Protein 2RNG (pdb70)

InterPro domains:
  IPR023355 Myotoxin/Anemone neurotoxin domain superfamily [G3DSA:2.20.20.10] (78-117)
  IPR028060 Big defensin domain [PF14862] (57-100)
  IPR042033 Big defensin, N-terminal domain [G3DSA:3.40.1620.80] (39-77)

Nearest PDB structures (foldseek):
  2rng-assembly1_A  TM=9.933E-01  e=2.609E-16  Tachypleus tridentatus
  6qbl-assembly1_A  TM=4.629E-01  e=1.430E-06  Magallana gigas
  6qbk-assembly1_A  TM=8.349E-01  e=5.298E-04  Magallana gigas
  8bgk-assembly1_B  TM=4.811E-01  e=3.935E-05  Magallana gigas
  2rng-assembly1_A  TM=9.842E-01  e=1.244E-15  Tachypleus tridentatus

Organism: Tachypleus tridentatus (NCBI:txid6853)

CATH classification: 3.40.1620.80 (+1 more: 2.20.20.10)

Sequence (79 aa):
NPLIPAIYIGATVGPSVWAYLVALVGAAAVTAANIRRASSDNHSCAGNRGWCRSKCFRHEYVDTYYSAVCGRYFCCRSRNPLIPAIYIGATVGPSVWAYLVALVGAAAVTAANIRRASSDNHSCAGNRGWCRSKCFRHEYVDTYYSAVCGRYFCCRSRNPLIPAIYIGATVGPSVWAYLVALVGAAAVTAANIRRASSDNHSCAGNRGWCRSKCFRHEYVDTYYSAVCGRYFCCRSRNPLIPAIYIGATVGPSVWAYLVALVGAAAVTAANIRRASSDNHSCAGNRGWCRSKCFRHEYVDTYYSAVCGRYFCCRSRNPLIPAIYIGATVGPSVWAYLVALVGAAAVTAANIRRASSDNHSCAGNRGWCRSKCFRHEYVDTYYSAVCGRYFCCRSRNPLIPAIYIGATVGPSVWAYLVALVGAAAVTAANIRRASSDNHSCAGNRGWCRSKCFRHEYVDTYYSAVCGRYFCCRSRNPLIPAIYIGATVGPSVWAYLVALVGAAAVTAANIRRASSDNHSCAGNRGWCRSKCFRHEYVDTYYSAVCGRYFCCRSRNPLIPAIYIGATVGPSVWAYLVALVGAAAVTAANIRRASSDNHSCAGNRGWCRSKCFRHEYVDTYYSAVCGRYFCCRSRNPLIPAIYIGATVGPSVWAYLVALVGAAAVTAANIRRASSDNHSCAGNRGWCRSKCFRHEYVDTYYSAVCGRYFCCRSRNPLIPAIYIGATVGPSVWAYLVALVGAAAVTAANIRRASSDNHSCAGNRGWCRSKCFRHEYVDTYYSAVCGRYFCCRSRNPLIPAIYIGATVGPSVWAYLVALVGAAAVTAANIRRASSDNHSCAGNRGWCRSKCFRHEYVDTYYSAVCGRYFCCRSRNPLIPAIYIGATVGPSVWAYLVALVGAAAVTAANIRRASSDNHSCAGNRGWCRSKCFRHEYVDTYYSAVCGRYFCCRSRNPLIPAIYIGATVGPSVWAYLVALVGAAAVTAANIRRASSDNHSCAGNRGWCRSKCFRHEYVDTYYSAVCGRYFCCRSRNPLIPAIYIGATVGPSVWAYLVALVGAAAVTAANIRRASSDNHSCAGNRGWCRSKCFRHEYVDTYYSAVCGRYFCCRSRNPLIPAIYIGATVGPSVWAYLVALVGAAAVTAANIRRASSDNHSCAGNRGWCRSKCFRHEYVDTYYSAVCGRYFCCRSRNPLIPAIYIGATVGPSVWAYLVALVGAAAVTAANIRRASSDNHSCAGNRGWCRSKCFRHEYVDTYYSAVCGRYFCCRSRNPLIPAIYIGATVGPSVWAYLVALVGAAAVTAANIRRASSDNHSCAGNRGWCRSKCFRHEYVDTYYSAVCGRYFCCRSRNPLIPAIYIGATVGPSVWAYLVALVGAAAVTAANIRRASSDNHSCAGNRGWCRSKCFRHEYVDTYYSAVCGRYFCCRSRNPLIPAIYIGATVGPSVWAYLVALVGAAAVTAANIRRASSDNHSCAGNRGWCRSKCFRHEYVDTYYSAVCGRYFCCRSRNPLIPAIYIGATVGPSVWAYLVALVGAAAVTAANIRRASSDNHSCAGNRGWCRSKCFRHEYVDTYYSAVCGRYFCCRSRNPLIPAIYIGATVGPSVWAYLVALVGAAAVTAANIRRASSDNHSCAGNRGWCRSKCFRHEYVDTYYSAVCGRYFCCRSRNPLIPAIYIGATVGPSVWAYLVALVGAAAVTAANIRRASSDNHSCAGNRGWCRSKCFRHEYVDTYYSAVCGRYFCCRSRNPLIPAIYIGATVGPSVWAYLVALVGAAAVTAANIRRASSDNHSCAGNRGWCRSKCFRHEYVDTYYSAVCGRYFCCRSRNPLIPAIYIGATVGPSVWAYLVALVGAAAVTAANIRRASSDNHSCAGNRGWCRSKCFRHEYVDTYYSAVCGRYFCCRSRNPLIPAIYIGATVGPSVWAYLVALVGAAAVTAANIRRASSDNHSCAGNRGWCRSKCFRHEYVDTYYSAVCGRYFCCRSR

Solvent-accessible surface area: 5398 Å² total; per-residue (Å²): 201,118,160,40,50,56,8,29,86,45,5,24,0,0,55,72,16,75,58,145,2,44,87,104,62,20,66,82,45,1,107,87,21,82,21,162,120,25,106,51,19,60,4,25,5,19,58,157,182,2,126,0,73,80,149,15,128,244,182,51,77,46,7,124,129,51,30,30,0,0,27,196,82,88,0,2,53,68,267

GO terms:
  GO:0005576 extracellular region (C, IDA)
  GO:0050829 defense response to Gram-negative bacterium (P, IMP)
  GO:0050830 defense response to Gram-positive bacterium (P, IMP)
  GO:0050832 defense response to fungus (P, IMP)

Structure (mmCIF, N/CA/C/O backbone):
data_2RNG
#
_entry.id   2RNG
#
loop_
_atom_site.group_PDB
_atom_site.id
_atom_site.type_symbol
_atom_site.label_atom_id
_atom_site.label_alt_id
_atom_site.label_comp_id
_atom_site.label_asym_id
_atom_site.label_entity_id
_atom_site.label_seq_id
_atom_site.pdbx_PDB_ins_code
_atom_site.Cartn_x
_atom_site.Cartn_y
_atom_site.Cartn_z
_atom_site.occupancy
_atom_site.B_iso_or_equiv
_atom_site.auth_seq_id
_atom_site.auth_comp_id
_atom_site.auth_asym_id
_atom_site.auth_atom_id
_atom_site.pdbx_PDB_model_num
ATOM 1 N N . ASN A 1 1 ? 12.326 7.979 -10.550 1.00 0.00 1 ASN A N 1
ATOM 2 C CA . ASN A 1 1 ? 12.637 9.305 -9.933 1.00 0.00 1 ASN A CA 1
ATOM 3 C C . ASN A 1 1 ? 12.337 9.275 -8.431 1.00 0.00 1 ASN A C 1
ATOM 4 O O . ASN A 1 1 ? 13.209 9.515 -7.620 1.00 0.00 1 ASN A O 1
ATOM 17 N N . PRO A 1 2 ? 11.105 8.981 -8.110 1.00 0.00 2 PRO A N 1
ATOM 18 C CA . PRO A 1 2 ? 10.682 8.920 -6.690 1.00 0.00 2 PRO A CA 1
ATOM 19 C C . PRO A 1 2 ? 11.223 7.652 -6.024 1.00 0.00 2 PRO A C 1
ATOM 20 O O . PRO A 1 2 ? 11.024 6.554 -6.503 1.00 0.00 2 PRO A O 1
ATOM 31 N N . LEU A 1 3 ? 11.907 7.796 -4.921 1.00 0.00 3 LEU A N 1
ATOM 32 C CA . LEU A 1 3 ? 12.460 6.599 -4.224 1.00 0.00 3 LEU A CA 1
ATOM 33 C C . LEU A 1 3 ? 11.323 5.700 -3.732 1.00 0.00 3 LEU A C 1
ATOM 34 O O . LEU A 1 3 ? 10.183 5.854 -4.123 1.00 0.00 3 LEU A O 1
ATOM 50 N N . ILE A 1 4 ? 11.624 4.761 -2.877 1.00 0.00 4 ILE A N 1
ATOM 51 C CA . ILE A 1 4 ? 10.558 3.853 -2.362 1.00 0.00 4 ILE A CA 1
ATOM 52 C C . ILE A 1 4 ? 9.393 4.673 -1.803 1.00 0.00 4 ILE A C 1
ATOM 53 O O . ILE A 1 4 ? 9.590 5.732 -1.241 1.00 0.00 4 ILE A O 1
ATOM 69 N N . PRO A 1 5 ? 8.216 4.137 -1.959 1.00 0.00 5 PRO A N 1
ATOM 70 C CA . PRO A 1 5 ? 7.006 4.809 -1.443 1.00 0.00 5 PRO A CA 1
ATOM 71 C C . PRO A 1 5 ? 6.916 4.635 0.074 1.00 0.00 5 PRO A C 1
ATOM 72 O O . PRO A 1 5 ? 7.580 3.801 0.657 1.00 0.00 5 PRO A O 1
ATOM 83 N N . ALA A 1 6 ? 6.102 5.419 0.711 1.00 0.00 6 ALA A N 1
ATOM 84 C CA . ALA A 1 6 ? 5.959 5.315 2.187 1.00 0.00 6 ALA A CA 1
ATOM 85 C C . ALA A 1 6 ? 4.985 4.190 2.551 1.00 0.00 6 ALA A C 1
ATOM 86 O O . ALA A 1 6 ? 5.038 3.637 3.631 1.00 0.00 6 ALA A O 1
ATOM 93 N N . ILE A 1 7 ? 4.093 3.854 1.661 1.00 0.00 7 ILE A N 1
ATOM 94 C CA . ILE A 1 7 ? 3.113 2.768 1.961 1.00 0.00 7 ILE A CA 1
ATOM 95 C C . ILE A 1 7 ? 3.836 1.489 2.404 1.00 0.00 7 ILE A C 1
ATOM 96 O O . ILE A 1 7 ? 3.562 0.944 3.455 1.00 0.00 7 ILE A O 1
ATOM 112 N N . TYR A 1 8 ? 4.748 1.004 1.614 1.00 0.00 8 TYR A N 1
ATOM 113 C CA . TYR A 1 8 ? 5.475 -0.241 1.992 1.00 0.00 8 TYR A CA 1
ATOM 114 C C . TYR A 1 8 ? 5.976 -0.142 3.432 1.00 0.00 8 TYR A C 1
ATOM 115 O O . TYR A 1 8 ? 6.136 -1.136 4.113 1.00 0.00 8 TYR A O 1
ATOM 133 N N . ILE A 1 9 ? 6.208 1.048 3.908 1.00 0.00 9 ILE A N 1
ATOM 134 C CA . ILE A 1 9 ? 6.678 1.201 5.313 1.00 0.00 9 ILE A CA 1
ATOM 135 C C . ILE A 1 9 ? 5.527 0.890 6.270 1.00 0.00 9 ILE A C 1
ATOM 136 O O . ILE A 1 9 ? 4.395 1.262 6.033 1.00 0.00 9 ILE A O 1
ATOM 152 N N . GLY A 1 10 ? 5.800 0.198 7.340 1.00 0.00 10 GLY A N 1
ATOM 153 C CA . GLY A 1 10 ? 4.711 -0.145 8.291 1.00 0.00 10 GLY A CA 1
ATOM 154 C C . GLY A 1 10 ? 3.545 -0.727 7.497 1.00 0.00 10 GLY A C 1
ATOM 155 O O . GLY A 1 10 ? 2.392 -0.502 7.805 1.00 0.00 10 GLY A O 1
ATOM 159 N N . ALA A 1 11 ? 3.844 -1.469 6.465 1.00 0.00 11 ALA A N 1
ATOM 160 C CA . ALA A 1 11 ? 2.754 -2.062 5.633 1.00 0.00 11 ALA A CA 1
ATOM 161 C C . ALA A 1 11 ? 2.903 -3.583 5.559 1.00 0.00 11 ALA A C 1
ATOM 162 O O . ALA A 1 11 ? 3.585 -4.187 6.362 1.00 0.00 11 ALA A O 1
ATOM 169 N N . THR A 1 12 ? 2.271 -4.209 4.601 1.00 0.00 12 THR A N 1
ATOM 170 C CA . THR A 1 12 ? 2.385 -5.694 4.487 1.00 0.00 12 THR A CA 1
ATOM 171 C C . THR A 1 12 ? 2.155 -6.136 3.042 1.00 0.00 12 THR A C 1
ATOM 172 O O . THR A 1 12 ? 1.039 -6.343 2.625 1.00 0.00 12 THR A O 1
ATOM 183 N N . VAL A 1 13 ? 3.197 -6.286 2.274 1.00 0.00 13 VAL A N 1
ATOM 184 C CA . VAL A 1 13 ? 3.016 -6.716 0.856 1.00 0.00 13 VAL A CA 1
ATOM 185 C C . VAL A 1 13 ? 3.021 -8.245 0.761 1.00 0.00 13 VAL A C 1
ATOM 186 O O . VAL A 1 13 ? 3.016 -8.939 1.759 1.00 0.00 13 VAL A O 1
ATOM 199 N N . GLY A 1 14 ? 3.034 -8.775 -0.432 1.00 0.00 14 GLY A N 1
ATOM 200 C CA . GLY A 1 14 ? 3.042 -10.257 -0.591 1.00 0.00 14 GLY A CA 1
ATOM 201 C C . GLY A 1 14 ? 4.465 -10.728 -0.896 1.00 0.00 14 GLY A C 1
ATOM 202 O O . GLY A 1 14 ? 5.417 -10.002 -0.689 1.00 0.00 14 GLY A O 1
ATOM 206 N N . PRO A 1 15 ? 4.561 -11.936 -1.382 1.00 0.00 15 PRO A N 1
ATOM 207 C CA . PRO A 1 15 ? 5.883 -12.516 -1.722 1.00 0.00 15 PRO A CA 1
ATOM 208 C C . PRO A 1 15 ? 6.443 -11.865 -2.990 1.00 0.00 15 PRO A C 1
ATOM 209 O O . PRO A 1 15 ? 7.582 -11.445 -3.033 1.00 0.00 15 PRO A O 1
ATOM 220 N N . SER A 1 16 ? 5.650 -11.778 -4.024 1.00 0.00 16 SER A N 1
ATOM 221 C CA . SER A 1 16 ? 6.140 -11.153 -5.286 1.00 0.00 16 SER A CA 1
ATOM 222 C C . SER A 1 16 ? 6.492 -9.683 -5.045 1.00 0.00 16 SER A C 1
ATOM 223 O O . SER A 1 16 ? 7.575 -9.232 -5.366 1.00 0.00 16 SER A O 1
ATOM 231 N N . VAL A 1 17 ? 5.586 -8.932 -4.481 1.00 0.00 17 VAL A N 1
ATOM 232 C CA . VAL A 1 17 ? 5.870 -7.492 -4.219 1.00 0.00 17 VAL A CA 1
ATOM 233 C C . VAL A 1 17 ? 7.104 -7.356 -3.326 1.00 0.00 17 VAL A C 1
ATOM 234 O O . VAL A 1 17 ? 7.983 -6.558 -3.582 1.00 0.00 17 VAL A O 1
ATOM 247 N N . TRP A 1 18 ? 7.180 -8.131 -2.280 1.00 0.00 18 TRP A N 1
ATOM 248 C CA . TRP A 1 18 ? 8.362 -8.045 -1.377 1.00 0.00 18 TRP A CA 1
ATOM 249 C C . TRP A 1 18 ? 9.651 -8.123 -2.197 1.00 0.00 18 TRP A C 1
ATOM 250 O O . TRP A 1 18 ? 10.427 -7.189 -2.244 1.00 0.00 18 TRP A O 1
ATOM 271 N N . ALA A 1 19 ? 9.882 -9.230 -2.847 1.00 0.00 19 ALA A N 1
ATOM 272 C CA . ALA A 1 19 ? 11.119 -9.371 -3.668 1.00 0.00 19 ALA A CA 1
ATOM 273 C C . ALA A 1 19 ? 11.331 -8.120 -4.524 1.00 0.00 19 ALA A C 1
ATOM 274 O O . ALA A 1 19 ? 12.445 -7.687 -4.744 1.00 0.00 19 ALA A O 1
ATOM 281 N N . TYR A 1 20 ? 10.270 -7.535 -5.007 1.00 0.00 20 TYR A N 1
ATOM 282 C CA . TYR A 1 20 ? 10.411 -6.311 -5.847 1.00 0.00 20 TYR A CA 1
ATOM 283 C C . TYR A 1 20 ? 11.051 -5.183 -5.035 1.00 0.00 20 TYR A C 1
ATOM 284 O O . TYR A 1 20 ? 12.112 -4.691 -5.365 1.00 0.00 20 TYR A O 1
ATOM 302 N N . LEU A 1 21 ? 10.414 -4.771 -3.974 1.00 0.00 21 LEU A N 1
ATOM 303 C CA . LEU A 1 21 ? 10.982 -3.676 -3.139 1.00 0.00 21 LEU A CA 1
ATOM 304 C C . LEU A 1 21 ? 12.449 -3.968 -2.812 1.00 0.00 21 LEU A C 1
ATOM 305 O O . LEU A 1 21 ? 13.265 -3.072 -2.723 1.00 0.00 21 LEU A O 1
ATOM 321 N N . VAL A 1 22 ? 12.792 -5.215 -2.634 1.00 0.00 22 VAL A N 1
ATOM 322 C CA . VAL A 1 22 ? 14.207 -5.561 -2.316 1.00 0.00 22 VAL A CA 1
ATOM 323 C C . VAL A 1 22 ? 15.128 -5.102 -3.446 1.00 0.00 22 VAL A C 1
ATOM 324 O O . VAL A 1 22 ? 16.118 -4.433 -3.225 1.00 0.00 22 VAL A O 1
ATOM 337 N N . ALA A 1 23 ? 14.807 -5.460 -4.655 1.00 0.00 23 ALA A N 1
ATOM 338 C CA . ALA A 1 23 ? 15.656 -5.051 -5.809 1.00 0.00 23 ALA A CA 1
ATOM 339 C C . ALA A 1 23 ? 15.793 -3.527 -5.853 1.00 0.00 23 ALA A C 1
ATOM 340 O O . ALA A 1 23 ? 16.853 -2.996 -6.119 1.00 0.00 23 ALA A O 1
ATOM 347 N N . LEU A 1 24 ? 14.727 -2.818 -5.595 1.00 0.00 24 LEU A N 1
ATOM 348 C CA . LEU A 1 24 ? 14.796 -1.332 -5.623 1.00 0.00 24 LEU A CA 1
ATOM 349 C C . LEU A 1 24 ? 15.809 -0.831 -4.591 1.00 0.00 24 LEU A C 1
ATOM 350 O O . LEU A 1 24 ? 16.563 0.089 -4.840 1.00 0.00 24 LEU A O 1
ATOM 366 N N . VAL A 1 25 ? 15.831 -1.431 -3.433 1.00 0.00 25 VAL A N 1
ATOM 367 C CA . VAL A 1 25 ? 16.796 -0.992 -2.383 1.00 0.00 25 VAL A CA 1
ATOM 368 C C . VAL A 1 25 ? 17.621 -2.190 -1.887 1.00 0.00 25 VAL A C 1
ATOM 369 O O . VAL A 1 25 ? 18.682 -2.476 -2.405 1.00 0.00 25 VAL A O 1
ATOM 382 N N . GLY A 1 26 ? 17.149 -2.891 -0.891 1.00 0.00 26 GLY A N 1
ATOM 383 C CA . GLY A 1 26 ? 17.914 -4.059 -0.374 1.00 0.00 26 GLY A CA 1
ATOM 384 C C . GLY A 1 26 ? 17.193 -4.640 0.843 1.00 0.00 26 GLY A C 1
ATOM 385 O O . GLY A 1 26 ? 16.308 -4.024 1.404 1.00 0.00 26 GLY A O 1
ATOM 389 N N . ALA A 1 27 ? 17.560 -5.822 1.254 1.00 0.00 27 ALA A N 1
ATOM 390 C CA . ALA A 1 27 ? 16.891 -6.442 2.431 1.00 0.00 27 ALA A CA 1
ATOM 391 C C . ALA A 1 27 ? 17.088 -5.577 3.679 1.00 0.00 27 ALA A C 1
ATOM 392 O O . ALA A 1 27 ? 16.360 -5.694 4.645 1.00 0.00 27 ALA A O 1
ATOM 399 N N . ALA A 1 28 ? 18.062 -4.709 3.670 1.00 0.00 28 ALA A N 1
ATOM 400 C CA . ALA A 1 28 ? 18.292 -3.846 4.857 1.00 0.00 28 ALA A CA 1
ATOM 401 C C . ALA A 1 28 ? 17.197 -2.785 4.950 1.00 0.00 28 ALA A C 1
ATOM 402 O O . ALA A 1 28 ? 16.428 -2.756 5.889 1.00 0.00 28 ALA A O 1
ATOM 409 N N . ALA A 1 29 ? 17.110 -1.921 3.978 1.00 0.00 29 ALA A N 1
ATOM 410 C CA . ALA A 1 29 ? 16.050 -0.876 4.016 1.00 0.00 29 ALA A CA 1
ATOM 411 C C . ALA A 1 29 ? 14.678 -1.544 3.933 1.00 0.00 29 ALA A C 1
ATOM 412 O O . ALA A 1 29 ? 13.675 -0.979 4.321 1.00 0.00 29 ALA A O 1
ATOM 419 N N . VAL A 1 30 ? 14.632 -2.750 3.435 1.00 0.00 30 VAL A N 1
ATOM 420 C CA . VAL A 1 30 ? 13.330 -3.462 3.332 1.00 0.00 30 VAL A CA 1
ATOM 421 C C . VAL A 1 30 ? 12.905 -3.966 4.714 1.00 0.00 30 VAL A C 1
ATOM 422 O O . VAL A 1 30 ? 11.733 -4.036 5.027 1.00 0.00 30 VAL A O 1
ATOM 435 N N . THR A 1 31 ? 13.851 -4.317 5.544 1.00 0.00 31 THR A N 1
ATOM 436 C CA . THR A 1 31 ? 13.500 -4.814 6.905 1.00 0.00 31 THR A CA 1
ATOM 437 C C . THR A 1 31 ? 13.512 -3.656 7.906 1.00 0.00 31 THR A C 1
ATOM 438 O O . THR A 1 31 ? 13.001 -3.765 9.003 1.00 0.00 31 THR A O 1
ATOM 449 N N . ALA A 1 32 ? 14.090 -2.547 7.535 1.00 0.00 32 ALA A N 1
ATOM 450 C CA . ALA A 1 32 ? 14.133 -1.380 8.462 1.00 0.00 32 ALA A CA 1
ATOM 451 C C . ALA A 1 32 ? 12.901 -0.498 8.251 1.00 0.00 32 ALA A C 1
ATOM 452 O O . ALA A 1 32 ? 12.481 0.223 9.134 1.00 0.00 32 ALA A O 1
ATOM 459 N N . ALA A 1 33 ? 12.317 -0.553 7.085 1.00 0.00 33 ALA A N 1
ATOM 460 C CA . ALA A 1 33 ? 11.110 0.278 6.814 1.00 0.00 33 ALA A CA 1
ATOM 461 C C . ALA A 1 33 ? 9.861 -0.412 7.366 1.00 0.00 33 ALA A C 1
ATOM 462 O O . ALA A 1 33 ? 8.750 0.004 7.113 1.00 0.00 33 ALA A O 1
ATOM 469 N N . ASN A 1 34 ? 10.038 -1.463 8.120 1.00 0.00 34 ASN A N 1
ATOM 470 C CA . ASN A 1 34 ? 8.865 -2.186 8.695 1.00 0.00 34 ASN A CA 1
ATOM 471 C C . ASN A 1 34 ? 7.944 -2.697 7.579 1.00 0.00 34 ASN A C 1
ATOM 472 O O . ASN A 1 34 ? 6.857 -2.188 7.361 1.00 0.00 34 ASN A O 1
ATOM 483 N N . ILE A 1 35 ? 8.373 -3.710 6.876 1.00 0.00 35 ILE A N 1
ATOM 484 C CA . ILE A 1 35 ? 7.537 -4.276 5.780 1.00 0.00 35 ILE A CA 1
ATOM 485 C C . ILE A 1 35 ? 7.219 -5.743 6.081 1.00 0.00 35 ILE A C 1
ATOM 486 O O . ILE A 1 35 ? 8.104 -6.563 6.221 1.00 0.00 35 ILE A O 1
ATOM 502 N N . ARG A 1 36 ? 5.964 -6.080 6.188 1.00 0.00 36 ARG A N 1
ATOM 503 C CA . ARG A 1 36 ? 5.597 -7.493 6.489 1.00 0.00 36 ARG A CA 1
ATOM 504 C C . ARG A 1 36 ? 5.154 -8.216 5.216 1.00 0.00 36 ARG A C 1
ATOM 505 O O . ARG A 1 36 ? 4.600 -7.624 4.311 1.00 0.00 36 ARG A O 1
ATOM 526 N N . ARG A 1 37 ? 5.390 -9.497 5.142 1.00 0.00 37 ARG A N 1
ATOM 527 C CA . ARG A 1 37 ? 4.978 -10.264 3.934 1.00 0.00 37 ARG A CA 1
ATOM 528 C C . ARG A 1 37 ? 3.672 -11.011 4.214 1.00 0.00 37 ARG A C 1
ATOM 529 O O . ARG A 1 37 ? 3.374 -11.355 5.341 1.00 0.00 37 ARG A O 1
ATOM 550 N N . ALA A 1 38 ? 2.889 -11.262 3.203 1.00 0.00 38 ALA A N 1
ATOM 551 C CA . ALA A 1 38 ? 1.603 -11.982 3.422 1.00 0.00 38 ALA A CA 1
ATOM 552 C C . ALA A 1 38 ? 1.528 -13.224 2.530 1.00 0.00 38 ALA A C 1
ATOM 553 O O . ALA A 1 38 ? 2.369 -13.444 1.681 1.00 0.00 38 ALA A O 1
ATOM 560 N N . SER A 1 39 ? 0.526 -14.040 2.719 1.00 0.00 39 SER A N 1
ATOM 561 C CA . SER A 1 39 ? 0.396 -15.270 1.886 1.00 0.00 39 SER A CA 1
ATOM 562 C C . SER A 1 39 ? 0.503 -14.921 0.399 1.00 0.00 39 SER A C 1
ATOM 563 O O . SER A 1 39 ? 0.908 -15.732 -0.410 1.00 0.00 39 SER A O 1
ATOM 571 N N . SER A 1 40 ? 0.142 -13.722 0.032 1.00 0.00 40 SER A N 1
ATOM 572 C CA . SER A 1 40 ? 0.223 -13.327 -1.404 1.00 0.00 40 SER A CA 1
ATOM 573 C C . SER A 1 40 ? -0.061 -11.831 -1.562 1.00 0.00 40 SER A C 1
ATOM 574 O O . SER A 1 40 ? -0.197 -11.108 -0.594 1.00 0.00 40 SER A O 1
ATOM 582 N N . ASP A 1 41 ? -0.154 -11.362 -2.776 1.00 0.00 41 ASP A N 1
ATOM 583 C CA . ASP A 1 41 ? -0.431 -9.915 -3.001 1.00 0.00 41 ASP A CA 1
ATOM 584 C C . ASP A 1 41 ? -1.708 -9.498 -2.266 1.00 0.00 41 ASP A C 1
ATOM 585 O O . ASP A 1 41 ? -1.910 -8.339 -1.962 1.00 0.00 41 ASP A O 1
ATOM 594 N N . ASN A 1 42 ? -2.571 -10.433 -1.979 1.00 0.00 42 ASN A N 1
ATOM 595 C CA . ASN A 1 42 ? -3.833 -10.087 -1.265 1.00 0.00 42 ASN A CA 1
ATOM 596 C C . ASN A 1 42 ? -3.611 -10.128 0.251 1.00 0.00 42 ASN A C 1
ATOM 597 O O . ASN A 1 42 ? -3.473 -11.184 0.837 1.00 0.00 42 ASN A O 1
ATOM 608 N N . HIS A 1 43 ? -3.575 -8.990 0.890 1.00 0.00 43 HIS A N 1
ATOM 609 C CA . HIS A 1 43 ? -3.361 -8.972 2.366 1.00 0.00 43 HIS A CA 1
ATOM 610 C C . HIS A 1 43 ? -4.109 -7.800 3.003 1.00 0.00 43 HIS A C 1
ATOM 611 O O . HIS A 1 43 ? -4.822 -7.071 2.342 1.00 0.00 43 HIS A O 1
ATOM 625 N N . SER A 1 44 ? -3.945 -7.614 4.284 1.00 0.00 44 SER A N 1
ATOM 626 C CA . SER A 1 44 ? -4.639 -6.488 4.968 1.00 0.00 44 SER A CA 1
ATOM 627 C C . SER A 1 44 ? -3.707 -5.280 5.052 1.00 0.00 44 SER A C 1
ATOM 628 O O . SER A 1 44 ? -2.504 -5.419 5.147 1.00 0.00 44 SER A O 1
ATOM 636 N N . CYS A 1 45 ? -4.249 -4.096 5.019 1.00 0.00 45 CYS A N 1
ATOM 637 C CA . CYS A 1 45 ? -3.384 -2.887 5.099 1.00 0.00 45 CYS A CA 1
ATOM 638 C C . CYS A 1 45 ? -4.034 -1.823 5.981 1.00 0.00 45 CYS A C 1
ATOM 639 O O . CYS A 1 45 ? -5.080 -2.037 6.574 1.00 0.00 45 CYS A O 1
ATOM 646 N N . ALA A 1 46 ? -3.419 -0.678 6.075 1.00 0.00 46 ALA A N 1
ATOM 647 C CA . ALA A 1 46 ? -3.989 0.402 6.927 1.00 0.00 46 ALA A CA 1
ATOM 648 C C . ALA A 1 46 ? -4.410 -0.193 8.269 1.00 0.00 46 ALA A C 1
ATOM 649 O O . ALA A 1 46 ? -5.471 0.094 8.785 1.00 0.00 46 ALA A O 1
ATOM 656 N N . GLY A 1 47 ? -3.587 -1.039 8.829 1.00 0.00 47 GLY A N 1
ATOM 657 C CA . GLY A 1 47 ? -3.942 -1.674 10.127 1.00 0.00 47 GLY A CA 1
ATOM 658 C C . GLY A 1 47 ? -5.065 -2.681 9.883 1.00 0.00 47 GLY A C 1
ATOM 659 O O . GLY A 1 47 ? -5.258 -3.150 8.779 1.00 0.00 47 GLY A O 1
ATOM 663 N N . ASN A 1 48 ? -5.815 -3.013 10.894 1.00 0.00 48 ASN A N 1
ATOM 664 C CA . ASN A 1 48 ? -6.927 -3.979 10.704 1.00 0.00 48 ASN A CA 1
ATOM 665 C C . ASN A 1 48 ? -8.170 -3.239 10.201 1.00 0.00 48 ASN A C 1
ATOM 666 O O . ASN A 1 48 ? -9.266 -3.453 10.679 1.00 0.00 48 ASN A O 1
ATOM 677 N N . ARG A 1 49 ? -8.004 -2.356 9.252 1.00 0.00 49 ARG A N 1
ATOM 678 C CA . ARG A 1 49 ? -9.168 -1.590 8.737 1.00 0.00 49 ARG A CA 1
ATOM 679 C C . ARG A 1 49 ? -9.417 -1.884 7.255 1.00 0.00 49 ARG A C 1
ATOM 680 O O . ARG A 1 49 ? -10.544 -1.890 6.801 1.00 0.00 49 ARG A O 1
ATOM 701 N N . GLY A 1 50 ? -8.385 -2.110 6.488 1.00 0.00 50 GLY A N 1
ATOM 702 C CA . GLY A 1 50 ? -8.601 -2.380 5.037 1.00 0.00 50 GLY A CA 1
ATOM 703 C C . GLY A 1 50 ? -8.104 -3.782 4.670 1.00 0.00 50 GLY A C 1
ATOM 704 O O . GLY A 1 50 ? -7.379 -4.413 5.413 1.00 0.00 50 GLY A O 1
ATOM 708 N N . TRP A 1 51 ? -8.493 -4.265 3.519 1.00 0.00 51 TRP A N 1
ATOM 709 C CA . TRP A 1 51 ? -8.057 -5.620 3.073 1.00 0.00 51 TRP A CA 1
ATOM 710 C C . TRP A 1 51 ? -7.750 -5.575 1.574 1.00 0.00 51 TRP A C 1
ATOM 711 O O . TRP A 1 51 ? -8.017 -4.590 0.919 1.00 0.00 51 TRP A O 1
ATOM 732 N N . CYS A 1 52 ? -7.189 -6.614 1.016 1.00 0.00 52 CYS A N 1
ATOM 733 C CA . CYS A 1 52 ? -6.878 -6.576 -0.443 1.00 0.00 52 CYS A CA 1
ATOM 734 C C . CYS A 1 52 ? -7.718 -7.590 -1.224 1.00 0.00 52 CYS A C 1
ATOM 735 O O . CYS A 1 52 ? -7.689 -8.776 -0.964 1.00 0.00 52 CYS A O 1
ATOM 742 N N . ARG A 1 53 ? -8.448 -7.121 -2.198 1.00 0.00 53 ARG A N 1
ATOM 743 C CA . ARG A 1 53 ? -9.280 -8.032 -3.034 1.00 0.00 53 ARG A CA 1
ATOM 744 C C . ARG A 1 53 ? -9.101 -7.655 -4.506 1.00 0.00 53 ARG A C 1
ATOM 745 O O . ARG A 1 53 ? -8.751 -6.535 -4.823 1.00 0.00 53 ARG A O 1
ATOM 766 N N . SER A 1 54 ? -9.343 -8.561 -5.411 1.00 0.00 54 SER A N 1
ATOM 767 C CA . SER A 1 54 ? -9.186 -8.213 -6.849 1.00 0.00 54 SER A CA 1
ATOM 768 C C . SER A 1 54 ? -9.867 -6.871 -7.114 1.00 0.00 54 SER A C 1
ATOM 769 O O . SER A 1 54 ? -9.361 -6.026 -7.825 1.00 0.00 54 SER A O 1
ATOM 777 N N . LYS A 1 55 ? -11.016 -6.680 -6.534 1.00 0.00 55 LYS A N 1
ATOM 778 C CA . LYS A 1 55 ? -11.762 -5.411 -6.716 1.00 0.00 55 LYS A CA 1
ATOM 779 C C . LYS A 1 55 ? -12.441 -5.043 -5.385 1.00 0.00 55 LYS A C 1
ATOM 780 O O . LYS A 1 55 ? -12.349 -5.770 -4.416 1.00 0.00 55 LYS A O 1
ATOM 799 N N . CYS A 1 56 ? -13.124 -3.932 -5.327 1.00 0.00 56 CYS A N 1
ATOM 800 C CA . CYS A 1 56 ? -13.799 -3.550 -4.050 1.00 0.00 56 CYS A CA 1
ATOM 801 C C . CYS A 1 56 ? -15.303 -3.375 -4.280 1.00 0.00 56 CYS A C 1
ATOM 802 O O . CYS A 1 56 ? -15.763 -3.290 -5.401 1.00 0.00 56 CYS A O 1
ATOM 809 N N . PHE A 1 57 ? -16.073 -3.324 -3.227 1.00 0.00 57 PHE A N 1
ATOM 810 C CA . PHE A 1 57 ? -17.545 -3.158 -3.389 1.00 0.00 57 PHE A CA 1
ATOM 811 C C . PHE A 1 57 ? -17.887 -1.689 -3.652 1.00 0.00 57 PHE A C 1
ATOM 812 O O . PHE A 1 57 ? -17.030 -0.828 -3.630 1.00 0.00 57 PHE A O 1
ATOM 829 N N . ARG A 1 58 ? -19.133 -1.399 -3.908 1.00 0.00 58 ARG A N 1
ATOM 830 C CA . ARG A 1 58 ? -19.531 0.009 -4.179 1.00 0.00 58 ARG A CA 1
ATOM 831 C C . ARG A 1 58 ? -19.519 0.830 -2.890 1.00 0.00 58 ARG A C 1
ATOM 832 O O . ARG A 1 58 ? -19.111 1.975 -2.877 1.00 0.00 58 ARG A O 1
ATOM 853 N N . HIS A 1 59 ? -19.959 0.259 -1.804 1.00 0.00 59 HIS A N 1
ATOM 854 C CA . HIS A 1 59 ? -19.966 1.015 -0.520 1.00 0.00 59 HIS A CA 1
ATOM 855 C C . HIS A 1 59 ? -18.534 1.211 -0.016 1.00 0.00 59 HIS A C 1
ATOM 856 O O . HIS A 1 59 ? -18.303 1.843 0.995 1.00 0.00 59 HIS A O 1
ATOM 870 N N . GLU A 1 60 ? -17.569 0.670 -0.711 1.00 0.00 60 GLU A N 1
ATOM 871 C CA . GLU A 1 60 ? -16.157 0.825 -0.268 1.00 0.00 60 GLU A CA 1
ATOM 872 C C . GLU A 1 60 ? -15.314 1.436 -1.391 1.00 0.00 60 GLU A C 1
ATOM 873 O O . GLU A 1 60 ? -15.822 1.807 -2.430 1.00 0.00 60 GLU A O 1
ATOM 885 N N . TYR A 1 61 ? -14.028 1.536 -1.192 1.00 0.00 61 TYR A N 1
ATOM 886 C CA . TYR A 1 61 ? -13.154 2.115 -2.252 1.00 0.00 61 TYR A CA 1
ATOM 887 C C . TYR A 1 61 ? -11.784 1.441 -2.232 1.00 0.00 61 TYR A C 1
ATOM 888 O O . TYR A 1 61 ? -11.619 0.357 -1.710 1.00 0.00 61 TYR A O 1
ATOM 906 N N . VAL A 1 62 ? -10.803 2.084 -2.793 1.00 0.00 62 VAL A N 1
ATOM 907 C CA . VAL A 1 62 ? -9.433 1.497 -2.812 1.00 0.00 62 VAL A CA 1
ATOM 908 C C . VAL A 1 62 ? -8.442 2.490 -2.209 1.00 0.00 62 VAL A C 1
ATOM 909 O O . VAL A 1 62 ? -8.083 3.464 -2.835 1.00 0.00 62 VAL A O 1
ATOM 922 N N . ASP A 1 63 ? -7.997 2.258 -1.001 1.00 0.00 63 ASP A N 1
ATOM 923 C CA . ASP A 1 63 ? -7.029 3.204 -0.378 1.00 0.00 63 ASP A CA 1
ATOM 924 C C . ASP A 1 63 ? -5.855 3.441 -1.329 1.00 0.00 63 ASP A C 1
ATOM 925 O O . ASP A 1 63 ? -4.861 2.745 -1.294 1.00 0.00 63 ASP A O 1
ATOM 934 N N . THR A 1 64 ? -5.971 4.416 -2.186 1.00 0.00 64 THR A N 1
ATOM 935 C CA . THR A 1 64 ? -4.873 4.700 -3.155 1.00 0.00 64 THR A CA 1
ATOM 936 C C . THR A 1 64 ? -3.511 4.651 -2.459 1.00 0.00 64 THR A C 1
ATOM 937 O O . THR A 1 64 ? -2.494 4.415 -3.081 1.00 0.00 64 THR A O 1
ATOM 948 N N . TYR A 1 65 ? -3.479 4.882 -1.178 1.00 0.00 65 TYR A N 1
ATOM 949 C CA . TYR A 1 65 ? -2.180 4.860 -0.448 1.00 0.00 65 TYR A CA 1
ATOM 950 C C . TYR A 1 65 ? -1.653 3.429 -0.304 1.00 0.00 65 TYR A C 1
ATOM 951 O O . TYR A 1 65 ? -0.498 3.155 -0.566 1.00 0.00 65 TYR A O 1
ATOM 969 N N . TYR A 1 66 ? -2.481 2.520 0.129 1.00 0.00 66 TYR A N 1
ATOM 970 C CA . TYR A 1 66 ? -2.012 1.115 0.310 1.00 0.00 66 TYR A CA 1
ATOM 971 C C . TYR A 1 66 ? -2.195 0.295 -0.971 1.00 0.00 66 TYR A C 1
ATOM 972 O O . TYR A 1 66 ? -1.774 -0.844 -1.050 1.00 0.00 66 TYR A O 1
ATOM 990 N N . SER A 1 67 ? -2.795 0.859 -1.984 1.00 0.00 67 SER A N 1
ATOM 991 C CA . SER A 1 67 ? -2.964 0.093 -3.251 1.00 0.00 67 SER A CA 1
ATOM 992 C C . SER A 1 67 ? -1.608 -0.481 -3.661 1.00 0.00 67 SER A C 1
ATOM 993 O O . SER A 1 67 ? -1.516 -1.455 -4.384 1.00 0.00 67 SER A O 1
ATOM 1001 N N . ALA A 1 68 ? -0.551 0.126 -3.192 1.00 0.00 68 ALA A N 1
ATOM 1002 C CA . ALA A 1 68 ? 0.814 -0.359 -3.533 1.00 0.00 68 ALA A CA 1
ATOM 1003 C C . ALA A 1 68 ? 1.114 -1.675 -2.807 1.00 0.00 68 ALA A C 1
ATOM 1004 O O . ALA A 1 68 ? 1.270 -2.708 -3.427 1.00 0.00 68 ALA A O 1
ATOM 1011 N N . VAL A 1 69 ? 1.206 -1.650 -1.500 1.00 0.00 69 VAL A N 1
ATOM 1012 C CA . VAL A 1 69 ? 1.507 -2.911 -0.759 1.00 0.00 69 VAL A CA 1
ATOM 1013 C C . VAL A 1 69 ? 0.666 -4.053 -1.325 1.00 0.00 69 VAL A C 1
ATOM 1014 O O . VAL A 1 69 ? 1.079 -5.195 -1.333 1.00 0.00 69 VAL A O 1
ATOM 1027 N N . CYS A 1 70 ? -0.504 -3.750 -1.816 1.00 0.00 70 CYS A N 1
ATOM 1028 C CA . CYS A 1 70 ? -1.368 -4.817 -2.398 1.00 0.00 70 CYS A CA 1
ATOM 1029 C C . CYS A 1 70 ? -0.711 -5.401 -3.651 1.00 0.00 70 CYS A C 1
ATOM 1030 O O . CYS A 1 70 ? -0.366 -6.565 -3.699 1.00 0.00 70 CYS A O 1
ATOM 1037 N N . GLY A 1 71 ? -0.540 -4.601 -4.668 1.00 0.00 71 GLY A N 1
ATOM 1038 C CA . GLY A 1 71 ? 0.091 -5.111 -5.919 1.00 0.00 71 GLY A CA 1
ATOM 1039 C C . GLY A 1 71 ? -0.990 -5.348 -6.974 1.00 0.00 71 GLY A C 1
ATOM 1040 O O . GLY A 1 71 ? -1.841 -4.511 -7.203 1.00 0.00 71 GLY A O 1
ATOM 1044 N N . ARG A 1 72 ? -0.966 -6.482 -7.619 1.00 0.00 72 ARG A N 1
ATOM 1045 C CA . ARG A 1 72 ? -1.996 -6.770 -8.659 1.00 0.00 72 ARG A CA 1
ATOM 1046 C C . ARG A 1 72 ? -3.398 -6.542 -8.087 1.00 0.00 72 ARG A C 1
ATOM 1047 O O . ARG A 1 72 ? -4.298 -6.107 -8.779 1.00 0.00 72 ARG A O 1
ATOM 1068 N N . TYR A 1 73 ? -3.589 -6.831 -6.829 1.00 0.00 73 TYR A N 1
ATOM 1069 C CA . TYR A 1 73 ? -4.932 -6.630 -6.212 1.00 0.00 73 TYR A CA 1
ATOM 1070 C C . TYR A 1 73 ? -5.085 -5.185 -5.732 1.00 0.00 73 TYR A C 1
ATOM 1071 O O . TYR A 1 73 ? -4.232 -4.350 -5.957 1.00 0.00 73 TYR A O 1
ATOM 1089 N N . PHE A 1 74 ? -6.164 -4.889 -5.062 1.00 0.00 74 PHE A N 1
ATOM 1090 C CA . PHE A 1 74 ? -6.375 -3.504 -4.554 1.00 0.00 74 PHE A CA 1
ATOM 1091 C C . PHE A 1 74 ? -6.764 -3.546 -3.079 1.00 0.00 74 PHE A C 1
ATOM 1092 O O . PHE A 1 74 ? -7.683 -4.240 -2.695 1.00 0.00 74 PHE A O 1
ATOM 1109 N N . CYS A 1 75 ? -6.096 -2.801 -2.248 1.00 0.00 75 CYS A N 1
ATOM 1110 C CA . CYS A 1 75 ? -6.472 -2.809 -0.810 1.00 0.00 75 CYS A CA 1
ATOM 1111 C C . CYS A 1 75 ? -7.700 -1.925 -0.618 1.00 0.00 75 CYS A C 1
ATOM 1112 O O . CYS A 1 75 ? -7.607 -0.717 -0.562 1.00 0.00 75 CYS A O 1
ATOM 1119 N N . CYS A 1 76 ? -8.858 -2.517 -0.540 1.00 0.00 76 CYS A N 1
ATOM 1120 C CA . CYS A 1 76 ? -10.091 -1.702 -0.377 1.00 0.00 76 CYS A CA 1
ATOM 1121 C C . CYS A 1 76 ? -10.244 -1.278 1.081 1.00 0.00 76 CYS A C 1
ATOM 1122 O O . CYS A 1 76 ? -9.649 -1.850 1.973 1.00 0.00 76 CYS A O 1
ATOM 1129 N N . ARG A 1 77 ? -11.030 -0.273 1.329 1.00 0.00 77 ARG A N 1
ATOM 1130 C CA . ARG A 1 77 ? -11.216 0.197 2.729 1.00 0.00 77 ARG A CA 1
ATOM 1131 C C . ARG A 1 77 ? -12.602 0.817 2.896 1.00 0.00 77 ARG A C 1
ATOM 1132 O O . ARG A 1 77 ? -13.320 1.028 1.938 1.00 0.00 77 ARG A O 1
ATOM 1153 N N . SER A 1 78 ? -12.984 1.111 4.107 1.00 0.00 78 SER A N 1
ATOM 1154 C CA . SER A 1 78 ? -14.326 1.718 4.334 1.00 0.00 78 SER A CA 1
ATOM 1155 C C . SER A 1 78 ? -14.192 3.218 4.607 1.00 0.00 78 SER A C 1
ATOM 1156 O O . SER A 1 78 ? -13.592 3.632 5.579 1.00 0.00 78 SER A O 1
ATOM 1164 N N . ARG A 1 79 ? -14.747 4.034 3.753 1.00 0.00 79 ARG A N 1
ATOM 1165 C CA . ARG A 1 79 ? -14.655 5.508 3.959 1.00 0.00 79 ARG A CA 1
ATOM 1166 C C . ARG A 1 79 ? -15.680 5.960 5.002 1.00 0.00 79 ARG A C 1
ATOM 1167 O O . ARG A 1 79 ? -16.813 5.516 4.921 1.00 0.00 79 ARG A O 1
ATOM 1189 N N . ASN A 1 1 ? 17.282 8.513 -9.126 1.00 0.00 1 ASN A N 2
ATOM 1190 C CA . ASN A 1 1 ? 17.336 8.286 -7.653 1.00 0.00 1 ASN A CA 2
ATOM 1191 C C . ASN A 1 1 ? 16.040 7.628 -7.169 1.00 0.00 1 ASN A C 2
ATOM 1192 O O . ASN A 1 1 ? 15.165 8.290 -6.649 1.00 0.00 1 ASN A O 2
ATOM 1205 N N . PRO A 1 2 ? 15.967 6.340 -7.360 1.00 0.00 2 PRO A N 2
ATOM 1206 C CA . PRO A 1 2 ? 14.768 5.573 -6.939 1.00 0.00 2 PRO A CA 2
ATOM 1207 C C . PRO A 1 2 ? 14.723 5.448 -5.412 1.00 0.00 2 PRO A C 2
ATOM 1208 O O . PRO A 1 2 ? 15.543 4.785 -4.809 1.00 0.00 2 PRO A O 2
ATOM 1219 N N . LEU A 1 3 ? 13.772 6.085 -4.784 1.00 0.00 3 LEU A N 2
ATOM 1220 C CA . LEU A 1 3 ? 13.675 6.005 -3.297 1.00 0.00 3 LEU A CA 2
ATOM 1221 C C . LEU A 1 3 ? 12.390 5.275 -2.891 1.00 0.00 3 LEU A C 2
ATOM 1222 O O . LEU A 1 3 ? 11.325 5.536 -3.412 1.00 0.00 3 LEU A O 2
ATOM 1238 N N . ILE A 1 4 ? 12.485 4.359 -1.965 1.00 0.00 4 ILE A N 2
ATOM 1239 C CA . ILE A 1 4 ? 11.271 3.611 -1.527 1.00 0.00 4 ILE A CA 2
ATOM 1240 C C . ILE A 1 4 ? 10.127 4.579 -1.227 1.00 0.00 4 ILE A C 2
ATOM 1241 O O . ILE A 1 4 ? 10.343 5.673 -0.746 1.00 0.00 4 ILE A O 2
ATOM 1257 N N . PRO A 1 5 ? 8.938 4.125 -1.507 1.00 0.00 5 PRO A N 2
ATOM 1258 C CA . PRO A 1 5 ? 7.725 4.942 -1.250 1.00 0.00 5 PRO A CA 2
ATOM 1259 C C . PRO A 1 5 ? 7.479 5.056 0.257 1.00 0.00 5 PRO A C 2
ATOM 1260 O O . PRO A 1 5 ? 8.373 4.880 1.060 1.00 0.00 5 PRO A O 2
ATOM 1271 N N . ALA A 1 6 ? 6.269 5.341 0.643 1.00 0.00 6 ALA A N 2
ATOM 1272 C CA . ALA A 1 6 ? 5.944 5.460 2.087 1.00 0.00 6 ALA A CA 2
ATOM 1273 C C . ALA A 1 6 ? 4.942 4.373 2.486 1.00 0.00 6 ALA A C 2
ATOM 1274 O O . ALA A 1 6 ? 5.071 3.742 3.515 1.00 0.00 6 ALA A O 2
ATOM 1281 N N . ILE A 1 7 ? 3.944 4.152 1.674 1.00 0.00 7 ILE A N 2
ATOM 1282 C CA . ILE A 1 7 ? 2.931 3.101 2.000 1.00 0.00 7 ILE A CA 2
ATOM 1283 C C . ILE A 1 7 ? 3.624 1.759 2.259 1.00 0.00 7 ILE A C 2
ATOM 1284 O O . ILE A 1 7 ? 3.247 1.013 3.139 1.00 0.00 7 ILE A O 2
ATOM 1300 N N . TYR A 1 8 ? 4.630 1.449 1.497 1.00 0.00 8 TYR A N 2
ATOM 1301 C CA . TYR A 1 8 ? 5.340 0.153 1.694 1.00 0.00 8 TYR A CA 2
ATOM 1302 C C . TYR A 1 8 ? 5.923 0.076 3.106 1.00 0.00 8 TYR A C 2
ATOM 1303 O O . TYR A 1 8 ? 6.009 -0.984 3.694 1.00 0.00 8 TYR A O 2
ATOM 1321 N N . ILE A 1 9 ? 6.310 1.189 3.663 1.00 0.00 9 ILE A N 2
ATOM 1322 C CA . ILE A 1 9 ? 6.868 1.169 5.044 1.00 0.00 9 ILE A CA 2
ATOM 1323 C C . ILE A 1 9 ? 5.739 0.924 6.046 1.00 0.00 9 ILE A C 2
ATOM 1324 O O . ILE A 1 9 ? 4.632 1.394 5.874 1.00 0.00 9 ILE A O 2
ATOM 1340 N N . GLY A 1 10 ? 6.004 0.184 7.085 1.00 0.00 10 GLY A N 2
ATOM 1341 C CA . GLY A 1 10 ? 4.936 -0.095 8.084 1.00 0.00 10 GLY A CA 2
ATOM 1342 C C . GLY A 1 10 ? 3.744 -0.722 7.365 1.00 0.00 10 GLY A C 2
ATOM 1343 O O . GLY A 1 10 ? 2.603 -0.478 7.703 1.00 0.00 10 GLY A O 2
ATOM 1347 N N . ALA A 1 11 ? 4.001 -1.522 6.365 1.00 0.00 11 ALA A N 2
ATOM 1348 C CA . ALA A 1 11 ? 2.876 -2.157 5.615 1.00 0.00 11 ALA A CA 2
ATOM 1349 C C . ALA A 1 11 ? 3.070 -3.675 5.533 1.00 0.00 11 ALA A C 2
ATOM 1350 O O . ALA A 1 11 ? 3.832 -4.252 6.282 1.00 0.00 11 ALA A O 2
ATOM 1357 N N . THR A 1 12 ? 2.380 -4.325 4.633 1.00 0.00 12 THR A N 2
ATOM 1358 C CA . THR A 1 12 ? 2.526 -5.808 4.515 1.00 0.00 12 THR A CA 2
ATOM 1359 C C . THR A 1 12 ? 2.276 -6.250 3.072 1.00 0.00 12 THR A C 2
ATOM 1360 O O . THR A 1 12 ? 1.167 -6.553 2.699 1.00 0.00 12 THR A O 2
ATOM 1371 N N . VAL A 1 13 ? 3.293 -6.296 2.260 1.00 0.00 13 VAL A N 2
ATOM 1372 C CA . VAL A 1 13 ? 3.089 -6.719 0.843 1.00 0.00 13 VAL A CA 2
ATOM 1373 C C . VAL A 1 13 ? 3.085 -8.247 0.739 1.00 0.00 13 VAL A C 2
ATOM 1374 O O . VAL A 1 13 ? 2.941 -8.946 1.722 1.00 0.00 13 VAL A O 2
ATOM 1387 N N . GLY A 1 14 ? 3.240 -8.768 -0.448 1.00 0.00 14 GLY A N 2
ATOM 1388 C CA . GLY A 1 14 ? 3.246 -10.249 -0.617 1.00 0.00 14 GLY A CA 2
ATOM 1389 C C . GLY A 1 14 ? 4.666 -10.722 -0.927 1.00 0.00 14 GLY A C 2
ATOM 1390 O O . GLY A 1 14 ? 5.618 -9.988 -0.752 1.00 0.00 14 GLY A O 2
ATOM 1394 N N . PRO A 1 15 ? 4.759 -11.942 -1.382 1.00 0.00 15 PRO A N 2
ATOM 1395 C CA . PRO A 1 15 ? 6.077 -12.529 -1.725 1.00 0.00 15 PRO A CA 2
ATOM 1396 C C . PRO A 1 15 ? 6.611 -11.915 -3.022 1.00 0.00 15 PRO A C 2
ATOM 1397 O O . PRO A 1 15 ? 7.770 -11.565 -3.123 1.00 0.00 15 PRO A O 2
ATOM 1408 N N . SER A 1 16 ? 5.774 -11.780 -4.014 1.00 0.00 16 SER A N 2
ATOM 1409 C CA . SER A 1 16 ? 6.233 -11.186 -5.303 1.00 0.00 16 SER A CA 2
ATOM 1410 C C . SER A 1 16 ? 6.632 -9.723 -5.096 1.00 0.00 16 SER A C 2
ATOM 1411 O O . SER A 1 16 ? 7.698 -9.296 -5.496 1.00 0.00 16 SER A O 2
ATOM 1419 N N . VAL A 1 17 ? 5.785 -8.951 -4.470 1.00 0.00 17 VAL A N 2
ATOM 1420 C CA . VAL A 1 17 ? 6.120 -7.518 -4.237 1.00 0.00 17 VAL A CA 2
ATOM 1421 C C . VAL A 1 17 ? 7.387 -7.411 -3.389 1.00 0.00 17 VAL A C 2
ATOM 1422 O O . VAL A 1 17 ? 8.312 -6.702 -3.726 1.00 0.00 17 VAL A O 2
ATOM 1435 N N . TRP A 1 18 ? 7.442 -8.117 -2.295 1.00 0.00 18 TRP A N 2
ATOM 1436 C CA . TRP A 1 18 ? 8.657 -8.055 -1.436 1.00 0.00 18 TRP A CA 2
ATOM 1437 C C . TRP A 1 18 ? 9.909 -8.180 -2.304 1.00 0.00 18 TRP A C 2
ATOM 1438 O O . TRP A 1 18 ? 10.712 -7.273 -2.391 1.00 0.00 18 TRP A O 2
ATOM 1459 N N . ALA A 1 19 ? 10.079 -9.301 -2.948 1.00 0.00 19 ALA A N 2
ATOM 1460 C CA . ALA A 1 19 ? 11.277 -9.493 -3.814 1.00 0.00 19 ALA A CA 2
ATOM 1461 C C . ALA A 1 19 ? 11.530 -8.243 -4.659 1.00 0.00 19 ALA A C 2
ATOM 1462 O O . ALA A 1 19 ? 12.651 -7.799 -4.811 1.00 0.00 19 ALA A O 2
ATOM 1469 N N . TYR A 1 20 ? 10.497 -7.672 -5.212 1.00 0.00 20 TYR A N 2
ATOM 1470 C CA . TYR A 1 20 ? 10.678 -6.450 -6.049 1.00 0.00 20 TYR A CA 2
ATOM 1471 C C . TYR A 1 20 ? 11.312 -5.331 -5.221 1.00 0.00 20 TYR A C 2
ATOM 1472 O O . TYR A 1 20 ? 12.431 -4.920 -5.465 1.00 0.00 20 TYR A O 2
ATOM 1490 N N . LEU A 1 21 ? 10.601 -4.834 -4.247 1.00 0.00 21 LEU A N 2
ATOM 1491 C CA . LEU A 1 21 ? 11.151 -3.740 -3.396 1.00 0.00 21 LEU A CA 2
ATOM 1492 C C . LEU A 1 21 ? 12.626 -4.003 -3.085 1.00 0.00 21 LEU A C 2
ATOM 1493 O O . LEU A 1 21 ? 13.466 -3.140 -3.247 1.00 0.00 21 LEU A O 2
ATOM 1509 N N . VAL A 1 22 ? 12.950 -5.188 -2.647 1.00 0.00 22 VAL A N 2
ATOM 1510 C CA . VAL A 1 22 ? 14.372 -5.501 -2.335 1.00 0.00 22 VAL A CA 2
ATOM 1511 C C . VAL A 1 22 ? 15.265 -5.066 -3.496 1.00 0.00 22 VAL A C 2
ATOM 1512 O O . VAL A 1 22 ? 16.242 -4.367 -3.316 1.00 0.00 22 VAL A O 2
ATOM 1525 N N . ALA A 1 23 ? 14.930 -5.470 -4.688 1.00 0.00 23 ALA A N 2
ATOM 1526 C CA . ALA A 1 23 ? 15.752 -5.075 -5.867 1.00 0.00 23 ALA A CA 2
ATOM 1527 C C . ALA A 1 23 ? 15.938 -3.556 -5.886 1.00 0.00 23 ALA A C 2
ATOM 1528 O O . ALA A 1 23 ? 17.018 -3.056 -6.130 1.00 0.00 23 ALA A O 2
ATOM 1535 N N . LEU A 1 24 ? 14.892 -2.819 -5.625 1.00 0.00 24 LEU A N 2
ATOM 1536 C CA . LEU A 1 24 ? 15.008 -1.334 -5.622 1.00 0.00 24 LEU A CA 2
ATOM 1537 C C . LEU A 1 24 ? 16.029 -0.890 -4.570 1.00 0.00 24 LEU A C 2
ATOM 1538 O O . LEU A 1 24 ? 16.837 -0.013 -4.805 1.00 0.00 24 LEU A O 2
ATOM 1554 N N . VAL A 1 25 ? 15.998 -1.494 -3.414 1.00 0.00 25 VAL A N 2
ATOM 1555 C CA . VAL A 1 25 ? 16.966 -1.114 -2.342 1.00 0.00 25 VAL A CA 2
ATOM 1556 C C . VAL A 1 25 ? 17.718 -2.360 -1.848 1.00 0.00 25 VAL A C 2
ATOM 1557 O O . VAL A 1 25 ? 18.781 -2.684 -2.338 1.00 0.00 25 VAL A O 2
ATOM 1570 N N . GLY A 1 26 ? 17.179 -3.059 -0.885 1.00 0.00 26 GLY A N 2
ATOM 1571 C CA . GLY A 1 26 ? 17.869 -4.274 -0.372 1.00 0.00 26 GLY A CA 2
ATOM 1572 C C . GLY A 1 26 ? 17.122 -4.810 0.850 1.00 0.00 26 GLY A C 2
ATOM 1573 O O . GLY A 1 26 ? 16.313 -4.126 1.443 1.00 0.00 26 GLY A O 2
ATOM 1577 N N . ALA A 1 27 ? 17.382 -6.031 1.227 1.00 0.00 27 ALA A N 2
ATOM 1578 C CA . ALA A 1 27 ? 16.684 -6.612 2.407 1.00 0.00 27 ALA A CA 2
ATOM 1579 C C . ALA A 1 27 ? 16.982 -5.794 3.666 1.00 0.00 27 ALA A C 2
ATOM 1580 O O . ALA A 1 27 ? 16.254 -5.848 4.637 1.00 0.00 27 ALA A O 2
ATOM 1587 N N . ALA A 1 28 ? 18.046 -5.037 3.661 1.00 0.00 28 ALA A N 2
ATOM 1588 C CA . ALA A 1 28 ? 18.378 -4.223 4.860 1.00 0.00 28 ALA A CA 2
ATOM 1589 C C . ALA A 1 28 ? 17.381 -3.075 5.001 1.00 0.00 28 ALA A C 2
ATOM 1590 O O . ALA A 1 28 ? 16.642 -2.997 5.961 1.00 0.00 28 ALA A O 2
ATOM 1597 N N . ALA A 1 29 ? 17.343 -2.190 4.045 1.00 0.00 29 ALA A N 2
ATOM 1598 C CA . ALA A 1 29 ? 16.378 -1.060 4.126 1.00 0.00 29 ALA A CA 2
ATOM 1599 C C . ALA A 1 29 ? 14.955 -1.615 4.155 1.00 0.00 29 ALA A C 2
ATOM 1600 O O . ALA A 1 29 ? 14.043 -0.994 4.665 1.00 0.00 29 ALA A O 2
ATOM 1607 N N . VAL A 1 30 ? 14.763 -2.789 3.616 1.00 0.00 30 VAL A N 2
ATOM 1608 C CA . VAL A 1 30 ? 13.404 -3.394 3.617 1.00 0.00 30 VAL A CA 2
ATOM 1609 C C . VAL A 1 30 ? 13.006 -3.767 5.049 1.00 0.00 30 VAL A C 2
ATOM 1610 O O . VAL A 1 30 ? 11.854 -3.690 5.423 1.00 0.00 30 VAL A O 2
ATOM 1623 N N . THR A 1 31 ? 13.957 -4.170 5.851 1.00 0.00 31 THR A N 2
ATOM 1624 C CA . THR A 1 31 ? 13.636 -4.545 7.257 1.00 0.00 31 THR A CA 2
ATOM 1625 C C . THR A 1 31 ? 13.434 -3.287 8.104 1.00 0.00 31 THR A C 2
ATOM 1626 O O . THR A 1 31 ? 12.507 -3.194 8.886 1.00 0.00 31 THR A O 2
ATOM 1637 N N . ALA A 1 32 ? 14.292 -2.315 7.954 1.00 0.00 32 ALA A N 2
ATOM 1638 C CA . ALA A 1 32 ? 14.149 -1.062 8.749 1.00 0.00 32 ALA A CA 2
ATOM 1639 C C . ALA A 1 32 ? 12.894 -0.303 8.311 1.00 0.00 32 ALA A C 2
ATOM 1640 O O . ALA A 1 32 ? 12.389 0.544 9.021 1.00 0.00 32 ALA A O 2
ATOM 1647 N N . ALA A 1 33 ? 12.386 -0.602 7.148 1.00 0.00 33 ALA A N 2
ATOM 1648 C CA . ALA A 1 33 ? 11.163 0.099 6.664 1.00 0.00 33 ALA A CA 2
ATOM 1649 C C . ALA A 1 33 ? 9.912 -0.643 7.141 1.00 0.00 33 ALA A C 2
ATOM 1650 O O . ALA A 1 33 ? 8.852 -0.529 6.560 1.00 0.00 33 ALA A O 2
ATOM 1657 N N . ASN A 1 34 ? 10.032 -1.404 8.196 1.00 0.00 34 ASN A N 2
ATOM 1658 C CA . ASN A 1 34 ? 8.857 -2.161 8.721 1.00 0.00 34 ASN A CA 2
ATOM 1659 C C . ASN A 1 34 ? 8.022 -2.731 7.568 1.00 0.00 34 ASN A C 2
ATOM 1660 O O . ASN A 1 34 ? 6.918 -2.290 7.299 1.00 0.00 34 ASN A O 2
ATOM 1671 N N . ILE A 1 35 ? 8.542 -3.717 6.888 1.00 0.00 35 ILE A N 2
ATOM 1672 C CA . ILE A 1 35 ? 7.786 -4.330 5.760 1.00 0.00 35 ILE A CA 2
ATOM 1673 C C . ILE A 1 35 ? 7.448 -5.784 6.095 1.00 0.00 35 ILE A C 2
ATOM 1674 O O . ILE A 1 35 ? 8.299 -6.551 6.501 1.00 0.00 35 ILE A O 2
ATOM 1690 N N . ARG A 1 36 ? 6.213 -6.170 5.937 1.00 0.00 36 ARG A N 2
ATOM 1691 C CA . ARG A 1 36 ? 5.826 -7.574 6.257 1.00 0.00 36 ARG A CA 2
ATOM 1692 C C . ARG A 1 36 ? 5.385 -8.309 4.988 1.00 0.00 36 ARG A C 2
ATOM 1693 O O . ARG A 1 36 ? 4.847 -7.719 4.071 1.00 0.00 36 ARG A O 2
ATOM 1714 N N . ARG A 1 37 ? 5.608 -9.593 4.934 1.00 0.00 37 ARG A N 2
ATOM 1715 C CA . ARG A 1 37 ? 5.202 -10.373 3.731 1.00 0.00 37 ARG A CA 2
ATOM 1716 C C . ARG A 1 37 ? 3.875 -11.091 3.992 1.00 0.00 37 ARG A C 2
ATOM 1717 O O . ARG A 1 37 ? 3.571 -11.468 5.106 1.00 0.00 37 ARG A O 2
ATOM 1738 N N . ALA A 1 38 ? 3.086 -11.284 2.972 1.00 0.00 38 ALA A N 2
ATOM 1739 C CA . ALA A 1 38 ? 1.780 -11.978 3.159 1.00 0.00 38 ALA A CA 2
ATOM 1740 C C . ALA A 1 38 ? 1.702 -13.208 2.249 1.00 0.00 38 ALA A C 2
ATOM 1741 O O . ALA A 1 38 ? 2.413 -13.312 1.269 1.00 0.00 38 ALA A O 2
ATOM 1748 N N . SER A 1 39 ? 0.844 -14.139 2.564 1.00 0.00 39 SER A N 2
ATOM 1749 C CA . SER A 1 39 ? 0.725 -15.359 1.715 1.00 0.00 39 SER A CA 2
ATOM 1750 C C . SER A 1 39 ? 0.697 -14.974 0.234 1.00 0.00 39 SER A C 2
ATOM 1751 O O . SER A 1 39 ? 1.053 -15.755 -0.627 1.00 0.00 39 SER A O 2
ATOM 1759 N N . SER A 1 40 ? 0.279 -13.776 -0.070 1.00 0.00 40 SER A N 2
ATOM 1760 C CA . SER A 1 40 ? 0.231 -13.343 -1.497 1.00 0.00 40 SER A CA 2
ATOM 1761 C C . SER A 1 40 ? 0.013 -11.830 -1.581 1.00 0.00 40 SER A C 2
ATOM 1762 O O . SER A 1 40 ? 0.049 -11.133 -0.587 1.00 0.00 40 SER A O 2
ATOM 1770 N N . ASP A 1 41 ? -0.212 -11.318 -2.760 1.00 0.00 41 ASP A N 2
ATOM 1771 C CA . ASP A 1 41 ? -0.432 -9.849 -2.905 1.00 0.00 41 ASP A CA 2
ATOM 1772 C C . ASP A 1 41 ? -1.710 -9.433 -2.172 1.00 0.00 41 ASP A C 2
ATOM 1773 O O . ASP A 1 41 ? -1.944 -8.266 -1.926 1.00 0.00 41 ASP A O 2
ATOM 1782 N N . ASN A 1 42 ? -2.536 -10.380 -1.819 1.00 0.00 42 ASN A N 2
ATOM 1783 C CA . ASN A 1 42 ? -3.798 -10.041 -1.101 1.00 0.00 42 ASN A CA 2
ATOM 1784 C C . ASN A 1 42 ? -3.583 -10.133 0.413 1.00 0.00 42 ASN A C 2
ATOM 1785 O O . ASN A 1 42 ? -3.424 -11.205 0.962 1.00 0.00 42 ASN A O 2
ATOM 1796 N N . HIS A 1 43 ? -3.576 -9.018 1.091 1.00 0.00 43 HIS A N 2
ATOM 1797 C CA . HIS A 1 43 ? -3.371 -9.047 2.567 1.00 0.00 43 HIS A CA 2
ATOM 1798 C C . HIS A 1 43 ? -4.165 -7.926 3.237 1.00 0.00 43 HIS A C 2
ATOM 1799 O O . HIS A 1 43 ? -4.906 -7.205 2.596 1.00 0.00 43 HIS A O 2
ATOM 1813 N N . SER A 1 44 ? -4.014 -7.774 4.523 1.00 0.00 44 SER A N 2
ATOM 1814 C CA . SER A 1 44 ? -4.755 -6.699 5.239 1.00 0.00 44 SER A CA 2
ATOM 1815 C C . SER A 1 44 ? -3.934 -5.408 5.222 1.00 0.00 44 SER A C 2
ATOM 1816 O O . SER A 1 44 ? -2.780 -5.392 5.600 1.00 0.00 44 SER A O 2
ATOM 1824 N N . CYS A 1 45 ? -4.515 -4.325 4.787 1.00 0.00 45 CYS A N 2
ATOM 1825 C CA . CYS A 1 45 ? -3.751 -3.046 4.752 1.00 0.00 45 CYS A CA 2
ATOM 1826 C C . CYS A 1 45 ? -4.392 -2.012 5.677 1.00 0.00 45 CYS A C 2
ATOM 1827 O O . CYS A 1 45 ? -5.407 -2.258 6.305 1.00 0.00 45 CYS A O 2
ATOM 1834 N N . ALA A 1 46 ? -3.797 -0.858 5.768 1.00 0.00 46 ALA A N 2
ATOM 1835 C CA . ALA A 1 46 ? -4.357 0.196 6.659 1.00 0.00 46 ALA A CA 2
ATOM 1836 C C . ALA A 1 46 ? -4.669 -0.411 8.029 1.00 0.00 46 ALA A C 2
ATOM 1837 O O . ALA A 1 46 ? -5.614 -0.028 8.691 1.00 0.00 46 ALA A O 2
ATOM 1844 N N . GLY A 1 47 ? -3.886 -1.369 8.450 1.00 0.00 47 GLY A N 2
ATOM 1845 C CA . GLY A 1 47 ? -4.139 -2.016 9.766 1.00 0.00 47 GLY A CA 2
ATOM 1846 C C . GLY A 1 47 ? -5.314 -2.982 9.622 1.00 0.00 47 GLY A C 2
ATOM 1847 O O . GLY A 1 47 ? -5.539 -3.544 8.569 1.00 0.00 47 GLY A O 2
ATOM 1851 N N . ASN A 1 48 ? -6.072 -3.176 10.665 1.00 0.00 48 ASN A N 2
ATOM 1852 C CA . ASN A 1 48 ? -7.233 -4.097 10.573 1.00 0.00 48 ASN A CA 2
ATOM 1853 C C . ASN A 1 48 ? -8.466 -3.336 10.078 1.00 0.00 48 ASN A C 2
ATOM 1854 O O . ASN A 1 48 ? -9.587 -3.670 10.406 1.00 0.00 48 ASN A O 2
ATOM 1865 N N . ARG A 1 49 ? -8.267 -2.307 9.298 1.00 0.00 49 ARG A N 2
ATOM 1866 C CA . ARG A 1 49 ? -9.422 -1.519 8.793 1.00 0.00 49 ARG A CA 2
ATOM 1867 C C . ARG A 1 49 ? -9.639 -1.767 7.298 1.00 0.00 49 ARG A C 2
ATOM 1868 O O . ARG A 1 49 ? -10.753 -1.728 6.813 1.00 0.00 49 ARG A O 2
ATOM 1889 N N . GLY A 1 50 ? -8.592 -2.014 6.560 1.00 0.00 50 GLY A N 2
ATOM 1890 C CA . GLY A 1 50 ? -8.765 -2.251 5.099 1.00 0.00 50 GLY A CA 2
ATOM 1891 C C . GLY A 1 50 ? -8.190 -3.617 4.716 1.00 0.00 50 GLY A C 2
ATOM 1892 O O . GLY A 1 50 ? -7.446 -4.223 5.462 1.00 0.00 50 GLY A O 2
ATOM 1896 N N . TRP A 1 51 ? -8.532 -4.102 3.553 1.00 0.00 51 TRP A N 2
ATOM 1897 C CA . TRP A 1 51 ? -8.014 -5.428 3.104 1.00 0.00 51 TRP A CA 2
ATOM 1898 C C . TRP A 1 51 ? -7.631 -5.352 1.623 1.00 0.00 51 TRP A C 2
ATOM 1899 O O . TRP A 1 51 ? -7.788 -4.329 0.991 1.00 0.00 51 TRP A O 2
ATOM 1920 N N . CYS A 1 52 ? -7.129 -6.417 1.060 1.00 0.00 52 CYS A N 2
ATOM 1921 C CA . CYS A 1 52 ? -6.747 -6.375 -0.382 1.00 0.00 52 CYS A CA 2
ATOM 1922 C C . CYS A 1 52 ? -7.613 -7.338 -1.200 1.00 0.00 52 CYS A C 2
ATOM 1923 O O . CYS A 1 52 ? -7.531 -8.541 -1.054 1.00 0.00 52 CYS A O 2
ATOM 1930 N N . ARG A 1 53 ? -8.435 -6.813 -2.068 1.00 0.00 53 ARG A N 2
ATOM 1931 C CA . ARG A 1 53 ? -9.302 -7.687 -2.910 1.00 0.00 53 ARG A CA 2
ATOM 1932 C C . ARG A 1 53 ? -9.202 -7.252 -4.374 1.00 0.00 53 ARG A C 2
ATOM 1933 O O . ARG A 1 53 ? -8.867 -6.121 -4.668 1.00 0.00 53 ARG A O 2
ATOM 1954 N N . SER A 1 54 ? -9.502 -8.124 -5.296 1.00 0.00 54 SER A N 2
ATOM 1955 C CA . SER A 1 54 ? -9.432 -7.725 -6.729 1.00 0.00 54 SER A CA 2
ATOM 1956 C C . SER A 1 54 ? -10.324 -6.504 -6.943 1.00 0.00 54 SER A C 2
ATOM 1957 O O . SER A 1 54 ? -9.904 -5.489 -7.460 1.00 0.00 54 SER A O 2
ATOM 1965 N N . LYS A 1 55 ? -11.554 -6.605 -6.532 1.00 0.00 55 LYS A N 2
ATOM 1966 C CA . LYS A 1 55 ? -12.499 -5.472 -6.679 1.00 0.00 55 LYS A CA 2
ATOM 1967 C C . LYS A 1 55 ? -13.343 -5.363 -5.398 1.00 0.00 55 LYS A C 2
ATOM 1968 O O . LYS A 1 55 ? -13.756 -6.358 -4.836 1.00 0.00 55 LYS A O 2
ATOM 1987 N N . CYS A 1 56 ? -13.600 -4.172 -4.930 1.00 0.00 56 CYS A N 2
ATOM 1988 C CA . CYS A 1 56 ? -14.413 -4.027 -3.686 1.00 0.00 56 CYS A CA 2
ATOM 1989 C C . CYS A 1 56 ? -15.838 -3.583 -4.027 1.00 0.00 56 CYS A C 2
ATOM 1990 O O . CYS A 1 56 ? -16.129 -3.193 -5.140 1.00 0.00 56 CYS A O 2
ATOM 1997 N N . PHE A 1 57 ? -16.727 -3.639 -3.073 1.00 0.00 57 PHE A N 2
ATOM 1998 C CA . PHE A 1 57 ? -18.131 -3.221 -3.336 1.00 0.00 57 PHE A CA 2
ATOM 1999 C C . PHE A 1 57 ? -18.239 -1.695 -3.295 1.00 0.00 57 PHE A C 2
ATOM 2000 O O . PHE A 1 57 ? -17.325 -1.011 -2.877 1.00 0.00 57 PHE A O 2
ATOM 2017 N N . ARG A 1 58 ? -19.341 -1.154 -3.736 1.00 0.00 58 ARG A N 2
ATOM 2018 C CA . ARG A 1 58 ? -19.494 0.329 -3.729 1.00 0.00 58 ARG A CA 2
ATOM 2019 C C . ARG A 1 58 ? -19.418 0.876 -2.302 1.00 0.00 58 ARG A C 2
ATOM 2020 O O . ARG A 1 58 ? -18.851 1.924 -2.062 1.00 0.00 58 ARG A O 2
ATOM 2041 N N . HIS A 1 59 ? -19.976 0.181 -1.350 1.00 0.00 59 HIS A N 2
ATOM 2042 C CA . HIS A 1 59 ? -19.922 0.679 0.053 1.00 0.00 59 HIS A CA 2
ATOM 2043 C C . HIS A 1 59 ? -18.472 0.987 0.437 1.00 0.00 59 HIS A C 2
ATOM 2044 O O . HIS A 1 59 ? -18.208 1.721 1.367 1.00 0.00 59 HIS A O 2
ATOM 2058 N N . GLU A 1 60 ? -17.531 0.429 -0.277 1.00 0.00 60 GLU A N 2
ATOM 2059 C CA . GLU A 1 60 ? -16.104 0.682 0.038 1.00 0.00 60 GLU A CA 2
ATOM 2060 C C . GLU A 1 60 ? -15.385 1.229 -1.196 1.00 0.00 60 GLU A C 2
ATOM 2061 O O . GLU A 1 60 ? -15.967 1.376 -2.252 1.00 0.00 60 GLU A O 2
ATOM 2073 N N . TYR A 1 61 ? -14.120 1.516 -1.075 1.00 0.00 61 TYR A N 2
ATOM 2074 C CA . TYR A 1 61 ? -13.361 2.036 -2.247 1.00 0.00 61 TYR A CA 2
ATOM 2075 C C . TYR A 1 61 ? -12.016 1.327 -2.347 1.00 0.00 61 TYR A C 2
ATOM 2076 O O . TYR A 1 61 ? -11.781 0.322 -1.707 1.00 0.00 61 TYR A O 2
ATOM 2094 N N . VAL A 1 62 ? -11.131 1.846 -3.143 1.00 0.00 62 VAL A N 2
ATOM 2095 C CA . VAL A 1 62 ? -9.795 1.206 -3.286 1.00 0.00 62 VAL A CA 2
ATOM 2096 C C . VAL A 1 62 ? -8.717 2.112 -2.692 1.00 0.00 62 VAL A C 2
ATOM 2097 O O . VAL A 1 62 ? -8.137 2.925 -3.381 1.00 0.00 62 VAL A O 2
ATOM 2110 N N . ASP A 1 63 ? -8.454 1.977 -1.415 1.00 0.00 63 ASP A N 2
ATOM 2111 C CA . ASP A 1 63 ? -7.415 2.829 -0.757 1.00 0.00 63 ASP A CA 2
ATOM 2112 C C . ASP A 1 63 ? -6.238 3.063 -1.705 1.00 0.00 63 ASP A C 2
ATOM 2113 O O . ASP A 1 63 ? -5.310 2.284 -1.764 1.00 0.00 63 ASP A O 2
ATOM 2122 N N . THR A 1 64 ? -6.280 4.129 -2.456 1.00 0.00 64 THR A N 2
ATOM 2123 C CA . THR A 1 64 ? -5.170 4.416 -3.411 1.00 0.00 64 THR A CA 2
ATOM 2124 C C . THR A 1 64 ? -3.832 4.486 -2.670 1.00 0.00 64 THR A C 2
ATOM 2125 O O . THR A 1 64 ? -2.788 4.210 -3.225 1.00 0.00 64 THR A O 2
ATOM 2136 N N . TYR A 1 65 ? -3.858 4.860 -1.421 1.00 0.00 65 TYR A N 2
ATOM 2137 C CA . TYR A 1 65 ? -2.589 4.957 -0.643 1.00 0.00 65 TYR A CA 2
ATOM 2138 C C . TYR A 1 65 ? -2.013 3.563 -0.377 1.00 0.00 65 TYR A C 2
ATOM 2139 O O . TYR A 1 65 ? -0.826 3.337 -0.503 1.00 0.00 65 TYR A O 2
ATOM 2157 N N . TYR A 1 66 ? -2.841 2.631 0.006 1.00 0.00 66 TYR A N 2
ATOM 2158 C CA . TYR A 1 66 ? -2.333 1.259 0.295 1.00 0.00 66 TYR A CA 2
ATOM 2159 C C . TYR A 1 66 ? -2.412 0.371 -0.950 1.00 0.00 66 TYR A C 2
ATOM 2160 O O . TYR A 1 66 ? -1.963 -0.760 -0.946 1.00 0.00 66 TYR A O 2
ATOM 2178 N N . SER A 1 67 ? -2.956 0.875 -2.024 1.00 0.00 67 SER A N 2
ATOM 2179 C CA . SER A 1 67 ? -3.031 0.052 -3.264 1.00 0.00 67 SER A CA 2
ATOM 2180 C C . SER A 1 67 ? -1.634 -0.478 -3.593 1.00 0.00 67 SER A C 2
ATOM 2181 O O . SER A 1 67 ? -1.473 -1.447 -4.308 1.00 0.00 67 SER A O 2
ATOM 2189 N N . ALA A 1 68 ? -0.622 0.160 -3.067 1.00 0.00 68 ALA A N 2
ATOM 2190 C CA . ALA A 1 68 ? 0.773 -0.286 -3.332 1.00 0.00 68 ALA A CA 2
ATOM 2191 C C . ALA A 1 68 ? 1.056 -1.618 -2.629 1.00 0.00 68 ALA A C 2
ATOM 2192 O O . ALA A 1 68 ? 1.174 -2.647 -3.266 1.00 0.00 68 ALA A O 2
ATOM 2199 N N . VAL A 1 69 ? 1.170 -1.614 -1.324 1.00 0.00 69 VAL A N 2
ATOM 2200 C CA . VAL A 1 69 ? 1.450 -2.896 -0.609 1.00 0.00 69 VAL A CA 2
ATOM 2201 C C . VAL A 1 69 ? 0.564 -3.999 -1.180 1.00 0.00 69 VAL A C 2
ATOM 2202 O O . VAL A 1 69 ? 0.922 -5.160 -1.180 1.00 0.00 69 VAL A O 2
ATOM 2215 N N . CYS A 1 70 ? -0.588 -3.643 -1.676 1.00 0.00 70 CYS A N 2
ATOM 2216 C CA . CYS A 1 70 ? -1.499 -4.668 -2.255 1.00 0.00 70 CYS A CA 2
ATOM 2217 C C . CYS A 1 70 ? -0.845 -5.334 -3.469 1.00 0.00 70 CYS A C 2
ATOM 2218 O O . CYS A 1 70 ? -0.647 -6.532 -3.498 1.00 0.00 70 CYS A O 2
ATOM 2225 N N . GLY A 1 71 ? -0.510 -4.568 -4.470 1.00 0.00 71 GLY A N 2
ATOM 2226 C CA . GLY A 1 71 ? 0.128 -5.160 -5.680 1.00 0.00 71 GLY A CA 2
ATOM 2227 C C . GLY A 1 71 ? -0.938 -5.391 -6.752 1.00 0.00 71 GLY A C 2
ATOM 2228 O O . GLY A 1 71 ? -1.765 -4.540 -7.012 1.00 0.00 71 GLY A O 2
ATOM 2232 N N . ARG A 1 72 ? -0.930 -6.538 -7.375 1.00 0.00 72 ARG A N 2
ATOM 2233 C CA . ARG A 1 72 ? -1.950 -6.818 -8.426 1.00 0.00 72 ARG A CA 2
ATOM 2234 C C . ARG A 1 72 ? -3.348 -6.495 -7.893 1.00 0.00 72 ARG A C 2
ATOM 2235 O O . ARG A 1 72 ? -4.225 -6.088 -8.629 1.00 0.00 72 ARG A O 2
ATOM 2256 N N . TYR A 1 73 ? -3.560 -6.670 -6.617 1.00 0.00 73 TYR A N 2
ATOM 2257 C CA . TYR A 1 73 ? -4.901 -6.369 -6.035 1.00 0.00 73 TYR A CA 2
ATOM 2258 C C . TYR A 1 73 ? -4.947 -4.922 -5.540 1.00 0.00 73 TYR A C 2
ATOM 2259 O O . TYR A 1 73 ? -3.983 -4.191 -5.641 1.00 0.00 73 TYR A O 2
ATOM 2277 N N . PHE A 1 74 ? -6.057 -4.510 -4.996 1.00 0.00 74 PHE A N 2
ATOM 2278 C CA . PHE A 1 74 ? -6.161 -3.116 -4.483 1.00 0.00 74 PHE A CA 2
ATOM 2279 C C . PHE A 1 74 ? -6.542 -3.137 -3.003 1.00 0.00 74 PHE A C 2
ATOM 2280 O O . PHE A 1 74 ? -7.354 -3.933 -2.575 1.00 0.00 74 PHE A O 2
ATOM 2297 N N . CYS A 1 75 ? -5.971 -2.270 -2.218 1.00 0.00 75 CYS A N 2
ATOM 2298 C CA . CYS A 1 75 ? -6.318 -2.248 -0.772 1.00 0.00 75 CYS A CA 2
ATOM 2299 C C . CYS A 1 75 ? -7.643 -1.514 -0.588 1.00 0.00 75 CYS A C 2
ATOM 2300 O O . CYS A 1 75 ? -7.687 -0.302 -0.559 1.00 0.00 75 CYS A O 2
ATOM 2307 N N . CYS A 1 76 ? -8.727 -2.229 -0.471 1.00 0.00 76 CYS A N 2
ATOM 2308 C CA . CYS A 1 76 ? -10.035 -1.545 -0.302 1.00 0.00 76 CYS A CA 2
ATOM 2309 C C . CYS A 1 76 ? -10.201 -1.078 1.134 1.00 0.00 76 CYS A C 2
ATOM 2310 O O . CYS A 1 76 ? -9.496 -1.501 2.030 1.00 0.00 76 CYS A O 2
ATOM 2317 N N . ARG A 1 77 ? -11.124 -0.199 1.350 1.00 0.00 77 ARG A N 2
ATOM 2318 C CA . ARG A 1 77 ? -11.346 0.324 2.726 1.00 0.00 77 ARG A CA 2
ATOM 2319 C C . ARG A 1 77 ? -12.749 0.916 2.851 1.00 0.00 77 ARG A C 2
ATOM 2320 O O . ARG A 1 77 ? -13.493 0.990 1.892 1.00 0.00 77 ARG A O 2
ATOM 2341 N N . SER A 1 78 ? -13.114 1.343 4.026 1.00 0.00 78 SER A N 2
ATOM 2342 C CA . SER A 1 78 ? -14.468 1.935 4.215 1.00 0.00 78 SER A CA 2
ATOM 2343 C C . SER A 1 78 ? -14.400 3.459 4.091 1.00 0.00 78 SER A C 2
ATOM 2344 O O . SER A 1 78 ? -13.857 4.138 4.940 1.00 0.00 78 SER A O 2
ATOM 2352 N N . ARG A 1 79 ? -14.945 4.003 3.037 1.00 0.00 79 ARG A N 2
ATOM 2353 C CA . ARG A 1 79 ? -14.911 5.483 2.856 1.00 0.00 79 ARG A CA 2
ATOM 2354 C C . ARG A 1 79 ? -15.696 6.170 3.977 1.00 0.00 79 ARG A C 2
ATOM 2355 O O . ARG A 1 79 ? -16.905 6.014 4.008 1.00 0.00 79 ARG A O 2
ATOM 2377 N N . ASN A 1 1 ? 20.993 7.007 -2.795 1.00 0.00 1 ASN A N 3
ATOM 2378 C CA . ASN A 1 1 ? 19.719 7.762 -2.620 1.00 0.00 1 ASN A CA 3
ATOM 2379 C C . ASN A 1 1 ? 18.532 6.795 -2.578 1.00 0.00 1 ASN A C 3
ATOM 2380 O O . ASN A 1 1 ? 18.158 6.226 -3.585 1.00 0.00 1 ASN A O 3
ATOM 2393 N N . PRO A 1 2 ? 17.979 6.643 -1.406 1.00 0.00 2 PRO A N 3
ATOM 2394 C CA . PRO A 1 2 ? 16.821 5.735 -1.221 1.00 0.00 2 PRO A CA 3
ATOM 2395 C C . PRO A 1 2 ? 15.559 6.346 -1.838 1.00 0.00 2 PRO A C 3
ATOM 2396 O O . PRO A 1 2 ? 15.111 7.403 -1.440 1.00 0.00 2 PRO A O 3
ATOM 2407 N N . LEU A 1 3 ? 14.982 5.688 -2.807 1.00 0.00 3 LEU A N 3
ATOM 2408 C CA . LEU A 1 3 ? 13.751 6.232 -3.448 1.00 0.00 3 LEU A CA 3
ATOM 2409 C C . LEU A 1 3 ? 12.538 5.376 -3.074 1.00 0.00 3 LEU A C 3
ATOM 2410 O O . LEU A 1 3 ? 11.736 5.017 -3.913 1.00 0.00 3 LEU A O 3
ATOM 2426 N N . ILE A 1 4 ? 12.398 5.049 -1.818 1.00 0.00 4 ILE A N 3
ATOM 2427 C CA . ILE A 1 4 ? 11.236 4.219 -1.388 1.00 0.00 4 ILE A CA 3
ATOM 2428 C C . ILE A 1 4 ? 10.001 5.101 -1.208 1.00 0.00 4 ILE A C 3
ATOM 2429 O O . ILE A 1 4 ? 10.107 6.251 -0.833 1.00 0.00 4 ILE A O 3
ATOM 2445 N N . PRO A 1 5 ? 8.862 4.519 -1.463 1.00 0.00 5 PRO A N 3
ATOM 2446 C CA . PRO A 1 5 ? 7.587 5.254 -1.305 1.00 0.00 5 PRO A CA 3
ATOM 2447 C C . PRO A 1 5 ? 7.293 5.452 0.184 1.00 0.00 5 PRO A C 3
ATOM 2448 O O . PRO A 1 5 ? 8.176 5.393 1.016 1.00 0.00 5 PRO A O 3
ATOM 2459 N N . ALA A 1 6 ? 6.060 5.677 0.524 1.00 0.00 6 ALA A N 3
ATOM 2460 C CA . ALA A 1 6 ? 5.700 5.868 1.951 1.00 0.00 6 ALA A CA 3
ATOM 2461 C C . ALA A 1 6 ? 4.767 4.744 2.402 1.00 0.00 6 ALA A C 3
ATOM 2462 O O . ALA A 1 6 ? 4.927 4.179 3.465 1.00 0.00 6 ALA A O 3
ATOM 2469 N N . ILE A 1 7 ? 3.796 4.413 1.597 1.00 0.00 7 ILE A N 3
ATOM 2470 C CA . ILE A 1 7 ? 2.858 3.320 1.978 1.00 0.00 7 ILE A CA 3
ATOM 2471 C C . ILE A 1 7 ? 3.642 2.055 2.329 1.00 0.00 7 ILE A C 3
ATOM 2472 O O . ILE A 1 7 ? 3.419 1.436 3.351 1.00 0.00 7 ILE A O 3
ATOM 2488 N N . TYR A 1 8 ? 4.550 1.665 1.484 1.00 0.00 8 TYR A N 3
ATOM 2489 C CA . TYR A 1 8 ? 5.348 0.439 1.755 1.00 0.00 8 TYR A CA 3
ATOM 2490 C C . TYR A 1 8 ? 5.859 0.464 3.192 1.00 0.00 8 TYR A C 3
ATOM 2491 O O . TYR A 1 8 ? 5.967 -0.557 3.841 1.00 0.00 8 TYR A O 3
ATOM 2509 N N . ILE A 1 9 ? 6.158 1.625 3.702 1.00 0.00 9 ILE A N 3
ATOM 2510 C CA . ILE A 1 9 ? 6.642 1.708 5.108 1.00 0.00 9 ILE A CA 3
ATOM 2511 C C . ILE A 1 9 ? 5.478 1.439 6.059 1.00 0.00 9 ILE A C 3
ATOM 2512 O O . ILE A 1 9 ? 4.449 2.082 5.997 1.00 0.00 9 ILE A O 3
ATOM 2528 N N . GLY A 1 10 ? 5.622 0.476 6.925 1.00 0.00 10 GLY A N 3
ATOM 2529 C CA . GLY A 1 10 ? 4.512 0.152 7.861 1.00 0.00 10 GLY A CA 3
ATOM 2530 C C . GLY A 1 10 ? 3.409 -0.546 7.069 1.00 0.00 10 GLY A C 3
ATOM 2531 O O . GLY A 1 10 ? 2.239 -0.442 7.383 1.00 0.00 10 GLY A O 3
ATOM 2535 N N . ALA A 1 11 ? 3.777 -1.252 6.034 1.00 0.00 11 ALA A N 3
ATOM 2536 C CA . ALA A 1 11 ? 2.749 -1.952 5.205 1.00 0.00 11 ALA A CA 3
ATOM 2537 C C . ALA A 1 11 ? 2.999 -3.464 5.192 1.00 0.00 11 ALA A C 3
ATOM 2538 O O . ALA A 1 11 ? 3.720 -3.992 6.016 1.00 0.00 11 ALA A O 3
ATOM 2545 N N . THR A 1 12 ? 2.407 -4.164 4.259 1.00 0.00 12 THR A N 3
ATOM 2546 C CA . THR A 1 12 ? 2.612 -5.643 4.191 1.00 0.00 12 THR A CA 3
ATOM 2547 C C . THR A 1 12 ? 2.410 -6.129 2.757 1.00 0.00 12 THR A C 3
ATOM 2548 O O . THR A 1 12 ? 1.300 -6.309 2.314 1.00 0.00 12 THR A O 3
ATOM 2559 N N . VAL A 1 13 ? 3.467 -6.344 2.030 1.00 0.00 13 VAL A N 3
ATOM 2560 C CA . VAL A 1 13 ? 3.309 -6.814 0.623 1.00 0.00 13 VAL A CA 3
ATOM 2561 C C . VAL A 1 13 ? 3.420 -8.340 0.559 1.00 0.00 13 VAL A C 3
ATOM 2562 O O . VAL A 1 13 ? 3.816 -8.984 1.511 1.00 0.00 13 VAL A O 3
ATOM 2575 N N . GLY A 1 14 ? 3.075 -8.924 -0.556 1.00 0.00 14 GLY A N 3
ATOM 2576 C CA . GLY A 1 14 ? 3.163 -10.406 -0.680 1.00 0.00 14 GLY A CA 3
ATOM 2577 C C . GLY A 1 14 ? 4.626 -10.818 -0.854 1.00 0.00 14 GLY A C 3
ATOM 2578 O O . GLY A 1 14 ? 5.524 -10.051 -0.567 1.00 0.00 14 GLY A O 3
ATOM 2582 N N . PRO A 1 15 ? 4.815 -12.021 -1.321 1.00 0.00 15 PRO A N 3
ATOM 2583 C CA . PRO A 1 15 ? 6.184 -12.547 -1.537 1.00 0.00 15 PRO A CA 3
ATOM 2584 C C . PRO A 1 15 ? 6.802 -11.924 -2.792 1.00 0.00 15 PRO A C 3
ATOM 2585 O O . PRO A 1 15 ? 7.919 -11.444 -2.773 1.00 0.00 15 PRO A O 3
ATOM 2596 N N . SER A 1 16 ? 6.085 -11.929 -3.882 1.00 0.00 16 SER A N 3
ATOM 2597 C CA . SER A 1 16 ? 6.631 -11.338 -5.139 1.00 0.00 16 SER A CA 3
ATOM 2598 C C . SER A 1 16 ? 6.943 -9.853 -4.937 1.00 0.00 16 SER A C 3
ATOM 2599 O O . SER A 1 16 ? 8.044 -9.401 -5.181 1.00 0.00 16 SER A O 3
ATOM 2607 N N . VAL A 1 17 ? 5.983 -9.089 -4.491 1.00 0.00 17 VAL A N 3
ATOM 2608 C CA . VAL A 1 17 ? 6.229 -7.635 -4.276 1.00 0.00 17 VAL A CA 3
ATOM 2609 C C . VAL A 1 17 ? 7.378 -7.436 -3.287 1.00 0.00 17 VAL A C 3
ATOM 2610 O O . VAL A 1 17 ? 8.265 -6.636 -3.505 1.00 0.00 17 VAL A O 3
ATOM 2623 N N . TRP A 1 18 ? 7.372 -8.160 -2.203 1.00 0.00 18 TRP A N 3
ATOM 2624 C CA . TRP A 1 18 ? 8.471 -8.009 -1.209 1.00 0.00 18 TRP A CA 3
ATOM 2625 C C . TRP A 1 18 ? 9.825 -8.133 -1.911 1.00 0.00 18 TRP A C 3
ATOM 2626 O O . TRP A 1 18 ? 10.584 -7.188 -1.993 1.00 0.00 18 TRP A O 3
ATOM 2647 N N . ALA A 1 19 ? 10.126 -9.294 -2.418 1.00 0.00 19 ALA A N 3
ATOM 2648 C CA . ALA A 1 19 ? 11.427 -9.492 -3.120 1.00 0.00 19 ALA A CA 3
ATOM 2649 C C . ALA A 1 19 ? 11.718 -8.306 -4.043 1.00 0.00 19 ALA A C 3
ATOM 2650 O O . ALA A 1 19 ? 12.853 -7.912 -4.221 1.00 0.00 19 ALA A O 3
ATOM 2657 N N . TYR A 1 20 ? 10.703 -7.736 -4.631 1.00 0.00 20 TYR A N 3
ATOM 2658 C CA . TYR A 1 20 ? 10.929 -6.576 -5.540 1.00 0.00 20 TYR A CA 3
ATOM 2659 C C . TYR A 1 20 ? 11.502 -5.395 -4.752 1.00 0.00 20 TYR A C 3
ATOM 2660 O O . TYR A 1 20 ? 12.607 -4.946 -4.997 1.00 0.00 20 TYR A O 3
ATOM 2678 N N . LEU A 1 21 ? 10.763 -4.893 -3.803 1.00 0.00 21 LEU A N 3
ATOM 2679 C CA . LEU A 1 21 ? 11.265 -3.749 -2.997 1.00 0.00 21 LEU A CA 3
ATOM 2680 C C . LEU A 1 21 ? 12.650 -4.080 -2.435 1.00 0.00 21 LEU A C 3
ATOM 2681 O O . LEU A 1 21 ? 13.451 -3.206 -2.173 1.00 0.00 21 LEU A O 3
ATOM 2697 N N . VAL A 1 22 ? 12.940 -5.342 -2.258 1.00 0.00 22 VAL A N 3
ATOM 2698 C CA . VAL A 1 22 ? 14.276 -5.731 -1.723 1.00 0.00 22 VAL A CA 3
ATOM 2699 C C . VAL A 1 22 ? 15.352 -5.455 -2.772 1.00 0.00 22 VAL A C 3
ATOM 2700 O O . VAL A 1 22 ? 16.350 -4.818 -2.504 1.00 0.00 22 VAL A O 3
ATOM 2713 N N . ALA A 1 23 ? 15.151 -5.918 -3.968 1.00 0.00 23 ALA A N 3
ATOM 2714 C CA . ALA A 1 23 ? 16.157 -5.668 -5.034 1.00 0.00 23 ALA A CA 3
ATOM 2715 C C . ALA A 1 23 ? 16.386 -4.161 -5.167 1.00 0.00 23 ALA A C 3
ATOM 2716 O O . ALA A 1 23 ? 17.436 -3.713 -5.581 1.00 0.00 23 ALA A O 3
ATOM 2723 N N . LEU A 1 24 ? 15.401 -3.378 -4.814 1.00 0.00 24 LEU A N 3
ATOM 2724 C CA . LEU A 1 24 ? 15.543 -1.901 -4.911 1.00 0.00 24 LEU A CA 3
ATOM 2725 C C . LEU A 1 24 ? 16.455 -1.371 -3.799 1.00 0.00 24 LEU A C 3
ATOM 2726 O O . LEU A 1 24 ? 17.383 -0.627 -4.047 1.00 0.00 24 LEU A O 3
ATOM 2742 N N . VAL A 1 25 ? 16.196 -1.742 -2.572 1.00 0.00 25 VAL A N 3
ATOM 2743 C CA . VAL A 1 25 ? 17.049 -1.250 -1.448 1.00 0.00 25 VAL A CA 3
ATOM 2744 C C . VAL A 1 25 ? 17.837 -2.407 -0.828 1.00 0.00 25 VAL A C 3
ATOM 2745 O O . VAL A 1 25 ? 19.009 -2.289 -0.530 1.00 0.00 25 VAL A O 3
ATOM 2758 N N . GLY A 1 26 ? 17.188 -3.516 -0.615 1.00 0.00 26 GLY A N 3
ATOM 2759 C CA . GLY A 1 26 ? 17.871 -4.682 0.006 1.00 0.00 26 GLY A CA 3
ATOM 2760 C C . GLY A 1 26 ? 17.017 -5.170 1.173 1.00 0.00 26 GLY A C 3
ATOM 2761 O O . GLY A 1 26 ? 16.079 -4.514 1.573 1.00 0.00 26 GLY A O 3
ATOM 2765 N N . ALA A 1 27 ? 17.316 -6.312 1.721 1.00 0.00 27 ALA A N 3
ATOM 2766 C CA . ALA A 1 27 ? 16.493 -6.815 2.854 1.00 0.00 27 ALA A CA 3
ATOM 2767 C C . ALA A 1 27 ? 16.682 -5.929 4.088 1.00 0.00 27 ALA A C 3
ATOM 2768 O O . ALA A 1 27 ? 15.811 -5.832 4.930 1.00 0.00 27 ALA A O 3
ATOM 2775 N N . ALA A 1 28 ? 17.807 -5.283 4.204 1.00 0.00 28 ALA A N 3
ATOM 2776 C CA . ALA A 1 28 ? 18.036 -4.407 5.384 1.00 0.00 28 ALA A CA 3
ATOM 2777 C C . ALA A 1 28 ? 17.106 -3.194 5.325 1.00 0.00 28 ALA A C 3
ATOM 2778 O O . ALA A 1 28 ? 16.361 -2.926 6.245 1.00 0.00 28 ALA A O 3
ATOM 2785 N N . ALA A 1 29 ? 17.141 -2.460 4.247 1.00 0.00 29 ALA A N 3
ATOM 2786 C CA . ALA A 1 29 ? 16.253 -1.270 4.133 1.00 0.00 29 ALA A CA 3
ATOM 2787 C C . ALA A 1 29 ? 14.789 -1.712 4.133 1.00 0.00 29 ALA A C 3
ATOM 2788 O O . ALA A 1 29 ? 13.943 -1.095 4.749 1.00 0.00 29 ALA A O 3
ATOM 2795 N N . VAL A 1 30 ? 14.485 -2.781 3.451 1.00 0.00 30 VAL A N 3
ATOM 2796 C CA . VAL A 1 30 ? 13.078 -3.267 3.414 1.00 0.00 30 VAL A CA 3
ATOM 2797 C C . VAL A 1 30 ? 12.663 -3.790 4.793 1.00 0.00 30 VAL A C 3
ATOM 2798 O O . VAL A 1 30 ? 11.497 -3.807 5.134 1.00 0.00 30 VAL A O 3
ATOM 2811 N N . THR A 1 31 ? 13.607 -4.216 5.591 1.00 0.00 31 THR A N 3
ATOM 2812 C CA . THR A 1 31 ? 13.255 -4.733 6.945 1.00 0.00 31 THR A CA 3
ATOM 2813 C C . THR A 1 31 ? 13.189 -3.580 7.949 1.00 0.00 31 THR A C 3
ATOM 2814 O O . THR A 1 31 ? 12.550 -3.676 8.978 1.00 0.00 31 THR A O 3
ATOM 2825 N N . ALA A 1 32 ? 13.843 -2.490 7.658 1.00 0.00 32 ALA A N 3
ATOM 2826 C CA . ALA A 1 32 ? 13.818 -1.332 8.596 1.00 0.00 32 ALA A CA 3
ATOM 2827 C C . ALA A 1 32 ? 12.621 -0.427 8.286 1.00 0.00 32 ALA A C 3
ATOM 2828 O O . ALA A 1 32 ? 12.195 0.358 9.110 1.00 0.00 32 ALA A O 3
ATOM 2835 N N . ALA A 1 33 ? 12.075 -0.532 7.105 1.00 0.00 33 ALA A N 3
ATOM 2836 C CA . ALA A 1 33 ? 10.907 0.322 6.746 1.00 0.00 33 ALA A CA 3
ATOM 2837 C C . ALA A 1 33 ? 9.605 -0.344 7.200 1.00 0.00 33 ALA A C 3
ATOM 2838 O O . ALA A 1 33 ? 8.531 0.004 6.755 1.00 0.00 33 ALA A O 3
ATOM 2845 N N . ASN A 1 34 ? 9.694 -1.299 8.083 1.00 0.00 34 ASN A N 3
ATOM 2846 C CA . ASN A 1 34 ? 8.465 -1.988 8.571 1.00 0.00 34 ASN A CA 3
ATOM 2847 C C . ASN A 1 34 ? 7.664 -2.560 7.395 1.00 0.00 34 ASN A C 3
ATOM 2848 O O . ASN A 1 34 ? 6.564 -2.125 7.102 1.00 0.00 34 ASN A O 3
ATOM 2859 N N . ILE A 1 35 ? 8.205 -3.542 6.727 1.00 0.00 35 ILE A N 3
ATOM 2860 C CA . ILE A 1 35 ? 7.480 -4.158 5.580 1.00 0.00 35 ILE A CA 3
ATOM 2861 C C . ILE A 1 35 ? 7.257 -5.647 5.854 1.00 0.00 35 ILE A C 3
ATOM 2862 O O . ILE A 1 35 ? 8.185 -6.430 5.864 1.00 0.00 35 ILE A O 3
ATOM 2878 N N . ARG A 1 36 ? 6.037 -6.041 6.089 1.00 0.00 36 ARG A N 3
ATOM 2879 C CA . ARG A 1 36 ? 5.764 -7.478 6.375 1.00 0.00 36 ARG A CA 3
ATOM 2880 C C . ARG A 1 36 ? 5.431 -8.231 5.086 1.00 0.00 36 ARG A C 3
ATOM 2881 O O . ARG A 1 36 ? 4.930 -7.667 4.131 1.00 0.00 36 ARG A O 3
ATOM 2902 N N . ARG A 1 37 ? 5.699 -9.508 5.059 1.00 0.00 37 ARG A N 3
ATOM 2903 C CA . ARG A 1 37 ? 5.396 -10.313 3.844 1.00 0.00 37 ARG A CA 3
ATOM 2904 C C . ARG A 1 37 ? 4.025 -10.975 3.993 1.00 0.00 37 ARG A C 3
ATOM 2905 O O . ARG A 1 37 ? 3.535 -11.165 5.087 1.00 0.00 37 ARG A O 3
ATOM 2926 N N . ALA A 1 38 ? 3.401 -11.326 2.904 1.00 0.00 38 ALA A N 3
ATOM 2927 C CA . ALA A 1 38 ? 2.062 -11.972 2.997 1.00 0.00 38 ALA A CA 3
ATOM 2928 C C . ALA A 1 38 ? 2.012 -13.223 2.113 1.00 0.00 38 ALA A C 3
ATOM 2929 O O . ALA A 1 38 ? 2.843 -13.417 1.249 1.00 0.00 38 ALA A O 3
ATOM 2936 N N . SER A 1 39 ? 1.046 -14.073 2.329 1.00 0.00 39 SER A N 3
ATOM 2937 C CA . SER A 1 39 ? 0.945 -15.313 1.505 1.00 0.00 39 SER A CA 3
ATOM 2938 C C . SER A 1 39 ? 0.947 -14.966 0.015 1.00 0.00 39 SER A C 3
ATOM 2939 O O . SER A 1 39 ? 1.430 -15.717 -0.807 1.00 0.00 39 SER A O 3
ATOM 2947 N N . SER A 1 40 ? 0.409 -13.832 -0.338 1.00 0.00 40 SER A N 3
ATOM 2948 C CA . SER A 1 40 ? 0.379 -13.437 -1.776 1.00 0.00 40 SER A CA 3
ATOM 2949 C C . SER A 1 40 ? 0.059 -11.945 -1.911 1.00 0.00 40 SER A C 3
ATOM 2950 O O . SER A 1 40 ? -0.128 -11.251 -0.933 1.00 0.00 40 SER A O 3
ATOM 2958 N N . ASP A 1 41 ? -0.006 -11.450 -3.117 1.00 0.00 41 ASP A N 3
ATOM 2959 C CA . ASP A 1 41 ? -0.315 -10.006 -3.315 1.00 0.00 41 ASP A CA 3
ATOM 2960 C C . ASP A 1 41 ? -1.552 -9.617 -2.502 1.00 0.00 41 ASP A C 3
ATOM 2961 O O . ASP A 1 41 ? -1.750 -8.466 -2.165 1.00 0.00 41 ASP A O 3
ATOM 2970 N N . ASN A 1 42 ? -2.386 -10.569 -2.184 1.00 0.00 42 ASN A N 3
ATOM 2971 C CA . ASN A 1 42 ? -3.611 -10.257 -1.395 1.00 0.00 42 ASN A CA 3
ATOM 2972 C C . ASN A 1 42 ? -3.308 -10.319 0.104 1.00 0.00 42 ASN A C 3
ATOM 2973 O O . ASN A 1 42 ? -3.073 -11.376 0.655 1.00 0.00 42 ASN A O 3
ATOM 2984 N N . HIS A 1 43 ? -3.310 -9.195 0.768 1.00 0.00 43 HIS A N 3
ATOM 2985 C CA . HIS A 1 43 ? -3.022 -9.195 2.231 1.00 0.00 43 HIS A CA 3
ATOM 2986 C C . HIS A 1 43 ? -3.753 -8.045 2.921 1.00 0.00 43 HIS A C 3
ATOM 2987 O O . HIS A 1 43 ? -4.422 -7.251 2.290 1.00 0.00 43 HIS A O 3
ATOM 3001 N N . SER A 1 44 ? -3.625 -7.950 4.216 1.00 0.00 44 SER A N 3
ATOM 3002 C CA . SER A 1 44 ? -4.306 -6.849 4.951 1.00 0.00 44 SER A CA 3
ATOM 3003 C C . SER A 1 44 ? -3.474 -5.571 4.847 1.00 0.00 44 SER A C 3
ATOM 3004 O O . SER A 1 44 ? -2.285 -5.572 5.097 1.00 0.00 44 SER A O 3
ATOM 3012 N N . CYS A 1 45 ? -4.084 -4.479 4.484 1.00 0.00 45 CYS A N 3
ATOM 3013 C CA . CYS A 1 45 ? -3.314 -3.208 4.370 1.00 0.00 45 CYS A CA 3
ATOM 3014 C C . CYS A 1 45 ? -3.912 -2.139 5.282 1.00 0.00 45 CYS A C 3
ATOM 3015 O O . CYS A 1 45 ? -4.943 -2.334 5.904 1.00 0.00 45 CYS A O 3
ATOM 3022 N N . ALA A 1 46 ? -3.265 -1.013 5.377 1.00 0.00 46 ALA A N 3
ATOM 3023 C CA . ALA A 1 46 ? -3.783 0.063 6.265 1.00 0.00 46 ALA A CA 3
ATOM 3024 C C . ALA A 1 46 ? -4.121 -0.534 7.630 1.00 0.00 46 ALA A C 3
ATOM 3025 O O . ALA A 1 46 ? -5.122 -0.206 8.236 1.00 0.00 46 ALA A O 3
ATOM 3032 N N . GLY A 1 47 ? -3.295 -1.424 8.112 1.00 0.00 47 GLY A N 3
ATOM 3033 C CA . GLY A 1 47 ? -3.567 -2.061 9.429 1.00 0.00 47 GLY A CA 3
ATOM 3034 C C . GLY A 1 47 ? -4.790 -2.968 9.293 1.00 0.00 47 GLY A C 3
ATOM 3035 O O . GLY A 1 47 ? -5.050 -3.517 8.240 1.00 0.00 47 GLY A O 3
ATOM 3039 N N . ASN A 1 48 ? -5.549 -3.126 10.341 1.00 0.00 48 ASN A N 3
ATOM 3040 C CA . ASN A 1 48 ? -6.756 -3.988 10.255 1.00 0.00 48 ASN A CA 3
ATOM 3041 C C . ASN A 1 48 ? -7.949 -3.165 9.761 1.00 0.00 48 ASN A C 3
ATOM 3042 O O . ASN A 1 48 ? -9.090 -3.495 10.013 1.00 0.00 48 ASN A O 3
ATOM 3053 N N . ARG A 1 49 ? -7.691 -2.086 9.071 1.00 0.00 49 ARG A N 3
ATOM 3054 C CA . ARG A 1 49 ? -8.801 -1.231 8.574 1.00 0.00 49 ARG A CA 3
ATOM 3055 C C . ARG A 1 49 ? -9.078 -1.496 7.092 1.00 0.00 49 ARG A C 3
ATOM 3056 O O . ARG A 1 49 ? -10.207 -1.433 6.646 1.00 0.00 49 ARG A O 3
ATOM 3077 N N . GLY A 1 50 ? -8.067 -1.785 6.320 1.00 0.00 50 GLY A N 3
ATOM 3078 C CA . GLY A 1 50 ? -8.301 -2.039 4.870 1.00 0.00 50 GLY A CA 3
ATOM 3079 C C . GLY A 1 50 ? -7.790 -3.430 4.494 1.00 0.00 50 GLY A C 3
ATOM 3080 O O . GLY A 1 50 ? -7.072 -4.064 5.242 1.00 0.00 50 GLY A O 3
ATOM 3084 N N . TRP A 1 51 ? -8.158 -3.909 3.337 1.00 0.00 51 TRP A N 3
ATOM 3085 C CA . TRP A 1 51 ? -7.701 -5.262 2.902 1.00 0.00 51 TRP A CA 3
ATOM 3086 C C . TRP A 1 51 ? -7.376 -5.245 1.405 1.00 0.00 51 TRP A C 3
ATOM 3087 O O . TRP A 1 51 ? -7.650 -4.284 0.717 1.00 0.00 51 TRP A O 3
ATOM 3108 N N . CYS A 1 52 ? -6.793 -6.296 0.892 1.00 0.00 52 CYS A N 3
ATOM 3109 C CA . CYS A 1 52 ? -6.455 -6.324 -0.562 1.00 0.00 52 CYS A CA 3
ATOM 3110 C C . CYS A 1 52 ? -7.413 -7.247 -1.321 1.00 0.00 52 CYS A C 3
ATOM 3111 O O . CYS A 1 52 ? -7.354 -8.453 -1.197 1.00 0.00 52 CYS A O 3
ATOM 3118 N N . ARG A 1 53 ? -8.290 -6.690 -2.113 1.00 0.00 53 ARG A N 3
ATOM 3119 C CA . ARG A 1 53 ? -9.244 -7.541 -2.886 1.00 0.00 53 ARG A CA 3
ATOM 3120 C C . ARG A 1 53 ? -9.241 -7.123 -4.359 1.00 0.00 53 ARG A C 3
ATOM 3121 O O . ARG A 1 53 ? -8.895 -6.007 -4.694 1.00 0.00 53 ARG A O 3
ATOM 3142 N N . SER A 1 54 ? -9.640 -7.998 -5.239 1.00 0.00 54 SER A N 3
ATOM 3143 C CA . SER A 1 54 ? -9.676 -7.629 -6.683 1.00 0.00 54 SER A CA 3
ATOM 3144 C C . SER A 1 54 ? -10.693 -6.508 -6.885 1.00 0.00 54 SER A C 3
ATOM 3145 O O . SER A 1 54 ? -10.396 -5.469 -7.439 1.00 0.00 54 SER A O 3
ATOM 3153 N N . LYS A 1 55 ? -11.889 -6.715 -6.417 1.00 0.00 55 LYS A N 3
ATOM 3154 C CA . LYS A 1 55 ? -12.945 -5.679 -6.545 1.00 0.00 55 LYS A CA 3
ATOM 3155 C C . LYS A 1 55 ? -13.568 -5.443 -5.161 1.00 0.00 55 LYS A C 3
ATOM 3156 O O . LYS A 1 55 ? -13.248 -6.127 -4.209 1.00 0.00 55 LYS A O 3
ATOM 3175 N N . CYS A 1 56 ? -14.448 -4.490 -5.034 1.00 0.00 56 CYS A N 3
ATOM 3176 C CA . CYS A 1 56 ? -15.065 -4.240 -3.700 1.00 0.00 56 CYS A CA 3
ATOM 3177 C C . CYS A 1 56 ? -16.482 -3.681 -3.854 1.00 0.00 56 CYS A C 3
ATOM 3178 O O . CYS A 1 56 ? -16.913 -3.337 -4.937 1.00 0.00 56 CYS A O 3
ATOM 3185 N N . PHE A 1 57 ? -17.214 -3.602 -2.774 1.00 0.00 57 PHE A N 3
ATOM 3186 C CA . PHE A 1 57 ? -18.609 -3.079 -2.848 1.00 0.00 57 PHE A CA 3
ATOM 3187 C C . PHE A 1 57 ? -18.608 -1.548 -2.842 1.00 0.00 57 PHE A C 3
ATOM 3188 O O . PHE A 1 57 ? -17.569 -0.917 -2.862 1.00 0.00 57 PHE A O 3
ATOM 3205 N N . ARG A 1 58 ? -19.767 -0.945 -2.823 1.00 0.00 58 ARG A N 3
ATOM 3206 C CA . ARG A 1 58 ? -19.834 0.541 -2.825 1.00 0.00 58 ARG A CA 3
ATOM 3207 C C . ARG A 1 58 ? -19.595 1.092 -1.423 1.00 0.00 58 ARG A C 3
ATOM 3208 O O . ARG A 1 58 ? -18.818 2.006 -1.233 1.00 0.00 58 ARG A O 3
ATOM 3229 N N . HIS A 1 59 ? -20.242 0.542 -0.436 1.00 0.00 59 HIS A N 3
ATOM 3230 C CA . HIS A 1 59 ? -20.026 1.043 0.949 1.00 0.00 59 HIS A CA 3
ATOM 3231 C C . HIS A 1 59 ? -18.526 1.195 1.199 1.00 0.00 59 HIS A C 3
ATOM 3232 O O . HIS A 1 59 ? -18.096 1.956 2.044 1.00 0.00 59 HIS A O 3
ATOM 3246 N N . GLU A 1 60 ? -17.726 0.474 0.461 1.00 0.00 60 GLU A N 3
ATOM 3247 C CA . GLU A 1 60 ? -16.256 0.566 0.635 1.00 0.00 60 GLU A CA 3
ATOM 3248 C C . GLU A 1 60 ? -15.619 1.057 -0.666 1.00 0.00 60 GLU A C 3
ATOM 3249 O O . GLU A 1 60 ? -16.286 1.220 -1.668 1.00 0.00 60 GLU A O 3
ATOM 3261 N N . TYR A 1 61 ? -14.338 1.286 -0.668 1.00 0.00 61 TYR A N 3
ATOM 3262 C CA . TYR A 1 61 ? -13.680 1.755 -1.918 1.00 0.00 61 TYR A CA 3
ATOM 3263 C C . TYR A 1 61 ? -12.325 1.078 -2.096 1.00 0.00 61 TYR A C 3
ATOM 3264 O O . TYR A 1 61 ? -12.001 0.118 -1.425 1.00 0.00 61 TYR A O 3
ATOM 3282 N N . VAL A 1 62 ? -11.535 1.576 -2.999 1.00 0.00 62 VAL A N 3
ATOM 3283 C CA . VAL A 1 62 ? -10.194 0.974 -3.237 1.00 0.00 62 VAL A CA 3
ATOM 3284 C C . VAL A 1 62 ? -9.105 1.936 -2.767 1.00 0.00 62 VAL A C 3
ATOM 3285 O O . VAL A 1 62 ? -8.634 2.759 -3.524 1.00 0.00 62 VAL A O 3
ATOM 3298 N N . ASP A 1 63 ? -8.708 1.845 -1.523 1.00 0.00 63 ASP A N 3
ATOM 3299 C CA . ASP A 1 63 ? -7.650 2.762 -1.000 1.00 0.00 63 ASP A CA 3
ATOM 3300 C C . ASP A 1 63 ? -6.549 2.955 -2.042 1.00 0.00 63 ASP A C 3
ATOM 3301 O O . ASP A 1 63 ? -5.584 2.217 -2.084 1.00 0.00 63 ASP A O 3
ATOM 3310 N N . THR A 1 64 ? -6.682 3.943 -2.881 1.00 0.00 64 THR A N 3
ATOM 3311 C CA . THR A 1 64 ? -5.638 4.180 -3.917 1.00 0.00 64 THR A CA 3
ATOM 3312 C C . THR A 1 64 ? -4.274 4.331 -3.244 1.00 0.00 64 THR A C 3
ATOM 3313 O O . THR A 1 64 ? -3.242 4.090 -3.839 1.00 0.00 64 THR A O 3
ATOM 3324 N N . TYR A 1 65 ? -4.268 4.731 -2.005 1.00 0.00 65 TYR A N 3
ATOM 3325 C CA . TYR A 1 65 ? -2.980 4.908 -1.278 1.00 0.00 65 TYR A CA 3
ATOM 3326 C C . TYR A 1 65 ? -2.309 3.555 -1.028 1.00 0.00 65 TYR A C 3
ATOM 3327 O O . TYR A 1 65 ? -1.149 3.365 -1.331 1.00 0.00 65 TYR A O 3
ATOM 3345 N N . TYR A 1 66 ? -3.022 2.618 -0.461 1.00 0.00 66 TYR A N 3
ATOM 3346 C CA . TYR A 1 66 ? -2.409 1.286 -0.175 1.00 0.00 66 TYR A CA 3
ATOM 3347 C C . TYR A 1 66 ? -2.405 0.391 -1.423 1.00 0.00 66 TYR A C 3
ATOM 3348 O O . TYR A 1 66 ? -1.860 -0.699 -1.417 1.00 0.00 66 TYR A O 3
ATOM 3366 N N . SER A 1 67 ? -2.999 0.840 -2.493 1.00 0.00 67 SER A N 3
ATOM 3367 C CA . SER A 1 67 ? -3.017 0.010 -3.734 1.00 0.00 67 SER A CA 3
ATOM 3368 C C . SER A 1 67 ? -1.599 -0.483 -4.056 1.00 0.00 67 SER A C 3
ATOM 3369 O O . SER A 1 67 ? -1.416 -1.454 -4.762 1.00 0.00 67 SER A O 3
ATOM 3377 N N . ALA A 1 68 ? -0.595 0.183 -3.545 1.00 0.00 68 ALA A N 3
ATOM 3378 C CA . ALA A 1 68 ? 0.808 -0.247 -3.824 1.00 0.00 68 ALA A CA 3
ATOM 3379 C C . ALA A 1 68 ? 1.089 -1.614 -3.191 1.00 0.00 68 ALA A C 3
ATOM 3380 O O . ALA A 1 68 ? 1.244 -2.604 -3.879 1.00 0.00 68 ALA A O 3
ATOM 3387 N N . VAL A 1 69 ? 1.154 -1.683 -1.887 1.00 0.00 69 VAL A N 3
ATOM 3388 C CA . VAL A 1 69 ? 1.423 -2.992 -1.227 1.00 0.00 69 VAL A CA 3
ATOM 3389 C C . VAL A 1 69 ? 0.489 -4.055 -1.804 1.00 0.00 69 VAL A C 3
ATOM 3390 O O . VAL A 1 69 ? 0.802 -5.227 -1.818 1.00 0.00 69 VAL A O 3
ATOM 3403 N N . CYS A 1 70 ? -0.653 -3.650 -2.291 1.00 0.00 70 CYS A N 3
ATOM 3404 C CA . CYS A 1 70 ? -1.604 -4.638 -2.876 1.00 0.00 70 CYS A CA 3
ATOM 3405 C C . CYS A 1 70 ? -1.032 -5.222 -4.172 1.00 0.00 70 CYS A C 3
ATOM 3406 O O . CYS A 1 70 ? -1.089 -6.413 -4.405 1.00 0.00 70 CYS A O 3
ATOM 3413 N N . GLY A 1 71 ? -0.483 -4.393 -5.018 1.00 0.00 71 GLY A N 3
ATOM 3414 C CA . GLY A 1 71 ? 0.091 -4.902 -6.297 1.00 0.00 71 GLY A CA 3
ATOM 3415 C C . GLY A 1 71 ? -1.034 -5.146 -7.303 1.00 0.00 71 GLY A C 3
ATOM 3416 O O . GLY A 1 71 ? -1.811 -4.264 -7.608 1.00 0.00 71 GLY A O 3
ATOM 3420 N N . ARG A 1 72 ? -1.129 -6.340 -7.824 1.00 0.00 72 ARG A N 3
ATOM 3421 C CA . ARG A 1 72 ? -2.206 -6.640 -8.813 1.00 0.00 72 ARG A CA 3
ATOM 3422 C C . ARG A 1 72 ? -3.575 -6.307 -8.215 1.00 0.00 72 ARG A C 3
ATOM 3423 O O . ARG A 1 72 ? -4.427 -5.737 -8.867 1.00 0.00 72 ARG A O 3
ATOM 3444 N N . TYR A 1 73 ? -3.789 -6.656 -6.977 1.00 0.00 73 TYR A N 3
ATOM 3445 C CA . TYR A 1 73 ? -5.101 -6.358 -6.333 1.00 0.00 73 TYR A CA 3
ATOM 3446 C C . TYR A 1 73 ? -5.133 -4.907 -5.852 1.00 0.00 73 TYR A C 3
ATOM 3447 O O . TYR A 1 73 ? -4.184 -4.167 -6.019 1.00 0.00 73 TYR A O 3
ATOM 3465 N N . PHE A 1 74 ? -6.213 -4.498 -5.246 1.00 0.00 74 PHE A N 3
ATOM 3466 C CA . PHE A 1 74 ? -6.299 -3.096 -4.742 1.00 0.00 74 PHE A CA 3
ATOM 3467 C C . PHE A 1 74 ? -6.649 -3.114 -3.256 1.00 0.00 74 PHE A C 3
ATOM 3468 O O . PHE A 1 74 ? -7.472 -3.891 -2.814 1.00 0.00 74 PHE A O 3
ATOM 3485 N N . CYS A 1 75 ? -6.035 -2.271 -2.479 1.00 0.00 75 CYS A N 3
ATOM 3486 C CA . CYS A 1 75 ? -6.342 -2.257 -1.026 1.00 0.00 75 CYS A CA 3
ATOM 3487 C C . CYS A 1 75 ? -7.611 -1.447 -0.764 1.00 0.00 75 CYS A C 3
ATOM 3488 O O . CYS A 1 75 ? -7.582 -0.236 -0.736 1.00 0.00 75 CYS A O 3
ATOM 3495 N N . CYS A 1 76 ? -8.724 -2.097 -0.565 1.00 0.00 76 CYS A N 3
ATOM 3496 C CA . CYS A 1 76 ? -9.976 -1.334 -0.300 1.00 0.00 76 CYS A CA 3
ATOM 3497 C C . CYS A 1 76 ? -10.007 -0.883 1.157 1.00 0.00 76 CYS A C 3
ATOM 3498 O O . CYS A 1 76 ? -9.148 -1.226 1.947 1.00 0.00 76 CYS A O 3
ATOM 3505 N N . ARG A 1 77 ? -10.994 -0.118 1.516 1.00 0.00 77 ARG A N 3
ATOM 3506 C CA . ARG A 1 77 ? -11.090 0.364 2.921 1.00 0.00 77 ARG A CA 3
ATOM 3507 C C . ARG A 1 77 ? -12.518 0.814 3.224 1.00 0.00 77 ARG A C 3
ATOM 3508 O O . ARG A 1 77 ? -13.390 0.761 2.379 1.00 0.00 77 ARG A O 3
ATOM 3529 N N . SER A 1 78 ? -12.764 1.261 4.422 1.00 0.00 78 SER A N 3
ATOM 3530 C CA . SER A 1 78 ? -14.138 1.720 4.775 1.00 0.00 78 SER A CA 3
ATOM 3531 C C . SER A 1 78 ? -14.146 3.233 5.006 1.00 0.00 78 SER A C 3
ATOM 3532 O O . SER A 1 78 ? -14.022 3.702 6.120 1.00 0.00 78 SER A O 3
ATOM 3540 N N . ARG A 1 79 ? -14.291 4.000 3.959 1.00 0.00 79 ARG A N 3
ATOM 3541 C CA . ARG A 1 79 ? -14.308 5.483 4.115 1.00 0.00 79 ARG A CA 3
ATOM 3542 C C . ARG A 1 79 ? -15.379 5.898 5.127 1.00 0.00 79 ARG A C 3
ATOM 3543 O O . ARG A 1 79 ? -15.350 7.039 5.557 1.00 0.00 79 ARG A O 3
ATOM 3565 N N . ASN A 1 1 ? 13.710 9.119 -10.885 1.00 0.00 1 ASN A N 4
ATOM 3566 C CA . ASN A 1 1 ? 12.426 8.635 -10.300 1.00 0.00 1 ASN A CA 4
ATOM 3567 C C . ASN A 1 1 ? 12.377 8.947 -8.801 1.00 0.00 1 ASN A C 4
ATOM 3568 O O . ASN A 1 1 ? 13.390 9.215 -8.189 1.00 0.00 1 ASN A O 4
ATOM 3581 N N . PRO A 1 2 ? 11.188 8.902 -8.264 1.00 0.00 2 PRO A N 4
ATOM 3582 C CA . PRO A 1 2 ? 10.991 9.186 -6.822 1.00 0.00 2 PRO A CA 4
ATOM 3583 C C . PRO A 1 2 ? 11.501 8.019 -5.971 1.00 0.00 2 PRO A C 4
ATOM 3584 O O . PRO A 1 2 ? 11.658 6.913 -6.446 1.00 0.00 2 PRO A O 4
ATOM 3595 N N . LEU A 1 3 ? 11.761 8.260 -4.714 1.00 0.00 3 LEU A N 4
ATOM 3596 C CA . LEU A 1 3 ? 12.260 7.167 -3.832 1.00 0.00 3 LEU A CA 4
ATOM 3597 C C . LEU A 1 3 ? 11.121 6.202 -3.491 1.00 0.00 3 LEU A C 4
ATOM 3598 O O . LEU A 1 3 ? 10.009 6.349 -3.961 1.00 0.00 3 LEU A O 4
ATOM 3614 N N . ILE A 1 4 ? 11.388 5.215 -2.680 1.00 0.00 4 ILE A N 4
ATOM 3615 C CA . ILE A 1 4 ? 10.317 4.242 -2.313 1.00 0.00 4 ILE A CA 4
ATOM 3616 C C . ILE A 1 4 ? 9.106 4.988 -1.737 1.00 0.00 4 ILE A C 4
ATOM 3617 O O . ILE A 1 4 ? 9.232 6.086 -1.234 1.00 0.00 4 ILE A O 4
ATOM 3633 N N . PRO A 1 5 ? 7.973 4.350 -1.827 1.00 0.00 5 PRO A N 4
ATOM 3634 C CA . PRO A 1 5 ? 6.724 4.942 -1.300 1.00 0.00 5 PRO A CA 4
ATOM 3635 C C . PRO A 1 5 ? 6.679 4.809 0.223 1.00 0.00 5 PRO A C 4
ATOM 3636 O O . PRO A 1 5 ? 7.480 4.119 0.821 1.00 0.00 5 PRO A O 4
ATOM 3647 N N . ALA A 1 6 ? 5.746 5.462 0.853 1.00 0.00 6 ALA A N 4
ATOM 3648 C CA . ALA A 1 6 ? 5.640 5.374 2.333 1.00 0.00 6 ALA A CA 4
ATOM 3649 C C . ALA A 1 6 ? 4.747 4.195 2.729 1.00 0.00 6 ALA A C 4
ATOM 3650 O O . ALA A 1 6 ? 4.837 3.673 3.822 1.00 0.00 6 ALA A O 4
ATOM 3657 N N . ILE A 1 7 ? 3.879 3.778 1.848 1.00 0.00 7 ILE A N 4
ATOM 3658 C CA . ILE A 1 7 ? 2.972 2.637 2.172 1.00 0.00 7 ILE A CA 4
ATOM 3659 C C . ILE A 1 7 ? 3.771 1.418 2.647 1.00 0.00 7 ILE A C 4
ATOM 3660 O O . ILE A 1 7 ? 3.554 0.908 3.728 1.00 0.00 7 ILE A O 4
ATOM 3676 N N . TYR A 1 8 ? 4.686 0.942 1.852 1.00 0.00 8 TYR A N 4
ATOM 3677 C CA . TYR A 1 8 ? 5.485 -0.246 2.263 1.00 0.00 8 TYR A CA 4
ATOM 3678 C C . TYR A 1 8 ? 6.016 -0.058 3.683 1.00 0.00 8 TYR A C 4
ATOM 3679 O O . TYR A 1 8 ? 6.273 -1.013 4.389 1.00 0.00 8 TYR A O 4
ATOM 3697 N N . ILE A 1 9 ? 6.172 1.161 4.115 1.00 0.00 9 ILE A N 4
ATOM 3698 C CA . ILE A 1 9 ? 6.673 1.391 5.498 1.00 0.00 9 ILE A CA 4
ATOM 3699 C C . ILE A 1 9 ? 5.573 1.058 6.502 1.00 0.00 9 ILE A C 4
ATOM 3700 O O . ILE A 1 9 ? 4.455 1.519 6.388 1.00 0.00 9 ILE A O 4
ATOM 3716 N N . GLY A 1 10 ? 5.870 0.243 7.475 1.00 0.00 10 GLY A N 4
ATOM 3717 C CA . GLY A 1 10 ? 4.827 -0.132 8.466 1.00 0.00 10 GLY A CA 4
ATOM 3718 C C . GLY A 1 10 ? 3.664 -0.766 7.710 1.00 0.00 10 GLY A C 4
ATOM 3719 O O . GLY A 1 10 ? 2.514 -0.630 8.081 1.00 0.00 10 GLY A O 4
ATOM 3723 N N . ALA A 1 11 ? 3.959 -1.452 6.639 1.00 0.00 11 ALA A N 4
ATOM 3724 C CA . ALA A 1 11 ? 2.871 -2.090 5.837 1.00 0.00 11 ALA A CA 4
ATOM 3725 C C . ALA A 1 11 ? 3.029 -3.612 5.830 1.00 0.00 11 ALA A C 4
ATOM 3726 O O . ALA A 1 11 ? 3.675 -4.181 6.686 1.00 0.00 11 ALA A O 4
ATOM 3733 N N . THR A 1 12 ? 2.440 -4.274 4.870 1.00 0.00 12 THR A N 4
ATOM 3734 C CA . THR A 1 12 ? 2.558 -5.762 4.812 1.00 0.00 12 THR A CA 4
ATOM 3735 C C . THR A 1 12 ? 2.408 -6.240 3.367 1.00 0.00 12 THR A C 4
ATOM 3736 O O . THR A 1 12 ? 1.320 -6.501 2.910 1.00 0.00 12 THR A O 4
ATOM 3747 N N . VAL A 1 13 ? 3.487 -6.355 2.646 1.00 0.00 13 VAL A N 4
ATOM 3748 C CA . VAL A 1 13 ? 3.384 -6.814 1.230 1.00 0.00 13 VAL A C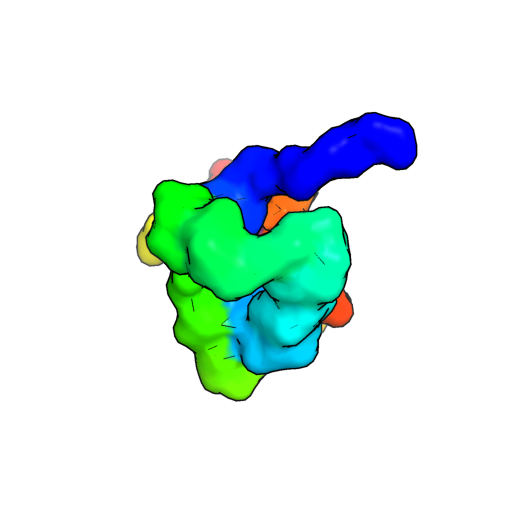A 4
ATOM 3749 C C . VAL A 1 13 ? 3.506 -8.338 1.150 1.00 0.00 13 VAL A C 4
ATOM 3750 O O . VAL A 1 13 ? 3.939 -8.985 2.082 1.00 0.00 13 VAL A O 4
ATOM 3763 N N . GLY A 1 14 ? 3.133 -8.911 0.038 1.00 0.00 14 GLY A N 4
ATOM 3764 C CA . GLY A 1 14 ? 3.233 -10.390 -0.109 1.00 0.00 14 GLY A CA 4
ATOM 3765 C C . GLY A 1 14 ? 4.608 -10.750 -0.674 1.00 0.00 14 GLY A C 4
ATOM 3766 O O . GLY A 1 14 ? 5.543 -9.981 -0.568 1.00 0.00 14 GLY A O 4
ATOM 3770 N N . PRO A 1 15 ? 4.684 -11.911 -1.263 1.00 0.00 15 PRO A N 4
ATOM 3771 C CA . PRO A 1 15 ? 5.958 -12.381 -1.857 1.00 0.00 15 PRO A CA 4
ATOM 3772 C C . PRO A 1 15 ? 6.239 -11.632 -3.163 1.00 0.00 15 PRO A C 4
ATOM 3773 O O . PRO A 1 15 ? 7.351 -11.219 -3.427 1.00 0.00 15 PRO A O 4
ATOM 3784 N N . SER A 1 16 ? 5.236 -11.451 -3.980 1.00 0.00 16 SER A N 4
ATOM 3785 C CA . SER A 1 16 ? 5.444 -10.725 -5.265 1.00 0.00 16 SER A CA 4
ATOM 3786 C C . SER A 1 16 ? 5.855 -9.277 -4.990 1.00 0.00 16 SER A C 4
ATOM 3787 O O . SER A 1 16 ? 6.901 -8.825 -5.418 1.00 0.00 16 SER A O 4
ATOM 3795 N N . VAL A 1 17 ? 5.044 -8.545 -4.275 1.00 0.00 17 VAL A N 4
ATOM 3796 C CA . VAL A 1 17 ? 5.395 -7.130 -3.970 1.00 0.00 17 VAL A CA 4
ATOM 3797 C C . VAL A 1 17 ? 6.730 -7.078 -3.229 1.00 0.00 17 VAL A C 4
ATOM 3798 O O . VAL A 1 17 ? 7.625 -6.339 -3.590 1.00 0.00 17 VAL A O 4
ATOM 3811 N N . TRP A 1 18 ? 6.876 -7.865 -2.200 1.00 0.00 18 TRP A N 4
ATOM 3812 C CA . TRP A 1 18 ? 8.160 -7.866 -1.444 1.00 0.00 18 TRP A CA 4
ATOM 3813 C C . TRP A 1 18 ? 9.333 -7.928 -2.421 1.00 0.00 18 TRP A C 4
ATOM 3814 O O . TRP A 1 18 ? 10.105 -7.000 -2.543 1.00 0.00 18 TRP A O 4
ATOM 3835 N N . ALA A 1 19 ? 9.467 -9.021 -3.118 1.00 0.00 19 ALA A N 4
ATOM 3836 C CA . ALA A 1 19 ? 10.588 -9.154 -4.093 1.00 0.00 19 ALA A CA 4
ATOM 3837 C C . ALA A 1 19 ? 10.763 -7.854 -4.883 1.00 0.00 19 ALA A C 4
ATOM 3838 O O . ALA A 1 19 ? 11.866 -7.441 -5.180 1.00 0.00 19 ALA A O 4
ATOM 3845 N N . TYR A 1 20 ? 9.684 -7.208 -5.227 1.00 0.00 20 TYR A N 4
ATOM 3846 C CA . TYR A 1 20 ? 9.789 -5.937 -6.000 1.00 0.00 20 TYR A CA 4
ATOM 3847 C C . TYR A 1 20 ? 10.516 -4.870 -5.175 1.00 0.00 20 TYR A C 4
ATOM 3848 O O . TYR A 1 20 ? 11.586 -4.416 -5.531 1.00 0.00 20 TYR A O 4
ATOM 3866 N N . LEU A 1 21 ? 9.942 -4.465 -4.076 1.00 0.00 21 LEU A N 4
ATOM 3867 C CA . LEU A 1 21 ? 10.595 -3.428 -3.228 1.00 0.00 21 LEU A CA 4
ATOM 3868 C C . LEU A 1 21 ? 12.076 -3.762 -3.025 1.00 0.00 21 LEU A C 4
ATOM 3869 O O . LEU A 1 21 ? 12.943 -2.940 -3.242 1.00 0.00 21 LEU A O 4
ATOM 3885 N N . VAL A 1 22 ? 12.372 -4.963 -2.609 1.00 0.00 22 VAL A N 4
ATOM 3886 C CA . VAL A 1 22 ? 13.796 -5.349 -2.393 1.00 0.00 22 VAL A CA 4
ATOM 3887 C C . VAL A 1 22 ? 14.639 -4.961 -3.607 1.00 0.00 22 VAL A C 4
ATOM 3888 O O . VAL A 1 22 ? 15.646 -4.291 -3.490 1.00 0.00 22 VAL A O 4
ATOM 3901 N N . ALA A 1 23 ? 14.233 -5.376 -4.772 1.00 0.00 23 ALA A N 4
ATOM 3902 C CA . ALA A 1 23 ? 15.008 -5.031 -5.999 1.00 0.00 23 ALA A CA 4
ATOM 3903 C C . ALA A 1 23 ? 15.305 -3.530 -6.029 1.00 0.00 23 ALA A C 4
ATOM 3904 O O . ALA A 1 23 ? 16.397 -3.111 -6.357 1.00 0.00 23 ALA A O 4
ATOM 3911 N N . LEU A 1 24 ? 14.341 -2.718 -5.690 1.00 0.00 24 LEU A N 4
ATOM 3912 C CA . LEU A 1 24 ? 14.570 -1.246 -5.698 1.00 0.00 24 LEU A CA 4
ATOM 3913 C C . LEU A 1 24 ? 15.705 -0.883 -4.737 1.00 0.00 24 LEU A C 4
ATOM 3914 O O . LEU A 1 24 ? 16.547 -0.061 -5.037 1.00 0.00 24 LEU A O 4
ATOM 3930 N N . VAL A 1 25 ? 15.731 -1.491 -3.583 1.00 0.00 25 VAL A N 4
ATOM 3931 C CA . VAL A 1 25 ? 16.810 -1.183 -2.598 1.00 0.00 25 VAL A CA 4
ATOM 3932 C C . VAL A 1 25 ? 17.512 -2.478 -2.164 1.00 0.00 25 VAL A C 4
ATOM 3933 O O . VAL A 1 25 ? 18.515 -2.865 -2.729 1.00 0.00 25 VAL A O 4
ATOM 3946 N N . GLY A 1 26 ? 16.999 -3.147 -1.167 1.00 0.00 26 GLY A N 4
ATOM 3947 C CA . GLY A 1 26 ? 17.647 -4.407 -0.708 1.00 0.00 26 GLY A CA 4
ATOM 3948 C C . GLY A 1 26 ? 16.920 -4.934 0.530 1.00 0.00 26 GLY A C 4
ATOM 3949 O O . GLY A 1 26 ? 16.085 -4.265 1.104 1.00 0.00 26 GLY A O 4
ATOM 3953 N N . ALA A 1 27 ? 17.230 -6.132 0.945 1.00 0.00 27 ALA A N 4
ATOM 3954 C CA . ALA A 1 27 ? 16.554 -6.707 2.141 1.00 0.00 27 ALA A CA 4
ATOM 3955 C C . ALA A 1 27 ? 16.895 -5.896 3.395 1.00 0.00 27 ALA A C 4
ATOM 3956 O O . ALA A 1 27 ? 16.177 -5.924 4.374 1.00 0.00 27 ALA A O 4
ATOM 3963 N N . ALA A 1 28 ? 17.982 -5.174 3.378 1.00 0.00 28 ALA A N 4
ATOM 3964 C CA . ALA A 1 28 ? 18.355 -4.371 4.573 1.00 0.00 28 ALA A CA 4
ATOM 3965 C C . ALA A 1 28 ? 17.390 -3.198 4.731 1.00 0.00 28 ALA A C 4
ATOM 3966 O O . ALA A 1 28 ? 16.669 -3.100 5.704 1.00 0.00 28 ALA A O 4
ATOM 3973 N N . ALA A 1 29 ? 17.361 -2.311 3.777 1.00 0.00 29 ALA A N 4
ATOM 3974 C CA . ALA A 1 29 ? 16.429 -1.154 3.875 1.00 0.00 29 ALA A CA 4
ATOM 3975 C C . ALA A 1 29 ? 14.990 -1.667 3.881 1.00 0.00 29 ALA A C 4
ATOM 3976 O O . ALA A 1 29 ? 14.082 -1.005 4.345 1.00 0.00 29 ALA A O 4
ATOM 3983 N N . VAL A 1 30 ? 14.779 -2.850 3.370 1.00 0.00 30 VAL A N 4
ATOM 3984 C CA . VAL A 1 30 ? 13.403 -3.415 3.348 1.00 0.00 30 VAL A CA 4
ATOM 3985 C C . VAL A 1 30 ? 12.997 -3.848 4.759 1.00 0.00 30 VAL A C 4
ATOM 3986 O O . VAL A 1 30 ? 11.854 -3.725 5.153 1.00 0.00 30 VAL A O 4
ATOM 3999 N N . THR A 1 31 ? 13.929 -4.351 5.526 1.00 0.00 31 THR A N 4
ATOM 4000 C CA . THR A 1 31 ? 13.595 -4.788 6.913 1.00 0.00 31 THR A CA 4
ATOM 4001 C C . THR A 1 31 ? 13.511 -3.572 7.838 1.00 0.00 31 THR A C 4
ATOM 4002 O O . THR A 1 31 ? 12.719 -3.531 8.759 1.00 0.00 31 THR A O 4
ATOM 4013 N N . ALA A 1 32 ? 14.323 -2.578 7.599 1.00 0.00 32 ALA A N 4
ATOM 4014 C CA . ALA A 1 32 ? 14.288 -1.363 8.462 1.00 0.00 32 ALA A CA 4
ATOM 4015 C C . ALA A 1 32 ? 13.047 -0.526 8.143 1.00 0.00 32 ALA A C 4
ATOM 4016 O O . ALA A 1 32 ? 12.576 0.240 8.960 1.00 0.00 32 ALA A O 4
ATOM 4023 N N . ALA A 1 33 ? 12.514 -0.667 6.960 1.00 0.00 33 ALA A N 4
ATOM 4024 C CA . ALA A 1 33 ? 11.302 0.120 6.589 1.00 0.00 33 ALA A CA 4
ATOM 4025 C C . ALA A 1 33 ? 10.051 -0.508 7.208 1.00 0.00 33 ALA A C 4
ATOM 4026 O O . ALA A 1 33 ? 8.943 -0.077 6.962 1.00 0.00 33 ALA A O 4
ATOM 4033 N N . ASN A 1 34 ? 10.220 -1.524 8.011 1.00 0.00 34 ASN A N 4
ATOM 4034 C CA . ASN A 1 34 ? 9.041 -2.180 8.647 1.00 0.00 34 ASN A CA 4
ATOM 4035 C C . ASN A 1 34 ? 8.080 -2.711 7.575 1.00 0.00 34 ASN A C 4
ATOM 4036 O O . ASN A 1 34 ? 6.976 -2.220 7.403 1.00 0.00 34 ASN A O 4
ATOM 4047 N N . ILE A 1 35 ? 8.493 -3.723 6.859 1.00 0.00 35 ILE A N 4
ATOM 4048 C CA . ILE A 1 35 ? 7.616 -4.307 5.805 1.00 0.00 35 ILE A CA 4
ATOM 4049 C C . ILE A 1 35 ? 7.293 -5.763 6.150 1.00 0.00 35 ILE A C 4
ATOM 4050 O O . ILE A 1 35 ? 8.144 -6.628 6.099 1.00 0.00 35 ILE A O 4
ATOM 4066 N N . ARG A 1 36 ? 6.070 -6.038 6.508 1.00 0.00 36 ARG A N 4
ATOM 4067 C CA . ARG A 1 36 ? 5.692 -7.435 6.866 1.00 0.00 36 ARG A CA 4
ATOM 4068 C C . ARG A 1 36 ? 5.369 -8.243 5.608 1.00 0.00 36 ARG A C 4
ATOM 4069 O O . ARG A 1 36 ? 4.801 -7.736 4.660 1.00 0.00 36 ARG A O 4
ATOM 4090 N N . ARG A 1 37 ? 5.721 -9.499 5.596 1.00 0.00 37 ARG A N 4
ATOM 4091 C CA . ARG A 1 37 ? 5.427 -10.344 4.405 1.00 0.00 37 ARG A CA 4
ATOM 4092 C C . ARG A 1 37 ? 4.034 -10.961 4.539 1.00 0.00 37 ARG A C 4
ATOM 4093 O O . ARG A 1 37 ? 3.550 -11.196 5.629 1.00 0.00 37 ARG A O 4
ATOM 4114 N N . ALA A 1 38 ? 3.381 -11.221 3.441 1.00 0.00 38 ALA A N 4
ATOM 4115 C CA . ALA A 1 38 ? 2.016 -11.817 3.511 1.00 0.00 38 ALA A CA 4
ATOM 4116 C C . ALA A 1 38 ? 1.956 -13.110 2.693 1.00 0.00 38 ALA A C 4
ATOM 4117 O O . ALA A 1 38 ? 2.797 -13.367 1.855 1.00 0.00 38 ALA A O 4
ATOM 4124 N N . SER A 1 39 ? 0.967 -13.927 2.934 1.00 0.00 39 SER A N 4
ATOM 4125 C CA . SER A 1 39 ? 0.850 -15.206 2.174 1.00 0.00 39 SER A CA 4
ATOM 4126 C C . SER A 1 39 ? 0.880 -14.934 0.669 1.00 0.00 39 SER A C 4
ATOM 4127 O O . SER A 1 39 ? 1.266 -15.777 -0.117 1.00 0.00 39 SER A O 4
ATOM 4135 N N . SER A 1 40 ? 0.475 -13.763 0.260 1.00 0.00 40 SER A N 4
ATOM 4136 C CA . SER A 1 40 ? 0.480 -13.440 -1.197 1.00 0.00 40 SER A CA 4
ATOM 4137 C C . SER A 1 40 ? 0.194 -11.951 -1.409 1.00 0.00 40 SER A C 4
ATOM 4138 O O . SER A 1 40 ? 0.174 -11.174 -0.476 1.00 0.00 40 SER A O 4
ATOM 4146 N N . ASP A 1 41 ? -0.030 -11.549 -2.630 1.00 0.00 41 ASP A N 4
ATOM 4147 C CA . ASP A 1 41 ? -0.318 -10.111 -2.900 1.00 0.00 41 ASP A CA 4
ATOM 4148 C C . ASP A 1 41 ? -1.608 -9.696 -2.190 1.00 0.00 41 ASP A C 4
ATOM 4149 O O . ASP A 1 41 ? -1.909 -8.526 -2.059 1.00 0.00 41 ASP A O 4
ATOM 4158 N N . ASN A 1 42 ? -2.372 -10.648 -1.732 1.00 0.00 42 ASN A N 4
ATOM 4159 C CA . ASN A 1 42 ? -3.643 -10.312 -1.031 1.00 0.00 42 ASN A CA 4
ATOM 4160 C C . ASN A 1 42 ? -3.443 -10.388 0.486 1.00 0.00 42 ASN A C 4
ATOM 4161 O O . ASN A 1 42 ? -3.403 -11.456 1.063 1.00 0.00 42 ASN A O 4
ATOM 4172 N N . HIS A 1 43 ? -3.313 -9.263 1.138 1.00 0.00 43 HIS A N 4
ATOM 4173 C CA . HIS A 1 43 ? -3.113 -9.277 2.615 1.00 0.00 43 HIS A CA 4
ATOM 4174 C C . HIS A 1 43 ? -3.883 -8.130 3.268 1.00 0.00 43 HIS A C 4
ATOM 4175 O O . HIS A 1 43 ? -4.473 -7.302 2.603 1.00 0.00 43 HIS A O 4
ATOM 4189 N N . SER A 1 44 ? -3.874 -8.075 4.570 1.00 0.00 44 SER A N 4
ATOM 4190 C CA . SER A 1 44 ? -4.597 -6.980 5.274 1.00 0.00 44 SER A CA 4
ATOM 4191 C C . SER A 1 44 ? -3.760 -5.701 5.239 1.00 0.00 44 SER A C 4
ATOM 4192 O O . SER A 1 44 ? -2.593 -5.703 5.574 1.00 0.00 44 SER A O 4
ATOM 4200 N N . CYS A 1 45 ? -4.344 -4.607 4.836 1.00 0.00 45 CYS A N 4
ATOM 4201 C CA . CYS A 1 45 ? -3.569 -3.334 4.785 1.00 0.00 45 CYS A CA 4
ATOM 4202 C C . CYS A 1 45 ? -4.240 -2.266 5.649 1.00 0.00 45 CYS A C 4
ATOM 4203 O O . CYS A 1 45 ? -5.293 -2.479 6.227 1.00 0.00 45 CYS A O 4
ATOM 4210 N N . ALA A 1 46 ? -3.630 -1.118 5.748 1.00 0.00 46 ALA A N 4
ATOM 4211 C CA . ALA A 1 46 ? -4.216 -0.038 6.587 1.00 0.00 46 ALA A CA 4
ATOM 4212 C C . ALA A 1 46 ? -4.615 -0.616 7.945 1.00 0.00 46 ALA A C 4
ATOM 4213 O O . ALA A 1 46 ? -5.632 -0.268 8.509 1.00 0.00 46 ALA A O 4
ATOM 4220 N N . GLY A 1 47 ? -3.822 -1.515 8.464 1.00 0.00 47 GLY A N 4
ATOM 4221 C CA . GLY A 1 47 ? -4.156 -2.134 9.777 1.00 0.00 47 GLY A CA 4
ATOM 4222 C C . GLY A 1 47 ? -5.366 -3.049 9.592 1.00 0.00 47 GLY A C 4
ATOM 4223 O O . GLY A 1 47 ? -5.564 -3.621 8.539 1.00 0.00 47 GLY A O 4
ATOM 4227 N N . ASN A 1 48 ? -6.183 -3.186 10.598 1.00 0.00 48 ASN A N 4
ATOM 4228 C CA . ASN A 1 48 ? -7.379 -4.056 10.462 1.00 0.00 48 ASN A CA 4
ATOM 4229 C C . ASN A 1 48 ? -8.550 -3.248 9.895 1.00 0.00 48 ASN A C 4
ATOM 4230 O O . ASN A 1 48 ? -9.701 -3.552 10.134 1.00 0.00 48 ASN A O 4
ATOM 4241 N N . ARG A 1 49 ? -8.262 -2.212 9.151 1.00 0.00 49 ARG A N 4
ATOM 4242 C CA . ARG A 1 49 ? -9.354 -1.379 8.577 1.00 0.00 49 ARG A CA 4
ATOM 4243 C C . ARG A 1 49 ? -9.510 -1.648 7.078 1.00 0.00 49 ARG A C 4
ATOM 4244 O O . ARG A 1 49 ? -10.585 -1.518 6.527 1.00 0.00 49 ARG A O 4
ATOM 4265 N N . GLY A 1 50 ? -8.451 -2.016 6.408 1.00 0.00 50 GLY A N 4
ATOM 4266 C CA . GLY A 1 50 ? -8.566 -2.281 4.947 1.00 0.00 50 GLY A CA 4
ATOM 4267 C C . GLY A 1 50 ? -8.008 -3.669 4.624 1.00 0.00 50 GLY A C 4
ATOM 4268 O O . GLY A 1 50 ? -7.282 -4.258 5.399 1.00 0.00 50 GLY A O 4
ATOM 4272 N N . TRP A 1 51 ? -8.351 -4.194 3.478 1.00 0.00 51 TRP A N 4
ATOM 4273 C CA . TRP A 1 51 ? -7.852 -5.547 3.086 1.00 0.00 51 TRP A CA 4
ATOM 4274 C C . TRP A 1 51 ? -7.439 -5.532 1.611 1.00 0.00 51 TRP A C 4
ATOM 4275 O O . TRP A 1 51 ? -7.686 -4.577 0.908 1.00 0.00 51 TRP A O 4
ATOM 4296 N N . CYS A 1 52 ? -6.809 -6.570 1.128 1.00 0.00 52 CYS A N 4
ATOM 4297 C CA . CYS A 1 52 ? -6.393 -6.578 -0.305 1.00 0.00 52 CYS A CA 4
ATOM 4298 C C . CYS A 1 52 ? -7.293 -7.505 -1.127 1.00 0.00 52 CYS A C 4
ATOM 4299 O O . CYS A 1 52 ? -7.318 -8.704 -0.928 1.00 0.00 52 CYS A O 4
ATOM 4306 N N . ARG A 1 53 ? -8.026 -6.956 -2.057 1.00 0.00 53 ARG A N 4
ATOM 4307 C CA . ARG A 1 53 ? -8.922 -7.795 -2.907 1.00 0.00 53 ARG A CA 4
ATOM 4308 C C . ARG A 1 53 ? -8.752 -7.408 -4.378 1.00 0.00 53 ARG A C 4
ATOM 4309 O O . ARG A 1 53 ? -8.377 -6.296 -4.691 1.00 0.00 53 ARG A O 4
ATOM 4330 N N . SER A 1 54 ? -9.041 -8.299 -5.288 1.00 0.00 54 SER A N 4
ATOM 4331 C CA . SER A 1 54 ? -8.906 -7.946 -6.728 1.00 0.00 54 SER A CA 4
ATOM 4332 C C . SER A 1 54 ? -9.741 -6.701 -7.008 1.00 0.00 54 SER A C 4
ATOM 4333 O O . SER A 1 54 ? -9.248 -5.689 -7.464 1.00 0.00 54 SER A O 4
ATOM 4341 N N . LYS A 1 55 ? -11.005 -6.774 -6.716 1.00 0.00 55 LYS A N 4
ATOM 4342 C CA . LYS A 1 55 ? -11.899 -5.611 -6.929 1.00 0.00 55 LYS A CA 4
ATOM 4343 C C . LYS A 1 55 ? -12.677 -5.345 -5.638 1.00 0.00 55 LYS A C 4
ATOM 4344 O O . LYS A 1 55 ? -12.338 -5.856 -4.590 1.00 0.00 55 LYS A O 4
ATOM 4363 N N . CYS A 1 56 ? -13.721 -4.564 -5.692 1.00 0.00 56 CYS A N 4
ATOM 4364 C CA . CYS A 1 56 ? -14.499 -4.299 -4.446 1.00 0.00 56 CYS A CA 4
ATOM 4365 C C . CYS A 1 56 ? -15.877 -3.715 -4.770 1.00 0.00 56 CYS A C 4
ATOM 4366 O O . CYS A 1 56 ? -16.187 -3.414 -5.906 1.00 0.00 56 CYS A O 4
ATOM 4373 N N . PHE A 1 57 ? -16.708 -3.562 -3.774 1.00 0.00 57 PHE A N 4
ATOM 4374 C CA . PHE A 1 57 ? -18.072 -3.009 -4.005 1.00 0.00 57 PHE A CA 4
ATOM 4375 C C . PHE A 1 57 ? -18.018 -1.485 -4.132 1.00 0.00 57 PHE A C 4
ATOM 4376 O O . PHE A 1 57 ? -16.966 -0.881 -4.060 1.00 0.00 57 PHE A O 4
ATOM 4393 N N . ARG A 1 58 ? -19.147 -0.856 -4.324 1.00 0.00 58 ARG A N 4
ATOM 4394 C CA . ARG A 1 58 ? -19.165 0.623 -4.459 1.00 0.00 58 ARG A CA 4
ATOM 4395 C C . ARG A 1 58 ? -19.165 1.283 -3.080 1.00 0.00 58 ARG A C 4
ATOM 4396 O O . ARG A 1 58 ? -18.495 2.272 -2.858 1.00 0.00 58 ARG A O 4
ATOM 4417 N N . HIS A 1 59 ? -19.900 0.742 -2.150 1.00 0.00 59 HIS A N 4
ATOM 4418 C CA . HIS A 1 59 ? -19.927 1.340 -0.787 1.00 0.00 59 HIS A CA 4
ATOM 4419 C C . HIS A 1 59 ? -18.500 1.432 -0.239 1.00 0.00 59 HIS A C 4
ATOM 4420 O O . HIS A 1 59 ? -18.229 2.152 0.701 1.00 0.00 59 HIS A O 4
ATOM 4434 N N . GLU A 1 60 ? -17.587 0.710 -0.830 1.00 0.00 60 GLU A N 4
ATOM 4435 C CA . GLU A 1 60 ? -16.176 0.751 -0.361 1.00 0.00 60 GLU A CA 4
ATOM 4436 C C . GLU A 1 60 ? -15.285 1.313 -1.469 1.00 0.00 60 GLU A C 4
ATOM 4437 O O . GLU A 1 60 ? -15.744 1.605 -2.555 1.00 0.00 60 GLU A O 4
ATOM 4449 N N . TYR A 1 61 ? -14.014 1.454 -1.216 1.00 0.00 61 TYR A N 4
ATOM 4450 C CA . TYR A 1 61 ? -13.110 1.984 -2.277 1.00 0.00 61 TYR A CA 4
ATOM 4451 C C . TYR A 1 61 ? -11.749 1.308 -2.195 1.00 0.00 61 TYR A C 4
ATOM 4452 O O . TYR A 1 61 ? -11.582 0.293 -1.553 1.00 0.00 61 TYR A O 4
ATOM 4470 N N . VAL A 1 62 ? -10.777 1.875 -2.842 1.00 0.00 62 VAL A N 4
ATOM 4471 C CA . VAL A 1 62 ? -9.412 1.287 -2.813 1.00 0.00 62 VAL A CA 4
ATOM 4472 C C . VAL A 1 62 ? -8.414 2.351 -2.360 1.00 0.00 62 VAL A C 4
ATOM 4473 O O . VAL A 1 62 ? -7.989 3.176 -3.141 1.00 0.00 62 VAL A O 4
ATOM 4486 N N . ASP A 1 63 ? -8.050 2.350 -1.104 1.00 0.00 63 ASP A N 4
ATOM 4487 C CA . ASP A 1 63 ? -7.087 3.378 -0.609 1.00 0.00 63 ASP A CA 4
ATOM 4488 C C . ASP A 1 63 ? -5.881 3.457 -1.542 1.00 0.00 63 ASP A C 4
ATOM 4489 O O . ASP A 1 63 ? -4.893 2.775 -1.363 1.00 0.00 63 ASP A O 4
ATOM 4498 N N . THR A 1 64 ? -5.965 4.289 -2.541 1.00 0.00 64 THR A N 4
ATOM 4499 C CA . THR A 1 64 ? -4.833 4.423 -3.505 1.00 0.00 64 THR A CA 4
ATOM 4500 C C . THR A 1 64 ? -3.493 4.418 -2.762 1.00 0.00 64 THR A C 4
ATOM 4501 O O . THR A 1 64 ? -2.472 4.050 -3.308 1.00 0.00 64 THR A O 4
ATOM 4512 N N . TYR A 1 65 ? -3.486 4.831 -1.524 1.00 0.00 65 TYR A N 4
ATOM 4513 C CA . TYR A 1 65 ? -2.211 4.857 -0.752 1.00 0.00 65 TYR A CA 4
ATOM 4514 C C . TYR A 1 65 ? -1.718 3.434 -0.465 1.00 0.00 65 TYR A C 4
ATOM 4515 O O . TYR A 1 65 ? -0.582 3.096 -0.737 1.00 0.00 65 TYR A O 4
ATOM 4533 N N . TYR A 1 66 ? -2.555 2.601 0.093 1.00 0.00 66 TYR A N 4
ATOM 4534 C CA . TYR A 1 66 ? -2.120 1.209 0.408 1.00 0.00 66 TYR A CA 4
ATOM 4535 C C . TYR A 1 66 ? -2.192 0.316 -0.836 1.00 0.00 66 TYR A C 4
ATOM 4536 O O . TYR A 1 66 ? -1.697 -0.796 -0.842 1.00 0.00 66 TYR A O 4
ATOM 4554 N N . SER A 1 67 ? -2.788 0.793 -1.894 1.00 0.00 67 SER A N 4
ATOM 4555 C CA . SER A 1 67 ? -2.866 -0.035 -3.131 1.00 0.00 67 SER A CA 4
ATOM 4556 C C . SER A 1 67 ? -1.476 -0.585 -3.462 1.00 0.00 67 SER A C 4
ATOM 4557 O O . SER A 1 67 ? -1.333 -1.581 -4.143 1.00 0.00 67 SER A O 4
ATOM 4565 N N . ALA A 1 68 ? -0.449 0.064 -2.979 1.00 0.00 68 ALA A N 4
ATOM 4566 C CA . ALA A 1 68 ? 0.937 -0.407 -3.256 1.00 0.00 68 ALA A CA 4
ATOM 4567 C C . ALA A 1 68 ? 1.196 -1.753 -2.573 1.00 0.00 68 ALA A C 4
ATOM 4568 O O . ALA A 1 68 ? 1.324 -2.772 -3.224 1.00 0.00 68 ALA A O 4
ATOM 4575 N N . VAL A 1 69 ? 1.284 -1.774 -1.267 1.00 0.00 69 VAL A N 4
ATOM 4576 C CA . VAL A 1 69 ? 1.544 -3.068 -0.570 1.00 0.00 69 VAL A CA 4
ATOM 4577 C C . VAL A 1 69 ? 0.641 -4.154 -1.151 1.00 0.00 69 VAL A C 4
ATOM 4578 O O . VAL A 1 69 ? 0.999 -5.314 -1.196 1.00 0.00 69 VAL A O 4
ATOM 4591 N N . CYS A 1 70 ? -0.525 -3.786 -1.604 1.00 0.00 70 CYS A N 4
ATOM 4592 C CA . CYS A 1 70 ? -1.447 -4.799 -2.191 1.00 0.00 70 CYS A CA 4
ATOM 4593 C C . CYS A 1 70 ? -0.794 -5.465 -3.403 1.00 0.00 70 CYS A C 4
ATOM 4594 O O . CYS A 1 70 ? -0.690 -6.673 -3.480 1.00 0.00 70 CYS A O 4
ATOM 4601 N N . GLY A 1 71 ? -0.348 -4.686 -4.351 1.00 0.00 71 GLY A N 4
ATOM 4602 C CA . GLY A 1 71 ? 0.302 -5.276 -5.554 1.00 0.00 71 GLY A CA 4
ATOM 4603 C C . GLY A 1 71 ? -0.723 -5.408 -6.682 1.00 0.00 71 GLY A C 4
ATOM 4604 O O . GLY A 1 71 ? -1.541 -4.533 -6.896 1.00 0.00 71 GLY A O 4
ATOM 4608 N N . ARG A 1 72 ? -0.686 -6.493 -7.405 1.00 0.00 72 ARG A N 4
ATOM 4609 C CA . ARG A 1 72 ? -1.656 -6.683 -8.520 1.00 0.00 72 ARG A CA 4
ATOM 4610 C C . ARG A 1 72 ? -3.084 -6.429 -8.030 1.00 0.00 72 ARG A C 4
ATOM 4611 O O . ARG A 1 72 ? -3.969 -6.118 -8.803 1.00 0.00 72 ARG A O 4
ATOM 4632 N N . TYR A 1 73 ? -3.315 -6.559 -6.753 1.00 0.00 73 TYR A N 4
ATOM 4633 C CA . TYR A 1 73 ? -4.687 -6.325 -6.218 1.00 0.00 73 TYR A CA 4
ATOM 4634 C C . TYR A 1 73 ? -4.830 -4.881 -5.731 1.00 0.00 73 TYR A C 4
ATOM 4635 O O . TYR A 1 73 ? -3.970 -4.050 -5.945 1.00 0.00 73 TYR A O 4
ATOM 4653 N N . PHE A 1 74 ? -5.912 -4.587 -5.066 1.00 0.00 74 PHE A N 4
ATOM 4654 C CA . PHE A 1 74 ? -6.128 -3.208 -4.546 1.00 0.00 74 PHE A CA 4
ATOM 4655 C C . PHE A 1 74 ? -6.494 -3.267 -3.066 1.00 0.00 74 PHE A C 4
ATOM 4656 O O . PHE A 1 74 ? -7.336 -4.042 -2.658 1.00 0.00 74 PHE A O 4
ATOM 4673 N N . CYS A 1 75 ? -5.886 -2.452 -2.258 1.00 0.00 75 CYS A N 4
ATOM 4674 C CA . CYS A 1 75 ? -6.225 -2.468 -0.811 1.00 0.00 75 CYS A CA 4
ATOM 4675 C C . CYS A 1 75 ? -7.516 -1.680 -0.588 1.00 0.00 75 CYS A C 4
ATOM 4676 O O . CYS A 1 75 ? -7.516 -0.465 -0.587 1.00 0.00 75 CYS A O 4
ATOM 4683 N N . CYS A 1 76 ? -8.623 -2.350 -0.416 1.00 0.00 76 CYS A N 4
ATOM 4684 C CA . CYS A 1 76 ? -9.891 -1.606 -0.211 1.00 0.00 76 CYS A CA 4
ATOM 4685 C C . CYS A 1 76 ? -9.986 -1.106 1.223 1.00 0.00 76 CYS A C 4
ATOM 4686 O O . CYS A 1 76 ? -9.238 -1.508 2.093 1.00 0.00 76 CYS A O 4
ATOM 4693 N N . ARG A 1 77 ? -10.912 -0.231 1.464 1.00 0.00 77 ARG A N 4
ATOM 4694 C CA . ARG A 1 77 ? -11.092 0.322 2.830 1.00 0.00 77 ARG A CA 4
ATOM 4695 C C . ARG A 1 77 ? -12.487 0.932 2.957 1.00 0.00 77 ARG A C 4
ATOM 4696 O O . ARG A 1 77 ? -13.182 1.129 1.976 1.00 0.00 77 ARG A O 4
ATOM 4717 N N . SER A 1 78 ? -12.901 1.235 4.154 1.00 0.00 78 SER A N 4
ATOM 4718 C CA . SER A 1 78 ? -14.250 1.838 4.340 1.00 0.00 78 SER A CA 4
ATOM 4719 C C . SER A 1 78 ? -14.128 3.347 4.566 1.00 0.00 78 SER A C 4
ATOM 4720 O O . SER A 1 78 ? -13.787 3.798 5.641 1.00 0.00 78 SER A O 4
ATOM 4728 N N . ARG A 1 79 ? -14.405 4.131 3.559 1.00 0.00 79 ARG A N 4
ATOM 4729 C CA . ARG A 1 79 ? -14.304 5.611 3.719 1.00 0.00 79 ARG A CA 4
ATOM 4730 C C . ARG A 1 79 ? -15.428 6.123 4.624 1.00 0.00 79 ARG A C 4
ATOM 4731 O O . ARG A 1 79 ? -15.432 7.307 4.917 1.00 0.00 79 ARG A O 4
ATOM 4753 N N . ASN A 1 1 ? 8.576 8.591 -8.132 1.00 0.00 1 ASN A N 5
ATOM 4754 C CA . ASN A 1 1 ? 8.714 8.302 -6.675 1.00 0.00 1 ASN A CA 5
ATOM 4755 C C . ASN A 1 1 ? 10.149 7.874 -6.356 1.00 0.00 1 ASN A C 5
ATOM 4756 O O . ASN A 1 1 ? 10.503 6.722 -6.511 1.00 0.00 1 ASN A O 5
ATOM 4769 N N . PRO A 1 2 ? 10.927 8.826 -5.919 1.00 0.00 2 PRO A N 5
ATOM 4770 C CA . PRO A 1 2 ? 12.344 8.556 -5.572 1.00 0.00 2 PRO A CA 5
ATOM 4771 C C . PRO A 1 2 ? 12.435 7.781 -4.254 1.00 0.00 2 PRO A C 5
ATOM 4772 O O . PRO A 1 2 ? 11.571 7.877 -3.405 1.00 0.00 2 PRO A O 5
ATOM 4783 N N . LEU A 1 3 ? 13.477 7.014 -4.079 1.00 0.00 3 LEU A N 5
ATOM 4784 C CA . LEU A 1 3 ? 13.627 6.233 -2.817 1.00 0.00 3 LEU A CA 5
ATOM 4785 C C . LEU A 1 3 ? 12.399 5.346 -2.592 1.00 0.00 3 LEU A C 5
ATOM 4786 O O . LEU A 1 3 ? 11.482 5.325 -3.389 1.00 0.00 3 LEU A O 5
ATOM 4802 N N . ILE A 1 4 ? 12.377 4.612 -1.513 1.00 0.00 4 ILE A N 5
ATOM 4803 C CA . ILE A 1 4 ? 11.210 3.725 -1.237 1.00 0.00 4 ILE A CA 5
ATOM 4804 C C . ILE A 1 4 ? 9.962 4.566 -0.952 1.00 0.00 4 ILE A C 5
ATOM 4805 O O . ILE A 1 4 ? 10.054 5.663 -0.437 1.00 0.00 4 ILE A O 5
ATOM 4821 N N . PRO A 1 5 ? 8.832 4.005 -1.284 1.00 0.00 5 PRO A N 5
ATOM 4822 C CA . PRO A 1 5 ? 7.543 4.695 -1.045 1.00 0.00 5 PRO A CA 5
ATOM 4823 C C . PRO A 1 5 ? 7.212 4.680 0.451 1.00 0.00 5 PRO A C 5
ATOM 4824 O O . PRO A 1 5 ? 7.852 4.006 1.233 1.00 0.00 5 PRO A O 5
ATOM 4835 N N . ALA A 1 6 ? 6.216 5.416 0.847 1.00 0.00 6 ALA A N 5
ATOM 4836 C CA . ALA A 1 6 ? 5.831 5.452 2.284 1.00 0.00 6 ALA A CA 5
ATOM 4837 C C . ALA A 1 6 ? 4.848 4.319 2.598 1.00 0.00 6 ALA A C 5
ATOM 4838 O O . ALA A 1 6 ? 4.970 3.636 3.595 1.00 0.00 6 ALA A O 5
ATOM 4845 N N . ILE A 1 7 ? 3.870 4.121 1.756 1.00 0.00 7 ILE A N 5
ATOM 4846 C CA . ILE A 1 7 ? 2.873 3.034 2.008 1.00 0.00 7 ILE A CA 5
ATOM 4847 C C . ILE A 1 7 ? 3.586 1.704 2.277 1.00 0.00 7 ILE A C 5
ATOM 4848 O O . ILE A 1 7 ? 3.207 0.950 3.152 1.00 0.00 7 ILE A O 5
ATOM 4864 N N . TYR A 1 8 ? 4.609 1.407 1.535 1.00 0.00 8 TYR A N 5
ATOM 4865 C CA . TYR A 1 8 ? 5.330 0.122 1.751 1.00 0.00 8 TYR A CA 5
ATOM 4866 C C . TYR A 1 8 ? 5.898 0.068 3.169 1.00 0.00 8 TYR A C 5
ATOM 4867 O O . TYR A 1 8 ? 5.958 -0.980 3.783 1.00 0.00 8 TYR A O 5
ATOM 4885 N N . ILE A 1 9 ? 6.302 1.185 3.703 1.00 0.00 9 ILE A N 5
ATOM 4886 C CA . ILE A 1 9 ? 6.847 1.187 5.088 1.00 0.00 9 ILE A CA 5
ATOM 4887 C C . ILE A 1 9 ? 5.709 0.966 6.085 1.00 0.00 9 ILE A C 5
ATOM 4888 O O . ILE A 1 9 ? 4.629 1.503 5.934 1.00 0.00 9 ILE A O 5
ATOM 4904 N N . GLY A 1 10 ? 5.931 0.169 7.091 1.00 0.00 10 GLY A N 5
ATOM 4905 C CA . GLY A 1 10 ? 4.848 -0.093 8.078 1.00 0.00 10 GLY A CA 5
ATOM 4906 C C . GLY A 1 10 ? 3.662 -0.715 7.343 1.00 0.00 10 GLY A C 5
ATOM 4907 O O . GLY A 1 10 ? 2.518 -0.481 7.677 1.00 0.00 10 GLY A O 5
ATOM 4911 N N . ALA A 1 11 ? 3.932 -1.502 6.336 1.00 0.00 11 ALA A N 5
ATOM 4912 C CA . ALA A 1 11 ? 2.821 -2.136 5.567 1.00 0.00 11 ALA A CA 5
ATOM 4913 C C . ALA A 1 11 ? 3.026 -3.652 5.477 1.00 0.00 11 ALA A C 5
ATOM 4914 O O . ALA A 1 11 ? 3.781 -4.230 6.233 1.00 0.00 11 ALA A O 5
ATOM 4921 N N . THR A 1 12 ? 2.358 -4.300 4.560 1.00 0.00 12 THR A N 5
ATOM 4922 C CA . THR A 1 12 ? 2.520 -5.780 4.430 1.00 0.00 12 THR A CA 5
ATOM 4923 C C . THR A 1 12 ? 2.278 -6.206 2.983 1.00 0.00 12 THR A C 5
ATOM 4924 O O . THR A 1 12 ? 1.156 -6.365 2.561 1.00 0.00 12 THR A O 5
ATOM 4935 N N . VAL A 1 13 ? 3.316 -6.396 2.220 1.00 0.00 13 VAL A N 5
ATOM 4936 C CA . VAL A 1 13 ? 3.123 -6.812 0.800 1.00 0.00 13 VAL A CA 5
ATOM 4937 C C . VAL A 1 13 ? 3.175 -8.338 0.684 1.00 0.00 13 VAL A C 5
ATOM 4938 O O . VAL A 1 13 ? 3.280 -9.042 1.669 1.00 0.00 13 VAL A O 5
ATOM 4951 N N . GLY A 1 14 ? 3.107 -8.854 -0.512 1.00 0.00 14 GLY A N 5
ATOM 4952 C CA . GLY A 1 14 ? 3.157 -10.333 -0.691 1.00 0.00 14 GLY A CA 5
ATOM 4953 C C . GLY A 1 14 ? 4.603 -10.766 -0.938 1.00 0.00 14 GLY A C 5
ATOM 4954 O O . GLY A 1 14 ? 5.527 -10.015 -0.693 1.00 0.00 14 GLY A O 5
ATOM 4958 N N . PRO A 1 15 ? 4.750 -11.970 -1.417 1.00 0.00 15 PRO A N 5
ATOM 4959 C CA . PRO A 1 15 ? 6.099 -12.518 -1.704 1.00 0.00 15 PRO A CA 5
ATOM 4960 C C . PRO A 1 15 ? 6.692 -11.849 -2.948 1.00 0.00 15 PRO A C 5
ATOM 4961 O O . PRO A 1 15 ? 7.858 -11.510 -2.987 1.00 0.00 15 PRO A O 5
ATOM 4972 N N . SER A 1 16 ? 5.897 -11.654 -3.964 1.00 0.00 16 SER A N 5
ATOM 4973 C CA . SER A 1 16 ? 6.415 -11.006 -5.203 1.00 0.00 16 SER A CA 5
ATOM 4974 C C . SER A 1 16 ? 6.763 -9.541 -4.925 1.00 0.00 16 SER A C 5
ATOM 4975 O O . SER A 1 16 ? 7.820 -9.064 -5.288 1.00 0.00 16 SER A O 5
ATOM 4983 N N . VAL A 1 17 ? 5.882 -8.825 -4.281 1.00 0.00 17 VAL A N 5
ATOM 4984 C CA . VAL A 1 17 ? 6.166 -7.392 -3.980 1.00 0.00 17 VAL A CA 5
ATOM 4985 C C . VAL A 1 17 ? 7.387 -7.280 -3.065 1.00 0.00 17 VAL A C 5
ATOM 4986 O O . VAL A 1 17 ? 8.200 -6.387 -3.208 1.00 0.00 17 VAL A O 5
ATOM 4999 N N . TRP A 1 18 ? 7.529 -8.178 -2.130 1.00 0.00 18 TRP A N 5
ATOM 5000 C CA . TRP A 1 18 ? 8.705 -8.118 -1.218 1.00 0.00 18 TRP A CA 5
ATOM 5001 C C . TRP A 1 18 ? 9.998 -8.160 -2.034 1.00 0.00 18 TRP A C 5
ATOM 5002 O O . TRP A 1 18 ? 10.813 -7.261 -1.973 1.00 0.00 18 TRP A O 5
ATOM 5023 N N . ALA A 1 19 ? 10.188 -9.199 -2.799 1.00 0.00 19 ALA A N 5
ATOM 5024 C CA . ALA A 1 19 ? 11.425 -9.303 -3.624 1.00 0.00 19 ALA A CA 5
ATOM 5025 C C . ALA A 1 19 ? 11.634 -8.014 -4.421 1.00 0.00 19 ALA A C 5
ATOM 5026 O O . ALA A 1 19 ? 12.740 -7.535 -4.569 1.00 0.00 19 ALA A O 5
ATOM 5033 N N . TYR A 1 20 ? 10.576 -7.448 -4.930 1.00 0.00 20 TYR A N 5
ATOM 5034 C CA . TYR A 1 20 ? 10.710 -6.187 -5.714 1.00 0.00 20 TYR A CA 5
ATOM 5035 C C . TYR A 1 20 ? 11.372 -5.111 -4.857 1.00 0.00 20 TYR A C 5
ATOM 5036 O O . TYR A 1 20 ? 12.471 -4.670 -5.128 1.00 0.00 20 TYR A O 5
ATOM 5054 N N . LEU A 1 21 ? 10.705 -4.688 -3.820 1.00 0.00 21 LEU A N 5
ATOM 5055 C CA . LEU A 1 21 ? 11.281 -3.643 -2.932 1.00 0.00 21 LEU A CA 5
ATOM 5056 C C . LEU A 1 21 ? 12.767 -3.922 -2.691 1.00 0.00 21 LEU A C 5
ATOM 5057 O O . LEU A 1 21 ? 13.592 -3.034 -2.749 1.00 0.00 21 LEU A O 5
ATOM 5073 N N . VAL A 1 22 ? 13.114 -5.152 -2.426 1.00 0.00 22 VAL A N 5
ATOM 5074 C CA . VAL A 1 22 ? 14.547 -5.486 -2.186 1.00 0.00 22 VAL A CA 5
ATOM 5075 C C . VAL A 1 22 ? 15.396 -5.026 -3.371 1.00 0.00 22 VAL A C 5
ATOM 5076 O O . VAL A 1 22 ? 16.417 -4.388 -3.209 1.00 0.00 22 VAL A O 5
ATOM 5089 N N . ALA A 1 23 ? 14.978 -5.346 -4.562 1.00 0.00 23 ALA A N 5
ATOM 5090 C CA . ALA A 1 23 ? 15.754 -4.929 -5.763 1.00 0.00 23 ALA A CA 5
ATOM 5091 C C . ALA A 1 23 ? 15.955 -3.411 -5.757 1.00 0.00 23 ALA A C 5
ATOM 5092 O O . ALA A 1 23 ? 17.037 -2.917 -6.002 1.00 0.00 23 ALA A O 5
ATOM 5099 N N . LEU A 1 24 ? 14.919 -2.668 -5.474 1.00 0.00 24 LEU A N 5
ATOM 5100 C CA . LEU A 1 24 ? 15.050 -1.185 -5.447 1.00 0.00 24 LEU A CA 5
ATOM 5101 C C . LEU A 1 24 ? 16.095 -0.769 -4.409 1.00 0.00 24 LEU A C 5
ATOM 5102 O O . LEU A 1 24 ? 16.890 0.121 -4.634 1.00 0.00 24 LEU A O 5
ATOM 5118 N N . VAL A 1 25 ? 16.094 -1.408 -3.272 1.00 0.00 25 VAL A N 5
ATOM 5119 C CA . VAL A 1 25 ? 17.085 -1.053 -2.212 1.00 0.00 25 VAL A CA 5
ATOM 5120 C C . VAL A 1 25 ? 17.860 -2.305 -1.769 1.00 0.00 25 VAL A C 5
ATOM 5121 O O . VAL A 1 25 ? 18.911 -2.611 -2.296 1.00 0.00 25 VAL A O 5
ATOM 5134 N N . GLY A 1 26 ? 17.355 -3.028 -0.804 1.00 0.00 26 GLY A N 5
ATOM 5135 C CA . GLY A 1 26 ? 18.068 -4.248 -0.333 1.00 0.00 26 GLY A CA 5
ATOM 5136 C C . GLY A 1 26 ? 17.307 -4.853 0.846 1.00 0.00 26 GLY A C 5
ATOM 5137 O O . GLY A 1 26 ? 16.465 -4.215 1.446 1.00 0.00 26 GLY A O 5
ATOM 5141 N N . ALA A 1 27 ? 17.591 -6.081 1.182 1.00 0.00 27 ALA A N 5
ATOM 5142 C CA . ALA A 1 27 ? 16.876 -6.726 2.321 1.00 0.00 27 ALA A CA 5
ATOM 5143 C C . ALA A 1 27 ? 17.098 -5.936 3.613 1.00 0.00 27 ALA A C 5
ATOM 5144 O O . ALA A 1 27 ? 16.341 -6.051 4.556 1.00 0.00 27 ALA A O 5
ATOM 5151 N N . ALA A 1 28 ? 18.128 -5.136 3.669 1.00 0.00 28 ALA A N 5
ATOM 5152 C CA . ALA A 1 28 ? 18.385 -4.350 4.904 1.00 0.00 28 ALA A CA 5
ATOM 5153 C C . ALA A 1 28 ? 17.348 -3.238 5.037 1.00 0.00 28 ALA A C 5
ATOM 5154 O O . ALA A 1 28 ? 16.563 -3.217 5.964 1.00 0.00 28 ALA A O 5
ATOM 5161 N N . ALA A 1 29 ? 17.329 -2.319 4.114 1.00 0.00 29 ALA A N 5
ATOM 5162 C CA . ALA A 1 29 ? 16.326 -1.221 4.194 1.00 0.00 29 ALA A CA 5
ATOM 5163 C C . ALA A 1 29 ? 14.921 -1.815 4.090 1.00 0.00 29 ALA A C 5
ATOM 5164 O O . ALA A 1 29 ? 13.950 -1.223 4.519 1.00 0.00 29 ALA A O 5
ATOM 5171 N N . VAL A 1 30 ? 14.811 -2.989 3.530 1.00 0.00 30 VAL A N 5
ATOM 5172 C CA . VAL A 1 30 ? 13.475 -3.630 3.406 1.00 0.00 30 VAL A CA 5
ATOM 5173 C C . VAL A 1 30 ? 12.993 -4.085 4.785 1.00 0.00 30 VAL A C 5
ATOM 5174 O O . VAL A 1 30 ? 11.816 -4.064 5.082 1.00 0.00 30 VAL A O 5
ATOM 5187 N N . THR A 1 31 ? 13.901 -4.494 5.634 1.00 0.00 31 THR A N 5
ATOM 5188 C CA . THR A 1 31 ? 13.496 -4.946 6.995 1.00 0.00 31 THR A CA 5
ATOM 5189 C C . THR A 1 31 ? 13.411 -3.745 7.940 1.00 0.00 31 THR A C 5
ATOM 5190 O O . THR A 1 31 ? 12.674 -3.753 8.906 1.00 0.00 31 THR A O 5
ATOM 5201 N N . ALA A 1 32 ? 14.157 -2.709 7.665 1.00 0.00 32 ALA A N 5
ATOM 5202 C CA . ALA A 1 32 ? 14.116 -1.505 8.543 1.00 0.00 32 ALA A CA 5
ATOM 5203 C C . ALA A 1 32 ? 12.886 -0.659 8.205 1.00 0.00 32 ALA A C 5
ATOM 5204 O O . ALA A 1 32 ? 12.453 0.166 8.984 1.00 0.00 32 ALA A O 5
ATOM 5211 N N . ALA A 1 33 ? 12.321 -0.861 7.046 1.00 0.00 33 ALA A N 5
ATOM 5212 C CA . ALA A 1 33 ? 11.119 -0.072 6.655 1.00 0.00 33 ALA A CA 5
ATOM 5213 C C . ALA A 1 33 ? 9.849 -0.779 7.135 1.00 0.00 33 ALA A C 5
ATOM 5214 O O . ALA A 1 33 ? 8.778 -0.580 6.603 1.00 0.00 33 ALA A O 5
ATOM 5221 N N . ASN A 1 34 ? 9.964 -1.605 8.138 1.00 0.00 34 ASN A N 5
ATOM 5222 C CA . ASN A 1 34 ? 8.767 -2.328 8.656 1.00 0.00 34 ASN A CA 5
ATOM 5223 C C . ASN A 1 34 ? 7.916 -2.857 7.495 1.00 0.00 34 ASN A C 5
ATOM 5224 O O . ASN A 1 34 ? 6.836 -2.362 7.220 1.00 0.00 34 ASN A O 5
ATOM 5235 N N . ILE A 1 35 ? 8.394 -3.864 6.817 1.00 0.00 35 ILE A N 5
ATOM 5236 C CA . ILE A 1 35 ? 7.619 -4.437 5.679 1.00 0.00 35 ILE A CA 5
ATOM 5237 C C . ILE A 1 35 ? 7.345 -5.921 5.934 1.00 0.00 35 ILE A C 5
ATOM 5238 O O . ILE A 1 35 ? 8.248 -6.734 5.947 1.00 0.00 35 ILE A O 5
ATOM 5254 N N . ARG A 1 36 ? 6.109 -6.278 6.145 1.00 0.00 36 ARG A N 5
ATOM 5255 C CA . ARG A 1 36 ? 5.783 -7.709 6.408 1.00 0.00 36 ARG A CA 5
ATOM 5256 C C . ARG A 1 36 ? 5.351 -8.411 5.118 1.00 0.00 36 ARG A C 5
ATOM 5257 O O . ARG A 1 36 ? 4.771 -7.809 4.234 1.00 0.00 36 ARG A O 5
ATOM 5278 N N . ARG A 1 37 ? 5.626 -9.682 5.008 1.00 0.00 37 ARG A N 5
ATOM 5279 C CA . ARG A 1 37 ? 5.231 -10.432 3.782 1.00 0.00 37 ARG A CA 5
ATOM 5280 C C . ARG A 1 37 ? 3.825 -11.014 3.957 1.00 0.00 37 ARG A C 5
ATOM 5281 O O . ARG A 1 37 ? 3.345 -11.179 5.061 1.00 0.00 37 ARG A O 5
ATOM 5302 N N . ALA A 1 38 ? 3.165 -11.328 2.879 1.00 0.00 38 ALA A N 5
ATOM 5303 C CA . ALA A 1 38 ? 1.792 -11.900 2.986 1.00 0.00 38 ALA A CA 5
ATOM 5304 C C . ALA A 1 38 ? 1.670 -13.140 2.095 1.00 0.00 38 ALA A C 5
ATOM 5305 O O . ALA A 1 38 ? 2.377 -13.284 1.118 1.00 0.00 38 ALA A O 5
ATOM 5312 N N . SER A 1 39 ? 0.778 -14.036 2.424 1.00 0.00 39 SER A N 5
ATOM 5313 C CA . SER A 1 39 ? 0.616 -15.264 1.592 1.00 0.00 39 SER A CA 5
ATOM 5314 C C . SER A 1 39 ? 0.659 -14.901 0.105 1.00 0.00 39 SER A C 5
ATOM 5315 O O . SER A 1 39 ? 1.027 -15.704 -0.730 1.00 0.00 39 SER A O 5
ATOM 5323 N N . SER A 1 40 ? 0.290 -13.697 -0.230 1.00 0.00 40 SER A N 5
ATOM 5324 C CA . SER A 1 40 ? 0.312 -13.276 -1.660 1.00 0.00 40 SER A CA 5
ATOM 5325 C C . SER A 1 40 ? -0.030 -11.789 -1.775 1.00 0.00 40 SER A C 5
ATOM 5326 O O . SER A 1 40 ? -0.120 -11.085 -0.789 1.00 0.00 40 SER A O 5
ATOM 5334 N N . ASP A 1 41 ? -0.224 -11.306 -2.972 1.00 0.00 41 ASP A N 5
ATOM 5335 C CA . ASP A 1 41 ? -0.562 -9.864 -3.145 1.00 0.00 41 ASP A CA 5
ATOM 5336 C C . ASP A 1 41 ? -1.829 -9.524 -2.357 1.00 0.00 41 ASP A C 5
ATOM 5337 O O . ASP A 1 41 ? -2.121 -8.374 -2.095 1.00 0.00 41 ASP A O 5
ATOM 5346 N N . ASN A 1 42 ? -2.584 -10.518 -1.978 1.00 0.00 42 ASN A N 5
ATOM 5347 C CA . ASN A 1 42 ? -3.834 -10.256 -1.208 1.00 0.00 42 ASN A CA 5
ATOM 5348 C C . ASN A 1 42 ? -3.548 -10.285 0.297 1.00 0.00 42 ASN A C 5
ATOM 5349 O O . ASN A 1 42 ? -3.310 -11.329 0.872 1.00 0.00 42 ASN A O 5
ATOM 5360 N N . HIS A 1 43 ? -3.578 -9.149 0.941 1.00 0.00 43 HIS A N 5
ATOM 5361 C CA . HIS A 1 43 ? -3.318 -9.119 2.408 1.00 0.00 43 HIS A CA 5
ATOM 5362 C C . HIS A 1 43 ? -4.051 -7.942 3.050 1.00 0.00 43 HIS A C 5
ATOM 5363 O O . HIS A 1 43 ? -4.725 -7.179 2.386 1.00 0.00 43 HIS A O 5
ATOM 5377 N N . SER A 1 44 ? -3.923 -7.788 4.337 1.00 0.00 44 SER A N 5
ATOM 5378 C CA . SER A 1 44 ? -4.608 -6.657 5.020 1.00 0.00 44 SER A CA 5
ATOM 5379 C C . SER A 1 44 ? -3.791 -5.378 4.852 1.00 0.00 44 SER A C 5
ATOM 5380 O O . SER A 1 44 ? -2.578 -5.410 4.782 1.00 0.00 44 SER A O 5
ATOM 5388 N N . CYS A 1 45 ? -4.440 -4.254 4.788 1.00 0.00 45 CYS A N 5
ATOM 5389 C CA . CYS A 1 45 ? -3.692 -2.977 4.627 1.00 0.00 45 CYS A CA 5
ATOM 5390 C C . CYS A 1 45 ? -4.338 -1.876 5.467 1.00 0.00 45 CYS A C 5
ATOM 5391 O O . CYS A 1 45 ? -5.307 -2.097 6.177 1.00 0.00 45 CYS A O 5
ATOM 5398 N N . ALA A 1 46 ? -3.804 -0.691 5.399 1.00 0.00 46 ALA A N 5
ATOM 5399 C CA . ALA A 1 46 ? -4.375 0.422 6.204 1.00 0.00 46 ALA A CA 5
ATOM 5400 C C . ALA A 1 46 ? -4.590 -0.061 7.637 1.00 0.00 46 ALA A C 5
ATOM 5401 O O . ALA A 1 46 ? -5.608 0.200 8.248 1.00 0.00 46 ALA A O 5
ATOM 5408 N N . GLY A 1 47 ? -3.640 -0.782 8.172 1.00 0.00 47 GLY A N 5
ATOM 5409 C CA . GLY A 1 47 ? -3.791 -1.303 9.557 1.00 0.00 47 GLY A CA 5
ATOM 5410 C C . GLY A 1 47 ? -4.957 -2.291 9.577 1.00 0.00 47 GLY A C 5
ATOM 5411 O O . GLY A 1 47 ? -5.301 -2.873 8.568 1.00 0.00 47 GLY A O 5
ATOM 5415 N N . ASN A 1 48 ? -5.576 -2.480 10.707 1.00 0.00 48 ASN A N 5
ATOM 5416 C CA . ASN A 1 48 ? -6.724 -3.420 10.769 1.00 0.00 48 ASN A CA 5
ATOM 5417 C C . ASN A 1 48 ? -8.004 -2.700 10.333 1.00 0.00 48 ASN A C 5
ATOM 5418 O O . ASN A 1 48 ? -9.046 -2.841 10.943 1.00 0.00 48 ASN A O 5
ATOM 5429 N N . ARG A 1 49 ? -7.931 -1.916 9.289 1.00 0.00 49 ARG A N 5
ATOM 5430 C CA . ARG A 1 49 ? -9.134 -1.174 8.829 1.00 0.00 49 ARG A CA 5
ATOM 5431 C C . ARG A 1 49 ? -9.517 -1.569 7.400 1.00 0.00 49 ARG A C 5
ATOM 5432 O O . ARG A 1 49 ? -10.681 -1.616 7.056 1.00 0.00 49 ARG A O 5
ATOM 5453 N N . GLY A 1 50 ? -8.557 -1.841 6.558 1.00 0.00 50 GLY A N 5
ATOM 5454 C CA . GLY A 1 50 ? -8.903 -2.212 5.155 1.00 0.00 50 GLY A CA 5
ATOM 5455 C C . GLY A 1 50 ? -8.232 -3.532 4.774 1.00 0.00 50 GLY A C 5
ATOM 5456 O O . GLY A 1 50 ? -7.408 -4.057 5.496 1.00 0.00 50 GLY A O 5
ATOM 5460 N N . TRP A 1 51 ? -8.586 -4.070 3.637 1.00 0.00 51 TRP A N 5
ATOM 5461 C CA . TRP A 1 51 ? -7.983 -5.357 3.187 1.00 0.00 51 TRP A CA 5
ATOM 5462 C C . TRP A 1 51 ? -7.682 -5.281 1.687 1.00 0.00 51 TRP A C 5
ATOM 5463 O O . TRP A 1 51 ? -7.949 -4.285 1.049 1.00 0.00 51 TRP A O 5
ATOM 5484 N N . CYS A 1 52 ? -7.131 -6.316 1.112 1.00 0.00 52 CYS A N 5
ATOM 5485 C CA . CYS A 1 52 ? -6.831 -6.269 -0.348 1.00 0.00 52 CYS A CA 5
ATOM 5486 C C . CYS A 1 52 ? -7.716 -7.254 -1.116 1.00 0.00 52 CYS A C 5
ATOM 5487 O O . CYS A 1 52 ? -7.662 -8.450 -0.904 1.00 0.00 52 CYS A O 5
ATOM 5494 N N . ARG A 1 53 ? -8.526 -6.759 -2.012 1.00 0.00 53 ARG A N 5
ATOM 5495 C CA . ARG A 1 53 ? -9.412 -7.660 -2.806 1.00 0.00 53 ARG A CA 5
ATOM 5496 C C . ARG A 1 53 ? -9.283 -7.328 -4.295 1.00 0.00 53 ARG A C 5
ATOM 5497 O O . ARG A 1 53 ? -8.888 -6.240 -4.662 1.00 0.00 53 ARG A O 5
ATOM 5518 N N . SER A 1 54 ? -9.621 -8.247 -5.157 1.00 0.00 54 SER A N 5
ATOM 5519 C CA . SER A 1 54 ? -9.522 -7.959 -6.615 1.00 0.00 54 SER A CA 5
ATOM 5520 C C . SER A 1 54 ? -10.288 -6.675 -6.925 1.00 0.00 54 SER A C 5
ATOM 5521 O O . SER A 1 54 ? -9.797 -5.785 -7.592 1.00 0.00 54 SER A O 5
ATOM 5529 N N . LYS A 1 55 ? -11.486 -6.576 -6.430 1.00 0.00 55 LYS A N 5
ATOM 5530 C CA . LYS A 1 55 ? -12.305 -5.362 -6.665 1.00 0.00 55 LYS A CA 5
ATOM 5531 C C . LYS A 1 55 ? -12.972 -4.950 -5.345 1.00 0.00 55 LYS A C 5
ATOM 5532 O O . LYS A 1 55 ? -13.407 -5.783 -4.575 1.00 0.00 55 LYS A O 5
ATOM 5551 N N . CYS A 1 56 ? -13.054 -3.677 -5.073 1.00 0.00 56 CYS A N 5
ATOM 5552 C CA . CYS A 1 56 ? -13.692 -3.234 -3.799 1.00 0.00 56 CYS A CA 5
ATOM 5553 C C . CYS A 1 56 ? -15.217 -3.318 -3.917 1.00 0.00 56 CYS A C 5
ATOM 5554 O O . CYS A 1 56 ? -15.765 -3.343 -5.001 1.00 0.00 56 CYS A O 5
ATOM 5561 N N . PHE A 1 57 ? -15.905 -3.370 -2.809 1.00 0.00 57 PHE A N 5
ATOM 5562 C CA . PHE A 1 57 ? -17.394 -3.460 -2.858 1.00 0.00 57 PHE A CA 5
ATOM 5563 C C . PHE A 1 57 ? -18.005 -2.077 -3.097 1.00 0.00 57 PHE A C 5
ATOM 5564 O O . PHE A 1 57 ? -17.311 -1.120 -3.376 1.00 0.00 57 PHE A O 5
ATOM 5581 N N . ARG A 1 58 ? -19.302 -1.966 -2.994 1.00 0.00 58 ARG A N 5
ATOM 5582 C CA . ARG A 1 58 ? -19.958 -0.651 -3.218 1.00 0.00 58 ARG A CA 5
ATOM 5583 C C . ARG A 1 58 ? -19.764 0.254 -2.003 1.00 0.00 58 ARG A C 5
ATOM 5584 O O . ARG A 1 58 ? -19.464 1.424 -2.130 1.00 0.00 58 ARG A O 5
ATOM 5605 N N . HIS A 1 59 ? -19.921 -0.279 -0.825 1.00 0.00 59 HIS A N 5
ATOM 5606 C CA . HIS A 1 59 ? -19.731 0.553 0.396 1.00 0.00 59 HIS A CA 5
ATOM 5607 C C . HIS A 1 59 ? -18.236 0.749 0.660 1.00 0.00 59 HIS A C 5
ATOM 5608 O O . HIS A 1 59 ? -17.841 1.338 1.647 1.00 0.00 59 HIS A O 5
ATOM 5622 N N . GLU A 1 60 ? -17.400 0.257 -0.216 1.00 0.00 60 GLU A N 5
ATOM 5623 C CA . GLU A 1 60 ? -15.933 0.409 -0.019 1.00 0.00 60 GLU A CA 5
ATOM 5624 C C . GLU A 1 60 ? -15.290 0.971 -1.291 1.00 0.00 60 GLU A C 5
ATOM 5625 O O . GLU A 1 60 ? -15.870 0.932 -2.358 1.00 0.00 60 GLU A O 5
ATOM 5637 N N . TYR A 1 61 ? -14.094 1.486 -1.192 1.00 0.00 61 TYR A N 5
ATOM 5638 C CA . TYR A 1 61 ? -13.423 2.037 -2.406 1.00 0.00 61 TYR A CA 5
ATOM 5639 C C . TYR A 1 61 ? -12.020 1.466 -2.546 1.00 0.00 61 TYR A C 5
ATOM 5640 O O . TYR A 1 61 ? -11.574 0.668 -1.743 1.00 0.00 61 TYR A O 5
ATOM 5658 N N . VAL A 1 62 ? -11.321 1.890 -3.558 1.00 0.00 62 VAL A N 5
ATOM 5659 C CA . VAL A 1 62 ? -9.930 1.398 -3.771 1.00 0.00 62 VAL A CA 5
ATOM 5660 C C . VAL A 1 62 ? -8.945 2.334 -3.069 1.00 0.00 62 VAL A C 5
ATOM 5661 O O . VAL A 1 62 ? -8.511 3.323 -3.622 1.00 0.00 62 VAL A O 5
ATOM 5674 N N . ASP A 1 63 ? -8.598 2.025 -1.852 1.00 0.00 63 ASP A N 5
ATOM 5675 C CA . ASP A 1 63 ? -7.645 2.897 -1.098 1.00 0.00 63 ASP A CA 5
ATOM 5676 C C . ASP A 1 63 ? -6.395 3.147 -1.941 1.00 0.00 63 ASP A C 5
ATOM 5677 O O . ASP A 1 63 ? -5.425 2.421 -1.866 1.00 0.00 63 ASP A O 5
ATOM 5686 N N . THR A 1 64 ? -6.416 4.169 -2.748 1.00 0.00 64 THR A N 5
ATOM 5687 C CA . THR A 1 64 ? -5.232 4.466 -3.608 1.00 0.00 64 THR A CA 5
ATOM 5688 C C . THR A 1 64 ? -3.954 4.521 -2.768 1.00 0.00 64 THR A C 5
ATOM 5689 O O . THR A 1 64 ? -2.861 4.355 -3.272 1.00 0.00 64 THR A O 5
ATOM 5700 N N . TYR A 1 65 ? -4.079 4.766 -1.495 1.00 0.00 65 TYR A N 5
ATOM 5701 C CA . TYR A 1 65 ? -2.869 4.846 -0.629 1.00 0.00 65 TYR A CA 5
ATOM 5702 C C . TYR A 1 65 ? -2.228 3.468 -0.452 1.00 0.00 65 TYR A C 5
ATOM 5703 O O . TYR A 1 65 ? -1.062 3.276 -0.738 1.00 0.00 65 TYR A O 5
ATOM 5721 N N . TYR A 1 66 ? -2.968 2.512 0.035 1.00 0.00 66 TYR A N 5
ATOM 5722 C CA . TYR A 1 66 ? -2.379 1.158 0.247 1.00 0.00 66 TYR A CA 5
ATOM 5723 C C . TYR A 1 66 ? -2.457 0.311 -1.024 1.00 0.00 66 TYR A C 5
ATOM 5724 O O . TYR A 1 66 ? -1.949 -0.794 -1.073 1.00 0.00 66 TYR A O 5
ATOM 5742 N N . SER A 1 67 ? -3.060 0.816 -2.064 1.00 0.00 67 SER A N 5
ATOM 5743 C CA . SER A 1 67 ? -3.121 0.020 -3.320 1.00 0.00 67 SER A CA 5
ATOM 5744 C C . SER A 1 67 ? -1.716 -0.487 -3.650 1.00 0.00 67 SER A C 5
ATOM 5745 O O . SER A 1 67 ? -1.539 -1.467 -4.347 1.00 0.00 67 SER A O 5
ATOM 5753 N N . ALA A 1 68 ? -0.715 0.183 -3.141 1.00 0.00 68 ALA A N 5
ATOM 5754 C CA . ALA A 1 68 ? 0.689 -0.236 -3.402 1.00 0.00 68 ALA A CA 5
ATOM 5755 C C . ALA A 1 68 ? 0.981 -1.593 -2.751 1.00 0.00 68 ALA A C 5
ATOM 5756 O O . ALA A 1 68 ? 1.117 -2.594 -3.427 1.00 0.00 68 ALA A O 5
ATOM 5763 N N . VAL A 1 69 ? 1.086 -1.640 -1.447 1.00 0.00 69 VAL A N 5
ATOM 5764 C CA . VAL A 1 69 ? 1.378 -2.943 -0.778 1.00 0.00 69 VAL A CA 5
ATOM 5765 C C . VAL A 1 69 ? 0.516 -4.046 -1.390 1.00 0.00 69 VAL A C 5
ATOM 5766 O O . VAL A 1 69 ? 0.890 -5.202 -1.405 1.00 0.00 69 VAL A O 5
ATOM 5779 N N . CYS A 1 70 ? -0.632 -3.698 -1.902 1.00 0.00 70 CYS A N 5
ATOM 5780 C CA . CYS A 1 70 ? -1.513 -4.731 -2.518 1.00 0.00 70 CYS A CA 5
ATOM 5781 C C . CYS A 1 70 ? -0.827 -5.355 -3.736 1.00 0.00 70 CYS A C 5
ATOM 5782 O O . CYS A 1 70 ? -0.539 -6.535 -3.761 1.00 0.00 70 CYS A O 5
ATOM 5789 N N . GLY A 1 71 ? -0.566 -4.572 -4.748 1.00 0.00 71 GLY A N 5
ATOM 5790 C CA . GLY A 1 71 ? 0.099 -5.122 -5.963 1.00 0.00 71 GLY A CA 5
ATOM 5791 C C . GLY A 1 71 ? -0.957 -5.426 -7.027 1.00 0.00 71 GLY A C 5
ATOM 5792 O O . GLY A 1 71 ? -1.579 -4.535 -7.571 1.00 0.00 71 GLY A O 5
ATOM 5796 N N . ARG A 1 72 ? -1.166 -6.678 -7.328 1.00 0.00 72 ARG A N 5
ATOM 5797 C CA . ARG A 1 72 ? -2.185 -7.037 -8.357 1.00 0.00 72 ARG A CA 5
ATOM 5798 C C . ARG A 1 72 ? -3.576 -6.593 -7.897 1.00 0.00 72 ARG A C 5
ATOM 5799 O O . ARG A 1 72 ? -4.300 -5.939 -8.621 1.00 0.00 72 ARG A O 5
ATOM 5820 N N . TYR A 1 73 ? -3.954 -6.937 -6.695 1.00 0.00 73 TYR A N 5
ATOM 5821 C CA . TYR A 1 73 ? -5.296 -6.526 -6.191 1.00 0.00 73 TYR A CA 5
ATOM 5822 C C . TYR A 1 73 ? -5.254 -5.073 -5.716 1.00 0.00 73 TYR A C 5
ATOM 5823 O O . TYR A 1 73 ? -4.266 -4.383 -5.877 1.00 0.00 73 TYR A O 5
ATOM 5841 N N . PHE A 1 74 ? -6.314 -4.607 -5.118 1.00 0.00 74 PHE A N 5
ATOM 5842 C CA . PHE A 1 74 ? -6.335 -3.205 -4.616 1.00 0.00 74 PHE A CA 5
ATOM 5843 C C . PHE A 1 74 ? -6.725 -3.190 -3.139 1.00 0.00 74 PHE A C 5
ATOM 5844 O O . PHE A 1 74 ? -7.610 -3.907 -2.716 1.00 0.00 74 PHE A O 5
ATOM 5861 N N . CYS A 1 75 ? -6.088 -2.372 -2.350 1.00 0.00 75 CYS A N 5
ATOM 5862 C CA . CYS A 1 75 ? -6.448 -2.313 -0.907 1.00 0.00 75 CYS A CA 5
ATOM 5863 C C . CYS A 1 75 ? -7.703 -1.463 -0.750 1.00 0.00 75 CYS A C 5
ATOM 5864 O O . CYS A 1 75 ? -7.657 -0.262 -0.903 1.00 0.00 75 CYS A O 5
ATOM 5871 N N . CYS A 1 76 ? -8.824 -2.066 -0.467 1.00 0.00 76 CYS A N 5
ATOM 5872 C CA . CYS A 1 76 ? -10.071 -1.264 -0.325 1.00 0.00 76 CYS A CA 5
ATOM 5873 C C . CYS A 1 76 ? -10.359 -0.964 1.147 1.00 0.00 76 CYS A C 5
ATOM 5874 O O . CYS A 1 76 ? -9.910 -1.657 2.039 1.00 0.00 76 CYS A O 5
ATOM 5881 N N . ARG A 1 77 ? -11.118 0.064 1.395 1.00 0.00 77 ARG A N 5
ATOM 5882 C CA . ARG A 1 77 ? -11.465 0.430 2.804 1.00 0.00 77 ARG A CA 5
ATOM 5883 C C . ARG A 1 77 ? -12.908 0.928 2.869 1.00 0.00 77 ARG A C 5
ATOM 5884 O O . ARG A 1 77 ? -13.625 0.916 1.888 1.00 0.00 77 ARG A O 5
ATOM 5905 N N . SER A 1 78 ? -13.336 1.375 4.015 1.00 0.00 78 SER A N 5
ATOM 5906 C CA . SER A 1 78 ? -14.732 1.884 4.138 1.00 0.00 78 SER A CA 5
ATOM 5907 C C . SER A 1 78 ? -14.722 3.400 4.346 1.00 0.00 78 SER A C 5
ATOM 5908 O O . SER A 1 78 ? -14.590 3.885 5.453 1.00 0.00 78 SER A O 5
ATOM 5916 N N . ARG A 1 79 ? -14.860 4.154 3.289 1.00 0.00 79 ARG A N 5
ATOM 5917 C CA . ARG A 1 79 ? -14.858 5.639 3.426 1.00 0.00 79 ARG A CA 5
ATOM 5918 C C . ARG A 1 79 ? -16.110 6.104 4.174 1.00 0.00 79 ARG A C 5
ATOM 5919 O O . ARG A 1 79 ? -16.061 7.169 4.768 1.00 0.00 79 ARG A O 5
ATOM 5941 N N . ASN A 1 1 ? 16.307 4.532 -8.765 1.00 0.00 1 ASN A N 6
ATOM 5942 C CA . ASN A 1 1 ? 16.161 4.112 -7.341 1.00 0.00 1 ASN A CA 6
ATOM 5943 C C . ASN A 1 1 ? 15.141 5.003 -6.629 1.00 0.00 1 ASN A C 6
ATOM 5944 O O . ASN A 1 1 ? 15.504 5.910 -5.906 1.00 0.00 1 ASN A O 6
ATOM 5957 N N . PRO A 1 2 ? 13.890 4.712 -6.862 1.00 0.00 2 PRO A N 6
ATOM 5958 C CA . PRO A 1 2 ? 12.795 5.494 -6.238 1.00 0.00 2 PRO A CA 6
ATOM 5959 C C . PRO A 1 2 ? 12.678 5.157 -4.748 1.00 0.00 2 PRO A C 6
ATOM 5960 O O . PRO A 1 2 ? 12.259 4.078 -4.378 1.00 0.00 2 PRO A O 6
ATOM 5971 N N . LEU A 1 3 ? 13.046 6.072 -3.892 1.00 0.00 3 LEU A N 6
ATOM 5972 C CA . LEU A 1 3 ? 12.956 5.803 -2.428 1.00 0.00 3 LEU A CA 6
ATOM 5973 C C . LEU A 1 3 ? 11.634 5.101 -2.098 1.00 0.00 3 LEU A C 6
ATOM 5974 O O . LEU A 1 3 ? 10.586 5.466 -2.594 1.00 0.00 3 LEU A O 6
ATOM 5990 N N . ILE A 1 4 ? 11.677 4.096 -1.266 1.00 0.00 4 ILE A N 6
ATOM 5991 C CA . ILE A 1 4 ? 10.423 3.369 -0.907 1.00 0.00 4 ILE A CA 6
ATOM 5992 C C . ILE A 1 4 ? 9.286 4.367 -0.666 1.00 0.00 4 ILE A C 6
ATOM 5993 O O . ILE A 1 4 ? 9.491 5.421 -0.097 1.00 0.00 4 ILE A O 6
ATOM 6009 N N . PRO A 1 5 ? 8.117 3.985 -1.095 1.00 0.00 5 PRO A N 6
ATOM 6010 C CA . PRO A 1 5 ? 6.928 4.840 -0.908 1.00 0.00 5 PRO A CA 6
ATOM 6011 C C . PRO A 1 5 ? 6.453 4.766 0.543 1.00 0.00 5 PRO A C 6
ATOM 6012 O O . PRO A 1 5 ? 6.806 3.867 1.280 1.00 0.00 5 PRO A O 6
ATOM 6023 N N . ALA A 1 6 ? 5.655 5.705 0.953 1.00 0.00 6 ALA A N 6
ATOM 6024 C CA . ALA A 1 6 ? 5.148 5.698 2.354 1.00 0.00 6 ALA A CA 6
ATOM 6025 C C . ALA A 1 6 ? 4.322 4.434 2.606 1.00 0.00 6 ALA A C 6
ATOM 6026 O O . ALA A 1 6 ? 4.441 3.794 3.631 1.00 0.00 6 ALA A O 6
ATOM 6033 N N . ILE A 1 7 ? 3.483 4.076 1.673 1.00 0.00 7 ILE A N 6
ATOM 6034 C CA . ILE A 1 7 ? 2.643 2.855 1.849 1.00 0.00 7 ILE A CA 6
ATOM 6035 C C . ILE A 1 7 ? 3.510 1.657 2.257 1.00 0.00 7 ILE A C 6
ATOM 6036 O O . ILE A 1 7 ? 3.259 1.009 3.253 1.00 0.00 7 ILE A O 6
ATOM 6052 N N . TYR A 1 8 ? 4.525 1.360 1.499 1.00 0.00 8 TYR A N 6
ATOM 6053 C CA . TYR A 1 8 ? 5.402 0.203 1.841 1.00 0.00 8 TYR A CA 6
ATOM 6054 C C . TYR A 1 8 ? 5.870 0.301 3.293 1.00 0.00 8 TYR A C 6
ATOM 6055 O O . TYR A 1 8 ? 6.081 -0.696 3.955 1.00 0.00 8 TYR A O 6
ATOM 6073 N N . ILE A 1 9 ? 6.024 1.492 3.799 1.00 0.00 9 ILE A N 6
ATOM 6074 C CA . ILE A 1 9 ? 6.470 1.642 5.212 1.00 0.00 9 ILE A CA 6
ATOM 6075 C C . ILE A 1 9 ? 5.336 1.244 6.156 1.00 0.00 9 ILE A C 6
ATOM 6076 O O . ILE A 1 9 ? 4.216 1.694 6.022 1.00 0.00 9 ILE A O 6
ATOM 6092 N N . GLY A 1 10 ? 5.614 0.390 7.102 1.00 0.00 10 GLY A N 6
ATOM 6093 C CA . GLY A 1 10 ? 4.546 -0.047 8.041 1.00 0.00 10 GLY A CA 6
ATOM 6094 C C . GLY A 1 10 ? 3.437 -0.714 7.233 1.00 0.00 10 GLY A C 6
ATOM 6095 O O . GLY A 1 10 ? 2.273 -0.646 7.576 1.00 0.00 10 GLY A O 6
ATOM 6099 N N . ALA A 1 11 ? 3.792 -1.351 6.150 1.00 0.00 11 ALA A N 6
ATOM 6100 C CA . ALA A 1 11 ? 2.756 -2.016 5.305 1.00 0.00 11 ALA A CA 6
ATOM 6101 C C . ALA A 1 11 ? 2.945 -3.535 5.314 1.00 0.00 11 ALA A C 6
ATOM 6102 O O . ALA A 1 11 ? 3.614 -4.082 6.167 1.00 0.00 11 ALA A O 6
ATOM 6109 N N . THR A 1 12 ? 2.358 -4.220 4.368 1.00 0.00 12 THR A N 6
ATOM 6110 C CA . THR A 1 12 ? 2.505 -5.705 4.320 1.00 0.00 12 THR A CA 6
ATOM 6111 C C . THR A 1 12 ? 2.307 -6.198 2.886 1.00 0.00 12 THR A C 6
ATOM 6112 O O . THR A 1 12 ? 1.198 -6.373 2.438 1.00 0.00 12 THR A O 6
ATOM 6123 N N . VAL A 1 13 ? 3.365 -6.428 2.163 1.00 0.00 13 VAL A N 6
ATOM 6124 C CA . VAL A 1 13 ? 3.209 -6.909 0.760 1.00 0.00 13 VAL A CA 6
ATOM 6125 C C . VAL A 1 13 ? 3.269 -8.438 0.716 1.00 0.00 13 VAL A C 6
ATOM 6126 O O . VAL A 1 13 ? 3.555 -9.086 1.703 1.00 0.00 13 VAL A O 6
ATOM 6139 N N . GLY A 1 14 ? 3.004 -9.019 -0.422 1.00 0.00 14 GLY A N 6
ATOM 6140 C CA . GLY A 1 14 ? 3.048 -10.505 -0.528 1.00 0.00 14 GLY A CA 6
ATOM 6141 C C . GLY A 1 14 ? 4.481 -10.954 -0.821 1.00 0.00 14 GLY A C 6
ATOM 6142 O O . GLY A 1 14 ? 5.423 -10.230 -0.571 1.00 0.00 14 GLY A O 6
ATOM 6146 N N . PRO A 1 15 ? 4.594 -12.146 -1.340 1.00 0.00 15 PRO A N 6
ATOM 6147 C CA . PRO A 1 15 ? 5.924 -12.710 -1.673 1.00 0.00 15 PRO A CA 6
ATOM 6148 C C . PRO A 1 15 ? 6.483 -12.054 -2.938 1.00 0.00 15 PRO A C 6
ATOM 6149 O O . PRO A 1 15 ? 7.632 -11.658 -2.988 1.00 0.00 15 PRO A O 6
ATOM 6160 N N . SER A 1 16 ? 5.683 -11.936 -3.962 1.00 0.00 16 SER A N 6
ATOM 6161 C CA . SER A 1 16 ? 6.173 -11.307 -5.223 1.00 0.00 16 SER A CA 6
ATOM 6162 C C . SER A 1 16 ? 6.447 -9.817 -5.000 1.00 0.00 16 SER A C 6
ATOM 6163 O O . SER A 1 16 ? 7.502 -9.314 -5.333 1.00 0.00 16 SER A O 6
ATOM 6171 N N . VAL A 1 17 ? 5.506 -9.108 -4.441 1.00 0.00 17 VAL A N 6
ATOM 6172 C CA . VAL A 1 17 ? 5.716 -7.652 -4.200 1.00 0.00 17 VAL A CA 6
ATOM 6173 C C . VAL A 1 17 ? 6.961 -7.439 -3.339 1.00 0.00 17 VAL A C 6
ATOM 6174 O O . VAL A 1 17 ? 7.788 -6.596 -3.627 1.00 0.00 17 VAL A O 6
ATOM 6187 N N . TRP A 1 18 ? 7.106 -8.198 -2.288 1.00 0.00 18 TRP A N 6
ATOM 6188 C CA . TRP A 1 18 ? 8.305 -8.034 -1.420 1.00 0.00 18 TRP A CA 6
ATOM 6189 C C . TRP A 1 18 ? 9.571 -8.095 -2.276 1.00 0.00 18 TRP A C 6
ATOM 6190 O O . TRP A 1 18 ? 10.331 -7.150 -2.348 1.00 0.00 18 TRP A O 6
ATOM 6211 N N . ALA A 1 19 ? 9.798 -9.200 -2.931 1.00 0.00 19 ALA A N 6
ATOM 6212 C CA . ALA A 1 19 ? 11.009 -9.322 -3.788 1.00 0.00 19 ALA A CA 6
ATOM 6213 C C . ALA A 1 19 ? 11.200 -8.046 -4.610 1.00 0.00 19 ALA A C 6
ATOM 6214 O O . ALA A 1 19 ? 12.305 -7.588 -4.818 1.00 0.00 19 ALA A O 6
ATOM 6221 N N . TYR A 1 20 ? 10.128 -7.467 -5.073 1.00 0.00 20 TYR A N 6
ATOM 6222 C CA . TYR A 1 20 ? 10.244 -6.216 -5.877 1.00 0.00 20 TYR A CA 6
ATOM 6223 C C . TYR A 1 20 ? 10.909 -5.119 -5.044 1.00 0.00 20 TYR A C 6
ATOM 6224 O O . TYR A 1 20 ? 11.889 -4.526 -5.448 1.00 0.00 20 TYR A O 6
ATOM 6242 N N . LEU A 1 21 ? 10.381 -4.849 -3.883 1.00 0.00 21 LEU A N 6
ATOM 6243 C CA . LEU A 1 21 ? 10.978 -3.793 -3.018 1.00 0.00 21 LEU A CA 6
ATOM 6244 C C . LEU A 1 21 ? 12.446 -4.119 -2.726 1.00 0.00 21 LEU A C 6
ATOM 6245 O O . LEU A 1 21 ? 13.331 -3.328 -2.985 1.00 0.00 21 LEU A O 6
ATOM 6261 N N . VAL A 1 22 ? 12.709 -5.280 -2.193 1.00 0.00 22 VAL A N 6
ATOM 6262 C CA . VAL A 1 22 ? 14.119 -5.659 -1.888 1.00 0.00 22 VAL A CA 6
ATOM 6263 C C . VAL A 1 22 ? 15.028 -5.280 -3.056 1.00 0.00 22 VAL A C 6
ATOM 6264 O O . VAL A 1 22 ? 15.936 -4.486 -2.919 1.00 0.00 22 VAL A O 6
ATOM 6277 N N . ALA A 1 23 ? 14.786 -5.843 -4.205 1.00 0.00 23 ALA A N 6
ATOM 6278 C CA . ALA A 1 23 ? 15.631 -5.515 -5.389 1.00 0.00 23 ALA A CA 6
ATOM 6279 C C . ALA A 1 23 ? 15.802 -3.999 -5.505 1.00 0.00 23 ALA A C 6
ATOM 6280 O O . ALA A 1 23 ? 16.873 -3.505 -5.800 1.00 0.00 23 ALA A O 6
ATOM 6287 N N . LEU A 1 24 ? 14.753 -3.260 -5.275 1.00 0.00 24 LEU A N 6
ATOM 6288 C CA . LEU A 1 24 ? 14.847 -1.776 -5.370 1.00 0.00 24 LEU A CA 6
ATOM 6289 C C . LEU A 1 24 ? 15.881 -1.247 -4.373 1.00 0.00 24 LEU A C 6
ATOM 6290 O O . LEU A 1 24 ? 16.656 -0.362 -4.678 1.00 0.00 24 LEU A O 6
ATOM 6306 N N . VAL A 1 25 ? 15.897 -1.781 -3.183 1.00 0.00 25 VAL A N 6
ATOM 6307 C CA . VAL A 1 25 ? 16.880 -1.307 -2.164 1.00 0.00 25 VAL A CA 6
ATOM 6308 C C . VAL A 1 25 ? 17.680 -2.494 -1.603 1.00 0.00 25 VAL A C 6
ATOM 6309 O O . VAL A 1 25 ? 18.737 -2.826 -2.101 1.00 0.00 25 VAL A O 6
ATOM 6322 N N . GLY A 1 26 ? 17.192 -3.131 -0.573 1.00 0.00 26 GLY A N 6
ATOM 6323 C CA . GLY A 1 26 ? 17.932 -4.285 0.009 1.00 0.00 26 GLY A CA 6
ATOM 6324 C C . GLY A 1 26 ? 17.184 -4.798 1.240 1.00 0.00 26 GLY A C 6
ATOM 6325 O O . GLY A 1 26 ? 16.297 -4.146 1.754 1.00 0.00 26 GLY A O 6
ATOM 6329 N N . ALA A 1 27 ? 17.529 -5.963 1.713 1.00 0.00 27 ALA A N 6
ATOM 6330 C CA . ALA A 1 27 ? 16.832 -6.520 2.905 1.00 0.00 27 ALA A CA 6
ATOM 6331 C C . ALA A 1 27 ? 17.016 -5.603 4.117 1.00 0.00 27 ALA A C 6
ATOM 6332 O O . ALA A 1 27 ? 16.269 -5.670 5.074 1.00 0.00 27 ALA A O 6
ATOM 6339 N N . ALA A 1 28 ? 17.998 -4.746 4.090 1.00 0.00 28 ALA A N 6
ATOM 6340 C CA . ALA A 1 28 ? 18.214 -3.835 5.244 1.00 0.00 28 ALA A CA 6
ATOM 6341 C C . ALA A 1 28 ? 17.133 -2.756 5.259 1.00 0.00 28 ALA A C 6
ATOM 6342 O O . ALA A 1 28 ? 16.325 -2.687 6.164 1.00 0.00 28 ALA A O 6
ATOM 6349 N N . ALA A 1 29 ? 17.102 -1.921 4.259 1.00 0.00 29 ALA A N 6
ATOM 6350 C CA . ALA A 1 29 ? 16.058 -0.860 4.218 1.00 0.00 29 ALA A CA 6
ATOM 6351 C C . ALA A 1 29 ? 14.679 -1.514 4.145 1.00 0.00 29 ALA A C 6
ATOM 6352 O O . ALA A 1 29 ? 13.677 -0.919 4.490 1.00 0.00 29 ALA A O 6
ATOM 6359 N N . VAL A 1 30 ? 14.624 -2.741 3.700 1.00 0.00 30 VAL A N 6
ATOM 6360 C CA . VAL A 1 30 ? 13.313 -3.440 3.610 1.00 0.00 30 VAL A CA 6
ATOM 6361 C C . VAL A 1 30 ? 12.837 -3.827 5.012 1.00 0.00 30 VAL A C 6
ATOM 6362 O O . VAL A 1 30 ? 11.656 -3.821 5.301 1.00 0.00 30 VAL A O 6
ATOM 6375 N N . THR A 1 31 ? 13.748 -4.161 5.885 1.00 0.00 31 THR A N 6
ATOM 6376 C CA . THR A 1 31 ? 13.347 -4.543 7.270 1.00 0.00 31 THR A CA 6
ATOM 6377 C C . THR A 1 31 ? 13.264 -3.295 8.151 1.00 0.00 31 THR A C 6
ATOM 6378 O O . THR A 1 31 ? 12.628 -3.294 9.186 1.00 0.00 31 THR A O 6
ATOM 6389 N N . ALA A 1 32 ? 13.897 -2.229 7.743 1.00 0.00 32 ALA A N 6
ATOM 6390 C CA . ALA A 1 32 ? 13.851 -0.978 8.551 1.00 0.00 32 ALA A CA 6
ATOM 6391 C C . ALA A 1 32 ? 12.596 -0.177 8.197 1.00 0.00 32 ALA A C 6
ATOM 6392 O O . ALA A 1 32 ? 12.129 0.639 8.966 1.00 0.00 32 ALA A O 6
ATOM 6399 N N . ALA A 1 33 ? 12.044 -0.411 7.036 1.00 0.00 33 ALA A N 6
ATOM 6400 C CA . ALA A 1 33 ? 10.815 0.329 6.630 1.00 0.00 33 ALA A CA 6
ATOM 6401 C C . ALA A 1 33 ? 9.572 -0.427 7.104 1.00 0.00 33 ALA A C 6
ATOM 6402 O O . ALA A 1 33 ? 8.498 -0.280 6.560 1.00 0.00 33 ALA A O 6
ATOM 6409 N N . ASN A 1 34 ? 9.716 -1.239 8.115 1.00 0.00 34 ASN A N 6
ATOM 6410 C CA . ASN A 1 34 ? 8.548 -2.010 8.630 1.00 0.00 34 ASN A CA 6
ATOM 6411 C C . ASN A 1 34 ? 7.721 -2.567 7.465 1.00 0.00 34 ASN A C 6
ATOM 6412 O O . ASN A 1 34 ? 6.658 -2.067 7.139 1.00 0.00 34 ASN A O 6
ATOM 6423 N N . ILE A 1 35 ? 8.203 -3.608 6.842 1.00 0.00 35 ILE A N 6
ATOM 6424 C CA . ILE A 1 35 ? 7.457 -4.215 5.703 1.00 0.00 35 ILE A CA 6
ATOM 6425 C C . ILE A 1 35 ? 7.196 -5.697 5.988 1.00 0.00 35 ILE A C 6
ATOM 6426 O O . ILE A 1 35 ? 8.105 -6.503 6.012 1.00 0.00 35 ILE A O 6
ATOM 6442 N N . ARG A 1 36 ? 5.964 -6.060 6.213 1.00 0.00 36 ARG A N 6
ATOM 6443 C CA . ARG A 1 36 ? 5.649 -7.487 6.506 1.00 0.00 36 ARG A CA 6
ATOM 6444 C C . ARG A 1 36 ? 5.275 -8.230 5.222 1.00 0.00 36 ARG A C 6
ATOM 6445 O O . ARG A 1 36 ? 4.646 -7.685 4.337 1.00 0.00 36 ARG A O 6
ATOM 6466 N N . ARG A 1 37 ? 5.649 -9.475 5.119 1.00 0.00 37 ARG A N 6
ATOM 6467 C CA . ARG A 1 37 ? 5.305 -10.254 3.899 1.00 0.00 37 ARG A CA 6
ATOM 6468 C C . ARG A 1 37 ? 3.881 -10.800 4.020 1.00 0.00 37 ARG A C 6
ATOM 6469 O O . ARG A 1 37 ? 3.294 -10.796 5.084 1.00 0.00 37 ARG A O 6
ATOM 6490 N N . ALA A 1 38 ? 3.316 -11.264 2.942 1.00 0.00 38 ALA A N 6
ATOM 6491 C CA . ALA A 1 38 ? 1.928 -11.802 3.005 1.00 0.00 38 ALA A CA 6
ATOM 6492 C C . ALA A 1 38 ? 1.812 -13.071 2.156 1.00 0.00 38 ALA A C 6
ATOM 6493 O O . ALA A 1 38 ? 2.635 -13.339 1.305 1.00 0.00 38 ALA A O 6
ATOM 6500 N N . SER A 1 39 ? 0.793 -13.857 2.384 1.00 0.00 39 SER A N 6
ATOM 6501 C CA . SER A 1 39 ? 0.625 -15.109 1.593 1.00 0.00 39 SER A CA 6
ATOM 6502 C C . SER A 1 39 ? 0.715 -14.807 0.096 1.00 0.00 39 SER A C 6
ATOM 6503 O O . SER A 1 39 ? 1.244 -15.583 -0.674 1.00 0.00 39 SER A O 6
ATOM 6511 N N . SER A 1 40 ? 0.203 -13.684 -0.322 1.00 0.00 40 SER A N 6
ATOM 6512 C CA . SER A 1 40 ? 0.257 -13.331 -1.770 1.00 0.00 40 SER A CA 6
ATOM 6513 C C . SER A 1 40 ? -0.049 -11.844 -1.965 1.00 0.00 40 SER A C 6
ATOM 6514 O O . SER A 1 40 ? -0.278 -11.118 -1.018 1.00 0.00 40 SER A O 6
ATOM 6522 N N . ASP A 1 41 ? -0.058 -11.384 -3.187 1.00 0.00 41 ASP A N 6
ATOM 6523 C CA . ASP A 1 41 ? -0.351 -9.945 -3.441 1.00 0.00 41 ASP A CA 6
ATOM 6524 C C . ASP A 1 41 ? -1.578 -9.510 -2.635 1.00 0.00 41 ASP A C 6
ATOM 6525 O O . ASP A 1 41 ? -1.694 -8.371 -2.227 1.00 0.00 41 ASP A O 6
ATOM 6534 N N . ASN A 1 42 ? -2.494 -10.409 -2.402 1.00 0.00 42 ASN A N 6
ATOM 6535 C CA . ASN A 1 42 ? -3.711 -10.050 -1.620 1.00 0.00 42 ASN A CA 6
ATOM 6536 C C . ASN A 1 42 ? -3.426 -10.174 -0.121 1.00 0.00 42 ASN A C 6
ATOM 6537 O O . ASN A 1 42 ? -3.260 -11.260 0.398 1.00 0.00 42 ASN A O 6
ATOM 6548 N N . HIS A 1 43 ? -3.372 -9.075 0.583 1.00 0.00 43 HIS A N 6
ATOM 6549 C CA . HIS A 1 43 ? -3.103 -9.154 2.047 1.00 0.00 43 HIS A CA 6
ATOM 6550 C C . HIS A 1 43 ? -3.829 -8.036 2.791 1.00 0.00 43 HIS A C 6
ATOM 6551 O O . HIS A 1 43 ? -4.458 -7.181 2.199 1.00 0.00 43 HIS A O 6
ATOM 6565 N N . SER A 1 44 ? -3.744 -8.039 4.093 1.00 0.00 44 SER A N 6
ATOM 6566 C CA . SER A 1 44 ? -4.423 -6.980 4.886 1.00 0.00 44 SER A CA 6
ATOM 6567 C C . SER A 1 44 ? -3.601 -5.694 4.840 1.00 0.00 44 SER A C 6
ATOM 6568 O O . SER A 1 44 ? -2.422 -5.693 5.136 1.00 0.00 44 SER A O 6
ATOM 6576 N N . CYS A 1 45 ? -4.204 -4.596 4.482 1.00 0.00 45 CYS A N 6
ATOM 6577 C CA . CYS A 1 45 ? -3.436 -3.322 4.435 1.00 0.00 45 CYS A CA 6
ATOM 6578 C C . CYS A 1 45 ? -4.054 -2.295 5.378 1.00 0.00 45 CYS A C 6
ATOM 6579 O O . CYS A 1 45 ? -5.144 -2.472 5.894 1.00 0.00 45 CYS A O 6
ATOM 6586 N N . ALA A 1 46 ? -3.357 -1.224 5.612 1.00 0.00 46 ALA A N 6
ATOM 6587 C CA . ALA A 1 46 ? -3.883 -0.180 6.533 1.00 0.00 46 ALA A CA 6
ATOM 6588 C C . ALA A 1 46 ? -4.261 -0.826 7.866 1.00 0.00 46 ALA A C 6
ATOM 6589 O O . ALA A 1 46 ? -5.349 -0.638 8.374 1.00 0.00 46 ALA A O 6
ATOM 6596 N N . GLY A 1 47 ? -3.373 -1.598 8.432 1.00 0.00 47 GLY A N 6
ATOM 6597 C CA . GLY A 1 47 ? -3.685 -2.268 9.726 1.00 0.00 47 GLY A CA 6
ATOM 6598 C C . GLY A 1 47 ? -4.960 -3.094 9.558 1.00 0.00 47 GLY A C 6
ATOM 6599 O O . GLY A 1 47 ? -5.257 -3.578 8.485 1.00 0.00 47 GLY A O 6
ATOM 6603 N N . ASN A 1 48 ? -5.720 -3.256 10.605 1.00 0.00 48 ASN A N 6
ATOM 6604 C CA . ASN A 1 48 ? -6.974 -4.043 10.494 1.00 0.00 48 ASN A CA 6
ATOM 6605 C C . ASN A 1 48 ? -8.120 -3.142 10.024 1.00 0.00 48 ASN A C 6
ATOM 6606 O O . ASN A 1 48 ? -9.248 -3.283 10.452 1.00 0.00 48 ASN A O 6
ATOM 6617 N N . ARG A 1 49 ? -7.837 -2.210 9.153 1.00 0.00 49 ARG A N 6
ATOM 6618 C CA . ARG A 1 49 ? -8.905 -1.295 8.665 1.00 0.00 49 ARG A CA 6
ATOM 6619 C C . ARG A 1 49 ? -9.181 -1.525 7.177 1.00 0.00 49 ARG A C 6
ATOM 6620 O O . ARG A 1 49 ? -10.296 -1.377 6.717 1.00 0.00 49 ARG A O 6
ATOM 6641 N N . GLY A 1 50 ? -8.181 -1.877 6.414 1.00 0.00 50 GLY A N 6
ATOM 6642 C CA . GLY A 1 50 ? -8.411 -2.100 4.958 1.00 0.00 50 GLY A CA 6
ATOM 6643 C C . GLY A 1 50 ? -7.882 -3.475 4.544 1.00 0.00 50 GLY A C 6
ATOM 6644 O O . GLY A 1 50 ? -7.176 -4.133 5.282 1.00 0.00 50 GLY A O 6
ATOM 6648 N N . TRP A 1 51 ? -8.224 -3.910 3.362 1.00 0.00 51 TRP A N 6
ATOM 6649 C CA . TRP A 1 51 ? -7.755 -5.239 2.876 1.00 0.00 51 TRP A CA 6
ATOM 6650 C C . TRP A 1 51 ? -7.438 -5.147 1.381 1.00 0.00 51 TRP A C 6
ATOM 6651 O O . TRP A 1 51 ? -7.740 -4.161 0.741 1.00 0.00 51 TRP A O 6
ATOM 6672 N N . CYS A 1 52 ? -6.840 -6.158 0.809 1.00 0.00 52 CYS A N 6
ATOM 6673 C CA . CYS A 1 52 ? -6.529 -6.091 -0.649 1.00 0.00 52 CYS A CA 6
ATOM 6674 C C . CYS A 1 52 ? -7.271 -7.191 -1.411 1.00 0.00 52 CYS A C 6
ATOM 6675 O O . CYS A 1 52 ? -7.009 -8.365 -1.245 1.00 0.00 52 CYS A O 6
ATOM 6682 N N . ARG A 1 53 ? -8.194 -6.810 -2.252 1.00 0.00 53 ARG A N 6
ATOM 6683 C CA . ARG A 1 53 ? -8.963 -7.817 -3.041 1.00 0.00 53 ARG A CA 6
ATOM 6684 C C . ARG A 1 53 ? -9.005 -7.387 -4.507 1.00 0.00 53 ARG A C 6
ATOM 6685 O O . ARG A 1 53 ? -8.752 -6.244 -4.830 1.00 0.00 53 ARG A O 6
ATOM 6706 N N . SER A 1 54 ? -9.339 -8.277 -5.400 1.00 0.00 54 SER A N 6
ATOM 6707 C CA . SER A 1 54 ? -9.410 -7.877 -6.831 1.00 0.00 54 SER A CA 6
ATOM 6708 C C . SER A 1 54 ? -10.264 -6.617 -6.940 1.00 0.00 54 SER A C 6
ATOM 6709 O O . SER A 1 54 ? -9.895 -5.647 -7.570 1.00 0.00 54 SER A O 6
ATOM 6717 N N . LYS A 1 55 ? -11.403 -6.634 -6.314 1.00 0.00 55 LYS A N 6
ATOM 6718 C CA . LYS A 1 55 ? -12.303 -5.456 -6.345 1.00 0.00 55 LYS A CA 6
ATOM 6719 C C . LYS A 1 55 ? -12.701 -5.049 -4.931 1.00 0.00 55 LYS A C 6
ATOM 6720 O O . LYS A 1 55 ? -12.306 -5.659 -3.957 1.00 0.00 55 LYS A O 6
ATOM 6739 N N . CYS A 1 56 ? -13.489 -4.023 -4.819 1.00 0.00 56 CYS A N 6
ATOM 6740 C CA . CYS A 1 56 ? -13.930 -3.568 -3.468 1.00 0.00 56 CYS A CA 6
ATOM 6741 C C . CYS A 1 56 ? -15.459 -3.593 -3.379 1.00 0.00 56 CYS A C 6
ATOM 6742 O O . CYS A 1 56 ? -16.145 -3.752 -4.369 1.00 0.00 56 CYS A O 6
ATOM 6749 N N . PHE A 1 57 ? -15.997 -3.436 -2.201 1.00 0.00 57 PHE A N 6
ATOM 6750 C CA . PHE A 1 57 ? -17.480 -3.450 -2.056 1.00 0.00 57 PHE A CA 6
ATOM 6751 C C . PHE A 1 57 ? -18.060 -2.094 -2.456 1.00 0.00 57 PHE A C 6
ATOM 6752 O O . PHE A 1 57 ? -17.360 -1.226 -2.940 1.00 0.00 57 PHE A O 6
ATOM 6769 N N . ARG A 1 58 ? -19.334 -1.905 -2.263 1.00 0.00 58 ARG A N 6
ATOM 6770 C CA . ARG A 1 58 ? -19.960 -0.611 -2.635 1.00 0.00 58 ARG A CA 6
ATOM 6771 C C . ARG A 1 58 ? -19.788 0.405 -1.504 1.00 0.00 58 ARG A C 6
ATOM 6772 O O . ARG A 1 58 ? -19.584 1.580 -1.737 1.00 0.00 58 ARG A O 6
ATOM 6793 N N . HIS A 1 59 ? -19.865 -0.039 -0.281 1.00 0.00 59 HIS A N 6
ATOM 6794 C CA . HIS A 1 59 ? -19.701 0.898 0.863 1.00 0.00 59 HIS A CA 6
ATOM 6795 C C . HIS A 1 59 ? -18.216 1.194 1.090 1.00 0.00 59 HIS A C 6
ATOM 6796 O O . HIS A 1 59 ? -17.843 1.860 2.035 1.00 0.00 59 HIS A O 6
ATOM 6810 N N . GLU A 1 60 ? -17.366 0.700 0.231 1.00 0.00 60 GLU A N 6
ATOM 6811 C CA . GLU A 1 60 ? -15.908 0.950 0.402 1.00 0.00 60 GLU A CA 6
ATOM 6812 C C . GLU A 1 60 ? -15.304 1.487 -0.898 1.00 0.00 60 GLU A C 6
ATOM 6813 O O . GLU A 1 60 ? -15.999 1.722 -1.866 1.00 0.00 60 GLU A O 6
ATOM 6825 N N . TYR A 1 61 ? -14.014 1.672 -0.927 1.00 0.00 61 TYR A N 6
ATOM 6826 C CA . TYR A 1 61 ? -13.361 2.181 -2.166 1.00 0.00 61 TYR A CA 6
ATOM 6827 C C . TYR A 1 61 ? -12.025 1.474 -2.375 1.00 0.00 61 TYR A C 6
ATOM 6828 O O . TYR A 1 61 ? -11.761 0.439 -1.797 1.00 0.00 61 TYR A O 6
ATOM 6846 N N . VAL A 1 62 ? -11.180 2.025 -3.198 1.00 0.00 62 VAL A N 6
ATOM 6847 C CA . VAL A 1 62 ? -9.858 1.386 -3.447 1.00 0.00 62 VAL A CA 6
ATOM 6848 C C . VAL A 1 62 ? -8.738 2.249 -2.863 1.00 0.00 62 VAL A C 6
ATOM 6849 O O . VAL A 1 62 ? -8.193 3.101 -3.533 1.00 0.00 62 VAL A O 6
ATOM 6862 N N . ASP A 1 63 ? -8.394 2.033 -1.621 1.00 0.00 63 ASP A N 6
ATOM 6863 C CA . ASP A 1 63 ? -7.308 2.840 -0.990 1.00 0.00 63 ASP A CA 6
ATOM 6864 C C . ASP A 1 63 ? -6.149 3.029 -1.974 1.00 0.00 63 ASP A C 6
ATOM 6865 O O . ASP A 1 63 ? -5.249 2.217 -2.051 1.00 0.00 63 ASP A O 6
ATOM 6874 N N . THR A 1 64 ? -6.169 4.092 -2.726 1.00 0.00 64 THR A N 6
ATOM 6875 C CA . THR A 1 64 ? -5.070 4.333 -3.707 1.00 0.00 64 THR A CA 6
ATOM 6876 C C . THR A 1 64 ? -3.721 4.380 -2.988 1.00 0.00 64 THR A C 6
ATOM 6877 O O . THR A 1 64 ? -2.689 4.085 -3.559 1.00 0.00 64 THR A O 6
ATOM 6888 N N . TYR A 1 65 ? -3.722 4.753 -1.740 1.00 0.00 65 TYR A N 6
ATOM 6889 C CA . TYR A 1 65 ? -2.443 4.828 -0.978 1.00 0.00 65 TYR A CA 6
ATOM 6890 C C . TYR A 1 65 ? -1.870 3.426 -0.747 1.00 0.00 65 TYR A C 6
ATOM 6891 O O . TYR A 1 65 ? -0.705 3.175 -0.987 1.00 0.00 65 TYR A O 6
ATOM 6909 N N . TYR A 1 66 ? -2.674 2.517 -0.268 1.00 0.00 66 TYR A N 6
ATOM 6910 C CA . TYR A 1 66 ? -2.167 1.138 -0.006 1.00 0.00 66 TYR A CA 6
ATOM 6911 C C . TYR A 1 66 ? -2.196 0.292 -1.283 1.00 0.00 66 TYR A C 6
ATOM 6912 O O . TYR A 1 66 ? -1.658 -0.800 -1.327 1.00 0.00 66 TYR A O 6
ATOM 6930 N N . SER A 1 67 ? -2.802 0.785 -2.326 1.00 0.00 67 SER A N 6
ATOM 6931 C CA . SER A 1 67 ? -2.838 0.001 -3.593 1.00 0.00 67 SER A CA 6
ATOM 6932 C C . SER A 1 67 ? -1.425 -0.473 -3.942 1.00 0.00 67 SER A C 6
ATOM 6933 O O . SER A 1 67 ? -1.238 -1.434 -4.662 1.00 0.00 67 SER A O 6
ATOM 6941 N N . ALA A 1 68 ? -0.428 0.199 -3.429 1.00 0.00 68 ALA A N 6
ATOM 6942 C CA . ALA A 1 68 ? 0.977 -0.204 -3.721 1.00 0.00 68 ALA A CA 6
ATOM 6943 C C . ALA A 1 68 ? 1.282 -1.565 -3.088 1.00 0.00 68 ALA A C 6
ATOM 6944 O O . ALA A 1 68 ? 1.434 -2.555 -3.774 1.00 0.00 68 ALA A O 6
ATOM 6951 N N . VAL A 1 69 ? 1.374 -1.628 -1.783 1.00 0.00 69 VAL A N 6
ATOM 6952 C CA . VAL A 1 69 ? 1.669 -2.935 -1.130 1.00 0.00 69 VAL A CA 6
ATOM 6953 C C . VAL A 1 69 ? 0.789 -4.020 -1.749 1.00 0.00 69 VAL A C 6
ATOM 6954 O O . VAL A 1 69 ? 1.134 -5.184 -1.758 1.00 0.00 69 VAL A O 6
ATOM 6967 N N . CYS A 1 70 ? -0.342 -3.641 -2.278 1.00 0.00 70 CYS A N 6
ATOM 6968 C CA . CYS A 1 70 ? -1.243 -4.645 -2.909 1.00 0.00 70 CYS A CA 6
ATOM 6969 C C . CYS A 1 70 ? -0.546 -5.296 -4.108 1.00 0.00 70 CYS A C 6
ATOM 6970 O O . CYS A 1 70 ? -0.221 -6.466 -4.088 1.00 0.00 70 CYS A O 6
ATOM 6977 N N . GLY A 1 71 ? -0.308 -4.545 -5.149 1.00 0.00 71 GLY A N 6
ATOM 6978 C CA . GLY A 1 71 ? 0.376 -5.122 -6.344 1.00 0.00 71 GLY A CA 6
ATOM 6979 C C . GLY A 1 71 ? -0.664 -5.589 -7.365 1.00 0.00 71 GLY A C 6
ATOM 6980 O O . GLY A 1 71 ? -1.153 -4.816 -8.165 1.00 0.00 71 GLY A O 6
ATOM 6984 N N . ARG A 1 72 ? -1.000 -6.851 -7.350 1.00 0.00 72 ARG A N 6
ATOM 6985 C CA . ARG A 1 72 ? -2.001 -7.369 -8.327 1.00 0.00 72 ARG A CA 6
ATOM 6986 C C . ARG A 1 72 ? -3.387 -6.797 -8.025 1.00 0.00 72 ARG A C 6
ATOM 6987 O O . ARG A 1 72 ? -4.012 -6.178 -8.864 1.00 0.00 72 ARG A O 6
ATOM 7008 N N . TYR A 1 73 ? -3.873 -6.999 -6.833 1.00 0.00 73 TYR A N 6
ATOM 7009 C CA . TYR A 1 73 ? -5.219 -6.466 -6.479 1.00 0.00 73 TYR A CA 6
ATOM 7010 C C . TYR A 1 73 ? -5.092 -5.049 -5.918 1.00 0.00 73 TYR A C 6
ATOM 7011 O O . TYR A 1 73 ? -4.044 -4.436 -5.985 1.00 0.00 73 TYR A O 6
ATOM 7029 N N . PHE A 1 74 ? -6.148 -4.528 -5.359 1.00 0.00 74 PHE A N 6
ATOM 7030 C CA . PHE A 1 74 ? -6.083 -3.153 -4.786 1.00 0.00 74 PHE A CA 6
ATOM 7031 C C . PHE A 1 74 ? -6.484 -3.189 -3.311 1.00 0.00 74 PHE A C 6
ATOM 7032 O O . PHE A 1 74 ? -7.281 -4.007 -2.895 1.00 0.00 74 PHE A O 6
ATOM 7049 N N . CYS A 1 75 ? -5.946 -2.308 -2.517 1.00 0.00 75 CYS A N 6
ATOM 7050 C CA . CYS A 1 75 ? -6.307 -2.295 -1.071 1.00 0.00 75 CYS A CA 6
ATOM 7051 C C . CYS A 1 75 ? -7.571 -1.460 -0.861 1.00 0.00 75 CYS A C 6
ATOM 7052 O O . CYS A 1 75 ? -7.521 -0.247 -0.834 1.00 0.00 75 CYS A O 6
ATOM 7059 N N . CYS A 1 76 ? -8.703 -2.092 -0.714 1.00 0.00 76 CYS A N 6
ATOM 7060 C CA . CYS A 1 76 ? -9.957 -1.315 -0.511 1.00 0.00 76 CYS A CA 6
ATOM 7061 C C . CYS A 1 76 ? -10.052 -0.856 0.944 1.00 0.00 76 CYS A C 6
ATOM 7062 O O . CYS A 1 76 ? -9.358 -1.354 1.809 1.00 0.00 76 CYS A O 6
ATOM 7069 N N . ARG A 1 77 ? -10.898 0.095 1.221 1.00 0.00 77 ARG A N 6
ATOM 7070 C CA . ARG A 1 77 ? -11.026 0.586 2.623 1.00 0.00 77 ARG A CA 6
ATOM 7071 C C . ARG A 1 77 ? -12.419 1.173 2.859 1.00 0.00 77 ARG A C 6
ATOM 7072 O O . ARG A 1 77 ? -13.231 1.252 1.959 1.00 0.00 77 ARG A O 6
ATOM 7093 N N . SER A 1 78 ? -12.698 1.587 4.064 1.00 0.00 78 SER A N 6
ATOM 7094 C CA . SER A 1 78 ? -14.038 2.172 4.359 1.00 0.00 78 SER A CA 6
ATOM 7095 C C . SER A 1 78 ? -13.933 3.694 4.487 1.00 0.00 78 SER A C 6
ATOM 7096 O O . SER A 1 78 ? -13.632 4.219 5.540 1.00 0.00 78 SER A O 6
ATOM 7104 N N . ARG A 1 79 ? -14.180 4.407 3.421 1.00 0.00 79 ARG A N 6
ATOM 7105 C CA . ARG A 1 79 ? -14.094 5.895 3.483 1.00 0.00 79 ARG A CA 6
ATOM 7106 C C . ARG A 1 79 ? -15.292 6.461 4.249 1.00 0.00 79 ARG A C 6
ATOM 7107 O O . ARG A 1 79 ? -15.843 5.740 5.067 1.00 0.00 79 ARG A O 6
ATOM 7129 N N . ASN A 1 1 ? 14.357 12.123 -8.103 1.00 0.00 1 ASN A N 7
ATOM 7130 C CA . ASN A 1 1 ? 14.880 10.841 -7.546 1.00 0.00 1 ASN A CA 7
ATOM 7131 C C . ASN A 1 1 ? 13.725 9.977 -7.035 1.00 0.00 1 ASN A C 7
ATOM 7132 O O . ASN A 1 1 ? 13.248 10.164 -5.932 1.00 0.00 1 ASN A O 7
ATOM 7145 N N . PRO A 1 2 ? 13.313 9.055 -7.862 1.00 0.00 2 PRO A N 7
ATOM 7146 C CA . PRO A 1 2 ? 12.200 8.145 -7.498 1.00 0.00 2 PRO A CA 7
ATOM 7147 C C . PRO A 1 2 ? 12.661 7.128 -6.448 1.00 0.00 2 PRO A C 7
ATOM 7148 O O . PRO A 1 2 ? 13.628 6.418 -6.642 1.00 0.00 2 PRO A O 7
ATOM 7159 N N . LEU A 1 3 ? 11.978 7.054 -5.340 1.00 0.00 3 LEU A N 7
ATOM 7160 C CA . LEU A 1 3 ? 12.379 6.083 -4.280 1.00 0.00 3 LEU A CA 7
ATOM 7161 C C . LEU A 1 3 ? 11.148 5.345 -3.745 1.00 0.00 3 LEU A C 7
ATOM 7162 O O . LEU A 1 3 ? 10.027 5.789 -3.903 1.00 0.00 3 LEU A O 7
ATOM 7178 N N . ILE A 1 4 ? 11.347 4.220 -3.112 1.00 0.00 4 ILE A N 7
ATOM 7179 C CA . ILE A 1 4 ? 10.191 3.453 -2.567 1.00 0.00 4 ILE A CA 7
ATOM 7180 C C . ILE A 1 4 ? 9.197 4.401 -1.893 1.00 0.00 4 ILE A C 7
ATOM 7181 O O . ILE A 1 4 ? 9.580 5.409 -1.331 1.00 0.00 4 ILE A O 7
ATOM 7197 N N . PRO A 1 5 ? 7.948 4.030 -1.955 1.00 0.00 5 PRO A N 7
ATOM 7198 C CA . PRO A 1 5 ? 6.886 4.839 -1.322 1.00 0.00 5 PRO A CA 7
ATOM 7199 C C . PRO A 1 5 ? 6.920 4.649 0.195 1.00 0.00 5 PRO A C 7
ATOM 7200 O O . PRO A 1 5 ? 7.565 3.754 0.706 1.00 0.00 5 PRO A O 7
ATOM 7211 N N . ALA A 1 6 ? 6.233 5.484 0.914 1.00 0.00 6 ALA A N 7
ATOM 7212 C CA . ALA A 1 6 ? 6.216 5.362 2.395 1.00 0.00 6 ALA A CA 7
ATOM 7213 C C . ALA A 1 6 ? 5.154 4.350 2.832 1.00 0.00 6 ALA A C 7
ATOM 7214 O O . ALA A 1 6 ? 5.155 3.877 3.950 1.00 0.00 6 ALA A O 7
ATOM 7221 N N . ILE A 1 7 ? 4.240 4.024 1.958 1.00 0.00 7 ILE A N 7
ATOM 7222 C CA . ILE A 1 7 ? 3.171 3.046 2.325 1.00 0.00 7 ILE A CA 7
ATOM 7223 C C . ILE A 1 7 ? 3.785 1.727 2.810 1.00 0.00 7 ILE A C 7
ATOM 7224 O O . ILE A 1 7 ? 3.394 1.189 3.827 1.00 0.00 7 ILE A O 7
ATOM 7240 N N . TYR A 1 8 ? 4.733 1.198 2.093 1.00 0.00 8 TYR A N 7
ATOM 7241 C CA . TYR A 1 8 ? 5.356 -0.089 2.515 1.00 0.00 8 TYR A CA 7
ATOM 7242 C C . TYR A 1 8 ? 5.828 -0.004 3.966 1.00 0.00 8 TYR A C 7
ATOM 7243 O O . TYR A 1 8 ? 5.944 -1.004 4.648 1.00 0.00 8 TYR A O 7
ATOM 7261 N N . ILE A 1 9 ? 6.093 1.176 4.449 1.00 0.00 9 ILE A N 7
ATOM 7262 C CA . ILE A 1 9 ? 6.547 1.306 5.862 1.00 0.00 9 ILE A CA 7
ATOM 7263 C C . ILE A 1 9 ? 5.471 0.760 6.802 1.00 0.00 9 ILE A C 7
ATOM 7264 O O . ILE A 1 9 ? 4.297 1.010 6.623 1.00 0.00 9 ILE A O 7
ATOM 7280 N N . GLY A 1 10 ? 5.860 0.007 7.794 1.00 0.00 10 GLY A N 7
ATOM 7281 C CA . GLY A 1 10 ? 4.847 -0.558 8.727 1.00 0.00 10 GLY A CA 7
ATOM 7282 C C . GLY A 1 10 ? 3.703 -1.140 7.902 1.00 0.00 10 GLY A C 7
ATOM 7283 O O . GLY A 1 10 ? 2.552 -1.079 8.284 1.00 0.00 10 GLY A O 7
ATOM 7287 N N . ALA A 1 11 ? 4.015 -1.694 6.762 1.00 0.00 11 ALA A N 7
ATOM 7288 C CA . ALA A 1 11 ? 2.939 -2.272 5.900 1.00 0.00 11 ALA A CA 7
ATOM 7289 C C . ALA A 1 11 ? 3.077 -3.792 5.811 1.00 0.00 11 ALA A C 7
ATOM 7290 O O . ALA A 1 11 ? 3.815 -4.401 6.559 1.00 0.00 11 ALA A O 7
ATOM 7297 N N . THR A 1 12 ? 2.371 -4.414 4.902 1.00 0.00 12 THR A N 7
ATOM 7298 C CA . THR A 1 12 ? 2.472 -5.899 4.777 1.00 0.00 12 THR A CA 7
ATOM 7299 C C . THR A 1 12 ? 2.225 -6.328 3.332 1.00 0.00 12 THR A C 7
ATOM 7300 O O . THR A 1 12 ? 1.115 -6.617 2.948 1.00 0.00 12 THR A O 7
ATOM 7311 N N . VAL A 1 13 ? 3.248 -6.379 2.528 1.00 0.00 13 VAL A N 7
ATOM 7312 C CA . VAL A 1 13 ? 3.055 -6.792 1.108 1.00 0.00 13 VAL A CA 7
ATOM 7313 C C . VAL A 1 13 ? 3.039 -8.319 1.001 1.00 0.00 13 VAL A C 7
ATOM 7314 O O . VAL A 1 13 ? 2.925 -9.020 1.988 1.00 0.00 13 VAL A O 7
ATOM 7327 N N . GLY A 1 14 ? 3.160 -8.837 -0.188 1.00 0.00 14 GLY A N 7
ATOM 7328 C CA . GLY A 1 14 ? 3.158 -10.315 -0.360 1.00 0.00 14 GLY A CA 7
ATOM 7329 C C . GLY A 1 14 ? 4.550 -10.774 -0.793 1.00 0.00 14 GLY A C 7
ATOM 7330 O O . GLY A 1 14 ? 5.513 -10.044 -0.663 1.00 0.00 14 GLY A O 7
ATOM 7334 N N . PRO A 1 15 ? 4.609 -11.974 -1.299 1.00 0.00 15 PRO A N 7
ATOM 7335 C CA . PRO A 1 15 ? 5.897 -12.542 -1.762 1.00 0.00 15 PRO A CA 7
ATOM 7336 C C . PRO A 1 15 ? 6.332 -11.877 -3.070 1.00 0.00 15 PRO A C 7
ATOM 7337 O O . PRO A 1 15 ? 7.476 -11.500 -3.235 1.00 0.00 15 PRO A O 7
ATOM 7348 N N . SER A 1 16 ? 5.429 -11.728 -3.999 1.00 0.00 16 SER A N 7
ATOM 7349 C CA . SER A 1 16 ? 5.793 -11.085 -5.295 1.00 0.00 16 SER A CA 7
ATOM 7350 C C . SER A 1 16 ? 6.118 -9.604 -5.075 1.00 0.00 16 SER A C 7
ATOM 7351 O O . SER A 1 16 ? 7.132 -9.107 -5.525 1.00 0.00 16 SER A O 7
ATOM 7359 N N . VAL A 1 17 ? 5.267 -8.898 -4.383 1.00 0.00 17 VAL A N 7
ATOM 7360 C CA . VAL A 1 17 ? 5.531 -7.453 -4.132 1.00 0.00 17 VAL A CA 7
ATOM 7361 C C . VAL A 1 17 ? 6.859 -7.289 -3.392 1.00 0.00 17 VAL A C 7
ATOM 7362 O O . VAL A 1 17 ? 7.691 -6.488 -3.763 1.00 0.00 17 VAL A O 7
ATOM 7375 N N . TRP A 1 18 ? 7.067 -8.047 -2.352 1.00 0.00 18 TRP A N 7
ATOM 7376 C CA . TRP A 1 18 ? 8.347 -7.936 -1.596 1.00 0.00 18 TRP A CA 7
ATOM 7377 C C . TRP A 1 18 ? 9.528 -8.026 -2.564 1.00 0.00 18 TRP A C 7
ATOM 7378 O O . TRP A 1 18 ? 10.336 -7.123 -2.663 1.00 0.00 18 TRP A O 7
ATOM 7399 N N . ALA A 1 19 ? 9.633 -9.111 -3.281 1.00 0.00 19 ALA A N 7
ATOM 7400 C CA . ALA A 1 19 ? 10.759 -9.260 -4.246 1.00 0.00 19 ALA A CA 7
ATOM 7401 C C . ALA A 1 19 ? 10.930 -7.975 -5.056 1.00 0.00 19 ALA A C 7
ATOM 7402 O O . ALA A 1 19 ? 12.033 -7.542 -5.329 1.00 0.00 19 ALA A O 7
ATOM 7409 N N . TYR A 1 20 ? 9.847 -7.361 -5.440 1.00 0.00 20 TYR A N 7
ATOM 7410 C CA . TYR A 1 20 ? 9.945 -6.099 -6.230 1.00 0.00 20 TYR A CA 7
ATOM 7411 C C . TYR A 1 20 ? 10.617 -5.006 -5.396 1.00 0.00 20 TYR A C 7
ATOM 7412 O O . TYR A 1 20 ? 11.681 -4.522 -5.727 1.00 0.00 20 TYR A O 7
ATOM 7430 N N . LEU A 1 21 ? 9.999 -4.617 -4.316 1.00 0.00 21 LEU A N 7
ATOM 7431 C CA . LEU A 1 21 ? 10.592 -3.558 -3.453 1.00 0.00 21 LEU A CA 7
ATOM 7432 C C . LEU A 1 21 ? 12.097 -3.786 -3.295 1.00 0.00 21 LEU A C 7
ATOM 7433 O O . LEU A 1 21 ? 12.895 -2.911 -3.563 1.00 0.00 21 LEU A O 7
ATOM 7449 N N . VAL A 1 22 ? 12.490 -4.952 -2.862 1.00 0.00 22 VAL A N 7
ATOM 7450 C CA . VAL A 1 22 ? 13.945 -5.228 -2.688 1.00 0.00 22 VAL A CA 7
ATOM 7451 C C . VAL A 1 22 ? 14.716 -4.793 -3.935 1.00 0.00 22 VAL A C 7
ATOM 7452 O O . VAL A 1 22 ? 15.701 -4.088 -3.856 1.00 0.00 22 VAL A O 7
ATOM 7465 N N . ALA A 1 23 ? 14.271 -5.210 -5.085 1.00 0.00 23 ALA A N 7
ATOM 7466 C CA . ALA A 1 23 ? 14.973 -4.825 -6.343 1.00 0.00 23 ALA A CA 7
ATOM 7467 C C . ALA A 1 23 ? 15.180 -3.308 -6.389 1.00 0.00 23 ALA A C 7
ATOM 7468 O O . ALA A 1 23 ? 16.235 -2.826 -6.751 1.00 0.00 23 ALA A O 7
ATOM 7475 N N . LEU A 1 24 ? 14.179 -2.552 -6.027 1.00 0.00 24 LEU A N 7
ATOM 7476 C CA . LEU A 1 24 ? 14.313 -1.071 -6.050 1.00 0.00 24 LEU A CA 7
ATOM 7477 C C . LEU A 1 24 ? 15.340 -0.616 -5.010 1.00 0.00 24 LEU A C 7
ATOM 7478 O O . LEU A 1 24 ? 16.081 0.324 -5.222 1.00 0.00 24 LEU A O 7
ATOM 7494 N N . VAL A 1 25 ? 15.387 -1.277 -3.887 1.00 0.00 25 VAL A N 7
ATOM 7495 C CA . VAL A 1 25 ? 16.365 -0.887 -2.828 1.00 0.00 25 VAL A CA 7
ATOM 7496 C C . VAL A 1 25 ? 17.177 -2.114 -2.384 1.00 0.00 25 VAL A C 7
ATOM 7497 O O . VAL A 1 25 ? 18.229 -2.395 -2.922 1.00 0.00 25 VAL A O 7
ATOM 7510 N N . GLY A 1 26 ? 16.704 -2.845 -1.409 1.00 0.00 26 GLY A N 7
ATOM 7511 C CA . GLY A 1 26 ? 17.458 -4.042 -0.942 1.00 0.00 26 GLY A CA 7
ATOM 7512 C C . GLY A 1 26 ? 16.805 -4.590 0.328 1.00 0.00 26 GLY A C 7
ATOM 7513 O O . GLY A 1 26 ? 15.966 -3.949 0.931 1.00 0.00 26 GLY A O 7
ATOM 7517 N N . ALA A 1 27 ? 17.178 -5.771 0.739 1.00 0.00 27 ALA A N 7
ATOM 7518 C CA . ALA A 1 27 ? 16.574 -6.358 1.966 1.00 0.00 27 ALA A CA 7
ATOM 7519 C C . ALA A 1 27 ? 16.909 -5.503 3.191 1.00 0.00 27 ALA A C 7
ATOM 7520 O O . ALA A 1 27 ? 16.275 -5.607 4.223 1.00 0.00 27 ALA A O 7
ATOM 7527 N N . ALA A 1 28 ? 17.898 -4.658 3.091 1.00 0.00 28 ALA A N 7
ATOM 7528 C CA . ALA A 1 28 ? 18.264 -3.805 4.251 1.00 0.00 28 ALA A CA 7
ATOM 7529 C C . ALA A 1 28 ? 17.204 -2.726 4.458 1.00 0.00 28 ALA A C 7
ATOM 7530 O O . ALA A 1 28 ? 16.528 -2.692 5.466 1.00 0.00 28 ALA A O 7
ATOM 7537 N N . ALA A 1 29 ? 17.045 -1.848 3.507 1.00 0.00 29 ALA A N 7
ATOM 7538 C CA . ALA A 1 29 ? 16.015 -0.783 3.653 1.00 0.00 29 ALA A CA 7
ATOM 7539 C C . ALA A 1 29 ? 14.633 -1.427 3.749 1.00 0.00 29 ALA A C 7
ATOM 7540 O O . ALA A 1 29 ? 13.698 -0.847 4.265 1.00 0.00 29 ALA A O 7
ATOM 7547 N N . VAL A 1 30 ? 14.502 -2.628 3.257 1.00 0.00 30 VAL A N 7
ATOM 7548 C CA . VAL A 1 30 ? 13.186 -3.319 3.318 1.00 0.00 30 VAL A CA 7
ATOM 7549 C C . VAL A 1 30 ? 12.902 -3.778 4.751 1.00 0.00 30 VAL A C 7
ATOM 7550 O O . VAL A 1 30 ? 11.767 -3.835 5.181 1.00 0.00 30 VAL A O 7
ATOM 7563 N N . THR A 1 31 ? 13.925 -4.106 5.494 1.00 0.00 31 THR A N 7
ATOM 7564 C CA . THR A 1 31 ? 13.711 -4.562 6.898 1.00 0.00 31 THR A CA 7
ATOM 7565 C C . THR A 1 31 ? 13.685 -3.360 7.847 1.00 0.00 31 THR A C 7
ATOM 7566 O O . THR A 1 31 ? 13.073 -3.398 8.896 1.00 0.00 31 THR A O 7
ATOM 7577 N N . ALA A 1 32 ? 14.343 -2.292 7.486 1.00 0.00 32 ALA A N 7
ATOM 7578 C CA . ALA A 1 32 ? 14.353 -1.090 8.367 1.00 0.00 32 ALA A CA 7
ATOM 7579 C C . ALA A 1 32 ? 13.047 -0.307 8.204 1.00 0.00 32 ALA A C 7
ATOM 7580 O O . ALA A 1 32 ? 12.625 0.409 9.091 1.00 0.00 32 ALA A O 7
ATOM 7587 N N . ALA A 1 33 ? 12.406 -0.437 7.075 1.00 0.00 33 ALA A N 7
ATOM 7588 C CA . ALA A 1 33 ? 11.128 0.299 6.855 1.00 0.00 33 ALA A CA 7
ATOM 7589 C C . ALA A 1 33 ? 9.955 -0.477 7.462 1.00 0.00 33 ALA A C 7
ATOM 7590 O O . ALA A 1 33 ? 8.811 -0.116 7.294 1.00 0.00 33 ALA A O 7
ATOM 7597 N N . ASN A 1 34 ? 10.232 -1.538 8.165 1.00 0.00 34 ASN A N 7
ATOM 7598 C CA . ASN A 1 34 ? 9.132 -2.336 8.784 1.00 0.00 34 ASN A CA 7
ATOM 7599 C C . ASN A 1 34 ? 8.156 -2.835 7.710 1.00 0.00 34 ASN A C 7
ATOM 7600 O O . ASN A 1 34 ? 7.083 -2.288 7.512 1.00 0.00 34 ASN A O 7
ATOM 7611 N N . ILE A 1 35 ? 8.521 -3.883 7.021 1.00 0.00 35 ILE A N 7
ATOM 7612 C CA . ILE A 1 35 ? 7.627 -4.442 5.969 1.00 0.00 35 ILE A CA 7
ATOM 7613 C C . ILE A 1 35 ? 7.251 -5.881 6.331 1.00 0.00 35 ILE A C 7
ATOM 7614 O O . ILE A 1 35 ? 8.081 -6.656 6.766 1.00 0.00 35 ILE A O 7
ATOM 7630 N N . ARG A 1 36 ? 6.012 -6.244 6.167 1.00 0.00 36 ARG A N 7
ATOM 7631 C CA . ARG A 1 36 ? 5.594 -7.631 6.518 1.00 0.00 36 ARG A CA 7
ATOM 7632 C C . ARG A 1 36 ? 5.264 -8.429 5.255 1.00 0.00 36 ARG A C 7
ATOM 7633 O O . ARG A 1 36 ? 4.845 -7.883 4.251 1.00 0.00 36 ARG A O 7
ATOM 7654 N N . ARG A 1 37 ? 5.446 -9.720 5.304 1.00 0.00 37 ARG A N 7
ATOM 7655 C CA . ARG A 1 37 ? 5.144 -10.567 4.116 1.00 0.00 37 ARG A CA 7
ATOM 7656 C C . ARG A 1 37 ? 3.789 -11.255 4.298 1.00 0.00 37 ARG A C 7
ATOM 7657 O O . ARG A 1 37 ? 3.428 -11.656 5.387 1.00 0.00 37 ARG A O 7
ATOM 7678 N N . ALA A 1 38 ? 3.037 -11.395 3.243 1.00 0.00 38 ALA A N 7
ATOM 7679 C CA . ALA A 1 38 ? 1.709 -12.058 3.361 1.00 0.00 38 ALA A CA 7
ATOM 7680 C C . ALA A 1 38 ? 1.657 -13.302 2.471 1.00 0.00 38 ALA A C 7
ATOM 7681 O O . ALA A 1 38 ? 2.333 -13.385 1.465 1.00 0.00 38 ALA A O 7
ATOM 7688 N N . SER A 1 39 ? 0.862 -14.271 2.835 1.00 0.00 39 SER A N 7
ATOM 7689 C CA . SER A 1 39 ? 0.769 -15.512 2.010 1.00 0.00 39 SER A CA 7
ATOM 7690 C C . SER A 1 39 ? 0.726 -15.156 0.522 1.00 0.00 39 SER A C 7
ATOM 7691 O O . SER A 1 39 ? 1.128 -15.929 -0.323 1.00 0.00 39 SER A O 7
ATOM 7699 N N . SER A 1 40 ? 0.241 -13.990 0.198 1.00 0.00 40 SER A N 7
ATOM 7700 C CA . SER A 1 40 ? 0.171 -13.582 -1.234 1.00 0.00 40 SER A CA 7
ATOM 7701 C C . SER A 1 40 ? -0.033 -12.069 -1.343 1.00 0.00 40 SER A C 7
ATOM 7702 O O . SER A 1 40 ? -0.046 -11.363 -0.355 1.00 0.00 40 SER A O 7
ATOM 7710 N N . ASP A 1 41 ? -0.194 -11.568 -2.536 1.00 0.00 41 ASP A N 7
ATOM 7711 C CA . ASP A 1 41 ? -0.400 -10.102 -2.707 1.00 0.00 41 ASP A CA 7
ATOM 7712 C C . ASP A 1 41 ? -1.691 -9.666 -2.010 1.00 0.00 41 ASP A C 7
ATOM 7713 O O . ASP A 1 41 ? -1.946 -8.492 -1.832 1.00 0.00 41 ASP A O 7
ATOM 7722 N N . ASN A 1 42 ? -2.507 -10.605 -1.615 1.00 0.00 42 ASN A N 7
ATOM 7723 C CA . ASN A 1 42 ? -3.783 -10.246 -0.931 1.00 0.00 42 ASN A CA 7
ATOM 7724 C C . ASN A 1 42 ? -3.598 -10.269 0.591 1.00 0.00 42 ASN A C 7
ATOM 7725 O O . ASN A 1 42 ? -3.556 -11.317 1.203 1.00 0.00 42 ASN A O 7
ATOM 7736 N N . HIS A 1 43 ? -3.487 -9.120 1.207 1.00 0.00 43 HIS A N 7
ATOM 7737 C CA . HIS A 1 43 ? -3.307 -9.083 2.687 1.00 0.00 43 HIS A CA 7
ATOM 7738 C C . HIS A 1 43 ? -4.072 -7.906 3.292 1.00 0.00 43 HIS A C 7
ATOM 7739 O O . HIS A 1 43 ? -4.735 -7.160 2.601 1.00 0.00 43 HIS A O 7
ATOM 7753 N N . SER A 1 44 ? -3.979 -7.735 4.582 1.00 0.00 44 SER A N 7
ATOM 7754 C CA . SER A 1 44 ? -4.693 -6.605 5.240 1.00 0.00 44 SER A CA 7
ATOM 7755 C C . SER A 1 44 ? -3.769 -5.391 5.342 1.00 0.00 44 SER A C 7
ATOM 7756 O O . SER A 1 44 ? -2.572 -5.523 5.505 1.00 0.00 44 SER A O 7
ATOM 7764 N N . CYS A 1 45 ? -4.312 -4.209 5.257 1.00 0.00 45 CYS A N 7
ATOM 7765 C CA . CYS A 1 45 ? -3.458 -2.994 5.359 1.00 0.00 45 CYS A CA 7
ATOM 7766 C C . CYS A 1 45 ? -4.133 -1.944 6.238 1.00 0.00 45 CYS A C 7
ATOM 7767 O O . CYS A 1 45 ? -5.233 -2.137 6.732 1.00 0.00 45 CYS A O 7
ATOM 7774 N N . ALA A 1 46 ? -3.481 -0.835 6.438 1.00 0.00 46 ALA A N 7
ATOM 7775 C CA . ALA A 1 46 ? -4.077 0.228 7.294 1.00 0.00 46 ALA A CA 7
ATOM 7776 C C . ALA A 1 46 ? -4.607 -0.410 8.578 1.00 0.00 46 ALA A C 7
ATOM 7777 O O . ALA A 1 46 ? -5.718 -0.158 8.999 1.00 0.00 46 ALA A O 7
ATOM 7784 N N . GLY A 1 47 ? -3.821 -1.254 9.192 1.00 0.00 47 GLY A N 7
ATOM 7785 C CA . GLY A 1 47 ? -4.280 -1.930 10.435 1.00 0.00 47 GLY A CA 7
ATOM 7786 C C . GLY A 1 47 ? -5.471 -2.821 10.089 1.00 0.00 47 GLY A C 7
ATOM 7787 O O . GLY A 1 47 ? -5.612 -3.269 8.970 1.00 0.00 47 GLY A O 7
ATOM 7791 N N . ASN A 1 48 ? -6.337 -3.073 11.027 1.00 0.00 48 ASN A N 7
ATOM 7792 C CA . ASN A 1 48 ? -7.519 -3.923 10.730 1.00 0.00 48 ASN A CA 7
ATOM 7793 C C . ASN A 1 48 ? -8.631 -3.063 10.126 1.00 0.00 48 ASN A C 7
ATOM 7794 O O . ASN A 1 48 ? -9.787 -3.185 10.483 1.00 0.00 48 ASN A O 7
ATOM 7805 N N . ARG A 1 49 ? -8.290 -2.179 9.226 1.00 0.00 49 ARG A N 7
ATOM 7806 C CA . ARG A 1 49 ? -9.319 -1.298 8.617 1.00 0.00 49 ARG A CA 7
ATOM 7807 C C . ARG A 1 49 ? -9.572 -1.671 7.155 1.00 0.00 49 ARG A C 7
ATOM 7808 O O . ARG A 1 49 ? -10.693 -1.631 6.686 1.00 0.00 49 ARG A O 7
ATOM 7829 N N . GLY A 1 50 ? -8.551 -2.013 6.420 1.00 0.00 50 GLY A N 7
ATOM 7830 C CA . GLY A 1 50 ? -8.775 -2.359 4.986 1.00 0.00 50 GLY A CA 7
ATOM 7831 C C . GLY A 1 50 ? -8.211 -3.746 4.668 1.00 0.00 50 GLY A C 7
ATOM 7832 O O . GLY A 1 50 ? -7.423 -4.299 5.409 1.00 0.00 50 GLY A O 7
ATOM 7836 N N . TRP A 1 51 ? -8.612 -4.304 3.556 1.00 0.00 51 TRP A N 7
ATOM 7837 C CA . TRP A 1 51 ? -8.111 -5.651 3.153 1.00 0.00 51 TRP A CA 7
ATOM 7838 C C . TRP A 1 51 ? -7.730 -5.620 1.669 1.00 0.00 51 TRP A C 7
ATOM 7839 O O . TRP A 1 51 ? -8.050 -4.683 0.966 1.00 0.00 51 TRP A O 7
ATOM 7860 N N . CYS A 1 52 ? -7.047 -6.619 1.180 1.00 0.00 52 CYS A N 7
ATOM 7861 C CA . CYS A 1 52 ? -6.657 -6.603 -0.260 1.00 0.00 52 CYS A CA 7
ATOM 7862 C C . CYS A 1 52 ? -7.491 -7.599 -1.073 1.00 0.00 52 CYS A C 7
ATOM 7863 O O . CYS A 1 52 ? -7.435 -8.794 -0.862 1.00 0.00 52 CYS A O 7
ATOM 7870 N N . ARG A 1 53 ? -8.249 -7.106 -2.014 1.00 0.00 53 ARG A N 7
ATOM 7871 C CA . ARG A 1 53 ? -9.078 -8.006 -2.867 1.00 0.00 53 ARG A CA 7
ATOM 7872 C C . ARG A 1 53 ? -8.829 -7.673 -4.342 1.00 0.00 53 ARG A C 7
ATOM 7873 O O . ARG A 1 53 ? -8.487 -6.558 -4.680 1.00 0.00 53 ARG A O 7
ATOM 7894 N N . SER A 1 54 ? -9.001 -8.617 -5.223 1.00 0.00 54 SER A N 7
ATOM 7895 C CA . SER A 1 54 ? -8.773 -8.324 -6.666 1.00 0.00 54 SER A CA 7
ATOM 7896 C C . SER A 1 54 ? -9.577 -7.088 -7.062 1.00 0.00 54 SER A C 7
ATOM 7897 O O . SER A 1 54 ? -9.071 -6.164 -7.669 1.00 0.00 54 SER A O 7
ATOM 7905 N N . LYS A 1 55 ? -10.827 -7.071 -6.711 1.00 0.00 55 LYS A N 7
ATOM 7906 C CA . LYS A 1 55 ? -11.693 -5.911 -7.042 1.00 0.00 55 LYS A CA 7
ATOM 7907 C C . LYS A 1 55 ? -12.583 -5.597 -5.827 1.00 0.00 55 LYS A C 7
ATOM 7908 O O . LYS A 1 55 ? -12.536 -6.286 -4.827 1.00 0.00 55 LYS A O 7
ATOM 7927 N N . CYS A 1 56 ? -13.389 -4.572 -5.896 1.00 0.00 56 CYS A N 7
ATOM 7928 C CA . CYS A 1 56 ? -14.260 -4.249 -4.727 1.00 0.00 56 CYS A CA 7
ATOM 7929 C C . CYS A 1 56 ? -15.566 -3.588 -5.181 1.00 0.00 56 CYS A C 7
ATOM 7930 O O . CYS A 1 56 ? -15.727 -3.226 -6.329 1.00 0.00 56 CYS A O 7
ATOM 7937 N N . PHE A 1 57 ? -16.503 -3.437 -4.281 1.00 0.00 57 PHE A N 7
ATOM 7938 C CA . PHE A 1 57 ? -17.805 -2.809 -4.645 1.00 0.00 57 PHE A CA 7
ATOM 7939 C C . PHE A 1 57 ? -17.675 -1.284 -4.681 1.00 0.00 57 PHE A C 7
ATOM 7940 O O . PHE A 1 57 ? -16.601 -0.738 -4.522 1.00 0.00 57 PHE A O 7
ATOM 7957 N N . ARG A 1 58 ? -18.764 -0.593 -4.889 1.00 0.00 58 ARG A N 7
ATOM 7958 C CA . ARG A 1 58 ? -18.706 0.891 -4.938 1.00 0.00 58 ARG A CA 7
ATOM 7959 C C . ARG A 1 58 ? -18.783 1.475 -3.528 1.00 0.00 58 ARG A C 7
ATOM 7960 O O . ARG A 1 58 ? -18.051 2.380 -3.181 1.00 0.00 58 ARG A O 7
ATOM 7981 N N . HIS A 1 59 ? -19.655 0.960 -2.706 1.00 0.00 59 HIS A N 7
ATOM 7982 C CA . HIS A 1 59 ? -19.759 1.488 -1.317 1.00 0.00 59 HIS A CA 7
ATOM 7983 C C . HIS A 1 59 ? -18.367 1.554 -0.685 1.00 0.00 59 HIS A C 7
ATOM 7984 O O . HIS A 1 59 ? -18.135 2.279 0.262 1.00 0.00 59 HIS A O 7
ATOM 7998 N N . GLU A 1 60 ? -17.435 0.800 -1.209 1.00 0.00 60 GLU A N 7
ATOM 7999 C CA . GLU A 1 60 ? -16.058 0.815 -0.652 1.00 0.00 60 GLU A CA 7
ATOM 8000 C C . GLU A 1 60 ? -15.092 1.401 -1.682 1.00 0.00 60 GLU A C 7
ATOM 8001 O O . GLU A 1 60 ? -15.464 1.668 -2.808 1.00 0.00 60 GLU A O 7
ATOM 8013 N N . TYR A 1 61 ? -13.854 1.595 -1.321 1.00 0.00 61 TYR A N 7
ATOM 8014 C CA . TYR A 1 61 ? -12.883 2.153 -2.305 1.00 0.00 61 TYR A CA 7
ATOM 8015 C C . TYR A 1 61 ? -11.543 1.440 -2.190 1.00 0.00 61 TYR A C 7
ATOM 8016 O O . TYR A 1 61 ? -11.432 0.392 -1.587 1.00 0.00 61 TYR A O 7
ATOM 8034 N N . VAL A 1 62 ? -10.526 2.008 -2.764 1.00 0.00 62 VAL A N 7
ATOM 8035 C CA . VAL A 1 62 ? -9.176 1.383 -2.698 1.00 0.00 62 VAL A CA 7
ATOM 8036 C C . VAL A 1 62 ? -8.182 2.390 -2.127 1.00 0.00 62 VAL A C 7
ATOM 8037 O O . VAL A 1 62 ? -7.770 3.308 -2.803 1.00 0.00 62 VAL A O 7
ATOM 8050 N N . ASP A 1 63 ? -7.807 2.238 -0.882 1.00 0.00 63 ASP A N 7
ATOM 8051 C CA . ASP A 1 63 ? -6.850 3.202 -0.267 1.00 0.00 63 ASP A CA 7
ATOM 8052 C C . ASP A 1 63 ? -5.657 3.427 -1.195 1.00 0.00 63 ASP A C 7
ATOM 8053 O O . ASP A 1 63 ? -4.652 2.752 -1.109 1.00 0.00 63 ASP A O 7
ATOM 8062 N N . THR A 1 64 ? -5.766 4.371 -2.084 1.00 0.00 64 THR A N 7
ATOM 8063 C CA . THR A 1 64 ? -4.643 4.643 -3.027 1.00 0.00 64 THR A CA 7
ATOM 8064 C C . THR A 1 64 ? -3.302 4.610 -2.288 1.00 0.00 64 THR A C 7
ATOM 8065 O O . THR A 1 64 ? -2.268 4.351 -2.869 1.00 0.00 64 THR A O 7
ATOM 8076 N N . TYR A 1 65 ? -3.314 4.881 -1.013 1.00 0.00 65 TYR A N 7
ATOM 8077 C CA . TYR A 1 65 ? -2.044 4.875 -0.232 1.00 0.00 65 TYR A CA 7
ATOM 8078 C C . TYR A 1 65 ? -1.521 3.446 -0.045 1.00 0.00 65 TYR A C 7
ATOM 8079 O O . TYR A 1 65 ? -0.355 3.173 -0.250 1.00 0.00 65 TYR A O 7
ATOM 8097 N N . TYR A 1 66 ? -2.365 2.538 0.361 1.00 0.00 66 TYR A N 7
ATOM 8098 C CA . TYR A 1 66 ? -1.900 1.135 0.581 1.00 0.00 66 TYR A CA 7
ATOM 8099 C C . TYR A 1 66 ? -2.044 0.294 -0.694 1.00 0.00 66 TYR A C 7
ATOM 8100 O O . TYR A 1 66 ? -1.625 -0.849 -0.741 1.00 0.00 66 TYR A O 7
ATOM 8118 N N . SER A 1 67 ? -2.603 0.847 -1.735 1.00 0.00 67 SER A N 7
ATOM 8119 C CA . SER A 1 67 ? -2.733 0.068 -2.999 1.00 0.00 67 SER A CA 7
ATOM 8120 C C . SER A 1 67 ? -1.366 -0.522 -3.351 1.00 0.00 67 SER A C 7
ATOM 8121 O O . SER A 1 67 ? -1.259 -1.503 -4.062 1.00 0.00 67 SER A O 7
ATOM 8129 N N . ALA A 1 68 ? -0.319 0.079 -2.848 1.00 0.00 68 ALA A N 7
ATOM 8130 C CA . ALA A 1 68 ? 1.052 -0.426 -3.136 1.00 0.00 68 ALA A CA 7
ATOM 8131 C C . ALA A 1 68 ? 1.305 -1.742 -2.395 1.00 0.00 68 ALA A C 7
ATOM 8132 O O . ALA A 1 68 ? 1.501 -2.774 -3.005 1.00 0.00 68 ALA A O 7
ATOM 8139 N N . VAL A 1 69 ? 1.316 -1.720 -1.085 1.00 0.00 69 VAL A N 7
ATOM 8140 C CA . VAL A 1 69 ? 1.572 -2.985 -0.336 1.00 0.00 69 VAL A CA 7
ATOM 8141 C C . VAL A 1 69 ? 0.749 -4.118 -0.949 1.00 0.00 69 VAL A C 7
ATOM 8142 O O . VAL A 1 69 ? 1.152 -5.263 -0.940 1.00 0.00 69 VAL A O 7
ATOM 8155 N N . CYS A 1 70 ? -0.393 -3.804 -1.498 1.00 0.00 70 CYS A N 7
ATOM 8156 C CA . CYS A 1 70 ? -1.233 -4.865 -2.127 1.00 0.00 70 CYS A CA 7
ATOM 8157 C C . CYS A 1 70 ? -0.526 -5.436 -3.359 1.00 0.00 70 CYS A C 7
ATOM 8158 O O . CYS A 1 70 ? -0.265 -6.620 -3.446 1.00 0.00 70 CYS A O 7
ATOM 8165 N N . GLY A 1 71 ? -0.216 -4.602 -4.315 1.00 0.00 71 GLY A N 7
ATOM 8166 C CA . GLY A 1 71 ? 0.471 -5.096 -5.542 1.00 0.00 71 GLY A CA 7
ATOM 8167 C C . GLY A 1 71 ? -0.555 -5.290 -6.660 1.00 0.00 71 GLY A C 7
ATOM 8168 O O . GLY A 1 71 ? -1.246 -4.370 -7.049 1.00 0.00 71 GLY A O 7
ATOM 8172 N N . ARG A 1 72 ? -0.662 -6.483 -7.182 1.00 0.00 72 ARG A N 7
ATOM 8173 C CA . ARG A 1 72 ? -1.645 -6.733 -8.275 1.00 0.00 72 ARG A CA 7
ATOM 8174 C C . ARG A 1 72 ? -3.072 -6.515 -7.762 1.00 0.00 72 ARG A C 7
ATOM 8175 O O . ARG A 1 72 ? -3.952 -6.116 -8.499 1.00 0.00 72 ARG A O 7
ATOM 8196 N N . TYR A 1 73 ? -3.307 -6.776 -6.506 1.00 0.00 73 TYR A N 7
ATOM 8197 C CA . TYR A 1 73 ? -4.678 -6.585 -5.948 1.00 0.00 73 TYR A CA 7
ATOM 8198 C C . TYR A 1 73 ? -4.855 -5.146 -5.458 1.00 0.00 73 TYR A C 7
ATOM 8199 O O . TYR A 1 73 ? -3.987 -4.312 -5.621 1.00 0.00 73 TYR A O 7
ATOM 8217 N N . PHE A 1 74 ? -5.971 -4.854 -4.851 1.00 0.00 74 PHE A N 7
ATOM 8218 C CA . PHE A 1 74 ? -6.206 -3.473 -4.337 1.00 0.00 74 PHE A CA 7
ATOM 8219 C C . PHE A 1 74 ? -6.626 -3.527 -2.873 1.00 0.00 74 PHE A C 7
ATOM 8220 O O . PHE A 1 74 ? -7.568 -4.204 -2.516 1.00 0.00 74 PHE A O 7
ATOM 8237 N N . CYS A 1 75 ? -5.958 -2.807 -2.024 1.00 0.00 75 CYS A N 7
ATOM 8238 C CA . CYS A 1 75 ? -6.355 -2.821 -0.594 1.00 0.00 75 CYS A CA 7
ATOM 8239 C C . CYS A 1 75 ? -7.558 -1.899 -0.406 1.00 0.00 75 CYS A C 7
ATOM 8240 O O . CYS A 1 75 ? -7.424 -0.699 -0.295 1.00 0.00 75 CYS A O 7
ATOM 8247 N N . CYS A 1 76 ? -8.738 -2.450 -0.393 1.00 0.00 76 CYS A N 7
ATOM 8248 C CA . CYS A 1 76 ? -9.942 -1.596 -0.240 1.00 0.00 76 CYS A CA 7
ATOM 8249 C C . CYS A 1 76 ? -10.157 -1.213 1.220 1.00 0.00 76 CYS A C 7
ATOM 8250 O O . CYS A 1 76 ? -9.529 -1.739 2.117 1.00 0.00 76 CYS A O 7
ATOM 8257 N N . ARG A 1 77 ? -11.046 -0.294 1.456 1.00 0.00 77 ARG A N 7
ATOM 8258 C CA . ARG A 1 77 ? -11.324 0.145 2.849 1.00 0.00 77 ARG A CA 7
ATOM 8259 C C . ARG A 1 77 ? -12.687 0.835 2.915 1.00 0.00 77 ARG A C 7
ATOM 8260 O O . ARG A 1 77 ? -13.303 1.115 1.903 1.00 0.00 77 ARG A O 7
ATOM 8281 N N . SER A 1 78 ? -13.161 1.110 4.097 1.00 0.00 78 SER A N 7
ATOM 8282 C CA . SER A 1 78 ? -14.484 1.783 4.231 1.00 0.00 78 SER A CA 7
ATOM 8283 C C . SER A 1 78 ? -14.292 3.288 4.438 1.00 0.00 78 SER A C 7
ATOM 8284 O O . SER A 1 78 ? -13.945 3.738 5.512 1.00 0.00 78 SER A O 7
ATOM 8292 N N . ARG A 1 79 ? -14.516 4.070 3.417 1.00 0.00 79 ARG A N 7
ATOM 8293 C CA . ARG A 1 79 ? -14.347 5.544 3.553 1.00 0.00 79 ARG A CA 7
ATOM 8294 C C . ARG A 1 79 ? -15.644 6.183 4.059 1.00 0.00 79 ARG A C 7
ATOM 8295 O O . ARG A 1 79 ? -16.663 5.515 4.022 1.00 0.00 79 ARG A O 7
ATOM 8317 N N . ASN A 1 1 ? 13.907 13.355 -7.408 1.00 0.00 1 ASN A N 8
ATOM 8318 C CA . ASN A 1 1 ? 13.822 11.904 -7.744 1.00 0.00 1 ASN A CA 8
ATOM 8319 C C . ASN A 1 1 ? 12.889 11.187 -6.763 1.00 0.00 1 ASN A C 8
ATOM 8320 O O . ASN A 1 1 ? 13.080 11.253 -5.565 1.00 0.00 1 ASN A O 8
ATOM 8333 N N . PRO A 1 2 ? 11.903 10.523 -7.308 1.00 0.00 2 PRO A N 8
ATOM 8334 C CA . PRO A 1 2 ? 10.929 9.785 -6.468 1.00 0.00 2 PRO A CA 8
ATOM 8335 C C . PRO A 1 2 ? 11.569 8.516 -5.897 1.00 0.00 2 PRO A C 8
ATOM 8336 O O . PRO A 1 2 ? 12.285 7.809 -6.579 1.00 0.00 2 PRO A O 8
ATOM 8347 N N . LEU A 1 3 ? 11.318 8.222 -4.650 1.00 0.00 3 LEU A N 8
ATOM 8348 C CA . LEU A 1 3 ? 11.914 6.998 -4.038 1.00 0.00 3 LEU A CA 8
ATOM 8349 C C . LEU A 1 3 ? 10.807 6.047 -3.574 1.00 0.00 3 LEU A C 8
ATOM 8350 O O . LEU A 1 3 ? 9.667 6.160 -3.979 1.00 0.00 3 LEU A O 8
ATOM 8366 N N . ILE A 1 4 ? 11.135 5.109 -2.730 1.00 0.00 4 ILE A N 8
ATOM 8367 C CA . ILE A 1 4 ? 10.103 4.149 -2.240 1.00 0.00 4 ILE A CA 8
ATOM 8368 C C . ILE A 1 4 ? 8.924 4.908 -1.627 1.00 0.00 4 ILE A C 8
ATOM 8369 O O . ILE A 1 4 ? 9.098 5.952 -1.029 1.00 0.00 4 ILE A O 8
ATOM 8385 N N . PRO A 1 5 ? 7.762 4.338 -1.778 1.00 0.00 5 PRO A N 8
ATOM 8386 C CA . PRO A 1 5 ? 6.543 4.947 -1.211 1.00 0.00 5 PRO A CA 8
ATOM 8387 C C . PRO A 1 5 ? 6.504 4.719 0.301 1.00 0.00 5 PRO A C 8
ATOM 8388 O O . PRO A 1 5 ? 7.220 3.896 0.836 1.00 0.00 5 PRO A O 8
ATOM 8399 N N . ALA A 1 6 ? 5.676 5.443 0.989 1.00 0.00 6 ALA A N 8
ATOM 8400 C CA . ALA A 1 6 ? 5.582 5.279 2.464 1.00 0.00 6 ALA A CA 8
ATOM 8401 C C . ALA A 1 6 ? 4.696 4.079 2.809 1.00 0.00 6 ALA A C 8
ATOM 8402 O O . ALA A 1 6 ? 4.805 3.496 3.868 1.00 0.00 6 ALA A O 8
ATOM 8409 N N . ILE A 1 7 ? 3.815 3.711 1.920 1.00 0.00 7 ILE A N 8
ATOM 8410 C CA . ILE A 1 7 ? 2.914 2.551 2.192 1.00 0.00 7 ILE A CA 8
ATOM 8411 C C . ILE A 1 7 ? 3.720 1.322 2.634 1.00 0.00 7 ILE A C 8
ATOM 8412 O O . ILE A 1 7 ? 3.524 0.800 3.713 1.00 0.00 7 ILE A O 8
ATOM 8428 N N . TYR A 1 8 ? 4.616 0.853 1.814 1.00 0.00 8 TYR A N 8
ATOM 8429 C CA . TYR A 1 8 ? 5.419 -0.342 2.196 1.00 0.00 8 TYR A CA 8
ATOM 8430 C C . TYR A 1 8 ? 5.927 -0.189 3.627 1.00 0.00 8 TYR A C 8
ATOM 8431 O O . TYR A 1 8 ? 6.128 -1.159 4.333 1.00 0.00 8 TYR A O 8
ATOM 8449 N N . ILE A 1 9 ? 6.127 1.020 4.067 1.00 0.00 9 ILE A N 8
ATOM 8450 C CA . ILE A 1 9 ? 6.611 1.226 5.460 1.00 0.00 9 ILE A CA 8
ATOM 8451 C C . ILE A 1 9 ? 5.504 0.851 6.445 1.00 0.00 9 ILE A C 8
ATOM 8452 O O . ILE A 1 9 ? 4.368 1.252 6.295 1.00 0.00 9 ILE A O 8
ATOM 8468 N N . GLY A 1 10 ? 5.821 0.074 7.441 1.00 0.00 10 GLY A N 8
ATOM 8469 C CA . GLY A 1 10 ? 4.776 -0.334 8.418 1.00 0.00 10 GLY A CA 8
ATOM 8470 C C . GLY A 1 10 ? 3.629 -0.988 7.649 1.00 0.00 10 GLY A C 8
ATOM 8471 O O . GLY A 1 10 ? 2.478 -0.889 8.024 1.00 0.00 10 GLY A O 8
ATOM 8475 N N . ALA A 1 11 ? 3.940 -1.649 6.567 1.00 0.00 11 ALA A N 8
ATOM 8476 C CA . ALA A 1 11 ? 2.868 -2.304 5.759 1.00 0.00 11 ALA A CA 8
ATOM 8477 C C . ALA A 1 11 ? 3.132 -3.806 5.635 1.00 0.00 11 ALA A C 8
ATOM 8478 O O . ALA A 1 11 ? 3.904 -4.373 6.382 1.00 0.00 11 ALA A O 8
ATOM 8485 N N . THR A 1 12 ? 2.496 -4.458 4.696 1.00 0.00 12 THR A N 8
ATOM 8486 C CA . THR A 1 12 ? 2.718 -5.926 4.537 1.00 0.00 12 THR A CA 8
ATOM 8487 C C . THR A 1 12 ? 2.442 -6.346 3.092 1.00 0.00 12 THR A C 8
ATOM 8488 O O . THR A 1 12 ? 1.312 -6.540 2.706 1.00 0.00 12 THR A O 8
ATOM 8499 N N . VAL A 1 13 ? 3.459 -6.492 2.291 1.00 0.00 13 VAL A N 8
ATOM 8500 C CA . VAL A 1 13 ? 3.233 -6.901 0.875 1.00 0.00 13 VAL A CA 8
ATOM 8501 C C . VAL A 1 13 ? 3.255 -8.427 0.756 1.00 0.00 13 VAL A C 8
ATOM 8502 O O . VAL A 1 13 ? 3.361 -9.136 1.737 1.00 0.00 13 VAL A O 8
ATOM 8515 N N . GLY A 1 14 ? 3.160 -8.939 -0.442 1.00 0.00 14 GLY A N 8
ATOM 8516 C CA . GLY A 1 14 ? 3.181 -10.417 -0.624 1.00 0.00 14 GLY A CA 8
ATOM 8517 C C . GLY A 1 14 ? 4.608 -10.866 -0.940 1.00 0.00 14 GLY A C 8
ATOM 8518 O O . GLY A 1 14 ? 5.555 -10.150 -0.680 1.00 0.00 14 GLY A O 8
ATOM 8522 N N . PRO A 1 15 ? 4.714 -12.041 -1.495 1.00 0.00 15 PRO A N 8
ATOM 8523 C CA . PRO A 1 15 ? 6.042 -12.594 -1.855 1.00 0.00 15 PRO A CA 8
ATOM 8524 C C . PRO A 1 15 ? 6.602 -11.874 -3.085 1.00 0.00 15 PRO A C 8
ATOM 8525 O O . PRO A 1 15 ? 7.745 -11.458 -3.108 1.00 0.00 15 PRO A O 8
ATOM 8536 N N . SER A 1 16 ? 5.806 -11.725 -4.108 1.00 0.00 16 SER A N 8
ATOM 8537 C CA . SER A 1 16 ? 6.292 -11.032 -5.336 1.00 0.00 16 SER A CA 8
ATOM 8538 C C . SER A 1 16 ? 6.587 -9.561 -5.032 1.00 0.00 16 SER A C 8
ATOM 8539 O O . SER A 1 16 ? 7.626 -9.042 -5.385 1.00 0.00 16 SER A O 8
ATOM 8547 N N . VAL A 1 17 ? 5.680 -8.885 -4.381 1.00 0.00 17 VAL A N 8
ATOM 8548 C CA . VAL A 1 17 ? 5.914 -7.449 -4.058 1.00 0.00 17 VAL A CA 8
ATOM 8549 C C . VAL A 1 17 ? 7.181 -7.303 -3.211 1.00 0.00 17 VAL A C 8
ATOM 8550 O O . VAL A 1 17 ? 8.021 -6.468 -3.476 1.00 0.00 17 VAL A O 8
ATOM 8563 N N . TRP A 1 18 ? 7.323 -8.109 -2.195 1.00 0.00 18 TRP A N 8
ATOM 8564 C CA . TRP A 1 18 ? 8.537 -8.012 -1.336 1.00 0.00 18 TRP A CA 8
ATOM 8565 C C . TRP A 1 18 ? 9.799 -8.022 -2.201 1.00 0.00 18 TRP A C 8
ATOM 8566 O O . TRP A 1 18 ? 10.573 -7.087 -2.197 1.00 0.00 18 TRP A O 8
ATOM 8587 N N . ALA A 1 19 ? 10.010 -9.075 -2.942 1.00 0.00 19 ALA A N 8
ATOM 8588 C CA . ALA A 1 19 ? 11.223 -9.145 -3.807 1.00 0.00 19 ALA A CA 8
ATOM 8589 C C . ALA A 1 19 ? 11.360 -7.864 -4.633 1.00 0.00 19 ALA A C 8
ATOM 8590 O O . ALA A 1 19 ? 12.449 -7.395 -4.894 1.00 0.00 19 ALA A O 8
ATOM 8597 N N . TYR A 1 20 ? 10.262 -7.294 -5.042 1.00 0.00 20 TYR A N 8
ATOM 8598 C CA . TYR A 1 20 ? 10.326 -6.042 -5.849 1.00 0.00 20 TYR A CA 8
ATOM 8599 C C . TYR A 1 20 ? 10.927 -4.910 -5.012 1.00 0.00 20 TYR A C 8
ATOM 8600 O O . TYR A 1 20 ? 12.006 -4.422 -5.290 1.00 0.00 20 TYR A O 8
ATOM 8618 N N . LEU A 1 21 ? 10.241 -4.493 -3.984 1.00 0.00 21 LEU A N 8
ATOM 8619 C CA . LEU A 1 21 ? 10.775 -3.401 -3.126 1.00 0.00 21 LEU A CA 8
ATOM 8620 C C . LEU A 1 21 ? 12.215 -3.724 -2.718 1.00 0.00 21 LEU A C 8
ATOM 8621 O O . LEU A 1 21 ? 13.001 -2.845 -2.427 1.00 0.00 21 LEU A O 8
ATOM 8637 N N . VAL A 1 22 ? 12.566 -4.982 -2.704 1.00 0.00 22 VAL A N 8
ATOM 8638 C CA . VAL A 1 22 ? 13.955 -5.363 -2.324 1.00 0.00 22 VAL A CA 8
ATOM 8639 C C . VAL A 1 22 ? 14.918 -5.005 -3.456 1.00 0.00 22 VAL A C 8
ATOM 8640 O O . VAL A 1 22 ? 15.994 -4.490 -3.234 1.00 0.00 22 VAL A O 8
ATOM 8653 N N . ALA A 1 23 ? 14.533 -5.266 -4.671 1.00 0.00 23 ALA A N 8
ATOM 8654 C CA . ALA A 1 23 ? 15.419 -4.928 -5.816 1.00 0.00 23 ALA A CA 8
ATOM 8655 C C . ALA A 1 23 ? 15.644 -3.415 -5.856 1.00 0.00 23 ALA A C 8
ATOM 8656 O O . ALA A 1 23 ? 16.663 -2.937 -6.312 1.00 0.00 23 ALA A O 8
ATOM 8663 N N . LEU A 1 24 ? 14.691 -2.662 -5.379 1.00 0.00 24 LEU A N 8
ATOM 8664 C CA . LEU A 1 24 ? 14.831 -1.181 -5.380 1.00 0.00 24 LEU A CA 8
ATOM 8665 C C . LEU A 1 24 ? 15.745 -0.730 -4.236 1.00 0.00 24 LEU A C 8
ATOM 8666 O O . LEU A 1 24 ? 16.636 0.074 -4.423 1.00 0.00 24 LEU A O 8
ATOM 8682 N N . VAL A 1 25 ? 15.526 -1.235 -3.051 1.00 0.00 25 VAL A N 8
ATOM 8683 C CA . VAL A 1 25 ? 16.380 -0.826 -1.896 1.00 0.00 25 VAL A CA 8
ATOM 8684 C C . VAL A 1 25 ? 17.221 -2.009 -1.407 1.00 0.00 25 VAL A C 8
ATOM 8685 O O . VAL A 1 25 ? 18.388 -1.873 -1.098 1.00 0.00 25 VAL A O 8
ATOM 8698 N N . GLY A 1 26 ? 16.624 -3.163 -1.322 1.00 0.00 26 GLY A N 8
ATOM 8699 C CA . GLY A 1 26 ? 17.365 -4.358 -0.836 1.00 0.00 26 GLY A CA 8
ATOM 8700 C C . GLY A 1 26 ? 16.660 -4.890 0.410 1.00 0.00 26 GLY A C 8
ATOM 8701 O O . GLY A 1 26 ? 15.774 -4.254 0.944 1.00 0.00 26 GLY A O 8
ATOM 8705 N N . ALA A 1 27 ? 17.030 -6.046 0.880 1.00 0.00 27 ALA A N 8
ATOM 8706 C CA . ALA A 1 27 ? 16.358 -6.594 2.089 1.00 0.00 27 ALA A CA 8
ATOM 8707 C C . ALA A 1 27 ? 16.663 -5.724 3.310 1.00 0.00 27 ALA A C 8
ATOM 8708 O O . ALA A 1 27 ? 15.876 -5.632 4.230 1.00 0.00 27 ALA A O 8
ATOM 8715 N N . ALA A 1 28 ? 17.799 -5.084 3.326 1.00 0.00 28 ALA A N 8
ATOM 8716 C CA . ALA A 1 28 ? 18.145 -4.221 4.488 1.00 0.00 28 ALA A CA 8
ATOM 8717 C C . ALA A 1 28 ? 17.177 -3.041 4.571 1.00 0.00 28 ALA A C 8
ATOM 8718 O O . ALA A 1 28 ? 16.582 -2.787 5.598 1.00 0.00 28 ALA A O 8
ATOM 8725 N N . ALA A 1 29 ? 17.008 -2.320 3.497 1.00 0.00 29 ALA A N 8
ATOM 8726 C CA . ALA A 1 29 ? 16.070 -1.164 3.521 1.00 0.00 29 ALA A CA 8
ATOM 8727 C C . ALA A 1 29 ? 14.646 -1.665 3.764 1.00 0.00 29 ALA A C 8
ATOM 8728 O O . ALA A 1 29 ? 13.907 -1.116 4.556 1.00 0.00 29 ALA A O 8
ATOM 8735 N N . VAL A 1 30 ? 14.261 -2.710 3.087 1.00 0.00 30 VAL A N 8
ATOM 8736 C CA . VAL A 1 30 ? 12.888 -3.258 3.274 1.00 0.00 30 VAL A CA 8
ATOM 8737 C C . VAL A 1 30 ? 12.703 -3.743 4.715 1.00 0.00 30 VAL A C 8
ATOM 8738 O O . VAL A 1 30 ? 11.601 -3.782 5.227 1.00 0.00 30 VAL A O 8
ATOM 8751 N N . THR A 1 31 ? 13.767 -4.116 5.375 1.00 0.00 31 THR A N 8
ATOM 8752 C CA . THR A 1 31 ? 13.637 -4.599 6.780 1.00 0.00 31 THR A CA 8
ATOM 8753 C C . THR A 1 31 ? 13.612 -3.413 7.750 1.00 0.00 31 THR A C 8
ATOM 8754 O O . THR A 1 31 ? 12.982 -3.462 8.787 1.00 0.00 31 THR A O 8
ATOM 8765 N N . ALA A 1 32 ? 14.291 -2.350 7.420 1.00 0.00 32 ALA A N 8
ATOM 8766 C CA . ALA A 1 32 ? 14.302 -1.163 8.322 1.00 0.00 32 ALA A CA 8
ATOM 8767 C C . ALA A 1 32 ? 13.036 -0.331 8.110 1.00 0.00 32 ALA A C 8
ATOM 8768 O O . ALA A 1 32 ? 12.673 0.488 8.930 1.00 0.00 32 ALA A O 8
ATOM 8775 N N . ALA A 1 33 ? 12.360 -0.536 7.012 1.00 0.00 33 ALA A N 8
ATOM 8776 C CA . ALA A 1 33 ? 11.118 0.241 6.745 1.00 0.00 33 ALA A CA 8
ATOM 8777 C C . ALA A 1 33 ? 9.902 -0.494 7.316 1.00 0.00 33 ALA A C 8
ATOM 8778 O O . ALA A 1 33 ? 8.774 -0.113 7.085 1.00 0.00 33 ALA A O 8
ATOM 8785 N N . ASN A 1 34 ? 10.123 -1.543 8.058 1.00 0.00 34 ASN A N 8
ATOM 8786 C CA . ASN A 1 34 ? 8.978 -2.303 8.644 1.00 0.00 34 ASN A CA 8
ATOM 8787 C C . ASN A 1 34 ? 8.051 -2.818 7.534 1.00 0.00 34 ASN A C 8
ATOM 8788 O O . ASN A 1 34 ? 6.952 -2.327 7.338 1.00 0.00 34 ASN A O 8
ATOM 8799 N N . ILE A 1 35 ? 8.491 -3.813 6.811 1.00 0.00 35 ILE A N 8
ATOM 8800 C CA . ILE A 1 35 ? 7.648 -4.378 5.719 1.00 0.00 35 ILE A CA 8
ATOM 8801 C C . ILE A 1 35 ? 7.498 -5.889 5.908 1.00 0.00 35 ILE A C 8
ATOM 8802 O O . ILE A 1 35 ? 8.455 -6.632 5.814 1.00 0.00 35 ILE A O 8
ATOM 8818 N N . ARG A 1 36 ? 6.310 -6.350 6.185 1.00 0.00 36 ARG A N 8
ATOM 8819 C CA . ARG A 1 36 ? 6.108 -7.813 6.390 1.00 0.00 36 ARG A CA 8
ATOM 8820 C C . ARG A 1 36 ? 5.541 -8.464 5.125 1.00 0.00 36 ARG A C 8
ATOM 8821 O O . ARG A 1 36 ? 4.919 -7.817 4.306 1.00 0.00 36 ARG A O 8
ATOM 8842 N N . ARG A 1 37 ? 5.747 -9.742 4.964 1.00 0.00 37 ARG A N 8
ATOM 8843 C CA . ARG A 1 37 ? 5.216 -10.438 3.757 1.00 0.00 37 ARG A CA 8
ATOM 8844 C C . ARG A 1 37 ? 3.929 -11.186 4.110 1.00 0.00 37 ARG A C 8
ATOM 8845 O O . ARG A 1 37 ? 3.677 -11.499 5.257 1.00 0.00 37 ARG A O 8
ATOM 8866 N N . ALA A 1 38 ? 3.114 -11.478 3.135 1.00 0.00 38 ALA A N 8
ATOM 8867 C CA . ALA A 1 38 ? 1.845 -12.207 3.422 1.00 0.00 38 ALA A CA 8
ATOM 8868 C C . ALA A 1 38 ? 1.722 -13.436 2.518 1.00 0.00 38 ALA A C 8
ATOM 8869 O O . ALA A 1 38 ? 2.624 -13.767 1.775 1.00 0.00 38 ALA A O 8
ATOM 8876 N N . SER A 1 39 ? 0.609 -14.115 2.579 1.00 0.00 39 SER A N 8
ATOM 8877 C CA . SER A 1 39 ? 0.423 -15.324 1.727 1.00 0.00 39 SER A CA 8
ATOM 8878 C C . SER A 1 39 ? 0.514 -14.950 0.244 1.00 0.00 39 SER A C 8
ATOM 8879 O O . SER A 1 39 ? 0.812 -15.775 -0.595 1.00 0.00 39 SER A O 8
ATOM 8887 N N . SER A 1 40 ? 0.258 -13.714 -0.084 1.00 0.00 40 SER A N 8
ATOM 8888 C CA . SER A 1 40 ? 0.330 -13.293 -1.513 1.00 0.00 40 SER A CA 8
ATOM 8889 C C . SER A 1 40 ? 0.037 -11.796 -1.641 1.00 0.00 40 SER A C 8
ATOM 8890 O O . SER A 1 40 ? -0.028 -11.080 -0.662 1.00 0.00 40 SER A O 8
ATOM 8898 N N . ASP A 1 41 ? -0.143 -11.320 -2.842 1.00 0.00 41 ASP A N 8
ATOM 8899 C CA . ASP A 1 41 ? -0.435 -9.870 -3.034 1.00 0.00 41 ASP A CA 8
ATOM 8900 C C . ASP A 1 41 ? -1.677 -9.473 -2.232 1.00 0.00 41 ASP A C 8
ATOM 8901 O O . ASP A 1 41 ? -1.860 -8.326 -1.879 1.00 0.00 41 ASP A O 8
ATOM 8910 N N . ASN A 1 42 ? -2.531 -10.416 -1.941 1.00 0.00 42 ASN A N 8
ATOM 8911 C CA . ASN A 1 42 ? -3.759 -10.095 -1.159 1.00 0.00 42 ASN A CA 8
ATOM 8912 C C . ASN A 1 42 ? -3.475 -10.239 0.339 1.00 0.00 42 ASN A C 8
ATOM 8913 O O . ASN A 1 42 ? -3.281 -11.329 0.839 1.00 0.00 42 ASN A O 8
ATOM 8924 N N . HIS A 1 43 ? -3.448 -9.151 1.061 1.00 0.00 43 HIS A N 8
ATOM 8925 C CA . HIS A 1 43 ? -3.175 -9.243 2.525 1.00 0.00 43 HIS A CA 8
ATOM 8926 C C . HIS A 1 43 ? -3.928 -8.155 3.289 1.00 0.00 43 HIS A C 8
ATOM 8927 O O . HIS A 1 43 ? -4.693 -7.396 2.724 1.00 0.00 43 HIS A O 8
ATOM 8941 N N . SER A 1 44 ? -3.711 -8.076 4.574 1.00 0.00 44 SER A N 8
ATOM 8942 C CA . SER A 1 44 ? -4.406 -7.040 5.389 1.00 0.00 44 SER A CA 8
ATOM 8943 C C . SER A 1 44 ? -3.621 -5.728 5.332 1.00 0.00 44 SER A C 8
ATOM 8944 O O . SER A 1 44 ? -2.437 -5.691 5.602 1.00 0.00 44 SER A O 8
ATOM 8952 N N . CYS A 1 45 ? -4.265 -4.653 4.978 1.00 0.00 45 CYS A N 8
ATOM 8953 C CA . CYS A 1 45 ? -3.544 -3.349 4.900 1.00 0.00 45 CYS A CA 8
ATOM 8954 C C . CYS A 1 45 ? -4.294 -2.271 5.685 1.00 0.00 45 CYS A C 8
ATOM 8955 O O . CYS A 1 45 ? -5.409 -2.467 6.145 1.00 0.00 45 CYS A O 8
ATOM 8962 N N . ALA A 1 46 ? -3.681 -1.132 5.853 1.00 0.00 46 ALA A N 8
ATOM 8963 C CA . ALA A 1 46 ? -4.338 -0.041 6.623 1.00 0.00 46 ALA A CA 8
ATOM 8964 C C . ALA A 1 46 ? -4.695 -0.560 8.015 1.00 0.00 46 ALA A C 8
ATOM 8965 O O . ALA A 1 46 ? -5.673 -0.157 8.610 1.00 0.00 46 ALA A O 8
ATOM 8972 N N . GLY A 1 47 ? -3.909 -1.467 8.531 1.00 0.00 47 GLY A N 8
ATOM 8973 C CA . GLY A 1 47 ? -4.206 -2.031 9.875 1.00 0.00 47 GLY A CA 8
ATOM 8974 C C . GLY A 1 47 ? -5.494 -2.847 9.785 1.00 0.00 47 GLY A C 8
ATOM 8975 O O . GLY A 1 47 ? -5.767 -3.480 8.785 1.00 0.00 47 GLY A O 8
ATOM 8979 N N . ASN A 1 48 ? -6.295 -2.832 10.810 1.00 0.00 48 ASN A N 8
ATOM 8980 C CA . ASN A 1 48 ? -7.566 -3.597 10.764 1.00 0.00 48 ASN A CA 8
ATOM 8981 C C . ASN A 1 48 ? -8.671 -2.733 10.149 1.00 0.00 48 ASN A C 8
ATOM 8982 O O . ASN A 1 48 ? -9.819 -2.809 10.536 1.00 0.00 48 ASN A O 8
ATOM 8993 N N . ARG A 1 49 ? -8.328 -1.898 9.202 1.00 0.00 49 ARG A N 8
ATOM 8994 C CA . ARG A 1 49 ? -9.355 -1.019 8.578 1.00 0.00 49 ARG A CA 8
ATOM 8995 C C . ARG A 1 49 ? -9.587 -1.386 7.112 1.00 0.00 49 ARG A C 8
ATOM 8996 O O . ARG A 1 49 ? -10.695 -1.305 6.618 1.00 0.00 49 ARG A O 8
ATOM 9017 N N . GLY A 1 50 ? -8.566 -1.775 6.401 1.00 0.00 50 GLY A N 8
ATOM 9018 C CA . GLY A 1 50 ? -8.771 -2.121 4.967 1.00 0.00 50 GLY A CA 8
ATOM 9019 C C . GLY A 1 50 ? -8.125 -3.468 4.646 1.00 0.00 50 GLY A C 8
ATOM 9020 O O . GLY A 1 50 ? -7.252 -3.938 5.349 1.00 0.00 50 GLY A O 8
ATOM 9024 N N . TRP A 1 51 ? -8.547 -4.084 3.577 1.00 0.00 51 TRP A N 8
ATOM 9025 C CA . TRP A 1 51 ? -7.967 -5.397 3.180 1.00 0.00 51 TRP A CA 8
ATOM 9026 C C . TRP A 1 51 ? -7.606 -5.343 1.697 1.00 0.00 51 TRP A C 8
ATOM 9027 O O . TRP A 1 51 ? -7.881 -4.369 1.031 1.00 0.00 51 TRP A O 8
ATOM 9048 N N . CYS A 1 52 ? -6.995 -6.363 1.164 1.00 0.00 52 CYS A N 8
ATOM 9049 C CA . CYS A 1 52 ? -6.635 -6.316 -0.282 1.00 0.00 52 CYS A CA 8
ATOM 9050 C C . CYS A 1 52 ? -7.327 -7.437 -1.063 1.00 0.00 52 CYS A C 8
ATOM 9051 O O . CYS A 1 52 ? -7.090 -8.607 -0.841 1.00 0.00 52 CYS A O 8
ATOM 9058 N N . ARG A 1 53 ? -8.180 -7.075 -1.985 1.00 0.00 53 ARG A N 8
ATOM 9059 C CA . ARG A 1 53 ? -8.894 -8.100 -2.802 1.00 0.00 53 ARG A CA 8
ATOM 9060 C C . ARG A 1 53 ? -8.797 -7.729 -4.283 1.00 0.00 53 ARG A C 8
ATOM 9061 O O . ARG A 1 53 ? -8.363 -6.649 -4.630 1.00 0.00 53 ARG A O 8
ATOM 9082 N N . SER A 1 54 ? -9.211 -8.601 -5.160 1.00 0.00 54 SER A N 8
ATOM 9083 C CA . SER A 1 54 ? -9.148 -8.268 -6.612 1.00 0.00 54 SER A CA 8
ATOM 9084 C C . SER A 1 54 ? -9.901 -6.961 -6.862 1.00 0.00 54 SER A C 8
ATOM 9085 O O . SER A 1 54 ? -9.418 -6.063 -7.521 1.00 0.00 54 SER A O 8
ATOM 9093 N N . LYS A 1 55 ? -11.083 -6.855 -6.327 1.00 0.00 55 LYS A N 8
ATOM 9094 C CA . LYS A 1 55 ? -11.889 -5.621 -6.506 1.00 0.00 55 LYS A CA 8
ATOM 9095 C C . LYS A 1 55 ? -12.495 -5.219 -5.151 1.00 0.00 55 LYS A C 8
ATOM 9096 O O . LYS A 1 55 ? -12.330 -5.907 -4.165 1.00 0.00 55 LYS A O 8
ATOM 9115 N N . CYS A 1 56 ? -13.194 -4.118 -5.092 1.00 0.00 56 CYS A N 8
ATOM 9116 C CA . CYS A 1 56 ? -13.800 -3.695 -3.795 1.00 0.00 56 CYS A CA 8
ATOM 9117 C C . CYS A 1 56 ? -15.325 -3.622 -3.919 1.00 0.00 56 CYS A C 8
ATOM 9118 O O . CYS A 1 56 ? -15.881 -3.819 -4.981 1.00 0.00 56 CYS A O 8
ATOM 9125 N N . PHE A 1 57 ? -16.004 -3.343 -2.838 1.00 0.00 57 PHE A N 8
ATOM 9126 C CA . PHE A 1 57 ? -17.492 -3.261 -2.893 1.00 0.00 57 PHE A CA 8
ATOM 9127 C C . PHE A 1 57 ? -17.927 -1.909 -3.463 1.00 0.00 57 PHE A C 8
ATOM 9128 O O . PHE A 1 57 ? -17.113 -1.102 -3.865 1.00 0.00 57 PHE A O 8
ATOM 9145 N N . ARG A 1 58 ? -19.208 -1.656 -3.508 1.00 0.00 58 ARG A N 8
ATOM 9146 C CA . ARG A 1 58 ? -19.692 -0.363 -4.057 1.00 0.00 58 ARG A CA 8
ATOM 9147 C C . ARG A 1 58 ? -19.617 0.732 -2.993 1.00 0.00 58 ARG A C 8
ATOM 9148 O O . ARG A 1 58 ? -19.260 1.860 -3.274 1.00 0.00 58 ARG A O 8
ATOM 9169 N N . HIS A 1 59 ? -19.949 0.414 -1.774 1.00 0.00 59 HIS A N 8
ATOM 9170 C CA . HIS A 1 59 ? -19.893 1.441 -0.698 1.00 0.00 59 HIS A CA 8
ATOM 9171 C C . HIS A 1 59 ? -18.450 1.634 -0.226 1.00 0.00 59 HIS A C 8
ATOM 9172 O O . HIS A 1 59 ? -18.191 2.328 0.737 1.00 0.00 59 HIS A O 8
ATOM 9186 N N . GLU A 1 60 ? -17.503 1.023 -0.891 1.00 0.00 60 GLU A N 8
ATOM 9187 C CA . GLU A 1 60 ? -16.084 1.178 -0.467 1.00 0.00 60 GLU A CA 8
ATOM 9188 C C . GLU A 1 60 ? -15.230 1.690 -1.629 1.00 0.00 60 GLU A C 8
ATOM 9189 O O . GLU A 1 60 ? -15.736 2.070 -2.667 1.00 0.00 60 GLU A O 8
ATOM 9201 N N . TYR A 1 61 ? -13.935 1.693 -1.464 1.00 0.00 61 TYR A N 8
ATOM 9202 C CA . TYR A 1 61 ? -13.042 2.169 -2.559 1.00 0.00 61 TYR A CA 8
ATOM 9203 C C . TYR A 1 61 ? -11.683 1.485 -2.454 1.00 0.00 61 TYR A C 8
ATOM 9204 O O . TYR A 1 61 ? -11.536 0.470 -1.808 1.00 0.00 61 TYR A O 8
ATOM 9222 N N . VAL A 1 62 ? -10.692 2.046 -3.080 1.00 0.00 62 VAL A N 8
ATOM 9223 C CA . VAL A 1 62 ? -9.328 1.447 -3.020 1.00 0.00 62 VAL A CA 8
ATOM 9224 C C . VAL A 1 62 ? -8.348 2.486 -2.477 1.00 0.00 62 VAL A C 8
ATOM 9225 O O . VAL A 1 62 ? -7.905 3.354 -3.197 1.00 0.00 62 VAL A O 8
ATOM 9238 N N . ASP A 1 63 ? -8.015 2.417 -1.213 1.00 0.00 63 ASP A N 8
ATOM 9239 C CA . ASP A 1 63 ? -7.072 3.421 -0.643 1.00 0.00 63 ASP A CA 8
ATOM 9240 C C . ASP A 1 63 ? -5.807 3.493 -1.501 1.00 0.00 63 ASP A C 8
ATOM 9241 O O . ASP A 1 63 ? -4.840 2.794 -1.274 1.00 0.00 63 ASP A O 8
ATOM 9250 N N . THR A 1 64 ? -5.820 4.334 -2.496 1.00 0.00 64 THR A N 8
ATOM 9251 C CA . THR A 1 64 ? -4.633 4.459 -3.393 1.00 0.00 64 THR A CA 8
ATOM 9252 C C . THR A 1 64 ? -3.332 4.435 -2.587 1.00 0.00 64 THR A C 8
ATOM 9253 O O . THR A 1 64 ? -2.286 4.075 -3.091 1.00 0.00 64 THR A O 8
ATOM 9264 N N . TYR A 1 65 ? -3.381 4.822 -1.343 1.00 0.00 65 TYR A N 8
ATOM 9265 C CA . TYR A 1 65 ? -2.141 4.827 -0.513 1.00 0.00 65 TYR A CA 8
ATOM 9266 C C . TYR A 1 65 ? -1.632 3.400 -0.287 1.00 0.00 65 TYR A C 8
ATOM 9267 O O . TYR A 1 65 ? -0.481 3.097 -0.532 1.00 0.00 65 TYR A O 8
ATOM 9285 N N . TYR A 1 66 ? -2.473 2.528 0.195 1.00 0.00 66 TYR A N 8
ATOM 9286 C CA . TYR A 1 66 ? -2.027 1.126 0.455 1.00 0.00 66 TYR A CA 8
ATOM 9287 C C . TYR A 1 66 ? -2.085 0.285 -0.825 1.00 0.00 66 TYR A C 8
ATOM 9288 O O . TYR A 1 66 ? -1.555 -0.810 -0.884 1.00 0.00 66 TYR A O 8
ATOM 9306 N N . SER A 1 67 ? -2.705 0.788 -1.855 1.00 0.00 67 SER A N 8
ATOM 9307 C CA . SER A 1 67 ? -2.770 0.012 -3.126 1.00 0.00 67 SER A CA 8
ATOM 9308 C C . SER A 1 67 ? -1.380 -0.536 -3.458 1.00 0.00 67 SER A C 8
ATOM 9309 O O . SER A 1 67 ? -1.237 -1.523 -4.153 1.00 0.00 67 SER A O 8
ATOM 9317 N N . ALA A 1 68 ? -0.353 0.102 -2.963 1.00 0.00 68 ALA A N 8
ATOM 9318 C CA . ALA A 1 68 ? 1.033 -0.372 -3.241 1.00 0.00 68 ALA A CA 8
ATOM 9319 C C . ALA A 1 68 ? 1.284 -1.724 -2.568 1.00 0.00 68 ALA A C 8
ATOM 9320 O O . ALA A 1 68 ? 1.382 -2.741 -3.227 1.00 0.00 68 ALA A O 8
ATOM 9327 N N . VAL A 1 69 ? 1.396 -1.749 -1.261 1.00 0.00 69 VAL A N 8
ATOM 9328 C CA . VAL A 1 69 ? 1.646 -3.046 -0.562 1.00 0.00 69 VAL A CA 8
ATOM 9329 C C . VAL A 1 69 ? 0.774 -4.135 -1.182 1.00 0.00 69 VAL A C 8
ATOM 9330 O O . VAL A 1 69 ? 1.123 -5.299 -1.184 1.00 0.00 69 VAL A O 8
ATOM 9343 N N . CYS A 1 70 ? -0.352 -3.761 -1.719 1.00 0.00 70 CYS A N 8
ATOM 9344 C CA . CYS A 1 70 ? -1.248 -4.768 -2.353 1.00 0.00 70 CYS A CA 8
ATOM 9345 C C . CYS A 1 70 ? -0.559 -5.398 -3.566 1.00 0.00 70 CYS A C 8
ATOM 9346 O O . CYS A 1 70 ? -0.196 -6.557 -3.554 1.00 0.00 70 CYS A O 8
ATOM 9353 N N . GLY A 1 71 ? -0.376 -4.644 -4.616 1.00 0.00 71 GLY A N 8
ATOM 9354 C CA . GLY A 1 71 ? 0.287 -5.200 -5.828 1.00 0.00 71 GLY A CA 8
ATOM 9355 C C . GLY A 1 71 ? -0.764 -5.475 -6.904 1.00 0.00 71 GLY A C 8
ATOM 9356 O O . GLY A 1 71 ? -1.458 -4.582 -7.349 1.00 0.00 71 GLY A O 8
ATOM 9360 N N . ARG A 1 72 ? -0.890 -6.704 -7.326 1.00 0.00 72 ARG A N 8
ATOM 9361 C CA . ARG A 1 72 ? -1.900 -7.033 -8.372 1.00 0.00 72 ARG A CA 8
ATOM 9362 C C . ARG A 1 72 ? -3.310 -6.735 -7.852 1.00 0.00 72 ARG A C 8
ATOM 9363 O O . ARG A 1 72 ? -4.214 -6.452 -8.612 1.00 0.00 72 ARG A O 8
ATOM 9384 N N . TYR A 1 73 ? -3.501 -6.796 -6.563 1.00 0.00 73 TYR A N 8
ATOM 9385 C CA . TYR A 1 73 ? -4.850 -6.513 -5.994 1.00 0.00 73 TYR A CA 8
ATOM 9386 C C . TYR A 1 73 ? -4.908 -5.082 -5.460 1.00 0.00 73 TYR A C 8
ATOM 9387 O O . TYR A 1 73 ? -3.927 -4.365 -5.467 1.00 0.00 73 TYR A O 8
ATOM 9405 N N . PHE A 1 74 ? -6.048 -4.665 -4.982 1.00 0.00 74 PHE A N 8
ATOM 9406 C CA . PHE A 1 74 ? -6.165 -3.286 -4.431 1.00 0.00 74 PHE A CA 8
ATOM 9407 C C . PHE A 1 74 ? -6.604 -3.344 -2.973 1.00 0.00 74 PHE A C 8
ATOM 9408 O O . PHE A 1 74 ? -7.480 -4.103 -2.608 1.00 0.00 74 PHE A O 8
ATOM 9425 N N . CYS A 1 75 ? -6.022 -2.538 -2.136 1.00 0.00 75 CYS A N 8
ATOM 9426 C CA . CYS A 1 75 ? -6.434 -2.544 -0.710 1.00 0.00 75 CYS A CA 8
ATOM 9427 C C . CYS A 1 75 ? -7.726 -1.739 -0.566 1.00 0.00 75 CYS A C 8
ATOM 9428 O O . CYS A 1 75 ? -7.710 -0.523 -0.551 1.00 0.00 75 CYS A O 8
ATOM 9435 N N . CYS A 1 76 ? -8.851 -2.394 -0.479 1.00 0.00 76 CYS A N 8
ATOM 9436 C CA . CYS A 1 76 ? -10.123 -1.633 -0.361 1.00 0.00 76 CYS A CA 8
ATOM 9437 C C . CYS A 1 76 ? -10.318 -1.155 1.075 1.00 0.00 76 CYS A C 8
ATOM 9438 O O . CYS A 1 76 ? -9.713 -1.659 2.000 1.00 0.00 76 CYS A O 8
ATOM 9445 N N . ARG A 1 77 ? -11.154 -0.178 1.262 1.00 0.00 77 ARG A N 8
ATOM 9446 C CA . ARG A 1 77 ? -11.388 0.349 2.635 1.00 0.00 77 ARG A CA 8
ATOM 9447 C C . ARG A 1 77 ? -12.714 1.107 2.691 1.00 0.00 77 ARG A C 8
ATOM 9448 O O . ARG A 1 77 ? -13.364 1.322 1.687 1.00 0.00 77 ARG A O 8
ATOM 9469 N N . SER A 1 78 ? -13.119 1.515 3.861 1.00 0.00 78 SER A N 8
ATOM 9470 C CA . SER A 1 78 ? -14.402 2.262 3.987 1.00 0.00 78 SER A CA 8
ATOM 9471 C C . SER A 1 78 ? -14.128 3.755 4.177 1.00 0.00 78 SER A C 8
ATOM 9472 O O . SER A 1 78 ? -13.599 4.175 5.187 1.00 0.00 78 SER A O 8
ATOM 9480 N N . ARG A 1 79 ? -14.484 4.560 3.215 1.00 0.00 79 ARG A N 8
ATOM 9481 C CA . ARG A 1 79 ? -14.242 6.026 3.343 1.00 0.00 79 ARG A CA 8
ATOM 9482 C C . ARG A 1 79 ? -15.377 6.683 4.135 1.00 0.00 79 ARG A C 8
ATOM 9483 O O . ARG A 1 79 ? -16.177 5.955 4.699 1.00 0.00 79 ARG A O 8
ATOM 9505 N N . ASN A 1 1 ? 14.752 12.868 -7.092 1.00 0.00 1 ASN A N 9
ATOM 9506 C CA . ASN A 1 1 ? 15.179 11.440 -7.022 1.00 0.00 1 ASN A CA 9
ATOM 9507 C C . ASN A 1 1 ? 14.043 10.574 -6.472 1.00 0.00 1 ASN A C 9
ATOM 9508 O O . ASN A 1 1 ? 13.815 10.531 -5.280 1.00 0.00 1 ASN A O 9
ATOM 9521 N N . PRO A 1 2 ? 13.367 9.911 -7.370 1.00 0.00 2 PRO A N 9
ATOM 9522 C CA . PRO A 1 2 ? 12.238 9.032 -6.980 1.00 0.00 2 PRO A CA 9
ATOM 9523 C C . PRO A 1 2 ? 12.758 7.750 -6.322 1.00 0.00 2 PRO A C 9
ATOM 9524 O O . PRO A 1 2 ? 13.689 7.130 -6.797 1.00 0.00 2 PRO A O 9
ATOM 9535 N N . LEU A 1 3 ? 12.162 7.348 -5.232 1.00 0.00 3 LEU A N 9
ATOM 9536 C CA . LEU A 1 3 ? 12.621 6.106 -4.545 1.00 0.00 3 LEU A CA 9
ATOM 9537 C C . LEU A 1 3 ? 11.432 5.396 -3.890 1.00 0.00 3 LEU A C 9
ATOM 9538 O O . LEU A 1 3 ? 10.289 5.747 -4.112 1.00 0.00 3 LEU A O 9
ATOM 9554 N N . ILE A 1 4 ? 11.690 4.401 -3.087 1.00 0.00 4 ILE A N 9
ATOM 9555 C CA . ILE A 1 4 ? 10.572 3.672 -2.422 1.00 0.00 4 ILE A CA 9
ATOM 9556 C C . ILE A 1 4 ? 9.555 4.669 -1.859 1.00 0.00 4 ILE A C 9
ATOM 9557 O O . ILE A 1 4 ? 9.915 5.733 -1.398 1.00 0.00 4 ILE A O 9
ATOM 9573 N N . PRO A 1 5 ? 8.314 4.273 -1.904 1.00 0.00 5 PRO A N 9
ATOM 9574 C CA . PRO A 1 5 ? 7.226 5.127 -1.377 1.00 0.00 5 PRO A CA 9
ATOM 9575 C C . PRO A 1 5 ? 7.265 5.135 0.153 1.00 0.00 5 PRO A C 9
ATOM 9576 O O . PRO A 1 5 ? 8.271 4.827 0.761 1.00 0.00 5 PRO A O 9
ATOM 9587 N N . ALA A 1 6 ? 6.176 5.477 0.776 1.00 0.00 6 ALA A N 9
ATOM 9588 C CA . ALA A 1 6 ? 6.138 5.499 2.259 1.00 0.00 6 ALA A CA 9
ATOM 9589 C C . ALA A 1 6 ? 5.095 4.504 2.767 1.00 0.00 6 ALA A C 9
ATOM 9590 O O . ALA A 1 6 ? 5.147 4.055 3.895 1.00 0.00 6 ALA A O 9
ATOM 9597 N N . ILE A 1 7 ? 4.149 4.158 1.941 1.00 0.00 7 ILE A N 9
ATOM 9598 C CA . ILE A 1 7 ? 3.102 3.189 2.369 1.00 0.00 7 ILE A CA 9
ATOM 9599 C C . ILE A 1 7 ? 3.746 1.889 2.858 1.00 0.00 7 ILE A C 9
ATOM 9600 O O . ILE A 1 7 ? 3.458 1.410 3.937 1.00 0.00 7 ILE A O 9
ATOM 9616 N N . TYR A 1 8 ? 4.608 1.310 2.072 1.00 0.00 8 TYR A N 9
ATOM 9617 C CA . TYR A 1 8 ? 5.260 0.039 2.486 1.00 0.00 8 TYR A CA 9
ATOM 9618 C C . TYR A 1 8 ? 5.746 0.151 3.927 1.00 0.00 8 TYR A C 9
ATOM 9619 O O . TYR A 1 8 ? 5.861 -0.833 4.630 1.00 0.00 8 TYR A O 9
ATOM 9637 N N . ILE A 1 9 ? 6.019 1.341 4.380 1.00 0.00 9 ILE A N 9
ATOM 9638 C CA . ILE A 1 9 ? 6.477 1.498 5.788 1.00 0.00 9 ILE A CA 9
ATOM 9639 C C . ILE A 1 9 ? 5.384 0.998 6.730 1.00 0.00 9 ILE A C 9
ATOM 9640 O O . ILE A 1 9 ? 4.241 1.399 6.637 1.00 0.00 9 ILE A O 9
ATOM 9656 N N . GLY A 1 10 ? 5.717 0.108 7.623 1.00 0.00 10 GLY A N 9
ATOM 9657 C CA . GLY A 1 10 ? 4.680 -0.428 8.544 1.00 0.00 10 GLY A CA 9
ATOM 9658 C C . GLY A 1 10 ? 3.573 -1.051 7.698 1.00 0.00 10 GLY A C 9
ATOM 9659 O O . GLY A 1 10 ? 2.410 -1.014 8.048 1.00 0.00 10 GLY A O 9
ATOM 9663 N N . ALA A 1 11 ? 3.933 -1.608 6.573 1.00 0.00 11 ALA A N 9
ATOM 9664 C CA . ALA A 1 11 ? 2.904 -2.225 5.680 1.00 0.00 11 ALA A CA 9
ATOM 9665 C C . ALA A 1 11 ? 3.085 -3.743 5.607 1.00 0.00 11 ALA A C 9
ATOM 9666 O O . ALA A 1 11 ? 3.741 -4.339 6.438 1.00 0.00 11 ALA A O 9
ATOM 9673 N N . THR A 1 12 ? 2.505 -4.376 4.618 1.00 0.00 12 THR A N 9
ATOM 9674 C CA . THR A 1 12 ? 2.649 -5.859 4.502 1.00 0.00 12 THR A CA 9
ATOM 9675 C C . THR A 1 12 ? 2.407 -6.299 3.059 1.00 0.00 12 THR A C 9
ATOM 9676 O O . THR A 1 12 ? 1.286 -6.475 2.643 1.00 0.00 12 THR A O 9
ATOM 9687 N N . VAL A 1 13 ? 3.443 -6.484 2.293 1.00 0.00 13 VAL A N 9
ATOM 9688 C CA . VAL A 1 13 ? 3.248 -6.914 0.879 1.00 0.00 13 VAL A CA 9
ATOM 9689 C C . VAL A 1 13 ? 3.366 -8.438 0.768 1.00 0.00 13 VAL A C 9
ATOM 9690 O O . VAL A 1 13 ? 3.683 -9.117 1.725 1.00 0.00 13 VAL A O 9
ATOM 9703 N N . GLY A 1 14 ? 3.114 -8.977 -0.392 1.00 0.00 14 GLY A N 9
ATOM 9704 C CA . GLY A 1 14 ? 3.211 -10.455 -0.566 1.00 0.00 14 GLY A CA 9
ATOM 9705 C C . GLY A 1 14 ? 4.656 -10.838 -0.889 1.00 0.00 14 GLY A C 9
ATOM 9706 O O . GLY A 1 14 ? 5.567 -10.063 -0.674 1.00 0.00 14 GLY A O 9
ATOM 9710 N N . PRO A 1 15 ? 4.815 -12.030 -1.397 1.00 0.00 15 PRO A N 9
ATOM 9711 C CA . PRO A 1 15 ? 6.164 -12.531 -1.758 1.00 0.00 15 PRO A CA 9
ATOM 9712 C C . PRO A 1 15 ? 6.664 -11.853 -3.037 1.00 0.00 15 PRO A C 9
ATOM 9713 O O . PRO A 1 15 ? 7.757 -11.324 -3.083 1.00 0.00 15 PRO A O 9
ATOM 9724 N N . SER A 1 16 ? 5.873 -11.865 -4.074 1.00 0.00 16 SER A N 9
ATOM 9725 C CA . SER A 1 16 ? 6.305 -11.222 -5.349 1.00 0.00 16 SER A CA 9
ATOM 9726 C C . SER A 1 16 ? 6.565 -9.729 -5.128 1.00 0.00 16 SER A C 9
ATOM 9727 O O . SER A 1 16 ? 7.594 -9.204 -5.505 1.00 0.00 16 SER A O 9
ATOM 9735 N N . VAL A 1 17 ? 5.640 -9.040 -4.517 1.00 0.00 17 VAL A N 9
ATOM 9736 C CA . VAL A 1 17 ? 5.838 -7.583 -4.271 1.00 0.00 17 VAL A CA 9
ATOM 9737 C C . VAL A 1 17 ? 7.096 -7.361 -3.432 1.00 0.00 17 VAL A C 9
ATOM 9738 O O . VAL A 1 17 ? 7.926 -6.532 -3.747 1.00 0.00 17 VAL A O 9
ATOM 9751 N N . TRP A 1 18 ? 7.247 -8.102 -2.369 1.00 0.00 18 TRP A N 9
ATOM 9752 C CA . TRP A 1 18 ? 8.459 -7.936 -1.516 1.00 0.00 18 TRP A CA 9
ATOM 9753 C C . TRP A 1 18 ? 9.715 -8.014 -2.381 1.00 0.00 18 TRP A C 9
ATOM 9754 O O . TRP A 1 18 ? 10.514 -7.100 -2.421 1.00 0.00 18 TRP A O 9
ATOM 9775 N N . ALA A 1 19 ? 9.892 -9.103 -3.076 1.00 0.00 19 ALA A N 9
ATOM 9776 C CA . ALA A 1 19 ? 11.095 -9.249 -3.945 1.00 0.00 19 ALA A CA 9
ATOM 9777 C C . ALA A 1 19 ? 11.306 -7.978 -4.770 1.00 0.00 19 ALA A C 9
ATOM 9778 O O . ALA A 1 19 ? 12.418 -7.528 -4.962 1.00 0.00 19 ALA A O 9
ATOM 9785 N N . TYR A 1 20 ? 10.247 -7.396 -5.258 1.00 0.00 20 TYR A N 9
ATOM 9786 C CA . TYR A 1 20 ? 10.389 -6.152 -6.068 1.00 0.00 20 TYR A CA 9
ATOM 9787 C C . TYR A 1 20 ? 11.036 -5.051 -5.226 1.00 0.00 20 TYR A C 9
ATOM 9788 O O . TYR A 1 20 ? 12.072 -4.517 -5.569 1.00 0.00 20 TYR A O 9
ATOM 9806 N N . LEU A 1 21 ? 10.428 -4.711 -4.124 1.00 0.00 21 LEU A N 9
ATOM 9807 C CA . LEU A 1 21 ? 11.000 -3.649 -3.251 1.00 0.00 21 LEU A CA 9
ATOM 9808 C C . LEU A 1 21 ? 12.474 -3.945 -2.958 1.00 0.00 21 LEU A C 9
ATOM 9809 O O . LEU A 1 21 ? 13.284 -3.048 -2.838 1.00 0.00 21 LEU A O 9
ATOM 9825 N N . VAL A 1 22 ? 12.827 -5.197 -2.848 1.00 0.00 22 VAL A N 9
ATOM 9826 C CA . VAL A 1 22 ? 14.250 -5.545 -2.569 1.00 0.00 22 VAL A CA 9
ATOM 9827 C C . VAL A 1 22 ? 15.132 -5.090 -3.731 1.00 0.00 22 VAL A C 9
ATOM 9828 O O . VAL A 1 22 ? 16.153 -4.462 -3.541 1.00 0.00 22 VAL A O 9
ATOM 9841 N N . ALA A 1 23 ? 14.738 -5.400 -4.932 1.00 0.00 23 ALA A N 9
ATOM 9842 C CA . ALA A 1 23 ? 15.546 -4.982 -6.111 1.00 0.00 23 ALA A CA 9
ATOM 9843 C C . ALA A 1 23 ? 15.777 -3.470 -6.072 1.00 0.00 23 ALA A C 9
ATOM 9844 O O . ALA A 1 23 ? 16.853 -2.989 -6.366 1.00 0.00 23 ALA A O 9
ATOM 9851 N N . LEU A 1 24 ? 14.774 -2.720 -5.706 1.00 0.00 24 LEU A N 9
ATOM 9852 C CA . LEU A 1 24 ? 14.933 -1.242 -5.642 1.00 0.00 24 LEU A CA 9
ATOM 9853 C C . LEU A 1 24 ? 15.980 -0.873 -4.588 1.00 0.00 24 LEU A C 9
ATOM 9854 O O . LEU A 1 24 ? 16.781 0.020 -4.778 1.00 0.00 24 LEU A O 9
ATOM 9870 N N . VAL A 1 25 ? 15.978 -1.558 -3.477 1.00 0.00 25 VAL A N 9
ATOM 9871 C CA . VAL A 1 25 ? 16.974 -1.253 -2.407 1.00 0.00 25 VAL A CA 9
ATOM 9872 C C . VAL A 1 25 ? 17.623 -2.553 -1.907 1.00 0.00 25 VAL A C 9
ATOM 9873 O O . VAL A 1 25 ? 18.655 -2.966 -2.398 1.00 0.00 25 VAL A O 9
ATOM 9886 N N . GLY A 1 26 ? 17.035 -3.197 -0.935 1.00 0.00 26 GLY A N 9
ATOM 9887 C CA . GLY A 1 26 ? 17.625 -4.460 -0.410 1.00 0.00 26 GLY A CA 9
ATOM 9888 C C . GLY A 1 26 ? 16.851 -4.902 0.832 1.00 0.00 26 GLY A C 9
ATOM 9889 O O . GLY A 1 26 ? 16.079 -4.152 1.393 1.00 0.00 26 GLY A O 9
ATOM 9893 N N . ALA A 1 27 ? 17.048 -6.117 1.264 1.00 0.00 27 ALA A N 9
ATOM 9894 C CA . ALA A 1 27 ? 16.318 -6.607 2.466 1.00 0.00 27 ALA A CA 9
ATOM 9895 C C . ALA A 1 27 ? 16.705 -5.785 3.699 1.00 0.00 27 ALA A C 9
ATOM 9896 O O . ALA A 1 27 ? 15.989 -5.753 4.682 1.00 0.00 27 ALA A O 9
ATOM 9903 N N . ALA A 1 28 ? 17.826 -5.120 3.660 1.00 0.00 28 ALA A N 9
ATOM 9904 C CA . ALA A 1 28 ? 18.246 -4.306 4.832 1.00 0.00 28 ALA A CA 9
ATOM 9905 C C . ALA A 1 28 ? 17.338 -3.086 4.971 1.00 0.00 28 ALA A C 9
ATOM 9906 O O . ALA A 1 28 ? 16.647 -2.923 5.956 1.00 0.00 28 ALA A O 9
ATOM 9913 N N . ALA A 1 29 ? 17.323 -2.232 3.986 1.00 0.00 29 ALA A N 9
ATOM 9914 C CA . ALA A 1 29 ? 16.447 -1.031 4.066 1.00 0.00 29 ALA A CA 9
ATOM 9915 C C . ALA A 1 29 ? 14.986 -1.474 4.125 1.00 0.00 29 ALA A C 9
ATOM 9916 O O . ALA A 1 29 ? 14.142 -0.806 4.692 1.00 0.00 29 ALA A O 9
ATOM 9923 N N . VAL A 1 30 ? 14.683 -2.604 3.546 1.00 0.00 30 VAL A N 9
ATOM 9924 C CA . VAL A 1 30 ? 13.281 -3.099 3.571 1.00 0.00 30 VAL A CA 9
ATOM 9925 C C . VAL A 1 30 ? 12.911 -3.540 4.990 1.00 0.00 30 VAL A C 9
ATOM 9926 O O . VAL A 1 30 ? 11.773 -3.447 5.403 1.00 0.00 30 VAL A O 9
ATOM 9939 N N . THR A 1 31 ? 13.869 -4.017 5.741 1.00 0.00 31 THR A N 9
ATOM 9940 C CA . THR A 1 31 ? 13.574 -4.460 7.132 1.00 0.00 31 THR A CA 9
ATOM 9941 C C . THR A 1 31 ? 13.423 -3.244 8.050 1.00 0.00 31 THR A C 9
ATOM 9942 O O . THR A 1 31 ? 12.614 -3.235 8.957 1.00 0.00 31 THR A O 9
ATOM 9953 N N . ALA A 1 32 ? 14.194 -2.217 7.820 1.00 0.00 32 ALA A N 9
ATOM 9954 C CA . ALA A 1 32 ? 14.091 -1.002 8.677 1.00 0.00 32 ALA A CA 9
ATOM 9955 C C . ALA A 1 32 ? 12.787 -0.258 8.383 1.00 0.00 32 ALA A C 9
ATOM 9956 O O . ALA A 1 32 ? 12.247 0.429 9.227 1.00 0.00 32 ALA A O 9
ATOM 9963 N N . ALA A 1 33 ? 12.277 -0.390 7.189 1.00 0.00 33 ALA A N 9
ATOM 9964 C CA . ALA A 1 33 ? 11.007 0.310 6.840 1.00 0.00 33 ALA A CA 9
ATOM 9965 C C . ALA A 1 33 ? 9.808 -0.445 7.420 1.00 0.00 33 ALA A C 9
ATOM 9966 O O . ALA A 1 33 ? 8.672 -0.093 7.187 1.00 0.00 33 ALA A O 9
ATOM 9973 N N . ASN A 1 34 ? 10.050 -1.479 8.176 1.00 0.00 34 ASN A N 9
ATOM 9974 C CA . ASN A 1 34 ? 8.919 -2.252 8.769 1.00 0.00 34 ASN A CA 9
ATOM 9975 C C . ASN A 1 34 ? 7.994 -2.780 7.665 1.00 0.00 34 ASN A C 9
ATOM 9976 O O . ASN A 1 34 ? 6.899 -2.286 7.456 1.00 0.00 34 ASN A O 9
ATOM 9987 N N . ILE A 1 35 ? 8.429 -3.789 6.961 1.00 0.00 35 ILE A N 9
ATOM 9988 C CA . ILE A 1 35 ? 7.588 -4.369 5.877 1.00 0.00 35 ILE A CA 9
ATOM 9989 C C . ILE A 1 35 ? 7.352 -5.856 6.151 1.00 0.00 35 ILE A C 9
ATOM 9990 O O . ILE A 1 35 ? 8.283 -6.628 6.269 1.00 0.00 35 ILE A O 9
ATOM 10006 N N . ARG A 1 36 ? 6.118 -6.263 6.261 1.00 0.00 36 ARG A N 9
ATOM 10007 C CA . ARG A 1 36 ? 5.834 -7.701 6.537 1.00 0.00 36 ARG A CA 9
ATOM 10008 C C . ARG A 1 36 ? 5.423 -8.419 5.249 1.00 0.00 36 ARG A C 9
ATOM 10009 O O . ARG A 1 36 ? 4.854 -7.831 4.351 1.00 0.00 36 ARG A O 9
ATOM 10030 N N . ARG A 1 37 ? 5.709 -9.690 5.155 1.00 0.00 37 ARG A N 9
ATOM 10031 C CA . ARG A 1 37 ? 5.337 -10.451 3.928 1.00 0.00 37 ARG A CA 9
ATOM 10032 C C . ARG A 1 37 ? 3.946 -11.066 4.093 1.00 0.00 37 ARG A C 9
ATOM 10033 O O . ARG A 1 37 ? 3.456 -11.232 5.193 1.00 0.00 37 ARG A O 9
ATOM 10054 N N . ALA A 1 38 ? 3.306 -11.405 3.010 1.00 0.00 38 ALA A N 9
ATOM 10055 C CA . ALA A 1 38 ? 1.947 -12.010 3.106 1.00 0.00 38 ALA A CA 9
ATOM 10056 C C . ALA A 1 38 ? 1.852 -13.239 2.197 1.00 0.00 38 ALA A C 9
ATOM 10057 O O . ALA A 1 38 ? 2.519 -13.327 1.186 1.00 0.00 38 ALA A O 9
ATOM 10064 N N . SER A 1 39 ? 1.027 -14.188 2.550 1.00 0.00 39 SER A N 9
ATOM 10065 C CA . SER A 1 39 ? 0.894 -15.409 1.703 1.00 0.00 39 SER A CA 9
ATOM 10066 C C . SER A 1 39 ? 0.843 -15.021 0.223 1.00 0.00 39 SER A C 9
ATOM 10067 O O . SER A 1 39 ? 1.215 -15.788 -0.644 1.00 0.00 39 SER A O 9
ATOM 10075 N N . SER A 1 40 ? 0.390 -13.835 -0.071 1.00 0.00 40 SER A N 9
ATOM 10076 C CA . SER A 1 40 ? 0.316 -13.392 -1.493 1.00 0.00 40 SER A CA 9
ATOM 10077 C C . SER A 1 40 ? -0.065 -11.911 -1.561 1.00 0.00 40 SER A C 9
ATOM 10078 O O . SER A 1 40 ? -0.153 -11.236 -0.555 1.00 0.00 40 SER A O 9
ATOM 10086 N N . ASP A 1 41 ? -0.292 -11.400 -2.740 1.00 0.00 41 ASP A N 9
ATOM 10087 C CA . ASP A 1 41 ? -0.667 -9.963 -2.868 1.00 0.00 41 ASP A CA 9
ATOM 10088 C C . ASP A 1 41 ? -1.933 -9.672 -2.057 1.00 0.00 41 ASP A C 9
ATOM 10089 O O . ASP A 1 41 ? -2.246 -8.535 -1.764 1.00 0.00 41 ASP A O 9
ATOM 10098 N N . ASN A 1 42 ? -2.665 -10.690 -1.696 1.00 0.00 42 ASN A N 9
ATOM 10099 C CA . ASN A 1 42 ? -3.912 -10.472 -0.908 1.00 0.00 42 ASN A CA 9
ATOM 10100 C C . ASN A 1 42 ? -3.606 -10.483 0.593 1.00 0.00 42 ASN A C 9
ATOM 10101 O O . ASN A 1 42 ? -3.505 -11.526 1.206 1.00 0.00 42 ASN A O 9
ATOM 10112 N N . HIS A 1 43 ? -3.463 -9.331 1.192 1.00 0.00 43 HIS A N 9
ATOM 10113 C CA . HIS A 1 43 ? -3.171 -9.283 2.653 1.00 0.00 43 HIS A CA 9
ATOM 10114 C C . HIS A 1 43 ? -3.905 -8.114 3.308 1.00 0.00 43 HIS A C 9
ATOM 10115 O O . HIS A 1 43 ? -4.561 -7.329 2.651 1.00 0.00 43 HIS A O 9
ATOM 10129 N N . SER A 1 44 ? -3.795 -7.993 4.602 1.00 0.00 44 SER A N 9
ATOM 10130 C CA . SER A 1 44 ? -4.480 -6.875 5.310 1.00 0.00 44 SER A CA 9
ATOM 10131 C C . SER A 1 44 ? -3.640 -5.601 5.204 1.00 0.00 44 SER A C 9
ATOM 10132 O O . SER A 1 44 ? -2.455 -5.605 5.473 1.00 0.00 44 SER A O 9
ATOM 10140 N N . CYS A 1 45 ? -4.240 -4.509 4.817 1.00 0.00 45 CYS A N 9
ATOM 10141 C CA . CYS A 1 45 ? -3.462 -3.243 4.701 1.00 0.00 45 CYS A CA 9
ATOM 10142 C C . CYS A 1 45 ? -4.066 -2.157 5.590 1.00 0.00 45 CYS A C 9
ATOM 10143 O O . CYS A 1 45 ? -5.103 -2.339 6.208 1.00 0.00 45 CYS A O 9
ATOM 10150 N N . ALA A 1 46 ? -3.418 -1.030 5.665 1.00 0.00 46 ALA A N 9
ATOM 10151 C CA . ALA A 1 46 ? -3.939 0.069 6.524 1.00 0.00 46 ALA A CA 9
ATOM 10152 C C . ALA A 1 46 ? -4.281 -0.494 7.903 1.00 0.00 46 ALA A C 9
ATOM 10153 O O . ALA A 1 46 ? -5.336 -0.236 8.447 1.00 0.00 46 ALA A O 9
ATOM 10160 N N . GLY A 1 47 ? -3.400 -1.277 8.465 1.00 0.00 47 GLY A N 9
ATOM 10161 C CA . GLY A 1 47 ? -3.682 -1.875 9.798 1.00 0.00 47 GLY A CA 9
ATOM 10162 C C . GLY A 1 47 ? -4.928 -2.751 9.683 1.00 0.00 47 GLY A C 9
ATOM 10163 O O . GLY A 1 47 ? -5.231 -3.271 8.628 1.00 0.00 47 GLY A O 9
ATOM 10167 N N . ASN A 1 48 ? -5.660 -2.911 10.747 1.00 0.00 48 ASN A N 9
ATOM 10168 C CA . ASN A 1 48 ? -6.888 -3.744 10.676 1.00 0.00 48 ASN A CA 9
ATOM 10169 C C . ASN A 1 48 ? -8.063 -2.893 10.186 1.00 0.00 48 ASN A C 9
ATOM 10170 O O . ASN A 1 48 ? -9.166 -2.996 10.684 1.00 0.00 48 ASN A O 9
ATOM 10181 N N . ARG A 1 49 ? -7.830 -2.038 9.225 1.00 0.00 49 ARG A N 9
ATOM 10182 C CA . ARG A 1 49 ? -8.923 -1.170 8.716 1.00 0.00 49 ARG A CA 9
ATOM 10183 C C . ARG A 1 49 ? -9.294 -1.542 7.278 1.00 0.00 49 ARG A C 9
ATOM 10184 O O . ARG A 1 49 ? -10.450 -1.525 6.906 1.00 0.00 49 ARG A O 9
ATOM 10205 N N . GLY A 1 50 ? -8.330 -1.869 6.463 1.00 0.00 50 GLY A N 9
ATOM 10206 C CA . GLY A 1 50 ? -8.654 -2.226 5.053 1.00 0.00 50 GLY A CA 9
ATOM 10207 C C . GLY A 1 50 ? -8.063 -3.595 4.707 1.00 0.00 50 GLY A C 9
ATOM 10208 O O . GLY A 1 50 ? -7.273 -4.148 5.445 1.00 0.00 50 GLY A O 9
ATOM 10212 N N . TRP A 1 51 ? -8.446 -4.143 3.585 1.00 0.00 51 TRP A N 9
ATOM 10213 C CA . TRP A 1 51 ? -7.916 -5.478 3.179 1.00 0.00 51 TRP A CA 9
ATOM 10214 C C . TRP A 1 51 ? -7.543 -5.460 1.693 1.00 0.00 51 TRP A C 9
ATOM 10215 O O . TRP A 1 51 ? -7.815 -4.507 0.990 1.00 0.00 51 TRP A O 9
ATOM 10236 N N . CYS A 1 52 ? -6.918 -6.498 1.206 1.00 0.00 52 CYS A N 9
ATOM 10237 C CA . CYS A 1 52 ? -6.531 -6.520 -0.234 1.00 0.00 52 CYS A CA 9
ATOM 10238 C C . CYS A 1 52 ? -7.464 -7.435 -1.033 1.00 0.00 52 CYS A C 9
ATOM 10239 O O . CYS A 1 52 ? -7.461 -8.639 -0.871 1.00 0.00 52 CYS A O 9
ATOM 10246 N N . ARG A 1 53 ? -8.257 -6.869 -1.902 1.00 0.00 53 ARG A N 9
ATOM 10247 C CA . ARG A 1 53 ? -9.186 -7.696 -2.724 1.00 0.00 53 ARG A CA 9
ATOM 10248 C C . ARG A 1 53 ? -9.007 -7.354 -4.206 1.00 0.00 53 ARG A C 9
ATOM 10249 O O . ARG A 1 53 ? -8.807 -6.210 -4.563 1.00 0.00 53 ARG A O 9
ATOM 10270 N N . SER A 1 54 ? -9.086 -8.325 -5.074 1.00 0.00 54 SER A N 9
ATOM 10271 C CA . SER A 1 54 ? -8.927 -8.025 -6.526 1.00 0.00 54 SER A CA 9
ATOM 10272 C C . SER A 1 54 ? -9.878 -6.893 -6.907 1.00 0.00 54 SER A C 9
ATOM 10273 O O . SER A 1 54 ? -9.508 -5.944 -7.568 1.00 0.00 54 SER A O 9
ATOM 10281 N N . LYS A 1 55 ? -11.102 -6.991 -6.477 1.00 0.00 55 LYS A N 9
ATOM 10282 C CA . LYS A 1 55 ? -12.101 -5.938 -6.780 1.00 0.00 55 LYS A CA 9
ATOM 10283 C C . LYS A 1 55 ? -12.921 -5.656 -5.509 1.00 0.00 55 LYS A C 9
ATOM 10284 O O . LYS A 1 55 ? -12.751 -6.313 -4.501 1.00 0.00 55 LYS A O 9
ATOM 10303 N N . CYS A 1 56 ? -13.802 -4.694 -5.541 1.00 0.00 56 CYS A N 9
ATOM 10304 C CA . CYS A 1 56 ? -14.611 -4.400 -4.320 1.00 0.00 56 CYS A CA 9
ATOM 10305 C C . CYS A 1 56 ? -15.953 -3.761 -4.696 1.00 0.00 56 CYS A C 9
ATOM 10306 O O . CYS A 1 56 ? -16.187 -3.408 -5.835 1.00 0.00 56 CYS A O 9
ATOM 10313 N N . PHE A 1 57 ? -16.839 -3.622 -3.744 1.00 0.00 57 PHE A N 9
ATOM 10314 C CA . PHE A 1 57 ? -18.171 -3.019 -4.038 1.00 0.00 57 PHE A CA 9
ATOM 10315 C C . PHE A 1 57 ? -18.073 -1.492 -4.097 1.00 0.00 57 PHE A C 9
ATOM 10316 O O . PHE A 1 57 ? -17.025 -0.917 -3.877 1.00 0.00 57 PHE A O 9
ATOM 10333 N N . ARG A 1 58 ? -19.161 -0.833 -4.396 1.00 0.00 58 ARG A N 9
ATOM 10334 C CA . ARG A 1 58 ? -19.140 0.652 -4.475 1.00 0.00 58 ARG A CA 9
ATOM 10335 C C . ARG A 1 58 ? -19.210 1.264 -3.079 1.00 0.00 58 ARG A C 9
ATOM 10336 O O . ARG A 1 58 ? -18.503 2.202 -2.766 1.00 0.00 58 ARG A O 9
ATOM 10357 N N . HIS A 1 59 ? -20.047 0.737 -2.230 1.00 0.00 59 HIS A N 9
ATOM 10358 C CA . HIS A 1 59 ? -20.144 1.292 -0.853 1.00 0.00 59 HIS A CA 9
ATOM 10359 C C . HIS A 1 59 ? -18.739 1.439 -0.267 1.00 0.00 59 HIS A C 9
ATOM 10360 O O . HIS A 1 59 ? -18.508 2.215 0.638 1.00 0.00 59 HIS A O 9
ATOM 10374 N N . GLU A 1 60 ? -17.798 0.699 -0.789 1.00 0.00 60 GLU A N 9
ATOM 10375 C CA . GLU A 1 60 ? -16.404 0.788 -0.284 1.00 0.00 60 GLU A CA 9
ATOM 10376 C C . GLU A 1 60 ? -15.508 1.388 -1.367 1.00 0.00 60 GLU A C 9
ATOM 10377 O O . GLU A 1 60 ? -15.972 1.770 -2.424 1.00 0.00 60 GLU A O 9
ATOM 10389 N N . TYR A 1 61 ? -14.230 1.462 -1.129 1.00 0.00 61 TYR A N 9
ATOM 10390 C CA . TYR A 1 61 ? -13.324 2.025 -2.170 1.00 0.00 61 TYR A CA 9
ATOM 10391 C C . TYR A 1 61 ? -11.962 1.345 -2.113 1.00 0.00 61 TYR A C 9
ATOM 10392 O O . TYR A 1 61 ? -11.796 0.301 -1.516 1.00 0.00 61 TYR A O 9
ATOM 10410 N N . VAL A 1 62 ? -10.991 1.943 -2.731 1.00 0.00 62 VAL A N 9
ATOM 10411 C CA . VAL A 1 62 ? -9.624 1.360 -2.729 1.00 0.00 62 VAL A CA 9
ATOM 10412 C C . VAL A 1 62 ? -8.626 2.425 -2.287 1.00 0.00 62 VAL A C 9
ATOM 10413 O O . VAL A 1 62 ? -8.221 3.259 -3.068 1.00 0.00 62 VAL A O 9
ATOM 10426 N N . ASP A 1 63 ? -8.234 2.416 -1.038 1.00 0.00 63 ASP A N 9
ATOM 10427 C CA . ASP A 1 63 ? -7.268 3.445 -0.560 1.00 0.00 63 ASP A CA 9
ATOM 10428 C C . ASP A 1 63 ? -6.072 3.509 -1.503 1.00 0.00 63 ASP A C 9
ATOM 10429 O O . ASP A 1 63 ? -5.085 2.821 -1.326 1.00 0.00 63 ASP A O 9
ATOM 10438 N N . THR A 1 64 ? -6.159 4.330 -2.509 1.00 0.00 64 THR A N 9
ATOM 10439 C CA . THR A 1 64 ? -5.032 4.446 -3.481 1.00 0.00 64 THR A CA 9
ATOM 10440 C C . THR A 1 64 ? -3.693 4.455 -2.741 1.00 0.00 64 THR A C 9
ATOM 10441 O O . THR A 1 64 ? -2.672 4.074 -3.278 1.00 0.00 64 THR A O 9
ATOM 10452 N N . TYR A 1 65 ? -3.691 4.894 -1.513 1.00 0.00 65 TYR A N 9
ATOM 10453 C CA . TYR A 1 65 ? -2.421 4.938 -0.735 1.00 0.00 65 TYR A CA 9
ATOM 10454 C C . TYR A 1 65 ? -1.884 3.527 -0.480 1.00 0.00 65 TYR A C 9
ATOM 10455 O O . TYR A 1 65 ? -0.722 3.250 -0.701 1.00 0.00 65 TYR A O 9
ATOM 10473 N N . TYR A 1 66 ? -2.709 2.638 0.004 1.00 0.00 66 TYR A N 9
ATOM 10474 C CA . TYR A 1 66 ? -2.225 1.254 0.294 1.00 0.00 66 TYR A CA 9
ATOM 10475 C C . TYR A 1 66 ? -2.311 0.354 -0.948 1.00 0.00 66 TYR A C 9
ATOM 10476 O O . TYR A 1 66 ? -1.891 -0.791 -0.930 1.00 0.00 66 TYR A O 9
ATOM 10494 N N . SER A 1 67 ? -2.830 0.863 -2.032 1.00 0.00 67 SER A N 9
ATOM 10495 C CA . SER A 1 67 ? -2.916 0.034 -3.270 1.00 0.00 67 SER A CA 9
ATOM 10496 C C . SER A 1 67 ? -1.519 -0.482 -3.640 1.00 0.00 67 SER A C 9
ATOM 10497 O O . SER A 1 67 ? -1.371 -1.410 -4.410 1.00 0.00 67 SER A O 9
ATOM 10505 N N . ALA A 1 68 ? -0.494 0.121 -3.094 1.00 0.00 68 ALA A N 9
ATOM 10506 C CA . ALA A 1 68 ? 0.896 -0.319 -3.410 1.00 0.00 68 ALA A CA 9
ATOM 10507 C C . ALA A 1 68 ? 1.197 -1.682 -2.776 1.00 0.00 68 ALA A C 9
ATOM 10508 O O . ALA A 1 68 ? 1.564 -2.621 -3.455 1.00 0.00 68 ALA A O 9
ATOM 10515 N N . VAL A 1 69 ? 1.053 -1.803 -1.482 1.00 0.00 69 VAL A N 9
ATOM 10516 C CA . VAL A 1 69 ? 1.343 -3.110 -0.830 1.00 0.00 69 VAL A CA 9
ATOM 10517 C C . VAL A 1 69 ? 0.407 -4.178 -1.392 1.00 0.00 69 VAL A C 9
ATOM 10518 O O . VAL A 1 69 ? 0.734 -5.348 -1.433 1.00 0.00 69 VAL A O 9
ATOM 10531 N N . CYS A 1 70 ? -0.754 -3.781 -1.835 1.00 0.00 70 CYS A N 9
ATOM 10532 C CA . CYS A 1 70 ? -1.706 -4.773 -2.404 1.00 0.00 70 CYS A CA 9
ATOM 10533 C C . CYS A 1 70 ? -1.123 -5.392 -3.678 1.00 0.00 70 CYS A C 9
ATOM 10534 O O . CYS A 1 70 ? -1.107 -6.595 -3.844 1.00 0.00 70 CYS A O 9
ATOM 10541 N N . GLY A 1 71 ? -0.643 -4.578 -4.579 1.00 0.00 71 GLY A N 9
ATOM 10542 C CA . GLY A 1 71 ? -0.059 -5.122 -5.840 1.00 0.00 71 GLY A CA 9
ATOM 10543 C C . GLY A 1 71 ? -1.166 -5.313 -6.879 1.00 0.00 71 GLY A C 9
ATOM 10544 O O . GLY A 1 71 ? -2.029 -4.474 -7.043 1.00 0.00 71 GLY A O 9
ATOM 10548 N N . ARG A 1 72 ? -1.148 -6.413 -7.584 1.00 0.00 72 ARG A N 9
ATOM 10549 C CA . ARG A 1 72 ? -2.200 -6.656 -8.611 1.00 0.00 72 ARG A CA 9
ATOM 10550 C C . ARG A 1 72 ? -3.582 -6.394 -8.012 1.00 0.00 72 ARG A C 9
ATOM 10551 O O . ARG A 1 72 ? -4.496 -5.970 -8.691 1.00 0.00 72 ARG A O 9
ATOM 10572 N N . TYR A 1 73 ? -3.737 -6.640 -6.741 1.00 0.00 73 TYR A N 9
ATOM 10573 C CA . TYR A 1 73 ? -5.058 -6.403 -6.090 1.00 0.00 73 TYR A CA 9
ATOM 10574 C C . TYR A 1 73 ? -5.147 -4.958 -5.598 1.00 0.00 73 TYR A C 9
ATOM 10575 O O . TYR A 1 73 ? -4.240 -4.171 -5.781 1.00 0.00 73 TYR A O 9
ATOM 10593 N N . PHE A 1 74 ? -6.230 -4.606 -4.965 1.00 0.00 74 PHE A N 9
ATOM 10594 C CA . PHE A 1 74 ? -6.372 -3.215 -4.449 1.00 0.00 74 PHE A CA 9
ATOM 10595 C C . PHE A 1 74 ? -6.697 -3.245 -2.961 1.00 0.00 74 PHE A C 9
ATOM 10596 O O . PHE A 1 74 ? -7.520 -4.015 -2.513 1.00 0.00 74 PHE A O 9
ATOM 10613 N N . CYS A 1 75 ? -6.075 -2.406 -2.189 1.00 0.00 75 CYS A N 9
ATOM 10614 C CA . CYS A 1 75 ? -6.377 -2.393 -0.735 1.00 0.00 75 CYS A CA 9
ATOM 10615 C C . CYS A 1 75 ? -7.676 -1.621 -0.510 1.00 0.00 75 CYS A C 9
ATOM 10616 O O . CYS A 1 75 ? -7.688 -0.408 -0.473 1.00 0.00 75 CYS A O 9
ATOM 10623 N N . CYS A 1 76 ? -8.778 -2.309 -0.383 1.00 0.00 76 CYS A N 9
ATOM 10624 C CA . CYS A 1 76 ? -10.065 -1.593 -0.185 1.00 0.00 76 CYS A CA 9
ATOM 10625 C C . CYS A 1 76 ? -10.208 -1.143 1.264 1.00 0.00 76 CYS A C 9
ATOM 10626 O O . CYS A 1 76 ? -9.483 -1.570 2.140 1.00 0.00 76 CYS A O 9
ATOM 10633 N N . ARG A 1 77 ? -11.144 -0.281 1.511 1.00 0.00 77 ARG A N 9
ATOM 10634 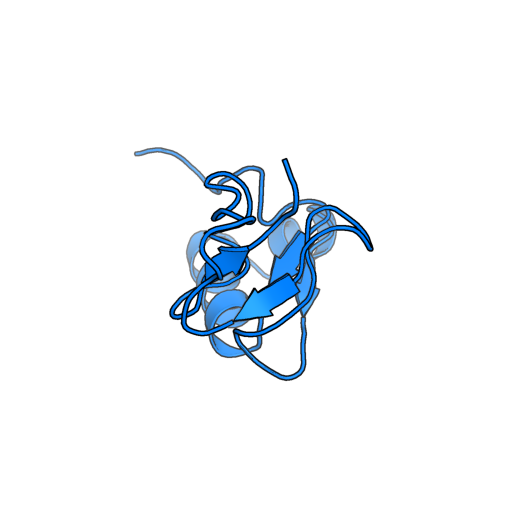C CA . ARG A 1 77 ? -11.362 0.217 2.896 1.00 0.00 77 ARG A CA 9
ATOM 10635 C C . ARG A 1 77 ? -12.758 0.826 3.014 1.00 0.00 77 ARG A C 9
ATOM 10636 O O . ARG A 1 77 ? -13.488 0.928 2.045 1.00 0.00 77 ARG A O 9
ATOM 10657 N N . SER A 1 78 ? -13.129 1.239 4.192 1.00 0.00 78 SER A N 9
ATOM 10658 C CA . SER A 1 78 ? -14.475 1.851 4.374 1.00 0.00 78 SER A CA 9
ATOM 10659 C C . SER A 1 78 ? -14.338 3.358 4.605 1.00 0.00 78 SER A C 9
ATOM 10660 O O . SER A 1 78 ? -13.957 3.800 5.670 1.00 0.00 78 SER A O 9
ATOM 10668 N N . ARG A 1 79 ? -14.642 4.151 3.614 1.00 0.00 79 ARG A N 9
ATOM 10669 C CA . ARG A 1 79 ? -14.524 5.628 3.779 1.00 0.00 79 ARG A CA 9
ATOM 10670 C C . ARG A 1 79 ? -15.402 6.102 4.940 1.00 0.00 79 ARG A C 9
ATOM 10671 O O . ARG A 1 79 ? -14.851 6.465 5.965 1.00 0.00 79 ARG A O 9
ATOM 10693 N N . ASN A 1 1 ? 11.828 8.407 -11.930 1.00 0.00 1 ASN A N 10
ATOM 10694 C CA . ASN A 1 1 ? 11.496 7.356 -10.926 1.00 0.00 1 ASN A CA 10
ATOM 10695 C C . ASN A 1 1 ? 11.847 7.840 -9.517 1.00 0.00 1 ASN A C 10
ATOM 10696 O O . ASN A 1 1 ? 13.006 7.934 -9.162 1.00 0.00 1 ASN A O 10
ATOM 10709 N N . PRO A 1 2 ? 10.826 8.131 -8.758 1.00 0.00 2 PRO A N 10
ATOM 10710 C CA . PRO A 1 2 ? 11.020 8.613 -7.369 1.00 0.00 2 PRO A CA 10
ATOM 10711 C C . PRO A 1 2 ? 11.490 7.467 -6.466 1.00 0.00 2 PRO A C 10
ATOM 10712 O O . PRO A 1 2 ? 11.337 6.307 -6.791 1.00 0.00 2 PRO A O 10
ATOM 10723 N N . LEU A 1 3 ? 12.060 7.786 -5.336 1.00 0.00 3 LEU A N 10
ATOM 10724 C CA . LEU A 1 3 ? 12.540 6.716 -4.414 1.00 0.00 3 LEU A CA 10
ATOM 10725 C C . LEU A 1 3 ? 11.384 5.785 -4.035 1.00 0.00 3 LEU A C 10
ATOM 10726 O O . LEU A 1 3 ? 10.346 5.779 -4.666 1.00 0.00 3 LEU A O 10
ATOM 10742 N N . ILE A 1 4 ? 11.558 4.996 -3.009 1.00 0.00 4 ILE A N 10
ATOM 10743 C CA . ILE A 1 4 ? 10.470 4.066 -2.589 1.00 0.00 4 ILE A CA 10
ATOM 10744 C C . ILE A 1 4 ? 9.262 4.861 -2.086 1.00 0.00 4 ILE A C 10
ATOM 10745 O O . ILE A 1 4 ? 9.404 5.953 -1.572 1.00 0.00 4 ILE A O 10
ATOM 10761 N N . PRO A 1 5 ? 8.111 4.269 -2.240 1.00 0.00 5 PRO A N 10
ATOM 10762 C CA . PRO A 1 5 ? 6.862 4.913 -1.782 1.00 0.00 5 PRO A CA 10
ATOM 10763 C C . PRO A 1 5 ? 6.755 4.837 -0.258 1.00 0.00 5 PRO A C 10
ATOM 10764 O O . PRO A 1 5 ? 7.455 4.084 0.391 1.00 0.00 5 PRO A O 10
ATOM 10775 N N . ALA A 1 6 ? 5.883 5.613 0.313 1.00 0.00 6 ALA A N 10
ATOM 10776 C CA . ALA A 1 6 ? 5.718 5.600 1.791 1.00 0.00 6 ALA A CA 10
ATOM 10777 C C . ALA A 1 6 ? 4.759 4.482 2.210 1.00 0.00 6 ALA A C 10
ATOM 10778 O O . ALA A 1 6 ? 4.784 4.018 3.333 1.00 0.00 6 ALA A O 10
ATOM 10785 N N . ILE A 1 7 ? 3.909 4.054 1.319 1.00 0.00 7 ILE A N 10
ATOM 10786 C CA . ILE A 1 7 ? 2.941 2.971 1.669 1.00 0.00 7 ILE A CA 10
ATOM 10787 C C . ILE A 1 7 ? 3.683 1.695 2.086 1.00 0.00 7 ILE A C 10
ATOM 10788 O O . ILE A 1 7 ? 3.271 0.991 2.986 1.00 0.00 7 ILE A O 10
ATOM 10804 N N . TYR A 1 8 ? 4.769 1.387 1.440 1.00 0.00 8 TYR A N 10
ATOM 10805 C CA . TYR A 1 8 ? 5.519 0.152 1.804 1.00 0.00 8 TYR A CA 10
ATOM 10806 C C . TYR A 1 8 ? 6.059 0.260 3.227 1.00 0.00 8 TYR A C 10
ATOM 10807 O O . TYR A 1 8 ? 6.376 -0.728 3.858 1.00 0.00 8 TYR A O 10
ATOM 10825 N N . ILE A 1 9 ? 6.142 1.450 3.751 1.00 0.00 9 ILE A N 10
ATOM 10826 C CA . ILE A 1 9 ? 6.634 1.607 5.146 1.00 0.00 9 ILE A CA 10
ATOM 10827 C C . ILE A 1 9 ? 5.490 1.317 6.112 1.00 0.00 9 ILE A C 10
ATOM 10828 O O . ILE A 1 9 ? 4.430 1.907 6.031 1.00 0.00 9 ILE A O 10
ATOM 10844 N N . GLY A 1 10 ? 5.682 0.395 7.009 1.00 0.00 10 GLY A N 10
ATOM 10845 C CA . GLY A 1 10 ? 4.591 0.050 7.956 1.00 0.00 10 GLY A CA 10
ATOM 10846 C C . GLY A 1 10 ? 3.478 -0.631 7.167 1.00 0.00 10 GLY A C 10
ATOM 10847 O O . GLY A 1 10 ? 2.310 -0.507 7.479 1.00 0.00 10 GLY A O 10
ATOM 10851 N N . ALA A 1 11 ? 3.836 -1.345 6.131 1.00 0.00 11 ALA A N 10
ATOM 10852 C CA . ALA A 1 11 ? 2.795 -2.030 5.302 1.00 0.00 11 ALA A CA 10
ATOM 10853 C C . ALA A 1 11 ? 3.010 -3.545 5.305 1.00 0.00 11 ALA A C 10
ATOM 10854 O O . ALA A 1 11 ? 3.713 -4.080 6.141 1.00 0.00 11 ALA A O 10
ATOM 10861 N N . THR A 1 12 ? 2.409 -4.246 4.376 1.00 0.00 12 THR A N 10
ATOM 10862 C CA . THR A 1 12 ? 2.584 -5.729 4.335 1.00 0.00 12 THR A CA 10
ATOM 10863 C C . THR A 1 12 ? 2.346 -6.250 2.919 1.00 0.00 12 THR A C 10
ATOM 10864 O O . THR A 1 12 ? 1.227 -6.501 2.527 1.00 0.00 12 THR A O 10
ATOM 10875 N N . VAL A 1 13 ? 3.384 -6.420 2.151 1.00 0.00 13 VAL A N 10
ATOM 10876 C CA . VAL A 1 13 ? 3.202 -6.927 0.760 1.00 0.00 13 VAL A CA 10
ATOM 10877 C C . VAL A 1 13 ? 3.272 -8.455 0.739 1.00 0.00 13 VAL A C 10
ATOM 10878 O O . VAL A 1 13 ? 3.607 -9.084 1.723 1.00 0.00 13 VAL A O 10
ATOM 10891 N N . GLY A 1 14 ? 2.962 -9.055 -0.377 1.00 0.00 14 GLY A N 10
ATOM 10892 C CA . GLY A 1 14 ? 3.015 -10.541 -0.464 1.00 0.00 14 GLY A CA 10
ATOM 10893 C C . GLY A 1 14 ? 4.449 -10.980 -0.764 1.00 0.00 14 GLY A C 10
ATOM 10894 O O . GLY A 1 14 ? 5.383 -10.228 -0.565 1.00 0.00 14 GLY A O 10
ATOM 10898 N N . PRO A 1 15 ? 4.576 -12.189 -1.239 1.00 0.00 15 PRO A N 10
ATOM 10899 C CA . PRO A 1 15 ? 5.911 -12.738 -1.573 1.00 0.00 15 PRO A CA 10
ATOM 10900 C C . PRO A 1 15 ? 6.439 -12.109 -2.867 1.00 0.00 15 PRO A C 10
ATOM 10901 O O . PRO A 1 15 ? 7.586 -11.718 -2.955 1.00 0.00 15 PRO A O 10
ATOM 10912 N N . SER A 1 16 ? 5.611 -12.011 -3.871 1.00 0.00 16 SER A N 10
ATOM 10913 C CA . SER A 1 16 ? 6.066 -11.410 -5.157 1.00 0.00 16 SER A CA 10
ATOM 10914 C C . SER A 1 16 ? 6.369 -9.921 -4.967 1.00 0.00 16 SER A C 10
ATOM 10915 O O . SER A 1 16 ? 7.455 -9.457 -5.257 1.00 0.00 16 SER A O 10
ATOM 10923 N N . VAL A 1 17 ? 5.420 -9.169 -4.480 1.00 0.00 17 VAL A N 10
ATOM 10924 C CA . VAL A 1 17 ? 5.662 -7.713 -4.272 1.00 0.00 17 VAL A CA 10
ATOM 10925 C C . VAL A 1 17 ? 6.884 -7.516 -3.375 1.00 0.00 17 VAL A C 10
ATOM 10926 O O . VAL A 1 17 ? 7.747 -6.709 -3.655 1.00 0.00 17 VAL A O 10
ATOM 10939 N N . TRP A 1 18 ? 6.970 -8.256 -2.305 1.00 0.00 18 TRP A N 10
ATOM 10940 C CA . TRP A 1 18 ? 8.146 -8.115 -1.402 1.00 0.00 18 TRP A CA 10
ATOM 10941 C C . TRP A 1 18 ? 9.431 -8.213 -2.220 1.00 0.00 18 TRP A C 10
ATOM 10942 O O . TRP A 1 18 ? 10.206 -7.282 -2.296 1.00 0.00 18 TRP A O 10
ATOM 10963 N N . ALA A 1 19 ? 9.659 -9.340 -2.834 1.00 0.00 19 ALA A N 10
ATOM 10964 C CA . ALA A 1 19 ? 10.892 -9.510 -3.656 1.00 0.00 19 ALA A CA 10
ATOM 10965 C C . ALA A 1 19 ? 11.152 -8.249 -4.483 1.00 0.00 19 ALA A C 10
ATOM 10966 O O . ALA A 1 19 ? 12.277 -7.825 -4.650 1.00 0.00 19 ALA A O 10
ATOM 10973 N N . TYR A 1 20 ? 10.117 -7.646 -4.999 1.00 0.00 20 TYR A N 10
ATOM 10974 C CA . TYR A 1 20 ? 10.306 -6.411 -5.812 1.00 0.00 20 TYR A CA 10
ATOM 10975 C C . TYR A 1 20 ? 10.890 -5.294 -4.944 1.00 0.00 20 TYR A C 10
ATOM 10976 O O . TYR A 1 20 ? 11.962 -4.786 -5.205 1.00 0.00 20 TYR A O 10
ATOM 10994 N N . LEU A 1 21 ? 10.192 -4.911 -3.911 1.00 0.00 21 LEU A N 10
ATOM 10995 C CA . LEU A 1 21 ? 10.703 -3.829 -3.022 1.00 0.00 21 LEU A CA 10
ATOM 10996 C C . LEU A 1 21 ? 12.166 -4.097 -2.654 1.00 0.00 21 LEU A C 10
ATOM 10997 O O . LEU A 1 21 ? 13.033 -3.272 -2.868 1.00 0.00 21 LEU A O 10
ATOM 11013 N N . VAL A 1 22 ? 12.448 -5.248 -2.105 1.00 0.00 22 VAL A N 10
ATOM 11014 C CA . VAL A 1 22 ? 13.853 -5.571 -1.726 1.00 0.00 22 VAL A CA 10
ATOM 11015 C C . VAL A 1 22 ? 14.809 -5.160 -2.846 1.00 0.00 22 VAL A C 10
ATOM 11016 O O . VAL A 1 22 ? 15.726 -4.389 -2.644 1.00 0.00 22 VAL A O 10
ATOM 11029 N N . ALA A 1 23 ? 14.598 -5.668 -4.025 1.00 0.00 23 ALA A N 10
ATOM 11030 C CA . ALA A 1 23 ? 15.490 -5.309 -5.165 1.00 0.00 23 ALA A CA 10
ATOM 11031 C C . ALA A 1 23 ? 15.646 -3.789 -5.254 1.00 0.00 23 ALA A C 10
ATOM 11032 O O . ALA A 1 23 ? 16.727 -3.277 -5.464 1.00 0.00 23 ALA A O 10
ATOM 11039 N N . LEU A 1 24 ? 14.572 -3.064 -5.091 1.00 0.00 24 LEU A N 10
ATOM 11040 C CA . LEU A 1 24 ? 14.657 -1.579 -5.162 1.00 0.00 24 LEU A CA 10
ATOM 11041 C C . LEU A 1 24 ? 15.733 -1.070 -4.200 1.00 0.00 24 LEU A C 10
ATOM 11042 O O . LEU A 1 24 ? 16.516 -0.201 -4.530 1.00 0.00 24 LEU A O 10
ATOM 11058 N N . VAL A 1 25 ? 15.780 -1.610 -3.013 1.00 0.00 25 VAL A N 10
ATOM 11059 C CA . VAL A 1 25 ? 16.810 -1.165 -2.028 1.00 0.00 25 VAL A CA 10
ATOM 11060 C C . VAL A 1 25 ? 17.568 -2.381 -1.478 1.00 0.00 25 VAL A C 10
ATOM 11061 O O . VAL A 1 25 ? 18.606 -2.756 -1.988 1.00 0.00 25 VAL A O 10
ATOM 11074 N N . GLY A 1 26 ? 17.061 -3.001 -0.448 1.00 0.00 26 GLY A N 10
ATOM 11075 C CA . GLY A 1 26 ? 17.757 -4.186 0.124 1.00 0.00 26 GLY A CA 10
ATOM 11076 C C . GLY A 1 26 ? 17.008 -4.664 1.369 1.00 0.00 26 GLY A C 10
ATOM 11077 O O . GLY A 1 26 ? 16.164 -3.970 1.900 1.00 0.00 26 GLY A O 10
ATOM 11081 N N . ALA A 1 27 ? 17.307 -5.844 1.838 1.00 0.00 27 ALA A N 10
ATOM 11082 C CA . ALA A 1 27 ? 16.607 -6.363 3.045 1.00 0.00 27 ALA A CA 10
ATOM 11083 C C . ALA A 1 27 ? 16.868 -5.452 4.248 1.00 0.00 27 ALA A C 10
ATOM 11084 O O . ALA A 1 27 ? 16.136 -5.464 5.216 1.00 0.00 27 ALA A O 10
ATOM 11091 N N . ALA A 1 28 ? 17.904 -4.658 4.197 1.00 0.00 28 ALA A N 10
ATOM 11092 C CA . ALA A 1 28 ? 18.200 -3.754 5.339 1.00 0.00 28 ALA A CA 10
ATOM 11093 C C . ALA A 1 28 ? 17.172 -2.625 5.385 1.00 0.00 28 ALA A C 10
ATOM 11094 O O . ALA A 1 28 ? 16.410 -2.506 6.324 1.00 0.00 28 ALA A O 10
ATOM 11101 N N . ALA A 1 29 ? 17.135 -1.802 4.375 1.00 0.00 29 ALA A N 10
ATOM 11102 C CA . ALA A 1 29 ? 16.141 -0.693 4.364 1.00 0.00 29 ALA A CA 10
ATOM 11103 C C . ALA A 1 29 ? 14.732 -1.282 4.304 1.00 0.00 29 ALA A C 10
ATOM 11104 O O . ALA A 1 29 ? 13.760 -0.637 4.645 1.00 0.00 29 ALA A O 10
ATOM 11111 N N . VAL A 1 30 ? 14.619 -2.509 3.874 1.00 0.00 30 VAL A N 10
ATOM 11112 C CA . VAL A 1 30 ? 13.280 -3.150 3.794 1.00 0.00 30 VAL A CA 10
ATOM 11113 C C . VAL A 1 30 ? 12.832 -3.596 5.188 1.00 0.00 30 VAL A C 10
ATOM 11114 O O . VAL A 1 30 ? 11.661 -3.568 5.512 1.00 0.00 30 VAL A O 10
ATOM 11127 N N . THR A 1 31 ? 13.758 -4.001 6.017 1.00 0.00 31 THR A N 10
ATOM 11128 C CA . THR A 1 31 ? 13.382 -4.441 7.390 1.00 0.00 31 THR A CA 10
ATOM 11129 C C . THR A 1 31 ? 13.192 -3.222 8.296 1.00 0.00 31 THR A C 10
ATOM 11130 O O . THR A 1 31 ? 12.367 -3.220 9.188 1.00 0.00 31 THR A O 10
ATOM 11141 N N . ALA A 1 32 ? 13.948 -2.182 8.068 1.00 0.00 32 ALA A N 10
ATOM 11142 C CA . ALA A 1 32 ? 13.809 -0.961 8.911 1.00 0.00 32 ALA A CA 10
ATOM 11143 C C . ALA A 1 32 ? 12.588 -0.157 8.463 1.00 0.00 32 ALA A C 10
ATOM 11144 O O . ALA A 1 32 ? 12.023 0.610 9.218 1.00 0.00 32 ALA A O 10
ATOM 11151 N N . ALA A 1 33 ? 12.172 -0.331 7.237 1.00 0.00 33 ALA A N 10
ATOM 11152 C CA . ALA A 1 33 ? 10.984 0.419 6.739 1.00 0.00 33 ALA A CA 10
ATOM 11153 C C . ALA A 1 33 ? 9.696 -0.229 7.256 1.00 0.00 33 ALA A C 10
ATOM 11154 O O . ALA A 1 33 ? 8.606 0.168 6.903 1.00 0.00 33 ALA A O 10
ATOM 11161 N N . ASN A 1 34 ? 9.818 -1.224 8.093 1.00 0.00 34 ASN A N 10
ATOM 11162 C CA . ASN A 1 34 ? 8.608 -1.901 8.641 1.00 0.00 34 ASN A CA 10
ATOM 11163 C C . ASN A 1 34 ? 7.775 -2.520 7.510 1.00 0.00 34 ASN A C 10
ATOM 11164 O O . ASN A 1 34 ? 6.642 -2.143 7.270 1.00 0.00 34 ASN A O 10
ATOM 11175 N N . ILE A 1 35 ? 8.332 -3.480 6.822 1.00 0.00 35 ILE A N 10
ATOM 11176 C CA . ILE A 1 35 ? 7.584 -4.143 5.716 1.00 0.00 35 ILE A CA 10
ATOM 11177 C C . ILE A 1 35 ? 7.310 -5.602 6.088 1.00 0.00 35 ILE A C 10
ATOM 11178 O O . ILE A 1 35 ? 8.204 -6.331 6.465 1.00 0.00 35 ILE A O 10
ATOM 11194 N N . ARG A 1 36 ? 6.083 -6.031 5.992 1.00 0.00 36 ARG A N 10
ATOM 11195 C CA . ARG A 1 36 ? 5.765 -7.442 6.351 1.00 0.00 36 ARG A CA 10
ATOM 11196 C C . ARG A 1 36 ? 5.404 -8.245 5.099 1.00 0.00 36 ARG A C 10
ATOM 11197 O O . ARG A 1 36 ? 4.800 -7.737 4.173 1.00 0.00 36 ARG A O 10
ATOM 11218 N N . ARG A 1 37 ? 5.766 -9.499 5.069 1.00 0.00 37 ARG A N 10
ATOM 11219 C CA . ARG A 1 37 ? 5.442 -10.343 3.884 1.00 0.00 37 ARG A CA 10
ATOM 11220 C C . ARG A 1 37 ? 4.084 -11.017 4.085 1.00 0.00 37 ARG A C 10
ATOM 11221 O O . ARG A 1 37 ? 3.645 -11.228 5.198 1.00 0.00 37 ARG A O 10
ATOM 11242 N N . ALA A 1 38 ? 3.412 -11.356 3.021 1.00 0.00 38 ALA A N 10
ATOM 11243 C CA . ALA A 1 38 ? 2.083 -12.013 3.162 1.00 0.00 38 ALA A CA 10
ATOM 11244 C C . ALA A 1 38 ? 2.026 -13.282 2.308 1.00 0.00 38 ALA A C 10
ATOM 11245 O O . ALA A 1 38 ? 2.910 -13.551 1.518 1.00 0.00 38 ALA A O 10
ATOM 11252 N N . SER A 1 39 ? 0.994 -14.067 2.462 1.00 0.00 39 SER A N 10
ATOM 11253 C CA . SER A 1 39 ? 0.883 -15.320 1.662 1.00 0.00 39 SER A CA 10
ATOM 11254 C C . SER A 1 39 ? 0.893 -14.998 0.166 1.00 0.00 39 SER A C 10
ATOM 11255 O O . SER A 1 39 ? 1.395 -15.757 -0.640 1.00 0.00 39 SER A O 10
ATOM 11263 N N . SER A 1 40 ? 0.343 -13.878 -0.211 1.00 0.00 40 SER A N 10
ATOM 11264 C CA . SER A 1 40 ? 0.321 -13.507 -1.654 1.00 0.00 40 SER A CA 10
ATOM 11265 C C . SER A 1 40 ? 0.100 -11.999 -1.812 1.00 0.00 40 SER A C 10
ATOM 11266 O O . SER A 1 40 ? -0.049 -11.280 -0.845 1.00 0.00 40 SER A O 10
ATOM 11274 N N . ASP A 1 41 ? 0.078 -11.518 -3.025 1.00 0.00 41 ASP A N 10
ATOM 11275 C CA . ASP A 1 41 ? -0.135 -10.059 -3.244 1.00 0.00 41 ASP A CA 10
ATOM 11276 C C . ASP A 1 41 ? -1.388 -9.591 -2.502 1.00 0.00 41 ASP A C 10
ATOM 11277 O O . ASP A 1 41 ? -1.459 -8.476 -2.024 1.00 0.00 41 ASP A O 10
ATOM 11286 N N . ASN A 1 42 ? -2.378 -10.435 -2.399 1.00 0.00 42 ASN A N 10
ATOM 11287 C CA . ASN A 1 42 ? -3.624 -10.038 -1.685 1.00 0.00 42 ASN A CA 10
ATOM 11288 C C . ASN A 1 42 ? -3.446 -10.224 -0.176 1.00 0.00 42 ASN A C 10
ATOM 11289 O O . ASN A 1 42 ? -3.557 -11.318 0.342 1.00 0.00 42 ASN A O 10
ATOM 11300 N N . HIS A 1 43 ? -3.170 -9.164 0.535 1.00 0.00 43 HIS A N 10
ATOM 11301 C CA . HIS A 1 43 ? -2.984 -9.285 2.010 1.00 0.00 43 HIS A CA 10
ATOM 11302 C C . HIS A 1 43 ? -3.707 -8.150 2.733 1.00 0.00 43 HIS A C 10
ATOM 11303 O O . HIS A 1 43 ? -4.279 -7.272 2.118 1.00 0.00 43 HIS A O 10
ATOM 11317 N N . SER A 1 44 ? -3.682 -8.160 4.035 1.00 0.00 44 SER A N 10
ATOM 11318 C CA . SER A 1 44 ? -4.366 -7.080 4.798 1.00 0.00 44 SER A CA 10
ATOM 11319 C C . SER A 1 44 ? -3.543 -5.795 4.735 1.00 0.00 44 SER A C 10
ATOM 11320 O O . SER A 1 44 ? -2.330 -5.821 4.789 1.00 0.00 44 SER A O 10
ATOM 11328 N N . CYS A 1 45 ? -4.190 -4.668 4.625 1.00 0.00 45 CYS A N 10
ATOM 11329 C CA . CYS A 1 45 ? -3.430 -3.388 4.566 1.00 0.00 45 CYS A CA 10
ATOM 11330 C C . CYS A 1 45 ? -4.023 -2.370 5.536 1.00 0.00 45 CYS A C 10
ATOM 11331 O O . CYS A 1 45 ? -4.997 -2.631 6.220 1.00 0.00 45 CYS A O 10
ATOM 11338 N N . ALA A 1 46 ? -3.435 -1.211 5.602 1.00 0.00 46 ALA A N 10
ATOM 11339 C CA . ALA A 1 46 ? -3.947 -0.171 6.537 1.00 0.00 46 ALA A CA 10
ATOM 11340 C C . ALA A 1 46 ? -4.257 -0.817 7.888 1.00 0.00 46 ALA A C 10
ATOM 11341 O O . ALA A 1 46 ? -5.291 -0.580 8.481 1.00 0.00 46 ALA A O 10
ATOM 11348 N N . GLY A 1 47 ? -3.370 -1.646 8.370 1.00 0.00 47 GLY A N 10
ATOM 11349 C CA . GLY A 1 47 ? -3.615 -2.325 9.673 1.00 0.00 47 GLY A CA 10
ATOM 11350 C C . GLY A 1 47 ? -4.787 -3.290 9.509 1.00 0.00 47 GLY A C 10
ATOM 11351 O O . GLY A 1 47 ? -5.094 -3.722 8.416 1.00 0.00 47 GLY A O 10
ATOM 11355 N N . ASN A 1 48 ? -5.454 -3.629 10.575 1.00 0.00 48 ASN A N 10
ATOM 11356 C CA . ASN A 1 48 ? -6.607 -4.557 10.459 1.00 0.00 48 ASN A CA 10
ATOM 11357 C C . ASN A 1 48 ? -7.870 -3.777 10.083 1.00 0.00 48 ASN A C 10
ATOM 11358 O O . ASN A 1 48 ? -8.939 -4.016 10.609 1.00 0.00 48 ASN A O 10
ATOM 11369 N N . ARG A 1 49 ? -7.754 -2.834 9.185 1.00 0.00 49 ARG A N 10
ATOM 11370 C CA . ARG A 1 49 ? -8.941 -2.032 8.790 1.00 0.00 49 ARG A CA 10
ATOM 11371 C C . ARG A 1 49 ? -9.224 -2.177 7.292 1.00 0.00 49 ARG A C 10
ATOM 11372 O O . ARG A 1 49 ? -10.359 -2.146 6.862 1.00 0.00 49 ARG A O 10
ATOM 11393 N N . GLY A 1 50 ? -8.205 -2.329 6.490 1.00 0.00 50 GLY A N 10
ATOM 11394 C CA . GLY A 1 50 ? -8.439 -2.465 5.024 1.00 0.00 50 GLY A CA 10
ATOM 11395 C C . GLY A 1 50 ? -7.868 -3.797 4.528 1.00 0.00 50 GLY A C 10
ATOM 11396 O O . GLY A 1 50 ? -7.235 -4.525 5.266 1.00 0.00 50 GLY A O 10
ATOM 11400 N N . TRP A 1 51 ? -8.100 -4.127 3.284 1.00 0.00 51 TRP A N 10
ATOM 11401 C CA . TRP A 1 51 ? -7.585 -5.417 2.745 1.00 0.00 51 TRP A CA 10
ATOM 11402 C C . TRP A 1 51 ? -7.315 -5.292 1.239 1.00 0.00 51 TRP A C 10
ATOM 11403 O O . TRP A 1 51 ? -7.822 -4.406 0.586 1.00 0.00 51 TRP A O 10
ATOM 11424 N N . CYS A 1 52 ? -6.529 -6.175 0.678 1.00 0.00 52 CYS A N 10
ATOM 11425 C CA . CYS A 1 52 ? -6.249 -6.094 -0.785 1.00 0.00 52 CYS A CA 10
ATOM 11426 C C . CYS A 1 52 ? -7.185 -7.036 -1.550 1.00 0.00 52 CYS A C 10
ATOM 11427 O O . CYS A 1 52 ? -7.003 -8.237 -1.552 1.00 0.00 52 CYS A O 10
ATOM 11434 N N . ARG A 1 53 ? -8.182 -6.504 -2.201 1.00 0.00 53 ARG A N 10
ATOM 11435 C CA . ARG A 1 53 ? -9.123 -7.371 -2.967 1.00 0.00 53 ARG A CA 10
ATOM 11436 C C . ARG A 1 53 ? -9.110 -6.978 -4.445 1.00 0.00 53 ARG A C 10
ATOM 11437 O O . ARG A 1 53 ? -8.865 -5.839 -4.787 1.00 0.00 53 ARG A O 10
ATOM 11458 N N . SER A 1 54 ? -9.382 -7.902 -5.325 1.00 0.00 54 SER A N 10
ATOM 11459 C CA . SER A 1 54 ? -9.394 -7.558 -6.775 1.00 0.00 54 SER A CA 10
ATOM 11460 C C . SER A 1 54 ? -10.399 -6.434 -7.014 1.00 0.00 54 SER A C 10
ATOM 11461 O O . SER A 1 54 ? -10.084 -5.406 -7.581 1.00 0.00 54 SER A O 10
ATOM 11469 N N . LYS A 1 55 ? -11.605 -6.622 -6.564 1.00 0.00 55 LYS A N 10
ATOM 11470 C CA . LYS A 1 55 ? -12.646 -5.576 -6.730 1.00 0.00 55 LYS A CA 10
ATOM 11471 C C . LYS A 1 55 ? -13.286 -5.301 -5.361 1.00 0.00 55 LYS A C 10
ATOM 11472 O O . LYS A 1 55 ? -13.010 -5.985 -4.396 1.00 0.00 55 LYS A O 10
ATOM 11491 N N . CYS A 1 56 ? -14.132 -4.312 -5.259 1.00 0.00 56 CYS A N 10
ATOM 11492 C CA . CYS A 1 56 ? -14.761 -4.021 -3.938 1.00 0.00 56 CYS A CA 10
ATOM 11493 C C . CYS A 1 56 ? -16.164 -3.428 -4.117 1.00 0.00 56 CYS A C 10
ATOM 11494 O O . CYS A 1 56 ? -16.561 -3.058 -5.203 1.00 0.00 56 CYS A O 10
ATOM 11501 N N . PHE A 1 57 ? -16.917 -3.350 -3.051 1.00 0.00 57 PHE A N 10
ATOM 11502 C CA . PHE A 1 57 ? -18.299 -2.797 -3.143 1.00 0.00 57 PHE A CA 10
ATOM 11503 C C . PHE A 1 57 ? -18.270 -1.267 -3.164 1.00 0.00 57 PHE A C 10
ATOM 11504 O O . PHE A 1 57 ? -17.229 -0.652 -3.040 1.00 0.00 57 PHE A O 10
ATOM 11521 N N . ARG A 1 58 ? -19.410 -0.647 -3.319 1.00 0.00 58 ARG A N 10
ATOM 11522 C CA . ARG A 1 58 ? -19.455 0.839 -3.348 1.00 0.00 58 ARG A CA 10
ATOM 11523 C C . ARG A 1 58 ? -19.287 1.403 -1.940 1.00 0.00 58 ARG A C 10
ATOM 11524 O O . ARG A 1 58 ? -18.545 2.338 -1.720 1.00 0.00 58 ARG A O 10
ATOM 11545 N N . HIS A 1 59 ? -19.964 0.837 -0.980 1.00 0.00 59 HIS A N 10
ATOM 11546 C CA . HIS A 1 59 ? -19.828 1.342 0.415 1.00 0.00 59 HIS A CA 10
ATOM 11547 C C . HIS A 1 59 ? -18.345 1.502 0.762 1.00 0.00 59 HIS A C 10
ATOM 11548 O O . HIS A 1 59 ? -17.983 2.241 1.656 1.00 0.00 59 HIS A O 10
ATOM 11562 N N . GLU A 1 60 ? -17.487 0.813 0.059 1.00 0.00 60 GLU A N 10
ATOM 11563 C CA . GLU A 1 60 ? -16.032 0.917 0.340 1.00 0.00 60 GLU A CA 10
ATOM 11564 C C . GLU A 1 60 ? -15.302 1.465 -0.889 1.00 0.00 60 GLU A C 10
ATOM 11565 O O . GLU A 1 60 ? -15.884 1.636 -1.941 1.00 0.00 60 GLU A O 10
ATOM 11577 N N . TYR A 1 61 ? -14.029 1.726 -0.772 1.00 0.00 61 TYR A N 10
ATOM 11578 C CA . TYR A 1 61 ? -13.272 2.244 -1.948 1.00 0.00 61 TYR A CA 10
ATOM 11579 C C . TYR A 1 61 ? -11.948 1.502 -2.091 1.00 0.00 61 TYR A C 10
ATOM 11580 O O . TYR A 1 61 ? -11.718 0.486 -1.465 1.00 0.00 61 TYR A O 10
ATOM 11598 N N . VAL A 1 62 ? -11.076 2.006 -2.914 1.00 0.00 62 VAL A N 10
ATOM 11599 C CA . VAL A 1 62 ? -9.761 1.335 -3.111 1.00 0.00 62 VAL A CA 10
ATOM 11600 C C . VAL A 1 62 ? -8.636 2.226 -2.585 1.00 0.00 62 VAL A C 10
ATOM 11601 O O . VAL A 1 62 ? -8.091 3.032 -3.309 1.00 0.00 62 VAL A O 10
ATOM 11614 N N . ASP A 1 63 ? -8.290 2.085 -1.331 1.00 0.00 63 ASP A N 10
ATOM 11615 C CA . ASP A 1 63 ? -7.197 2.924 -0.748 1.00 0.00 63 ASP A CA 10
ATOM 11616 C C . ASP A 1 63 ? -6.056 3.087 -1.755 1.00 0.00 63 ASP A C 10
ATOM 11617 O O . ASP A 1 63 ? -5.140 2.290 -1.807 1.00 0.00 63 ASP A O 10
ATOM 11626 N N . THR A 1 64 ? -6.113 4.110 -2.559 1.00 0.00 64 THR A N 10
ATOM 11627 C CA . THR A 1 64 ? -5.039 4.326 -3.573 1.00 0.00 64 THR A CA 10
ATOM 11628 C C . THR A 1 64 ? -3.660 4.318 -2.907 1.00 0.00 64 THR A C 10
ATOM 11629 O O . THR A 1 64 ? -2.654 4.070 -3.542 1.00 0.00 64 THR A O 10
ATOM 11640 N N . TYR A 1 65 ? -3.607 4.601 -1.638 1.00 0.00 65 TYR A N 10
ATOM 11641 C CA . TYR A 1 65 ? -2.294 4.628 -0.929 1.00 0.00 65 TYR A CA 10
ATOM 11642 C C . TYR A 1 65 ? -1.761 3.210 -0.697 1.00 0.00 65 TYR A C 10
ATOM 11643 O O . TYR A 1 65 ? -0.590 2.942 -0.877 1.00 0.00 65 TYR A O 10
ATOM 11661 N N . TYR A 1 66 ? -2.602 2.308 -0.274 1.00 0.00 66 TYR A N 10
ATOM 11662 C CA . TYR A 1 66 ? -2.127 0.919 -0.003 1.00 0.00 66 TYR A CA 10
ATOM 11663 C C . TYR A 1 66 ? -2.233 0.032 -1.250 1.00 0.00 66 TYR A C 10
ATOM 11664 O O . TYR A 1 66 ? -1.713 -1.070 -1.281 1.00 0.00 66 TYR A O 10
ATOM 11682 N N . SER A 1 67 ? -2.877 0.495 -2.284 1.00 0.00 67 SER A N 10
ATOM 11683 C CA . SER A 1 67 ? -2.972 -0.340 -3.515 1.00 0.00 67 SER A CA 10
ATOM 11684 C C . SER A 1 67 ? -1.571 -0.795 -3.918 1.00 0.00 67 SER A C 10
ATOM 11685 O O . SER A 1 67 ? -1.393 -1.779 -4.612 1.00 0.00 67 SER A O 10
ATOM 11693 N N . ALA A 1 68 ? -0.571 -0.082 -3.477 1.00 0.00 68 ALA A N 10
ATOM 11694 C CA . ALA A 1 68 ? 0.828 -0.453 -3.819 1.00 0.00 68 ALA A CA 10
ATOM 11695 C C . ALA A 1 68 ? 1.227 -1.757 -3.121 1.00 0.00 68 ALA A C 10
ATOM 11696 O O . ALA A 1 68 ? 1.701 -2.683 -3.751 1.00 0.00 68 ALA A O 10
ATOM 11703 N N . VAL A 1 69 ? 1.056 -1.843 -1.826 1.00 0.00 69 VAL A N 10
ATOM 11704 C CA . VAL A 1 69 ? 1.449 -3.096 -1.120 1.00 0.00 69 VAL A CA 10
ATOM 11705 C C . VAL A 1 69 ? 0.662 -4.287 -1.673 1.00 0.00 69 VAL A C 10
ATOM 11706 O O . VAL A 1 69 ? 1.175 -5.384 -1.765 1.00 0.00 69 VAL A O 10
ATOM 11719 N N . CYS A 1 70 ? -0.569 -4.086 -2.062 1.00 0.00 70 CYS A N 10
ATOM 11720 C CA . CYS A 1 70 ? -1.353 -5.229 -2.619 1.00 0.00 70 CYS A CA 10
ATOM 11721 C C . CYS A 1 70 ? -0.655 -5.773 -3.867 1.00 0.00 70 CYS A C 10
ATOM 11722 O O . CYS A 1 70 ? -0.407 -6.956 -3.987 1.00 0.00 70 CYS A O 10
ATOM 11729 N N . GLY A 1 71 ? -0.339 -4.913 -4.798 1.00 0.00 71 GLY A N 10
ATOM 11730 C CA . GLY A 1 71 ? 0.340 -5.376 -6.041 1.00 0.00 71 GLY A CA 10
ATOM 11731 C C . GLY A 1 71 ? -0.708 -5.620 -7.126 1.00 0.00 71 GLY A C 10
ATOM 11732 O O . GLY A 1 71 ? -1.216 -4.696 -7.731 1.00 0.00 71 GLY A O 10
ATOM 11736 N N . ARG A 1 72 ? -1.041 -6.856 -7.375 1.00 0.00 72 ARG A N 10
ATOM 11737 C CA . ARG A 1 72 ? -2.064 -7.154 -8.418 1.00 0.00 72 ARG A CA 10
ATOM 11738 C C . ARG A 1 72 ? -3.464 -6.854 -7.875 1.00 0.00 72 ARG A C 10
ATOM 11739 O O . ARG A 1 72 ? -4.447 -6.931 -8.585 1.00 0.00 72 ARG A O 10
ATOM 11760 N N . TYR A 1 73 ? -3.560 -6.509 -6.619 1.00 0.00 73 TYR A N 10
ATOM 11761 C CA . TYR A 1 73 ? -4.894 -6.200 -6.028 1.00 0.00 73 TYR A CA 10
ATOM 11762 C C . TYR A 1 73 ? -4.919 -4.760 -5.512 1.00 0.00 73 TYR A C 10
ATOM 11763 O O . TYR A 1 73 ? -3.933 -4.052 -5.572 1.00 0.00 73 TYR A O 10
ATOM 11781 N N . PHE A 1 74 ? -6.035 -4.326 -4.999 1.00 0.00 74 PHE A N 10
ATOM 11782 C CA . PHE A 1 74 ? -6.121 -2.935 -4.469 1.00 0.00 74 PHE A CA 10
ATOM 11783 C C . PHE A 1 74 ? -6.493 -2.969 -2.985 1.00 0.00 74 PHE A C 10
ATOM 11784 O O . PHE A 1 74 ? -7.350 -3.723 -2.573 1.00 0.00 74 PHE A O 10
ATOM 11801 N N . CYS A 1 75 ? -5.871 -2.155 -2.178 1.00 0.00 75 CYS A N 10
ATOM 11802 C CA . CYS A 1 75 ? -6.219 -2.151 -0.731 1.00 0.00 75 CYS A CA 10
ATOM 11803 C C . CYS A 1 75 ? -7.494 -1.346 -0.521 1.00 0.00 75 CYS A C 10
ATOM 11804 O O . CYS A 1 75 ? -7.451 -0.144 -0.369 1.00 0.00 75 CYS A O 10
ATOM 11811 N N . CYS A 1 76 ? -8.627 -1.983 -0.499 1.00 0.00 76 CYS A N 10
ATOM 11812 C CA . CYS A 1 76 ? -9.874 -1.211 -0.285 1.00 0.00 76 CYS A CA 10
ATOM 11813 C C . CYS A 1 76 ? -10.001 -0.875 1.193 1.00 0.00 76 CYS A C 10
ATOM 11814 O O . CYS A 1 76 ? -9.249 -1.357 2.021 1.00 0.00 76 CYS A O 10
ATOM 11821 N N . ARG A 1 77 ? -10.937 -0.047 1.529 1.00 0.00 77 ARG A N 10
ATOM 11822 C CA . ARG A 1 77 ? -11.108 0.337 2.954 1.00 0.00 77 ARG A CA 10
ATOM 11823 C C . ARG A 1 77 ? -12.506 0.897 3.185 1.00 0.00 77 ARG A C 10
ATOM 11824 O O . ARG A 1 77 ? -13.322 0.951 2.288 1.00 0.00 77 ARG A O 10
ATOM 11845 N N . SER A 1 78 ? -12.783 1.323 4.382 1.00 0.00 78 SER A N 10
ATOM 11846 C CA . SER A 1 78 ? -14.129 1.891 4.668 1.00 0.00 78 SER A CA 10
ATOM 11847 C C . SER A 1 78 ? -14.026 3.400 4.907 1.00 0.00 78 SER A C 10
ATOM 11848 O O . SER A 1 78 ? -13.817 3.852 6.015 1.00 0.00 78 SER A O 10
ATOM 11856 N N . ARG A 1 79 ? -14.169 4.182 3.872 1.00 0.00 79 ARG A N 10
ATOM 11857 C CA . ARG A 1 79 ? -14.078 5.661 4.035 1.00 0.00 79 ARG A CA 10
ATOM 11858 C C . ARG A 1 79 ? -15.347 6.198 4.704 1.00 0.00 79 ARG A C 10
ATOM 11859 O O . ARG A 1 79 ? -15.286 6.507 5.882 1.00 0.00 79 ARG A O 10
ATOM 11881 N N . ASN A 1 1 ? 8.592 8.126 -6.448 1.00 0.00 1 ASN A N 11
ATOM 11882 C CA . ASN A 1 1 ? 9.119 7.090 -7.386 1.00 0.00 1 ASN A CA 11
ATOM 11883 C C . ASN A 1 1 ? 10.485 6.588 -6.908 1.00 0.00 1 ASN A C 11
ATOM 11884 O O . ASN A 1 1 ? 10.659 5.413 -6.652 1.00 0.00 1 ASN A O 11
ATOM 11897 N N . PRO A 1 2 ? 11.414 7.502 -6.802 1.00 0.00 2 PRO A N 11
ATOM 11898 C CA . PRO A 1 2 ? 12.782 7.147 -6.346 1.00 0.00 2 PRO A CA 11
ATOM 11899 C C . PRO A 1 2 ? 12.781 6.827 -4.849 1.00 0.00 2 PRO A C 11
ATOM 11900 O O . PRO A 1 2 ? 11.883 7.206 -4.124 1.00 0.00 2 PRO A O 11
ATOM 11911 N N . LEU A 1 3 ? 13.783 6.133 -4.382 1.00 0.00 3 LEU A N 11
ATOM 11912 C CA . LEU A 1 3 ? 13.842 5.789 -2.931 1.00 0.00 3 LEU A CA 11
ATOM 11913 C C . LEU A 1 3 ? 12.571 5.048 -2.507 1.00 0.00 3 LEU A C 11
ATOM 11914 O O . LEU A 1 3 ? 11.558 5.102 -3.173 1.00 0.00 3 LEU A O 11
ATOM 11930 N N . ILE A 1 4 ? 12.619 4.355 -1.402 1.00 0.00 4 ILE A N 11
ATOM 11931 C CA . ILE A 1 4 ? 11.413 3.611 -0.938 1.00 0.00 4 ILE A CA 11
ATOM 11932 C C . ILE A 1 4 ? 10.230 4.569 -0.780 1.00 0.00 4 ILE A C 11
ATOM 11933 O O . ILE A 1 4 ? 10.392 5.699 -0.367 1.00 0.00 4 ILE A O 11
ATOM 11949 N N . PRO A 1 5 ? 9.073 4.065 -1.101 1.00 0.00 5 PRO A N 11
ATOM 11950 C CA . PRO A 1 5 ? 7.832 4.865 -0.980 1.00 0.00 5 PRO A CA 11
ATOM 11951 C C . PRO A 1 5 ? 7.460 5.027 0.497 1.00 0.00 5 PRO A C 11
ATOM 11952 O O . PRO A 1 5 ? 8.284 4.876 1.378 1.00 0.00 5 PRO A O 11
ATOM 11963 N N . ALA A 1 6 ? 6.222 5.322 0.768 1.00 0.00 6 ALA A N 11
ATOM 11964 C CA . ALA A 1 6 ? 5.779 5.483 2.176 1.00 0.00 6 ALA A CA 11
ATOM 11965 C C . ALA A 1 6 ? 4.782 4.377 2.531 1.00 0.00 6 ALA A C 11
ATOM 11966 O O . ALA A 1 6 ? 4.818 3.814 3.607 1.00 0.00 6 ALA A O 11
ATOM 11973 N N . ILE A 1 7 ? 3.889 4.068 1.630 1.00 0.00 7 ILE A N 11
ATOM 11974 C CA . ILE A 1 7 ? 2.883 2.999 1.904 1.00 0.00 7 ILE A CA 11
ATOM 11975 C C . ILE A 1 7 ? 3.584 1.676 2.235 1.00 0.00 7 ILE A C 11
ATOM 11976 O O . ILE A 1 7 ? 3.147 0.924 3.082 1.00 0.00 7 ILE A O 11
ATOM 11992 N N . TYR A 1 8 ? 4.661 1.385 1.569 1.00 0.00 8 TYR A N 11
ATOM 11993 C CA . TYR A 1 8 ? 5.378 0.108 1.841 1.00 0.00 8 TYR A CA 11
ATOM 11994 C C . TYR A 1 8 ? 5.892 0.085 3.281 1.00 0.00 8 TYR A C 11
ATOM 11995 O O . TYR A 1 8 ? 6.075 -0.962 3.866 1.00 0.00 8 TYR A O 11
ATOM 12013 N N . ILE A 1 9 ? 6.107 1.232 3.863 1.00 0.00 9 ILE A N 11
ATOM 12014 C CA . ILE A 1 9 ? 6.587 1.265 5.272 1.00 0.00 9 ILE A CA 11
ATOM 12015 C C . ILE A 1 9 ? 5.436 0.883 6.204 1.00 0.00 9 ILE A C 11
ATOM 12016 O O . ILE A 1 9 ? 4.293 1.212 5.958 1.00 0.00 9 ILE A O 11
ATOM 12032 N N . GLY A 1 10 ? 5.722 0.178 7.261 1.00 0.00 10 GLY A N 11
ATOM 12033 C CA . GLY A 1 10 ? 4.632 -0.234 8.185 1.00 0.00 10 GLY A CA 11
ATOM 12034 C C . GLY A 1 10 ? 3.509 -0.856 7.360 1.00 0.00 10 GLY A C 11
ATOM 12035 O O . GLY A 1 10 ? 2.341 -0.680 7.644 1.00 0.00 10 GLY A O 11
ATOM 12039 N N . ALA A 1 11 ? 3.860 -1.576 6.328 1.00 0.00 11 ALA A N 11
ATOM 12040 C CA . ALA A 1 11 ? 2.815 -2.206 5.468 1.00 0.00 11 ALA A CA 11
ATOM 12041 C C . ALA A 1 11 ? 3.007 -3.725 5.414 1.00 0.00 11 ALA A C 11
ATOM 12042 O O . ALA A 1 11 ? 3.713 -4.299 6.219 1.00 0.00 11 ALA A O 11
ATOM 12049 N N . THR A 1 12 ? 2.382 -4.379 4.471 1.00 0.00 12 THR A N 11
ATOM 12050 C CA . THR A 1 12 ? 2.532 -5.863 4.371 1.00 0.00 12 THR A CA 11
ATOM 12051 C C . THR A 1 12 ? 2.341 -6.312 2.923 1.00 0.00 12 THR A C 11
ATOM 12052 O O . THR A 1 12 ? 1.243 -6.582 2.496 1.00 0.00 12 THR A O 11
ATOM 12063 N N . VAL A 1 13 ? 3.398 -6.399 2.164 1.00 0.00 13 VAL A N 11
ATOM 12064 C CA . VAL A 1 13 ? 3.252 -6.833 0.743 1.00 0.00 13 VAL A CA 11
ATOM 12065 C C . VAL A 1 13 ? 3.354 -8.358 0.645 1.00 0.00 13 VAL A C 11
ATOM 12066 O O . VAL A 1 13 ? 3.838 -9.013 1.545 1.00 0.00 13 VAL A O 11
ATOM 12079 N N . GLY A 1 14 ? 2.908 -8.927 -0.440 1.00 0.00 14 GLY A N 11
ATOM 12080 C CA . GLY A 1 14 ? 2.989 -10.408 -0.589 1.00 0.00 14 GLY A CA 11
ATOM 12081 C C . GLY A 1 14 ? 4.444 -10.814 -0.829 1.00 0.00 14 GLY A C 11
ATOM 12082 O O . GLY A 1 14 ? 5.347 -10.025 -0.640 1.00 0.00 14 GLY A O 11
ATOM 12086 N N . PRO A 1 15 ? 4.620 -12.039 -1.243 1.00 0.00 15 PRO A N 11
ATOM 12087 C CA . PRO A 1 15 ? 5.981 -12.560 -1.516 1.00 0.00 15 PRO A CA 11
ATOM 12088 C C . PRO A 1 15 ? 6.534 -11.959 -2.811 1.00 0.00 15 PRO A C 11
ATOM 12089 O O . PRO A 1 15 ? 7.701 -11.631 -2.908 1.00 0.00 15 PRO A O 11
ATOM 12100 N N . SER A 1 16 ? 5.704 -11.814 -3.808 1.00 0.00 16 SER A N 11
ATOM 12101 C CA . SER A 1 16 ? 6.181 -11.237 -5.098 1.00 0.00 16 SER A CA 11
ATOM 12102 C C . SER A 1 16 ? 6.523 -9.755 -4.925 1.00 0.00 16 SER A C 11
ATOM 12103 O O . SER A 1 16 ? 7.595 -9.310 -5.286 1.00 0.00 16 SER A O 11
ATOM 12111 N N . VAL A 1 17 ? 5.624 -8.986 -4.373 1.00 0.00 17 VAL A N 11
ATOM 12112 C CA . VAL A 1 17 ? 5.905 -7.535 -4.178 1.00 0.00 17 VAL A CA 11
ATOM 12113 C C . VAL A 1 17 ? 7.167 -7.359 -3.333 1.00 0.00 17 VAL A C 11
ATOM 12114 O O . VAL A 1 17 ? 8.040 -6.580 -3.657 1.00 0.00 17 VAL A O 11
ATOM 12127 N N . TRP A 1 18 ? 7.275 -8.084 -2.255 1.00 0.00 18 TRP A N 11
ATOM 12128 C CA . TRP A 1 18 ? 8.487 -7.961 -1.399 1.00 0.00 18 TRP A CA 11
ATOM 12129 C C . TRP A 1 18 ? 9.739 -8.072 -2.268 1.00 0.00 18 TRP A C 11
ATOM 12130 O O . TRP A 1 18 ? 10.540 -7.162 -2.345 1.00 0.00 18 TRP A O 11
ATOM 12151 N N . ALA A 1 19 ? 9.910 -9.185 -2.923 1.00 0.00 19 ALA A N 11
ATOM 12152 C CA . ALA A 1 19 ? 11.108 -9.365 -3.794 1.00 0.00 19 ALA A CA 11
ATOM 12153 C C . ALA A 1 19 ? 11.347 -8.107 -4.635 1.00 0.00 19 ALA A C 11
ATOM 12154 O O . ALA A 1 19 ? 12.460 -7.638 -4.765 1.00 0.00 19 ALA A O 11
ATOM 12161 N N . TYR A 1 20 ? 10.310 -7.558 -5.201 1.00 0.00 20 TYR A N 11
ATOM 12162 C CA . TYR A 1 20 ? 10.476 -6.329 -6.032 1.00 0.00 20 TYR A CA 11
ATOM 12163 C C . TYR A 1 20 ? 11.107 -5.214 -5.198 1.00 0.00 20 TYR A C 11
ATOM 12164 O O . TYR A 1 20 ? 12.224 -4.797 -5.439 1.00 0.00 20 TYR A O 11
ATOM 12182 N N . LEU A 1 21 ? 10.395 -4.730 -4.218 1.00 0.00 21 LEU A N 11
ATOM 12183 C CA . LEU A 1 21 ? 10.940 -3.643 -3.356 1.00 0.00 21 LEU A CA 11
ATOM 12184 C C . LEU A 1 21 ? 12.419 -3.901 -3.055 1.00 0.00 21 LEU A C 11
ATOM 12185 O O . LEU A 1 21 ? 13.270 -3.076 -3.321 1.00 0.00 21 LEU A O 11
ATOM 12201 N N . VAL A 1 22 ? 12.730 -5.042 -2.502 1.00 0.00 22 VAL A N 11
ATOM 12202 C CA . VAL A 1 22 ? 14.153 -5.357 -2.184 1.00 0.00 22 VAL A CA 11
ATOM 12203 C C . VAL A 1 22 ? 15.056 -4.923 -3.337 1.00 0.00 22 VAL A C 11
ATOM 12204 O O . VAL A 1 22 ? 15.989 -4.164 -3.159 1.00 0.00 22 VAL A O 11
ATOM 12217 N N . ALA A 1 23 ? 14.784 -5.396 -4.519 1.00 0.00 23 ALA A N 11
ATOM 12218 C CA . ALA A 1 23 ? 15.622 -5.009 -5.689 1.00 0.00 23 ALA A CA 11
ATOM 12219 C C . ALA A 1 23 ? 15.813 -3.490 -5.713 1.00 0.00 23 ALA A C 11
ATOM 12220 O O . ALA A 1 23 ? 16.903 -2.995 -5.921 1.00 0.00 23 ALA A O 11
ATOM 12227 N N . LEU A 1 24 ? 14.761 -2.749 -5.498 1.00 0.00 24 LEU A N 11
ATOM 12228 C CA . LEU A 1 24 ? 14.881 -1.263 -5.506 1.00 0.00 24 LEU A CA 11
ATOM 12229 C C . LEU A 1 24 ? 15.917 -0.812 -4.473 1.00 0.00 24 LEU A C 11
ATOM 12230 O O . LEU A 1 24 ? 16.808 -0.041 -4.769 1.00 0.00 24 LEU A O 11
ATOM 12246 N N . VAL A 1 25 ? 15.809 -1.291 -3.263 1.00 0.00 25 VAL A N 11
ATOM 12247 C CA . VAL A 1 25 ? 16.792 -0.893 -2.211 1.00 0.00 25 VAL A CA 11
ATOM 12248 C C . VAL A 1 25 ? 17.578 -2.124 -1.730 1.00 0.00 25 VAL A C 11
ATOM 12249 O O . VAL A 1 25 ? 18.631 -2.435 -2.249 1.00 0.00 25 VAL A O 11
ATOM 12262 N N . GLY A 1 26 ? 17.080 -2.822 -0.746 1.00 0.00 26 GLY A N 11
ATOM 12263 C CA . GLY A 1 26 ? 17.805 -4.022 -0.243 1.00 0.00 26 GLY A CA 11
ATOM 12264 C C . GLY A 1 26 ? 17.064 -4.589 0.970 1.00 0.00 26 GLY A C 11
ATOM 12265 O O . GLY A 1 26 ? 16.206 -3.947 1.541 1.00 0.00 26 GLY A O 11
ATOM 12269 N N . ALA A 1 27 ? 17.386 -5.790 1.364 1.00 0.00 27 ALA A N 11
ATOM 12270 C CA . ALA A 1 27 ? 16.696 -6.398 2.535 1.00 0.00 27 ALA A CA 11
ATOM 12271 C C . ALA A 1 27 ? 16.948 -5.568 3.798 1.00 0.00 27 ALA A C 11
ATOM 12272 O O . ALA A 1 27 ? 16.216 -5.656 4.763 1.00 0.00 27 ALA A O 11
ATOM 12279 N N . ALA A 1 28 ? 17.975 -4.763 3.801 1.00 0.00 28 ALA A N 11
ATOM 12280 C CA . ALA A 1 28 ? 18.262 -3.936 5.002 1.00 0.00 28 ALA A CA 11
ATOM 12281 C C . ALA A 1 28 ? 17.228 -2.818 5.123 1.00 0.00 28 ALA A C 11
ATOM 12282 O O . ALA A 1 28 ? 16.462 -2.767 6.065 1.00 0.00 28 ALA A O 11
ATOM 12289 N N . ALA A 1 29 ? 17.187 -1.929 4.170 1.00 0.00 29 ALA A N 11
ATOM 12290 C CA . ALA A 1 29 ? 16.187 -0.828 4.234 1.00 0.00 29 ALA A CA 11
ATOM 12291 C C . ALA A 1 29 ? 14.780 -1.424 4.207 1.00 0.00 29 ALA A C 11
ATOM 12292 O O . ALA A 1 29 ? 13.817 -0.792 4.591 1.00 0.00 29 ALA A O 11
ATOM 12299 N N . VAL A 1 30 ? 14.660 -2.645 3.759 1.00 0.00 30 VAL A N 11
ATOM 12300 C CA . VAL A 1 30 ? 13.321 -3.291 3.710 1.00 0.00 30 VAL A CA 11
ATOM 12301 C C . VAL A 1 30 ? 12.892 -3.700 5.122 1.00 0.00 30 VAL A C 11
ATOM 12302 O O . VAL A 1 30 ? 11.744 -3.566 5.496 1.00 0.00 30 VAL A O 11
ATOM 12315 N N . THR A 1 31 ? 13.809 -4.198 5.910 1.00 0.00 31 THR A N 11
ATOM 12316 C CA . THR A 1 31 ? 13.451 -4.612 7.296 1.00 0.00 31 THR A CA 11
ATOM 12317 C C . THR A 1 31 ? 13.340 -3.381 8.199 1.00 0.00 31 THR A C 11
ATOM 12318 O O . THR A 1 31 ? 12.599 -3.369 9.162 1.00 0.00 31 THR A O 11
ATOM 12329 N N . ALA A 1 32 ? 14.071 -2.343 7.894 1.00 0.00 32 ALA A N 11
ATOM 12330 C CA . ALA A 1 32 ? 14.004 -1.112 8.731 1.00 0.00 32 ALA A CA 11
ATOM 12331 C C . ALA A 1 32 ? 12.759 -0.299 8.370 1.00 0.00 32 ALA A C 11
ATOM 12332 O O . ALA A 1 32 ? 12.254 0.470 9.164 1.00 0.00 32 ALA A O 11
ATOM 12339 N N . ALA A 1 33 ? 12.257 -0.468 7.177 1.00 0.00 33 ALA A N 11
ATOM 12340 C CA . ALA A 1 33 ? 11.042 0.292 6.763 1.00 0.00 33 ALA A CA 11
ATOM 12341 C C . ALA A 1 33 ? 9.787 -0.373 7.334 1.00 0.00 33 ALA A C 11
ATOM 12342 O O . ALA A 1 33 ? 8.678 0.024 7.041 1.00 0.00 33 ALA A O 11
ATOM 12349 N N . ASN A 1 34 ? 9.956 -1.379 8.148 1.00 0.00 34 ASN A N 11
ATOM 12350 C CA . ASN A 1 34 ? 8.776 -2.073 8.744 1.00 0.00 34 ASN A CA 11
ATOM 12351 C C . ASN A 1 34 ? 7.868 -2.637 7.643 1.00 0.00 34 ASN A C 11
ATOM 12352 O O . ASN A 1 34 ? 6.759 -2.178 7.430 1.00 0.00 34 ASN A O 11
ATOM 12363 N N . ILE A 1 35 ? 8.332 -3.641 6.948 1.00 0.00 35 ILE A N 11
ATOM 12364 C CA . ILE A 1 35 ? 7.507 -4.255 5.869 1.00 0.00 35 ILE A CA 11
ATOM 12365 C C . ILE A 1 35 ? 7.251 -5.728 6.195 1.00 0.00 35 ILE A C 11
ATOM 12366 O O . ILE A 1 35 ? 8.143 -6.445 6.604 1.00 0.00 35 ILE A O 11
ATOM 12382 N N . ARG A 1 36 ? 6.043 -6.185 6.025 1.00 0.00 36 ARG A N 11
ATOM 12383 C CA . ARG A 1 36 ? 5.742 -7.612 6.335 1.00 0.00 36 ARG A CA 11
ATOM 12384 C C . ARG A 1 36 ? 5.343 -8.362 5.062 1.00 0.00 36 ARG A C 11
ATOM 12385 O O . ARG A 1 36 ? 4.782 -7.796 4.143 1.00 0.00 36 ARG A O 11
ATOM 12406 N N . ARG A 1 37 ? 5.628 -9.634 5.007 1.00 0.00 37 ARG A N 11
ATOM 12407 C CA . ARG A 1 37 ? 5.265 -10.430 3.801 1.00 0.00 37 ARG A CA 11
ATOM 12408 C C . ARG A 1 37 ? 3.959 -11.189 4.053 1.00 0.00 37 ARG A C 11
ATOM 12409 O O . ARG A 1 37 ? 3.701 -11.648 5.148 1.00 0.00 37 ARG A O 11
ATOM 12430 N N . ALA A 1 38 ? 3.135 -11.325 3.052 1.00 0.00 38 ALA A N 11
ATOM 12431 C CA . ALA A 1 38 ? 1.850 -12.054 3.244 1.00 0.00 38 ALA A CA 11
ATOM 12432 C C . ALA A 1 38 ? 1.829 -13.325 2.390 1.00 0.00 38 ALA A C 11
ATOM 12433 O O . ALA A 1 38 ? 2.620 -13.488 1.483 1.00 0.00 38 ALA A O 11
ATOM 12440 N N . SER A 1 39 ? 0.930 -14.226 2.678 1.00 0.00 39 SER A N 11
ATOM 12441 C CA . SER A 1 39 ? 0.859 -15.488 1.886 1.00 0.00 39 SER A CA 11
ATOM 12442 C C . SER A 1 39 ? 0.881 -15.179 0.387 1.00 0.00 39 SER A C 11
ATOM 12443 O O . SER A 1 39 ? 1.320 -15.980 -0.415 1.00 0.00 39 SER A O 11
ATOM 12451 N N . SER A 1 40 ? 0.409 -14.026 0.001 1.00 0.00 40 SER A N 11
ATOM 12452 C CA . SER A 1 40 ? 0.403 -13.672 -1.448 1.00 0.00 40 SER A CA 11
ATOM 12453 C C . SER A 1 40 ? 0.163 -12.171 -1.631 1.00 0.00 40 SER A C 11
ATOM 12454 O O . SER A 1 40 ? 0.214 -11.403 -0.689 1.00 0.00 40 SER A O 11
ATOM 12462 N N . ASP A 1 41 ? -0.101 -11.748 -2.837 1.00 0.00 41 ASP A N 11
ATOM 12463 C CA . ASP A 1 41 ? -0.347 -10.297 -3.086 1.00 0.00 41 ASP A CA 11
ATOM 12464 C C . ASP A 1 41 ? -1.613 -9.843 -2.354 1.00 0.00 41 ASP A C 11
ATOM 12465 O O . ASP A 1 41 ? -1.796 -8.675 -2.079 1.00 0.00 41 ASP A O 11
ATOM 12474 N N . ASN A 1 42 ? -2.487 -10.758 -2.038 1.00 0.00 42 ASN A N 11
ATOM 12475 C CA . ASN A 1 42 ? -3.738 -10.379 -1.324 1.00 0.00 42 ASN A CA 11
ATOM 12476 C C . ASN A 1 42 ? -3.507 -10.407 0.190 1.00 0.00 42 ASN A C 11
ATOM 12477 O O . ASN A 1 42 ? -3.338 -11.457 0.780 1.00 0.00 42 ASN A O 11
ATOM 12488 N N . HIS A 1 43 ? -3.500 -9.267 0.827 1.00 0.00 43 HIS A N 11
ATOM 12489 C CA . HIS A 1 43 ? -3.282 -9.244 2.302 1.00 0.00 43 HIS A CA 11
ATOM 12490 C C . HIS A 1 43 ? -4.031 -8.074 2.932 1.00 0.00 43 HIS A C 11
ATOM 12491 O O . HIS A 1 43 ? -4.625 -7.261 2.252 1.00 0.00 43 HIS A O 11
ATOM 12505 N N . SER A 1 44 ? -3.997 -7.978 4.230 1.00 0.00 44 SER A N 11
ATOM 12506 C CA . SER A 1 44 ? -4.699 -6.856 4.908 1.00 0.00 44 SER A CA 11
ATOM 12507 C C . SER A 1 44 ? -3.843 -5.594 4.831 1.00 0.00 44 SER A C 11
ATOM 12508 O O . SER A 1 44 ? -2.639 -5.639 4.995 1.00 0.00 44 SER A O 11
ATOM 12516 N N . CYS A 1 45 ? -4.448 -4.470 4.586 1.00 0.00 45 CYS A N 11
ATOM 12517 C CA . CYS A 1 45 ? -3.656 -3.213 4.505 1.00 0.00 45 CYS A CA 11
ATOM 12518 C C . CYS A 1 45 ? -4.290 -2.126 5.372 1.00 0.00 45 CYS A C 11
ATOM 12519 O O . CYS A 1 45 ? -5.328 -2.319 5.981 1.00 0.00 45 CYS A O 11
ATOM 12526 N N . ALA A 1 46 ? -3.662 -0.990 5.441 1.00 0.00 46 ALA A N 11
ATOM 12527 C CA . ALA A 1 46 ? -4.208 0.112 6.280 1.00 0.00 46 ALA A CA 11
ATOM 12528 C C . ALA A 1 46 ? -4.566 -0.437 7.661 1.00 0.00 46 ALA A C 11
ATOM 12529 O O . ALA A 1 46 ? -5.575 -0.086 8.240 1.00 0.00 46 ALA A O 11
ATOM 12536 N N . GLY A 1 47 ? -3.749 -1.311 8.185 1.00 0.00 47 GLY A N 11
ATOM 12537 C CA . GLY A 1 47 ? -4.043 -1.900 9.519 1.00 0.00 47 GLY A CA 11
ATOM 12538 C C . GLY A 1 47 ? -5.204 -2.884 9.377 1.00 0.00 47 GLY A C 11
ATOM 12539 O O . GLY A 1 47 ? -5.413 -3.459 8.327 1.00 0.00 47 GLY A O 11
ATOM 12543 N N . ASN A 1 48 ? -5.966 -3.078 10.415 1.00 0.00 48 ASN A N 11
ATOM 12544 C CA . ASN A 1 48 ? -7.113 -4.016 10.325 1.00 0.00 48 ASN A CA 11
ATOM 12545 C C . ASN A 1 48 ? -8.352 -3.279 9.810 1.00 0.00 48 ASN A C 11
ATOM 12546 O O . ASN A 1 48 ? -9.472 -3.677 10.060 1.00 0.00 48 ASN A O 11
ATOM 12557 N N . ARG A 1 49 ? -8.158 -2.199 9.100 1.00 0.00 49 ARG A N 11
ATOM 12558 C CA . ARG A 1 49 ? -9.318 -1.428 8.580 1.00 0.00 49 ARG A CA 11
ATOM 12559 C C . ARG A 1 49 ? -9.489 -1.652 7.075 1.00 0.00 49 ARG A C 11
ATOM 12560 O O . ARG A 1 49 ? -10.582 -1.571 6.550 1.00 0.00 49 ARG A O 11
ATOM 12581 N N . GLY A 1 50 ? -8.424 -1.925 6.372 1.00 0.00 50 GLY A N 11
ATOM 12582 C CA . GLY A 1 50 ? -8.549 -2.141 4.902 1.00 0.00 50 GLY A CA 11
ATOM 12583 C C . GLY A 1 50 ? -8.013 -3.524 4.529 1.00 0.00 50 GLY A C 11
ATOM 12584 O O . GLY A 1 50 ? -7.326 -4.166 5.297 1.00 0.00 50 GLY A O 11
ATOM 12588 N N . TRP A 1 51 ? -8.330 -3.986 3.350 1.00 0.00 51 TRP A N 11
ATOM 12589 C CA . TRP A 1 51 ? -7.848 -5.328 2.912 1.00 0.00 51 TRP A CA 11
ATOM 12590 C C . TRP A 1 51 ? -7.499 -5.290 1.421 1.00 0.00 51 TRP A C 11
ATOM 12591 O O . TRP A 1 51 ? -7.721 -4.300 0.752 1.00 0.00 51 TRP A O 11
ATOM 12612 N N . CYS A 1 52 ? -6.953 -6.352 0.889 1.00 0.00 52 CYS A N 11
ATOM 12613 C CA . CYS A 1 52 ? -6.598 -6.350 -0.559 1.00 0.00 52 CYS A CA 11
ATOM 12614 C C . CYS A 1 52 ? -7.533 -7.270 -1.349 1.00 0.00 52 CYS A C 11
ATOM 12615 O O . CYS A 1 52 ? -7.515 -8.475 -1.193 1.00 0.00 52 CYS A O 11
ATOM 12622 N N . ARG A 1 53 ? -8.341 -6.706 -2.203 1.00 0.00 53 ARG A N 11
ATOM 12623 C CA . ARG A 1 53 ? -9.276 -7.536 -3.016 1.00 0.00 53 ARG A CA 11
ATOM 12624 C C . ARG A 1 53 ? -9.218 -7.091 -4.479 1.00 0.00 53 ARG A C 11
ATOM 12625 O O . ARG A 1 53 ? -9.086 -5.920 -4.772 1.00 0.00 53 ARG A O 11
ATOM 12646 N N . SER A 1 54 ? -9.331 -8.006 -5.403 1.00 0.00 54 SER A N 11
ATOM 12647 C CA . SER A 1 54 ? -9.296 -7.602 -6.837 1.00 0.00 54 SER A CA 11
ATOM 12648 C C . SER A 1 54 ? -10.216 -6.400 -7.031 1.00 0.00 54 SER A C 11
ATOM 12649 O O . SER A 1 54 ? -9.913 -5.473 -7.756 1.00 0.00 54 SER A O 11
ATOM 12657 N N . LYS A 1 55 ? -11.337 -6.413 -6.370 1.00 0.00 55 LYS A N 11
ATOM 12658 C CA . LYS A 1 55 ? -12.297 -5.287 -6.476 1.00 0.00 55 LYS A CA 11
ATOM 12659 C C . LYS A 1 55 ? -12.806 -4.938 -5.067 1.00 0.00 55 LYS A C 11
ATOM 12660 O O . LYS A 1 55 ? -12.549 -5.650 -4.117 1.00 0.00 55 LYS A O 11
ATOM 12679 N N . CYS A 1 56 ? -13.524 -3.860 -4.924 1.00 0.00 56 CYS A N 11
ATOM 12680 C CA . CYS A 1 56 ? -14.040 -3.492 -3.572 1.00 0.00 56 CYS A CA 11
ATOM 12681 C C . CYS A 1 56 ? -15.570 -3.446 -3.589 1.00 0.00 56 CYS A C 11
ATOM 12682 O O . CYS A 1 56 ? -16.193 -3.642 -4.613 1.00 0.00 56 CYS A O 11
ATOM 12689 N N . PHE A 1 57 ? -16.181 -3.195 -2.464 1.00 0.00 57 PHE A N 11
ATOM 12690 C CA . PHE A 1 57 ? -17.672 -3.144 -2.424 1.00 0.00 57 PHE A CA 11
ATOM 12691 C C . PHE A 1 57 ? -18.167 -1.727 -2.721 1.00 0.00 57 PHE A C 11
ATOM 12692 O O . PHE A 1 57 ? -17.415 -0.870 -3.140 1.00 0.00 57 PHE A O 11
ATOM 12709 N N . ARG A 1 58 ? -19.430 -1.479 -2.509 1.00 0.00 58 ARG A N 11
ATOM 12710 C CA . ARG A 1 58 ? -19.981 -0.125 -2.779 1.00 0.00 58 ARG A CA 11
ATOM 12711 C C . ARG A 1 58 ? -19.750 0.788 -1.577 1.00 0.00 58 ARG A C 11
ATOM 12712 O O . ARG A 1 58 ? -19.374 1.935 -1.718 1.00 0.00 58 ARG A O 11
ATOM 12733 N N . HIS A 1 59 ? -19.962 0.285 -0.394 1.00 0.00 59 HIS A N 11
ATOM 12734 C CA . HIS A 1 59 ? -19.745 1.122 0.818 1.00 0.00 59 HIS A CA 11
ATOM 12735 C C . HIS A 1 59 ? -18.245 1.334 1.042 1.00 0.00 59 HIS A C 11
ATOM 12736 O O . HIS A 1 59 ? -17.834 2.007 1.967 1.00 0.00 59 HIS A O 11
ATOM 12750 N N . GLU A 1 60 ? -17.422 0.762 0.201 1.00 0.00 60 GLU A N 11
ATOM 12751 C CA . GLU A 1 60 ? -15.953 0.927 0.366 1.00 0.00 60 GLU A CA 11
ATOM 12752 C C . GLU A 1 60 ? -15.333 1.436 -0.938 1.00 0.00 60 GLU A C 11
ATOM 12753 O O . GLU A 1 60 ? -16.017 1.643 -1.921 1.00 0.00 60 GLU A O 11
ATOM 12765 N N . TYR A 1 61 ? -14.043 1.632 -0.958 1.00 0.00 61 TYR A N 11
ATOM 12766 C CA . TYR A 1 61 ? -13.383 2.117 -2.204 1.00 0.00 61 TYR A CA 11
ATOM 12767 C C . TYR A 1 61 ? -12.053 1.396 -2.407 1.00 0.00 61 TYR A C 11
ATOM 12768 O O . TYR A 1 61 ? -11.796 0.367 -1.814 1.00 0.00 61 TYR A O 11
ATOM 12786 N N . VAL A 1 62 ? -11.205 1.929 -3.238 1.00 0.00 62 VAL A N 11
ATOM 12787 C CA . VAL A 1 62 ? -9.887 1.277 -3.479 1.00 0.00 62 VAL A CA 11
ATOM 12788 C C . VAL A 1 62 ? -8.765 2.131 -2.890 1.00 0.00 62 VAL A C 11
ATOM 12789 O O . VAL A 1 62 ? -8.199 2.967 -3.564 1.00 0.00 62 VAL A O 11
ATOM 12802 N N . ASP A 1 63 ? -8.444 1.928 -1.640 1.00 0.00 63 ASP A N 11
ATOM 12803 C CA . ASP A 1 63 ? -7.357 2.730 -1.002 1.00 0.00 63 ASP A CA 11
ATOM 12804 C C . ASP A 1 63 ? -6.190 2.910 -1.976 1.00 0.00 63 ASP A C 11
ATOM 12805 O O . ASP A 1 63 ? -5.299 2.088 -2.055 1.00 0.00 63 ASP A O 11
ATOM 12814 N N . THR A 1 64 ? -6.195 3.979 -2.724 1.00 0.00 64 THR A N 11
ATOM 12815 C CA . THR A 1 64 ? -5.092 4.213 -3.700 1.00 0.00 64 THR A CA 11
ATOM 12816 C C . THR A 1 64 ? -3.742 4.238 -2.982 1.00 0.00 64 THR A C 11
ATOM 12817 O O . THR A 1 64 ? -2.735 3.811 -3.514 1.00 0.00 64 THR A O 11
ATOM 12828 N N . TYR A 1 65 ? -3.711 4.743 -1.782 1.00 0.00 65 TYR A N 11
ATOM 12829 C CA . TYR A 1 65 ? -2.426 4.806 -1.028 1.00 0.00 65 TYR A CA 11
ATOM 12830 C C . TYR A 1 65 ? -1.889 3.398 -0.752 1.00 0.00 65 TYR A C 11
ATOM 12831 O O . TYR A 1 65 ? -0.720 3.124 -0.938 1.00 0.00 65 TYR A O 11
ATOM 12849 N N . TYR A 1 66 ? -2.728 2.509 -0.298 1.00 0.00 66 TYR A N 11
ATOM 12850 C CA . TYR A 1 66 ? -2.252 1.128 0.003 1.00 0.00 66 TYR A CA 11
ATOM 12851 C C . TYR A 1 66 ? -2.301 0.245 -1.246 1.00 0.00 66 TYR A C 11
ATOM 12852 O O . TYR A 1 66 ? -1.820 -0.873 -1.245 1.00 0.00 66 TYR A O 11
ATOM 12870 N N . SER A 1 67 ? -2.855 0.736 -2.320 1.00 0.00 67 SER A N 11
ATOM 12871 C CA . SER A 1 67 ? -2.899 -0.085 -3.561 1.00 0.00 67 SER A CA 11
ATOM 12872 C C . SER A 1 67 ? -1.496 -0.626 -3.853 1.00 0.00 67 SER A C 11
ATOM 12873 O O . SER A 1 67 ? -1.327 -1.613 -4.542 1.00 0.00 67 SER A O 11
ATOM 12881 N N . ALA A 1 68 ? -0.489 0.022 -3.327 1.00 0.00 68 ALA A N 11
ATOM 12882 C CA . ALA A 1 68 ? 0.910 -0.436 -3.559 1.00 0.00 68 ALA A CA 11
ATOM 12883 C C . ALA A 1 68 ? 1.158 -1.781 -2.868 1.00 0.00 68 ALA A C 11
ATOM 12884 O O . ALA A 1 68 ? 1.283 -2.803 -3.514 1.00 0.00 68 ALA A O 11
ATOM 12891 N N . VAL A 1 69 ? 1.236 -1.795 -1.562 1.00 0.00 69 VAL A N 11
ATOM 12892 C CA . VAL A 1 69 ? 1.482 -3.086 -0.855 1.00 0.00 69 VAL A CA 11
ATOM 12893 C C . VAL A 1 69 ? 0.595 -4.178 -1.449 1.00 0.00 69 VAL A C 11
ATOM 12894 O O . VAL A 1 69 ? 0.947 -5.340 -1.462 1.00 0.00 69 VAL A O 11
ATOM 12907 N N . CYS A 1 70 ? -0.553 -3.810 -1.949 1.00 0.00 70 CYS A N 11
ATOM 12908 C CA . CYS A 1 70 ? -1.466 -4.823 -2.549 1.00 0.00 70 CYS A CA 11
ATOM 12909 C C . CYS A 1 70 ? -0.789 -5.513 -3.737 1.00 0.00 70 CYS A C 11
ATOM 12910 O O . CYS A 1 70 ? -0.515 -6.696 -3.705 1.00 0.00 70 CYS A O 11
ATOM 12917 N N . GLY A 1 71 ? -0.523 -4.785 -4.787 1.00 0.00 71 GLY A N 11
ATOM 12918 C CA . GLY A 1 71 ? 0.130 -5.402 -5.976 1.00 0.00 71 GLY A CA 11
ATOM 12919 C C . GLY A 1 71 ? -0.917 -5.635 -7.067 1.00 0.00 71 GLY A C 11
ATOM 12920 O O . GLY A 1 71 ? -1.497 -4.705 -7.592 1.00 0.00 71 GLY A O 11
ATOM 12924 N N . ARG A 1 72 ? -1.168 -6.869 -7.412 1.00 0.00 72 ARG A N 11
ATOM 12925 C CA . ARG A 1 72 ? -2.182 -7.155 -8.468 1.00 0.00 72 ARG A CA 11
ATOM 12926 C C . ARG A 1 72 ? -3.555 -6.648 -8.023 1.00 0.00 72 ARG A C 11
ATOM 12927 O O . ARG A 1 72 ? -4.234 -5.947 -8.746 1.00 0.00 72 ARG A O 11
ATOM 12948 N N . TYR A 1 73 ? -3.966 -6.994 -6.834 1.00 0.00 73 TYR A N 11
ATOM 12949 C CA . TYR A 1 73 ? -5.292 -6.529 -6.341 1.00 0.00 73 TYR A CA 11
ATOM 12950 C C . TYR A 1 73 ? -5.185 -5.090 -5.837 1.00 0.00 73 TYR A C 11
ATOM 12951 O O . TYR A 1 73 ? -4.140 -4.473 -5.901 1.00 0.00 73 TYR A O 11
ATOM 12969 N N . PHE A 1 74 ? -6.256 -4.561 -5.321 1.00 0.00 74 PHE A N 11
ATOM 12970 C CA . PHE A 1 74 ? -6.221 -3.169 -4.794 1.00 0.00 74 PHE A CA 11
ATOM 12971 C C . PHE A 1 74 ? -6.609 -3.184 -3.318 1.00 0.00 74 PHE A C 11
ATOM 12972 O O . PHE A 1 74 ? -7.473 -3.929 -2.904 1.00 0.00 74 PHE A O 11
ATOM 12989 N N . CYS A 1 75 ? -5.985 -2.371 -2.517 1.00 0.00 75 CYS A N 11
ATOM 12990 C CA . CYS A 1 75 ? -6.336 -2.357 -1.071 1.00 0.00 75 CYS A CA 11
ATOM 12991 C C . CYS A 1 75 ? -7.611 -1.544 -0.866 1.00 0.00 75 CYS A C 11
ATOM 12992 O O . CYS A 1 75 ? -7.586 -0.330 -0.853 1.00 0.00 75 CYS A O 11
ATOM 12999 N N . CYS A 1 76 ? -8.729 -2.198 -0.712 1.00 0.00 76 CYS A N 11
ATOM 13000 C CA . CYS A 1 76 ? -9.997 -1.446 -0.515 1.00 0.00 76 CYS A CA 11
ATOM 13001 C C . CYS A 1 76 ? -10.098 -0.966 0.932 1.00 0.00 76 CYS A C 11
ATOM 13002 O O . CYS A 1 76 ? -9.361 -1.403 1.795 1.00 0.00 76 CYS A O 11
ATOM 13009 N N . ARG A 1 77 ? -10.996 -0.063 1.202 1.00 0.00 77 ARG A N 11
ATOM 13010 C CA . ARG A 1 77 ? -11.135 0.452 2.593 1.00 0.00 77 ARG A CA 11
ATOM 13011 C C . ARG A 1 77 ? -12.535 1.029 2.809 1.00 0.00 77 ARG A C 11
ATOM 13012 O O . ARG A 1 77 ? -13.341 1.085 1.902 1.00 0.00 77 ARG A O 11
ATOM 13033 N N . SER A 1 78 ? -12.827 1.459 4.005 1.00 0.00 78 SER A N 11
ATOM 13034 C CA . SER A 1 78 ? -14.175 2.034 4.281 1.00 0.00 78 SER A CA 11
ATOM 13035 C C . SER A 1 78 ? -14.080 3.556 4.429 1.00 0.00 78 SER A C 11
ATOM 13036 O O . SER A 1 78 ? -13.762 4.068 5.484 1.00 0.00 78 SER A O 11
ATOM 13044 N N . ARG A 1 79 ? -14.353 4.281 3.380 1.00 0.00 79 ARG A N 11
ATOM 13045 C CA . ARG A 1 79 ? -14.280 5.769 3.462 1.00 0.00 79 ARG A CA 11
ATOM 13046 C C . ARG A 1 79 ? -15.601 6.335 3.991 1.00 0.00 79 ARG A C 11
ATOM 13047 O O . ARG A 1 79 ? -15.678 7.541 4.163 1.00 0.00 79 ARG A O 11
ATOM 13069 N N . ASN A 1 1 ? 14.236 8.478 -11.682 1.00 0.00 1 ASN A N 12
ATOM 13070 C CA . ASN A 1 1 ? 14.780 7.960 -10.394 1.00 0.00 1 ASN A CA 12
ATOM 13071 C C . ASN A 1 1 ? 13.636 7.574 -9.453 1.00 0.00 1 ASN A C 12
ATOM 13072 O O . ASN A 1 1 ? 13.307 8.307 -8.540 1.00 0.00 1 ASN A O 12
ATOM 13085 N N . PRO A 1 2 ? 13.065 6.430 -9.712 1.00 0.00 2 PRO A N 12
ATOM 13086 C CA . PRO A 1 2 ? 11.942 5.932 -8.880 1.00 0.00 2 PRO A CA 12
ATOM 13087 C C . PRO A 1 2 ? 12.456 5.458 -7.517 1.00 0.00 2 PRO A C 12
ATOM 13088 O O . PRO A 1 2 ? 13.250 4.543 -7.426 1.00 0.00 2 PRO A O 12
ATOM 13099 N N . LEU A 1 3 ? 12.009 6.073 -6.457 1.00 0.00 3 LEU A N 12
ATOM 13100 C CA . LEU A 1 3 ? 12.472 5.655 -5.103 1.00 0.00 3 LEU A CA 12
ATOM 13101 C C . LEU A 1 3 ? 11.384 4.837 -4.403 1.00 0.00 3 LEU A C 12
ATOM 13102 O O . LEU A 1 3 ? 10.352 4.545 -4.974 1.00 0.00 3 LEU A O 12
ATOM 13118 N N . ILE A 1 4 ? 11.606 4.464 -3.172 1.00 0.00 4 ILE A N 12
ATOM 13119 C CA . ILE A 1 4 ? 10.580 3.665 -2.442 1.00 0.00 4 ILE A CA 12
ATOM 13120 C C . ILE A 1 4 ? 9.411 4.559 -2.025 1.00 0.00 4 ILE A C 12
ATOM 13121 O O . ILE A 1 4 ? 9.596 5.704 -1.666 1.00 0.00 4 ILE A O 12
ATOM 13137 N N . PRO A 1 5 ? 8.242 3.985 -2.065 1.00 0.00 5 PRO A N 12
ATOM 13138 C CA . PRO A 1 5 ? 7.028 4.718 -1.661 1.00 0.00 5 PRO A CA 12
ATOM 13139 C C . PRO A 1 5 ? 6.919 4.742 -0.135 1.00 0.00 5 PRO A C 12
ATOM 13140 O O . PRO A 1 5 ? 7.589 4.004 0.559 1.00 0.00 5 PRO A O 12
ATOM 13151 N N . ALA A 1 6 ? 6.079 5.583 0.387 1.00 0.00 6 ALA A N 12
ATOM 13152 C CA . ALA A 1 6 ? 5.918 5.666 1.865 1.00 0.00 6 ALA A CA 12
ATOM 13153 C C . ALA A 1 6 ? 5.011 4.537 2.365 1.00 0.00 6 ALA A C 12
ATOM 13154 O O . ALA A 1 6 ? 5.218 3.982 3.425 1.00 0.00 6 ALA A O 12
ATOM 13161 N N . ILE A 1 7 ? 4.006 4.196 1.606 1.00 0.00 7 ILE A N 12
ATOM 13162 C CA . ILE A 1 7 ? 3.080 3.104 2.030 1.00 0.00 7 ILE A CA 12
ATOM 13163 C C . ILE A 1 7 ? 3.866 1.852 2.430 1.00 0.00 7 ILE A C 12
ATOM 13164 O O . ILE A 1 7 ? 3.618 1.251 3.456 1.00 0.00 7 ILE A O 12
ATOM 13180 N N . TYR A 1 8 ? 4.799 1.449 1.618 1.00 0.00 8 TYR A N 12
ATOM 13181 C CA . TYR A 1 8 ? 5.592 0.228 1.933 1.00 0.00 8 TYR A CA 12
ATOM 13182 C C . TYR A 1 8 ? 6.142 0.306 3.354 1.00 0.00 8 TYR A C 12
ATOM 13183 O O . TYR A 1 8 ? 6.235 -0.686 4.048 1.00 0.00 8 TYR A O 12
ATOM 13201 N N . ILE A 1 9 ? 6.494 1.477 3.801 1.00 0.00 9 ILE A N 12
ATOM 13202 C CA . ILE A 1 9 ? 7.022 1.602 5.188 1.00 0.00 9 ILE A CA 12
ATOM 13203 C C . ILE A 1 9 ? 5.887 1.358 6.179 1.00 0.00 9 ILE A C 12
ATOM 13204 O O . ILE A 1 9 ? 4.920 2.092 6.227 1.00 0.00 9 ILE A O 12
ATOM 13220 N N . GLY A 1 10 ? 5.987 0.316 6.951 1.00 0.00 10 GLY A N 12
ATOM 13221 C CA . GLY A 1 10 ? 4.901 0.002 7.916 1.00 0.00 10 GLY A CA 12
ATOM 13222 C C . GLY A 1 10 ? 3.747 -0.621 7.138 1.00 0.00 10 GLY A C 12
ATOM 13223 O O . GLY A 1 10 ? 2.595 -0.504 7.505 1.00 0.00 10 GLY A O 12
ATOM 13227 N N . ALA A 1 11 ? 4.055 -1.277 6.051 1.00 0.00 11 ALA A N 12
ATOM 13228 C CA . ALA A 1 11 ? 2.976 -1.904 5.226 1.00 0.00 11 ALA A CA 12
ATOM 13229 C C . ALA A 1 11 ? 3.123 -3.427 5.210 1.00 0.00 11 ALA A C 12
ATOM 13230 O O . ALA A 1 11 ? 3.803 -4.003 6.034 1.00 0.00 11 ALA A O 12
ATOM 13237 N N . THR A 1 12 ? 2.488 -4.087 4.274 1.00 0.00 12 THR A N 12
ATOM 13238 C CA . THR A 1 12 ? 2.595 -5.576 4.211 1.00 0.00 12 THR A CA 12
ATOM 13239 C C . THR A 1 12 ? 2.376 -6.060 2.778 1.00 0.00 12 THR A C 12
ATOM 13240 O O . THR A 1 12 ? 1.264 -6.278 2.360 1.00 0.00 12 THR A O 12
ATOM 13251 N N . VAL A 1 13 ? 3.422 -6.236 2.025 1.00 0.00 13 VAL A N 12
ATOM 13252 C CA . VAL A 1 13 ? 3.247 -6.710 0.622 1.00 0.00 13 VAL A CA 12
ATOM 13253 C C . VAL A 1 13 ? 3.363 -8.234 0.561 1.00 0.00 13 VAL A C 12
ATOM 13254 O O . VAL A 1 13 ? 3.759 -8.876 1.513 1.00 0.00 13 VAL A O 12
ATOM 13267 N N . GLY A 1 14 ? 3.022 -8.819 -0.555 1.00 0.00 14 GLY A N 12
ATOM 13268 C CA . GLY A 1 14 ? 3.116 -10.301 -0.680 1.00 0.00 14 GLY A CA 12
ATOM 13269 C C . GLY A 1 14 ? 4.568 -10.699 -0.946 1.00 0.00 14 GLY A C 12
ATOM 13270 O O . GLY A 1 14 ? 5.483 -9.983 -0.594 1.00 0.00 14 GLY A O 12
ATOM 13274 N N . PRO A 1 15 ? 4.728 -11.837 -1.564 1.00 0.00 15 PRO A N 12
ATOM 13275 C CA . PRO A 1 15 ? 6.081 -12.346 -1.885 1.00 0.00 15 PRO A CA 12
ATOM 13276 C C . PRO A 1 15 ? 6.660 -11.602 -3.093 1.00 0.00 15 PRO A C 12
ATOM 13277 O O . PRO A 1 15 ? 7.708 -10.991 -3.016 1.00 0.00 15 PRO A O 12
ATOM 13288 N N . SER A 1 16 ? 5.985 -11.653 -4.209 1.00 0.00 16 SER A N 12
ATOM 13289 C CA . SER A 1 16 ? 6.494 -10.955 -5.425 1.00 0.00 16 SER A CA 12
ATOM 13290 C C . SER A 1 16 ? 6.787 -9.484 -5.115 1.00 0.00 16 SER A C 12
ATOM 13291 O O . SER A 1 16 ? 7.856 -8.980 -5.406 1.00 0.00 16 SER A O 12
ATOM 13299 N N . VAL A 1 17 ? 5.849 -8.790 -4.531 1.00 0.00 17 VAL A N 12
ATOM 13300 C CA . VAL A 1 17 ? 6.081 -7.352 -4.211 1.00 0.00 17 VAL A CA 12
ATOM 13301 C C . VAL A 1 17 ? 7.278 -7.209 -3.270 1.00 0.00 17 VAL A C 12
ATOM 13302 O O . VAL A 1 17 ? 8.148 -6.390 -3.480 1.00 0.00 17 VAL A O 12
ATOM 13315 N N . TRP A 1 18 ? 7.337 -8.001 -2.237 1.00 0.00 18 TRP A N 12
ATOM 13316 C CA . TRP A 1 18 ? 8.491 -7.900 -1.299 1.00 0.00 18 TRP A CA 12
ATOM 13317 C C . TRP A 1 18 ? 9.797 -7.912 -2.093 1.00 0.00 18 TRP A C 12
ATOM 13318 O O . TRP A 1 18 ? 10.531 -6.942 -2.123 1.00 0.00 18 TRP A O 12
ATOM 13339 N N . ALA A 1 19 ? 10.088 -9.005 -2.739 1.00 0.00 19 ALA A N 12
ATOM 13340 C CA . ALA A 1 19 ? 11.342 -9.095 -3.540 1.00 0.00 19 ALA A CA 12
ATOM 13341 C C . ALA A 1 19 ? 11.571 -7.799 -4.319 1.00 0.00 19 ALA A C 12
ATOM 13342 O O . ALA A 1 19 ? 12.676 -7.304 -4.406 1.00 0.00 19 ALA A O 12
ATOM 13349 N N . TYR A 1 20 ? 10.535 -7.244 -4.885 1.00 0.00 20 TYR A N 12
ATOM 13350 C CA . TYR A 1 20 ? 10.700 -5.975 -5.654 1.00 0.00 20 TYR A CA 12
ATOM 13351 C C . TYR A 1 20 ? 11.262 -4.884 -4.742 1.00 0.00 20 TYR A C 12
ATOM 13352 O O . TYR A 1 20 ? 12.346 -4.374 -4.954 1.00 0.00 20 TYR A O 12
ATOM 13370 N N . LEU A 1 21 ? 10.532 -4.528 -3.723 1.00 0.00 21 LEU A N 12
ATOM 13371 C CA . LEU A 1 21 ? 11.017 -3.477 -2.788 1.00 0.00 21 LEU A CA 12
ATOM 13372 C C . LEU A 1 21 ? 12.493 -3.714 -2.462 1.00 0.00 21 LEU A C 12
ATOM 13373 O O . LEU A 1 21 ? 13.318 -2.834 -2.606 1.00 0.00 21 LEU A O 12
ATOM 13389 N N . VAL A 1 22 ? 12.835 -4.898 -2.031 1.00 0.00 22 VAL A N 12
ATOM 13390 C CA . VAL A 1 22 ? 14.261 -5.187 -1.707 1.00 0.00 22 VAL A CA 12
ATOM 13391 C C . VAL A 1 22 ? 15.147 -4.808 -2.891 1.00 0.00 22 VAL A C 12
ATOM 13392 O O . VAL A 1 22 ? 16.198 -4.220 -2.733 1.00 0.00 22 VAL A O 12
ATOM 13405 N N . ALA A 1 23 ? 14.724 -5.133 -4.079 1.00 0.00 23 ALA A N 12
ATOM 13406 C CA . ALA A 1 23 ? 15.532 -4.782 -5.279 1.00 0.00 23 ALA A CA 12
ATOM 13407 C C . ALA A 1 23 ? 15.896 -3.298 -5.228 1.00 0.00 23 ALA A C 12
ATOM 13408 O O . ALA A 1 23 ? 17.025 -2.915 -5.464 1.00 0.00 23 ALA A O 12
ATOM 13415 N N . LEU A 1 24 ? 14.946 -2.463 -4.909 1.00 0.00 24 LEU A N 12
ATOM 13416 C CA . LEU A 1 24 ? 15.228 -1.007 -4.829 1.00 0.00 24 LEU A CA 12
ATOM 13417 C C . LEU A 1 24 ? 16.079 -0.714 -3.590 1.00 0.00 24 LEU A C 12
ATOM 13418 O O . LEU A 1 24 ? 16.830 0.239 -3.547 1.00 0.00 24 LEU A O 12
ATOM 13434 N N . VAL A 1 25 ? 15.959 -1.535 -2.585 1.00 0.00 25 VAL A N 12
ATOM 13435 C CA . VAL A 1 25 ? 16.751 -1.322 -1.335 1.00 0.00 25 VAL A CA 12
ATOM 13436 C C . VAL A 1 25 ? 17.573 -2.573 -1.007 1.00 0.00 25 VAL A C 12
ATOM 13437 O O . VAL A 1 25 ? 18.696 -2.727 -1.443 1.00 0.00 25 VAL A O 12
ATOM 13450 N N . GLY A 1 26 ? 17.014 -3.462 -0.232 1.00 0.00 26 GLY A N 12
ATOM 13451 C CA . GLY A 1 26 ? 17.743 -4.703 0.146 1.00 0.00 26 GLY A CA 12
ATOM 13452 C C . GLY A 1 26 ? 16.987 -5.378 1.287 1.00 0.00 26 GLY A C 12
ATOM 13453 O O . GLY A 1 26 ? 15.884 -4.994 1.621 1.00 0.00 26 GLY A O 12
ATOM 13457 N N . ALA A 1 27 ? 17.558 -6.380 1.890 1.00 0.00 27 ALA A N 12
ATOM 13458 C CA . ALA A 1 27 ? 16.852 -7.062 3.004 1.00 0.00 27 ALA A CA 12
ATOM 13459 C C . ALA A 1 27 ? 16.912 -6.210 4.270 1.00 0.00 27 ALA A C 12
ATOM 13460 O O . ALA A 1 27 ? 15.904 -5.923 4.884 1.00 0.00 27 ALA A O 12
ATOM 13467 N N . ALA A 1 28 ? 18.081 -5.803 4.663 1.00 0.00 28 ALA A N 12
ATOM 13468 C CA . ALA A 1 28 ? 18.201 -4.967 5.889 1.00 0.00 28 ALA A CA 12
ATOM 13469 C C . ALA A 1 28 ? 17.375 -3.689 5.732 1.00 0.00 28 ALA A C 12
ATOM 13470 O O . ALA A 1 28 ? 16.774 -3.206 6.671 1.00 0.00 28 ALA A O 12
ATOM 13477 N N . ALA A 1 29 ? 17.336 -3.141 4.549 1.00 0.00 29 ALA A N 12
ATOM 13478 C CA . ALA A 1 29 ? 16.543 -1.900 4.333 1.00 0.00 29 ALA A CA 12
ATOM 13479 C C . ALA A 1 29 ? 15.052 -2.215 4.435 1.00 0.00 29 ALA A C 12
ATOM 13480 O O . ALA A 1 29 ? 14.313 -1.557 5.139 1.00 0.00 29 ALA A O 12
ATOM 13487 N N . VAL A 1 30 ? 14.607 -3.220 3.738 1.00 0.00 30 VAL A N 12
ATOM 13488 C CA . VAL A 1 30 ? 13.163 -3.583 3.795 1.00 0.00 30 VAL A CA 12
ATOM 13489 C C . VAL A 1 30 ? 12.778 -4.006 5.217 1.00 0.00 30 VAL A C 12
ATOM 13490 O O . VAL A 1 30 ? 11.624 -3.966 5.593 1.00 0.00 30 VAL A O 12
ATOM 13503 N N . THR A 1 31 ? 13.734 -4.411 6.011 1.00 0.00 31 THR A N 12
ATOM 13504 C CA . THR A 1 31 ? 13.409 -4.833 7.404 1.00 0.00 31 THR A CA 12
ATOM 13505 C C . THR A 1 31 ? 13.239 -3.604 8.301 1.00 0.00 31 THR A C 12
ATOM 13506 O O . THR A 1 31 ? 12.353 -3.548 9.131 1.00 0.00 31 THR A O 12
ATOM 13517 N N . ALA A 1 32 ? 14.074 -2.615 8.136 1.00 0.00 32 ALA A N 12
ATOM 13518 C CA . ALA A 1 32 ? 13.951 -1.390 8.978 1.00 0.00 32 ALA A CA 12
ATOM 13519 C C . ALA A 1 32 ? 12.764 -0.547 8.504 1.00 0.00 32 ALA A C 12
ATOM 13520 O O . ALA A 1 32 ? 12.280 0.315 9.209 1.00 0.00 32 ALA A O 12
ATOM 13527 N N . ALA A 1 33 ? 12.291 -0.795 7.312 1.00 0.00 33 ALA A N 12
ATOM 13528 C CA . ALA A 1 33 ? 11.133 -0.014 6.790 1.00 0.00 33 ALA A CA 12
ATOM 13529 C C . ALA A 1 33 ? 9.824 -0.711 7.164 1.00 0.00 33 ALA A C 12
ATOM 13530 O O . ALA A 1 33 ? 8.813 -0.552 6.511 1.00 0.00 33 ALA A O 12
ATOM 13537 N N . ASN A 1 34 ? 9.839 -1.486 8.213 1.00 0.00 34 ASN A N 12
ATOM 13538 C CA . ASN A 1 34 ? 8.602 -2.200 8.640 1.00 0.00 34 ASN A CA 12
ATOM 13539 C C . ASN A 1 34 ? 7.863 -2.765 7.421 1.00 0.00 34 ASN A C 12
ATOM 13540 O O . ASN A 1 34 ? 6.769 -2.345 7.084 1.00 0.00 34 ASN A O 12
ATOM 13551 N N . ILE A 1 35 ? 8.454 -3.725 6.764 1.00 0.00 35 ILE A N 12
ATOM 13552 C CA . ILE A 1 35 ? 7.800 -4.337 5.573 1.00 0.00 35 ILE A CA 12
ATOM 13553 C C . ILE A 1 35 ? 7.366 -5.767 5.902 1.00 0.00 35 ILE A C 12
ATOM 13554 O O . ILE A 1 35 ? 8.183 -6.640 6.111 1.00 0.00 35 ILE A O 12
ATOM 13570 N N . ARG A 1 36 ? 6.086 -6.011 5.955 1.00 0.00 36 ARG A N 12
ATOM 13571 C CA . ARG A 1 36 ? 5.606 -7.385 6.276 1.00 0.00 36 ARG A CA 12
ATOM 13572 C C . ARG A 1 36 ? 5.260 -8.140 4.991 1.00 0.00 36 ARG A C 12
ATOM 13573 O O . ARG A 1 36 ? 4.688 -7.591 4.070 1.00 0.00 36 ARG A O 12
ATOM 13594 N N . ARG A 1 37 ? 5.602 -9.397 4.922 1.00 0.00 37 ARG A N 12
ATOM 13595 C CA . ARG A 1 37 ? 5.291 -10.186 3.698 1.00 0.00 37 ARG A CA 12
ATOM 13596 C C . ARG A 1 37 ? 3.909 -10.830 3.826 1.00 0.00 37 ARG A C 12
ATOM 13597 O O . ARG A 1 37 ? 3.414 -11.050 4.913 1.00 0.00 37 ARG A O 12
ATOM 13618 N N . ALA A 1 38 ? 3.280 -11.131 2.724 1.00 0.00 38 ALA A N 12
ATOM 13619 C CA . ALA A 1 38 ? 1.929 -11.759 2.785 1.00 0.00 38 ALA A CA 12
ATOM 13620 C C . ALA A 1 38 ? 1.858 -12.946 1.820 1.00 0.00 38 ALA A C 12
ATOM 13621 O O . ALA A 1 38 ? 2.621 -13.039 0.880 1.00 0.00 38 ALA A O 12
ATOM 13628 N N . SER A 1 39 ? 0.951 -13.856 2.048 1.00 0.00 39 SER A N 12
ATOM 13629 C CA . SER A 1 39 ? 0.836 -15.038 1.145 1.00 0.00 39 SER A CA 12
ATOM 13630 C C . SER A 1 39 ? 0.905 -14.598 -0.319 1.00 0.00 39 SER A C 12
ATOM 13631 O O . SER A 1 39 ? 1.412 -15.305 -1.167 1.00 0.00 39 SER A O 12
ATOM 13639 N N . SER A 1 40 ? 0.397 -13.437 -0.620 1.00 0.00 40 SER A N 12
ATOM 13640 C CA . SER A 1 40 ? 0.430 -12.949 -2.028 1.00 0.00 40 SER A CA 12
ATOM 13641 C C . SER A 1 40 ? 0.082 -11.463 -2.081 1.00 0.00 40 SER A C 12
ATOM 13642 O O . SER A 1 40 ? 0.228 -10.743 -1.113 1.00 0.00 40 SER A O 12
ATOM 13650 N N . ASP A 1 41 ? -0.379 -11.003 -3.207 1.00 0.00 41 ASP A N 12
ATOM 13651 C CA . ASP A 1 41 ? -0.741 -9.563 -3.334 1.00 0.00 41 ASP A CA 12
ATOM 13652 C C . ASP A 1 41 ? -2.020 -9.272 -2.545 1.00 0.00 41 ASP A C 12
ATOM 13653 O O . ASP A 1 41 ? -2.439 -8.139 -2.419 1.00 0.00 41 ASP A O 12
ATOM 13662 N N . ASN A 1 42 ? -2.640 -10.288 -2.010 1.00 0.00 42 ASN A N 12
ATOM 13663 C CA . ASN A 1 42 ? -3.890 -10.071 -1.228 1.00 0.00 42 ASN A CA 12
ATOM 13664 C C . ASN A 1 42 ? -3.592 -10.149 0.272 1.00 0.00 42 ASN A C 12
ATOM 13665 O O . ASN A 1 42 ? -3.434 -11.218 0.827 1.00 0.00 42 ASN A O 12
ATOM 13676 N N . HIS A 1 43 ? -3.513 -9.026 0.934 1.00 0.00 43 HIS A N 12
ATOM 13677 C CA . HIS A 1 43 ? -3.225 -9.044 2.397 1.00 0.00 43 HIS A CA 12
ATOM 13678 C C . HIS A 1 43 ? -3.955 -7.900 3.099 1.00 0.00 43 HIS A C 12
ATOM 13679 O O . HIS A 1 43 ? -4.717 -7.170 2.496 1.00 0.00 43 HIS A O 12
ATOM 13693 N N . SER A 1 44 ? -3.722 -7.738 4.372 1.00 0.00 44 SER A N 12
ATOM 13694 C CA . SER A 1 44 ? -4.394 -6.639 5.118 1.00 0.00 44 SER A CA 12
ATOM 13695 C C . SER A 1 44 ? -3.567 -5.358 4.998 1.00 0.00 44 SER A C 12
ATOM 13696 O O . SER A 1 44 ? -2.376 -5.354 5.239 1.00 0.00 44 SER A O 12
ATOM 13704 N N . CYS A 1 45 ? -4.183 -4.273 4.627 1.00 0.00 45 CYS A N 12
ATOM 13705 C CA . CYS A 1 45 ? -3.420 -2.999 4.493 1.00 0.00 45 CYS A CA 12
ATOM 13706 C C . CYS A 1 45 ? -4.040 -1.911 5.370 1.00 0.00 45 CYS A C 12
ATOM 13707 O O . CYS A 1 45 ? -5.045 -2.116 6.030 1.00 0.00 45 CYS A O 12
ATOM 13714 N N . ALA A 1 46 ? -3.441 -0.754 5.385 1.00 0.00 46 ALA A N 12
ATOM 13715 C CA . ALA A 1 46 ? -3.983 0.352 6.222 1.00 0.00 46 ALA A CA 12
ATOM 13716 C C . ALA A 1 46 ? -4.275 -0.171 7.630 1.00 0.00 46 ALA A C 12
ATOM 13717 O O . ALA A 1 46 ? -5.318 0.089 8.197 1.00 0.00 46 ALA A O 12
ATOM 13724 N N . GLY A 1 47 ? -3.364 -0.917 8.194 1.00 0.00 47 GLY A N 12
ATOM 13725 C CA . GLY A 1 47 ? -3.594 -1.467 9.558 1.00 0.00 47 GLY A CA 12
ATOM 13726 C C . GLY A 1 47 ? -4.720 -2.496 9.491 1.00 0.00 47 GLY A C 12
ATOM 13727 O O . GLY A 1 47 ? -4.990 -3.066 8.452 1.00 0.00 47 GLY A O 12
ATOM 13731 N N . ASN A 1 48 ? -5.389 -2.737 10.582 1.00 0.00 48 ASN A N 12
ATOM 13732 C CA . ASN A 1 48 ? -6.500 -3.724 10.567 1.00 0.00 48 ASN A CA 12
ATOM 13733 C C . ASN A 1 48 ? -7.801 -3.042 10.134 1.00 0.00 48 ASN A C 12
ATOM 13734 O O . ASN A 1 48 ? -8.871 -3.370 10.609 1.00 0.00 48 ASN A O 12
ATOM 13745 N N . ARG A 1 49 ? -7.721 -2.090 9.242 1.00 0.00 49 ARG A N 12
ATOM 13746 C CA . ARG A 1 49 ? -8.952 -1.386 8.793 1.00 0.00 49 ARG A CA 12
ATOM 13747 C C . ARG A 1 49 ? -9.212 -1.641 7.306 1.00 0.00 49 ARG A C 12
ATOM 13748 O O . ARG A 1 49 ? -10.343 -1.657 6.863 1.00 0.00 49 ARG A O 12
ATOM 13769 N N . GLY A 1 50 ? -8.182 -1.836 6.527 1.00 0.00 50 GLY A N 12
ATOM 13770 C CA . GLY A 1 50 ? -8.398 -2.082 5.074 1.00 0.00 50 GLY A CA 12
ATOM 13771 C C . GLY A 1 50 ? -7.876 -3.471 4.701 1.00 0.00 50 GLY A C 12
ATOM 13772 O O . GLY A 1 50 ? -7.125 -4.081 5.436 1.00 0.00 50 GLY A O 12
ATOM 13776 N N . TRP A 1 51 ? -8.272 -3.973 3.563 1.00 0.00 51 TRP A N 12
ATOM 13777 C CA . TRP A 1 51 ? -7.806 -5.321 3.133 1.00 0.00 51 TRP A CA 12
ATOM 13778 C C . TRP A 1 51 ? -7.515 -5.302 1.631 1.00 0.00 51 TRP A C 12
ATOM 13779 O O . TRP A 1 51 ? -7.716 -4.303 0.972 1.00 0.00 51 TRP A O 12
ATOM 13800 N N . CYS A 1 52 ? -7.038 -6.383 1.078 1.00 0.00 52 CYS A N 12
ATOM 13801 C CA . CYS A 1 52 ? -6.741 -6.390 -0.385 1.00 0.00 52 CYS A CA 12
ATOM 13802 C C . CYS A 1 52 ? -7.660 -7.366 -1.125 1.00 0.00 52 CYS A C 12
ATOM 13803 O O . CYS A 1 52 ? -7.598 -8.564 -0.930 1.00 0.00 52 CYS A O 12
ATOM 13810 N N . ARG A 1 53 ? -8.502 -6.861 -1.985 1.00 0.00 53 ARG A N 12
ATOM 13811 C CA . ARG A 1 53 ? -9.418 -7.753 -2.755 1.00 0.00 53 ARG A CA 12
ATOM 13812 C C . ARG A 1 53 ? -9.368 -7.379 -4.237 1.00 0.00 53 ARG A C 12
ATOM 13813 O O . ARG A 1 53 ? -8.992 -6.279 -4.593 1.00 0.00 53 ARG A O 12
ATOM 13834 N N . SER A 1 54 ? -9.757 -8.270 -5.107 1.00 0.00 54 SER A N 12
ATOM 13835 C CA . SER A 1 54 ? -9.741 -7.934 -6.558 1.00 0.00 54 SER A CA 12
ATOM 13836 C C . SER A 1 54 ? -10.614 -6.704 -6.792 1.00 0.00 54 SER A C 12
ATOM 13837 O O . SER A 1 54 ? -10.193 -5.724 -7.375 1.00 0.00 54 SER A O 12
ATOM 13845 N N . LYS A 1 55 ? -11.828 -6.753 -6.327 1.00 0.00 55 LYS A N 12
ATOM 13846 C CA . LYS A 1 55 ? -12.753 -5.607 -6.494 1.00 0.00 55 LYS A CA 12
ATOM 13847 C C . LYS A 1 55 ? -13.576 -5.440 -5.203 1.00 0.00 55 LYS A C 12
ATOM 13848 O O . LYS A 1 55 ? -14.001 -6.408 -4.605 1.00 0.00 55 LYS A O 12
ATOM 13867 N N . CYS A 1 56 ? -13.804 -4.230 -4.771 1.00 0.00 56 CYS A N 12
ATOM 13868 C CA . CYS A 1 56 ? -14.600 -4.031 -3.524 1.00 0.00 56 CYS A CA 12
ATOM 13869 C C . CYS A 1 56 ? -16.010 -3.542 -3.868 1.00 0.00 56 CYS A C 12
ATOM 13870 O O . CYS A 1 56 ? -16.269 -3.090 -4.966 1.00 0.00 56 CYS A O 12
ATOM 13877 N N . PHE A 1 57 ? -16.923 -3.632 -2.939 1.00 0.00 57 PHE A N 12
ATOM 13878 C CA . PHE A 1 57 ? -18.315 -3.172 -3.215 1.00 0.00 57 PHE A CA 12
ATOM 13879 C C . PHE A 1 57 ? -18.400 -1.650 -3.096 1.00 0.00 57 PHE A C 12
ATOM 13880 O O . PHE A 1 57 ? -17.400 -0.961 -3.098 1.00 0.00 57 PHE A O 12
ATOM 13897 N N . ARG A 1 58 ? -19.588 -1.118 -2.996 1.00 0.00 58 ARG A N 12
ATOM 13898 C CA . ARG A 1 58 ? -19.733 0.357 -2.881 1.00 0.00 58 ARG A CA 12
ATOM 13899 C C . ARG A 1 58 ? -19.481 0.805 -1.444 1.00 0.00 58 ARG A C 12
ATOM 13900 O O . ARG A 1 58 ? -18.795 1.778 -1.200 1.00 0.00 58 ARG A O 12
ATOM 13921 N N . HIS A 1 59 ? -20.019 0.102 -0.487 1.00 0.00 59 HIS A N 12
ATOM 13922 C CA . HIS A 1 59 ? -19.791 0.496 0.928 1.00 0.00 59 HIS A CA 12
ATOM 13923 C C . HIS A 1 59 ? -18.307 0.805 1.138 1.00 0.00 59 HIS A C 12
ATOM 13924 O O . HIS A 1 59 ? -17.934 1.540 2.031 1.00 0.00 59 HIS A O 12
ATOM 13938 N N . GLU A 1 60 ? -17.457 0.243 0.319 1.00 0.00 60 GLU A N 12
ATOM 13939 C CA . GLU A 1 60 ? -16.003 0.493 0.463 1.00 0.00 60 GLU A CA 12
ATOM 13940 C C . GLU A 1 60 ? -15.424 0.992 -0.861 1.00 0.00 60 GLU A C 12
ATOM 13941 O O . GLU A 1 60 ? -16.121 1.113 -1.850 1.00 0.00 60 GLU A O 12
ATOM 13953 N N . TYR A 1 61 ? -14.151 1.266 -0.893 1.00 0.00 61 TYR A N 12
ATOM 13954 C CA . TYR A 1 61 ? -13.521 1.738 -2.158 1.00 0.00 61 TYR A CA 12
ATOM 13955 C C . TYR A 1 61 ? -12.172 1.051 -2.345 1.00 0.00 61 TYR A C 12
ATOM 13956 O O . TYR A 1 61 ? -11.882 0.053 -1.718 1.00 0.00 61 TYR A O 12
ATOM 13974 N N . VAL A 1 62 ? -11.345 1.580 -3.199 1.00 0.00 62 VAL A N 12
ATOM 13975 C CA . VAL A 1 62 ? -10.012 0.956 -3.423 1.00 0.00 62 VAL A CA 12
ATOM 13976 C C . VAL A 1 62 ? -8.909 1.894 -2.934 1.00 0.00 62 VAL A C 12
ATOM 13977 O O . VAL A 1 62 ? -8.383 2.684 -3.690 1.00 0.00 62 VAL A O 12
ATOM 13990 N N . ASP A 1 63 ? -8.565 1.815 -1.673 1.00 0.00 63 ASP A N 12
ATOM 13991 C CA . ASP A 1 63 ? -7.497 2.704 -1.119 1.00 0.00 63 ASP A CA 12
ATOM 13992 C C . ASP A 1 63 ? -6.368 2.891 -2.135 1.00 0.00 63 ASP A C 12
ATOM 13993 O O . ASP A 1 63 ? -5.419 2.131 -2.173 1.00 0.00 63 ASP A O 12
ATOM 14002 N N . THR A 1 64 ? -6.465 3.896 -2.959 1.00 0.00 64 THR A N 12
ATOM 14003 C CA . THR A 1 64 ? -5.398 4.132 -3.975 1.00 0.00 64 THR A CA 12
ATOM 14004 C C . THR A 1 64 ? -4.038 4.264 -3.289 1.00 0.00 64 THR A C 12
ATOM 14005 O O . THR A 1 64 ? -3.005 4.014 -3.879 1.00 0.00 64 THR A O 12
ATOM 14016 N N . TYR A 1 65 ? -4.032 4.661 -2.050 1.00 0.00 65 TYR A N 12
ATOM 14017 C CA . TYR A 1 65 ? -2.742 4.817 -1.320 1.00 0.00 65 TYR A CA 12
ATOM 14018 C C . TYR A 1 65 ? -2.117 3.452 -1.027 1.00 0.00 65 TYR A C 12
ATOM 14019 O O . TYR A 1 65 ? -0.959 3.217 -1.307 1.00 0.00 65 TYR A O 12
ATOM 14037 N N . TYR A 1 66 ? -2.869 2.554 -0.450 1.00 0.00 66 TYR A N 12
ATOM 14038 C CA . TYR A 1 66 ? -2.302 1.212 -0.124 1.00 0.00 66 TYR A CA 12
ATOM 14039 C C . TYR A 1 66 ? -2.306 0.293 -1.354 1.00 0.00 66 TYR A C 12
ATOM 14040 O O . TYR A 1 66 ? -1.768 -0.800 -1.327 1.00 0.00 66 TYR A O 12
ATOM 14058 N N . SER A 1 67 ? -2.894 0.725 -2.435 1.00 0.00 67 SER A N 12
ATOM 14059 C CA . SER A 1 67 ? -2.912 -0.125 -3.661 1.00 0.00 67 SER A CA 12
ATOM 14060 C C . SER A 1 67 ? -1.483 -0.555 -4.017 1.00 0.00 67 SER A C 12
ATOM 14061 O O . SER A 1 67 ? -1.272 -1.499 -4.752 1.00 0.00 67 SER A O 12
ATOM 14069 N N . ALA A 1 68 ? -0.500 0.138 -3.503 1.00 0.00 68 ALA A N 12
ATOM 14070 C CA . ALA A 1 68 ? 0.916 -0.218 -3.811 1.00 0.00 68 ALA A CA 12
ATOM 14071 C C . ALA A 1 68 ? 1.308 -1.540 -3.141 1.00 0.00 68 ALA A C 12
ATOM 14072 O O . ALA A 1 68 ? 1.893 -2.406 -3.759 1.00 0.00 68 ALA A O 12
ATOM 14079 N N . VAL A 1 69 ? 0.997 -1.704 -1.882 1.00 0.00 69 VAL A N 12
ATOM 14080 C CA . VAL A 1 69 ? 1.362 -2.972 -1.189 1.00 0.00 69 VAL A CA 12
ATOM 14081 C C . VAL A 1 69 ? 0.479 -4.106 -1.703 1.00 0.00 69 VAL A C 12
ATOM 14082 O O . VAL A 1 69 ? 0.844 -5.263 -1.649 1.00 0.00 69 VAL A O 12
ATOM 14095 N N . CYS A 1 70 ? -0.677 -3.780 -2.212 1.00 0.00 70 CYS A N 12
ATOM 14096 C CA . CYS A 1 70 ? -1.583 -4.838 -2.738 1.00 0.00 70 CYS A CA 12
ATOM 14097 C C . CYS A 1 70 ? -0.970 -5.492 -3.981 1.00 0.00 70 CYS A C 12
ATOM 14098 O O . CYS A 1 70 ? -0.767 -6.689 -4.027 1.00 0.00 70 CYS A O 12
ATOM 14105 N N . GLY A 1 71 ? -0.673 -4.716 -4.987 1.00 0.00 71 GLY A N 12
ATOM 14106 C CA . GLY A 1 71 ? -0.074 -5.296 -6.223 1.00 0.00 71 GLY A CA 12
ATOM 14107 C C . GLY A 1 71 ? -1.186 -5.619 -7.223 1.00 0.00 71 GLY A C 12
ATOM 14108 O O . GLY A 1 71 ? -1.988 -4.773 -7.566 1.00 0.00 71 GLY A O 12
ATOM 14112 N N . ARG A 1 72 ? -1.243 -6.835 -7.690 1.00 0.00 72 ARG A N 12
ATOM 14113 C CA . ARG A 1 72 ? -2.308 -7.208 -8.664 1.00 0.00 72 ARG A CA 12
ATOM 14114 C C . ARG A 1 72 ? -3.680 -6.821 -8.107 1.00 0.00 72 ARG A C 12
ATOM 14115 O O . ARG A 1 72 ? -4.558 -6.394 -8.830 1.00 0.00 72 ARG A O 12
ATOM 14136 N N . TYR A 1 73 ? -3.867 -6.959 -6.823 1.00 0.00 73 TYR A N 12
ATOM 14137 C CA . TYR A 1 73 ? -5.178 -6.592 -6.216 1.00 0.00 73 TYR A CA 12
ATOM 14138 C C . TYR A 1 73 ? -5.155 -5.129 -5.771 1.00 0.00 73 TYR A C 12
ATOM 14139 O O . TYR A 1 73 ? -4.210 -4.407 -6.022 1.00 0.00 73 TYR A O 12
ATOM 14157 N N . PHE A 1 74 ? -6.184 -4.690 -5.100 1.00 0.00 74 PHE A N 12
ATOM 14158 C CA . PHE A 1 74 ? -6.218 -3.277 -4.625 1.00 0.00 74 PHE A CA 12
ATOM 14159 C C . PHE A 1 74 ? -6.568 -3.250 -3.138 1.00 0.00 74 PHE A C 12
ATOM 14160 O O . PHE A 1 74 ? -7.379 -4.025 -2.672 1.00 0.00 74 PHE A O 12
ATOM 14177 N N . CYS A 1 75 ? -5.973 -2.368 -2.389 1.00 0.00 75 CYS A N 12
ATOM 14178 C CA . CYS A 1 75 ? -6.291 -2.309 -0.937 1.00 0.00 75 CYS A CA 12
ATOM 14179 C C . CYS A 1 75 ? -7.604 -1.561 -0.732 1.00 0.00 75 CYS A C 12
ATOM 14180 O O . CYS A 1 75 ? -7.642 -0.348 -0.742 1.00 0.00 75 CYS A O 12
ATOM 14187 N N . CYS A 1 76 ? -8.685 -2.268 -0.551 1.00 0.00 76 CYS A N 12
ATOM 14188 C CA . CYS A 1 76 ? -9.986 -1.579 -0.355 1.00 0.00 76 CYS A CA 12
ATOM 14189 C C . CYS A 1 76 ? -10.098 -1.078 1.076 1.00 0.00 76 CYS A C 12
ATOM 14190 O O . CYS A 1 76 ? -9.342 -1.461 1.945 1.00 0.00 76 CYS A O 12
ATOM 14197 N N . ARG A 1 77 ? -11.031 -0.216 1.320 1.00 0.00 77 ARG A N 12
ATOM 14198 C CA . ARG A 1 77 ? -11.191 0.327 2.697 1.00 0.00 77 ARG A CA 12
ATOM 14199 C C . ARG A 1 77 ? -12.609 0.856 2.910 1.00 0.00 77 ARG A C 12
ATOM 14200 O O . ARG A 1 77 ? -13.398 0.942 1.990 1.00 0.00 77 ARG A O 12
ATOM 14221 N N . SER A 1 78 ? -12.935 1.212 4.121 1.00 0.00 78 SER A N 12
ATOM 14222 C CA . SER A 1 78 ? -14.303 1.737 4.400 1.00 0.00 78 SER A CA 12
ATOM 14223 C C . SER A 1 78 ? -14.247 3.246 4.660 1.00 0.00 78 SER A C 12
ATOM 14224 O O . SER A 1 78 ? -14.334 3.695 5.786 1.00 0.00 78 SER A O 12
ATOM 14232 N N . ARG A 1 79 ? -14.104 4.032 3.628 1.00 0.00 79 ARG A N 12
ATOM 14233 C CA . ARG A 1 79 ? -14.045 5.510 3.818 1.00 0.00 79 ARG A CA 12
ATOM 14234 C C . ARG A 1 79 ? -15.118 5.957 4.815 1.00 0.00 79 ARG A C 12
ATOM 14235 O O . ARG A 1 79 ? -16.152 5.311 4.870 1.00 0.00 79 ARG A O 12
ATOM 14257 N N . ASN A 1 1 ? 6.693 8.293 -8.252 1.00 0.00 1 ASN A N 13
ATOM 14258 C CA . ASN A 1 1 ? 6.876 7.066 -9.086 1.00 0.00 1 ASN A CA 13
ATOM 14259 C C . ASN A 1 1 ? 8.202 6.382 -8.740 1.00 0.00 1 ASN A C 13
ATOM 14260 O O . ASN A 1 1 ? 8.231 5.204 -8.439 1.00 0.00 1 ASN A O 13
ATOM 14273 N N . PRO A 1 2 ? 9.260 7.145 -8.796 1.00 0.00 2 PRO A N 13
ATOM 14274 C CA . PRO A 1 2 ? 10.605 6.604 -8.485 1.00 0.00 2 PRO A CA 13
ATOM 14275 C C . PRO A 1 2 ? 10.775 6.434 -6.972 1.00 0.00 2 PRO A C 13
ATOM 14276 O O . PRO A 1 2 ? 9.863 6.669 -6.205 1.00 0.00 2 PRO A O 13
ATOM 14287 N N . LEU A 1 3 ? 11.938 6.029 -6.540 1.00 0.00 3 LEU A N 13
ATOM 14288 C CA . LEU A 1 3 ? 12.167 5.847 -5.078 1.00 0.00 3 LEU A CA 13
ATOM 14289 C C . LEU A 1 3 ? 11.074 4.959 -4.476 1.00 0.00 3 LEU A C 13
ATOM 14290 O O . LEU A 1 3 ? 10.135 4.575 -5.144 1.00 0.00 3 LEU A O 13
ATOM 14306 N N . ILE A 1 4 ? 11.189 4.630 -3.217 1.00 0.00 4 ILE A N 13
ATOM 14307 C CA . ILE A 1 4 ? 10.156 3.769 -2.574 1.00 0.00 4 ILE A CA 13
ATOM 14308 C C . ILE A 1 4 ? 9.045 4.635 -1.975 1.00 0.00 4 ILE A C 13
ATOM 14309 O O . ILE A 1 4 ? 9.300 5.704 -1.459 1.00 0.00 4 ILE A O 13
ATOM 14325 N N . PRO A 1 5 ? 7.848 4.124 -2.044 1.00 0.00 5 PRO A N 13
ATOM 14326 C CA . PRO A 1 5 ? 6.691 4.841 -1.478 1.00 0.00 5 PRO A CA 13
ATOM 14327 C C . PRO A 1 5 ? 6.663 4.673 0.041 1.00 0.00 5 PRO A C 13
ATOM 14328 O O . PRO A 1 5 ? 7.302 3.800 0.594 1.00 0.00 5 PRO A O 13
ATOM 14339 N N . ALA A 1 6 ? 5.929 5.505 0.713 1.00 0.00 6 ALA A N 13
ATOM 14340 C CA . ALA A 1 6 ? 5.849 5.410 2.196 1.00 0.00 6 ALA A CA 13
ATOM 14341 C C . ALA A 1 6 ? 4.867 4.311 2.608 1.00 0.00 6 ALA A C 13
ATOM 14342 O O . ALA A 1 6 ? 4.921 3.796 3.706 1.00 0.00 6 ALA A O 13
ATOM 14349 N N . ILE A 1 7 ? 3.964 3.954 1.738 1.00 0.00 7 ILE A N 13
ATOM 14350 C CA . ILE A 1 7 ? 2.970 2.892 2.080 1.00 0.00 7 ILE A CA 13
ATOM 14351 C C . ILE A 1 7 ? 3.674 1.627 2.585 1.00 0.00 7 ILE A C 13
ATOM 14352 O O . ILE A 1 7 ? 3.375 1.128 3.652 1.00 0.00 7 ILE A O 13
ATOM 14368 N N . TYR A 1 8 ? 4.595 1.098 1.834 1.00 0.00 8 TYR A N 13
ATOM 14369 C CA . TYR A 1 8 ? 5.299 -0.137 2.280 1.00 0.00 8 TYR A CA 13
ATOM 14370 C C . TYR A 1 8 ? 5.777 0.022 3.722 1.00 0.00 8 TYR A C 13
ATOM 14371 O O . TYR A 1 8 ? 5.883 -0.937 4.460 1.00 0.00 8 TYR A O 13
ATOM 14389 N N . ILE A 1 9 ? 6.056 1.225 4.135 1.00 0.00 9 ILE A N 13
ATOM 14390 C CA . ILE A 1 9 ? 6.515 1.433 5.537 1.00 0.00 9 ILE A CA 13
ATOM 14391 C C . ILE A 1 9 ? 5.395 1.060 6.505 1.00 0.00 9 ILE A C 13
ATOM 14392 O O . ILE A 1 9 ? 4.294 1.568 6.423 1.00 0.00 9 ILE A O 13
ATOM 14408 N N . GLY A 1 10 ? 5.660 0.163 7.411 1.00 0.00 10 GLY A N 13
ATOM 14409 C CA . GLY A 1 10 ? 4.604 -0.254 8.371 1.00 0.00 10 GLY A CA 13
ATOM 14410 C C . GLY A 1 10 ? 3.477 -0.920 7.588 1.00 0.00 10 GLY A C 13
ATOM 14411 O O . GLY A 1 10 ? 2.326 -0.878 7.971 1.00 0.00 10 GLY A O 13
ATOM 14415 N N . ALA A 1 11 ? 3.806 -1.532 6.482 1.00 0.00 11 ALA A N 13
ATOM 14416 C CA . ALA A 1 11 ? 2.753 -2.198 5.659 1.00 0.00 11 ALA A CA 13
ATOM 14417 C C . ALA A 1 11 ? 3.004 -3.706 5.589 1.00 0.00 11 ALA A C 13
ATOM 14418 O O . ALA A 1 11 ? 3.742 -4.259 6.378 1.00 0.00 11 ALA A O 13
ATOM 14425 N N . THR A 1 12 ? 2.393 -4.376 4.647 1.00 0.00 12 THR A N 13
ATOM 14426 C CA . THR A 1 12 ? 2.601 -5.850 4.529 1.00 0.00 12 THR A CA 13
ATOM 14427 C C . THR A 1 12 ? 2.412 -6.290 3.079 1.00 0.00 12 THR A C 13
ATOM 14428 O O . THR A 1 12 ? 1.313 -6.540 2.647 1.00 0.00 12 THR A O 13
ATOM 14439 N N . VAL A 1 13 ? 3.466 -6.391 2.324 1.00 0.00 13 VAL A N 13
ATOM 14440 C CA . VAL A 1 13 ? 3.312 -6.817 0.902 1.00 0.00 13 VAL A CA 13
ATOM 14441 C C . VAL A 1 13 ? 3.381 -8.343 0.799 1.00 0.00 13 VAL A C 13
ATOM 14442 O O . VAL A 1 13 ? 3.553 -9.031 1.784 1.00 0.00 13 VAL A O 13
ATOM 14455 N N . GLY A 1 14 ? 3.247 -8.874 -0.384 1.00 0.00 14 GLY A N 13
ATOM 14456 C CA . GLY A 1 14 ? 3.304 -10.354 -0.549 1.00 0.00 14 GLY A CA 13
ATOM 14457 C C . GLY A 1 14 ? 4.730 -10.773 -0.913 1.00 0.00 14 GLY A C 13
ATOM 14458 O O . GLY A 1 14 ? 5.667 -10.027 -0.712 1.00 0.00 14 GLY A O 13
ATOM 14462 N N . PRO A 1 15 ? 4.843 -11.961 -1.440 1.00 0.00 15 PRO A N 13
ATOM 14463 C CA . PRO A 1 15 ? 6.168 -12.494 -1.842 1.00 0.00 15 PRO A CA 13
ATOM 14464 C C . PRO A 1 15 ? 6.659 -11.795 -3.113 1.00 0.00 15 PRO A C 13
ATOM 14465 O O . PRO A 1 15 ? 7.800 -11.388 -3.208 1.00 0.00 15 PRO A O 13
ATOM 14476 N N . SER A 1 16 ? 5.806 -11.651 -4.090 1.00 0.00 16 SER A N 13
ATOM 14477 C CA . SER A 1 16 ? 6.227 -10.977 -5.351 1.00 0.00 16 SER A CA 13
ATOM 14478 C C . SER A 1 16 ? 6.561 -9.509 -5.077 1.00 0.00 16 SER A C 13
ATOM 14479 O O . SER A 1 16 ? 7.628 -9.032 -5.412 1.00 0.00 16 SER A O 13
ATOM 14487 N N . VAL A 1 17 ? 5.660 -8.788 -4.467 1.00 0.00 17 VAL A N 13
ATOM 14488 C CA . VAL A 1 17 ? 5.937 -7.354 -4.172 1.00 0.00 17 VAL A CA 13
ATOM 14489 C C . VAL A 1 17 ? 7.190 -7.235 -3.305 1.00 0.00 17 VAL A C 13
ATOM 14490 O O . VAL A 1 17 ? 8.068 -6.443 -3.575 1.00 0.00 17 VAL A O 13
ATOM 14503 N N . TRP A 1 18 ? 7.281 -8.022 -2.268 1.00 0.00 18 TRP A N 13
ATOM 14504 C CA . TRP A 1 18 ? 8.484 -7.957 -1.390 1.00 0.00 18 TRP A CA 13
ATOM 14505 C C . TRP A 1 18 ? 9.750 -7.983 -2.244 1.00 0.00 18 TRP A C 13
ATOM 14506 O O . TRP A 1 18 ? 10.489 -7.020 -2.313 1.00 0.00 18 TRP A O 13
ATOM 14527 N N . ALA A 1 19 ? 10.003 -9.082 -2.897 1.00 0.00 19 ALA A N 13
ATOM 14528 C CA . ALA A 1 19 ? 11.219 -9.180 -3.753 1.00 0.00 19 ALA A CA 13
ATOM 14529 C C . ALA A 1 19 ? 11.401 -7.894 -4.562 1.00 0.00 19 ALA A C 13
ATOM 14530 O O . ALA A 1 19 ? 12.504 -7.422 -4.758 1.00 0.00 19 ALA A O 13
ATOM 14537 N N . TYR A 1 20 ? 10.328 -7.323 -5.031 1.00 0.00 20 TYR A N 13
ATOM 14538 C CA . TYR A 1 20 ? 10.439 -6.065 -5.826 1.00 0.00 20 TYR A CA 13
ATOM 14539 C C . TYR A 1 20 ? 11.063 -4.956 -4.975 1.00 0.00 20 TYR A C 13
ATOM 14540 O O . TYR A 1 20 ? 11.993 -4.291 -5.387 1.00 0.00 20 TYR A O 13
ATOM 14558 N N . LEU A 1 21 ? 10.556 -4.753 -3.791 1.00 0.00 21 LEU A N 13
ATOM 14559 C CA . LEU A 1 21 ? 11.113 -3.689 -2.911 1.00 0.00 21 LEU A CA 13
ATOM 14560 C C . LEU A 1 21 ? 12.589 -3.970 -2.617 1.00 0.00 21 LEU A C 13
ATOM 14561 O O . LEU A 1 21 ? 13.367 -3.067 -2.383 1.00 0.00 21 LEU A O 13
ATOM 14577 N N . VAL A 1 22 ? 12.979 -5.214 -2.632 1.00 0.00 22 VAL A N 13
ATOM 14578 C CA . VAL A 1 22 ? 14.405 -5.550 -2.357 1.00 0.00 22 VAL A CA 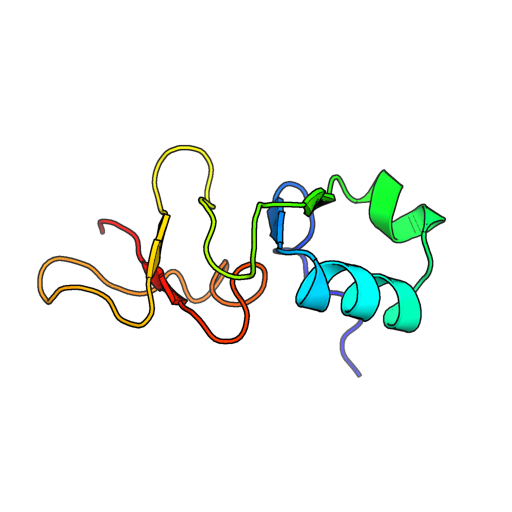13
ATOM 14579 C C . VAL A 1 22 ? 15.294 -5.017 -3.481 1.00 0.00 22 VAL A C 13
ATOM 14580 O O . VAL A 1 22 ? 16.296 -4.372 -3.244 1.00 0.00 22 VAL A O 13
ATOM 14593 N N . ALA A 1 23 ? 14.931 -5.280 -4.703 1.00 0.00 23 ALA A N 13
ATOM 14594 C CA . ALA A 1 23 ? 15.749 -4.786 -5.845 1.00 0.00 23 ALA A CA 13
ATOM 14595 C C . ALA A 1 23 ? 15.771 -3.256 -5.847 1.00 0.00 23 ALA A C 13
ATOM 14596 O O . ALA A 1 23 ? 16.779 -2.638 -6.126 1.00 0.00 23 ALA A O 13
ATOM 14603 N N . LEU A 1 24 ? 14.662 -2.641 -5.535 1.00 0.00 24 LEU A N 13
ATOM 14604 C CA . LEU A 1 24 ? 14.611 -1.153 -5.516 1.00 0.00 24 LEU A CA 13
ATOM 14605 C C . LEU A 1 24 ? 15.594 -0.604 -4.478 1.00 0.00 24 LEU A C 13
ATOM 14606 O O . LEU A 1 24 ? 16.286 0.366 -4.717 1.00 0.00 24 LEU A O 13
ATOM 14622 N N . VAL A 1 25 ? 15.661 -1.217 -3.328 1.00 0.00 25 VAL A N 13
ATOM 14623 C CA . VAL A 1 25 ? 16.598 -0.729 -2.274 1.00 0.00 25 VAL A CA 13
ATOM 14624 C C . VAL A 1 25 ? 17.431 -1.894 -1.723 1.00 0.00 25 VAL A C 13
ATOM 14625 O O . VAL A 1 25 ? 18.641 -1.822 -1.642 1.00 0.00 25 VAL A O 13
ATOM 14638 N N . GLY A 1 26 ? 16.790 -2.961 -1.334 1.00 0.00 26 GLY A N 13
ATOM 14639 C CA . GLY A 1 26 ? 17.541 -4.122 -0.778 1.00 0.00 26 GLY A CA 13
ATOM 14640 C C . GLY A 1 26 ? 16.803 -4.656 0.450 1.00 0.00 26 GLY A C 13
ATOM 14641 O O . GLY A 1 26 ? 15.943 -3.999 1.004 1.00 0.00 26 GLY A O 13
ATOM 14645 N N . ALA A 1 27 ? 17.124 -5.846 0.877 1.00 0.00 27 ALA A N 13
ATOM 14646 C CA . ALA A 1 27 ? 16.433 -6.423 2.063 1.00 0.00 27 ALA A CA 13
ATOM 14647 C C . ALA A 1 27 ? 16.768 -5.629 3.329 1.00 0.00 27 ALA A C 13
ATOM 14648 O O . ALA A 1 27 ? 16.174 -5.830 4.370 1.00 0.00 27 ALA A O 13
ATOM 14655 N N . ALA A 1 28 ? 17.710 -4.727 3.256 1.00 0.00 28 ALA A N 13
ATOM 14656 C CA . ALA A 1 28 ? 18.064 -3.935 4.462 1.00 0.00 28 ALA A CA 13
ATOM 14657 C C . ALA A 1 28 ? 16.999 -2.872 4.710 1.00 0.00 28 ALA A C 13
ATOM 14658 O O . ALA A 1 28 ? 16.258 -2.936 5.671 1.00 0.00 28 ALA A O 13
ATOM 14665 N N . ALA A 1 29 ? 16.899 -1.903 3.845 1.00 0.00 29 ALA A N 13
ATOM 14666 C CA . ALA A 1 29 ? 15.858 -0.858 4.039 1.00 0.00 29 ALA A CA 13
ATOM 14667 C C . ALA A 1 29 ? 14.484 -1.518 3.967 1.00 0.00 29 ALA A C 13
ATOM 14668 O O . ALA A 1 29 ? 13.500 -0.992 4.447 1.00 0.00 29 ALA A O 13
ATOM 14675 N N . VAL A 1 30 ? 14.419 -2.681 3.376 1.00 0.00 30 VAL A N 13
ATOM 14676 C CA . VAL A 1 30 ? 13.119 -3.395 3.276 1.00 0.00 30 VAL A CA 13
ATOM 14677 C C . VAL A 1 30 ? 12.704 -3.904 4.659 1.00 0.00 30 VAL A C 13
ATOM 14678 O O . VAL A 1 30 ? 11.541 -3.894 5.011 1.00 0.00 30 VAL A O 13
ATOM 14691 N N . THR A 1 31 ? 13.649 -4.345 5.447 1.00 0.00 31 THR A N 13
ATOM 14692 C CA . THR A 1 31 ? 13.303 -4.850 6.808 1.00 0.00 31 THR A CA 13
ATOM 14693 C C . THR A 1 31 ? 13.233 -3.683 7.796 1.00 0.00 31 THR A C 13
ATOM 14694 O O . THR A 1 31 ? 12.558 -3.750 8.805 1.00 0.00 31 THR A O 13
ATOM 14705 N N . ALA A 1 32 ? 13.923 -2.612 7.513 1.00 0.00 32 ALA A N 13
ATOM 14706 C CA . ALA A 1 32 ? 13.893 -1.439 8.432 1.00 0.00 32 ALA A CA 13
ATOM 14707 C C . ALA A 1 32 ? 12.629 -0.614 8.181 1.00 0.00 32 ALA A C 13
ATOM 14708 O O . ALA A 1 32 ? 12.215 0.175 9.006 1.00 0.00 32 ALA A O 13
ATOM 14715 N N . ALA A 1 33 ? 12.010 -0.800 7.047 1.00 0.00 33 ALA A N 13
ATOM 14716 C CA . ALA A 1 33 ? 10.769 -0.036 6.739 1.00 0.00 33 ALA A CA 13
ATOM 14717 C C . ALA A 1 33 ? 9.548 -0.812 7.233 1.00 0.00 33 ALA A C 13
ATOM 14718 O O . ALA A 1 33 ? 8.457 -0.666 6.722 1.00 0.00 33 ALA A O 13
ATOM 14725 N N . ASN A 1 34 ? 9.731 -1.640 8.226 1.00 0.00 34 ASN A N 13
ATOM 14726 C CA . ASN A 1 34 ? 8.593 -2.436 8.765 1.00 0.00 34 ASN A CA 13
ATOM 14727 C C . ASN A 1 34 ? 7.701 -2.941 7.626 1.00 0.00 34 ASN A C 13
ATOM 14728 O O . ASN A 1 34 ? 6.620 -2.431 7.386 1.00 0.00 34 ASN A O 13
ATOM 14739 N N . ILE A 1 35 ? 8.149 -3.948 6.928 1.00 0.00 35 ILE A N 13
ATOM 14740 C CA . ILE A 1 35 ? 7.339 -4.507 5.810 1.00 0.00 35 ILE A CA 13
ATOM 14741 C C . ILE A 1 35 ? 7.122 -6.004 6.037 1.00 0.00 35 ILE A C 13
ATOM 14742 O O . ILE A 1 35 ? 8.060 -6.774 6.098 1.00 0.00 35 ILE A O 13
ATOM 14758 N N . ARG A 1 36 ? 5.896 -6.423 6.178 1.00 0.00 36 ARG A N 13
ATOM 14759 C CA . ARG A 1 36 ? 5.630 -7.870 6.416 1.00 0.00 36 ARG A CA 13
ATOM 14760 C C . ARG A 1 36 ? 5.277 -8.573 5.104 1.00 0.00 36 ARG A C 13
ATOM 14761 O O . ARG A 1 36 ? 4.827 -7.958 4.155 1.00 0.00 36 ARG A O 13
ATOM 14782 N N . ARG A 1 37 ? 5.474 -9.862 5.050 1.00 0.00 37 ARG A N 13
ATOM 14783 C CA . ARG A 1 37 ? 5.147 -10.618 3.810 1.00 0.00 37 ARG A CA 13
ATOM 14784 C C . ARG A 1 37 ? 3.886 -11.457 4.036 1.00 0.00 37 ARG A C 13
ATOM 14785 O O . ARG A 1 37 ? 3.698 -12.039 5.086 1.00 0.00 37 ARG A O 13
ATOM 14806 N N . ALA A 1 38 ? 3.017 -11.518 3.065 1.00 0.00 38 ALA A N 13
ATOM 14807 C CA . ALA A 1 38 ? 1.769 -12.314 3.235 1.00 0.00 38 ALA A CA 13
ATOM 14808 C C . ALA A 1 38 ? 1.719 -13.455 2.216 1.00 0.00 38 ALA A C 13
ATOM 14809 O O . ALA A 1 38 ? 2.451 -13.469 1.247 1.00 0.00 38 ALA A O 13
ATOM 14816 N N . SER A 1 39 ? 0.859 -14.414 2.430 1.00 0.00 39 SER A N 13
ATOM 14817 C CA . SER A 1 39 ? 0.761 -15.558 1.478 1.00 0.00 39 SER A CA 13
ATOM 14818 C C . SER A 1 39 ? 0.820 -15.055 0.033 1.00 0.00 39 SER A C 13
ATOM 14819 O O . SER A 1 39 ? 1.230 -15.763 -0.865 1.00 0.00 39 SER A O 13
ATOM 14827 N N . SER A 1 40 ? 0.414 -13.837 -0.198 1.00 0.00 40 SER A N 13
ATOM 14828 C CA . SER A 1 40 ? 0.448 -13.292 -1.585 1.00 0.00 40 SER A CA 13
ATOM 14829 C C . SER A 1 40 ? 0.108 -11.800 -1.576 1.00 0.00 40 SER A C 13
ATOM 14830 O O . SER A 1 40 ? 0.166 -11.144 -0.556 1.00 0.00 40 SER A O 13
ATOM 14838 N N . ASP A 1 41 ? -0.247 -11.260 -2.710 1.00 0.00 41 ASP A N 13
ATOM 14839 C CA . ASP A 1 41 ? -0.591 -9.811 -2.773 1.00 0.00 41 ASP A CA 13
ATOM 14840 C C . ASP A 1 41 ? -1.870 -9.534 -1.980 1.00 0.00 41 ASP A C 13
ATOM 14841 O O . ASP A 1 41 ? -2.251 -8.399 -1.777 1.00 0.00 41 ASP A O 13
ATOM 14850 N N . ASN A 1 42 ? -2.539 -10.562 -1.536 1.00 0.00 42 ASN A N 13
ATOM 14851 C CA . ASN A 1 42 ? -3.796 -10.357 -0.761 1.00 0.00 42 ASN A CA 13
ATOM 14852 C C . ASN A 1 42 ? -3.507 -10.366 0.742 1.00 0.00 42 ASN A C 13
ATOM 14853 O O . ASN A 1 42 ? -3.332 -11.408 1.343 1.00 0.00 42 ASN A O 13
ATOM 14864 N N . HIS A 1 43 ? -3.459 -9.215 1.357 1.00 0.00 43 HIS A N 13
ATOM 14865 C CA . HIS A 1 43 ? -3.187 -9.165 2.823 1.00 0.00 43 HIS A CA 13
ATOM 14866 C C . HIS A 1 43 ? -3.996 -8.047 3.480 1.00 0.00 43 HIS A C 13
ATOM 14867 O O . HIS A 1 43 ? -4.737 -7.337 2.830 1.00 0.00 43 HIS A O 13
ATOM 14881 N N . SER A 1 44 ? -3.852 -7.885 4.765 1.00 0.00 44 SER A N 13
ATOM 14882 C CA . SER A 1 44 ? -4.606 -6.810 5.470 1.00 0.00 44 SER A CA 13
ATOM 14883 C C . SER A 1 44 ? -3.802 -5.510 5.435 1.00 0.00 44 SER A C 13
ATOM 14884 O O . SER A 1 44 ? -2.686 -5.448 5.911 1.00 0.00 44 SER A O 13
ATOM 14892 N N . CYS A 1 45 ? -4.353 -4.471 4.873 1.00 0.00 45 CYS A N 13
ATOM 14893 C CA . CYS A 1 45 ? -3.604 -3.184 4.812 1.00 0.00 45 CYS A CA 13
ATOM 14894 C C . CYS A 1 45 ? -4.324 -2.099 5.615 1.00 0.00 45 CYS A C 13
ATOM 14895 O O . CYS A 1 45 ? -5.354 -2.332 6.229 1.00 0.00 45 CYS A O 13
ATOM 14902 N N . ALA A 1 46 ? -3.782 -0.914 5.621 1.00 0.00 46 ALA A N 13
ATOM 14903 C CA . ALA A 1 46 ? -4.417 0.188 6.393 1.00 0.00 46 ALA A CA 13
ATOM 14904 C C . ALA A 1 46 ? -4.724 -0.308 7.805 1.00 0.00 46 ALA A C 13
ATOM 14905 O O . ALA A 1 46 ? -5.775 -0.046 8.354 1.00 0.00 46 ALA A O 13
ATOM 14912 N N . GLY A 1 47 ? -3.815 -1.042 8.387 1.00 0.00 47 GLY A N 13
ATOM 14913 C CA . GLY A 1 47 ? -4.055 -1.579 9.753 1.00 0.00 47 GLY A CA 13
ATOM 14914 C C . GLY A 1 47 ? -5.212 -2.573 9.684 1.00 0.00 47 GLY A C 13
ATOM 14915 O O . GLY A 1 47 ? -5.472 -3.161 8.654 1.00 0.00 47 GLY A O 13
ATOM 14919 N N . ASN A 1 48 ? -5.918 -2.761 10.761 1.00 0.00 48 ASN A N 13
ATOM 14920 C CA . ASN A 1 48 ? -7.061 -3.709 10.736 1.00 0.00 48 ASN A CA 13
ATOM 14921 C C . ASN A 1 48 ? -8.320 -2.990 10.240 1.00 0.00 48 ASN A C 13
ATOM 14922 O O . ASN A 1 48 ? -9.412 -3.234 10.713 1.00 0.00 48 ASN A O 13
ATOM 14933 N N . ARG A 1 49 ? -8.174 -2.089 9.302 1.00 0.00 49 ARG A N 13
ATOM 14934 C CA . ARG A 1 49 ? -9.356 -1.345 8.793 1.00 0.00 49 ARG A CA 13
ATOM 14935 C C . ARG A 1 49 ? -9.583 -1.620 7.303 1.00 0.00 49 ARG A C 13
ATOM 14936 O O . ARG A 1 49 ? -10.701 -1.593 6.828 1.00 0.00 49 ARG A O 13
ATOM 14957 N N . GLY A 1 50 ? -8.542 -1.875 6.555 1.00 0.00 50 GLY A N 13
ATOM 14958 C CA . GLY A 1 50 ? -8.735 -2.135 5.099 1.00 0.00 50 GLY A CA 13
ATOM 14959 C C . GLY A 1 50 ? -8.119 -3.485 4.725 1.00 0.00 50 GLY A C 13
ATOM 14960 O O . GLY A 1 50 ? -7.285 -4.017 5.430 1.00 0.00 50 GLY A O 13
ATOM 14964 N N . TRP A 1 51 ? -8.529 -4.045 3.618 1.00 0.00 51 TRP A N 13
ATOM 14965 C CA . TRP A 1 51 ? -7.975 -5.364 3.193 1.00 0.00 51 TRP A CA 13
ATOM 14966 C C . TRP A 1 51 ? -7.564 -5.318 1.717 1.00 0.00 51 TRP A C 13
ATOM 14967 O O . TRP A 1 51 ? -7.792 -4.342 1.032 1.00 0.00 51 TRP A O 13
ATOM 14988 N N . CYS A 1 52 ? -6.961 -6.366 1.221 1.00 0.00 52 CYS A N 13
ATOM 14989 C CA . CYS A 1 52 ? -6.541 -6.377 -0.211 1.00 0.00 52 CYS A CA 13
ATOM 14990 C C . CYS A 1 52 ? -7.443 -7.308 -1.025 1.00 0.00 52 CYS A C 13
ATOM 14991 O O . CYS A 1 52 ? -7.426 -8.511 -0.853 1.00 0.00 52 CYS A O 13
ATOM 14998 N N . ARG A 1 53 ? -8.229 -6.762 -1.912 1.00 0.00 53 ARG A N 13
ATOM 14999 C CA . ARG A 1 53 ? -9.129 -7.615 -2.742 1.00 0.00 53 ARG A CA 13
ATOM 15000 C C . ARG A 1 53 ? -8.931 -7.292 -4.225 1.00 0.00 53 ARG A C 13
ATOM 15001 O O . ARG A 1 53 ? -8.735 -6.152 -4.596 1.00 0.00 53 ARG A O 13
ATOM 15022 N N . SER A 1 54 ? -8.994 -8.277 -5.082 1.00 0.00 54 SER A N 13
ATOM 15023 C CA . SER A 1 54 ? -8.823 -7.993 -6.535 1.00 0.00 54 SER A CA 13
ATOM 15024 C C . SER A 1 54 ? -9.739 -6.834 -6.916 1.00 0.00 54 SER A C 13
ATOM 15025 O O . SER A 1 54 ? -9.340 -5.893 -7.573 1.00 0.00 54 SER A O 13
ATOM 15033 N N . LYS A 1 55 ? -10.964 -6.897 -6.482 1.00 0.00 55 LYS A N 13
ATOM 15034 C CA . LYS A 1 55 ? -11.930 -5.813 -6.774 1.00 0.00 55 LYS A CA 13
ATOM 15035 C C . LYS A 1 55 ? -12.526 -5.318 -5.453 1.00 0.00 55 LYS A C 13
ATOM 15036 O O . LYS A 1 55 ? -12.139 -5.761 -4.392 1.00 0.00 55 LYS A O 13
ATOM 15055 N N . CYS A 1 56 ? -13.465 -4.415 -5.501 1.00 0.00 56 CYS A N 13
ATOM 15056 C CA . CYS A 1 56 ? -14.069 -3.913 -4.232 1.00 0.00 56 CYS A CA 13
ATOM 15057 C C . CYS A 1 56 ? -15.519 -3.475 -4.457 1.00 0.00 56 CYS A C 13
ATOM 15058 O O . CYS A 1 56 ? -15.938 -3.221 -5.569 1.00 0.00 56 CYS A O 13
ATOM 15065 N N . PHE A 1 57 ? -16.287 -3.391 -3.406 1.00 0.00 57 PHE A N 13
ATOM 15066 C CA . PHE A 1 57 ? -17.710 -2.976 -3.545 1.00 0.00 57 PHE A CA 13
ATOM 15067 C C . PHE A 1 57 ? -17.812 -1.453 -3.659 1.00 0.00 57 PHE A C 13
ATOM 15068 O O . PHE A 1 57 ? -16.845 -0.740 -3.481 1.00 0.00 57 PHE A O 13
ATOM 15085 N N . ARG A 1 58 ? -18.979 -0.949 -3.956 1.00 0.00 58 ARG A N 13
ATOM 15086 C CA . ARG A 1 58 ? -19.145 0.523 -4.084 1.00 0.00 58 ARG A CA 13
ATOM 15087 C C . ARG A 1 58 ? -19.096 1.183 -2.706 1.00 0.00 58 ARG A C 13
ATOM 15088 O O . ARG A 1 58 ? -18.527 2.242 -2.533 1.00 0.00 58 ARG A O 13
ATOM 15109 N N . HIS A 1 59 ? -19.680 0.561 -1.720 1.00 0.00 59 HIS A N 13
ATOM 15110 C CA . HIS A 1 59 ? -19.655 1.152 -0.353 1.00 0.00 59 HIS A CA 13
ATOM 15111 C C . HIS A 1 59 ? -18.206 1.311 0.115 1.00 0.00 59 HIS A C 13
ATOM 15112 O O . HIS A 1 59 ? -17.925 1.992 1.081 1.00 0.00 59 HIS A O 13
ATOM 15126 N N . GLU A 1 60 ? -17.285 0.688 -0.569 1.00 0.00 60 GLU A N 13
ATOM 15127 C CA . GLU A 1 60 ? -15.854 0.799 -0.176 1.00 0.00 60 GLU A CA 13
ATOM 15128 C C . GLU A 1 60 ? -15.048 1.385 -1.337 1.00 0.00 60 GLU A C 13
ATOM 15129 O O . GLU A 1 60 ? -15.542 1.510 -2.440 1.00 0.00 60 GLU A O 13
ATOM 15141 N N . TYR A 1 61 ? -13.813 1.742 -1.111 1.00 0.00 61 TYR A N 13
ATOM 15142 C CA . TYR A 1 61 ? -13.004 2.313 -2.227 1.00 0.00 61 TYR A CA 13
ATOM 15143 C C . TYR A 1 61 ? -11.636 1.649 -2.308 1.00 0.00 61 TYR A C 13
ATOM 15144 O O . TYR A 1 61 ? -11.309 0.754 -1.551 1.00 0.00 61 TYR A O 13
ATOM 15162 N N . VAL A 1 62 ? -10.834 2.104 -3.226 1.00 0.00 62 VAL A N 13
ATOM 15163 C CA . VAL A 1 62 ? -9.469 1.533 -3.389 1.00 0.00 62 VAL A CA 13
ATOM 15164 C C . VAL A 1 62 ? -8.445 2.440 -2.710 1.00 0.00 62 VAL A C 13
ATOM 15165 O O . VAL A 1 62 ? -7.974 3.398 -3.284 1.00 0.00 62 VAL A O 13
ATOM 15178 N N . ASP A 1 63 ? -8.107 2.140 -1.486 1.00 0.00 63 ASP A N 13
ATOM 15179 C CA . ASP A 1 63 ? -7.111 2.979 -0.745 1.00 0.00 63 ASP A CA 13
ATOM 15180 C C . ASP A 1 63 ? -5.893 3.222 -1.636 1.00 0.00 63 ASP A C 13
ATOM 15181 O O . ASP A 1 63 ? -4.941 2.469 -1.624 1.00 0.00 63 ASP A O 13
ATOM 15190 N N . THR A 1 64 ? -5.926 4.261 -2.419 1.00 0.00 64 THR A N 13
ATOM 15191 C CA . THR A 1 64 ? -4.781 4.552 -3.332 1.00 0.00 64 THR A CA 13
ATOM 15192 C C . THR A 1 64 ? -3.452 4.530 -2.571 1.00 0.00 64 THR A C 13
ATOM 15193 O O . THR A 1 64 ? -2.405 4.300 -3.142 1.00 0.00 64 THR A O 13
ATOM 15204 N N . TYR A 1 65 ? -3.482 4.781 -1.294 1.00 0.00 65 TYR A N 13
ATOM 15205 C CA . TYR A 1 65 ? -2.213 4.787 -0.508 1.00 0.00 65 TYR A CA 13
ATOM 15206 C C . TYR A 1 65 ? -1.669 3.367 -0.325 1.00 0.00 65 TYR A C 13
ATOM 15207 O O . TYR A 1 65 ? -0.499 3.112 -0.535 1.00 0.00 65 TYR A O 13
ATOM 15225 N N . TYR A 1 66 ? -2.496 2.445 0.085 1.00 0.00 66 TYR A N 13
ATOM 15226 C CA . TYR A 1 66 ? -2.005 1.051 0.303 1.00 0.00 66 TYR A CA 13
ATOM 15227 C C . TYR A 1 66 ? -2.129 0.208 -0.972 1.00 0.00 66 TYR A C 13
ATOM 15228 O O . TYR A 1 66 ? -1.682 -0.923 -1.020 1.00 0.00 66 TYR A O 13
ATOM 15246 N N . SER A 1 67 ? -2.709 0.744 -2.009 1.00 0.00 67 SER A N 13
ATOM 15247 C CA . SER A 1 67 ? -2.827 -0.044 -3.268 1.00 0.00 67 SER A CA 13
ATOM 15248 C C . SER A 1 67 ? -1.458 -0.628 -3.624 1.00 0.00 67 SER A C 13
ATOM 15249 O O . SER A 1 67 ? -1.350 -1.609 -4.333 1.00 0.00 67 SER A O 13
ATOM 15257 N N . ALA A 1 68 ? -0.408 -0.024 -3.130 1.00 0.00 68 ALA A N 13
ATOM 15258 C CA . ALA A 1 68 ? 0.961 -0.529 -3.428 1.00 0.00 68 ALA A CA 13
ATOM 15259 C C . ALA A 1 68 ? 1.216 -1.852 -2.700 1.00 0.00 68 ALA A C 13
ATOM 15260 O O . ALA A 1 68 ? 1.387 -2.884 -3.319 1.00 0.00 68 ALA A O 13
ATOM 15267 N N . VAL A 1 69 ? 1.252 -1.838 -1.393 1.00 0.00 69 VAL A N 13
ATOM 15268 C CA . VAL A 1 69 ? 1.507 -3.109 -0.653 1.00 0.00 69 VAL A CA 13
ATOM 15269 C C . VAL A 1 69 ? 0.628 -4.221 -1.226 1.00 0.00 69 VAL A C 13
ATOM 15270 O O . VAL A 1 69 ? 0.963 -5.387 -1.153 1.00 0.00 69 VAL A O 13
ATOM 15283 N N . CYS A 1 70 ? -0.488 -3.870 -1.806 1.00 0.00 70 CYS A N 13
ATOM 15284 C CA . CYS A 1 70 ? -1.380 -4.910 -2.392 1.00 0.00 70 CYS A CA 13
ATOM 15285 C C . CYS A 1 70 ? -0.717 -5.542 -3.619 1.00 0.00 70 CYS A C 13
ATOM 15286 O O . CYS A 1 70 ? -0.399 -6.715 -3.630 1.00 0.00 70 CYS A O 13
ATOM 15293 N N . GLY A 1 71 ? -0.508 -4.774 -4.653 1.00 0.00 71 GLY A N 13
ATOM 15294 C CA . GLY A 1 71 ? 0.133 -5.332 -5.878 1.00 0.00 71 GLY A CA 13
ATOM 15295 C C . GLY A 1 71 ? -0.948 -5.702 -6.895 1.00 0.00 71 GLY A C 13
ATOM 15296 O O . GLY A 1 71 ? -1.760 -4.883 -7.277 1.00 0.00 71 GLY A O 13
ATOM 15300 N N . ARG A 1 72 ? -0.967 -6.930 -7.335 1.00 0.00 72 ARG A N 13
ATOM 15301 C CA . ARG A 1 72 ? -2.000 -7.349 -8.326 1.00 0.00 72 ARG A CA 13
ATOM 15302 C C . ARG A 1 72 ? -3.398 -7.032 -7.789 1.00 0.00 72 ARG A C 13
ATOM 15303 O O . ARG A 1 72 ? -4.339 -6.868 -8.539 1.00 0.00 72 ARG A O 13
ATOM 15324 N N . TYR A 1 73 ? -3.538 -6.945 -6.495 1.00 0.00 73 TYR A N 13
ATOM 15325 C CA . TYR A 1 73 ? -4.873 -6.637 -5.907 1.00 0.00 73 TYR A CA 13
ATOM 15326 C C . TYR A 1 73 ? -4.937 -5.167 -5.486 1.00 0.00 73 TYR A C 13
ATOM 15327 O O . TYR A 1 73 ? -3.990 -4.423 -5.649 1.00 0.00 73 TYR A O 13
ATOM 15345 N N . PHE A 1 74 ? -6.043 -4.746 -4.941 1.00 0.00 74 PHE A N 13
ATOM 15346 C CA . PHE A 1 74 ? -6.164 -3.325 -4.505 1.00 0.00 74 PHE A CA 13
ATOM 15347 C C . PHE A 1 74 ? -6.527 -3.259 -3.023 1.00 0.00 74 PHE A C 13
ATOM 15348 O O . PHE A 1 74 ? -7.452 -3.904 -2.573 1.00 0.00 74 PHE A O 13
ATOM 15365 N N . CYS A 1 75 ? -5.822 -2.471 -2.265 1.00 0.00 75 CYS A N 13
ATOM 15366 C CA . CYS A 1 75 ? -6.152 -2.357 -0.821 1.00 0.00 75 CYS A CA 13
ATOM 15367 C C . CYS A 1 75 ? -7.341 -1.415 -0.655 1.00 0.00 75 CYS A C 13
ATOM 15368 O O . CYS A 1 75 ? -7.206 -0.219 -0.797 1.00 0.00 75 CYS A O 13
ATOM 15375 N N . CYS A 1 76 ? -8.501 -1.933 -0.365 1.00 0.00 76 CYS A N 13
ATOM 15376 C CA . CYS A 1 76 ? -9.676 -1.035 -0.203 1.00 0.00 76 CYS A CA 13
ATOM 15377 C C . CYS A 1 76 ? -9.990 -0.821 1.273 1.00 0.00 76 CYS A C 13
ATOM 15378 O O . CYS A 1 76 ? -9.458 -1.483 2.143 1.00 0.00 76 CYS A O 13
ATOM 15385 N N . ARG A 1 77 ? -10.864 0.097 1.546 1.00 0.00 77 ARG A N 13
ATOM 15386 C CA . ARG A 1 77 ? -11.252 0.385 2.957 1.00 0.00 77 ARG A CA 13
ATOM 15387 C C . ARG A 1 77 ? -12.696 0.872 3.000 1.00 0.00 77 ARG A C 13
ATOM 15388 O O . ARG A 1 77 ? -13.395 0.869 2.004 1.00 0.00 77 ARG A O 13
ATOM 15409 N N . SER A 1 78 ? -13.145 1.304 4.143 1.00 0.00 78 SER A N 13
ATOM 15410 C CA . SER A 1 78 ? -14.541 1.808 4.249 1.00 0.00 78 SER A CA 13
ATOM 15411 C C . SER A 1 78 ? -14.538 3.296 4.602 1.00 0.00 78 SER A C 13
ATOM 15412 O O . SER A 1 78 ? -14.715 3.676 5.742 1.00 0.00 78 SER A O 13
ATOM 15420 N N . ARG A 1 79 ? -14.333 4.142 3.629 1.00 0.00 79 ARG A N 13
ATOM 15421 C CA . ARG A 1 79 ? -14.315 5.609 3.902 1.00 0.00 79 ARG A CA 13
ATOM 15422 C C . ARG A 1 79 ? -15.444 5.983 4.866 1.00 0.00 79 ARG A C 13
ATOM 15423 O O . ARG A 1 79 ? -16.426 5.261 4.906 1.00 0.00 79 ARG A O 13
ATOM 15445 N N . ASN A 1 1 ? 13.826 11.932 -9.323 1.00 0.00 1 ASN A N 14
ATOM 15446 C CA . ASN A 1 1 ? 14.374 10.727 -8.635 1.00 0.00 1 ASN A CA 14
ATOM 15447 C C . ASN A 1 1 ? 13.554 10.417 -7.380 1.00 0.00 1 ASN A C 14
ATOM 15448 O O . ASN A 1 1 ? 13.991 10.668 -6.273 1.00 0.00 1 ASN A O 14
ATOM 15461 N N . PRO A 1 2 ? 12.385 9.879 -7.599 1.00 0.00 2 PRO A N 14
ATOM 15462 C CA . PRO A 1 2 ? 11.483 9.528 -6.475 1.00 0.00 2 PRO A CA 14
ATOM 15463 C C . PRO A 1 2 ? 11.991 8.278 -5.750 1.00 0.00 2 PRO A C 14
ATOM 15464 O O . PRO A 1 2 ? 12.377 7.306 -6.367 1.00 0.00 2 PRO A O 14
ATOM 15475 N N . LEU A 1 3 ? 11.992 8.296 -4.444 1.00 0.00 3 LEU A N 14
ATOM 15476 C CA . LEU A 1 3 ? 12.472 7.108 -3.683 1.00 0.00 3 LEU A CA 14
ATOM 15477 C C . LEU A 1 3 ? 11.302 6.168 -3.378 1.00 0.00 3 LEU A C 14
ATOM 15478 O O . LEU A 1 3 ? 10.203 6.356 -3.862 1.00 0.00 3 LEU A O 14
ATOM 15494 N N . ILE A 1 4 ? 11.528 5.158 -2.583 1.00 0.00 4 ILE A N 14
ATOM 15495 C CA . ILE A 1 4 ? 10.424 4.212 -2.251 1.00 0.00 4 ILE A CA 14
ATOM 15496 C C . ILE A 1 4 ? 9.227 4.984 -1.682 1.00 0.00 4 ILE A C 14
ATOM 15497 O O . ILE A 1 4 ? 9.368 6.100 -1.220 1.00 0.00 4 ILE A O 14
ATOM 15513 N N . PRO A 1 5 ? 8.087 4.354 -1.733 1.00 0.00 5 PRO A N 14
ATOM 15514 C CA . PRO A 1 5 ? 6.850 4.979 -1.211 1.00 0.00 5 PRO A CA 14
ATOM 15515 C C . PRO A 1 5 ? 6.841 4.949 0.320 1.00 0.00 5 PRO A C 14
ATOM 15516 O O . PRO A 1 5 ? 7.624 4.261 0.944 1.00 0.00 5 PRO A O 14
ATOM 15527 N N . ALA A 1 6 ? 5.959 5.692 0.924 1.00 0.00 6 ALA A N 14
ATOM 15528 C CA . ALA A 1 6 ? 5.888 5.717 2.410 1.00 0.00 6 ALA A CA 14
ATOM 15529 C C . ALA A 1 6 ? 4.950 4.620 2.918 1.00 0.00 6 ALA A C 14
ATOM 15530 O O . ALA A 1 6 ? 5.096 4.127 4.017 1.00 0.00 6 ALA A O 14
ATOM 15537 N N . ILE A 1 7 ? 3.985 4.239 2.128 1.00 0.00 7 ILE A N 14
ATOM 15538 C CA . ILE A 1 7 ? 3.040 3.171 2.568 1.00 0.00 7 ILE A CA 14
ATOM 15539 C C . ILE A 1 7 ? 3.809 1.917 2.988 1.00 0.00 7 ILE A C 14
ATOM 15540 O O . ILE A 1 7 ? 3.578 1.356 4.040 1.00 0.00 7 ILE A O 14
ATOM 15556 N N . TYR A 1 8 ? 4.713 1.468 2.166 1.00 0.00 8 TYR A N 14
ATOM 15557 C CA . TYR A 1 8 ? 5.492 0.245 2.503 1.00 0.00 8 TYR A CA 14
ATOM 15558 C C . TYR A 1 8 ? 5.993 0.327 3.942 1.00 0.00 8 TYR A C 14
ATOM 15559 O O . TYR A 1 8 ? 6.157 -0.674 4.611 1.00 0.00 8 TYR A O 14
ATOM 15577 N N . ILE A 1 9 ? 6.226 1.511 4.431 1.00 0.00 9 ILE A N 14
ATOM 15578 C CA . ILE A 1 9 ? 6.701 1.646 5.835 1.00 0.00 9 ILE A CA 14
ATOM 15579 C C . ILE A 1 9 ? 5.597 1.206 6.792 1.00 0.00 9 ILE A C 14
ATOM 15580 O O . ILE A 1 9 ? 4.550 1.818 6.876 1.00 0.00 9 ILE A O 14
ATOM 15596 N N . GLY A 1 10 ? 5.816 0.135 7.499 1.00 0.00 10 GLY A N 14
ATOM 15597 C CA . GLY A 1 10 ? 4.773 -0.362 8.433 1.00 0.00 10 GLY A CA 14
ATOM 15598 C C . GLY A 1 10 ? 3.653 -0.981 7.605 1.00 0.00 10 GLY A C 14
ATOM 15599 O O . GLY A 1 10 ? 2.505 -1.004 8.002 1.00 0.00 10 GLY A O 14
ATOM 15603 N N . ALA A 1 11 ? 3.984 -1.477 6.442 1.00 0.00 11 ALA A N 14
ATOM 15604 C CA . ALA A 1 11 ? 2.936 -2.091 5.569 1.00 0.00 11 ALA A CA 14
ATOM 15605 C C . ALA A 1 11 ? 3.131 -3.605 5.477 1.00 0.00 11 ALA A C 14
ATOM 15606 O O . ALA A 1 11 ? 3.847 -4.195 6.263 1.00 0.00 11 ALA A O 14
ATOM 15613 N N . THR A 1 12 ? 2.498 -4.244 4.526 1.00 0.00 12 THR A N 14
ATOM 15614 C CA . THR A 1 12 ? 2.656 -5.723 4.395 1.00 0.00 12 THR A CA 14
ATOM 15615 C C . THR A 1 12 ? 2.381 -6.153 2.956 1.00 0.00 12 THR A C 14
ATOM 15616 O O . THR A 1 12 ? 1.250 -6.284 2.555 1.00 0.00 12 THR A O 14
ATOM 15627 N N . VAL A 1 13 ? 3.401 -6.378 2.178 1.00 0.00 13 VAL A N 14
ATOM 15628 C CA . VAL A 1 13 ? 3.172 -6.799 0.764 1.00 0.00 13 VAL A CA 14
ATOM 15629 C C . VAL A 1 13 ? 3.285 -8.322 0.645 1.00 0.00 13 VAL A C 14
ATOM 15630 O O . VAL A 1 13 ? 3.809 -8.983 1.519 1.00 0.00 13 VAL A O 14
ATOM 15643 N N . GLY A 1 14 ? 2.803 -8.883 -0.432 1.00 0.00 14 GLY A N 14
ATOM 15644 C CA . GLY A 1 14 ? 2.889 -10.361 -0.604 1.00 0.00 14 GLY A CA 14
ATOM 15645 C C . GLY A 1 14 ? 4.329 -10.754 -0.941 1.00 0.00 14 GLY A C 14
ATOM 15646 O O . GLY A 1 14 ? 5.243 -9.973 -0.762 1.00 0.00 14 GLY A O 14
ATOM 15650 N N . PRO A 1 15 ? 4.482 -11.959 -1.417 1.00 0.00 15 PRO A N 14
ATOM 15651 C CA . PRO A 1 15 ? 5.826 -12.470 -1.785 1.00 0.00 15 PRO A CA 14
ATOM 15652 C C . PRO A 1 15 ? 6.307 -11.819 -3.084 1.00 0.00 15 PRO A C 14
ATOM 15653 O O . PRO A 1 15 ? 7.426 -11.356 -3.180 1.00 0.00 15 PRO A O 14
ATOM 15664 N N . SER A 1 16 ? 5.471 -11.780 -4.085 1.00 0.00 16 SER A N 14
ATOM 15665 C CA . SER A 1 16 ? 5.882 -11.160 -5.377 1.00 0.00 16 SER A CA 14
ATOM 15666 C C . SER A 1 16 ? 6.299 -9.704 -5.154 1.00 0.00 16 SER A C 14
ATOM 15667 O O . SER A 1 16 ? 7.384 -9.294 -5.522 1.00 0.00 16 SER A O 14
ATOM 15675 N N . VAL A 1 17 ? 5.450 -8.918 -4.551 1.00 0.00 17 VAL A N 14
ATOM 15676 C CA . VAL A 1 17 ? 5.804 -7.492 -4.306 1.00 0.00 17 VAL A CA 14
ATOM 15677 C C . VAL A 1 17 ? 7.049 -7.410 -3.424 1.00 0.00 17 VAL A C 14
ATOM 15678 O O . VAL A 1 17 ? 8.003 -6.732 -3.743 1.00 0.00 17 VAL A O 14
ATOM 15691 N N . TRP A 1 18 ? 7.055 -8.105 -2.321 1.00 0.00 18 TRP A N 14
ATOM 15692 C CA . TRP A 1 18 ? 8.249 -8.066 -1.430 1.00 0.00 18 TRP A CA 14
ATOM 15693 C C . TRP A 1 18 ? 9.520 -8.208 -2.268 1.00 0.00 18 TRP A C 14
ATOM 15694 O O . TRP A 1 18 ? 10.315 -7.297 -2.376 1.00 0.00 18 TRP A O 14
ATOM 15715 N N . ALA A 1 19 ? 9.710 -9.352 -2.862 1.00 0.00 19 ALA A N 14
ATOM 15716 C CA . ALA A 1 19 ? 10.923 -9.573 -3.699 1.00 0.00 19 ALA A CA 14
ATOM 15717 C C . ALA A 1 19 ? 11.219 -8.335 -4.549 1.00 0.00 19 ALA A C 14
ATOM 15718 O O . ALA A 1 19 ? 12.352 -7.922 -4.691 1.00 0.00 19 ALA A O 14
ATOM 15725 N N . TYR A 1 20 ? 10.207 -7.742 -5.118 1.00 0.00 20 TYR A N 14
ATOM 15726 C CA . TYR A 1 20 ? 10.432 -6.531 -5.960 1.00 0.00 20 TYR A CA 14
ATOM 15727 C C . TYR A 1 20 ? 11.061 -5.411 -5.126 1.00 0.00 20 TYR A C 14
ATOM 15728 O O . TYR A 1 20 ? 12.187 -5.014 -5.349 1.00 0.00 20 TYR A O 14
ATOM 15746 N N . LEU A 1 21 ? 10.338 -4.903 -4.167 1.00 0.00 21 LEU A N 14
ATOM 15747 C CA . LEU A 1 21 ? 10.884 -3.810 -3.313 1.00 0.00 21 LEU A CA 14
ATOM 15748 C C . LEU A 1 21 ? 12.345 -4.094 -2.954 1.00 0.00 21 LEU A C 14
ATOM 15749 O O . LEU A 1 21 ? 13.189 -3.221 -3.011 1.00 0.00 21 LEU A O 14
ATOM 15765 N N . VAL A 1 22 ? 12.653 -5.307 -2.584 1.00 0.00 22 VAL A N 14
ATOM 15766 C CA . VAL A 1 22 ? 14.060 -5.640 -2.221 1.00 0.00 22 VAL A CA 14
ATOM 15767 C C . VAL A 1 22 ? 15.004 -5.259 -3.362 1.00 0.00 22 VAL A C 14
ATOM 15768 O O . VAL A 1 22 ? 16.006 -4.604 -3.160 1.00 0.00 22 VAL A O 14
ATOM 15781 N N . ALA A 1 23 ? 14.688 -5.664 -4.557 1.00 0.00 23 ALA A N 14
ATOM 15782 C CA . ALA A 1 23 ? 15.564 -5.326 -5.714 1.00 0.00 23 ALA A CA 14
ATOM 15783 C C . ALA A 1 23 ? 15.764 -3.811 -5.796 1.00 0.00 23 ALA A C 14
ATOM 15784 O O . ALA A 1 23 ? 16.840 -3.332 -6.099 1.00 0.00 23 ALA A O 14
ATOM 15791 N N . LEU A 1 24 ? 14.737 -3.053 -5.527 1.00 0.00 24 LEU A N 14
ATOM 15792 C CA . LEU A 1 24 ? 14.864 -1.572 -5.586 1.00 0.00 24 LEU A CA 14
ATOM 15793 C C . LEU A 1 24 ? 15.917 -1.091 -4.583 1.00 0.00 24 LEU A C 14
ATOM 15794 O O . LEU A 1 24 ? 16.766 -0.282 -4.899 1.00 0.00 24 LEU A O 14
ATOM 15810 N N . VAL A 1 25 ? 15.868 -1.586 -3.376 1.00 0.00 25 VAL A N 14
ATOM 15811 C CA . VAL A 1 25 ? 16.868 -1.161 -2.351 1.00 0.00 25 VAL A CA 14
ATOM 15812 C C . VAL A 1 25 ? 17.664 -2.376 -1.853 1.00 0.00 25 VAL A C 14
ATOM 15813 O O . VAL A 1 25 ? 18.713 -2.695 -2.377 1.00 0.00 25 VAL A O 14
ATOM 15826 N N . GLY A 1 26 ? 17.180 -3.055 -0.848 1.00 0.00 26 GLY A N 14
ATOM 15827 C CA . GLY A 1 26 ? 17.914 -4.240 -0.326 1.00 0.00 26 GLY A CA 14
ATOM 15828 C C . GLY A 1 26 ? 17.170 -4.802 0.886 1.00 0.00 26 GLY A C 14
ATOM 15829 O O . GLY A 1 26 ? 16.244 -4.199 1.390 1.00 0.00 26 GLY A O 14
ATOM 15833 N N . ALA A 1 27 ? 17.562 -5.955 1.352 1.00 0.00 27 ALA A N 14
ATOM 15834 C CA . ALA A 1 27 ? 16.871 -6.556 2.526 1.00 0.00 27 ALA A CA 14
ATOM 15835 C C . ALA A 1 27 ? 17.072 -5.692 3.773 1.00 0.00 27 ALA A C 14
ATOM 15836 O O . ALA A 1 27 ? 16.299 -5.751 4.708 1.00 0.00 27 ALA A O 14
ATOM 15843 N N . ALA A 1 28 ? 18.100 -4.890 3.799 1.00 0.00 28 ALA A N 14
ATOM 15844 C CA . ALA A 1 28 ? 18.338 -4.032 4.990 1.00 0.00 28 ALA A CA 14
ATOM 15845 C C . ALA A 1 28 ? 17.277 -2.935 5.060 1.00 0.00 28 ALA A C 14
ATOM 15846 O O . ALA A 1 28 ? 16.505 -2.864 5.995 1.00 0.00 28 ALA A O 14
ATOM 15853 N N . ALA A 1 29 ? 17.226 -2.085 4.074 1.00 0.00 29 ALA A N 14
ATOM 15854 C CA . ALA A 1 29 ? 16.203 -1.003 4.087 1.00 0.00 29 ALA A CA 14
ATOM 15855 C C . ALA A 1 29 ? 14.808 -1.626 4.040 1.00 0.00 29 ALA A C 14
ATOM 15856 O O . ALA A 1 29 ? 13.843 -1.053 4.506 1.00 0.00 29 ALA A O 14
ATOM 15863 N N . VAL A 1 30 ? 14.699 -2.802 3.483 1.00 0.00 30 VAL A N 14
ATOM 15864 C CA . VAL A 1 30 ? 13.370 -3.468 3.411 1.00 0.00 30 VAL A CA 14
ATOM 15865 C C . VAL A 1 30 ? 12.949 -3.934 4.806 1.00 0.00 30 VAL A C 14
ATOM 15866 O O . VAL A 1 30 ? 11.784 -3.919 5.151 1.00 0.00 30 VAL A O 14
ATOM 15879 N N . THR A 1 31 ? 13.890 -4.342 5.614 1.00 0.00 31 THR A N 14
ATOM 15880 C CA . THR A 1 31 ? 13.543 -4.801 6.989 1.00 0.00 31 THR A CA 14
ATOM 15881 C C . THR A 1 31 ? 13.470 -3.601 7.936 1.00 0.00 31 THR A C 14
ATOM 15882 O O . THR A 1 31 ? 12.860 -3.660 8.985 1.00 0.00 31 THR A O 14
ATOM 15893 N N . ALA A 1 32 ? 14.086 -2.510 7.569 1.00 0.00 32 ALA A N 14
ATOM 15894 C CA . ALA A 1 32 ? 14.049 -1.302 8.443 1.00 0.00 32 ALA A CA 14
ATOM 15895 C C . ALA A 1 32 ? 12.772 -0.503 8.170 1.00 0.00 32 ALA A C 14
ATOM 15896 O O . ALA A 1 32 ? 12.337 0.287 8.984 1.00 0.00 32 ALA A O 14
ATOM 15903 N N . ALA A 1 33 ? 12.169 -0.707 7.032 1.00 0.00 33 ALA A N 14
ATOM 15904 C CA . ALA A 1 33 ? 10.918 0.034 6.706 1.00 0.00 33 ALA A CA 14
ATOM 15905 C C . ALA A 1 33 ? 9.703 -0.757 7.197 1.00 0.00 33 ALA A C 14
ATOM 15906 O O . ALA A 1 33 ? 8.612 -0.620 6.685 1.00 0.00 33 ALA A O 14
ATOM 15913 N N . ASN A 1 34 ? 9.890 -1.586 8.186 1.00 0.00 34 ASN A N 14
ATOM 15914 C CA . ASN A 1 34 ? 8.751 -2.390 8.717 1.00 0.00 34 ASN A CA 14
ATOM 15915 C C . ASN A 1 34 ? 7.886 -2.919 7.566 1.00 0.00 34 ASN A C 14
ATOM 15916 O O . ASN A 1 34 ? 6.793 -2.438 7.314 1.00 0.00 34 ASN A O 14
ATOM 15927 N N . ILE A 1 35 ? 8.367 -3.914 6.870 1.00 0.00 35 ILE A N 14
ATOM 15928 C CA . ILE A 1 35 ? 7.583 -4.491 5.742 1.00 0.00 35 ILE A CA 14
ATOM 15929 C C . ILE A 1 35 ? 7.272 -5.961 6.030 1.00 0.00 35 ILE A C 14
ATOM 15930 O O . ILE A 1 35 ? 8.162 -6.769 6.207 1.00 0.00 35 ILE A O 14
ATOM 15946 N N . ARG A 1 36 ? 6.018 -6.312 6.087 1.00 0.00 36 ARG A N 14
ATOM 15947 C CA . ARG A 1 36 ? 5.656 -7.727 6.374 1.00 0.00 36 ARG A CA 14
ATOM 15948 C C . ARG A 1 36 ? 5.323 -8.468 5.077 1.00 0.00 36 ARG A C 14
ATOM 15949 O O . ARG A 1 36 ? 4.805 -7.897 4.136 1.00 0.00 36 ARG A O 14
ATOM 15970 N N . ARG A 1 37 ? 5.611 -9.741 5.026 1.00 0.00 37 ARG A N 14
ATOM 15971 C CA . ARG A 1 37 ? 5.306 -10.529 3.801 1.00 0.00 37 ARG A CA 14
ATOM 15972 C C . ARG A 1 37 ? 4.030 -11.344 4.018 1.00 0.00 37 ARG A C 14
ATOM 15973 O O . ARG A 1 37 ? 3.831 -11.936 5.061 1.00 0.00 37 ARG A O 14
ATOM 15994 N N . ALA A 1 38 ? 3.160 -11.375 3.048 1.00 0.00 38 ALA A N 14
ATOM 15995 C CA . ALA A 1 38 ? 1.897 -12.146 3.208 1.00 0.00 38 ALA A CA 14
ATOM 15996 C C . ALA A 1 38 ? 1.909 -13.376 2.298 1.00 0.00 38 ALA A C 14
ATOM 15997 O O . ALA A 1 38 ? 2.655 -13.444 1.341 1.00 0.00 38 ALA A O 14
ATOM 16004 N N . SER A 1 39 ? 1.094 -14.350 2.590 1.00 0.00 39 SER A N 14
ATOM 16005 C CA . SER A 1 39 ? 1.062 -15.578 1.743 1.00 0.00 39 SER A CA 14
ATOM 16006 C C . SER A 1 39 ? 0.967 -15.200 0.262 1.00 0.00 39 SER A C 14
ATOM 16007 O O . SER A 1 39 ? 1.377 -15.947 -0.604 1.00 0.00 39 SER A O 14
ATOM 16015 N N . SER A 1 40 ? 0.429 -14.049 -0.035 1.00 0.00 40 SER A N 14
ATOM 16016 C CA . SER A 1 40 ? 0.309 -13.631 -1.461 1.00 0.00 40 SER A CA 14
ATOM 16017 C C . SER A 1 40 ? 0.127 -12.114 -1.556 1.00 0.00 40 SER A C 14
ATOM 16018 O O . SER A 1 40 ? 0.154 -11.410 -0.567 1.00 0.00 40 SER A O 14
ATOM 16026 N N . ASP A 1 41 ? -0.061 -11.605 -2.744 1.00 0.00 41 ASP A N 14
ATOM 16027 C CA . ASP A 1 41 ? -0.246 -10.134 -2.908 1.00 0.00 41 ASP A CA 14
ATOM 16028 C C . ASP A 1 41 ? -1.503 -9.673 -2.166 1.00 0.00 41 ASP A C 14
ATOM 16029 O O . ASP A 1 41 ? -1.689 -8.499 -1.911 1.00 0.00 41 ASP A O 14
ATOM 16038 N N . ASN A 1 42 ? -2.367 -10.586 -1.819 1.00 0.00 42 ASN A N 14
ATOM 16039 C CA . ASN A 1 42 ? -3.613 -10.197 -1.096 1.00 0.00 42 ASN A CA 14
ATOM 16040 C C . ASN A 1 42 ? -3.382 -10.232 0.417 1.00 0.00 42 ASN A C 14
ATOM 16041 O O . ASN A 1 42 ? -3.275 -11.285 1.014 1.00 0.00 42 ASN A O 14
ATOM 16052 N N . HIS A 1 43 ? -3.306 -9.089 1.045 1.00 0.00 43 HIS A N 14
ATOM 16053 C CA . HIS A 1 43 ? -3.083 -9.061 2.517 1.00 0.00 43 HIS A CA 14
ATOM 16054 C C . HIS A 1 43 ? -3.861 -7.911 3.156 1.00 0.00 43 HIS A C 14
ATOM 16055 O O . HIS A 1 43 ? -4.481 -7.112 2.481 1.00 0.00 43 HIS A O 14
ATOM 16069 N N . SER A 1 44 ? -3.829 -7.821 4.456 1.00 0.00 44 SER A N 14
ATOM 16070 C CA . SER A 1 44 ? -4.557 -6.722 5.146 1.00 0.00 44 SER A CA 14
ATOM 16071 C C . SER A 1 44 ? -3.748 -5.427 5.051 1.00 0.00 44 SER A C 14
ATOM 16072 O O . SER A 1 44 ? -2.569 -5.401 5.341 1.00 0.00 44 SER A O 14
ATOM 16080 N N . CYS A 1 45 ? -4.367 -4.356 4.648 1.00 0.00 45 CYS A N 14
ATOM 16081 C CA . CYS A 1 45 ? -3.619 -3.073 4.539 1.00 0.00 45 CYS A CA 14
ATOM 16082 C C . CYS A 1 45 ? -4.279 -1.996 5.400 1.00 0.00 45 CYS A C 14
ATOM 16083 O O . CYS A 1 45 ? -5.280 -2.228 6.057 1.00 0.00 45 CYS A O 14
ATOM 16090 N N . ALA A 1 46 ? -3.717 -0.822 5.408 1.00 0.00 46 ALA A N 14
ATOM 16091 C CA . ALA A 1 46 ? -4.300 0.270 6.238 1.00 0.00 46 ALA A CA 14
ATOM 16092 C C . ALA A 1 46 ? -4.584 -0.264 7.642 1.00 0.00 46 ALA A C 14
ATOM 16093 O O . ALA A 1 46 ? -5.612 0.012 8.228 1.00 0.00 46 ALA A O 14
ATOM 16100 N N . GLY A 1 47 ? -3.681 -1.041 8.180 1.00 0.00 47 GLY A N 14
ATOM 16101 C CA . GLY A 1 47 ? -3.901 -1.609 9.538 1.00 0.00 47 GLY A CA 14
ATOM 16102 C C . GLY A 1 47 ? -5.088 -2.569 9.484 1.00 0.00 47 GLY A C 14
ATOM 16103 O O . GLY A 1 47 ? -5.390 -3.135 8.453 1.00 0.00 47 GLY A O 14
ATOM 16107 N N . ASN A 1 48 ? -5.770 -2.753 10.579 1.00 0.00 48 ASN A N 14
ATOM 16108 C CA . ASN A 1 48 ? -6.940 -3.670 10.575 1.00 0.00 48 ASN A CA 14
ATOM 16109 C C . ASN A 1 48 ? -8.187 -2.923 10.089 1.00 0.00 48 ASN A C 14
ATOM 16110 O O . ASN A 1 48 ? -9.263 -3.076 10.631 1.00 0.00 48 ASN A O 14
ATOM 16121 N N . ARG A 1 49 ? -8.047 -2.105 9.079 1.00 0.00 49 ARG A N 14
ATOM 16122 C CA . ARG A 1 49 ? -9.216 -1.341 8.572 1.00 0.00 49 ARG A CA 14
ATOM 16123 C C . ARG A 1 49 ? -9.513 -1.695 7.113 1.00 0.00 49 ARG A C 14
ATOM 16124 O O . ARG A 1 49 ? -10.655 -1.749 6.701 1.00 0.00 49 ARG A O 14
ATOM 16145 N N . GLY A 1 50 ? -8.501 -1.927 6.321 1.00 0.00 50 GLY A N 14
ATOM 16146 C CA . GLY A 1 50 ? -8.753 -2.264 4.890 1.00 0.00 50 GLY A CA 14
ATOM 16147 C C . GLY A 1 50 ? -8.124 -3.615 4.550 1.00 0.00 50 GLY A C 14
ATOM 16148 O O . GLY A 1 50 ? -7.320 -4.144 5.293 1.00 0.00 50 GLY A O 14
ATOM 16152 N N . TRP A 1 51 ? -8.485 -4.175 3.428 1.00 0.00 51 TRP A N 14
ATOM 16153 C CA . TRP A 1 51 ? -7.915 -5.492 3.024 1.00 0.00 51 TRP A CA 14
ATOM 16154 C C . TRP A 1 51 ? -7.531 -5.454 1.544 1.00 0.00 51 TRP A C 14
ATOM 16155 O O . TRP A 1 51 ? -7.830 -4.507 0.846 1.00 0.00 51 TRP A O 14
ATOM 16176 N N . CYS A 1 52 ? -6.871 -6.467 1.054 1.00 0.00 52 CYS A N 14
ATOM 16177 C CA . CYS A 1 52 ? -6.478 -6.458 -0.382 1.00 0.00 52 CYS A CA 14
ATOM 16178 C C . CYS A 1 52 ? -7.358 -7.408 -1.197 1.00 0.00 52 CYS A C 14
ATOM 16179 O O . CYS A 1 52 ? -7.286 -8.613 -1.059 1.00 0.00 52 CYS A O 14
ATOM 16186 N N . ARG A 1 53 ? -8.181 -6.870 -2.054 1.00 0.00 53 ARG A N 14
ATOM 16187 C CA . ARG A 1 53 ? -9.061 -7.733 -2.893 1.00 0.00 53 ARG A CA 14
ATOM 16188 C C . ARG A 1 53 ? -8.921 -7.329 -4.362 1.00 0.00 53 ARG A C 14
ATOM 16189 O O . ARG A 1 53 ? -8.762 -6.166 -4.675 1.00 0.00 53 ARG A O 14
ATOM 16210 N N . SER A 1 54 ? -8.995 -8.265 -5.267 1.00 0.00 54 SER A N 14
ATOM 16211 C CA . SER A 1 54 ? -8.881 -7.896 -6.705 1.00 0.00 54 SER A CA 14
ATOM 16212 C C . SER A 1 54 ? -9.781 -6.690 -6.972 1.00 0.00 54 SER A C 14
ATOM 16213 O O . SER A 1 54 ? -9.424 -5.769 -7.680 1.00 0.00 54 SER A O 14
ATOM 16221 N N . LYS A 1 55 ? -10.944 -6.693 -6.386 1.00 0.00 55 LYS A N 14
ATOM 16222 C CA . LYS A 1 55 ? -11.892 -5.566 -6.559 1.00 0.00 55 LYS A CA 14
ATOM 16223 C C . LYS A 1 55 ? -12.505 -5.229 -5.189 1.00 0.00 55 LYS A C 14
ATOM 16224 O O . LYS A 1 55 ? -12.357 -5.974 -4.241 1.00 0.00 55 LYS A O 14
ATOM 16243 N N . CYS A 1 56 ? -13.191 -4.125 -5.073 1.00 0.00 56 CYS A N 14
ATOM 16244 C CA . CYS A 1 56 ? -13.802 -3.775 -3.755 1.00 0.00 56 CYS A CA 14
ATOM 16245 C C . CYS A 1 56 ? -15.326 -3.727 -3.877 1.00 0.00 56 CYS A C 14
ATOM 16246 O O . CYS A 1 56 ? -15.877 -3.843 -4.953 1.00 0.00 56 CYS A O 14
ATOM 16253 N N . PHE A 1 57 ? -16.014 -3.558 -2.780 1.00 0.00 57 PHE A N 14
ATOM 16254 C CA . PHE A 1 57 ? -17.502 -3.506 -2.836 1.00 0.00 57 PHE A CA 14
ATOM 16255 C C . PHE A 1 57 ? -17.962 -2.121 -3.293 1.00 0.00 57 PHE A C 14
ATOM 16256 O O . PHE A 1 57 ? -17.175 -1.304 -3.727 1.00 0.00 57 PHE A O 14
ATOM 16273 N N . ARG A 1 58 ? -19.234 -1.851 -3.199 1.00 0.00 58 ARG A N 14
ATOM 16274 C CA . ARG A 1 58 ? -19.748 -0.525 -3.626 1.00 0.00 58 ARG A CA 14
ATOM 16275 C C . ARG A 1 58 ? -19.669 0.468 -2.470 1.00 0.00 58 ARG A C 14
ATOM 16276 O O . ARG A 1 58 ? -19.284 1.609 -2.640 1.00 0.00 58 ARG A O 14
ATOM 16297 N N . HIS A 1 59 ? -20.026 0.041 -1.295 1.00 0.00 59 HIS A N 14
ATOM 16298 C CA . HIS A 1 59 ? -19.969 0.957 -0.123 1.00 0.00 59 HIS A CA 14
ATOM 16299 C C . HIS A 1 59 ? -18.512 1.231 0.265 1.00 0.00 59 HIS A C 14
ATOM 16300 O O . HIS A 1 59 ? -18.239 1.976 1.186 1.00 0.00 59 HIS A O 14
ATOM 16314 N N . GLU A 1 60 ? -17.573 0.640 -0.426 1.00 0.00 60 GLU A N 14
ATOM 16315 C CA . GLU A 1 60 ? -16.143 0.878 -0.084 1.00 0.00 60 GLU A CA 14
ATOM 16316 C C . GLU A 1 60 ? -15.399 1.448 -1.293 1.00 0.00 60 GLU A C 14
ATOM 16317 O O . GLU A 1 60 ? -15.993 1.794 -2.294 1.00 0.00 60 GLU A O 14
ATOM 16329 N N . TYR A 1 61 ? -14.102 1.538 -1.207 1.00 0.00 61 TYR A N 14
ATOM 16330 C CA . TYR A 1 61 ? -13.314 2.074 -2.354 1.00 0.00 61 TYR A CA 14
ATOM 16331 C C . TYR A 1 61 ? -11.928 1.445 -2.369 1.00 0.00 61 TYR A C 14
ATOM 16332 O O . TYR A 1 61 ? -11.683 0.439 -1.737 1.00 0.00 61 TYR A O 14
ATOM 16350 N N . VAL A 1 62 ? -11.020 2.042 -3.079 1.00 0.00 62 VAL A N 14
ATOM 16351 C CA . VAL A 1 62 ? -9.636 1.501 -3.136 1.00 0.00 62 VAL A CA 14
ATOM 16352 C C . VAL A 1 62 ? -8.668 2.560 -2.616 1.00 0.00 62 VAL A C 14
ATOM 16353 O O . VAL A 1 62 ? -8.239 3.423 -3.352 1.00 0.00 62 VAL A O 14
ATOM 16366 N N . ASP A 1 63 ? -8.330 2.515 -1.353 1.00 0.00 63 ASP A N 14
ATOM 16367 C CA . ASP A 1 63 ? -7.397 3.541 -0.807 1.00 0.00 63 ASP A CA 14
ATOM 16368 C C . ASP A 1 63 ? -6.146 3.614 -1.676 1.00 0.00 63 ASP A C 14
ATOM 16369 O O . ASP A 1 63 ? -5.174 2.918 -1.455 1.00 0.00 63 ASP A O 14
ATOM 16378 N N . THR A 1 64 ? -6.175 4.451 -2.671 1.00 0.00 64 THR A N 14
ATOM 16379 C CA . THR A 1 64 ? -4.996 4.581 -3.579 1.00 0.00 64 THR A CA 14
ATOM 16380 C C . THR A 1 64 ? -3.694 4.593 -2.773 1.00 0.00 64 THR A C 14
ATOM 16381 O O . THR A 1 64 ? -2.641 4.251 -3.274 1.00 0.00 64 THR A O 14
ATOM 16392 N N . TYR A 1 65 ? -3.753 4.993 -1.533 1.00 0.00 65 TYR A N 14
ATOM 16393 C CA . TYR A 1 65 ? -2.516 5.038 -0.703 1.00 0.00 65 TYR A CA 14
ATOM 16394 C C . TYR A 1 65 ? -1.967 3.632 -0.447 1.00 0.00 65 TYR A C 14
ATOM 16395 O O . TYR A 1 65 ? -0.794 3.376 -0.626 1.00 0.00 65 TYR A O 14
ATOM 16413 N N . TYR A 1 66 ? -2.796 2.725 -0.005 1.00 0.00 66 TYR A N 14
ATOM 16414 C CA . TYR A 1 66 ? -2.298 1.347 0.288 1.00 0.00 66 TYR A CA 14
ATOM 16415 C C . TYR A 1 66 ? -2.328 0.453 -0.961 1.00 0.00 66 TYR A C 14
ATOM 16416 O O . TYR A 1 66 ? -1.848 -0.668 -0.945 1.00 0.00 66 TYR A O 14
ATOM 16434 N N . SER A 1 67 ? -2.867 0.934 -2.046 1.00 0.00 67 SER A N 14
ATOM 16435 C CA . SER A 1 67 ? -2.902 0.104 -3.287 1.00 0.00 67 SER A CA 14
ATOM 16436 C C . SER A 1 67 ? -1.481 -0.351 -3.644 1.00 0.00 67 SER A C 14
ATOM 16437 O O . SER A 1 67 ? -1.285 -1.279 -4.405 1.00 0.00 67 SER A O 14
ATOM 16445 N N . ALA A 1 68 ? -0.489 0.307 -3.102 1.00 0.00 68 ALA A N 14
ATOM 16446 C CA . ALA A 1 68 ? 0.924 -0.069 -3.408 1.00 0.00 68 ALA A CA 14
ATOM 16447 C C . ALA A 1 68 ? 1.286 -1.416 -2.770 1.00 0.00 68 ALA A C 14
ATOM 16448 O O . ALA A 1 68 ? 1.820 -2.291 -3.423 1.00 0.00 68 ALA A O 14
ATOM 16455 N N . VAL A 1 69 ? 1.006 -1.598 -1.505 1.00 0.00 69 VAL A N 14
ATOM 16456 C CA . VAL A 1 69 ? 1.346 -2.898 -0.858 1.00 0.00 69 VAL A CA 14
ATOM 16457 C C . VAL A 1 69 ? 0.455 -3.993 -1.433 1.00 0.00 69 VAL A C 14
ATOM 16458 O O . VAL A 1 69 ? 0.829 -5.146 -1.491 1.00 0.00 69 VAL A O 14
ATOM 16471 N N . CYS A 1 70 ? -0.718 -3.636 -1.876 1.00 0.00 70 CYS A N 14
ATOM 16472 C CA . CYS A 1 70 ? -1.627 -4.656 -2.465 1.00 0.00 70 CYS A CA 14
ATOM 16473 C C . CYS A 1 70 ? -0.970 -5.291 -3.692 1.00 0.00 70 CYS A C 14
ATOM 16474 O O . CYS A 1 70 ? -0.849 -6.495 -3.789 1.00 0.00 70 CYS A O 14
ATOM 16481 N N . GLY A 1 71 ? -0.541 -4.487 -4.626 1.00 0.00 71 GLY A N 14
ATOM 16482 C CA . GLY A 1 71 ? 0.116 -5.044 -5.844 1.00 0.00 71 GLY A CA 14
ATOM 16483 C C . GLY A 1 71 ? -0.938 -5.326 -6.917 1.00 0.00 71 GLY A C 14
ATOM 16484 O O . GLY A 1 71 ? -1.678 -4.450 -7.319 1.00 0.00 71 GLY A O 14
ATOM 16488 N N . ARG A 1 72 ? -1.011 -6.542 -7.383 1.00 0.00 72 ARG A N 14
ATOM 16489 C CA . ARG A 1 72 ? -2.017 -6.880 -8.430 1.00 0.00 72 ARG A CA 14
ATOM 16490 C C . ARG A 1 72 ? -3.415 -6.483 -7.958 1.00 0.00 72 ARG A C 14
ATOM 16491 O O . ARG A 1 72 ? -4.201 -5.930 -8.702 1.00 0.00 72 ARG A O 14
ATOM 16512 N N . TYR A 1 73 ? -3.731 -6.754 -6.722 1.00 0.00 73 TYR A N 14
ATOM 16513 C CA . TYR A 1 73 ? -5.076 -6.384 -6.199 1.00 0.00 73 TYR A CA 14
ATOM 16514 C C . TYR A 1 73 ? -5.061 -4.940 -5.696 1.00 0.00 73 TYR A C 14
ATOM 16515 O O . TYR A 1 73 ? -4.059 -4.257 -5.765 1.00 0.00 73 TYR A O 14
ATOM 16533 N N . PHE A 1 74 ? -6.161 -4.481 -5.173 1.00 0.00 74 PHE A N 14
ATOM 16534 C CA . PHE A 1 74 ? -6.211 -3.091 -4.642 1.00 0.00 74 PHE A CA 14
ATOM 16535 C C . PHE A 1 74 ? -6.583 -3.131 -3.164 1.00 0.00 74 PHE A C 14
ATOM 16536 O O . PHE A 1 74 ? -7.384 -3.940 -2.740 1.00 0.00 74 PHE A O 14
ATOM 16553 N N . CYS A 1 75 ? -6.019 -2.268 -2.374 1.00 0.00 75 CYS A N 14
ATOM 16554 C CA . CYS A 1 75 ? -6.363 -2.273 -0.931 1.00 0.00 75 CYS A CA 14
ATOM 16555 C C . CYS A 1 75 ? -7.701 -1.564 -0.733 1.00 0.00 75 CYS A C 14
ATOM 16556 O O . CYS A 1 75 ? -7.777 -0.351 -0.722 1.00 0.00 75 CYS A O 14
ATOM 16563 N N . CYS A 1 76 ? -8.764 -2.308 -0.596 1.00 0.00 76 CYS A N 14
ATOM 16564 C CA . CYS A 1 76 ? -10.089 -1.662 -0.418 1.00 0.00 76 CYS A CA 14
ATOM 16565 C C . CYS A 1 76 ? -10.259 -1.200 1.027 1.00 0.00 76 CYS A C 14
ATOM 16566 O O . CYS A 1 76 ? -9.544 -1.623 1.916 1.00 0.00 76 CYS A O 14
ATOM 16573 N N . ARG A 1 77 ? -11.195 -0.329 1.264 1.00 0.00 77 ARG A N 14
ATOM 16574 C CA . ARG A 1 77 ? -11.410 0.178 2.647 1.00 0.00 77 ARG A CA 14
ATOM 16575 C C . ARG A 1 77 ? -12.818 0.753 2.787 1.00 0.00 77 ARG A C 14
ATOM 16576 O O . ARG A 1 77 ? -13.613 0.704 1.869 1.00 0.00 77 ARG A O 14
ATOM 16597 N N . SER A 1 78 ? -13.127 1.306 3.927 1.00 0.00 78 SER A N 14
ATOM 16598 C CA . SER A 1 78 ? -14.483 1.893 4.128 1.00 0.00 78 SER A CA 14
ATOM 16599 C C . SER A 1 78 ? -14.375 3.394 4.407 1.00 0.00 78 SER A C 14
ATOM 16600 O O . SER A 1 78 ? -14.379 3.827 5.542 1.00 0.00 78 SER A O 14
ATOM 16608 N N . ARG A 1 79 ? -14.278 4.192 3.379 1.00 0.00 79 ARG A N 14
ATOM 16609 C CA . ARG A 1 79 ? -14.170 5.665 3.583 1.00 0.00 79 ARG A CA 14
ATOM 16610 C C . ARG A 1 79 ? -15.146 6.123 4.671 1.00 0.00 79 ARG A C 14
ATOM 16611 O O . ARG A 1 79 ? -14.723 6.235 5.809 1.00 0.00 79 ARG A O 14
ATOM 16633 N N . ASN A 1 1 ? 20.576 6.981 -5.428 1.00 0.00 1 ASN A N 15
ATOM 16634 C CA . ASN A 1 1 ? 19.475 7.118 -4.431 1.00 0.00 1 ASN A CA 15
ATOM 16635 C C . ASN A 1 1 ? 18.177 6.526 -4.992 1.00 0.00 1 ASN A C 15
ATOM 16636 O O . ASN A 1 1 ? 17.699 6.951 -6.025 1.00 0.00 1 ASN A O 15
ATOM 16649 N N . PRO A 1 2 ? 17.649 5.561 -4.287 1.00 0.00 2 PRO A N 15
ATOM 16650 C CA . PRO A 1 2 ? 16.391 4.902 -4.719 1.00 0.00 2 PRO A CA 15
ATOM 16651 C C . PRO A 1 2 ? 15.197 5.838 -4.512 1.00 0.00 2 PRO A C 15
ATOM 16652 O O . PRO A 1 2 ? 15.350 7.038 -4.393 1.00 0.00 2 PRO A O 15
ATOM 16663 N N . LEU A 1 3 ? 14.011 5.299 -4.469 1.00 0.00 3 LEU A N 15
ATOM 16664 C CA . LEU A 1 3 ? 12.808 6.159 -4.273 1.00 0.00 3 LEU A CA 15
ATOM 16665 C C . LEU A 1 3 ? 11.630 5.326 -3.757 1.00 0.00 3 LEU A C 15
ATOM 16666 O O . LEU A 1 3 ? 10.503 5.491 -4.180 1.00 0.00 3 LEU A O 15
ATOM 16682 N N . ILE A 1 4 ? 11.885 4.437 -2.840 1.00 0.00 4 ILE A N 15
ATOM 16683 C CA . ILE A 1 4 ? 10.784 3.594 -2.290 1.00 0.00 4 ILE A CA 15
ATOM 16684 C C . ILE A 1 4 ? 9.621 4.474 -1.828 1.00 0.00 4 ILE A C 15
ATOM 16685 O O . ILE A 1 4 ? 9.823 5.563 -1.330 1.00 0.00 4 ILE A O 15
ATOM 16701 N N . PRO A 1 5 ? 8.436 3.953 -1.990 1.00 0.00 5 PRO A N 15
ATOM 16702 C CA . PRO A 1 5 ? 7.227 4.683 -1.560 1.00 0.00 5 PRO A CA 15
ATOM 16703 C C . PRO A 1 5 ? 7.071 4.590 -0.042 1.00 0.00 5 PRO A C 15
ATOM 16704 O O . PRO A 1 5 ? 7.683 3.767 0.609 1.00 0.00 5 PRO A O 15
ATOM 16715 N N . ALA A 1 6 ? 6.258 5.431 0.520 1.00 0.00 6 ALA A N 15
ATOM 16716 C CA . ALA A 1 6 ? 6.051 5.407 1.992 1.00 0.00 6 ALA A CA 15
ATOM 16717 C C . ALA A 1 6 ? 5.015 4.343 2.369 1.00 0.00 6 ALA A C 15
ATOM 16718 O O . ALA A 1 6 ? 5.025 3.814 3.462 1.00 0.00 6 ALA A O 15
ATOM 16725 N N . ILE A 1 7 ? 4.114 4.033 1.475 1.00 0.00 7 ILE A N 15
ATOM 16726 C CA . ILE A 1 7 ? 3.075 3.009 1.794 1.00 0.00 7 ILE A CA 15
ATOM 16727 C C . ILE A 1 7 ? 3.731 1.689 2.217 1.00 0.00 7 ILE A C 15
ATOM 16728 O O . ILE A 1 7 ? 3.257 1.006 3.103 1.00 0.00 7 ILE A O 15
ATOM 16744 N N . TYR A 1 8 ? 4.813 1.325 1.595 1.00 0.00 8 TYR A N 15
ATOM 16745 C CA . TYR A 1 8 ? 5.485 0.048 1.968 1.00 0.00 8 TYR A CA 15
ATOM 16746 C C . TYR A 1 8 ? 6.016 0.127 3.400 1.00 0.00 8 TYR A C 15
ATOM 16747 O O . TYR A 1 8 ? 6.129 -0.869 4.085 1.00 0.00 8 TYR A O 15
ATOM 16765 N N . ILE A 1 9 ? 6.324 1.305 3.865 1.00 0.00 9 ILE A N 15
ATOM 16766 C CA . ILE A 1 9 ? 6.826 1.438 5.260 1.00 0.00 9 ILE A CA 15
ATOM 16767 C C . ILE A 1 9 ? 5.685 1.155 6.235 1.00 0.00 9 ILE A C 15
ATOM 16768 O O . ILE A 1 9 ? 4.604 1.699 6.115 1.00 0.00 9 ILE A O 15
ATOM 16784 N N . GLY A 1 10 ? 5.904 0.292 7.185 1.00 0.00 10 GLY A N 15
ATOM 16785 C CA . GLY A 1 10 ? 4.817 -0.038 8.146 1.00 0.00 10 GLY A CA 15
ATOM 16786 C C . GLY A 1 10 ? 3.674 -0.682 7.368 1.00 0.00 10 GLY A C 15
ATOM 16787 O O . GLY A 1 10 ? 2.515 -0.531 7.699 1.00 0.00 10 GLY A O 15
ATOM 16791 N N . ALA A 1 11 ? 3.998 -1.395 6.322 1.00 0.00 11 ALA A N 15
ATOM 16792 C CA . ALA A 1 11 ? 2.932 -2.046 5.502 1.00 0.00 11 ALA A CA 15
ATOM 16793 C C . ALA A 1 11 ? 3.163 -3.557 5.422 1.00 0.00 11 ALA A C 15
ATOM 16794 O O . ALA A 1 11 ? 3.890 -4.127 6.211 1.00 0.00 11 ALA A O 15
ATOM 16801 N N . THR A 1 12 ? 2.547 -4.211 4.472 1.00 0.00 12 THR A N 15
ATOM 16802 C CA . THR A 1 12 ? 2.733 -5.688 4.343 1.00 0.00 12 THR A CA 15
ATOM 16803 C C . THR A 1 12 ? 2.514 -6.115 2.895 1.00 0.00 12 THR A C 15
ATOM 16804 O O . THR A 1 12 ? 1.399 -6.238 2.448 1.00 0.00 12 THR A O 15
ATOM 16815 N N . VAL A 1 13 ? 3.561 -6.340 2.154 1.00 0.00 13 VAL A N 15
ATOM 16816 C CA . VAL A 1 13 ? 3.379 -6.753 0.732 1.00 0.00 13 VAL A CA 15
ATOM 16817 C C . VAL A 1 13 ? 3.546 -8.268 0.594 1.00 0.00 13 VAL A C 15
ATOM 16818 O O . VAL A 1 13 ? 4.171 -8.911 1.412 1.00 0.00 13 VAL A O 15
ATOM 16831 N N . GLY A 1 14 ? 2.994 -8.843 -0.440 1.00 0.00 14 GLY A N 15
ATOM 16832 C CA . GLY A 1 14 ? 3.124 -10.315 -0.631 1.00 0.00 14 GLY A CA 15
ATOM 16833 C C . GLY A 1 14 ? 4.560 -10.648 -1.041 1.00 0.00 14 GLY A C 15
ATOM 16834 O O . GLY A 1 14 ? 5.459 -9.851 -0.857 1.00 0.00 14 GLY A O 15
ATOM 16838 N N . PRO A 1 15 ? 4.725 -11.821 -1.588 1.00 0.00 15 PRO A N 15
ATOM 16839 C CA . PRO A 1 15 ? 6.066 -12.271 -2.031 1.00 0.00 15 PRO A CA 15
ATOM 16840 C C . PRO A 1 15 ? 6.472 -11.552 -3.322 1.00 0.00 15 PRO A C 15
ATOM 16841 O O . PRO A 1 15 ? 7.610 -11.160 -3.494 1.00 0.00 15 PRO A O 15
ATOM 16852 N N . SER A 1 16 ? 5.552 -11.379 -4.230 1.00 0.00 16 SER A N 15
ATOM 16853 C CA . SER A 1 16 ? 5.885 -10.689 -5.509 1.00 0.00 16 SER A CA 15
ATOM 16854 C C . SER A 1 16 ? 6.316 -9.245 -5.240 1.00 0.00 16 SER A C 15
ATOM 16855 O O . SER A 1 16 ? 7.413 -8.841 -5.577 1.00 0.00 16 SER A O 15
ATOM 16863 N N . VAL A 1 17 ? 5.466 -8.464 -4.634 1.00 0.00 17 VAL A N 15
ATOM 16864 C CA . VAL A 1 17 ? 5.832 -7.048 -4.345 1.00 0.00 17 VAL A CA 15
ATOM 16865 C C . VAL A 1 17 ? 7.080 -7.006 -3.464 1.00 0.00 17 VAL A C 15
ATOM 16866 O O . VAL A 1 17 ? 8.038 -6.322 -3.760 1.00 0.00 17 VAL A O 15
ATOM 16879 N N . TRP A 1 18 ? 7.079 -7.741 -2.387 1.00 0.00 18 TRP A N 15
ATOM 16880 C CA . TRP A 1 18 ? 8.272 -7.749 -1.494 1.00 0.00 18 TRP A CA 15
ATOM 16881 C C . TRP A 1 18 ? 9.543 -7.872 -2.332 1.00 0.00 18 TRP A C 15
ATOM 16882 O O . TRP A 1 18 ? 10.370 -6.983 -2.363 1.00 0.00 18 TRP A O 15
ATOM 16903 N N . ALA A 1 19 ? 9.699 -8.972 -3.012 1.00 0.00 19 ALA A N 15
ATOM 16904 C CA . ALA A 1 19 ? 10.914 -9.166 -3.854 1.00 0.00 19 ALA A CA 15
ATOM 16905 C C . ALA A 1 19 ? 11.235 -7.886 -4.630 1.00 0.00 19 ALA A C 15
ATOM 16906 O O . ALA A 1 19 ? 12.371 -7.462 -4.703 1.00 0.00 19 ALA A O 15
ATOM 16913 N N . TYR A 1 20 ? 10.243 -7.269 -5.206 1.00 0.00 20 TYR A N 15
ATOM 16914 C CA . TYR A 1 20 ? 10.492 -6.016 -5.977 1.00 0.00 20 TYR A CA 15
ATOM 16915 C C . TYR A 1 20 ? 11.149 -4.965 -5.078 1.00 0.00 20 TYR A C 15
ATOM 16916 O O . TYR A 1 20 ? 12.266 -4.543 -5.310 1.00 0.00 20 TYR A O 15
ATOM 16934 N N . LEU A 1 21 ? 10.462 -4.542 -4.053 1.00 0.00 21 LEU A N 15
ATOM 16935 C CA . LEU A 1 21 ? 11.043 -3.521 -3.138 1.00 0.00 21 LEU A CA 15
ATOM 16936 C C . LEU A 1 21 ? 12.499 -3.871 -2.820 1.00 0.00 21 LEU A C 15
ATOM 16937 O O . LEU A 1 21 ? 13.397 -3.084 -3.036 1.00 0.00 21 LEU A O 15
ATOM 16953 N N . VAL A 1 22 ? 12.738 -5.048 -2.309 1.00 0.00 22 VAL A N 15
ATOM 16954 C CA . VAL A 1 22 ? 14.136 -5.448 -1.982 1.00 0.00 22 VAL A CA 15
ATOM 16955 C C . VAL A 1 22 ? 15.079 -5.029 -3.111 1.00 0.00 22 VAL A C 15
ATOM 16956 O O . VAL A 1 22 ? 16.148 -4.499 -2.878 1.00 0.00 22 VAL A O 15
ATOM 16969 N N . ALA A 1 23 ? 14.689 -5.263 -4.330 1.00 0.00 23 ALA A N 15
ATOM 16970 C CA . ALA A 1 23 ? 15.555 -4.881 -5.480 1.00 0.00 23 ALA A CA 15
ATOM 16971 C C . ALA A 1 23 ? 15.854 -3.380 -5.441 1.00 0.00 23 ALA A C 15
ATOM 16972 O O . ALA A 1 23 ? 16.997 -2.965 -5.422 1.00 0.00 23 ALA A O 15
ATOM 16979 N N . LEU A 1 24 ? 14.838 -2.562 -5.425 1.00 0.00 24 LEU A N 15
ATOM 16980 C CA . LEU A 1 24 ? 15.068 -1.089 -5.384 1.00 0.00 24 LEU A CA 15
ATOM 16981 C C . LEU A 1 24 ? 16.066 -0.745 -4.276 1.00 0.00 24 LEU A C 15
ATOM 16982 O O . LEU A 1 24 ? 16.995 0.013 -4.475 1.00 0.00 24 LEU A O 15
ATOM 16998 N N . VAL A 1 25 ? 15.880 -1.301 -3.112 1.00 0.00 25 VAL A N 15
ATOM 16999 C CA . VAL A 1 25 ? 16.816 -1.012 -1.985 1.00 0.00 25 VAL A CA 15
ATOM 17000 C C . VAL A 1 25 ? 17.548 -2.297 -1.564 1.00 0.00 25 VAL A C 15
ATOM 17001 O O . VAL A 1 25 ? 18.610 -2.604 -2.066 1.00 0.00 25 VAL A O 15
ATOM 17014 N N . GLY A 1 26 ? 16.996 -3.047 -0.648 1.00 0.00 26 GLY A N 15
ATOM 17015 C CA . GLY A 1 26 ? 17.668 -4.299 -0.204 1.00 0.00 26 GLY A CA 15
ATOM 17016 C C . GLY A 1 26 ? 16.904 -4.892 0.981 1.00 0.00 26 GLY A C 15
ATOM 17017 O O . GLY A 1 26 ? 16.080 -4.239 1.588 1.00 0.00 26 GLY A O 15
ATOM 17021 N N . ALA A 1 27 ? 17.167 -6.126 1.312 1.00 0.00 27 ALA A N 15
ATOM 17022 C CA . ALA A 1 27 ? 16.451 -6.758 2.455 1.00 0.00 27 ALA A CA 15
ATOM 17023 C C . ALA A 1 27 ? 16.733 -5.999 3.754 1.00 0.00 27 ALA A C 15
ATOM 17024 O O . ALA A 1 27 ? 16.012 -6.123 4.723 1.00 0.00 27 ALA A O 15
ATOM 17031 N N . ALA A 1 28 ? 17.777 -5.216 3.786 1.00 0.00 28 ALA A N 15
ATOM 17032 C CA . ALA A 1 28 ? 18.095 -4.456 5.024 1.00 0.00 28 ALA A CA 15
ATOM 17033 C C . ALA A 1 28 ? 17.087 -3.324 5.218 1.00 0.00 28 ALA A C 15
ATOM 17034 O O . ALA A 1 28 ? 16.348 -3.298 6.182 1.00 0.00 28 ALA A O 15
ATOM 17041 N N . ALA A 1 29 ? 17.042 -2.394 4.306 1.00 0.00 29 ALA A N 15
ATOM 17042 C CA . ALA A 1 29 ? 16.067 -1.276 4.445 1.00 0.00 29 ALA A CA 15
ATOM 17043 C C . ALA A 1 29 ? 14.646 -1.834 4.397 1.00 0.00 29 ALA A C 15
ATOM 17044 O O . ALA A 1 29 ? 13.708 -1.218 4.863 1.00 0.00 29 ALA A O 15
ATOM 17051 N N . VAL A 1 30 ? 14.484 -3.002 3.839 1.00 0.00 30 VAL A N 15
ATOM 17052 C CA . VAL A 1 30 ? 13.126 -3.606 3.763 1.00 0.00 30 VAL A CA 15
ATOM 17053 C C . VAL A 1 30 ? 12.710 -4.127 5.141 1.00 0.00 30 VAL A C 15
ATOM 17054 O O . VAL A 1 30 ? 11.556 -4.068 5.515 1.00 0.00 30 VAL A O 15
ATOM 17067 N N . THR A 1 31 ? 13.643 -4.637 5.901 1.00 0.00 31 THR A N 15
ATOM 17068 C CA . THR A 1 31 ? 13.295 -5.159 7.254 1.00 0.00 31 THR A CA 15
ATOM 17069 C C . THR A 1 31 ? 13.266 -4.012 8.269 1.00 0.00 31 THR A C 15
ATOM 17070 O O . THR A 1 31 ? 12.579 -4.073 9.269 1.00 0.00 31 THR A O 15
ATOM 17081 N N . ALA A 1 32 ? 14.003 -2.967 8.015 1.00 0.00 32 ALA A N 15
ATOM 17082 C CA . ALA A 1 32 ? 14.015 -1.815 8.962 1.00 0.00 32 ALA A CA 15
ATOM 17083 C C . ALA A 1 32 ? 12.876 -0.850 8.627 1.00 0.00 32 ALA A C 15
ATOM 17084 O O . ALA A 1 32 ? 12.510 -0.003 9.419 1.00 0.00 32 ALA A O 15
ATOM 17091 N N . ALA A 1 33 ? 12.308 -0.975 7.458 1.00 0.00 33 ALA A N 15
ATOM 17092 C CA . ALA A 1 33 ? 11.188 -0.070 7.071 1.00 0.00 33 ALA A CA 15
ATOM 17093 C C . ALA A 1 33 ? 9.854 -0.687 7.495 1.00 0.00 33 ALA A C 15
ATOM 17094 O O . ALA A 1 33 ? 8.819 -0.405 6.926 1.00 0.00 33 ALA A O 15
ATOM 17101 N N . ASN A 1 34 ? 9.878 -1.529 8.489 1.00 0.00 34 ASN A N 15
ATOM 17102 C CA . ASN A 1 34 ? 8.619 -2.174 8.961 1.00 0.00 34 ASN A CA 15
ATOM 17103 C C . ASN A 1 34 ? 7.819 -2.719 7.772 1.00 0.00 34 ASN A C 15
ATOM 17104 O O . ASN A 1 34 ? 6.747 -2.237 7.450 1.00 0.00 34 ASN A O 15
ATOM 17115 N N . ILE A 1 35 ? 8.331 -3.730 7.125 1.00 0.00 35 ILE A N 15
ATOM 17116 C CA . ILE A 1 35 ? 7.605 -4.323 5.966 1.00 0.00 35 ILE A CA 15
ATOM 17117 C C . ILE A 1 35 ? 7.361 -5.811 6.226 1.00 0.00 35 ILE A C 15
ATOM 17118 O O . ILE A 1 35 ? 8.274 -6.557 6.516 1.00 0.00 35 ILE A O 15
ATOM 17134 N N . ARG A 1 36 ? 6.136 -6.249 6.132 1.00 0.00 36 ARG A N 15
ATOM 17135 C CA . ARG A 1 36 ? 5.846 -7.689 6.384 1.00 0.00 36 ARG A CA 15
ATOM 17136 C C . ARG A 1 36 ? 5.484 -8.399 5.078 1.00 0.00 36 ARG A C 15
ATOM 17137 O O . ARG A 1 36 ? 4.882 -7.824 4.191 1.00 0.00 36 ARG A O 15
ATOM 17158 N N . ARG A 1 37 ? 5.841 -9.648 4.961 1.00 0.00 37 ARG A N 15
ATOM 17159 C CA . ARG A 1 37 ? 5.512 -10.406 3.722 1.00 0.00 37 ARG A CA 15
ATOM 17160 C C . ARG A 1 37 ? 4.187 -11.147 3.909 1.00 0.00 37 ARG A C 15
ATOM 17161 O O . ARG A 1 37 ? 3.875 -11.616 4.985 1.00 0.00 37 ARG A O 15
ATOM 17182 N N . ALA A 1 38 ? 3.401 -11.251 2.875 1.00 0.00 38 ALA A N 15
ATOM 17183 C CA . ALA A 1 38 ? 2.094 -11.954 3.004 1.00 0.00 38 ALA A CA 15
ATOM 17184 C C . ALA A 1 38 ? 2.069 -13.202 2.116 1.00 0.00 38 ALA A C 15
ATOM 17185 O O . ALA A 1 38 ? 2.772 -13.287 1.129 1.00 0.00 38 ALA A O 15
ATOM 17192 N N . SER A 1 39 ? 1.263 -14.168 2.460 1.00 0.00 39 SER A N 15
ATOM 17193 C CA . SER A 1 39 ? 1.192 -15.410 1.636 1.00 0.00 39 SER A CA 15
ATOM 17194 C C . SER A 1 39 ? 1.110 -15.054 0.150 1.00 0.00 39 SER A C 15
ATOM 17195 O O . SER A 1 39 ? 1.521 -15.812 -0.704 1.00 0.00 39 SER A O 15
ATOM 17203 N N . SER A 1 40 ? 0.582 -13.903 -0.163 1.00 0.00 40 SER A N 15
ATOM 17204 C CA . SER A 1 40 ? 0.472 -13.497 -1.594 1.00 0.00 40 SER A CA 15
ATOM 17205 C C . SER A 1 40 ? 0.177 -11.998 -1.698 1.00 0.00 40 SER A C 15
ATOM 17206 O O . SER A 1 40 ? 0.359 -11.253 -0.755 1.00 0.00 40 SER A O 15
ATOM 17214 N N . ASP A 1 41 ? -0.275 -11.549 -2.836 1.00 0.00 41 ASP A N 15
ATOM 17215 C CA . ASP A 1 41 ? -0.579 -10.099 -2.999 1.00 0.00 41 ASP A CA 15
ATOM 17216 C C . ASP A 1 41 ? -1.820 -9.721 -2.186 1.00 0.00 41 ASP A C 15
ATOM 17217 O O . ASP A 1 41 ? -2.115 -8.558 -1.991 1.00 0.00 41 ASP A O 15
ATOM 17226 N N . ASN A 1 42 ? -2.550 -10.693 -1.712 1.00 0.00 42 ASN A N 15
ATOM 17227 C CA . ASN A 1 42 ? -3.773 -10.387 -0.915 1.00 0.00 42 ASN A CA 15
ATOM 17228 C C . ASN A 1 42 ? -3.450 -10.391 0.583 1.00 0.00 42 ASN A C 15
ATOM 17229 O O . ASN A 1 42 ? -3.303 -11.430 1.193 1.00 0.00 42 ASN A O 15
ATOM 17240 N N . HIS A 1 43 ? -3.343 -9.233 1.180 1.00 0.00 43 HIS A N 15
ATOM 17241 C CA . HIS A 1 43 ? -3.034 -9.172 2.636 1.00 0.00 43 HIS A CA 15
ATOM 17242 C C . HIS A 1 43 ? -3.788 -8.015 3.291 1.00 0.00 43 HIS A C 15
ATOM 17243 O O . HIS A 1 43 ? -4.472 -7.254 2.635 1.00 0.00 43 HIS A O 15
ATOM 17257 N N . SER A 1 44 ? -3.661 -7.875 4.581 1.00 0.00 44 SER A N 15
ATOM 17258 C CA . SER A 1 44 ? -4.361 -6.762 5.278 1.00 0.00 44 SER A CA 15
ATOM 17259 C C . SER A 1 44 ? -3.540 -5.480 5.148 1.00 0.00 44 SER A C 15
ATOM 17260 O O . SER A 1 44 ? -2.347 -5.473 5.382 1.00 0.00 44 SER A O 15
ATOM 17268 N N . CYS A 1 45 ? -4.160 -4.397 4.777 1.00 0.00 45 CYS A N 15
ATOM 17269 C CA . CYS A 1 45 ? -3.393 -3.128 4.639 1.00 0.00 45 CYS A CA 15
ATOM 17270 C C . CYS A 1 45 ? -4.013 -2.029 5.498 1.00 0.00 45 CYS A C 15
ATOM 17271 O O . CYS A 1 45 ? -5.039 -2.211 6.130 1.00 0.00 45 CYS A O 15
ATOM 17278 N N . ALA A 1 46 ? -3.383 -0.890 5.533 1.00 0.00 46 ALA A N 15
ATOM 17279 C CA . ALA A 1 46 ? -3.913 0.227 6.361 1.00 0.00 46 ALA A CA 15
ATOM 17280 C C . ALA A 1 46 ? -4.178 -0.282 7.776 1.00 0.00 46 ALA A C 15
ATOM 17281 O O . ALA A 1 46 ? -5.135 0.102 8.419 1.00 0.00 46 ALA A O 15
ATOM 17288 N N . GLY A 1 47 ? -3.341 -1.160 8.261 1.00 0.00 47 GLY A N 15
ATOM 17289 C CA . GLY A 1 47 ? -3.549 -1.713 9.627 1.00 0.00 47 GLY A CA 15
ATOM 17290 C C . GLY A 1 47 ? -4.817 -2.565 9.618 1.00 0.00 47 GLY A C 15
ATOM 17291 O O . GLY A 1 47 ? -5.182 -3.134 8.609 1.00 0.00 47 GLY A O 15
ATOM 17295 N N . ASN A 1 48 ? -5.500 -2.652 10.722 1.00 0.00 48 ASN A N 15
ATOM 17296 C CA . ASN A 1 48 ? -6.747 -3.458 10.756 1.00 0.00 48 ASN A CA 15
ATOM 17297 C C . ASN A 1 48 ? -7.923 -2.617 10.251 1.00 0.00 48 ASN A C 15
ATOM 17298 O O . ASN A 1 48 ? -8.998 -2.633 10.816 1.00 0.00 48 ASN A O 15
ATOM 17309 N N . ARG A 1 49 ? -7.722 -1.870 9.196 1.00 0.00 49 ARG A N 15
ATOM 17310 C CA . ARG A 1 49 ? -8.821 -1.019 8.667 1.00 0.00 49 ARG A CA 15
ATOM 17311 C C . ARG A 1 49 ? -9.212 -1.443 7.249 1.00 0.00 49 ARG A C 15
ATOM 17312 O O . ARG A 1 49 ? -10.372 -1.426 6.889 1.00 0.00 49 ARG A O 15
ATOM 17333 N N . GLY A 1 50 ? -8.261 -1.809 6.435 1.00 0.00 50 GLY A N 15
ATOM 17334 C CA . GLY A 1 50 ? -8.608 -2.213 5.041 1.00 0.00 50 GLY A CA 15
ATOM 17335 C C . GLY A 1 50 ? -8.011 -3.584 4.719 1.00 0.00 50 GLY A C 15
ATOM 17336 O O . GLY A 1 50 ? -7.230 -4.131 5.472 1.00 0.00 50 GLY A O 15
ATOM 17340 N N . TRP A 1 51 ? -8.379 -4.139 3.595 1.00 0.00 51 TRP A N 15
ATOM 17341 C CA . TRP A 1 51 ? -7.845 -5.476 3.198 1.00 0.00 51 TRP A CA 15
ATOM 17342 C C . TRP A 1 51 ? -7.486 -5.463 1.708 1.00 0.00 51 TRP A C 15
ATOM 17343 O O . TRP A 1 51 ? -7.765 -4.511 1.007 1.00 0.00 51 TRP A O 15
ATOM 17364 N N . CYS A 1 52 ? -6.869 -6.502 1.212 1.00 0.00 52 CYS A N 15
ATOM 17365 C CA . CYS A 1 52 ? -6.500 -6.520 -0.234 1.00 0.00 52 CYS A CA 15
ATOM 17366 C C . CYS A 1 52 ? -7.410 -7.469 -1.022 1.00 0.00 52 CYS A C 15
ATOM 17367 O O . CYS A 1 52 ? -7.338 -8.674 -0.883 1.00 0.00 52 CYS A O 15
ATOM 17374 N N . ARG A 1 53 ? -8.254 -6.932 -1.861 1.00 0.00 53 ARG A N 15
ATOM 17375 C CA . ARG A 1 53 ? -9.157 -7.798 -2.675 1.00 0.00 53 ARG A CA 15
ATOM 17376 C C . ARG A 1 53 ? -9.039 -7.410 -4.151 1.00 0.00 53 ARG A C 15
ATOM 17377 O O . ARG A 1 53 ? -8.870 -6.252 -4.479 1.00 0.00 53 ARG A O 15
ATOM 17398 N N . SER A 1 54 ? -9.142 -8.352 -5.048 1.00 0.00 54 SER A N 15
ATOM 17399 C CA . SER A 1 54 ? -9.052 -7.992 -6.489 1.00 0.00 54 SER A CA 15
ATOM 17400 C C . SER A 1 54 ? -10.061 -6.885 -6.770 1.00 0.00 54 SER A C 15
ATOM 17401 O O . SER A 1 54 ? -9.734 -5.836 -7.288 1.00 0.00 54 SER A O 15
ATOM 17409 N N . LYS A 1 55 ? -11.287 -7.119 -6.406 1.00 0.00 55 LYS A N 15
ATOM 17410 C CA . LYS A 1 55 ? -12.346 -6.104 -6.610 1.00 0.00 55 LYS A CA 15
ATOM 17411 C C . LYS A 1 55 ? -13.040 -5.801 -5.289 1.00 0.00 55 LYS A C 15
ATOM 17412 O O . LYS A 1 55 ? -12.735 -6.380 -4.265 1.00 0.00 55 LYS A O 15
ATOM 17431 N N . CYS A 1 56 ? -13.974 -4.902 -5.306 1.00 0.00 56 CYS A N 15
ATOM 17432 C CA . CYS A 1 56 ? -14.693 -4.566 -4.041 1.00 0.00 56 CYS A CA 15
ATOM 17433 C C . CYS A 1 56 ? -16.080 -3.989 -4.340 1.00 0.00 56 CYS A C 15
ATOM 17434 O O . CYS A 1 56 ? -16.421 -3.717 -5.475 1.00 0.00 56 CYS A O 15
ATOM 17441 N N . PHE A 1 57 ? -16.887 -3.815 -3.327 1.00 0.00 57 PHE A N 15
ATOM 17442 C CA . PHE A 1 57 ? -18.259 -3.274 -3.541 1.00 0.00 57 PHE A CA 15
ATOM 17443 C C . PHE A 1 57 ? -18.221 -1.752 -3.704 1.00 0.00 57 PHE A C 15
ATOM 17444 O O . PHE A 1 57 ? -17.178 -1.134 -3.629 1.00 0.00 57 PHE A O 15
ATOM 17461 N N . ARG A 1 58 ? -19.355 -1.145 -3.933 1.00 0.00 58 ARG A N 15
ATOM 17462 C CA . ARG A 1 58 ? -19.392 0.331 -4.107 1.00 0.00 58 ARG A CA 15
ATOM 17463 C C . ARG A 1 58 ? -19.339 1.026 -2.748 1.00 0.00 58 ARG A C 15
ATOM 17464 O O . ARG A 1 58 ? -18.574 1.948 -2.543 1.00 0.00 58 ARG A O 15
ATOM 17485 N N . HIS A 1 59 ? -20.135 0.587 -1.814 1.00 0.00 59 HIS A N 15
ATOM 17486 C CA . HIS A 1 59 ? -20.112 1.222 -0.468 1.00 0.00 59 HIS A CA 15
ATOM 17487 C C . HIS A 1 59 ? -18.665 1.342 0.020 1.00 0.00 59 HIS A C 15
ATOM 17488 O O . HIS A 1 59 ? -18.352 2.141 0.879 1.00 0.00 59 HIS A O 15
ATOM 17502 N N . GLU A 1 60 ? -17.780 0.552 -0.529 1.00 0.00 60 GLU A N 15
ATOM 17503 C CA . GLU A 1 60 ? -16.356 0.616 -0.108 1.00 0.00 60 GLU A CA 15
ATOM 17504 C C . GLU A 1 60 ? -15.510 1.200 -1.239 1.00 0.00 60 GLU A C 15
ATOM 17505 O O . GLU A 1 60 ? -16.008 1.490 -2.309 1.00 0.00 60 GLU A O 15
ATOM 17517 N N . TYR A 1 61 ? -14.234 1.362 -1.025 1.00 0.00 61 TYR A N 15
ATOM 17518 C CA . TYR A 1 61 ? -13.372 1.914 -2.108 1.00 0.00 61 TYR A CA 15
ATOM 17519 C C . TYR A 1 61 ? -11.999 1.258 -2.076 1.00 0.00 61 TYR A C 15
ATOM 17520 O O . TYR A 1 61 ? -11.796 0.241 -1.448 1.00 0.00 61 TYR A O 15
ATOM 17538 N N . VAL A 1 62 ? -11.059 1.847 -2.749 1.00 0.00 62 VAL A N 15
ATOM 17539 C CA . VAL A 1 62 ? -9.683 1.283 -2.772 1.00 0.00 62 VAL A CA 15
ATOM 17540 C C . VAL A 1 62 ? -8.689 2.374 -2.386 1.00 0.00 62 VAL A C 15
ATOM 17541 O O . VAL A 1 62 ? -8.310 3.184 -3.202 1.00 0.00 62 VAL A O 15
ATOM 17554 N N . ASP A 1 63 ? -8.272 2.410 -1.145 1.00 0.00 63 ASP A N 15
ATOM 17555 C CA . ASP A 1 63 ? -7.310 3.467 -0.722 1.00 0.00 63 ASP A CA 15
ATOM 17556 C C . ASP A 1 63 ? -6.136 3.516 -1.695 1.00 0.00 63 ASP A C 15
ATOM 17557 O O . ASP A 1 63 ? -5.140 2.843 -1.525 1.00 0.00 63 ASP A O 15
ATOM 17566 N N . THR A 1 64 ? -6.259 4.308 -2.721 1.00 0.00 64 THR A N 15
ATOM 17567 C CA . THR A 1 64 ? -5.160 4.408 -3.726 1.00 0.00 64 THR A CA 15
ATOM 17568 C C . THR A 1 64 ? -3.796 4.440 -3.027 1.00 0.00 64 THR A C 15
ATOM 17569 O O . THR A 1 64 ? -2.790 4.056 -3.591 1.00 0.00 64 THR A O 15
ATOM 17580 N N . TYR A 1 65 ? -3.755 4.899 -1.807 1.00 0.00 65 TYR A N 15
ATOM 17581 C CA . TYR A 1 65 ? -2.458 4.964 -1.074 1.00 0.00 65 TYR A CA 15
ATOM 17582 C C . TYR A 1 65 ? -1.916 3.559 -0.789 1.00 0.00 65 TYR A C 15
ATOM 17583 O O . TYR A 1 65 ? -0.763 3.269 -1.038 1.00 0.00 65 TYR A O 15
ATOM 17601 N N . TYR A 1 66 ? -2.729 2.687 -0.254 1.00 0.00 66 TYR A N 15
ATOM 17602 C CA . TYR A 1 66 ? -2.238 1.311 0.058 1.00 0.00 66 TYR A CA 15
ATOM 17603 C C . TYR A 1 66 ? -2.351 0.394 -1.163 1.00 0.00 66 TYR A C 15
ATOM 17604 O O . TYR A 1 66 ? -1.850 -0.716 -1.164 1.00 0.00 66 TYR A O 15
ATOM 17622 N N . SER A 1 67 ? -2.981 0.846 -2.212 1.00 0.00 67 SER A N 15
ATOM 17623 C CA . SER A 1 67 ? -3.085 -0.010 -3.428 1.00 0.00 67 SER A CA 15
ATOM 17624 C C . SER A 1 67 ? -1.697 -0.556 -3.774 1.00 0.00 67 SER A C 15
ATOM 17625 O O . SER A 1 67 ? -1.559 -1.565 -4.437 1.00 0.00 67 SER A O 15
ATOM 17633 N N . ALA A 1 68 ? -0.666 0.115 -3.326 1.00 0.00 68 ALA A N 15
ATOM 17634 C CA . ALA A 1 68 ? 0.722 -0.344 -3.616 1.00 0.00 68 ALA A CA 15
ATOM 17635 C C . ALA A 1 68 ? 1.003 -1.690 -2.939 1.00 0.00 68 ALA A C 15
ATOM 17636 O O . ALA A 1 68 ? 1.131 -2.705 -3.595 1.00 0.00 68 ALA A O 15
ATOM 17643 N N . VAL A 1 69 ? 1.113 -1.714 -1.634 1.00 0.00 69 VAL A N 15
ATOM 17644 C CA . VAL A 1 69 ? 1.397 -3.010 -0.945 1.00 0.00 69 VAL A CA 15
ATOM 17645 C C . VAL A 1 69 ? 0.467 -4.097 -1.481 1.00 0.00 69 VAL A C 15
ATOM 17646 O O . VAL A 1 69 ? 0.811 -5.262 -1.510 1.00 0.00 69 VAL A O 15
ATOM 17659 N N . CYS A 1 70 ? -0.706 -3.725 -1.912 1.00 0.00 70 CYS A N 15
ATOM 17660 C CA . CYS A 1 70 ? -1.652 -4.741 -2.452 1.00 0.00 70 CYS A CA 15
ATOM 17661 C C . CYS A 1 70 ? -1.074 -5.383 -3.717 1.00 0.00 70 CYS A C 15
ATOM 17662 O O . CYS A 1 70 ? -1.094 -6.586 -3.879 1.00 0.00 70 CYS A O 15
ATOM 17669 N N . GLY A 1 71 ? -0.559 -4.587 -4.615 1.00 0.00 71 GLY A N 15
ATOM 17670 C CA . GLY A 1 71 ? 0.018 -5.152 -5.868 1.00 0.00 71 GLY A CA 15
ATOM 17671 C C . GLY A 1 71 ? -1.079 -5.276 -6.925 1.00 0.00 71 GLY A C 15
ATOM 17672 O O . GLY A 1 71 ? -1.845 -4.360 -7.149 1.00 0.00 71 GLY A O 15
ATOM 17676 N N . ARG A 1 72 ? -1.164 -6.403 -7.578 1.00 0.00 72 ARG A N 15
ATOM 17677 C CA . ARG A 1 72 ? -2.215 -6.585 -8.620 1.00 0.00 72 ARG A CA 15
ATOM 17678 C C . ARG A 1 72 ? -3.603 -6.353 -8.015 1.00 0.00 72 ARG A C 15
ATOM 17679 O O . ARG A 1 72 ? -4.518 -5.914 -8.684 1.00 0.00 72 ARG A O 15
ATOM 17700 N N . TYR A 1 73 ? -3.764 -6.644 -6.753 1.00 0.00 73 TYR A N 15
ATOM 17701 C CA . TYR A 1 73 ? -5.091 -6.440 -6.103 1.00 0.00 73 TYR A CA 15
ATOM 17702 C C . TYR A 1 73 ? -5.235 -4.988 -5.642 1.00 0.00 73 TYR A C 15
ATOM 17703 O O . TYR A 1 73 ? -4.398 -4.152 -5.919 1.00 0.00 73 TYR A O 15
ATOM 17721 N N . PHE A 1 74 ? -6.288 -4.684 -4.934 1.00 0.00 74 PHE A N 15
ATOM 17722 C CA . PHE A 1 74 ? -6.480 -3.289 -4.448 1.00 0.00 74 PHE A CA 15
ATOM 17723 C C . PHE A 1 74 ? -6.750 -3.290 -2.947 1.00 0.00 74 PHE A C 15
ATOM 17724 O O . PHE A 1 74 ? -7.551 -4.057 -2.452 1.00 0.00 74 PHE A O 15
ATOM 17741 N N . CYS A 1 75 ? -6.109 -2.425 -2.217 1.00 0.00 75 CYS A N 15
ATOM 17742 C CA . CYS A 1 75 ? -6.360 -2.377 -0.754 1.00 0.00 75 CYS A CA 15
ATOM 17743 C C . CYS A 1 75 ? -7.654 -1.605 -0.506 1.00 0.00 75 CYS A C 15
ATOM 17744 O O . CYS A 1 75 ? -7.669 -0.390 -0.488 1.00 0.00 75 CYS A O 15
ATOM 17751 N N . CYS A 1 76 ? -8.748 -2.292 -0.337 1.00 0.00 76 CYS A N 15
ATOM 17752 C CA . CYS A 1 76 ? -10.029 -1.573 -0.116 1.00 0.00 76 CYS A CA 15
ATOM 17753 C C . CYS A 1 76 ? -10.136 -1.101 1.329 1.00 0.00 76 CYS A C 15
ATOM 17754 O O . CYS A 1 76 ? -9.392 -1.518 2.195 1.00 0.00 76 CYS A O 15
ATOM 17761 N N . ARG A 1 77 ? -11.065 -0.233 1.583 1.00 0.00 77 ARG A N 15
ATOM 17762 C CA . ARG A 1 77 ? -11.253 0.291 2.962 1.00 0.00 77 ARG A CA 15
ATOM 17763 C C . ARG A 1 77 ? -12.651 0.894 3.097 1.00 0.00 77 ARG A C 15
ATOM 17764 O O . ARG A 1 77 ? -13.411 0.943 2.148 1.00 0.00 77 ARG A O 15
ATOM 17785 N N . SER A 1 78 ? -12.994 1.356 4.265 1.00 0.00 78 SER A N 15
ATOM 17786 C CA . SER A 1 78 ? -14.343 1.959 4.456 1.00 0.00 78 SER A CA 15
ATOM 17787 C C . SER A 1 78 ? -14.231 3.480 4.586 1.00 0.00 78 SER A C 15
ATOM 17788 O O . SER A 1 78 ? -13.795 3.996 5.596 1.00 0.00 78 SER A O 15
ATOM 17796 N N . ARG A 1 79 ? -14.625 4.200 3.572 1.00 0.00 79 ARG A N 15
ATOM 17797 C CA . ARG A 1 79 ? -14.543 5.687 3.634 1.00 0.00 79 ARG A CA 15
ATOM 17798 C C . ARG A 1 79 ? -15.446 6.217 4.751 1.00 0.00 79 ARG A C 15
ATOM 17799 O O . ARG A 1 79 ? -16.651 6.221 4.560 1.00 0.00 79 ARG A O 15
ATOM 17821 N N . ASN A 1 1 ? 15.905 8.894 -10.122 1.00 0.00 1 ASN A N 16
ATOM 17822 C CA . ASN A 1 1 ? 16.275 8.007 -8.981 1.00 0.00 1 ASN A CA 16
ATOM 17823 C C . ASN A 1 1 ? 15.052 7.741 -8.100 1.00 0.00 1 ASN A C 16
ATOM 17824 O O . ASN A 1 1 ? 14.854 8.397 -7.096 1.00 0.00 1 ASN A O 16
ATOM 17837 N N . PRO A 1 2 ? 14.269 6.781 -8.510 1.00 0.00 2 PRO A N 16
ATOM 17838 C CA . PRO A 1 2 ? 13.047 6.418 -7.752 1.00 0.00 2 PRO A CA 16
ATOM 17839 C C . PRO A 1 2 ? 13.418 5.677 -6.465 1.00 0.00 2 PRO A C 16
ATOM 17840 O O . PRO A 1 2 ? 14.105 4.675 -6.489 1.00 0.00 2 PRO A O 16
ATOM 17851 N N . LEU A 1 3 ? 12.968 6.161 -5.340 1.00 0.00 3 LEU A N 16
ATOM 17852 C CA . LEU A 1 3 ? 13.294 5.484 -4.053 1.00 0.00 3 LEU A CA 16
ATOM 17853 C C . LEU A 1 3 ? 12.059 4.764 -3.507 1.00 0.00 3 LEU A C 16
ATOM 17854 O O . LEU A 1 3 ? 11.090 4.553 -4.208 1.00 0.00 3 LEU A O 16
ATOM 17870 N N . ILE A 1 4 ? 12.085 4.384 -2.259 1.00 0.00 4 ILE A N 16
ATOM 17871 C CA . ILE A 1 4 ? 10.912 3.677 -1.670 1.00 0.00 4 ILE A CA 16
ATOM 17872 C C . ILE A 1 4 ? 9.823 4.684 -1.294 1.00 0.00 4 ILE A C 16
ATOM 17873 O O . ILE A 1 4 ? 10.112 5.778 -0.851 1.00 0.00 4 ILE A O 16
ATOM 17889 N N . PRO A 1 5 ? 8.601 4.266 -1.467 1.00 0.00 5 PRO A N 16
ATOM 17890 C CA . PRO A 1 5 ? 7.448 5.128 -1.122 1.00 0.00 5 PRO A CA 16
ATOM 17891 C C . PRO A 1 5 ? 7.315 5.232 0.400 1.00 0.00 5 PRO A C 16
ATOM 17892 O O . PRO A 1 5 ? 8.254 4.994 1.133 1.00 0.00 5 PRO A O 16
ATOM 17903 N N . ALA A 1 6 ? 6.157 5.582 0.876 1.00 0.00 6 ALA A N 16
ATOM 17904 C CA . ALA A 1 6 ? 5.954 5.700 2.341 1.00 0.00 6 ALA A CA 16
ATOM 17905 C C . ALA A 1 6 ? 5.009 4.599 2.830 1.00 0.00 6 ALA A C 16
ATOM 17906 O O . ALA A 1 6 ? 5.159 4.075 3.915 1.00 0.00 6 ALA A O 16
ATOM 17913 N N . ILE A 1 7 ? 4.037 4.249 2.034 1.00 0.00 7 ILE A N 16
ATOM 17914 C CA . ILE A 1 7 ? 3.081 3.180 2.446 1.00 0.00 7 ILE A CA 16
ATOM 17915 C C . ILE A 1 7 ? 3.836 1.914 2.862 1.00 0.00 7 ILE A C 16
ATOM 17916 O O . ILE A 1 7 ? 3.595 1.352 3.912 1.00 0.00 7 ILE A O 16
ATOM 17932 N N . TYR A 1 8 ? 4.742 1.459 2.045 1.00 0.00 8 TYR A N 16
ATOM 17933 C CA . TYR A 1 8 ? 5.505 0.228 2.385 1.00 0.00 8 TYR A CA 16
ATOM 17934 C C . TYR A 1 8 ? 6.036 0.324 3.813 1.00 0.00 8 TYR A C 16
ATOM 17935 O O . TYR A 1 8 ? 6.155 -0.665 4.509 1.00 0.00 8 TYR A O 16
ATOM 17953 N N . ILE A 1 9 ? 6.343 1.506 4.263 1.00 0.00 9 ILE A N 16
ATOM 17954 C CA . ILE A 1 9 ? 6.850 1.650 5.655 1.00 0.00 9 ILE A CA 16
ATOM 17955 C C . ILE A 1 9 ? 5.734 1.307 6.638 1.00 0.00 9 ILE A C 16
ATOM 17956 O O . ILE A 1 9 ? 4.733 1.990 6.723 1.00 0.00 9 ILE A O 16
ATOM 17972 N N . GLY A 1 10 ? 5.892 0.238 7.362 1.00 0.00 10 GLY A N 16
ATOM 17973 C CA . GLY A 1 10 ? 4.833 -0.172 8.320 1.00 0.00 10 GLY A CA 16
ATOM 17974 C C . GLY A 1 10 ? 3.700 -0.814 7.526 1.00 0.00 10 GLY A C 16
ATOM 17975 O O . GLY A 1 10 ? 2.551 -0.792 7.922 1.00 0.00 10 GLY A O 16
ATOM 17979 N N . ALA A 1 11 ? 4.022 -1.379 6.392 1.00 0.00 11 ALA A N 16
ATOM 17980 C CA . ALA A 1 11 ? 2.963 -2.018 5.550 1.00 0.00 11 ALA A CA 16
ATOM 17981 C C . ALA A 1 11 ? 3.164 -3.535 5.491 1.00 0.00 11 ALA A C 16
ATOM 17982 O O . ALA A 1 11 ? 3.890 -4.104 6.281 1.00 0.00 11 ALA A O 16
ATOM 17989 N N . THR A 1 12 ? 2.525 -4.196 4.561 1.00 0.00 12 THR A N 16
ATOM 17990 C CA . THR A 1 12 ? 2.688 -5.679 4.461 1.00 0.00 12 THR A CA 16
ATOM 17991 C C . THR A 1 12 ? 2.381 -6.147 3.042 1.00 0.00 12 THR A C 16
ATOM 17992 O O . THR A 1 12 ? 1.239 -6.243 2.655 1.00 0.00 12 THR A O 16
ATOM 18003 N N . VAL A 1 13 ? 3.382 -6.443 2.266 1.00 0.00 13 VAL A N 16
ATOM 18004 C CA . VAL A 1 13 ? 3.124 -6.904 0.872 1.00 0.00 13 VAL A CA 16
ATOM 18005 C C . VAL A 1 13 ? 3.198 -8.430 0.797 1.00 0.00 13 VAL A C 16
ATOM 18006 O O . VAL A 1 13 ? 3.368 -9.103 1.794 1.00 0.00 13 VAL A O 16
ATOM 18019 N N . GLY A 1 14 ? 3.076 -8.980 -0.379 1.00 0.00 14 GLY A N 16
ATOM 18020 C CA . GLY A 1 14 ? 3.144 -10.461 -0.520 1.00 0.00 14 GLY A CA 16
ATOM 18021 C C . GLY A 1 14 ? 4.566 -10.868 -0.908 1.00 0.00 14 GLY A C 16
ATOM 18022 O O . GLY A 1 14 ? 5.501 -10.118 -0.714 1.00 0.00 14 GLY A O 16
ATOM 18026 N N . PRO A 1 15 ? 4.679 -12.051 -1.446 1.00 0.00 15 PRO A N 16
ATOM 18027 C CA . PRO A 1 15 ? 6.002 -12.572 -1.868 1.00 0.00 15 PRO A CA 16
ATOM 18028 C C . PRO A 1 15 ? 6.458 -11.887 -3.161 1.00 0.00 15 PRO A C 16
ATOM 18029 O O . PRO A 1 15 ? 7.603 -11.504 -3.301 1.00 0.00 15 PRO A O 16
ATOM 18040 N N . SER A 1 16 ? 5.572 -11.734 -4.106 1.00 0.00 16 SER A N 16
ATOM 18041 C CA . SER A 1 16 ? 5.954 -11.080 -5.391 1.00 0.00 16 SER A CA 16
ATOM 18042 C C . SER A 1 16 ? 6.321 -9.612 -5.155 1.00 0.00 16 SER A C 16
ATOM 18043 O O . SER A 1 16 ? 7.385 -9.159 -5.532 1.00 0.00 16 SER A O 16
ATOM 18051 N N . VAL A 1 17 ? 5.452 -8.863 -4.534 1.00 0.00 17 VAL A N 16
ATOM 18052 C CA . VAL A 1 17 ? 5.755 -7.426 -4.279 1.00 0.00 17 VAL A CA 16
ATOM 18053 C C . VAL A 1 17 ? 7.018 -7.302 -3.425 1.00 0.00 17 VAL A C 16
ATOM 18054 O O . VAL A 1 17 ? 7.919 -6.549 -3.738 1.00 0.00 17 VAL A O 16
ATOM 18067 N N . TRP A 1 18 ? 7.093 -8.038 -2.351 1.00 0.00 18 TRP A N 16
ATOM 18068 C CA . TRP A 1 18 ? 8.303 -7.960 -1.485 1.00 0.00 18 TRP A CA 16
ATOM 18069 C C . TRP A 1 18 ? 9.563 -8.075 -2.342 1.00 0.00 18 TRP A C 16
ATOM 18070 O O . TRP A 1 18 ? 10.385 -7.184 -2.378 1.00 0.00 18 TRP A O 16
ATOM 18091 N N . ALA A 1 19 ? 9.716 -9.168 -3.035 1.00 0.00 19 ALA A N 16
ATOM 18092 C CA . ALA A 1 19 ? 10.922 -9.346 -3.895 1.00 0.00 19 ALA A CA 16
ATOM 18093 C C . ALA A 1 19 ? 11.180 -8.079 -4.715 1.00 0.00 19 ALA A C 16
ATOM 18094 O O . ALA A 1 19 ? 12.303 -7.637 -4.858 1.00 0.00 19 ALA A O 16
ATOM 18101 N N . TYR A 1 20 ? 10.148 -7.495 -5.253 1.00 0.00 20 TYR A N 16
ATOM 18102 C CA . TYR A 1 20 ? 10.329 -6.256 -6.065 1.00 0.00 20 TYR A CA 16
ATOM 18103 C C . TYR A 1 20 ? 10.966 -5.155 -5.214 1.00 0.00 20 TYR A C 16
ATOM 18104 O O . TYR A 1 20 ? 12.079 -4.731 -5.457 1.00 0.00 20 TYR A O 16
ATOM 18122 N N . LEU A 1 21 ? 10.266 -4.690 -4.216 1.00 0.00 21 LEU A N 16
ATOM 18123 C CA . LEU A 1 21 ? 10.825 -3.617 -3.346 1.00 0.00 21 LEU A CA 16
ATOM 18124 C C . LEU A 1 21 ? 12.295 -3.903 -3.029 1.00 0.00 21 LEU A C 16
ATOM 18125 O O . LEU A 1 21 ? 13.133 -3.024 -3.077 1.00 0.00 21 LEU A O 16
ATOM 18141 N N . VAL A 1 22 ? 12.616 -5.126 -2.707 1.00 0.00 22 VAL A N 16
ATOM 18142 C CA . VAL A 1 22 ? 14.032 -5.467 -2.390 1.00 0.00 22 VAL A CA 16
ATOM 18143 C C . VAL A 1 22 ? 14.942 -5.036 -3.539 1.00 0.00 22 VAL A C 16
ATOM 18144 O O . VAL A 1 22 ? 15.939 -4.370 -3.341 1.00 0.00 22 VAL A O 16
ATOM 18157 N N . ALA A 1 23 ? 14.600 -5.406 -4.740 1.00 0.00 23 ALA A N 16
ATOM 18158 C CA . ALA A 1 23 ? 15.438 -5.014 -5.907 1.00 0.00 23 ALA A CA 16
ATOM 18159 C C . ALA A 1 23 ? 15.667 -3.501 -5.897 1.00 0.00 23 ALA A C 16
ATOM 18160 O O . ALA A 1 23 ? 16.771 -3.029 -6.085 1.00 0.00 23 ALA A O 16
ATOM 18167 N N . LEU A 1 24 ? 14.632 -2.739 -5.672 1.00 0.00 24 LEU A N 16
ATOM 18168 C CA . LEU A 1 24 ? 14.790 -1.259 -5.643 1.00 0.00 24 LEU A CA 16
ATOM 18169 C C . LEU A 1 24 ? 15.811 -0.865 -4.573 1.00 0.00 24 LEU A C 16
ATOM 18170 O O . LEU A 1 24 ? 16.641 -0.001 -4.778 1.00 0.00 24 LEU A O 16
ATOM 18186 N N . VAL A 1 25 ? 15.755 -1.497 -3.432 1.00 0.00 25 VAL A N 16
ATOM 18187 C CA . VAL A 1 25 ? 16.722 -1.167 -2.345 1.00 0.00 25 VAL A CA 16
ATOM 18188 C C . VAL A 1 25 ? 17.445 -2.441 -1.881 1.00 0.00 25 VAL A C 16
ATOM 18189 O O . VAL A 1 25 ? 18.498 -2.782 -2.383 1.00 0.00 25 VAL A O 16
ATOM 18202 N N . GLY A 1 26 ? 16.893 -3.147 -0.931 1.00 0.00 26 GLY A N 16
ATOM 18203 C CA . GLY A 1 26 ? 17.556 -4.389 -0.445 1.00 0.00 26 GLY A CA 16
ATOM 18204 C C . GLY A 1 26 ? 16.809 -4.915 0.781 1.00 0.00 26 GLY A C 16
ATOM 18205 O O . GLY A 1 26 ? 16.024 -4.214 1.389 1.00 0.00 26 GLY A O 16
ATOM 18209 N N . ALA A 1 27 ? 17.041 -6.145 1.147 1.00 0.00 27 ALA A N 16
ATOM 18210 C CA . ALA A 1 27 ? 16.339 -6.714 2.332 1.00 0.00 27 ALA A CA 16
ATOM 18211 C C . ALA A 1 27 ? 16.680 -5.914 3.591 1.00 0.00 27 ALA A C 16
ATOM 18212 O O . ALA A 1 27 ? 15.986 -5.981 4.586 1.00 0.00 27 ALA A O 16
ATOM 18219 N N . ALA A 1 28 ? 17.741 -5.154 3.560 1.00 0.00 28 ALA A N 16
ATOM 18220 C CA . ALA A 1 28 ? 18.115 -4.355 4.756 1.00 0.00 28 ALA A CA 16
ATOM 18221 C C . ALA A 1 28 ? 17.130 -3.204 4.938 1.00 0.00 28 ALA A C 16
ATOM 18222 O O . ALA A 1 28 ? 16.408 -3.139 5.913 1.00 0.00 28 ALA A O 16
ATOM 18229 N N . ALA A 1 29 ? 17.084 -2.298 4.001 1.00 0.00 29 ALA A N 16
ATOM 18230 C CA . ALA A 1 29 ? 16.129 -1.162 4.124 1.00 0.00 29 ALA A CA 16
ATOM 18231 C C . ALA A 1 29 ? 14.703 -1.709 4.163 1.00 0.00 29 ALA A C 16
ATOM 18232 O O . ALA A 1 29 ? 13.803 -1.098 4.705 1.00 0.00 29 ALA A O 16
ATOM 18239 N N . VAL A 1 30 ? 14.496 -2.866 3.594 1.00 0.00 30 VAL A N 16
ATOM 18240 C CA . VAL A 1 30 ? 13.135 -3.463 3.600 1.00 0.00 30 VAL A CA 16
ATOM 18241 C C . VAL A 1 30 ? 12.756 -3.878 5.024 1.00 0.00 30 VAL A C 16
ATOM 18242 O O . VAL A 1 30 ? 11.607 -3.814 5.414 1.00 0.00 30 VAL A O 16
ATOM 18255 N N . THR A 1 31 ? 13.715 -4.298 5.807 1.00 0.00 31 THR A N 16
ATOM 18256 C CA . THR A 1 31 ? 13.406 -4.710 7.206 1.00 0.00 31 THR A CA 16
ATOM 18257 C C . THR A 1 31 ? 13.217 -3.473 8.087 1.00 0.00 31 THR A C 16
ATOM 18258 O O . THR A 1 31 ? 12.276 -3.378 8.849 1.00 0.00 31 THR A O 16
ATOM 18269 N N . ALA A 1 32 ? 14.106 -2.521 7.987 1.00 0.00 32 ALA A N 16
ATOM 18270 C CA . ALA A 1 32 ? 13.975 -1.290 8.817 1.00 0.00 32 ALA A CA 16
ATOM 18271 C C . ALA A 1 32 ? 12.732 -0.502 8.395 1.00 0.00 32 ALA A C 16
ATOM 18272 O O . ALA A 1 32 ? 12.245 0.343 9.120 1.00 0.00 32 ALA A O 16
ATOM 18279 N N . ALA A 1 33 ? 12.215 -0.777 7.229 1.00 0.00 33 ALA A N 16
ATOM 18280 C CA . ALA A 1 33 ? 11.001 -0.048 6.761 1.00 0.00 33 ALA A CA 16
ATOM 18281 C C . ALA A 1 33 ? 9.739 -0.769 7.239 1.00 0.00 33 ALA A C 16
ATOM 18282 O O . ALA A 1 33 ? 8.678 -0.631 6.663 1.00 0.00 33 ALA A O 16
ATOM 18289 N N . ASN A 1 34 ? 9.848 -1.538 8.287 1.00 0.00 34 ASN A N 16
ATOM 18290 C CA . ASN A 1 34 ? 8.659 -2.272 8.811 1.00 0.00 34 ASN A CA 16
ATOM 18291 C C . ASN A 1 34 ? 7.819 -2.834 7.656 1.00 0.00 34 ASN A C 16
ATOM 18292 O O . ASN A 1 34 ? 6.716 -2.387 7.392 1.00 0.00 34 ASN A O 16
ATOM 18303 N N . ILE A 1 35 ? 8.334 -3.818 6.973 1.00 0.00 35 ILE A N 16
ATOM 18304 C CA . ILE A 1 35 ? 7.576 -4.428 5.845 1.00 0.00 35 ILE A CA 16
ATOM 18305 C C . ILE A 1 35 ? 7.308 -5.903 6.148 1.00 0.00 35 ILE A C 16
ATOM 18306 O O . ILE A 1 35 ? 8.220 -6.674 6.372 1.00 0.00 35 ILE A O 16
ATOM 18322 N N . ARG A 1 36 ? 6.068 -6.301 6.168 1.00 0.00 36 ARG A N 16
ATOM 18323 C CA . ARG A 1 36 ? 5.753 -7.726 6.470 1.00 0.00 36 ARG A CA 16
ATOM 18324 C C . ARG A 1 36 ? 5.373 -8.476 5.191 1.00 0.00 36 ARG A C 16
ATOM 18325 O O . ARG A 1 36 ? 4.813 -7.914 4.270 1.00 0.00 36 ARG A O 16
ATOM 18346 N N . ARG A 1 37 ? 5.672 -9.746 5.136 1.00 0.00 37 ARG A N 16
ATOM 18347 C CA . ARG A 1 37 ? 5.326 -10.543 3.927 1.00 0.00 37 ARG A CA 16
ATOM 18348 C C . ARG A 1 37 ? 3.949 -11.185 4.107 1.00 0.00 37 ARG A C 16
ATOM 18349 O O . ARG A 1 37 ? 3.503 -11.416 5.213 1.00 0.00 37 ARG A O 16
ATOM 18370 N N . ALA A 1 38 ? 3.268 -11.471 3.032 1.00 0.00 38 ALA A N 16
ATOM 18371 C CA . ALA A 1 38 ? 1.919 -12.092 3.155 1.00 0.00 38 ALA A CA 16
ATOM 18372 C C . ALA A 1 38 ? 1.790 -13.278 2.193 1.00 0.00 38 ALA A C 16
ATOM 18373 O O . ALA A 1 38 ? 2.537 -13.405 1.244 1.00 0.00 38 ALA A O 16
ATOM 18380 N N . SER A 1 39 ? 0.851 -14.151 2.440 1.00 0.00 39 SER A N 16
ATOM 18381 C CA . SER A 1 39 ? 0.676 -15.335 1.548 1.00 0.00 39 SER A CA 16
ATOM 18382 C C . SER A 1 39 ? 0.757 -14.917 0.078 1.00 0.00 39 SER A C 16
ATOM 18383 O O . SER A 1 39 ? 1.252 -15.646 -0.757 1.00 0.00 39 SER A O 16
ATOM 18391 N N . SER A 1 40 ? 0.271 -13.752 -0.245 1.00 0.00 40 SER A N 16
ATOM 18392 C CA . SER A 1 40 ? 0.320 -13.294 -1.663 1.00 0.00 40 SER A CA 16
ATOM 18393 C C . SER A 1 40 ? 0.067 -11.786 -1.746 1.00 0.00 40 SER A C 16
ATOM 18394 O O . SER A 1 40 ? 0.125 -11.082 -0.757 1.00 0.00 40 SER A O 16
ATOM 18402 N N . ASP A 1 41 ? -0.213 -11.288 -2.918 1.00 0.00 41 ASP A N 16
ATOM 18403 C CA . ASP A 1 41 ? -0.470 -9.826 -3.067 1.00 0.00 41 ASP A CA 16
ATOM 18404 C C . ASP A 1 41 ? -1.731 -9.430 -2.293 1.00 0.00 41 ASP A C 16
ATOM 18405 O O . ASP A 1 41 ? -2.016 -8.265 -2.106 1.00 0.00 41 ASP A O 16
ATOM 18414 N N . ASN A 1 42 ? -2.488 -10.393 -1.843 1.00 0.00 42 ASN A N 16
ATOM 18415 C CA . ASN A 1 42 ? -3.730 -10.074 -1.083 1.00 0.00 42 ASN A CA 16
ATOM 18416 C C . ASN A 1 42 ? -3.463 -10.161 0.423 1.00 0.00 42 ASN A C 16
ATOM 18417 O O . ASN A 1 42 ? -3.360 -11.233 0.983 1.00 0.00 42 ASN A O 16
ATOM 18428 N N . HIS A 1 43 ? -3.345 -9.039 1.082 1.00 0.00 43 HIS A N 16
ATOM 18429 C CA . HIS A 1 43 ? -3.084 -9.064 2.549 1.00 0.00 43 HIS A CA 16
ATOM 18430 C C . HIS A 1 43 ? -3.812 -7.911 3.242 1.00 0.00 43 HIS A C 16
ATOM 18431 O O . HIS A 1 43 ? -4.454 -7.096 2.609 1.00 0.00 43 HIS A O 16
ATOM 18445 N N . SER A 1 44 ? -3.711 -7.838 4.540 1.00 0.00 44 SER A N 16
ATOM 18446 C CA . SER A 1 44 ? -4.389 -6.738 5.280 1.00 0.00 44 SER A CA 16
ATOM 18447 C C . SER A 1 44 ? -3.601 -5.440 5.109 1.00 0.00 44 SER A C 16
ATOM 18448 O O . SER A 1 44 ? -2.399 -5.406 5.285 1.00 0.00 44 SER A O 16
ATOM 18456 N N . CYS A 1 45 ? -4.260 -4.368 4.768 1.00 0.00 45 CYS A N 16
ATOM 18457 C CA . CYS A 1 45 ? -3.529 -3.083 4.593 1.00 0.00 45 CYS A CA 16
ATOM 18458 C C . CYS A 1 45 ? -4.135 -1.996 5.477 1.00 0.00 45 CYS A C 16
ATOM 18459 O O . CYS A 1 45 ? -5.149 -2.191 6.128 1.00 0.00 45 CYS A O 16
ATOM 18466 N N . ALA A 1 46 ? -3.513 -0.854 5.510 1.00 0.00 46 ALA A N 16
ATOM 18467 C CA . ALA A 1 46 ? -4.033 0.252 6.360 1.00 0.00 46 ALA A CA 16
ATOM 18468 C C . ALA A 1 46 ? -4.296 -0.279 7.770 1.00 0.00 46 ALA A C 16
ATOM 18469 O O . ALA A 1 46 ? -5.270 0.072 8.407 1.00 0.00 46 ALA A O 16
ATOM 18476 N N . GLY A 1 47 ? -3.437 -1.135 8.254 1.00 0.00 47 GLY A N 16
ATOM 18477 C CA . GLY A 1 47 ? -3.640 -1.707 9.614 1.00 0.00 47 GLY A CA 16
ATOM 18478 C C . GLY A 1 47 ? -4.902 -2.567 9.599 1.00 0.00 47 GLY A C 16
ATOM 18479 O O . GLY A 1 47 ? -5.257 -3.141 8.589 1.00 0.00 47 GLY A O 16
ATOM 18483 N N . ASN A 1 48 ? -5.591 -2.656 10.701 1.00 0.00 48 ASN A N 16
ATOM 18484 C CA . ASN A 1 48 ? -6.834 -3.469 10.730 1.00 0.00 48 ASN A CA 16
ATOM 18485 C C . ASN A 1 48 ? -8.014 -2.626 10.238 1.00 0.00 48 ASN A C 16
ATOM 18486 O O . ASN A 1 48 ? -9.096 -2.674 10.789 1.00 0.00 48 ASN A O 16
ATOM 18497 N N . ARG A 1 49 ? -7.807 -1.841 9.213 1.00 0.00 49 ARG A N 16
ATOM 18498 C CA . ARG A 1 49 ? -8.905 -0.984 8.697 1.00 0.00 49 ARG A CA 16
ATOM 18499 C C . ARG A 1 49 ? -9.324 -1.423 7.291 1.00 0.00 49 ARG A C 16
ATOM 18500 O O . ARG A 1 49 ? -10.488 -1.383 6.945 1.00 0.00 49 ARG A O 16
ATOM 18521 N N . GLY A 1 50 ? -8.392 -1.830 6.474 1.00 0.00 50 GLY A N 16
ATOM 18522 C CA . GLY A 1 50 ? -8.766 -2.254 5.093 1.00 0.00 50 GLY A CA 16
ATOM 18523 C C . GLY A 1 50 ? -8.134 -3.609 4.769 1.00 0.00 50 GLY A C 16
ATOM 18524 O O . GLY A 1 50 ? -7.347 -4.140 5.528 1.00 0.00 50 GLY A O 16
ATOM 18528 N N . TRP A 1 51 ? -8.476 -4.171 3.641 1.00 0.00 51 TRP A N 16
ATOM 18529 C CA . TRP A 1 51 ? -7.904 -5.491 3.252 1.00 0.00 51 TRP A CA 16
ATOM 18530 C C . TRP A 1 51 ? -7.597 -5.485 1.753 1.00 0.00 51 TRP A C 16
ATOM 18531 O O . TRP A 1 51 ? -7.954 -4.563 1.047 1.00 0.00 51 TRP A O 16
ATOM 18552 N N . CYS A 1 52 ? -6.933 -6.491 1.253 1.00 0.00 52 CYS A N 16
ATOM 18553 C CA . CYS A 1 52 ? -6.613 -6.503 -0.203 1.00 0.00 52 CYS A CA 16
ATOM 18554 C C . CYS A 1 52 ? -7.484 -7.512 -0.955 1.00 0.00 52 CYS A C 16
ATOM 18555 O O . CYS A 1 52 ? -7.456 -8.698 -0.689 1.00 0.00 52 CYS A O 16
ATOM 18562 N N . ARG A 1 53 ? -8.242 -7.046 -1.908 1.00 0.00 53 ARG A N 16
ATOM 18563 C CA . ARG A 1 53 ? -9.106 -7.958 -2.710 1.00 0.00 53 ARG A CA 16
ATOM 18564 C C . ARG A 1 53 ? -8.932 -7.629 -4.193 1.00 0.00 53 ARG A C 16
ATOM 18565 O O . ARG A 1 53 ? -8.574 -6.522 -4.546 1.00 0.00 53 ARG A O 16
ATOM 18586 N N . SER A 1 54 ? -9.198 -8.555 -5.071 1.00 0.00 54 SER A N 16
ATOM 18587 C CA . SER A 1 54 ? -9.056 -8.238 -6.518 1.00 0.00 54 SER A CA 16
ATOM 18588 C C . SER A 1 54 ? -9.773 -6.918 -6.783 1.00 0.00 54 SER A C 16
ATOM 18589 O O . SER A 1 54 ? -9.235 -6.001 -7.368 1.00 0.00 54 SER A O 16
ATOM 18597 N N . LYS A 1 55 ? -10.988 -6.827 -6.330 1.00 0.00 55 LYS A N 16
ATOM 18598 C CA . LYS A 1 55 ? -11.779 -5.590 -6.508 1.00 0.00 55 LYS A CA 16
ATOM 18599 C C . LYS A 1 55 ? -12.437 -5.194 -5.190 1.00 0.00 55 LYS A C 16
ATOM 18600 O O . LYS A 1 55 ? -12.295 -5.861 -4.184 1.00 0.00 55 LYS A O 16
ATOM 18619 N N . CYS A 1 56 ? -13.165 -4.119 -5.195 1.00 0.00 56 CYS A N 16
ATOM 18620 C CA . CYS A 1 56 ? -13.849 -3.681 -3.941 1.00 0.00 56 CYS A CA 16
ATOM 18621 C C . CYS A 1 56 ? -15.339 -3.458 -4.214 1.00 0.00 56 CYS A C 16
ATOM 18622 O O . CYS A 1 56 ? -15.751 -3.283 -5.343 1.00 0.00 56 CYS A O 16
ATOM 18629 N N . PHE A 1 57 ? -16.152 -3.467 -3.192 1.00 0.00 57 PHE A N 16
ATOM 18630 C CA . PHE A 1 57 ? -17.614 -3.260 -3.404 1.00 0.00 57 PHE A CA 16
ATOM 18631 C C . PHE A 1 57 ? -17.923 -1.771 -3.574 1.00 0.00 57 PHE A C 16
ATOM 18632 O O . PHE A 1 57 ? -17.039 -0.938 -3.580 1.00 0.00 57 PHE A O 16
ATOM 18649 N N . ARG A 1 58 ? -19.175 -1.434 -3.708 1.00 0.00 58 ARG A N 16
ATOM 18650 C CA . ARG A 1 58 ? -19.549 -0.005 -3.871 1.00 0.00 58 ARG A CA 16
ATOM 18651 C C . ARG A 1 58 ? -19.542 0.692 -2.513 1.00 0.00 58 ARG A C 16
ATOM 18652 O O . ARG A 1 58 ? -19.116 1.821 -2.384 1.00 0.00 58 ARG A O 16
ATOM 18673 N N . HIS A 1 59 ? -20.002 0.019 -1.494 1.00 0.00 59 HIS A N 16
ATOM 18674 C CA . HIS A 1 59 ? -20.008 0.638 -0.141 1.00 0.00 59 HIS A CA 16
ATOM 18675 C C . HIS A 1 59 ? -18.573 0.970 0.277 1.00 0.00 59 HIS A C 16
ATOM 18676 O O . HIS A 1 59 ? -18.344 1.683 1.233 1.00 0.00 59 HIS A O 16
ATOM 18690 N N . GLU A 1 60 ? -17.606 0.453 -0.435 1.00 0.00 60 GLU A N 16
ATOM 18691 C CA . GLU A 1 60 ? -16.191 0.732 -0.084 1.00 0.00 60 GLU A CA 16
ATOM 18692 C C . GLU A 1 60 ? -15.459 1.319 -1.294 1.00 0.00 60 GLU A C 16
ATOM 18693 O O . GLU A 1 60 ? -16.068 1.737 -2.258 1.00 0.00 60 GLU A O 16
ATOM 18705 N N . TYR A 1 61 ? -14.157 1.337 -1.254 1.00 0.00 61 TYR A N 16
ATOM 18706 C CA . TYR A 1 61 ? -13.382 1.882 -2.404 1.00 0.00 61 TYR A CA 16
ATOM 18707 C C . TYR A 1 61 ? -11.986 1.272 -2.418 1.00 0.00 61 TYR A C 16
ATOM 18708 O O . TYR A 1 61 ? -11.729 0.269 -1.787 1.00 0.00 61 TYR A O 16
ATOM 18726 N N . VAL A 1 62 ? -11.086 1.882 -3.124 1.00 0.00 62 VAL A N 16
ATOM 18727 C CA . VAL A 1 62 ? -9.695 1.358 -3.177 1.00 0.00 62 VAL A CA 16
ATOM 18728 C C . VAL A 1 62 ? -8.739 2.420 -2.642 1.00 0.00 62 VAL A C 16
ATOM 18729 O O . VAL A 1 62 ? -8.334 3.305 -3.364 1.00 0.00 62 VAL A O 16
ATOM 18742 N N . ASP A 1 63 ? -8.381 2.351 -1.385 1.00 0.00 63 ASP A N 16
ATOM 18743 C CA . ASP A 1 63 ? -7.455 3.380 -0.833 1.00 0.00 63 ASP A CA 16
ATOM 18744 C C . ASP A 1 63 ? -6.210 3.463 -1.712 1.00 0.00 63 ASP A C 16
ATOM 18745 O O . ASP A 1 63 ? -5.235 2.768 -1.502 1.00 0.00 63 ASP A O 16
ATOM 18754 N N . THR A 1 64 ? -6.248 4.306 -2.704 1.00 0.00 64 THR A N 16
ATOM 18755 C CA . THR A 1 64 ? -5.079 4.441 -3.623 1.00 0.00 64 THR A CA 16
ATOM 18756 C C . THR A 1 64 ? -3.771 4.484 -2.829 1.00 0.00 64 THR A C 16
ATOM 18757 O O . THR A 1 64 ? -2.714 4.168 -3.339 1.00 0.00 64 THR A O 16
ATOM 18768 N N . TYR A 1 65 ? -3.829 4.881 -1.589 1.00 0.00 65 TYR A N 16
ATOM 18769 C CA . TYR A 1 65 ? -2.586 4.954 -0.770 1.00 0.00 65 TYR A CA 16
ATOM 18770 C C . TYR A 1 65 ? -2.008 3.559 -0.517 1.00 0.00 65 TYR A C 16
ATOM 18771 O O . TYR A 1 65 ? -0.834 3.322 -0.719 1.00 0.00 65 TYR A O 16
ATOM 18789 N N . TYR A 1 66 ? -2.811 2.641 -0.052 1.00 0.00 66 TYR A N 16
ATOM 18790 C CA . TYR A 1 66 ? -2.284 1.273 0.240 1.00 0.00 66 TYR A CA 16
ATOM 18791 C C . TYR A 1 66 ? -2.318 0.374 -1.003 1.00 0.00 66 TYR A C 16
ATOM 18792 O O . TYR A 1 66 ? -1.820 -0.739 -0.990 1.00 0.00 66 TYR A O 16
ATOM 18810 N N . SER A 1 67 ? -2.880 0.843 -2.082 1.00 0.00 67 SER A N 16
ATOM 18811 C CA . SER A 1 67 ? -2.913 0.007 -3.319 1.00 0.00 67 SER A CA 16
ATOM 18812 C C . SER A 1 67 ? -1.490 -0.432 -3.680 1.00 0.00 67 SER A C 16
ATOM 18813 O O . SER A 1 67 ? -1.285 -1.361 -4.435 1.00 0.00 67 SER A O 16
ATOM 18821 N N . ALA A 1 68 ? -0.504 0.242 -3.145 1.00 0.00 68 ALA A N 16
ATOM 18822 C CA . ALA A 1 68 ? 0.913 -0.116 -3.452 1.00 0.00 68 ALA A CA 16
ATOM 18823 C C . ALA A 1 68 ? 1.289 -1.465 -2.826 1.00 0.00 68 ALA A C 16
ATOM 18824 O O . ALA A 1 68 ? 1.793 -2.345 -3.494 1.00 0.00 68 ALA A O 16
ATOM 18831 N N . VAL A 1 69 ? 1.053 -1.640 -1.552 1.00 0.00 69 VAL A N 16
ATOM 18832 C CA . VAL A 1 69 ? 1.408 -2.937 -0.907 1.00 0.00 69 VAL A CA 16
ATOM 18833 C C . VAL A 1 69 ? 0.523 -4.044 -1.473 1.00 0.00 69 VAL A C 16
ATOM 18834 O O . VAL A 1 69 ? 0.901 -5.198 -1.510 1.00 0.00 69 VAL A O 16
ATOM 18847 N N . CYS A 1 70 ? -0.650 -3.699 -1.929 1.00 0.00 70 CYS A N 16
ATOM 18848 C CA . CYS A 1 70 ? -1.550 -4.735 -2.508 1.00 0.00 70 CYS A CA 16
ATOM 18849 C C . CYS A 1 70 ? -0.928 -5.311 -3.783 1.00 0.00 70 CYS A C 16
ATOM 18850 O O . CYS A 1 70 ? -0.914 -6.508 -3.993 1.00 0.00 70 CYS A O 16
ATOM 18857 N N . GLY A 1 71 ? -0.405 -4.468 -4.632 1.00 0.00 71 GLY A N 16
ATOM 18858 C CA . GLY A 1 71 ? 0.223 -4.965 -5.889 1.00 0.00 71 GLY A CA 16
ATOM 18859 C C . GLY A 1 71 ? -0.861 -5.290 -6.918 1.00 0.00 71 GLY A C 16
ATOM 18860 O O . GLY A 1 71 ? -1.717 -4.480 -7.210 1.00 0.00 71 GLY A O 16
ATOM 18864 N N . ARG A 1 72 ? -0.827 -6.471 -7.472 1.00 0.00 72 ARG A N 16
ATOM 18865 C CA . ARG A 1 72 ? -1.852 -6.851 -8.486 1.00 0.00 72 ARG A CA 16
ATOM 18866 C C . ARG A 1 72 ? -3.259 -6.621 -7.931 1.00 0.00 72 ARG A C 16
ATOM 18867 O O . ARG A 1 72 ? -4.171 -6.266 -8.651 1.00 0.00 72 ARG A O 16
ATOM 18888 N N . TYR A 1 73 ? -3.444 -6.820 -6.656 1.00 0.00 73 TYR A N 16
ATOM 18889 C CA . TYR A 1 73 ? -4.795 -6.612 -6.058 1.00 0.00 73 TYR A CA 16
ATOM 18890 C C . TYR A 1 73 ? -4.955 -5.155 -5.621 1.00 0.00 73 TYR A C 16
ATOM 18891 O O . TYR A 1 73 ? -4.096 -4.328 -5.853 1.00 0.00 73 TYR A O 16
ATOM 18909 N N . PHE A 1 74 ? -6.045 -4.838 -4.980 1.00 0.00 74 PHE A N 16
ATOM 18910 C CA . PHE A 1 74 ? -6.256 -3.437 -4.519 1.00 0.00 74 PHE A CA 16
ATOM 18911 C C . PHE A 1 74 ? -6.657 -3.428 -3.048 1.00 0.00 74 PHE A C 16
ATOM 18912 O O . PHE A 1 74 ? -7.485 -4.204 -2.617 1.00 0.00 74 PHE A O 16
ATOM 18929 N N . CYS A 1 75 ? -6.089 -2.550 -2.276 1.00 0.00 75 CYS A N 16
ATOM 18930 C CA . CYS A 1 75 ? -6.458 -2.493 -0.839 1.00 0.00 75 CYS A CA 16
ATOM 18931 C C . CYS A 1 75 ? -7.781 -1.745 -0.696 1.00 0.00 75 CYS A C 16
ATOM 18932 O O . CYS A 1 75 ? -7.829 -0.532 -0.757 1.00 0.00 75 CYS A O 16
ATOM 18939 N N . CYS A 1 76 ? -8.862 -2.453 -0.522 1.00 0.00 76 CYS A N 16
ATOM 18940 C CA . CYS A 1 76 ? -10.171 -1.762 -0.392 1.00 0.00 76 CYS A CA 16
ATOM 18941 C C . CYS A 1 76 ? -10.369 -1.295 1.048 1.00 0.00 76 CYS A C 16
ATOM 18942 O O . CYS A 1 76 ? -9.706 -1.753 1.959 1.00 0.00 76 CYS A O 16
ATOM 18949 N N . ARG A 1 77 ? -11.273 -0.383 1.260 1.00 0.00 77 ARG A N 16
ATOM 18950 C CA . ARG A 1 77 ? -11.510 0.122 2.640 1.00 0.00 77 ARG A CA 16
ATOM 18951 C C . ARG A 1 77 ? -12.913 0.714 2.753 1.00 0.00 77 ARG A C 16
ATOM 18952 O O . ARG A 1 77 ? -13.696 0.669 1.823 1.00 0.00 77 ARG A O 16
ATOM 18973 N N . SER A 1 78 ? -13.237 1.274 3.886 1.00 0.00 78 SER A N 16
ATOM 18974 C CA . SER A 1 78 ? -14.589 1.874 4.059 1.00 0.00 78 SER A CA 16
ATOM 18975 C C . SER A 1 78 ? -14.467 3.369 4.366 1.00 0.00 78 SER A C 16
ATOM 18976 O O . SER A 1 78 ? -14.537 3.786 5.506 1.00 0.00 78 SER A O 16
ATOM 18984 N N . ARG A 1 79 ? -14.286 4.178 3.359 1.00 0.00 79 ARG A N 16
ATOM 18985 C CA . ARG A 1 79 ? -14.160 5.645 3.594 1.00 0.00 79 ARG A CA 16
ATOM 18986 C C . ARG A 1 79 ? -15.219 6.112 4.598 1.00 0.00 79 ARG A C 16
ATOM 18987 O O . ARG A 1 79 ? -14.893 6.946 5.428 1.00 0.00 79 ARG A O 16
ATOM 19009 N N . ASN A 1 1 ? 13.123 10.729 -11.680 1.00 0.00 1 ASN A N 17
ATOM 19010 C CA . ASN A 1 1 ? 13.569 9.584 -10.834 1.00 0.00 1 ASN A CA 17
ATOM 19011 C C . ASN A 1 1 ? 12.907 9.654 -9.454 1.00 0.00 1 ASN A C 17
ATOM 19012 O O . ASN A 1 1 ? 13.411 10.296 -8.555 1.00 0.00 1 ASN A O 17
ATOM 19025 N N . PRO A 1 2 ? 11.792 8.984 -9.340 1.00 0.00 2 PRO A N 17
ATOM 19026 C CA . PRO A 1 2 ? 11.042 8.964 -8.059 1.00 0.00 2 PRO A CA 17
ATOM 19027 C C . PRO A 1 2 ? 11.763 8.088 -7.029 1.00 0.00 2 PRO A C 17
ATOM 19028 O O . PRO A 1 2 ? 12.850 7.599 -7.267 1.00 0.00 2 PRO A O 17
ATOM 19039 N N . LEU A 1 3 ? 11.165 7.884 -5.887 1.00 0.00 3 LEU A N 17
ATOM 19040 C CA . LEU A 1 3 ? 11.813 7.039 -4.844 1.00 0.00 3 LEU A CA 17
ATOM 19041 C C . LEU A 1 3 ? 10.800 6.052 -4.258 1.00 0.00 3 LEU A C 17
ATOM 19042 O O . LEU A 1 3 ? 9.731 5.852 -4.799 1.00 0.00 3 LEU A O 17
ATOM 19058 N N . ILE A 1 4 ? 11.127 5.433 -3.156 1.00 0.00 4 ILE A N 17
ATOM 19059 C CA . ILE A 1 4 ? 10.180 4.460 -2.539 1.00 0.00 4 ILE A CA 17
ATOM 19060 C C . ILE A 1 4 ? 8.998 5.202 -1.908 1.00 0.00 4 ILE A C 17
ATOM 19061 O O . ILE A 1 4 ? 9.156 6.277 -1.366 1.00 0.00 4 ILE A O 17
ATOM 19077 N N . PRO A 1 5 ? 7.855 4.581 -1.983 1.00 0.00 5 PRO A N 17
ATOM 19078 C CA . PRO A 1 5 ? 6.639 5.170 -1.392 1.00 0.00 5 PRO A CA 17
ATOM 19079 C C . PRO A 1 5 ? 6.637 4.950 0.121 1.00 0.00 5 PRO A C 17
ATOM 19080 O O . PRO A 1 5 ? 7.365 4.130 0.643 1.00 0.00 5 PRO A O 17
ATOM 19091 N N . ALA A 1 6 ? 5.822 5.677 0.823 1.00 0.00 6 ALA A N 17
ATOM 19092 C CA . ALA A 1 6 ? 5.760 5.521 2.301 1.00 0.00 6 ALA A CA 17
ATOM 19093 C C . ALA A 1 6 ? 4.829 4.363 2.670 1.00 0.00 6 ALA A C 17
ATOM 19094 O O . ALA A 1 6 ? 4.899 3.817 3.753 1.00 0.00 6 ALA A O 17
ATOM 19101 N N . ILE A 1 7 ? 3.954 3.993 1.779 1.00 0.00 7 ILE A N 17
ATOM 19102 C CA . ILE A 1 7 ? 3.007 2.875 2.069 1.00 0.00 7 ILE A CA 17
ATOM 19103 C C . ILE A 1 7 ? 3.756 1.629 2.557 1.00 0.00 7 ILE A C 17
ATOM 19104 O O . ILE A 1 7 ? 3.495 1.120 3.628 1.00 0.00 7 ILE A O 17
ATOM 19120 N N . TYR A 1 8 ? 4.673 1.128 1.781 1.00 0.00 8 TYR A N 17
ATOM 19121 C CA . TYR A 1 8 ? 5.422 -0.089 2.205 1.00 0.00 8 TYR A CA 17
ATOM 19122 C C . TYR A 1 8 ? 5.919 0.070 3.639 1.00 0.00 8 TYR A C 17
ATOM 19123 O O . TYR A 1 8 ? 6.093 -0.896 4.355 1.00 0.00 8 TYR A O 17
ATOM 19141 N N . ILE A 1 9 ? 6.139 1.279 4.072 1.00 0.00 9 ILE A N 17
ATOM 19142 C CA . ILE A 1 9 ? 6.614 1.482 5.469 1.00 0.00 9 ILE A CA 17
ATOM 19143 C C . ILE A 1 9 ? 5.496 1.125 6.447 1.00 0.00 9 ILE A C 17
ATOM 19144 O O . ILE A 1 9 ? 4.378 1.584 6.323 1.00 0.00 9 ILE A O 17
ATOM 19160 N N . GLY A 1 10 ? 5.785 0.296 7.411 1.00 0.00 10 GLY A N 17
ATOM 19161 C CA . GLY A 1 10 ? 4.731 -0.100 8.382 1.00 0.00 10 GLY A CA 17
ATOM 19162 C C . GLY A 1 10 ? 3.568 -0.717 7.609 1.00 0.00 10 GLY A C 17
ATOM 19163 O O . GLY A 1 10 ? 2.419 -0.597 7.988 1.00 0.00 10 GLY A O 17
ATOM 19167 N N . ALA A 1 11 ? 3.862 -1.370 6.518 1.00 0.00 11 ALA A N 17
ATOM 19168 C CA . ALA A 1 11 ? 2.771 -1.993 5.705 1.00 0.00 11 ALA A CA 17
ATOM 19169 C C . ALA A 1 11 ? 2.959 -3.511 5.632 1.00 0.00 11 ALA A C 17
ATOM 19170 O O . ALA A 1 11 ? 3.698 -4.090 6.402 1.00 0.00 11 ALA A O 17
ATOM 19177 N N . THR A 1 12 ? 2.296 -4.163 4.711 1.00 0.00 12 THR A N 17
ATOM 19178 C CA . THR A 1 12 ? 2.446 -5.646 4.598 1.00 0.00 12 THR A CA 17
ATOM 19179 C C . THR A 1 12 ? 2.205 -6.094 3.160 1.00 0.00 12 THR A C 17
ATOM 19180 O O . THR A 1 12 ? 1.089 -6.323 2.762 1.00 0.00 12 THR A O 17
ATOM 19191 N N . VAL A 1 13 ? 3.235 -6.230 2.375 1.00 0.00 13 VAL A N 17
ATOM 19192 C CA . VAL A 1 13 ? 3.029 -6.668 0.964 1.00 0.00 13 VAL A CA 17
ATOM 19193 C C . VAL A 1 13 ? 2.992 -8.196 0.886 1.00 0.00 13 VAL A C 17
ATOM 19194 O O . VAL A 1 13 ? 2.913 -8.878 1.887 1.00 0.00 13 VAL A O 17
ATOM 19207 N N . GLY A 1 14 ? 3.052 -8.738 -0.301 1.00 0.00 14 GLY A N 17
ATOM 19208 C CA . GLY A 1 14 ? 3.026 -10.221 -0.447 1.00 0.00 14 GLY A CA 17
ATOM 19209 C C . GLY A 1 14 ? 4.436 -10.718 -0.762 1.00 0.00 14 GLY A C 17
ATOM 19210 O O . GLY A 1 14 ? 5.406 -10.021 -0.536 1.00 0.00 14 GLY A O 17
ATOM 19214 N N . PRO A 1 15 ? 4.506 -11.914 -1.280 1.00 0.00 15 PRO A N 17
ATOM 19215 C CA . PRO A 1 15 ? 5.815 -12.511 -1.634 1.00 0.00 15 PRO A CA 17
ATOM 19216 C C . PRO A 1 15 ? 6.368 -11.855 -2.902 1.00 0.00 15 PRO A C 17
ATOM 19217 O O . PRO A 1 15 ? 7.527 -11.496 -2.972 1.00 0.00 15 PRO A O 17
ATOM 19228 N N . SER A 1 16 ? 5.545 -11.692 -3.902 1.00 0.00 16 SER A N 17
ATOM 19229 C CA . SER A 1 16 ? 6.021 -11.055 -5.164 1.00 0.00 16 SER A CA 17
ATOM 19230 C C . SER A 1 16 ? 6.393 -9.592 -4.905 1.00 0.00 16 SER A C 17
ATOM 19231 O O . SER A 1 16 ? 7.455 -9.136 -5.280 1.00 0.00 16 SER A O 17
ATOM 19239 N N . VAL A 1 17 ? 5.527 -8.856 -4.265 1.00 0.00 17 VAL A N 17
ATOM 19240 C CA . VAL A 1 17 ? 5.834 -7.425 -3.982 1.00 0.00 17 VAL A CA 17
ATOM 19241 C C . VAL A 1 17 ? 7.109 -7.324 -3.143 1.00 0.00 17 VAL A C 17
ATOM 19242 O O . VAL A 1 17 ? 8.005 -6.564 -3.448 1.00 0.00 17 VAL A O 17
ATOM 19255 N N . TRP A 1 18 ? 7.197 -8.089 -2.090 1.00 0.00 18 TRP A N 17
ATOM 19256 C CA . TRP A 1 18 ? 8.417 -8.040 -1.235 1.00 0.00 18 TRP A CA 17
ATOM 19257 C C . TRP A 1 18 ? 9.670 -8.131 -2.107 1.00 0.00 18 TRP A C 17
ATOM 19258 O O . TRP A 1 18 ? 10.450 -7.204 -2.192 1.00 0.00 18 TRP A O 17
ATOM 19279 N N . ALA A 1 19 ? 9.867 -9.246 -2.753 1.00 0.00 19 ALA A N 17
ATOM 19280 C CA . ALA A 1 19 ? 11.069 -9.408 -3.621 1.00 0.00 19 ALA A CA 17
ATOM 19281 C C . ALA A 1 19 ? 11.251 -8.178 -4.515 1.00 0.00 19 ALA A C 17
ATOM 19282 O O . ALA A 1 19 ? 12.357 -7.790 -4.835 1.00 0.00 19 ALA A O 17
ATOM 19289 N N . TYR A 1 20 ? 10.176 -7.564 -4.922 1.00 0.00 20 TYR A N 17
ATOM 19290 C CA . TYR A 1 20 ? 10.289 -6.360 -5.797 1.00 0.00 20 TYR A CA 17
ATOM 19291 C C . TYR A 1 20 ? 10.904 -5.195 -5.017 1.00 0.00 20 TYR A C 17
ATOM 19292 O O . TYR A 1 20 ? 12.032 -4.806 -5.250 1.00 0.00 20 TYR A O 17
ATOM 19310 N N . LEU A 1 21 ? 10.174 -4.636 -4.091 1.00 0.00 21 LEU A N 17
ATOM 19311 C CA . LEU A 1 21 ? 10.716 -3.500 -3.296 1.00 0.00 21 LEU A CA 17
ATOM 19312 C C . LEU A 1 21 ? 12.160 -3.794 -2.878 1.00 0.00 21 LEU A C 17
ATOM 19313 O O . LEU A 1 21 ? 12.969 -2.900 -2.732 1.00 0.00 21 LEU A O 17
ATOM 19329 N N . VAL A 1 22 ? 12.490 -5.043 -2.693 1.00 0.00 22 VAL A N 17
ATOM 19330 C CA . VAL A 1 22 ? 13.883 -5.393 -2.293 1.00 0.00 22 VAL A CA 17
ATOM 19331 C C . VAL A 1 22 ? 14.862 -4.986 -3.394 1.00 0.00 22 VAL A C 17
ATOM 19332 O O . VAL A 1 22 ? 15.779 -4.220 -3.175 1.00 0.00 22 VAL A O 17
ATOM 19345 N N . ALA A 1 23 ? 14.670 -5.492 -4.577 1.00 0.00 23 ALA A N 17
ATOM 19346 C CA . ALA A 1 23 ? 15.584 -5.136 -5.698 1.00 0.00 23 ALA A CA 17
ATOM 19347 C C . ALA A 1 23 ? 15.687 -3.615 -5.825 1.00 0.00 23 ALA A C 17
ATOM 19348 O O . ALA A 1 23 ? 16.706 -3.081 -6.217 1.00 0.00 23 ALA A O 17
ATOM 19355 N N . LEU A 1 24 ? 14.636 -2.913 -5.497 1.00 0.00 24 LEU A N 17
ATOM 19356 C CA . LEU A 1 24 ? 14.670 -1.429 -5.599 1.00 0.00 24 LEU A CA 17
ATOM 19357 C C . LEU A 1 24 ? 15.666 -0.847 -4.593 1.00 0.00 24 LEU A C 17
ATOM 19358 O O . LEU A 1 24 ? 16.527 -0.064 -4.940 1.00 0.00 24 LEU A O 17
ATOM 19374 N N . VAL A 1 25 ? 15.554 -1.221 -3.347 1.00 0.00 25 VAL A N 17
ATOM 19375 C CA . VAL A 1 25 ? 16.496 -0.682 -2.320 1.00 0.00 25 VAL A CA 17
ATOM 19376 C C . VAL A 1 25 ? 17.360 -1.822 -1.758 1.00 0.00 25 VAL A C 17
ATOM 19377 O O . VAL A 1 25 ? 18.567 -1.718 -1.671 1.00 0.00 25 VAL A O 17
ATOM 19390 N N . GLY A 1 26 ? 16.742 -2.904 -1.372 1.00 0.00 26 GLY A N 17
ATOM 19391 C CA . GLY A 1 26 ? 17.511 -4.048 -0.808 1.00 0.00 26 GLY A CA 17
ATOM 19392 C C . GLY A 1 26 ? 16.658 -4.751 0.249 1.00 0.00 26 GLY A C 17
ATOM 19393 O O . GLY A 1 26 ? 15.675 -4.216 0.722 1.00 0.00 26 GLY A O 17
ATOM 19397 N N . ALA A 1 27 ? 17.018 -5.948 0.621 1.00 0.00 27 ALA A N 17
ATOM 19398 C CA . ALA A 1 27 ? 16.218 -6.681 1.640 1.00 0.00 27 ALA A CA 17
ATOM 19399 C C . ALA A 1 27 ? 16.442 -6.088 3.031 1.00 0.00 27 ALA A C 17
ATOM 19400 O O . ALA A 1 27 ? 15.508 -5.821 3.760 1.00 0.00 27 ALA A O 17
ATOM 19407 N N . ALA A 1 28 ? 17.671 -5.881 3.406 1.00 0.00 28 ALA A N 17
ATOM 19408 C CA . ALA A 1 28 ? 17.946 -5.305 4.751 1.00 0.00 28 ALA A CA 17
ATOM 19409 C C . ALA A 1 28 ? 17.194 -3.987 4.909 1.00 0.00 28 ALA A C 17
ATOM 19410 O O . ALA A 1 28 ? 16.543 -3.745 5.906 1.00 0.00 28 ALA A O 17
ATOM 19417 N N . ALA A 1 29 ? 17.267 -3.137 3.925 1.00 0.00 29 ALA A N 17
ATOM 19418 C CA . ALA A 1 29 ? 16.543 -1.841 4.014 1.00 0.00 29 ALA A CA 17
ATOM 19419 C C . ALA A 1 29 ? 15.044 -2.107 4.135 1.00 0.00 29 ALA A C 17
ATOM 19420 O O . ALA A 1 29 ? 14.384 -1.618 5.032 1.00 0.00 29 ALA A O 17
ATOM 19427 N N . VAL A 1 30 ? 14.504 -2.892 3.245 1.00 0.00 30 VAL A N 17
ATOM 19428 C CA . VAL A 1 30 ? 13.050 -3.204 3.316 1.00 0.00 30 VAL A CA 17
ATOM 19429 C C . VAL A 1 30 ? 12.687 -3.655 4.733 1.00 0.00 30 VAL A C 17
ATOM 19430 O O . VAL A 1 30 ? 11.592 -3.427 5.206 1.00 0.00 30 VAL A O 17
ATOM 19443 N N . THR A 1 31 ? 13.601 -4.293 5.417 1.00 0.00 31 THR A N 17
ATOM 19444 C CA . THR A 1 31 ? 13.307 -4.753 6.804 1.00 0.00 31 THR A CA 17
ATOM 19445 C C . THR A 1 31 ? 13.222 -3.552 7.750 1.00 0.00 31 THR A C 17
ATOM 19446 O O . THR A 1 31 ? 12.363 -3.482 8.606 1.00 0.00 31 THR A O 17
ATOM 19457 N N . ALA A 1 32 ? 14.108 -2.604 7.600 1.00 0.00 32 ALA A N 17
ATOM 19458 C CA . ALA A 1 32 ? 14.077 -1.407 8.489 1.00 0.00 32 ALA A CA 17
ATOM 19459 C C . ALA A 1 32 ? 12.847 -0.550 8.177 1.00 0.00 32 ALA A C 17
ATOM 19460 O O . ALA A 1 32 ? 12.400 0.232 8.992 1.00 0.00 32 ALA A O 17
ATOM 19467 N N . ALA A 1 33 ? 12.300 -0.691 7.001 1.00 0.00 33 ALA A N 17
ATOM 19468 C CA . ALA A 1 33 ? 11.099 0.114 6.636 1.00 0.00 33 ALA A CA 17
ATOM 19469 C C . ALA A 1 33 ? 9.843 -0.496 7.264 1.00 0.00 33 ALA A C 17
ATOM 19470 O O . ALA A 1 33 ? 8.740 -0.052 7.023 1.00 0.00 33 ALA A O 17
ATOM 19477 N N . ASN A 1 34 ? 10.003 -1.510 8.067 1.00 0.00 34 ASN A N 17
ATOM 19478 C CA . ASN A 1 34 ? 8.819 -2.150 8.710 1.00 0.00 34 ASN A CA 17
ATOM 19479 C C . ASN A 1 34 ? 7.848 -2.671 7.642 1.00 0.00 34 ASN A C 17
ATOM 19480 O O . ASN A 1 34 ? 6.752 -2.164 7.468 1.00 0.00 34 ASN A O 17
ATOM 19491 N N . ILE A 1 35 ? 8.246 -3.691 6.931 1.00 0.00 35 ILE A N 17
ATOM 19492 C CA . ILE A 1 35 ? 7.362 -4.269 5.880 1.00 0.00 35 ILE A CA 17
ATOM 19493 C C . ILE A 1 35 ? 7.061 -5.731 6.215 1.00 0.00 35 ILE A C 17
ATOM 19494 O O . ILE A 1 35 ? 7.942 -6.487 6.577 1.00 0.00 35 ILE A O 17
ATOM 19510 N N . ARG A 1 36 ? 5.827 -6.138 6.108 1.00 0.00 36 ARG A N 17
ATOM 19511 C CA . ARG A 1 36 ? 5.485 -7.551 6.433 1.00 0.00 36 ARG A CA 17
ATOM 19512 C C . ARG A 1 36 ? 5.141 -8.328 5.160 1.00 0.00 36 ARG A C 17
ATOM 19513 O O . ARG A 1 36 ? 4.573 -7.794 4.226 1.00 0.00 36 ARG A O 17
ATOM 19534 N N . ARG A 1 37 ? 5.476 -9.589 5.124 1.00 0.00 37 ARG A N 17
ATOM 19535 C CA . ARG A 1 37 ? 5.164 -10.412 3.922 1.00 0.00 37 ARG A CA 17
ATOM 19536 C C . ARG A 1 37 ? 3.843 -11.153 4.134 1.00 0.00 37 ARG A C 17
ATOM 19537 O O . ARG A 1 37 ? 3.543 -11.603 5.222 1.00 0.00 37 ARG A O 17
ATOM 19558 N N . ALA A 1 38 ? 3.050 -11.280 3.109 1.00 0.00 38 ALA A N 17
ATOM 19559 C CA . ALA A 1 38 ? 1.748 -11.988 3.262 1.00 0.00 38 ALA A CA 17
ATOM 19560 C C . ALA A 1 38 ? 1.708 -13.221 2.357 1.00 0.00 38 ALA A C 17
ATOM 19561 O O . ALA A 1 38 ? 2.410 -13.301 1.369 1.00 0.00 38 ALA A O 17
ATOM 19568 N N . SER A 1 39 ? 0.891 -14.183 2.689 1.00 0.00 39 SER A N 17
ATOM 19569 C CA . SER A 1 39 ? 0.804 -15.415 1.851 1.00 0.00 39 SER A CA 17
ATOM 19570 C C . SER A 1 39 ? 0.812 -15.047 0.366 1.00 0.00 39 SER A C 17
ATOM 19571 O O . SER A 1 39 ? 1.226 -15.821 -0.474 1.00 0.00 39 SER A O 17
ATOM 19579 N N . SER A 1 40 ? 0.355 -13.870 0.035 1.00 0.00 40 SER A N 17
ATOM 19580 C CA . SER A 1 40 ? 0.336 -13.453 -1.397 1.00 0.00 40 SER A CA 17
ATOM 19581 C C . SER A 1 40 ? 0.124 -11.941 -1.505 1.00 0.00 40 SER A C 17
ATOM 19582 O O . SER A 1 40 ? 0.164 -11.227 -0.523 1.00 0.00 40 SER A O 17
ATOM 19590 N N . ASP A 1 41 ? -0.104 -11.449 -2.692 1.00 0.00 41 ASP A N 17
ATOM 19591 C CA . ASP A 1 41 ? -0.321 -9.984 -2.862 1.00 0.00 41 ASP A CA 17
ATOM 19592 C C . ASP A 1 41 ? -1.623 -9.562 -2.175 1.00 0.00 41 ASP A C 17
ATOM 19593 O O . ASP A 1 41 ? -1.923 -8.390 -2.057 1.00 0.00 41 ASP A O 17
ATOM 19602 N N . ASN A 1 42 ? -2.398 -10.509 -1.721 1.00 0.00 42 ASN A N 17
ATOM 19603 C CA . ASN A 1 42 ? -3.680 -10.162 -1.042 1.00 0.00 42 ASN A CA 17
ATOM 19604 C C . ASN A 1 42 ? -3.485 -10.151 0.479 1.00 0.00 42 ASN A C 17
ATOM 19605 O O . ASN A 1 42 ? -3.393 -11.186 1.107 1.00 0.00 42 ASN A O 17
ATOM 19616 N N . HIS A 1 43 ? -3.423 -8.991 1.076 1.00 0.00 43 HIS A N 17
ATOM 19617 C CA . HIS A 1 43 ? -3.235 -8.927 2.553 1.00 0.00 43 HIS A CA 17
ATOM 19618 C C . HIS A 1 43 ? -4.033 -7.766 3.144 1.00 0.00 43 HIS A C 17
ATOM 19619 O O . HIS A 1 43 ? -4.751 -7.071 2.451 1.00 0.00 43 HIS A O 17
ATOM 19633 N N . SER A 1 44 ? -3.907 -7.550 4.424 1.00 0.00 44 SER A N 17
ATOM 19634 C CA . SER A 1 44 ? -4.649 -6.432 5.067 1.00 0.00 44 SER A CA 17
ATOM 19635 C C . SER A 1 44 ? -3.744 -5.206 5.163 1.00 0.00 44 SER A C 17
ATOM 19636 O O . SER A 1 44 ? -2.547 -5.321 5.333 1.00 0.00 44 SER A O 17
ATOM 19644 N N . CYS A 1 45 ? -4.299 -4.034 5.057 1.00 0.00 45 CYS A N 17
ATOM 19645 C CA . CYS A 1 45 ? -3.452 -2.813 5.143 1.00 0.00 45 CYS A CA 17
ATOM 19646 C C . CYS A 1 45 ? -4.121 -1.757 6.021 1.00 0.00 45 CYS A C 17
ATOM 19647 O O . CYS A 1 45 ? -5.180 -1.974 6.586 1.00 0.00 45 CYS A O 17
ATOM 19654 N N . ALA A 1 46 ? -3.504 -0.615 6.144 1.00 0.00 46 ALA A N 17
ATOM 19655 C CA . ALA A 1 46 ? -4.093 0.456 6.994 1.00 0.00 46 ALA A CA 17
ATOM 19656 C C . ALA A 1 46 ? -4.518 -0.146 8.334 1.00 0.00 46 ALA A C 17
ATOM 19657 O O . ALA A 1 46 ? -5.541 0.200 8.889 1.00 0.00 46 ALA A O 17
ATOM 19664 N N . GLY A 1 47 ? -3.739 -1.061 8.846 1.00 0.00 47 GLY A N 17
ATOM 19665 C CA . GLY A 1 47 ? -4.094 -1.708 10.138 1.00 0.00 47 GLY A CA 17
ATOM 19666 C C . GLY A 1 47 ? -5.177 -2.753 9.880 1.00 0.00 47 GLY A C 17
ATOM 19667 O O . GLY A 1 47 ? -5.350 -3.215 8.769 1.00 0.00 47 GLY A O 17
ATOM 19671 N N . ASN A 1 48 ? -5.915 -3.125 10.885 1.00 0.00 48 ASN A N 17
ATOM 19672 C CA . ASN A 1 48 ? -6.988 -4.131 10.682 1.00 0.00 48 ASN A CA 17
ATOM 19673 C C . ASN A 1 48 ? -8.257 -3.438 10.180 1.00 0.00 48 ASN A C 17
ATOM 19674 O O . ASN A 1 48 ? -9.347 -3.703 10.648 1.00 0.00 48 ASN A O 17
ATOM 19685 N N . ARG A 1 49 ? -8.124 -2.537 9.241 1.00 0.00 49 ARG A N 17
ATOM 19686 C CA . ARG A 1 49 ? -9.315 -1.814 8.729 1.00 0.00 49 ARG A CA 17
ATOM 19687 C C . ARG A 1 49 ? -9.520 -2.065 7.231 1.00 0.00 49 ARG A C 17
ATOM 19688 O O . ARG A 1 49 ? -10.636 -2.120 6.755 1.00 0.00 49 ARG A O 17
ATOM 19709 N N . GLY A 1 50 ? -8.462 -2.20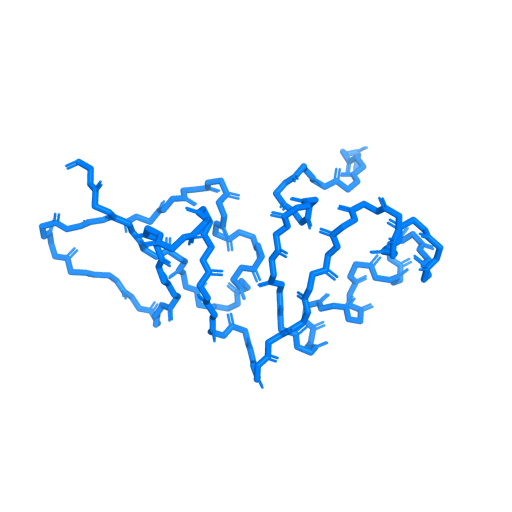4 6.477 1.00 0.00 50 GLY A N 17
ATOM 19710 C CA . GLY A 1 50 ? -8.634 -2.433 5.012 1.00 0.00 50 GLY A CA 17
ATOM 19711 C C . GLY A 1 50 ? -8.092 -3.811 4.619 1.00 0.00 50 GLY A C 17
ATOM 19712 O O . GLY A 1 50 ? -7.358 -4.438 5.356 1.00 0.00 50 GLY A O 17
ATOM 19716 N N . TRP A 1 51 ? -8.456 -4.284 3.454 1.00 0.00 51 TRP A N 17
ATOM 19717 C CA . TRP A 1 51 ? -7.973 -5.619 2.992 1.00 0.00 51 TRP A CA 17
ATOM 19718 C C . TRP A 1 51 ? -7.583 -5.538 1.512 1.00 0.00 51 TRP A C 17
ATOM 19719 O O . TRP A 1 51 ? -7.789 -4.528 0.871 1.00 0.00 51 TRP A O 17
ATOM 19740 N N . CYS A 1 52 ? -7.016 -6.578 0.962 1.00 0.00 52 CYS A N 17
ATOM 19741 C CA . CYS A 1 52 ? -6.620 -6.522 -0.477 1.00 0.00 52 CYS A CA 17
ATOM 19742 C C . CYS A 1 52 ? -7.405 -7.539 -1.312 1.00 0.00 52 CYS A C 17
ATOM 19743 O O . CYS A 1 52 ? -7.304 -8.733 -1.117 1.00 0.00 52 CYS A O 17
ATOM 19750 N N . ARG A 1 53 ? -8.171 -7.065 -2.256 1.00 0.00 53 ARG A N 17
ATOM 19751 C CA . ARG A 1 53 ? -8.954 -7.985 -3.134 1.00 0.00 53 ARG A CA 17
ATOM 19752 C C . ARG A 1 53 ? -8.790 -7.548 -4.591 1.00 0.00 53 ARG A C 17
ATOM 19753 O O . ARG A 1 53 ? -8.458 -6.413 -4.866 1.00 0.00 53 ARG A O 17
ATOM 19774 N N . SER A 1 54 ? -9.030 -8.422 -5.528 1.00 0.00 54 SER A N 17
ATOM 19775 C CA . SER A 1 54 ? -8.893 -8.015 -6.954 1.00 0.00 54 SER A CA 17
ATOM 19776 C C . SER A 1 54 ? -9.649 -6.707 -7.169 1.00 0.00 54 SER A C 17
ATOM 19777 O O . SER A 1 54 ? -9.163 -5.781 -7.787 1.00 0.00 54 SER A O 17
ATOM 19785 N N . LYS A 1 55 ? -10.838 -6.630 -6.646 1.00 0.00 55 LYS A N 17
ATOM 19786 C CA . LYS A 1 55 ? -11.654 -5.400 -6.785 1.00 0.00 55 LYS A CA 17
ATOM 19787 C C . LYS A 1 55 ? -12.341 -5.104 -5.440 1.00 0.00 55 LYS A C 17
ATOM 19788 O O . LYS A 1 55 ? -12.219 -5.862 -4.499 1.00 0.00 55 LYS A O 17
ATOM 19807 N N . CYS A 1 56 ? -13.059 -4.019 -5.338 1.00 0.00 56 CYS A N 17
ATOM 19808 C CA . CYS A 1 56 ? -13.742 -3.707 -4.045 1.00 0.00 56 CYS A CA 17
ATOM 19809 C C . CYS A 1 56 ? -15.252 -3.565 -4.263 1.00 0.00 56 CYS A C 17
ATOM 19810 O O . CYS A 1 56 ? -15.732 -3.562 -5.379 1.00 0.00 56 CYS A O 17
ATOM 19817 N N . PHE A 1 57 ? -16.005 -3.451 -3.201 1.00 0.00 57 PHE A N 17
ATOM 19818 C CA . PHE A 1 57 ? -17.483 -3.314 -3.343 1.00 0.00 57 PHE A CA 17
ATOM 19819 C C . PHE A 1 57 ? -17.865 -1.847 -3.558 1.00 0.00 57 PHE A C 17
ATOM 19820 O O . PHE A 1 57 ? -17.020 -0.977 -3.624 1.00 0.00 57 PHE A O 17
ATOM 19837 N N . ARG A 1 58 ? -19.135 -1.571 -3.671 1.00 0.00 58 ARG A N 17
ATOM 19838 C CA . ARG A 1 58 ? -19.579 -0.168 -3.883 1.00 0.00 58 ARG A CA 17
ATOM 19839 C C . ARG A 1 58 ? -19.489 0.617 -2.576 1.00 0.00 58 ARG A C 17
ATOM 19840 O O . ARG A 1 58 ? -19.023 1.739 -2.543 1.00 0.00 58 ARG A O 17
ATOM 19861 N N . HIS A 1 59 ? -19.925 0.033 -1.498 1.00 0.00 59 HIS A N 17
ATOM 19862 C CA . HIS A 1 59 ? -19.860 0.738 -0.189 1.00 0.00 59 HIS A CA 17
ATOM 19863 C C . HIS A 1 59 ? -18.401 0.917 0.244 1.00 0.00 59 HIS A C 17
ATOM 19864 O O . HIS A 1 59 ? -18.115 1.535 1.251 1.00 0.00 59 HIS A O 17
ATOM 19878 N N . GLU A 1 60 ? -17.474 0.383 -0.507 1.00 0.00 60 GLU A N 17
ATOM 19879 C CA . GLU A 1 60 ? -16.038 0.526 -0.134 1.00 0.00 60 GLU A CA 17
ATOM 19880 C C . GLU A 1 60 ? -15.254 1.173 -1.279 1.00 0.00 60 GLU A C 17
ATOM 19881 O O . GLU A 1 60 ? -15.787 1.428 -2.341 1.00 0.00 60 GLU A O 17
ATOM 19893 N N . TYR A 1 61 ? -13.991 1.430 -1.076 1.00 0.00 61 TYR A N 17
ATOM 19894 C CA . TYR A 1 61 ? -13.174 2.050 -2.159 1.00 0.00 61 TYR A CA 17
ATOM 19895 C C . TYR A 1 61 ? -11.790 1.409 -2.209 1.00 0.00 61 TYR A C 17
ATOM 19896 O O . TYR A 1 61 ? -11.575 0.325 -1.704 1.00 0.00 61 TYR A O 17
ATOM 19914 N N . VAL A 1 62 ? -10.852 2.076 -2.814 1.00 0.00 62 VAL A N 17
ATOM 19915 C CA . VAL A 1 62 ? -9.473 1.520 -2.905 1.00 0.00 62 VAL A CA 17
ATOM 19916 C C . VAL A 1 62 ? -8.469 2.525 -2.343 1.00 0.00 62 VAL A C 17
ATOM 19917 O O . VAL A 1 62 ? -8.133 3.492 -2.992 1.00 0.00 62 VAL A O 17
ATOM 19930 N N . ASP A 1 63 ? -7.985 2.310 -1.147 1.00 0.00 63 ASP A N 17
ATOM 19931 C CA . ASP A 1 63 ? -7.001 3.269 -0.565 1.00 0.00 63 ASP A CA 17
ATOM 19932 C C . ASP A 1 63 ? -5.838 3.464 -1.539 1.00 0.00 63 ASP A C 17
ATOM 19933 O O . ASP A 1 63 ? -4.845 2.768 -1.487 1.00 0.00 63 ASP A O 17
ATOM 19942 N N . THR A 1 64 ? -5.964 4.401 -2.433 1.00 0.00 64 THR A N 17
ATOM 19943 C CA . THR A 1 64 ? -4.875 4.639 -3.427 1.00 0.00 64 THR A CA 17
ATOM 19944 C C . THR A 1 64 ? -3.507 4.651 -2.740 1.00 0.00 64 THR A C 17
ATOM 19945 O O . THR A 1 64 ? -2.493 4.383 -3.354 1.00 0.00 64 THR A O 17
ATOM 19956 N N . TYR A 1 65 ? -3.467 4.968 -1.477 1.00 0.00 65 TYR A N 17
ATOM 19957 C CA . TYR A 1 65 ? -2.158 5.006 -0.760 1.00 0.00 65 TYR A CA 17
ATOM 19958 C C . TYR A 1 65 ? -1.636 3.588 -0.504 1.00 0.00 65 TYR A C 17
ATOM 19959 O O . TYR A 1 65 ? -0.482 3.291 -0.741 1.00 0.00 65 TYR A O 17
ATOM 19977 N N . TYR A 1 66 ? -2.470 2.716 -0.009 1.00 0.00 66 TYR A N 17
ATOM 19978 C CA . TYR A 1 66 ? -2.010 1.326 0.276 1.00 0.00 66 TYR A CA 17
ATOM 19979 C C . TYR A 1 66 ? -2.103 0.451 -0.979 1.00 0.00 66 TYR A C 17
ATOM 19980 O O . TYR A 1 66 ? -1.636 -0.673 -0.999 1.00 0.00 66 TYR A O 17
ATOM 19998 N N . SER A 1 67 ? -2.680 0.958 -2.035 1.00 0.00 67 SER A N 17
ATOM 19999 C CA . SER A 1 67 ? -2.771 0.147 -3.282 1.00 0.00 67 SER A CA 17
ATOM 20000 C C . SER A 1 67 ? -1.391 -0.426 -3.610 1.00 0.00 67 SER A C 17
ATOM 20001 O O . SER A 1 67 ? -1.262 -1.419 -4.300 1.00 0.00 67 SER A O 17
ATOM 20009 N N . ALA A 1 68 ? -0.356 0.201 -3.114 1.00 0.00 68 ALA A N 17
ATOM 20010 C CA . ALA A 1 68 ? 1.023 -0.292 -3.387 1.00 0.00 68 ALA A CA 17
ATOM 20011 C C . ALA A 1 68 ? 1.288 -1.599 -2.634 1.00 0.00 68 ALA A C 17
ATOM 20012 O O . ALA A 1 68 ? 1.468 -2.638 -3.236 1.00 0.00 68 ALA A O 17
ATOM 20019 N N . VAL A 1 69 ? 1.323 -1.560 -1.323 1.00 0.00 69 VAL A N 17
ATOM 20020 C CA . VAL A 1 69 ? 1.588 -2.817 -0.563 1.00 0.00 69 VAL A CA 17
ATOM 20021 C C . VAL A 1 69 ? 0.763 -3.955 -1.159 1.00 0.00 69 VAL A C 17
ATOM 20022 O O . VAL A 1 69 ? 1.171 -5.099 -1.151 1.00 0.00 69 VAL A O 17
ATOM 20035 N N . CYS A 1 70 ? -0.386 -3.646 -1.693 1.00 0.00 70 CYS A N 17
ATOM 20036 C CA . CYS A 1 70 ? -1.231 -4.709 -2.304 1.00 0.00 70 CYS A CA 17
ATOM 20037 C C . CYS A 1 70 ? -0.515 -5.326 -3.508 1.00 0.00 70 CYS A C 17
ATOM 20038 O O . CYS A 1 70 ? -0.117 -6.474 -3.484 1.00 0.00 70 CYS A O 17
ATOM 20045 N N . GLY A 1 71 ? -0.346 -4.574 -4.561 1.00 0.00 71 GLY A N 17
ATOM 20046 C CA . GLY A 1 71 ? 0.344 -5.119 -5.765 1.00 0.00 71 GLY A CA 17
ATOM 20047 C C . GLY A 1 71 ? -0.682 -5.375 -6.870 1.00 0.00 71 GLY A C 17
ATOM 20048 O O . GLY A 1 71 ? -1.414 -4.490 -7.268 1.00 0.00 71 GLY A O 17
ATOM 20052 N N . ARG A 1 72 ? -0.746 -6.580 -7.368 1.00 0.00 72 ARG A N 17
ATOM 20053 C CA . ARG A 1 72 ? -1.729 -6.889 -8.447 1.00 0.00 72 ARG A CA 17
ATOM 20054 C C . ARG A 1 72 ? -3.150 -6.579 -7.967 1.00 0.00 72 ARG A C 17
ATOM 20055 O O . ARG A 1 72 ? -4.006 -6.196 -8.738 1.00 0.00 72 ARG A O 17
ATOM 20076 N N . TYR A 1 73 ? -3.406 -6.745 -6.697 1.00 0.00 73 TYR A N 17
ATOM 20077 C CA . TYR A 1 73 ? -4.771 -6.460 -6.167 1.00 0.00 73 TYR A CA 17
ATOM 20078 C C . TYR A 1 73 ? -4.846 -5.033 -5.623 1.00 0.00 73 TYR A C 17
ATOM 20079 O O . TYR A 1 73 ? -3.858 -4.330 -5.547 1.00 0.00 73 TYR A O 17
ATOM 20097 N N . PHE A 1 74 ? -6.013 -4.615 -5.218 1.00 0.00 74 PHE A N 17
ATOM 20098 C CA . PHE A 1 74 ? -6.162 -3.248 -4.647 1.00 0.00 74 PHE A CA 17
ATOM 20099 C C . PHE A 1 74 ? -6.581 -3.359 -3.185 1.00 0.00 74 PHE A C 17
ATOM 20100 O O . PHE A 1 74 ? -7.480 -4.103 -2.848 1.00 0.00 74 PHE A O 17
ATOM 20117 N N . CYS A 1 75 ? -5.954 -2.628 -2.311 1.00 0.00 75 CYS A N 17
ATOM 20118 C CA . CYS A 1 75 ? -6.354 -2.712 -0.882 1.00 0.00 75 CYS A CA 17
ATOM 20119 C C . CYS A 1 75 ? -7.614 -1.877 -0.671 1.00 0.00 75 CYS A C 17
ATOM 20120 O O . CYS A 1 75 ? -7.567 -0.666 -0.616 1.00 0.00 75 CYS A O 17
ATOM 20127 N N . CYS A 1 76 ? -8.746 -2.514 -0.576 1.00 0.00 76 CYS A N 17
ATOM 20128 C CA . CYS A 1 76 ? -10.007 -1.750 -0.394 1.00 0.00 76 CYS A CA 17
ATOM 20129 C C . CYS A 1 76 ? -10.153 -1.325 1.067 1.00 0.00 76 CYS A C 17
ATOM 20130 O O . CYS A 1 76 ? -9.509 -1.858 1.949 1.00 0.00 76 CYS A O 17
ATOM 20137 N N . ARG A 1 77 ? -10.990 -0.362 1.327 1.00 0.00 77 ARG A N 17
ATOM 20138 C CA . ARG A 1 77 ? -11.172 0.108 2.729 1.00 0.00 77 ARG A CA 17
ATOM 20139 C C . ARG A 1 77 ? -12.545 0.760 2.897 1.00 0.00 77 ARG A C 17
ATOM 20140 O O . ARG A 1 77 ? -13.391 0.684 2.028 1.00 0.00 77 ARG A O 17
ATOM 20161 N N . SER A 1 78 ? -12.768 1.401 4.009 1.00 0.00 78 SER A N 17
ATOM 20162 C CA . SER A 1 78 ? -14.085 2.062 4.237 1.00 0.00 78 SER A CA 17
ATOM 20163 C C . SER A 1 78 ? -13.932 3.584 4.181 1.00 0.00 78 SER A C 17
ATOM 20164 O O . SER A 1 78 ? -13.273 4.184 5.007 1.00 0.00 78 SER A O 17
ATOM 20172 N N . ARG A 1 79 ? -14.539 4.213 3.211 1.00 0.00 79 ARG A N 17
ATOM 20173 C CA . ARG A 1 79 ? -14.431 5.696 3.100 1.00 0.00 79 ARG A CA 17
ATOM 20174 C C . ARG A 1 79 ? -15.237 6.372 4.213 1.00 0.00 79 ARG A C 17
ATOM 20175 O O . ARG A 1 79 ? -16.412 6.621 3.998 1.00 0.00 79 ARG A O 17
ATOM 20197 N N . ASN A 1 1 ? 17.078 10.338 -9.227 1.00 0.00 1 ASN A N 18
ATOM 20198 C CA . ASN A 1 1 ? 17.037 9.100 -8.396 1.00 0.00 1 ASN A CA 18
ATOM 20199 C C . ASN A 1 1 ? 15.769 9.083 -7.537 1.00 0.00 1 ASN A C 18
ATOM 20200 O O . ASN A 1 1 ? 15.690 9.761 -6.532 1.00 0.00 1 ASN A O 18
ATOM 20213 N N . PRO A 1 2 ? 14.815 8.304 -7.968 1.00 0.00 2 PRO A N 18
ATOM 20214 C CA . PRO A 1 2 ? 13.528 8.192 -7.236 1.00 0.00 2 PRO A CA 18
ATOM 20215 C C . PRO A 1 2 ? 13.713 7.398 -5.939 1.00 0.00 2 PRO A C 18
ATOM 20216 O O . PRO A 1 2 ? 14.681 6.685 -5.768 1.00 0.00 2 PRO A O 18
ATOM 20227 N N . LEU A 1 3 ? 12.791 7.520 -5.022 1.00 0.00 3 LEU A N 18
ATOM 20228 C CA . LEU A 1 3 ? 12.912 6.773 -3.737 1.00 0.00 3 LEU A CA 18
ATOM 20229 C C . LEU A 1 3 ? 11.741 5.801 -3.574 1.00 0.00 3 LEU A C 18
ATOM 20230 O O . LEU A 1 3 ? 10.978 5.572 -4.492 1.00 0.00 3 LEU A O 18
ATOM 20246 N N . ILE A 1 4 ? 11.595 5.223 -2.412 1.00 0.00 4 ILE A N 18
ATOM 20247 C CA . ILE A 1 4 ? 10.478 4.262 -2.191 1.00 0.00 4 ILE A CA 18
ATOM 20248 C C . ILE A 1 4 ? 9.234 4.997 -1.676 1.00 0.00 4 ILE A C 18
ATOM 20249 O O . ILE A 1 4 ? 9.328 6.081 -1.135 1.00 0.00 4 ILE A O 18
ATOM 20265 N N . PRO A 1 5 ? 8.108 4.363 -1.856 1.00 0.00 5 PRO A N 18
ATOM 20266 C CA . PRO A 1 5 ? 6.826 4.940 -1.397 1.00 0.00 5 PRO A CA 18
ATOM 20267 C C . PRO A 1 5 ? 6.693 4.802 0.122 1.00 0.00 5 PRO A C 18
ATOM 20268 O O . PRO A 1 5 ? 7.451 4.099 0.761 1.00 0.00 5 PRO A O 18
ATOM 20279 N N . ALA A 1 6 ? 5.738 5.471 0.703 1.00 0.00 6 ALA A N 18
ATOM 20280 C CA . ALA A 1 6 ? 5.553 5.385 2.176 1.00 0.00 6 ALA A CA 18
ATOM 20281 C C . ALA A 1 6 ? 4.636 4.211 2.532 1.00 0.00 6 ALA A C 18
ATOM 20282 O O . ALA A 1 6 ? 4.701 3.666 3.616 1.00 0.00 6 ALA A O 18
ATOM 20289 N N . ILE A 1 7 ? 3.776 3.823 1.631 1.00 0.00 7 ILE A N 18
ATOM 20290 C CA . ILE A 1 7 ? 2.850 2.686 1.920 1.00 0.00 7 ILE A CA 18
ATOM 20291 C C . ILE A 1 7 ? 3.628 1.461 2.418 1.00 0.00 7 ILE A C 18
ATOM 20292 O O . ILE A 1 7 ? 3.311 0.887 3.441 1.00 0.00 7 ILE A O 18
ATOM 20308 N N . TYR A 1 8 ? 4.637 1.055 1.703 1.00 0.00 8 TYR A N 18
ATOM 20309 C CA . TYR A 1 8 ? 5.427 -0.136 2.130 1.00 0.00 8 TYR A CA 18
ATOM 20310 C C . TYR A 1 8 ? 5.879 0.009 3.583 1.00 0.00 8 TYR A C 18
ATOM 20311 O O . TYR A 1 8 ? 6.045 -0.965 4.290 1.00 0.00 8 TYR A O 18
ATOM 20329 N N . ILE A 1 9 ? 6.073 1.213 4.038 1.00 0.00 9 ILE A N 18
ATOM 20330 C CA . ILE A 1 9 ? 6.506 1.404 5.450 1.00 0.00 9 ILE A CA 18
ATOM 20331 C C . ILE A 1 9 ? 5.367 1.023 6.395 1.00 0.00 9 ILE A C 18
ATOM 20332 O O . ILE A 1 9 ? 4.237 1.431 6.216 1.00 0.00 9 ILE A O 18
ATOM 20348 N N . GLY A 1 10 ? 5.650 0.231 7.390 1.00 0.00 10 GLY A N 18
ATOM 20349 C CA . GLY A 1 10 ? 4.577 -0.187 8.329 1.00 0.00 10 GLY A CA 18
ATOM 20350 C C . GLY A 1 10 ? 3.454 -0.833 7.522 1.00 0.00 10 GLY A C 18
ATOM 20351 O O . GLY A 1 10 ? 2.291 -0.720 7.850 1.00 0.00 10 GLY A O 18
ATOM 20355 N N . ALA A 1 11 ? 3.800 -1.501 6.454 1.00 0.00 11 ALA A N 18
ATOM 20356 C CA . ALA A 1 11 ? 2.749 -2.148 5.609 1.00 0.00 11 ALA A CA 18
ATOM 20357 C C . ALA A 1 11 ? 2.953 -3.664 5.548 1.00 0.00 11 ALA A C 18
ATOM 20358 O O . ALA A 1 11 ? 3.658 -4.239 6.353 1.00 0.00 11 ALA A O 18
ATOM 20365 N N . THR A 1 12 ? 2.336 -4.314 4.595 1.00 0.00 12 THR A N 18
ATOM 20366 C CA . THR A 1 12 ? 2.492 -5.796 4.480 1.00 0.00 12 THR A CA 18
ATOM 20367 C C . THR A 1 12 ? 2.307 -6.230 3.027 1.00 0.00 12 THR A C 18
ATOM 20368 O O . THR A 1 12 ? 1.203 -6.425 2.575 1.00 0.00 12 THR A O 18
ATOM 20379 N N . VAL A 1 13 ? 3.370 -6.384 2.292 1.00 0.00 13 VAL A N 18
ATOM 20380 C CA . VAL A 1 13 ? 3.224 -6.804 0.866 1.00 0.00 13 VAL A CA 18
ATOM 20381 C C . VAL A 1 13 ? 3.305 -8.329 0.751 1.00 0.00 13 VAL A C 18
ATOM 20382 O O . VAL A 1 13 ? 3.559 -9.023 1.714 1.00 0.00 13 VAL A O 18
ATOM 20395 N N . GLY A 1 14 ? 3.092 -8.852 -0.426 1.00 0.00 14 GLY A N 18
ATOM 20396 C CA . GLY A 1 14 ? 3.160 -10.328 -0.607 1.00 0.00 14 GLY A CA 18
ATOM 20397 C C . GLY A 1 14 ? 4.592 -10.731 -0.963 1.00 0.00 14 GLY A C 18
ATOM 20398 O O . GLY A 1 14 ? 5.518 -9.970 -0.762 1.00 0.00 14 GLY A O 18
ATOM 20402 N N . PRO A 1 15 ? 4.725 -11.920 -1.482 1.00 0.00 15 PRO A N 18
ATOM 20403 C CA . PRO A 1 15 ? 6.059 -12.435 -1.873 1.00 0.00 15 PRO A CA 18
ATOM 20404 C C . PRO A 1 15 ? 6.544 -11.745 -3.152 1.00 0.00 15 PRO A C 18
ATOM 20405 O O . PRO A 1 15 ? 7.663 -11.278 -3.230 1.00 0.00 15 PRO A O 18
ATOM 20416 N N . SER A 1 16 ? 5.710 -11.677 -4.154 1.00 0.00 16 SER A N 18
ATOM 20417 C CA . SER A 1 16 ? 6.123 -11.019 -5.425 1.00 0.00 16 SER A CA 18
ATOM 20418 C C . SER A 1 16 ? 6.493 -9.555 -5.166 1.00 0.00 16 SER A C 18
ATOM 20419 O O . SER A 1 16 ? 7.549 -9.093 -5.552 1.00 0.00 16 SER A O 18
ATOM 20427 N N . VAL A 1 17 ? 5.634 -8.824 -4.510 1.00 0.00 17 VAL A N 18
ATOM 20428 C CA . VAL A 1 17 ? 5.941 -7.395 -4.225 1.00 0.00 17 VAL A CA 18
ATOM 20429 C C . VAL A 1 17 ? 7.200 -7.297 -3.365 1.00 0.00 17 VAL A C 18
ATOM 20430 O O . VAL A 1 17 ? 8.132 -6.592 -3.690 1.00 0.00 17 VAL A O 18
ATOM 20443 N N . TRP A 1 18 ? 7.238 -8.008 -2.272 1.00 0.00 18 TRP A N 18
ATOM 20444 C CA . TRP A 1 18 ? 8.446 -7.957 -1.400 1.00 0.00 18 TRP A CA 18
ATOM 20445 C C . TRP A 1 18 ? 9.707 -8.046 -2.258 1.00 0.00 18 TRP A C 18
ATOM 20446 O O . TRP A 1 18 ? 10.483 -7.115 -2.343 1.00 0.00 18 TRP A O 18
ATOM 20467 N N . ALA A 1 19 ? 9.914 -9.163 -2.897 1.00 0.00 19 ALA A N 18
ATOM 20468 C CA . ALA A 1 19 ? 11.123 -9.323 -3.755 1.00 0.00 19 ALA A CA 18
ATOM 20469 C C . ALA A 1 19 ? 11.361 -8.055 -4.579 1.00 0.00 19 ALA A C 18
ATOM 20470 O O . ALA A 1 19 ? 12.480 -7.609 -4.740 1.00 0.00 19 ALA A O 18
ATOM 20477 N N . TYR A 1 20 ? 10.319 -7.473 -5.101 1.00 0.00 20 TYR A N 18
ATOM 20478 C CA . TYR A 1 20 ? 10.489 -6.233 -5.915 1.00 0.00 20 TYR A CA 18
ATOM 20479 C C . TYR A 1 20 ? 11.098 -5.117 -5.060 1.00 0.00 20 TYR A C 18
ATOM 20480 O O . TYR A 1 20 ? 12.207 -4.676 -5.293 1.00 0.00 20 TYR A O 18
ATOM 20498 N N . LEU A 1 21 ? 10.381 -4.659 -4.072 1.00 0.00 21 LEU A N 18
ATOM 20499 C CA . LEU A 1 21 ? 10.914 -3.576 -3.200 1.00 0.00 21 LEU A CA 18
ATOM 20500 C C . LEU A 1 21 ? 12.382 -3.847 -2.864 1.00 0.00 21 LEU A C 18
ATOM 20501 O O . LEU A 1 21 ? 13.188 -2.940 -2.782 1.00 0.00 21 LEU A O 18
ATOM 20517 N N . VAL A 1 22 ? 12.739 -5.088 -2.673 1.00 0.00 22 VAL A N 18
ATOM 20518 C CA . VAL A 1 22 ? 14.158 -5.412 -2.348 1.00 0.00 22 VAL A CA 18
ATOM 20519 C C . VAL A 1 22 ? 15.068 -4.951 -3.485 1.00 0.00 22 VAL A C 18
ATOM 20520 O O . VAL A 1 22 ? 16.035 -4.247 -3.276 1.00 0.00 22 VAL A O 18
ATOM 20533 N N . ALA A 1 23 ? 14.761 -5.342 -4.688 1.00 0.00 23 ALA A N 18
ATOM 20534 C CA . ALA A 1 23 ? 15.602 -4.925 -5.844 1.00 0.00 23 ALA A CA 18
ATOM 20535 C C . ALA A 1 23 ? 15.789 -3.407 -5.825 1.00 0.00 23 ALA A C 18
ATOM 20536 O O . ALA A 1 23 ? 16.847 -2.898 -6.138 1.00 0.00 23 ALA A O 18
ATOM 20543 N N . LEU A 1 24 ? 14.769 -2.682 -5.456 1.00 0.00 24 LEU A N 18
ATOM 20544 C CA . LEU A 1 24 ? 14.884 -1.200 -5.411 1.00 0.00 24 LEU A CA 18
ATOM 20545 C C . LEU A 1 24 ? 15.924 -0.785 -4.366 1.00 0.00 24 LEU A C 18
ATOM 20546 O O . LEU A 1 24 ? 16.682 0.144 -4.562 1.00 0.00 24 LEU A O 18
ATOM 20562 N N . VAL A 1 25 ? 15.963 -1.470 -3.256 1.00 0.00 25 VAL A N 18
ATOM 20563 C CA . VAL A 1 25 ? 16.953 -1.122 -2.193 1.00 0.00 25 VAL A CA 18
ATOM 20564 C C . VAL A 1 25 ? 17.672 -2.391 -1.709 1.00 0.00 25 VAL A C 18
ATOM 20565 O O . VAL A 1 25 ? 18.720 -2.746 -2.212 1.00 0.00 25 VAL A O 18
ATOM 20578 N N . GLY A 1 26 ? 17.125 -3.073 -0.739 1.00 0.00 26 GLY A N 18
ATOM 20579 C CA . GLY A 1 26 ? 17.785 -4.309 -0.234 1.00 0.00 26 GLY A CA 18
ATOM 20580 C C . GLY A 1 26 ? 17.012 -4.844 0.973 1.00 0.00 26 GLY A C 18
ATOM 20581 O O . GLY A 1 26 ? 16.140 -4.185 1.505 1.00 0.00 26 GLY A O 18
ATOM 20585 N N . ALA A 1 27 ? 17.320 -6.036 1.406 1.00 0.00 27 ALA A N 18
ATOM 20586 C CA . ALA A 1 27 ? 16.600 -6.614 2.574 1.00 0.00 27 ALA A CA 18
ATOM 20587 C C . ALA A 1 27 ? 16.860 -5.783 3.833 1.00 0.00 27 ALA A C 18
ATOM 20588 O O . ALA A 1 27 ? 16.114 -5.842 4.790 1.00 0.00 27 ALA A O 18
ATOM 20595 N N . ALA A 1 28 ? 17.910 -5.007 3.842 1.00 0.00 28 ALA A N 18
ATOM 20596 C CA . ALA A 1 28 ? 18.206 -4.178 5.041 1.00 0.00 28 ALA A CA 18
ATOM 20597 C C . ALA A 1 28 ? 17.196 -3.038 5.149 1.00 0.00 28 ALA A C 18
ATOM 20598 O O . ALA A 1 28 ? 16.428 -2.963 6.087 1.00 0.00 28 ALA A O 18
ATOM 20605 N N . ALA A 1 29 ? 17.180 -2.157 4.189 1.00 0.00 29 ALA A N 18
ATOM 20606 C CA . ALA A 1 29 ? 16.204 -1.034 4.240 1.00 0.00 29 ALA A CA 18
ATOM 20607 C C . ALA A 1 29 ? 14.786 -1.599 4.183 1.00 0.00 29 ALA A C 18
ATOM 20608 O O . ALA A 1 29 ? 13.834 -0.969 4.600 1.00 0.00 29 ALA A O 18
ATOM 20615 N N . VAL A 1 30 ? 14.642 -2.793 3.674 1.00 0.00 30 VAL A N 18
ATOM 20616 C CA . VAL A 1 30 ? 13.292 -3.411 3.594 1.00 0.00 30 VAL A CA 18
ATOM 20617 C C . VAL A 1 30 ? 12.835 -3.844 4.990 1.00 0.00 30 VAL A C 18
ATOM 20618 O O . VAL A 1 30 ? 11.660 -3.843 5.297 1.00 0.00 30 VAL A O 18
ATOM 20631 N N . THR A 1 31 ? 13.759 -4.212 5.838 1.00 0.00 31 THR A N 18
ATOM 20632 C CA . THR A 1 31 ? 13.378 -4.642 7.214 1.00 0.00 31 THR A CA 18
ATOM 20633 C C . THR A 1 31 ? 13.253 -3.423 8.131 1.00 0.00 31 THR A C 18
ATOM 20634 O O . THR A 1 31 ? 12.455 -3.401 9.047 1.00 0.00 31 THR A O 18
ATOM 20645 N N . ALA A 1 32 ? 14.036 -2.406 7.891 1.00 0.00 32 ALA A N 18
ATOM 20646 C CA . ALA A 1 32 ? 13.963 -1.189 8.749 1.00 0.00 32 ALA A CA 18
ATOM 20647 C C . ALA A 1 32 ? 12.710 -0.377 8.408 1.00 0.00 32 ALA A C 18
ATOM 20648 O O . ALA A 1 32 ? 12.204 0.372 9.220 1.00 0.00 32 ALA A O 18
ATOM 20655 N N . ALA A 1 33 ? 12.206 -0.517 7.212 1.00 0.00 33 ALA A N 18
ATOM 20656 C CA . ALA A 1 33 ? 10.987 0.248 6.824 1.00 0.00 33 ALA A CA 18
ATOM 20657 C C . ALA A 1 33 ? 9.734 -0.430 7.387 1.00 0.00 33 ALA A C 18
ATOM 20658 O O . ALA A 1 33 ? 8.623 -0.035 7.105 1.00 0.00 33 ALA A O 18
ATOM 20665 N N . ASN A 1 34 ? 9.907 -1.448 8.184 1.00 0.00 34 ASN A N 18
ATOM 20666 C CA . ASN A 1 34 ? 8.729 -2.154 8.768 1.00 0.00 34 ASN A CA 18
ATOM 20667 C C . ASN A 1 34 ? 7.819 -2.693 7.656 1.00 0.00 34 ASN A C 18
ATOM 20668 O O . ASN A 1 34 ? 6.737 -2.187 7.413 1.00 0.00 34 ASN A O 18
ATOM 20679 N N . ILE A 1 35 ? 8.252 -3.727 6.985 1.00 0.00 35 ILE A N 18
ATOM 20680 C CA . ILE A 1 35 ? 7.422 -4.318 5.896 1.00 0.00 35 ILE A CA 18
ATOM 20681 C C . ILE A 1 35 ? 7.159 -5.796 6.197 1.00 0.00 35 ILE A C 18
ATOM 20682 O O . ILE A 1 35 ? 8.066 -6.549 6.486 1.00 0.00 35 ILE A O 18
ATOM 20698 N N . ARG A 1 36 ? 5.926 -6.215 6.138 1.00 0.00 36 ARG A N 18
ATOM 20699 C CA . ARG A 1 36 ? 5.614 -7.644 6.429 1.00 0.00 36 ARG A CA 18
ATOM 20700 C C . ARG A 1 36 ? 5.216 -8.375 5.145 1.00 0.00 36 ARG A C 18
ATOM 20701 O O . ARG A 1 36 ? 4.516 -7.842 4.305 1.00 0.00 36 ARG A O 18
ATOM 20722 N N . ARG A 1 37 ? 5.654 -9.594 4.987 1.00 0.00 37 ARG A N 18
ATOM 20723 C CA . ARG A 1 37 ? 5.296 -10.362 3.761 1.00 0.00 37 ARG A CA 18
ATOM 20724 C C . ARG A 1 37 ? 3.926 -11.020 3.945 1.00 0.00 37 ARG A C 18
ATOM 20725 O O . ARG A 1 37 ? 3.479 -11.242 5.052 1.00 0.00 37 ARG A O 18
ATOM 20746 N N . ALA A 1 38 ? 3.255 -11.330 2.871 1.00 0.00 38 ALA A N 18
ATOM 20747 C CA . ALA A 1 38 ? 1.914 -11.969 2.994 1.00 0.00 38 ALA A CA 18
ATOM 20748 C C . ALA A 1 38 ? 1.826 -13.204 2.093 1.00 0.00 38 ALA A C 18
ATOM 20749 O O . ALA A 1 38 ? 2.637 -13.400 1.211 1.00 0.00 38 ALA A O 18
ATOM 20756 N N . SER A 1 39 ? 0.845 -14.037 2.311 1.00 0.00 39 SER A N 18
ATOM 20757 C CA . SER A 1 39 ? 0.703 -15.262 1.471 1.00 0.00 39 SER A CA 18
ATOM 20758 C C . SER A 1 39 ? 0.751 -14.897 -0.015 1.00 0.00 39 SER A C 18
ATOM 20759 O O . SER A 1 39 ? 1.145 -15.690 -0.846 1.00 0.00 39 SER A O 18
ATOM 20767 N N . SER A 1 40 ? 0.352 -13.703 -0.355 1.00 0.00 40 SER A N 18
ATOM 20768 C CA . SER A 1 40 ? 0.374 -13.289 -1.788 1.00 0.00 40 SER A CA 18
ATOM 20769 C C . SER A 1 40 ? 0.044 -11.799 -1.913 1.00 0.00 40 SER A C 18
ATOM 20770 O O . SER A 1 40 ? -0.030 -11.086 -0.932 1.00 0.00 40 SER A O 18
ATOM 20778 N N . ASP A 1 41 ? -0.157 -11.325 -3.111 1.00 0.00 41 ASP A N 18
ATOM 20779 C CA . ASP A 1 41 ? -0.483 -9.881 -3.297 1.00 0.00 41 ASP A CA 18
ATOM 20780 C C . ASP A 1 41 ? -1.751 -9.523 -2.519 1.00 0.00 41 ASP A C 18
ATOM 20781 O O . ASP A 1 41 ? -2.051 -8.365 -2.302 1.00 0.00 41 ASP A O 18
ATOM 20790 N N . ASN A 1 42 ? -2.500 -10.505 -2.100 1.00 0.00 42 ASN A N 18
ATOM 20791 C CA . ASN A 1 42 ? -3.748 -10.218 -1.338 1.00 0.00 42 ASN A CA 18
ATOM 20792 C C . ASN A 1 42 ? -3.479 -10.282 0.169 1.00 0.00 42 ASN A C 18
ATOM 20793 O O . ASN A 1 42 ? -3.320 -11.346 0.734 1.00 0.00 42 ASN A O 18
ATOM 20804 N N . HIS A 1 43 ? -3.432 -9.156 0.826 1.00 0.00 43 HIS A N 18
ATOM 20805 C CA . HIS A 1 43 ? -3.180 -9.164 2.294 1.00 0.00 43 HIS A CA 18
ATOM 20806 C C . HIS A 1 43 ? -3.911 -8.004 2.964 1.00 0.00 43 HIS A C 18
ATOM 20807 O O . HIS A 1 43 ? -4.537 -7.191 2.314 1.00 0.00 43 HIS A O 18
ATOM 20821 N N . SER A 1 44 ? -3.830 -7.920 4.260 1.00 0.00 44 SER A N 18
ATOM 20822 C CA . SER A 1 44 ? -4.515 -6.808 4.972 1.00 0.00 44 SER A CA 18
ATOM 20823 C C . SER A 1 44 ? -3.673 -5.538 4.881 1.00 0.00 44 SER A C 18
ATOM 20824 O O . SER A 1 44 ? -2.459 -5.589 4.848 1.00 0.00 44 SER A O 18
ATOM 20832 N N . CYS A 1 45 ? -4.301 -4.401 4.844 1.00 0.00 45 CYS A N 18
ATOM 20833 C CA . CYS A 1 45 ? -3.525 -3.134 4.763 1.00 0.00 45 CYS A CA 18
ATOM 20834 C C . CYS A 1 45 ? -4.175 -2.057 5.630 1.00 0.00 45 CYS A C 18
ATOM 20835 O O . CYS A 1 45 ? -5.240 -2.243 6.192 1.00 0.00 45 CYS A O 18
ATOM 20842 N N . ALA A 1 46 ? -3.529 -0.934 5.747 1.00 0.00 46 ALA A N 18
ATOM 20843 C CA . ALA A 1 46 ? -4.089 0.160 6.586 1.00 0.00 46 ALA A CA 18
ATOM 20844 C C . ALA A 1 46 ? -4.451 -0.393 7.966 1.00 0.00 46 ALA A C 18
ATOM 20845 O O . ALA A 1 46 ? -5.438 -0.010 8.561 1.00 0.00 46 ALA A O 18
ATOM 20852 N N . GLY A 1 47 ? -3.663 -1.303 8.469 1.00 0.00 47 GLY A N 18
ATOM 20853 C CA . GLY A 1 47 ? -3.964 -1.897 9.801 1.00 0.00 47 GLY A CA 18
ATOM 20854 C C . GLY A 1 47 ? -5.161 -2.838 9.664 1.00 0.00 47 GLY A C 18
ATOM 20855 O O . GLY A 1 47 ? -5.421 -3.374 8.606 1.00 0.00 47 GLY A O 18
ATOM 20859 N N . ASN A 1 48 ? -5.898 -3.041 10.720 1.00 0.00 48 ASN A N 18
ATOM 20860 C CA . ASN A 1 48 ? -7.077 -3.942 10.638 1.00 0.00 48 ASN A CA 18
ATOM 20861 C C . ASN A 1 48 ? -8.302 -3.167 10.141 1.00 0.00 48 ASN A C 18
ATOM 20862 O O . ASN A 1 48 ? -9.412 -3.401 10.573 1.00 0.00 48 ASN A O 18
ATOM 20873 N N . ARG A 1 49 ? -8.107 -2.238 9.243 1.00 0.00 49 ARG A N 18
ATOM 20874 C CA . ARG A 1 49 ? -9.256 -1.445 8.731 1.00 0.00 49 ARG A CA 18
ATOM 20875 C C . ARG A 1 49 ? -9.451 -1.674 7.230 1.00 0.00 49 ARG A C 18
ATOM 20876 O O . ARG A 1 49 ? -10.554 -1.606 6.724 1.00 0.00 49 ARG A O 18
ATOM 20897 N N . GLY A 1 50 ? -8.396 -1.942 6.508 1.00 0.00 50 GLY A N 18
ATOM 20898 C CA . GLY A 1 50 ? -8.548 -2.167 5.041 1.00 0.00 50 GLY A CA 18
ATOM 20899 C C . GLY A 1 50 ? -8.003 -3.548 4.670 1.00 0.00 50 GLY A C 18
ATOM 20900 O O . GLY A 1 50 ? -7.293 -4.173 5.433 1.00 0.00 50 GLY A O 18
ATOM 20904 N N . TRP A 1 51 ? -8.332 -4.030 3.501 1.00 0.00 51 TRP A N 18
ATOM 20905 C CA . TRP A 1 51 ? -7.838 -5.370 3.073 1.00 0.00 51 TRP A CA 18
ATOM 20906 C C . TRP A 1 51 ? -7.536 -5.350 1.571 1.00 0.00 51 TRP A C 18
ATOM 20907 O O . TRP A 1 51 ? -7.823 -4.387 0.890 1.00 0.00 51 TRP A O 18
ATOM 20928 N N . CYS A 1 52 ? -6.954 -6.394 1.042 1.00 0.00 52 CYS A N 18
ATOM 20929 C CA . CYS A 1 52 ? -6.642 -6.402 -0.416 1.00 0.00 52 CYS A CA 18
ATOM 20930 C C . CYS A 1 52 ? -7.566 -7.365 -1.166 1.00 0.00 52 CYS A C 18
ATOM 20931 O O . CYS A 1 52 ? -7.494 -8.567 -1.001 1.00 0.00 52 CYS A O 18
ATOM 20938 N N . ARG A 1 53 ? -8.426 -6.844 -1.999 1.00 0.00 53 ARG A N 18
ATOM 20939 C CA . ARG A 1 53 ? -9.350 -7.723 -2.774 1.00 0.00 53 ARG A CA 18
ATOM 20940 C C . ARG A 1 53 ? -9.266 -7.375 -4.260 1.00 0.00 53 ARG A C 18
ATOM 20941 O O . ARG A 1 53 ? -8.955 -6.258 -4.625 1.00 0.00 53 ARG A O 18
ATOM 20962 N N . SER A 1 54 ? -9.551 -8.309 -5.124 1.00 0.00 54 SER A N 18
ATOM 20963 C CA . SER A 1 54 ? -9.496 -8.001 -6.580 1.00 0.00 54 SER A CA 18
ATOM 20964 C C . SER A 1 54 ? -10.337 -6.757 -6.858 1.00 0.00 54 SER A C 18
ATOM 20965 O O . SER A 1 54 ? -9.922 -5.849 -7.551 1.00 0.00 54 SER A O 18
ATOM 20973 N N . LYS A 1 55 ? -11.517 -6.713 -6.310 1.00 0.00 55 LYS A N 18
ATOM 20974 C CA . LYS A 1 55 ? -12.403 -5.541 -6.513 1.00 0.00 55 LYS A CA 18
ATOM 20975 C C . LYS A 1 55 ? -13.020 -5.138 -5.164 1.00 0.00 55 LYS A C 18
ATOM 20976 O O . LYS A 1 55 ? -13.263 -5.971 -4.314 1.00 0.00 55 LYS A O 18
ATOM 20995 N N . CYS A 1 56 ? -13.274 -3.875 -4.959 1.00 0.00 56 CYS A N 18
ATOM 20996 C CA . CYS A 1 56 ? -13.872 -3.443 -3.660 1.00 0.00 56 CYS A CA 18
ATOM 20997 C C . CYS A 1 56 ? -15.389 -3.290 -3.810 1.00 0.00 56 CYS A C 18
ATOM 20998 O O . CYS A 1 56 ? -15.909 -3.214 -4.906 1.00 0.00 56 CYS A O 18
ATOM 21005 N N . PHE A 1 57 ? -16.105 -3.248 -2.718 1.00 0.00 57 PHE A N 18
ATOM 21006 C CA . PHE A 1 57 ? -17.587 -3.103 -2.804 1.00 0.00 57 PHE A CA 18
ATOM 21007 C C . PHE A 1 57 ? -17.962 -1.642 -3.056 1.00 0.00 57 PHE A C 18
ATOM 21008 O O . PHE A 1 57 ? -17.110 -0.783 -3.175 1.00 0.00 57 PHE A O 18
ATOM 21025 N N . ARG A 1 58 ? -19.231 -1.352 -3.141 1.00 0.00 58 ARG A N 18
ATOM 21026 C CA . ARG A 1 58 ? -19.659 0.049 -3.386 1.00 0.00 58 ARG A CA 18
ATOM 21027 C C . ARG A 1 58 ? -19.549 0.867 -2.100 1.00 0.00 58 ARG A C 18
ATOM 21028 O O . ARG A 1 58 ? -19.161 2.018 -2.116 1.00 0.00 58 ARG A O 18
ATOM 21049 N N . HIS A 1 59 ? -19.876 0.279 -0.984 1.00 0.00 59 HIS A N 18
ATOM 21050 C CA . HIS A 1 59 ? -19.779 1.024 0.301 1.00 0.00 59 HIS A CA 18
ATOM 21051 C C . HIS A 1 59 ? -18.309 1.284 0.639 1.00 0.00 59 HIS A C 18
ATOM 21052 O O . HIS A 1 59 ? -17.992 1.977 1.585 1.00 0.00 59 HIS A O 18
ATOM 21066 N N . GLU A 1 60 ? -17.409 0.730 -0.129 1.00 0.00 60 GLU A N 18
ATOM 21067 C CA . GLU A 1 60 ? -15.961 0.941 0.144 1.00 0.00 60 GLU A CA 18
ATOM 21068 C C . GLU A 1 60 ? -15.258 1.456 -1.115 1.00 0.00 60 GLU A C 18
ATOM 21069 O O . GLU A 1 60 ? -15.881 1.689 -2.131 1.00 0.00 60 GLU A O 18
ATOM 21081 N N . TYR A 1 61 ? -13.966 1.627 -1.059 1.00 0.00 61 TYR A N 18
ATOM 21082 C CA . TYR A 1 61 ? -13.231 2.117 -2.259 1.00 0.00 61 TYR A CA 18
ATOM 21083 C C . TYR A 1 61 ? -11.892 1.396 -2.393 1.00 0.00 61 TYR A C 18
ATOM 21084 O O . TYR A 1 61 ? -11.640 0.400 -1.744 1.00 0.00 61 TYR A O 18
ATOM 21102 N N . VAL A 1 62 ? -11.031 1.899 -3.230 1.00 0.00 62 VAL A N 18
ATOM 21103 C CA . VAL A 1 62 ? -9.701 1.253 -3.415 1.00 0.00 62 VAL A CA 18
ATOM 21104 C C . VAL A 1 62 ? -8.607 2.125 -2.800 1.00 0.00 62 VAL A C 18
ATOM 21105 O O . VAL A 1 62 ? -8.053 2.983 -3.455 1.00 0.00 62 VAL A O 18
ATOM 21118 N N . ASP A 1 63 ? -8.295 1.914 -1.546 1.00 0.00 63 ASP A N 18
ATOM 21119 C CA . ASP A 1 63 ? -7.234 2.736 -0.892 1.00 0.00 63 ASP A CA 18
ATOM 21120 C C . ASP A 1 63 ? -6.059 2.933 -1.852 1.00 0.00 63 ASP A C 18
ATOM 21121 O O . ASP A 1 63 ? -5.166 2.115 -1.929 1.00 0.00 63 ASP A O 18
ATOM 21130 N N . THR A 1 64 ? -6.062 4.007 -2.593 1.00 0.00 64 THR A N 18
ATOM 21131 C CA . THR A 1 64 ? -4.953 4.252 -3.559 1.00 0.00 64 THR A CA 18
ATOM 21132 C C . THR A 1 64 ? -3.604 4.274 -2.835 1.00 0.00 64 THR A C 18
ATOM 21133 O O . THR A 1 64 ? -2.585 3.914 -3.390 1.00 0.00 64 THR A O 18
ATOM 21144 N N . TYR A 1 65 ? -3.589 4.701 -1.604 1.00 0.00 65 TYR A N 18
ATOM 21145 C CA . TYR A 1 65 ? -2.304 4.753 -0.848 1.00 0.00 65 TYR A CA 18
ATOM 21146 C C . TYR A 1 65 ? -1.773 3.342 -0.585 1.00 0.00 65 TYR A C 18
ATOM 21147 O O . TYR A 1 65 ? -0.612 3.055 -0.802 1.00 0.00 65 TYR A O 18
ATOM 21165 N N . TYR A 1 66 ? -2.608 2.463 -0.104 1.00 0.00 66 TYR A N 18
ATOM 21166 C CA . TYR A 1 66 ? -2.140 1.076 0.189 1.00 0.00 66 TYR A CA 18
ATOM 21167 C C . TYR A 1 66 ? -2.228 0.190 -1.057 1.00 0.00 66 TYR A C 18
ATOM 21168 O O . TYR A 1 66 ? -1.765 -0.935 -1.061 1.00 0.00 66 TYR A O 18
ATOM 21186 N N . SER A 1 67 ? -2.801 0.681 -2.120 1.00 0.00 67 SER A N 18
ATOM 21187 C CA . SER A 1 67 ? -2.890 -0.145 -3.355 1.00 0.00 67 SER A CA 18
ATOM 21188 C C . SER A 1 67 ? -1.494 -0.655 -3.720 1.00 0.00 67 SER A C 18
ATOM 21189 O O . SER A 1 67 ? -1.338 -1.633 -4.427 1.00 0.00 67 SER A O 18
ATOM 21197 N N . ALA A 1 68 ? -0.480 0.007 -3.236 1.00 0.00 68 ALA A N 18
ATOM 21198 C CA . ALA A 1 68 ? 0.914 -0.420 -3.542 1.00 0.00 68 ALA A CA 18
ATOM 21199 C C . ALA A 1 68 ? 1.235 -1.738 -2.831 1.00 0.00 68 ALA A C 18
ATOM 21200 O O . ALA A 1 68 ? 1.432 -2.757 -3.462 1.00 0.00 68 ALA A O 18
ATOM 21207 N N . VAL A 1 69 ? 1.297 -1.734 -1.524 1.00 0.00 69 VAL A N 18
ATOM 21208 C CA . VAL A 1 69 ? 1.612 -3.002 -0.807 1.00 0.00 69 VAL A CA 18
ATOM 21209 C C . VAL A 1 69 ? 0.761 -4.131 -1.380 1.00 0.00 69 VAL A C 18
ATOM 21210 O O . VAL A 1 69 ? 1.171 -5.274 -1.420 1.00 0.00 69 VAL A O 18
ATOM 21223 N N . CYS A 1 70 ? -0.418 -3.815 -1.842 1.00 0.00 70 CYS A N 18
ATOM 21224 C CA . CYS A 1 70 ? -1.296 -4.866 -2.429 1.00 0.00 70 CYS A CA 18
ATOM 21225 C C . CYS A 1 70 ? -0.600 -5.519 -3.628 1.00 0.00 70 CYS A C 18
ATOM 21226 O O . CYS A 1 70 ? -0.195 -6.663 -3.573 1.00 0.00 70 CYS A O 18
ATOM 21233 N N . GLY A 1 71 ? -0.451 -4.798 -4.708 1.00 0.00 71 GLY A N 18
ATOM 21234 C CA . GLY A 1 71 ? 0.225 -5.380 -5.903 1.00 0.00 71 GLY A CA 18
ATOM 21235 C C . GLY A 1 71 ? -0.820 -5.770 -6.952 1.00 0.00 71 GLY A C 18
ATOM 21236 O O . GLY A 1 71 ? -1.396 -4.929 -7.611 1.00 0.00 71 GLY A O 18
ATOM 21240 N N . ARG A 1 72 ? -1.066 -7.042 -7.110 1.00 0.00 72 ARG A N 18
ATOM 21241 C CA . ARG A 1 72 ? -2.071 -7.488 -8.116 1.00 0.00 72 ARG A CA 18
ATOM 21242 C C . ARG A 1 72 ? -3.455 -6.952 -7.748 1.00 0.00 72 ARG A C 18
ATOM 21243 O O . ARG A 1 72 ? -4.121 -6.321 -8.544 1.00 0.00 72 ARG A O 18
ATOM 21264 N N . TYR A 1 73 ? -3.893 -7.197 -6.544 1.00 0.00 73 TYR A N 18
ATOM 21265 C CA . TYR A 1 73 ? -5.233 -6.700 -6.122 1.00 0.00 73 TYR A CA 18
ATOM 21266 C C . TYR A 1 73 ? -5.127 -5.250 -5.647 1.00 0.00 73 TYR A C 18
ATOM 21267 O O . TYR A 1 73 ? -4.112 -4.603 -5.813 1.00 0.00 73 TYR A O 18
ATOM 21285 N N . PHE A 1 74 ? -6.165 -4.741 -5.046 1.00 0.00 74 PHE A N 18
ATOM 21286 C CA . PHE A 1 74 ? -6.123 -3.337 -4.546 1.00 0.00 74 PHE A CA 18
ATOM 21287 C C . PHE A 1 74 ? -6.516 -3.310 -3.070 1.00 0.00 74 PHE A C 18
ATOM 21288 O O . PHE A 1 74 ? -7.395 -4.030 -2.641 1.00 0.00 74 PHE A O 18
ATOM 21305 N N . CYS A 1 75 ? -5.881 -2.484 -2.290 1.00 0.00 75 CYS A N 18
ATOM 21306 C CA . CYS A 1 75 ? -6.235 -2.418 -0.847 1.00 0.00 75 CYS A CA 18
ATOM 21307 C C . CYS A 1 75 ? -7.497 -1.574 -0.673 1.00 0.00 75 CYS A C 18
ATOM 21308 O O . CYS A 1 75 ? -7.443 -0.362 -0.641 1.00 0.00 75 CYS A O 18
ATOM 21315 N N . CYS A 1 76 ? -8.637 -2.203 -0.565 1.00 0.00 76 CYS A N 18
ATOM 21316 C CA . CYS A 1 76 ? -9.893 -1.425 -0.402 1.00 0.00 76 CYS A CA 18
ATOM 21317 C C . CYS A 1 76 ? -10.026 -0.961 1.047 1.00 0.00 76 CYS A C 18
ATOM 21318 O O . CYS A 1 76 ? -9.348 -1.448 1.931 1.00 0.00 76 CYS A O 18
ATOM 21325 N N . ARG A 1 77 ? -10.886 -0.016 1.297 1.00 0.00 77 ARG A N 18
ATOM 21326 C CA . ARG A 1 77 ? -11.051 0.487 2.688 1.00 0.00 77 ARG A CA 18
ATOM 21327 C C . ARG A 1 77 ? -12.450 1.071 2.881 1.00 0.00 77 ARG A C 18
ATOM 21328 O O . ARG A 1 77 ? -13.276 1.042 1.991 1.00 0.00 77 ARG A O 18
ATOM 21349 N N . SER A 1 78 ? -12.721 1.604 4.040 1.00 0.00 78 SER A N 18
ATOM 21350 C CA . SER A 1 78 ? -14.066 2.195 4.292 1.00 0.00 78 SER A CA 18
ATOM 21351 C C . SER A 1 78 ? -14.005 3.721 4.179 1.00 0.00 78 SER A C 18
ATOM 21352 O O . SER A 1 78 ? -13.770 4.416 5.146 1.00 0.00 78 SER A O 18
ATOM 21360 N N . ARG A 1 79 ? -14.218 4.244 3.003 1.00 0.00 79 ARG A N 18
ATOM 21361 C CA . ARG A 1 79 ? -14.175 5.724 2.825 1.00 0.00 79 ARG A CA 18
ATOM 21362 C C . ARG A 1 79 ? -15.011 6.410 3.910 1.00 0.00 79 ARG A C 18
ATOM 21363 O O . ARG A 1 79 ? -14.460 7.232 4.623 1.00 0.00 79 ARG A O 18
ATOM 21385 N N . ASN A 1 1 ? 18.670 6.241 -8.882 1.00 0.00 1 ASN A N 19
ATOM 21386 C CA . ASN A 1 1 ? 18.200 6.745 -7.559 1.00 0.00 1 ASN A CA 19
ATOM 21387 C C . ASN A 1 1 ? 16.967 5.960 -7.102 1.00 0.00 1 ASN A C 19
ATOM 21388 O O . ASN A 1 1 ? 16.110 5.630 -7.897 1.00 0.00 1 ASN A O 19
ATOM 21401 N N . PRO A 1 2 ? 16.923 5.690 -5.826 1.00 0.00 2 PRO A N 19
ATOM 21402 C CA . PRO A 1 2 ? 15.785 4.935 -5.244 1.00 0.00 2 PRO A CA 19
ATOM 21403 C C . PRO A 1 2 ? 14.532 5.813 -5.193 1.00 0.00 2 PRO A C 19
ATOM 21404 O O . PRO A 1 2 ? 14.581 6.998 -5.459 1.00 0.00 2 PRO A O 19
ATOM 21415 N N . LEU A 1 3 ? 13.407 5.242 -4.852 1.00 0.00 3 LEU A N 19
ATOM 21416 C CA . LEU A 1 3 ? 12.153 6.047 -4.785 1.00 0.00 3 LEU A CA 19
ATOM 21417 C C . LEU A 1 3 ? 10.998 5.201 -4.240 1.00 0.00 3 LEU A C 19
ATOM 21418 O O . LEU A 1 3 ? 9.886 5.260 -4.723 1.00 0.00 3 LEU A O 19
ATOM 21434 N N . ILE A 1 4 ? 11.255 4.420 -3.228 1.00 0.00 4 ILE A N 19
ATOM 21435 C CA . ILE A 1 4 ? 10.173 3.573 -2.645 1.00 0.00 4 ILE A CA 19
ATOM 21436 C C . ILE A 1 4 ? 9.074 4.454 -2.045 1.00 0.00 4 ILE A C 19
ATOM 21437 O O . ILE A 1 4 ? 9.346 5.503 -1.496 1.00 0.00 4 ILE A O 19
ATOM 21453 N N . PRO A 1 5 ? 7.867 3.974 -2.147 1.00 0.00 5 PRO A N 19
ATOM 21454 C CA . PRO A 1 5 ? 6.715 4.706 -1.583 1.00 0.00 5 PRO A CA 19
ATOM 21455 C C . PRO A 1 5 ? 6.681 4.525 -0.064 1.00 0.00 5 PRO A C 19
ATOM 21456 O O . PRO A 1 5 ? 7.359 3.680 0.488 1.00 0.00 5 PRO A O 19
ATOM 21467 N N . ALA A 1 6 ? 5.901 5.313 0.611 1.00 0.00 6 ALA A N 19
ATOM 21468 C CA . ALA A 1 6 ? 5.817 5.200 2.092 1.00 0.00 6 ALA A CA 19
ATOM 21469 C C . ALA A 1 6 ? 4.842 4.087 2.487 1.00 0.00 6 ALA A C 19
ATOM 21470 O O . ALA A 1 6 ? 4.882 3.575 3.587 1.00 0.00 6 ALA A O 19
ATOM 21477 N N . ILE A 1 7 ? 3.959 3.720 1.601 1.00 0.00 7 ILE A N 19
ATOM 21478 C CA . ILE A 1 7 ? 2.974 2.647 1.930 1.00 0.00 7 ILE A CA 19
ATOM 21479 C C . ILE A 1 7 ? 3.684 1.380 2.423 1.00 0.00 7 ILE A C 19
ATOM 21480 O O . ILE A 1 7 ? 3.378 0.863 3.478 1.00 0.00 7 ILE A O 19
ATOM 21496 N N . TYR A 1 8 ? 4.616 0.870 1.671 1.00 0.00 8 TYR A N 19
ATOM 21497 C CA . TYR A 1 8 ? 5.326 -0.366 2.105 1.00 0.00 8 TYR A CA 19
ATOM 21498 C C . TYR A 1 8 ? 5.803 -0.225 3.550 1.00 0.00 8 TYR A C 19
ATOM 21499 O O . TYR A 1 8 ? 5.958 -1.197 4.261 1.00 0.00 8 TYR A O 19
ATOM 21517 N N . ILE A 1 9 ? 6.027 0.979 3.996 1.00 0.00 9 ILE A N 19
ATOM 21518 C CA . ILE A 1 9 ? 6.480 1.170 5.402 1.00 0.00 9 ILE A CA 19
ATOM 21519 C C . ILE A 1 9 ? 5.336 0.830 6.357 1.00 0.00 9 ILE A C 19
ATOM 21520 O O . ILE A 1 9 ? 4.201 1.201 6.133 1.00 0.00 9 ILE A O 19
ATOM 21536 N N . GLY A 1 10 ? 5.617 0.114 7.409 1.00 0.00 10 GLY A N 19
ATOM 21537 C CA . GLY A 1 10 ? 4.531 -0.256 8.356 1.00 0.00 10 GLY A CA 19
ATOM 21538 C C . GLY A 1 10 ? 3.393 -0.893 7.562 1.00 0.00 10 GLY A C 19
ATOM 21539 O O . GLY A 1 10 ? 2.232 -0.746 7.888 1.00 0.00 10 GLY A O 19
ATOM 21543 N N . ALA A 1 11 ? 3.724 -1.595 6.513 1.00 0.00 11 ALA A N 19
ATOM 21544 C CA . ALA A 1 11 ? 2.664 -2.240 5.680 1.00 0.00 11 ALA A CA 19
ATOM 21545 C C . ALA A 1 11 ? 2.888 -3.750 5.604 1.00 0.00 11 ALA A C 19
ATOM 21546 O O . ALA A 1 11 ? 3.565 -4.329 6.429 1.00 0.00 11 ALA A O 19
ATOM 21553 N N . THR A 1 12 ? 2.323 -4.393 4.618 1.00 0.00 12 THR A N 19
ATOM 21554 C CA . THR A 1 12 ? 2.507 -5.870 4.497 1.00 0.00 12 THR A CA 19
ATOM 21555 C C . THR A 1 12 ? 2.347 -6.307 3.041 1.00 0.00 12 THR A C 19
ATOM 21556 O O . THR A 1 12 ? 1.254 -6.534 2.576 1.00 0.00 12 THR A O 19
ATOM 21567 N N . VAL A 1 13 ? 3.423 -6.434 2.317 1.00 0.00 13 VAL A N 19
ATOM 21568 C CA . VAL A 1 13 ? 3.308 -6.861 0.892 1.00 0.00 13 VAL A CA 19
ATOM 21569 C C . VAL A 1 13 ? 3.413 -8.385 0.788 1.00 0.00 13 VAL A C 19
ATOM 21570 O O . VAL A 1 13 ? 3.778 -9.058 1.732 1.00 0.00 13 VAL A O 19
ATOM 21583 N N . GLY A 1 14 ? 3.099 -8.934 -0.354 1.00 0.00 14 GLY A N 19
ATOM 21584 C CA . GLY A 1 14 ? 3.181 -10.413 -0.518 1.00 0.00 14 GLY A CA 19
ATOM 21585 C C . GLY A 1 14 ? 4.630 -10.814 -0.800 1.00 0.00 14 GLY A C 19
ATOM 21586 O O . GLY A 1 14 ? 5.545 -10.056 -0.548 1.00 0.00 14 GLY A O 19
ATOM 21590 N N . PRO A 1 15 ? 4.789 -12.002 -1.317 1.00 0.00 15 PRO A N 19
ATOM 21591 C CA . PRO A 1 15 ? 6.141 -12.518 -1.640 1.00 0.00 15 PRO A CA 19
ATOM 21592 C C . PRO A 1 15 ? 6.690 -11.830 -2.893 1.00 0.00 15 PRO A C 19
ATOM 21593 O O . PRO A 1 15 ? 7.792 -11.320 -2.900 1.00 0.00 15 PRO A O 19
ATOM 21604 N N . SER A 1 16 ? 5.929 -11.811 -3.953 1.00 0.00 16 SER A N 19
ATOM 21605 C CA . SER A 1 16 ? 6.410 -11.155 -5.204 1.00 0.00 16 SER A CA 19
ATOM 21606 C C . SER A 1 16 ? 6.686 -9.672 -4.949 1.00 0.00 16 SER A C 19
ATOM 21607 O O . SER A 1 16 ? 7.731 -9.156 -5.295 1.00 0.00 16 SER A O 19
ATOM 21615 N N . VAL A 1 17 ? 5.757 -8.982 -4.344 1.00 0.00 17 VAL A N 19
ATOM 21616 C CA . VAL A 1 17 ? 5.967 -7.532 -4.067 1.00 0.00 17 VAL A CA 19
ATOM 21617 C C . VAL A 1 17 ? 7.204 -7.339 -3.188 1.00 0.00 17 VAL A C 19
ATOM 21618 O O . VAL A 1 17 ? 8.042 -6.500 -3.453 1.00 0.00 17 VAL A O 19
ATOM 21631 N N . TRP A 1 18 ? 7.328 -8.111 -2.142 1.00 0.00 18 TRP A N 19
ATOM 21632 C CA . TRP A 1 18 ? 8.514 -7.970 -1.251 1.00 0.00 18 TRP A CA 19
ATOM 21633 C C . TRP A 1 18 ? 9.797 -7.985 -2.082 1.00 0.00 18 TRP A C 19
ATOM 21634 O O . TRP A 1 18 ? 10.539 -7.022 -2.117 1.00 0.00 18 TRP A O 19
ATOM 21655 N N . ALA A 1 19 ? 10.065 -9.071 -2.756 1.00 0.00 19 ALA A N 19
ATOM 21656 C CA . ALA A 1 19 ? 11.299 -9.147 -3.587 1.00 0.00 19 ALA A CA 19
ATOM 21657 C C . ALA A 1 19 ? 11.445 -7.877 -4.427 1.00 0.00 19 ALA A C 19
ATOM 21658 O O . ALA A 1 19 ? 12.534 -7.381 -4.639 1.00 0.00 19 ALA A O 19
ATOM 21665 N N . TYR A 1 20 ? 10.354 -7.345 -4.903 1.00 0.00 20 TYR A N 19
ATOM 21666 C CA . TYR A 1 20 ? 10.426 -6.105 -5.729 1.00 0.00 20 TYR A CA 19
ATOM 21667 C C . TYR A 1 20 ? 11.041 -4.966 -4.911 1.00 0.00 20 TYR A C 19
ATOM 21668 O O . TYR A 1 20 ? 12.012 -4.355 -5.309 1.00 0.00 20 TYR A O 19
ATOM 21686 N N . LEU A 1 21 ? 10.479 -4.678 -3.771 1.00 0.00 21 LEU A N 19
ATOM 21687 C CA . LEU A 1 21 ? 11.026 -3.581 -2.924 1.00 0.00 21 LEU A CA 19
ATOM 21688 C C . LEU A 1 21 ? 12.509 -3.823 -2.638 1.00 0.00 21 LEU A C 19
ATOM 21689 O O . LEU A 1 21 ? 13.298 -2.901 -2.576 1.00 0.00 21 LEU A O 19
ATOM 21705 N N . VAL A 1 22 ? 12.896 -5.058 -2.466 1.00 0.00 22 VAL A N 19
ATOM 21706 C CA . VAL A 1 22 ? 14.330 -5.356 -2.187 1.00 0.00 22 VAL A CA 19
ATOM 21707 C C . VAL A 1 22 ? 15.200 -4.863 -3.342 1.00 0.00 22 VAL A C 19
ATOM 21708 O O . VAL A 1 22 ? 16.154 -4.134 -3.151 1.00 0.00 22 VAL A O 19
ATOM 21721 N N . ALA A 1 23 ? 14.876 -5.254 -4.541 1.00 0.00 23 ALA A N 19
ATOM 21722 C CA . ALA A 1 23 ? 15.679 -4.809 -5.715 1.00 0.00 23 ALA A CA 19
ATOM 21723 C C . ALA A 1 23 ? 15.778 -3.283 -5.737 1.00 0.00 23 ALA A C 19
ATOM 21724 O O . ALA A 1 23 ? 16.814 -2.722 -6.032 1.00 0.00 23 ALA A O 19
ATOM 21731 N N . LEU A 1 24 ? 14.706 -2.606 -5.425 1.00 0.00 24 LEU A N 19
ATOM 21732 C CA . LEU A 1 24 ? 14.737 -1.117 -5.425 1.00 0.00 24 LEU A CA 19
ATOM 21733 C C . LEU A 1 24 ? 15.751 -0.612 -4.397 1.00 0.00 24 LEU A C 19
ATOM 21734 O O . LEU A 1 24 ? 16.456 0.350 -4.626 1.00 0.00 24 LEU A O 19
ATOM 21750 N N . VAL A 1 25 ? 15.827 -1.256 -3.265 1.00 0.00 25 VAL A N 19
ATOM 21751 C CA . VAL A 1 25 ? 16.795 -0.815 -2.218 1.00 0.00 25 VAL A CA 19
ATOM 21752 C C . VAL A 1 25 ? 17.642 -2.007 -1.742 1.00 0.00 25 VAL A C 19
ATOM 21753 O O . VAL A 1 25 ? 18.706 -2.269 -2.266 1.00 0.00 25 VAL A O 19
ATOM 21766 N N . GLY A 1 26 ? 17.182 -2.727 -0.753 1.00 0.00 26 GLY A N 19
ATOM 21767 C CA . GLY A 1 26 ? 17.962 -3.890 -0.248 1.00 0.00 26 GLY A CA 19
ATOM 21768 C C . GLY A 1 26 ? 17.232 -4.504 0.947 1.00 0.00 26 GLY A C 19
ATOM 21769 O O . GLY A 1 26 ? 16.341 -3.905 1.516 1.00 0.00 26 GLY A O 19
ATOM 21773 N N . ALA A 1 27 ? 17.598 -5.695 1.330 1.00 0.00 27 ALA A N 19
ATOM 21774 C CA . ALA A 1 27 ? 16.918 -6.347 2.484 1.00 0.00 27 ALA A CA 19
ATOM 21775 C C . ALA A 1 27 ? 17.088 -5.510 3.755 1.00 0.00 27 ALA A C 19
ATOM 21776 O O . ALA A 1 27 ? 16.322 -5.629 4.691 1.00 0.00 27 ALA A O 19
ATOM 21783 N N . ALA A 1 28 ? 18.083 -4.668 3.802 1.00 0.00 28 ALA A N 19
ATOM 21784 C CA . ALA A 1 28 ? 18.288 -3.835 5.016 1.00 0.00 28 ALA A CA 19
ATOM 21785 C C . ALA A 1 28 ? 17.199 -2.770 5.110 1.00 0.00 28 ALA A C 19
ATOM 21786 O O . ALA A 1 28 ? 16.410 -2.755 6.033 1.00 0.00 28 ALA A O 19
ATOM 21793 N N . ALA A 1 29 ? 17.141 -1.884 4.156 1.00 0.00 29 ALA A N 19
ATOM 21794 C CA . ALA A 1 29 ? 16.088 -0.830 4.195 1.00 0.00 29 ALA A CA 19
ATOM 21795 C C . ALA A 1 29 ? 14.711 -1.485 4.100 1.00 0.00 29 ALA A C 19
ATOM 21796 O O . ALA A 1 29 ? 13.712 -0.919 4.497 1.00 0.00 29 ALA A O 19
ATOM 21803 N N . VAL A 1 30 ? 14.653 -2.682 3.579 1.00 0.00 30 VAL A N 19
ATOM 21804 C CA . VAL A 1 30 ? 13.345 -3.380 3.461 1.00 0.00 30 VAL A CA 19
ATOM 21805 C C . VAL A 1 30 ? 12.890 -3.879 4.835 1.00 0.00 30 VAL A C 19
ATOM 21806 O O . VAL A 1 30 ? 11.713 -3.919 5.133 1.00 0.00 30 VAL A O 19
ATOM 21819 N N . THR A 1 31 ? 13.814 -4.258 5.678 1.00 0.00 31 THR A N 19
ATOM 21820 C CA . THR A 1 31 ? 13.426 -4.751 7.032 1.00 0.00 31 THR A CA 19
ATOM 21821 C C . THR A 1 31 ? 13.343 -3.579 8.015 1.00 0.00 31 THR A C 19
ATOM 21822 O O . THR A 1 31 ? 12.692 -3.659 9.038 1.00 0.00 31 THR A O 19
ATOM 21833 N N . ALA A 1 32 ? 13.995 -2.491 7.710 1.00 0.00 32 ALA A N 19
ATOM 21834 C CA . ALA A 1 32 ? 13.952 -1.314 8.624 1.00 0.00 32 ALA A CA 19
ATOM 21835 C C . ALA A 1 32 ? 12.690 -0.493 8.359 1.00 0.00 32 ALA A C 19
ATOM 21836 O O . ALA A 1 32 ? 12.200 0.211 9.220 1.00 0.00 32 ALA A O 19
ATOM 21843 N N . ALA A 1 33 ? 12.158 -0.579 7.170 1.00 0.00 33 ALA A N 19
ATOM 21844 C CA . ALA A 1 33 ? 10.928 0.196 6.846 1.00 0.00 33 ALA A CA 19
ATOM 21845 C C . ALA A 1 33 ? 9.690 -0.527 7.385 1.00 0.00 33 ALA A C 19
ATOM 21846 O O . ALA A 1 33 ? 8.573 -0.140 7.120 1.00 0.00 33 ALA A O 19
ATOM 21853 N N . ASN A 1 34 ? 9.883 -1.573 8.142 1.00 0.00 34 ASN A N 19
ATOM 21854 C CA . ASN A 1 34 ? 8.718 -2.321 8.701 1.00 0.00 34 ASN A CA 19
ATOM 21855 C C . ASN A 1 34 ? 7.814 -2.832 7.571 1.00 0.00 34 ASN A C 19
ATOM 21856 O O . ASN A 1 34 ? 6.740 -2.307 7.324 1.00 0.00 34 ASN A O 19
ATOM 21867 N N . ILE A 1 35 ? 8.241 -3.860 6.887 1.00 0.00 35 ILE A N 19
ATOM 21868 C CA . ILE A 1 35 ? 7.417 -4.422 5.779 1.00 0.00 35 ILE A CA 19
ATOM 21869 C C . ILE A 1 35 ? 7.167 -5.912 6.021 1.00 0.00 35 ILE A C 19
ATOM 21870 O O . ILE A 1 35 ? 8.069 -6.723 5.939 1.00 0.00 35 ILE A O 19
ATOM 21886 N N . ARG A 1 36 ? 5.953 -6.280 6.324 1.00 0.00 36 ARG A N 19
ATOM 21887 C CA . ARG A 1 36 ? 5.655 -7.718 6.578 1.00 0.00 36 ARG A CA 19
ATOM 21888 C C . ARG A 1 36 ? 5.322 -8.434 5.266 1.00 0.00 36 ARG A C 19
ATOM 21889 O O . ARG A 1 36 ? 4.922 -7.821 4.295 1.00 0.00 36 ARG A O 19
ATOM 21910 N N . ARG A 1 37 ? 5.484 -9.728 5.233 1.00 0.00 37 ARG A N 19
ATOM 21911 C CA . ARG A 1 37 ? 5.178 -10.490 3.988 1.00 0.00 37 ARG A CA 19
ATOM 21912 C C . ARG A 1 37 ? 3.824 -11.193 4.123 1.00 0.00 37 ARG A C 19
ATOM 21913 O O . ARG A 1 37 ? 3.406 -11.550 5.206 1.00 0.00 37 ARG A O 19
ATOM 21934 N N . ALA A 1 38 ? 3.138 -11.394 3.033 1.00 0.00 38 ALA A N 19
ATOM 21935 C CA . ALA A 1 38 ? 1.812 -12.073 3.100 1.00 0.00 38 ALA A CA 19
ATOM 21936 C C . ALA A 1 38 ? 1.800 -13.301 2.186 1.00 0.00 38 ALA A C 19
ATOM 21937 O O . ALA A 1 38 ? 2.537 -13.376 1.224 1.00 0.00 38 ALA A O 19
ATOM 21944 N N . SER A 1 39 ? 0.972 -14.266 2.480 1.00 0.00 39 SER A N 19
ATOM 21945 C CA . SER A 1 39 ? 0.919 -15.487 1.626 1.00 0.00 39 SER A CA 19
ATOM 21946 C C . SER A 1 39 ? 0.940 -15.098 0.145 1.00 0.00 39 SER A C 19
ATOM 21947 O O . SER A 1 39 ? 1.364 -15.861 -0.700 1.00 0.00 39 SER A O 19
ATOM 21955 N N . SER A 1 40 ? 0.485 -13.917 -0.175 1.00 0.00 40 SER A N 19
ATOM 21956 C CA . SER A 1 40 ? 0.479 -13.482 -1.602 1.00 0.00 40 SER A CA 19
ATOM 21957 C C . SER A 1 40 ? 0.232 -11.973 -1.694 1.00 0.00 40 SER A C 19
ATOM 21958 O O . SER A 1 40 ? 0.384 -11.249 -0.730 1.00 0.00 40 SER A O 19
ATOM 21966 N N . ASP A 1 41 ? -0.148 -11.494 -2.847 1.00 0.00 41 ASP A N 19
ATOM 21967 C CA . ASP A 1 41 ? -0.405 -10.032 -2.999 1.00 0.00 41 ASP A CA 19
ATOM 21968 C C . ASP A 1 41 ? -1.702 -9.646 -2.281 1.00 0.00 41 ASP A C 19
ATOM 21969 O O . ASP A 1 41 ? -1.995 -8.481 -2.093 1.00 0.00 41 ASP A O 19
ATOM 21978 N N . ASN A 1 42 ? -2.480 -10.614 -1.880 1.00 0.00 42 ASN A N 19
ATOM 21979 C CA . ASN A 1 42 ? -3.757 -10.302 -1.174 1.00 0.00 42 ASN A CA 19
ATOM 21980 C C . ASN A 1 42 ? -3.547 -10.339 0.343 1.00 0.00 42 ASN A C 19
ATOM 21981 O O . ASN A 1 42 ? -3.417 -11.394 0.934 1.00 0.00 42 ASN A O 19
ATOM 21992 N N . HIS A 1 43 ? -3.515 -9.200 0.979 1.00 0.00 43 HIS A N 19
ATOM 21993 C CA . HIS A 1 43 ? -3.316 -9.178 2.459 1.00 0.00 43 HIS A CA 19
ATOM 21994 C C . HIS A 1 43 ? -4.098 -8.024 3.086 1.00 0.00 43 HIS A C 19
ATOM 21995 O O . HIS A 1 43 ? -4.694 -7.216 2.402 1.00 0.00 43 HIS A O 19
ATOM 22009 N N . SER A 1 44 ? -4.094 -7.940 4.387 1.00 0.00 44 SER A N 19
ATOM 22010 C CA . SER A 1 44 ? -4.829 -6.838 5.067 1.00 0.00 44 SER A CA 19
ATOM 22011 C C . SER A 1 44 ? -3.986 -5.563 5.047 1.00 0.00 44 SER A C 19
ATOM 22012 O O . SER A 1 44 ? -2.857 -5.550 5.495 1.00 0.00 44 SER A O 19
ATOM 22020 N N . CYS A 1 45 ? -4.518 -4.491 4.530 1.00 0.00 45 CYS A N 19
ATOM 22021 C CA . CYS A 1 45 ? -3.732 -3.227 4.488 1.00 0.00 45 CYS A CA 19
ATOM 22022 C C . CYS A 1 45 ? -4.384 -2.159 5.364 1.00 0.00 45 CYS A C 19
ATOM 22023 O O . CYS A 1 45 ? -5.380 -2.396 6.026 1.00 0.00 45 CYS A O 19
ATOM 22030 N N . ALA A 1 46 ? -3.822 -0.985 5.379 1.00 0.00 46 ALA A N 19
ATOM 22031 C CA . ALA A 1 46 ? -4.393 0.102 6.220 1.00 0.00 46 ALA A CA 19
ATOM 22032 C C . ALA A 1 46 ? -4.709 -0.448 7.610 1.00 0.00 46 ALA A C 19
ATOM 22033 O O . ALA A 1 46 ? -5.717 -0.124 8.206 1.00 0.00 46 ALA A O 19
ATOM 22040 N N . GLY A 1 47 ? -3.854 -1.290 8.126 1.00 0.00 47 GLY A N 19
ATOM 22041 C CA . GLY A 1 47 ? -4.104 -1.877 9.470 1.00 0.00 47 GLY A CA 19
ATOM 22042 C C . GLY A 1 47 ? -5.283 -2.843 9.374 1.00 0.00 47 GLY A C 19
ATOM 22043 O O . GLY A 1 47 ? -5.523 -3.441 8.344 1.00 0.00 47 GLY A O 19
ATOM 22047 N N . ASN A 1 48 ? -6.028 -2.998 10.431 1.00 0.00 48 ASN A N 19
ATOM 22048 C CA . ASN A 1 48 ? -7.192 -3.919 10.388 1.00 0.00 48 ASN A CA 19
ATOM 22049 C C . ASN A 1 48 ? -8.430 -3.176 9.874 1.00 0.00 48 ASN A C 19
ATOM 22050 O O . ASN A 1 48 ? -9.544 -3.467 10.260 1.00 0.00 48 ASN A O 19
ATOM 22061 N N . ARG A 1 49 ? -8.241 -2.209 9.015 1.00 0.00 49 ARG A N 19
ATOM 22062 C CA . ARG A 1 49 ? -9.399 -1.440 8.491 1.00 0.00 49 ARG A CA 19
ATOM 22063 C C . ARG A 1 49 ? -9.566 -1.671 6.986 1.00 0.00 49 ARG A C 19
ATOM 22064 O O . ARG A 1 49 ? -10.658 -1.592 6.457 1.00 0.00 49 ARG A O 19
ATOM 22085 N N . GLY A 1 50 ? -8.499 -1.945 6.286 1.00 0.00 50 GLY A N 19
ATOM 22086 C CA . GLY A 1 50 ? -8.620 -2.167 4.818 1.00 0.00 50 GLY A CA 19
ATOM 22087 C C . GLY A 1 50 ? -8.136 -3.573 4.462 1.00 0.00 50 GLY A C 19
ATOM 22088 O O . GLY A 1 50 ? -7.450 -4.219 5.227 1.00 0.00 50 GLY A O 19
ATOM 22092 N N . TRP A 1 51 ? -8.492 -4.048 3.300 1.00 0.00 51 TRP A N 19
ATOM 22093 C CA . TRP A 1 51 ? -8.059 -5.411 2.880 1.00 0.00 51 TRP A CA 19
ATOM 22094 C C . TRP A 1 51 ? -7.673 -5.386 1.398 1.00 0.00 51 TRP A C 19
ATOM 22095 O O . TRP A 1 51 ? -7.945 -4.430 0.699 1.00 0.00 51 TRP A O 19
ATOM 22116 N N . CYS A 1 52 ? -7.035 -6.414 0.908 1.00 0.00 52 CYS A N 19
ATOM 22117 C CA . CYS A 1 52 ? -6.638 -6.412 -0.529 1.00 0.00 52 CYS A CA 19
ATOM 22118 C C . CYS A 1 52 ? -7.498 -7.386 -1.340 1.00 0.00 52 CYS A C 19
ATOM 22119 O O . CYS A 1 52 ? -7.364 -8.589 -1.231 1.00 0.00 52 CYS A O 19
ATOM 22126 N N . ARG A 1 53 ? -8.366 -6.872 -2.166 1.00 0.00 53 ARG A N 19
ATOM 22127 C CA . ARG A 1 53 ? -9.225 -7.761 -3.004 1.00 0.00 53 ARG A CA 19
ATOM 22128 C C . ARG A 1 53 ? -9.151 -7.299 -4.460 1.00 0.00 53 ARG A C 19
ATOM 22129 O O . ARG A 1 53 ? -8.824 -6.162 -4.736 1.00 0.00 53 ARG A O 19
ATOM 22150 N N . SER A 1 54 ? -9.470 -8.150 -5.394 1.00 0.00 54 SER A N 19
ATOM 22151 C CA . SER A 1 54 ? -9.426 -7.712 -6.815 1.00 0.00 54 SER A CA 19
ATOM 22152 C C . SER A 1 54 ? -10.193 -6.397 -6.934 1.00 0.00 54 SER A C 19
ATOM 22153 O O . SER A 1 54 ? -9.723 -5.431 -7.504 1.00 0.00 54 SER A O 19
ATOM 22161 N N . LYS A 1 55 ? -11.369 -6.362 -6.380 1.00 0.00 55 LYS A N 19
ATOM 22162 C CA . LYS A 1 55 ? -12.192 -5.129 -6.424 1.00 0.00 55 LYS A CA 19
ATOM 22163 C C . LYS A 1 55 ? -12.582 -4.696 -5.015 1.00 0.00 55 LYS A C 19
ATOM 22164 O O . LYS A 1 55 ? -12.115 -5.232 -4.031 1.00 0.00 55 LYS A O 19
ATOM 22183 N N . CYS A 1 56 ? -13.447 -3.733 -4.921 1.00 0.00 56 CYS A N 19
ATOM 22184 C CA . CYS A 1 56 ? -13.892 -3.258 -3.578 1.00 0.00 56 CYS A CA 19
ATOM 22185 C C . CYS A 1 56 ? -15.420 -3.169 -3.535 1.00 0.00 56 CYS A C 19
ATOM 22186 O O . CYS A 1 56 ? -16.079 -3.190 -4.555 1.00 0.00 56 CYS A O 19
ATOM 22193 N N . PHE A 1 57 ? -15.988 -3.076 -2.365 1.00 0.00 57 PHE A N 19
ATOM 22194 C CA . PHE A 1 57 ? -17.472 -2.990 -2.262 1.00 0.00 57 PHE A CA 19
ATOM 22195 C C . PHE A 1 57 ? -17.939 -1.564 -2.558 1.00 0.00 57 PHE A C 19
ATOM 22196 O O . PHE A 1 57 ? -17.160 -0.632 -2.561 1.00 0.00 57 PHE A O 19
ATOM 22213 N N . ARG A 1 58 ? -19.207 -1.387 -2.808 1.00 0.00 58 ARG A N 19
ATOM 22214 C CA . ARG A 1 58 ? -19.723 -0.023 -3.103 1.00 0.00 58 ARG A CA 19
ATOM 22215 C C . ARG A 1 58 ? -19.538 0.884 -1.890 1.00 0.00 58 ARG A C 19
ATOM 22216 O O . ARG A 1 58 ? -19.101 2.012 -2.004 1.00 0.00 58 ARG A O 19
ATOM 22237 N N . HIS A 1 59 ? -19.858 0.396 -0.725 1.00 0.00 59 HIS A N 19
ATOM 22238 C CA . HIS A 1 59 ? -19.692 1.227 0.499 1.00 0.00 59 HIS A CA 19
ATOM 22239 C C . HIS A 1 59 ? -18.203 1.463 0.770 1.00 0.00 59 HIS A C 19
ATOM 22240 O O . HIS A 1 59 ? -17.834 2.187 1.674 1.00 0.00 59 HIS A O 19
ATOM 22254 N N . GLU A 1 60 ? -17.344 0.855 -0.005 1.00 0.00 60 GLU A N 19
ATOM 22255 C CA . GLU A 1 60 ? -15.883 1.040 0.210 1.00 0.00 60 GLU A CA 19
ATOM 22256 C C . GLU A 1 60 ? -15.225 1.572 -1.067 1.00 0.00 60 GLU A C 19
ATOM 22257 O O . GLU A 1 60 ? -15.879 1.800 -2.066 1.00 0.00 60 GLU A O 19
ATOM 22269 N N . TYR A 1 61 ? -13.933 1.759 -1.047 1.00 0.00 61 TYR A N 19
ATOM 22270 C CA . TYR A 1 61 ? -13.235 2.264 -2.264 1.00 0.00 61 TYR A CA 19
ATOM 22271 C C . TYR A 1 61 ? -11.906 1.534 -2.443 1.00 0.00 61 TYR A C 19
ATOM 22272 O O . TYR A 1 61 ? -11.668 0.498 -1.856 1.00 0.00 61 TYR A O 19
ATOM 22290 N N . VAL A 1 62 ? -11.036 2.072 -3.250 1.00 0.00 62 VAL A N 19
ATOM 22291 C CA . VAL A 1 62 ? -9.718 1.415 -3.471 1.00 0.00 62 VAL A CA 19
ATOM 22292 C C . VAL A 1 62 ? -8.600 2.260 -2.859 1.00 0.00 62 VAL A C 19
ATOM 22293 O O . VAL A 1 62 ? -8.030 3.106 -3.516 1.00 0.00 62 VAL A O 19
ATOM 22306 N N . ASP A 1 63 ? -8.285 2.039 -1.608 1.00 0.00 63 ASP A N 19
ATOM 22307 C CA . ASP A 1 63 ? -7.200 2.832 -0.954 1.00 0.00 63 ASP A CA 19
ATOM 22308 C C . ASP A 1 63 ? -6.030 3.025 -1.922 1.00 0.00 63 ASP A C 19
ATOM 22309 O O . ASP A 1 63 ? -5.137 2.205 -2.007 1.00 0.00 63 ASP A O 19
ATOM 22318 N N . THR A 1 64 ? -6.037 4.100 -2.659 1.00 0.00 64 THR A N 19
ATOM 22319 C CA . THR A 1 64 ? -4.936 4.349 -3.633 1.00 0.00 64 THR A CA 19
ATOM 22320 C C . THR A 1 64 ? -3.581 4.362 -2.921 1.00 0.00 64 THR A C 19
ATOM 22321 O O . THR A 1 64 ? -2.567 4.012 -3.491 1.00 0.00 64 THR A O 19
ATOM 22332 N N . TYR A 1 65 ? -3.556 4.770 -1.685 1.00 0.00 65 TYR A N 19
ATOM 22333 C CA . TYR A 1 65 ? -2.266 4.815 -0.940 1.00 0.00 65 TYR A CA 19
ATOM 22334 C C . TYR A 1 65 ? -1.732 3.401 -0.690 1.00 0.00 65 TYR A C 19
ATOM 22335 O O . TYR A 1 65 ? -0.575 3.115 -0.922 1.00 0.00 65 TYR A O 19
ATOM 22353 N N . TYR A 1 66 ? -2.561 2.521 -0.202 1.00 0.00 66 TYR A N 19
ATOM 22354 C CA . TYR A 1 66 ? -2.089 1.133 0.079 1.00 0.00 66 TYR A CA 19
ATOM 22355 C C . TYR A 1 66 ? -2.137 0.268 -1.183 1.00 0.00 66 TYR A C 19
ATOM 22356 O O . TYR A 1 66 ? -1.636 -0.840 -1.204 1.00 0.00 66 TYR A O 19
ATOM 22374 N N . SER A 1 67 ? -2.720 0.761 -2.240 1.00 0.00 67 SER A N 19
ATOM 22375 C CA . SER A 1 67 ? -2.772 -0.045 -3.494 1.00 0.00 67 SER A CA 19
ATOM 22376 C C . SER A 1 67 ? -1.385 -0.629 -3.782 1.00 0.00 67 SER A C 19
ATOM 22377 O O . SER A 1 67 ? -1.248 -1.634 -4.453 1.00 0.00 67 SER A O 19
ATOM 22385 N N . ALA A 1 68 ? -0.357 -0.001 -3.275 1.00 0.00 68 ALA A N 19
ATOM 22386 C CA . ALA A 1 68 ? 1.025 -0.507 -3.512 1.00 0.00 68 ALA A CA 19
ATOM 22387 C C . ALA A 1 68 ? 1.235 -1.851 -2.808 1.00 0.00 68 ALA A C 19
ATOM 22388 O O . ALA A 1 68 ? 1.329 -2.882 -3.445 1.00 0.00 68 ALA A O 19
ATOM 22395 N N . VAL A 1 69 ? 1.318 -1.853 -1.503 1.00 0.00 69 VAL A N 19
ATOM 22396 C CA . VAL A 1 69 ? 1.532 -3.142 -0.782 1.00 0.00 69 VAL A CA 19
ATOM 22397 C C . VAL A 1 69 ? 0.623 -4.222 -1.369 1.00 0.00 69 VAL A C 19
ATOM 22398 O O . VAL A 1 69 ? 0.951 -5.391 -1.367 1.00 0.00 69 VAL A O 19
ATOM 22411 N N . CYS A 1 70 ? -0.514 -3.837 -1.878 1.00 0.00 70 CYS A N 19
ATOM 22412 C CA . CYS A 1 70 ? -1.439 -4.845 -2.471 1.00 0.00 70 CYS A CA 19
ATOM 22413 C C . CYS A 1 70 ? -0.765 -5.549 -3.651 1.00 0.00 70 CYS A C 19
ATOM 22414 O O . CYS A 1 70 ? -0.509 -6.736 -3.613 1.00 0.00 70 CYS A O 19
ATOM 22421 N N . GLY A 1 71 ? -0.473 -4.828 -4.699 1.00 0.00 71 GLY A N 19
ATOM 22422 C CA . GLY A 1 71 ? 0.187 -5.459 -5.877 1.00 0.00 71 GLY A CA 19
ATOM 22423 C C . GLY A 1 71 ? -0.852 -5.712 -6.971 1.00 0.00 71 GLY A C 19
ATOM 22424 O O . GLY A 1 71 ? -1.434 -4.793 -7.510 1.00 0.00 71 GLY A O 19
ATOM 22428 N N . ARG A 1 72 ? -1.090 -6.951 -7.302 1.00 0.00 72 ARG A N 19
ATOM 22429 C CA . ARG A 1 72 ? -2.093 -7.259 -8.360 1.00 0.00 72 ARG A CA 19
ATOM 22430 C C . ARG A 1 72 ? -3.469 -6.741 -7.940 1.00 0.00 72 ARG A C 19
ATOM 22431 O O . ARG A 1 72 ? -4.131 -6.037 -8.676 1.00 0.00 72 ARG A O 19
ATOM 22452 N N . TYR A 1 73 ? -3.900 -7.077 -6.755 1.00 0.00 73 TYR A N 19
ATOM 22453 C CA . TYR A 1 73 ? -5.231 -6.599 -6.283 1.00 0.00 73 TYR A CA 19
ATOM 22454 C C . TYR A 1 73 ? -5.122 -5.156 -5.787 1.00 0.00 73 TYR A C 19
ATOM 22455 O O . TYR A 1 73 ? -4.083 -4.533 -5.881 1.00 0.00 73 TYR A O 19
ATOM 22473 N N . PHE A 1 74 ? -6.184 -4.624 -5.250 1.00 0.00 74 PHE A N 19
ATOM 22474 C CA . PHE A 1 74 ? -6.140 -3.225 -4.736 1.00 0.00 74 PHE A CA 19
ATOM 22475 C C . PHE A 1 74 ? -6.516 -3.210 -3.257 1.00 0.00 74 PHE A C 19
ATOM 22476 O O . PHE A 1 74 ? -7.351 -3.971 -2.812 1.00 0.00 74 PHE A O 19
ATOM 22493 N N . CYS A 1 75 ? -5.913 -2.348 -2.490 1.00 0.00 75 CYS A N 19
ATOM 22494 C CA . CYS A 1 75 ? -6.250 -2.289 -1.042 1.00 0.00 75 CYS A CA 19
ATOM 22495 C C . CYS A 1 75 ? -7.522 -1.467 -0.851 1.00 0.00 75 CYS A C 19
ATOM 22496 O O . CYS A 1 75 ? -7.481 -0.255 -0.803 1.00 0.00 75 CYS A O 19
ATOM 22503 N N . CYS A 1 76 ? -8.651 -2.109 -0.743 1.00 0.00 76 CYS A N 19
ATOM 22504 C CA . CYS A 1 76 ? -9.913 -1.343 -0.560 1.00 0.00 76 CYS A CA 19
ATOM 22505 C C . CYS A 1 76 ? -10.047 -0.909 0.900 1.00 0.00 76 CYS A C 19
ATOM 22506 O O . CYS A 1 76 ? -9.363 -1.409 1.772 1.00 0.00 76 CYS A O 19
ATOM 22513 N N . ARG A 1 77 ? -10.912 0.024 1.169 1.00 0.00 77 ARG A N 19
ATOM 22514 C CA . ARG A 1 77 ? -11.078 0.500 2.573 1.00 0.00 77 ARG A CA 19
ATOM 22515 C C . ARG A 1 77 ? -12.505 0.999 2.805 1.00 0.00 77 ARG A C 19
ATOM 22516 O O . ARG A 1 77 ? -13.337 0.970 1.920 1.00 0.00 77 ARG A O 19
ATOM 22537 N N . SER A 1 78 ? -12.789 1.461 3.992 1.00 0.00 78 SER A N 19
ATOM 22538 C CA . SER A 1 78 ? -14.158 1.970 4.289 1.00 0.00 78 SER A CA 19
ATOM 22539 C C . SER A 1 78 ? -14.101 3.463 4.623 1.00 0.00 78 SER A C 19
ATOM 22540 O O . SER A 1 78 ? -13.992 3.849 5.770 1.00 0.00 78 SER A O 19
ATOM 22548 N N . ARG A 1 79 ? -14.173 4.306 3.628 1.00 0.00 79 ARG A N 19
ATOM 22549 C CA . ARG A 1 79 ? -14.120 5.773 3.889 1.00 0.00 79 ARG A CA 19
ATOM 22550 C C . ARG A 1 79 ? -15.181 6.167 4.921 1.00 0.00 79 ARG A C 19
ATOM 22551 O O . ARG A 1 79 ? -16.339 6.245 4.549 1.00 0.00 79 ARG A O 19
ATOM 22573 N N . ASN A 1 1 ? 16.888 8.832 -8.677 1.00 0.00 1 ASN A N 20
ATOM 22574 C CA . ASN A 1 1 ? 16.035 9.971 -8.220 1.00 0.00 1 ASN A CA 20
ATOM 22575 C C . ASN A 1 1 ? 14.846 9.450 -7.407 1.00 0.00 1 ASN A C 20
ATOM 22576 O O . ASN A 1 1 ? 14.636 9.864 -6.284 1.00 0.00 1 ASN A O 20
ATOM 22589 N N . PRO A 1 2 ? 14.105 8.556 -8.004 1.00 0.00 2 PRO A N 20
ATOM 22590 C CA . PRO A 1 2 ? 12.923 7.972 -7.327 1.00 0.00 2 PRO A CA 20
ATOM 22591 C C . PRO A 1 2 ? 13.360 6.956 -6.268 1.00 0.00 2 PRO A C 20
ATOM 22592 O O . PRO A 1 2 ? 14.291 6.200 -6.466 1.00 0.00 2 PRO A O 20
ATOM 22603 N N . LEU A 1 3 ? 12.694 6.929 -5.147 1.00 0.00 3 LEU A N 20
ATOM 22604 C CA . LEU A 1 3 ? 13.069 5.959 -4.078 1.00 0.00 3 LEU A CA 20
ATOM 22605 C C . LEU A 1 3 ? 11.832 5.192 -3.603 1.00 0.00 3 LEU A C 20
ATOM 22606 O O . LEU A 1 3 ? 10.779 5.260 -4.206 1.00 0.00 3 LEU A O 20
ATOM 22622 N N . ILE A 1 4 ? 11.949 4.462 -2.528 1.00 0.00 4 ILE A N 20
ATOM 22623 C CA . ILE A 1 4 ? 10.778 3.692 -2.019 1.00 0.00 4 ILE A CA 20
ATOM 22624 C C . ILE A 1 4 ? 9.648 4.645 -1.626 1.00 0.00 4 ILE A C 20
ATOM 22625 O O . ILE A 1 4 ? 9.890 5.721 -1.113 1.00 0.00 4 ILE A O 20
ATOM 22641 N N . PRO A 1 5 ? 8.446 4.202 -1.866 1.00 0.00 5 PRO A N 20
ATOM 22642 C CA . PRO A 1 5 ? 7.256 5.011 -1.516 1.00 0.00 5 PRO A CA 20
ATOM 22643 C C . PRO A 1 5 ? 7.068 5.022 0.004 1.00 0.00 5 PRO A C 20
ATOM 22644 O O . PRO A 1 5 ? 7.991 4.777 0.756 1.00 0.00 5 PRO A O 20
ATOM 22655 N N . ALA A 1 6 ? 5.882 5.299 0.458 1.00 0.00 6 ALA A N 20
ATOM 22656 C CA . ALA A 1 6 ? 5.627 5.323 1.921 1.00 0.00 6 ALA A CA 20
ATOM 22657 C C . ALA A 1 6 ? 4.677 4.187 2.309 1.00 0.00 6 ALA A C 20
ATOM 22658 O O . ALA A 1 6 ? 4.727 3.670 3.407 1.00 0.00 6 ALA A O 20
ATOM 22665 N N . ILE A 1 7 ? 3.809 3.800 1.415 1.00 0.00 7 ILE A N 20
ATOM 22666 C CA . ILE A 1 7 ? 2.850 2.698 1.729 1.00 0.00 7 ILE A CA 20
ATOM 22667 C C . ILE A 1 7 ? 3.592 1.464 2.259 1.00 0.00 7 ILE A C 20
ATOM 22668 O O . ILE A 1 7 ? 3.298 0.965 3.327 1.00 0.00 7 ILE A O 20
ATOM 22684 N N . TYR A 1 8 ? 4.543 0.966 1.523 1.00 0.00 8 TYR A N 20
ATOM 22685 C CA . TYR A 1 8 ? 5.291 -0.237 1.986 1.00 0.00 8 TYR A CA 20
ATOM 22686 C C . TYR A 1 8 ? 5.736 -0.058 3.436 1.00 0.00 8 TYR A C 20
ATOM 22687 O O . TYR A 1 8 ? 5.860 -1.011 4.179 1.00 0.00 8 TYR A O 20
ATOM 22705 N N . ILE A 1 9 ? 5.966 1.155 3.853 1.00 0.00 9 ILE A N 20
ATOM 22706 C CA . ILE A 1 9 ? 6.389 1.380 5.264 1.00 0.00 9 ILE A CA 20
ATOM 22707 C C . ILE A 1 9 ? 5.226 1.056 6.201 1.00 0.00 9 ILE A C 20
ATOM 22708 O O . ILE A 1 9 ? 4.117 1.516 6.013 1.00 0.00 9 ILE A O 20
ATOM 22724 N N . GLY A 1 10 ? 5.463 0.251 7.197 1.00 0.00 10 GLY A N 20
ATOM 22725 C CA . GLY A 1 10 ? 4.364 -0.116 8.126 1.00 0.00 10 GLY A CA 20
ATOM 22726 C C . GLY A 1 10 ? 3.264 -0.795 7.318 1.00 0.00 10 GLY A C 20
ATOM 22727 O O . GLY A 1 10 ? 2.092 -0.683 7.621 1.00 0.00 10 GLY A O 20
ATOM 22731 N N . ALA A 1 11 ? 3.637 -1.494 6.281 1.00 0.00 11 ALA A N 20
ATOM 22732 C CA . ALA A 1 11 ? 2.612 -2.179 5.437 1.00 0.00 11 ALA A CA 20
ATOM 22733 C C . ALA A 1 11 ? 2.885 -3.683 5.374 1.00 0.00 11 ALA A C 20
ATOM 22734 O O . ALA A 1 11 ? 3.614 -4.225 6.182 1.00 0.00 11 ALA A O 20
ATOM 22741 N N . THR A 1 12 ? 2.304 -4.363 4.422 1.00 0.00 12 THR A N 20
ATOM 22742 C CA . THR A 1 12 ? 2.533 -5.834 4.313 1.00 0.00 12 THR A CA 20
ATOM 22743 C C . THR A 1 12 ? 2.337 -6.289 2.869 1.00 0.00 12 THR A C 20
ATOM 22744 O O . THR A 1 12 ? 1.229 -6.476 2.422 1.00 0.00 12 THR A O 20
ATOM 22755 N N . VAL A 1 13 ? 3.398 -6.474 2.137 1.00 0.00 13 VAL A N 20
ATOM 22756 C CA . VAL A 1 13 ? 3.246 -6.920 0.721 1.00 0.00 13 VAL A CA 20
ATOM 22757 C C . VAL A 1 13 ? 3.340 -8.446 0.636 1.00 0.00 13 VAL A C 20
ATOM 22758 O O . VAL A 1 13 ? 3.623 -9.116 1.610 1.00 0.00 13 VAL A O 20
ATOM 22771 N N . GLY A 1 14 ? 3.106 -9.000 -0.522 1.00 0.00 14 GLY A N 20
ATOM 22772 C CA . GLY A 1 14 ? 3.185 -10.482 -0.669 1.00 0.00 14 GLY A CA 20
ATOM 22773 C C . GLY A 1 14 ? 4.632 -10.888 -0.953 1.00 0.00 14 GLY A C 20
ATOM 22774 O O . GLY A 1 14 ? 5.550 -10.131 -0.706 1.00 0.00 14 GLY A O 20
ATOM 22778 N N . PRO A 1 15 ? 4.786 -12.077 -1.469 1.00 0.00 15 PRO A N 20
ATOM 22779 C CA . PRO A 1 15 ? 6.135 -12.597 -1.795 1.00 0.00 15 PRO A CA 20
ATOM 22780 C C . PRO A 1 15 ? 6.680 -11.915 -3.053 1.00 0.00 15 PRO A C 20
ATOM 22781 O O . PRO A 1 15 ? 7.794 -11.429 -3.074 1.00 0.00 15 PRO A O 20
ATOM 22792 N N . SER A 1 16 ? 5.903 -11.872 -4.101 1.00 0.00 16 SER A N 20
ATOM 22793 C CA . SER A 1 16 ? 6.379 -11.220 -5.356 1.00 0.00 16 SER A CA 20
ATOM 22794 C C . SER A 1 16 ? 6.699 -9.746 -5.095 1.00 0.00 16 SER A C 20
ATOM 22795 O O . SER A 1 16 ? 7.758 -9.261 -5.440 1.00 0.00 16 SER A O 20
ATOM 22803 N N . VAL A 1 17 ? 5.792 -9.030 -4.486 1.00 0.00 17 VAL A N 20
ATOM 22804 C CA . VAL A 1 17 ? 6.051 -7.589 -4.205 1.00 0.00 17 VAL A CA 20
ATOM 22805 C C . VAL A 1 17 ? 7.264 -7.449 -3.283 1.00 0.00 17 VAL A C 20
ATOM 22806 O O . VAL A 1 17 ? 8.185 -6.708 -3.560 1.00 0.00 17 VAL A O 20
ATOM 22819 N N . TRP A 1 18 ? 7.274 -8.161 -2.191 1.00 0.00 18 TRP A N 20
ATOM 22820 C CA . TRP A 1 18 ? 8.433 -8.074 -1.259 1.00 0.00 18 TRP A CA 20
ATOM 22821 C C . TRP A 1 18 ? 9.738 -8.117 -2.054 1.00 0.00 18 TRP A C 20
ATOM 22822 O O . TRP A 1 18 ? 10.485 -7.160 -2.100 1.00 0.00 18 TRP A O 20
ATOM 22843 N N . ALA A 1 19 ? 10.012 -9.224 -2.683 1.00 0.00 19 ALA A N 20
ATOM 22844 C CA . ALA A 1 19 ? 11.266 -9.344 -3.482 1.00 0.00 19 ALA A CA 20
ATOM 22845 C C . ALA A 1 19 ? 11.492 -8.075 -4.308 1.00 0.00 19 ALA A C 20
ATOM 22846 O O . ALA A 1 19 ? 12.591 -7.563 -4.391 1.00 0.00 19 ALA A O 20
ATOM 22853 N N . TYR A 1 20 ? 10.460 -7.565 -4.917 1.00 0.00 20 TYR A N 20
ATOM 22854 C CA . TYR A 1 20 ? 10.615 -6.328 -5.739 1.00 0.00 20 TYR A CA 20
ATOM 22855 C C . TYR A 1 20 ? 11.196 -5.199 -4.885 1.00 0.00 20 TYR A C 20
ATOM 22856 O O . TYR A 1 20 ? 12.293 -4.732 -5.118 1.00 0.00 20 TYR A O 20
ATOM 22874 N N . LEU A 1 21 ? 10.469 -4.759 -3.896 1.00 0.00 21 LEU A N 20
ATOM 22875 C CA . LEU A 1 21 ? 10.980 -3.662 -3.027 1.00 0.00 21 LEU A CA 20
ATOM 22876 C C . LEU A 1 21 ? 12.447 -3.915 -2.670 1.00 0.00 21 LEU A C 20
ATOM 22877 O O . LEU A 1 21 ? 13.249 -3.003 -2.619 1.00 0.00 21 LEU A O 20
ATOM 22893 N N . VAL A 1 22 ? 12.805 -5.146 -2.428 1.00 0.00 22 VAL A N 20
ATOM 22894 C CA . VAL A 1 22 ? 14.221 -5.454 -2.079 1.00 0.00 22 VAL A CA 20
ATOM 22895 C C . VAL A 1 22 ? 15.157 -4.916 -3.160 1.00 0.00 22 VAL A C 20
ATOM 22896 O O . VAL A 1 22 ? 16.059 -4.146 -2.893 1.00 0.00 22 VAL A O 20
ATOM 22909 N N . ALA A 1 23 ? 14.946 -5.314 -4.382 1.00 0.00 23 ALA A N 20
ATOM 22910 C CA . ALA A 1 23 ? 15.818 -4.828 -5.488 1.00 0.00 23 ALA A CA 20
ATOM 22911 C C . ALA A 1 23 ? 15.892 -3.299 -5.466 1.00 0.00 23 ALA A C 20
ATOM 22912 O O . ALA A 1 23 ? 16.947 -2.715 -5.622 1.00 0.00 23 ALA A O 20
ATOM 22919 N N . LEU A 1 24 ? 14.779 -2.646 -5.273 1.00 0.00 24 LEU A N 20
ATOM 22920 C CA . LEU A 1 24 ? 14.783 -1.158 -5.239 1.00 0.00 24 LEU A CA 20
ATOM 22921 C C . LEU A 1 24 ? 15.779 -0.657 -4.190 1.00 0.00 24 LEU A C 20
ATOM 22922 O O . LEU A 1 24 ? 16.533 0.266 -4.425 1.00 0.00 24 LEU A O 20
ATOM 22938 N N . VAL A 1 25 ? 15.787 -1.262 -3.034 1.00 0.00 25 VAL A N 20
ATOM 22939 C CA . VAL A 1 25 ? 16.736 -0.822 -1.968 1.00 0.00 25 VAL A CA 20
ATOM 22940 C C . VAL A 1 25 ? 17.573 -2.013 -1.477 1.00 0.00 25 VAL A C 20
ATOM 22941 O O . VAL A 1 25 ? 18.644 -2.278 -1.986 1.00 0.00 25 VAL A O 20
ATOM 22954 N N . GLY A 1 26 ? 17.101 -2.733 -0.494 1.00 0.00 26 GLY A N 20
ATOM 22955 C CA . GLY A 1 26 ? 17.877 -3.895 0.019 1.00 0.00 26 GLY A CA 20
ATOM 22956 C C . GLY A 1 26 ? 17.140 -4.514 1.207 1.00 0.00 26 GLY A C 20
ATOM 22957 O O . GLY A 1 26 ? 16.219 -3.936 1.747 1.00 0.00 26 GLY A O 20
ATOM 22961 N N . ALA A 1 27 ? 17.533 -5.689 1.614 1.00 0.00 27 ALA A N 20
ATOM 22962 C CA . ALA A 1 27 ? 16.851 -6.348 2.762 1.00 0.00 27 ALA A CA 20
ATOM 22963 C C . ALA A 1 27 ? 16.989 -5.500 4.029 1.00 0.00 27 ALA A C 20
ATOM 22964 O O . ALA A 1 27 ? 16.222 -5.637 4.962 1.00 0.00 27 ALA A O 20
ATOM 22971 N N . ALA A 1 28 ? 17.956 -4.625 4.076 1.00 0.00 28 ALA A N 20
ATOM 22972 C CA . ALA A 1 28 ? 18.129 -3.779 5.286 1.00 0.00 28 ALA A CA 20
ATOM 22973 C C . ALA A 1 28 ? 17.014 -2.739 5.354 1.00 0.00 28 ALA A C 20
ATOM 22974 O O . ALA A 1 28 ? 16.203 -2.743 6.258 1.00 0.00 28 ALA A O 20
ATOM 22981 N N . ALA A 1 29 ? 16.957 -1.853 4.401 1.00 0.00 29 ALA A N 20
ATOM 22982 C CA . ALA A 1 29 ? 15.880 -0.827 4.414 1.00 0.00 29 ALA A CA 20
ATOM 22983 C C . ALA A 1 29 ? 14.525 -1.519 4.278 1.00 0.00 29 ALA A C 20
ATOM 22984 O O . ALA A 1 29 ? 13.493 -0.959 4.593 1.00 0.00 29 ALA A O 20
ATOM 22991 N N . VAL A 1 30 ? 14.524 -2.739 3.814 1.00 0.00 30 VAL A N 20
ATOM 22992 C CA . VAL A 1 30 ? 13.241 -3.476 3.663 1.00 0.00 30 VAL A CA 20
ATOM 22993 C C . VAL A 1 30 ? 12.753 -3.950 5.034 1.00 0.00 30 VAL A C 20
ATOM 22994 O O . VAL A 1 30 ? 11.567 -4.037 5.287 1.00 0.00 30 VAL A O 20
ATOM 23007 N N . THR A 1 31 ? 13.660 -4.254 5.924 1.00 0.00 31 THR A N 20
ATOM 23008 C CA . THR A 1 31 ? 13.248 -4.717 7.281 1.00 0.00 31 THR A CA 20
ATOM 23009 C C . THR A 1 31 ? 13.177 -3.527 8.240 1.00 0.00 31 THR A C 20
ATOM 23010 O O . THR A 1 31 ? 12.579 -3.601 9.296 1.00 0.00 31 THR A O 20
ATOM 23021 N N . ALA A 1 32 ? 13.783 -2.428 7.880 1.00 0.00 32 ALA A N 20
ATOM 23022 C CA . ALA A 1 32 ? 13.749 -1.232 8.768 1.00 0.00 32 ALA A CA 20
ATOM 23023 C C . ALA A 1 32 ? 12.513 -0.382 8.458 1.00 0.00 32 ALA A C 20
ATOM 23024 O O . ALA A 1 32 ? 12.038 0.368 9.288 1.00 0.00 32 ALA A O 20
ATOM 23031 N N . ALA A 1 33 ? 11.988 -0.494 7.268 1.00 0.00 33 ALA A N 20
ATOM 23032 C CA . ALA A 1 33 ? 10.784 0.305 6.905 1.00 0.00 33 ALA A CA 20
ATOM 23033 C C . ALA A 1 33 ? 9.516 -0.395 7.402 1.00 0.00 33 ALA A C 20
ATOM 23034 O O . ALA A 1 33 ? 8.415 -0.018 7.058 1.00 0.00 33 ALA A O 20
ATOM 23041 N N . ASN A 1 34 ? 9.663 -1.409 8.209 1.00 0.00 34 ASN A N 20
ATOM 23042 C CA . ASN A 1 34 ? 8.469 -2.135 8.732 1.00 0.00 34 ASN A CA 20
ATOM 23043 C C . ASN A 1 34 ? 7.633 -2.700 7.578 1.00 0.00 34 ASN A C 20
ATOM 23044 O O . ASN A 1 34 ? 6.567 -2.204 7.257 1.00 0.00 34 ASN A O 20
ATOM 23055 N N . ILE A 1 35 ? 8.110 -3.746 6.957 1.00 0.00 35 ILE A N 20
ATOM 23056 C CA . ILE A 1 35 ? 7.353 -4.363 5.830 1.00 0.00 35 ILE A CA 20
ATOM 23057 C C . ILE A 1 35 ? 7.131 -5.851 6.114 1.00 0.00 35 ILE A C 20
ATOM 23058 O O . ILE A 1 35 ? 8.063 -6.589 6.365 1.00 0.00 35 ILE A O 20
ATOM 23074 N N . ARG A 1 36 ? 5.907 -6.297 6.081 1.00 0.00 36 ARG A N 20
ATOM 23075 C CA . ARG A 1 36 ? 5.635 -7.737 6.355 1.00 0.00 36 ARG A CA 20
ATOM 23076 C C . ARG A 1 36 ? 5.261 -8.463 5.061 1.00 0.00 36 ARG A C 20
ATOM 23077 O O . ARG A 1 36 ? 4.638 -7.904 4.179 1.00 0.00 36 ARG A O 20
ATOM 23098 N N . ARG A 1 37 ? 5.634 -9.709 4.944 1.00 0.00 37 ARG A N 20
ATOM 23099 C CA . ARG A 1 37 ? 5.297 -10.476 3.713 1.00 0.00 37 ARG A CA 20
ATOM 23100 C C . ARG A 1 37 ? 3.940 -11.162 3.885 1.00 0.00 37 ARG A C 20
ATOM 23101 O O . ARG A 1 37 ? 3.511 -11.442 4.987 1.00 0.00 37 ARG A O 20
ATOM 23122 N N . ALA A 1 38 ? 3.257 -11.430 2.806 1.00 0.00 38 ALA A N 20
ATOM 23123 C CA . ALA A 1 38 ? 1.927 -12.093 2.916 1.00 0.00 38 ALA A CA 20
ATOM 23124 C C . ALA A 1 38 ? 1.881 -13.345 2.035 1.00 0.00 38 ALA A C 20
ATOM 23125 O O . ALA A 1 38 ? 2.679 -13.512 1.135 1.00 0.00 38 ALA A O 20
ATOM 23132 N N . SER A 1 39 ? 0.953 -14.226 2.291 1.00 0.00 39 SER A N 20
ATOM 23133 C CA . SER A 1 39 ? 0.854 -15.470 1.474 1.00 0.00 39 SER A CA 20
ATOM 23134 C C . SER A 1 39 ? 0.821 -15.127 -0.019 1.00 0.00 39 SER A C 20
ATOM 23135 O O . SER A 1 39 ? 1.215 -15.916 -0.854 1.00 0.00 39 SER A O 20
ATOM 23143 N N . SER A 1 40 ? 0.354 -13.957 -0.359 1.00 0.00 40 SER A N 20
ATOM 23144 C CA . SER A 1 40 ? 0.297 -13.568 -1.798 1.00 0.00 40 SER A CA 20
ATOM 23145 C C . SER A 1 40 ? 0.068 -12.059 -1.927 1.00 0.00 40 SER A C 20
ATOM 23146 O O . SER A 1 40 ? 0.010 -11.344 -0.947 1.00 0.00 40 SER A O 20
ATOM 23154 N N . ASP A 1 41 ? -0.062 -11.571 -3.131 1.00 0.00 41 ASP A N 20
ATOM 23155 C CA . ASP A 1 41 ? -0.286 -10.109 -3.321 1.00 0.00 41 ASP A CA 20
ATOM 23156 C C . ASP A 1 41 ? -1.526 -9.660 -2.543 1.00 0.00 41 ASP A C 20
ATOM 23157 O O . ASP A 1 41 ? -1.662 -8.509 -2.182 1.00 0.00 41 ASP A O 20
ATOM 23166 N N . ASN A 1 42 ? -2.432 -10.563 -2.283 1.00 0.00 42 ASN A N 20
ATOM 23167 C CA . ASN A 1 42 ? -3.664 -10.190 -1.530 1.00 0.00 42 ASN A CA 20
ATOM 23168 C C . ASN A 1 42 ? -3.412 -10.291 -0.021 1.00 0.00 42 ASN A C 20
ATOM 23169 O O . ASN A 1 42 ? -3.252 -11.369 0.518 1.00 0.00 42 ASN A O 20
ATOM 23180 N N . HIS A 1 43 ? -3.379 -9.180 0.667 1.00 0.00 43 HIS A N 20
ATOM 23181 C CA . HIS A 1 43 ? -3.144 -9.224 2.138 1.00 0.00 43 HIS A CA 20
ATOM 23182 C C . HIS A 1 43 ? -3.885 -8.083 2.827 1.00 0.00 43 HIS A C 20
ATOM 23183 O O . HIS A 1 43 ? -4.480 -7.237 2.188 1.00 0.00 43 HIS A O 20
ATOM 23197 N N . SER A 1 44 ? -3.850 -8.049 4.128 1.00 0.00 44 SER A N 20
ATOM 23198 C CA . SER A 1 44 ? -4.547 -6.956 4.856 1.00 0.00 44 SER A CA 20
ATOM 23199 C C . SER A 1 44 ? -3.712 -5.679 4.789 1.00 0.00 44 SER A C 20
ATOM 23200 O O . SER A 1 44 ? -2.505 -5.709 4.923 1.00 0.00 44 SER A O 20
ATOM 23208 N N . CYS A 1 45 ? -4.339 -4.558 4.587 1.00 0.00 45 CYS A N 20
ATOM 23209 C CA . CYS A 1 45 ? -3.568 -3.287 4.517 1.00 0.00 45 CYS A CA 20
ATOM 23210 C C . CYS A 1 45 ? -4.207 -2.224 5.408 1.00 0.00 45 CYS A C 20
ATOM 23211 O O . CYS A 1 45 ? -5.220 -2.450 6.047 1.00 0.00 45 CYS A O 20
ATOM 23218 N N . ALA A 1 46 ? -3.616 -1.067 5.458 1.00 0.00 46 ALA A N 20
ATOM 23219 C CA . ALA A 1 46 ? -4.175 0.015 6.315 1.00 0.00 46 ALA A CA 20
ATOM 23220 C C . ALA A 1 46 ? -4.463 -0.537 7.712 1.00 0.00 46 ALA A C 20
ATOM 23221 O O . ALA A 1 46 ? -5.435 -0.177 8.346 1.00 0.00 46 ALA A O 20
ATOM 23228 N N . GLY A 1 47 ? -3.628 -1.421 8.189 1.00 0.00 47 GLY A N 20
ATOM 23229 C CA . GLY A 1 47 ? -3.857 -2.009 9.539 1.00 0.00 47 GLY A CA 20
ATOM 23230 C C . GLY A 1 47 ? -5.089 -2.913 9.482 1.00 0.00 47 GLY A C 20
ATOM 23231 O O . GLY A 1 47 ? -5.375 -3.522 8.471 1.00 0.00 47 GLY A O 20
ATOM 23235 N N . ASN A 1 48 ? -5.825 -3.002 10.554 1.00 0.00 48 ASN A N 20
ATOM 23236 C CA . ASN A 1 48 ? -7.038 -3.860 10.551 1.00 0.00 48 ASN A CA 20
ATOM 23237 C C . ASN A 1 48 ? -8.241 -3.065 10.033 1.00 0.00 48 ASN A C 20
ATOM 23238 O O . ASN A 1 48 ? -9.363 -3.282 10.445 1.00 0.00 48 ASN A O 20
ATOM 23249 N N . ARG A 1 49 ? -8.014 -2.136 9.143 1.00 0.00 49 ARG A N 20
ATOM 23250 C CA . ARG A 1 49 ? -9.139 -1.321 8.613 1.00 0.00 49 ARG A CA 20
ATOM 23251 C C . ARG A 1 49 ? -9.348 -1.579 7.118 1.00 0.00 49 ARG A C 20
ATOM 23252 O O . ARG A 1 49 ? -10.454 -1.503 6.619 1.00 0.00 49 ARG A O 20
ATOM 23273 N N . GLY A 1 50 ? -8.302 -1.871 6.395 1.00 0.00 50 GLY A N 20
ATOM 23274 C CA . GLY A 1 50 ? -8.467 -2.116 4.934 1.00 0.00 50 GLY A CA 20
ATOM 23275 C C . GLY A 1 50 ? -7.938 -3.505 4.569 1.00 0.00 50 GLY A C 20
ATOM 23276 O O . GLY A 1 50 ? -7.243 -4.141 5.338 1.00 0.00 50 GLY A O 20
ATOM 23280 N N . TRP A 1 51 ? -8.267 -3.978 3.398 1.00 0.00 51 TRP A N 20
ATOM 23281 C CA . TRP A 1 51 ? -7.795 -5.324 2.962 1.00 0.00 51 TRP A CA 20
ATOM 23282 C C . TRP A 1 51 ? -7.518 -5.304 1.454 1.00 0.00 51 TRP A C 20
ATOM 23283 O O . TRP A 1 51 ? -7.856 -4.358 0.773 1.00 0.00 51 TRP A O 20
ATOM 23304 N N . CYS A 1 52 ? -6.905 -6.326 0.922 1.00 0.00 52 CYS A N 20
ATOM 23305 C CA . CYS A 1 52 ? -6.616 -6.330 -0.540 1.00 0.00 52 CYS A CA 20
ATOM 23306 C C . CYS A 1 52 ? -7.490 -7.353 -1.271 1.00 0.00 52 CYS A C 20
ATOM 23307 O O . CYS A 1 52 ? -7.347 -8.547 -1.094 1.00 0.00 52 CYS A O 20
ATOM 23314 N N . ARG A 1 53 ? -8.381 -6.892 -2.104 1.00 0.00 53 ARG A N 20
ATOM 23315 C CA . ARG A 1 53 ? -9.254 -7.830 -2.869 1.00 0.00 53 ARG A CA 20
ATOM 23316 C C . ARG A 1 53 ? -9.267 -7.415 -4.340 1.00 0.00 53 ARG A C 20
ATOM 23317 O O . ARG A 1 53 ? -8.951 -6.290 -4.673 1.00 0.00 53 ARG A O 20
ATOM 23338 N N . SER A 1 54 ? -9.646 -8.293 -5.226 1.00 0.00 54 SER A N 20
ATOM 23339 C CA . SER A 1 54 ? -9.689 -7.900 -6.660 1.00 0.00 54 SER A CA 20
ATOM 23340 C C . SER A 1 54 ? -10.478 -6.600 -6.776 1.00 0.00 54 SER A C 20
ATOM 23341 O O . SER A 1 54 ? -10.039 -5.634 -7.367 1.00 0.00 54 SER A O 20
ATOM 23349 N N . LYS A 1 55 ? -11.639 -6.577 -6.192 1.00 0.00 55 LYS A N 20
ATOM 23350 C CA . LYS A 1 55 ? -12.482 -5.360 -6.225 1.00 0.00 55 LYS A CA 20
ATOM 23351 C C . LYS A 1 55 ? -12.850 -4.927 -4.810 1.00 0.00 55 LYS A C 20
ATOM 23352 O O . LYS A 1 55 ? -12.462 -5.541 -3.837 1.00 0.00 55 LYS A O 20
ATOM 23371 N N . CYS A 1 56 ? -13.607 -3.880 -4.698 1.00 0.00 56 CYS A N 20
ATOM 23372 C CA . CYS A 1 56 ? -14.022 -3.402 -3.346 1.00 0.00 56 CYS A CA 20
ATOM 23373 C C . CYS A 1 56 ? -15.547 -3.303 -3.272 1.00 0.00 56 CYS A C 20
ATOM 23374 O O . CYS A 1 56 ? -16.231 -3.352 -4.276 1.00 0.00 56 CYS A O 20
ATOM 23381 N N . PHE A 1 57 ? -16.089 -3.166 -2.093 1.00 0.00 57 PHE A N 20
ATOM 23382 C CA . PHE A 1 57 ? -17.569 -3.068 -1.962 1.00 0.00 57 PHE A CA 20
ATOM 23383 C C . PHE A 1 57 ? -18.040 -1.651 -2.295 1.00 0.00 57 PHE A C 20
ATOM 23384 O O . PHE A 1 57 ? -17.247 -0.746 -2.466 1.00 0.00 57 PHE A O 20
ATOM 23401 N N . ARG A 1 58 ? -19.325 -1.451 -2.393 1.00 0.00 58 ARG A N 20
ATOM 23402 C CA . ARG A 1 58 ? -19.848 -0.097 -2.718 1.00 0.00 58 ARG A CA 20
ATOM 23403 C C . ARG A 1 58 ? -19.655 0.842 -1.528 1.00 0.00 58 ARG A C 20
ATOM 23404 O O . ARG A 1 58 ? -19.315 1.997 -1.685 1.00 0.00 58 ARG A O 20
ATOM 23425 N N . HIS A 1 59 ? -19.863 0.352 -0.338 1.00 0.00 59 HIS A N 20
ATOM 23426 C CA . HIS A 1 59 ? -19.684 1.214 0.861 1.00 0.00 59 HIS A CA 20
ATOM 23427 C C . HIS A 1 59 ? -18.195 1.496 1.081 1.00 0.00 59 HIS A C 20
ATOM 23428 O O . HIS A 1 59 ? -17.818 2.224 1.978 1.00 0.00 59 HIS A O 20
ATOM 23442 N N . GLU A 1 60 ? -17.345 0.922 0.271 1.00 0.00 60 GLU A N 20
ATOM 23443 C CA . GLU A 1 60 ? -15.885 1.153 0.438 1.00 0.00 60 GLU A CA 20
ATOM 23444 C C . GLU A 1 60 ? -15.274 1.636 -0.879 1.00 0.00 60 GLU A C 20
ATOM 23445 O O . GLU A 1 60 ? -15.970 1.905 -1.838 1.00 0.00 60 GLU A O 20
ATOM 23457 N N . TYR A 1 61 ? -13.976 1.736 -0.936 1.00 0.00 61 TYR A N 20
ATOM 23458 C CA . TYR A 1 61 ? -13.317 2.189 -2.193 1.00 0.00 61 TYR A CA 20
ATOM 23459 C C . TYR A 1 61 ? -11.992 1.455 -2.379 1.00 0.00 61 TYR A C 20
ATOM 23460 O O . TYR A 1 61 ? -11.729 0.453 -1.744 1.00 0.00 61 TYR A O 20
ATOM 23478 N N . VAL A 1 62 ? -11.154 1.953 -3.242 1.00 0.00 62 VAL A N 20
ATOM 23479 C CA . VAL A 1 62 ? -9.841 1.288 -3.471 1.00 0.00 62 VAL A CA 20
ATOM 23480 C C . VAL A 1 62 ? -8.711 2.158 -2.917 1.00 0.00 62 VAL A C 20
ATOM 23481 O O . VAL A 1 62 ? -8.165 2.990 -3.611 1.00 0.00 62 VAL A O 20
ATOM 23494 N N . ASP A 1 63 ? -8.362 1.971 -1.671 1.00 0.00 63 ASP A N 20
ATOM 23495 C CA . ASP A 1 63 ? -7.266 2.790 -1.071 1.00 0.00 63 ASP A CA 20
ATOM 23496 C C . ASP A 1 63 ? -6.113 2.940 -2.066 1.00 0.00 63 ASP A C 20
ATOM 23497 O O . ASP A 1 63 ? -5.225 2.114 -2.133 1.00 0.00 63 ASP A O 20
ATOM 23506 N N . THR A 1 64 ? -6.126 3.987 -2.843 1.00 0.00 64 THR A N 20
ATOM 23507 C CA . THR A 1 64 ? -5.037 4.192 -3.841 1.00 0.00 64 THR A CA 20
ATOM 23508 C C . THR A 1 64 ? -3.676 4.247 -3.144 1.00 0.00 64 THR A C 20
ATOM 23509 O O . THR A 1 64 ? -2.660 3.900 -3.713 1.00 0.00 64 THR A O 20
ATOM 23520 N N . TYR A 1 65 ? -3.647 4.683 -1.916 1.00 0.00 65 TYR A N 20
ATOM 23521 C CA . TYR A 1 65 ? -2.352 4.763 -1.184 1.00 0.00 65 TYR A CA 20
ATOM 23522 C C . TYR A 1 65 ? -1.815 3.361 -0.889 1.00 0.00 65 TYR A C 20
ATOM 23523 O O . TYR A 1 65 ? -0.663 3.062 -1.137 1.00 0.00 65 TYR A O 20
ATOM 23541 N N . TYR A 1 66 ? -2.637 2.503 -0.352 1.00 0.00 66 TYR A N 20
ATOM 23542 C CA . TYR A 1 66 ? -2.164 1.125 -0.030 1.00 0.00 66 TYR A CA 20
ATOM 23543 C C . TYR A 1 66 ? -2.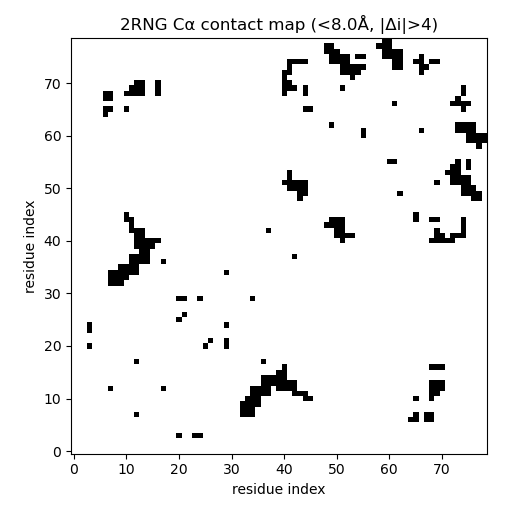221 0.227 -1.268 1.00 0.00 66 TYR A C 20
ATOM 23544 O O . TYR A 1 66 ? -1.721 -0.882 -1.263 1.00 0.00 66 TYR A O 20
ATOM 23562 N N . SER A 1 67 ? -2.807 0.695 -2.336 1.00 0.00 67 SER A N 20
ATOM 23563 C CA . SER A 1 67 ? -2.864 -0.139 -3.568 1.00 0.00 67 SER A CA 20
ATOM 23564 C C . SER A 1 67 ? -1.456 -0.643 -3.898 1.00 0.00 67 SER A C 20
ATOM 23565 O O . SER A 1 67 ? -1.280 -1.627 -4.589 1.00 0.00 67 SER A O 20
ATOM 23573 N N . ALA A 1 68 ? -0.451 0.030 -3.400 1.00 0.00 68 ALA A N 20
ATOM 23574 C CA . ALA A 1 68 ? 0.950 -0.397 -3.673 1.00 0.00 68 ALA A CA 20
ATOM 23575 C C . ALA A 1 68 ? 1.240 -1.737 -2.989 1.00 0.00 68 ALA A C 20
ATOM 23576 O O . ALA A 1 68 ? 1.411 -2.748 -3.641 1.00 0.00 68 ALA A O 20
ATOM 23583 N N . VAL A 1 69 ? 1.301 -1.759 -1.682 1.00 0.00 69 VAL A N 20
ATOM 23584 C CA . VAL A 1 69 ? 1.585 -3.048 -0.987 1.00 0.00 69 VAL A CA 20
ATOM 23585 C C . VAL A 1 69 ? 0.712 -4.149 -1.586 1.00 0.00 69 VAL A C 20
ATOM 23586 O O . VAL A 1 69 ? 1.090 -5.302 -1.627 1.00 0.00 69 VAL A O 20
ATOM 23599 N N . CYS A 1 70 ? -0.450 -3.797 -2.060 1.00 0.00 70 CYS A N 20
ATOM 23600 C CA . CYS A 1 70 ? -1.352 -4.817 -2.668 1.00 0.00 70 CYS A CA 20
ATOM 23601 C C . CYS A 1 70 ? -0.673 -5.483 -3.868 1.00 0.00 70 CYS A C 20
ATOM 23602 O O . CYS A 1 70 ? -0.294 -6.636 -3.819 1.00 0.00 70 CYS A O 20
ATOM 23609 N N . GLY A 1 71 ? -0.518 -4.765 -4.948 1.00 0.00 71 GLY A N 20
ATOM 23610 C CA . GLY A 1 71 ? 0.133 -5.357 -6.151 1.00 0.00 71 GLY A CA 20
ATOM 23611 C C . GLY A 1 71 ? -0.934 -5.682 -7.199 1.00 0.00 71 GLY A C 20
ATOM 23612 O O . GLY A 1 71 ? -1.591 -4.804 -7.723 1.00 0.00 71 GLY A O 20
ATOM 23616 N N . ARG A 1 72 ? -1.113 -6.938 -7.509 1.00 0.00 72 ARG A N 20
ATOM 23617 C CA . ARG A 1 72 ? -2.141 -7.315 -8.523 1.00 0.00 72 ARG A CA 20
ATOM 23618 C C . ARG A 1 72 ? -3.529 -6.877 -8.049 1.00 0.00 72 ARG A C 20
ATOM 23619 O O . ARG A 1 72 ? -4.339 -6.403 -8.821 1.00 0.00 72 ARG A O 20
ATOM 23640 N N . TYR A 1 73 ? -3.806 -7.028 -6.783 1.00 0.00 73 TYR A N 20
ATOM 23641 C CA . TYR A 1 73 ? -5.138 -6.617 -6.256 1.00 0.00 73 TYR A CA 20
ATOM 23642 C C . TYR A 1 73 ? -5.075 -5.174 -5.751 1.00 0.00 73 TYR A C 20
ATOM 23643 O O . TYR A 1 73 ? -4.055 -4.521 -5.840 1.00 0.00 73 TYR A O 20
ATOM 23661 N N . PHE A 1 74 ? -6.153 -4.675 -5.213 1.00 0.00 74 PHE A N 20
ATOM 23662 C CA . PHE A 1 74 ? -6.145 -3.278 -4.694 1.00 0.00 74 PHE A CA 20
ATOM 23663 C C . PHE A 1 74 ? -6.522 -3.278 -3.214 1.00 0.00 74 PHE A C 20
ATOM 23664 O O . PHE A 1 74 ? -7.324 -4.075 -2.769 1.00 0.00 74 PHE A O 20
ATOM 23681 N N . CYS A 1 75 ? -5.958 -2.391 -2.446 1.00 0.00 75 CYS A N 20
ATOM 23682 C CA . CYS A 1 75 ? -6.297 -2.347 -0.998 1.00 0.00 75 CYS A CA 20
ATOM 23683 C C . CYS A 1 75 ? -7.557 -1.509 -0.791 1.00 0.00 75 CYS A C 20
ATOM 23684 O O . CYS A 1 75 ? -7.507 -0.295 -0.764 1.00 0.00 75 CYS A O 20
ATOM 23691 N N . CYS A 1 76 ? -8.689 -2.141 -0.648 1.00 0.00 76 CYS A N 20
ATOM 23692 C CA . CYS A 1 76 ? -9.943 -1.366 -0.447 1.00 0.00 76 CYS A CA 20
ATOM 23693 C C . CYS A 1 76 ? -10.027 -0.891 1.002 1.00 0.00 76 CYS A C 20
ATOM 23694 O O . CYS A 1 76 ? -9.319 -1.372 1.865 1.00 0.00 76 CYS A O 20
ATOM 23701 N N . ARG A 1 77 ? -10.877 0.055 1.274 1.00 0.00 77 ARG A N 20
ATOM 23702 C CA . ARG A 1 77 ? -10.991 0.567 2.669 1.00 0.00 77 ARG A CA 20
ATOM 23703 C C . ARG A 1 77 ? -12.383 1.149 2.918 1.00 0.00 77 ARG A C 20
ATOM 23704 O O . ARG A 1 77 ? -13.254 1.093 2.073 1.00 0.00 77 ARG A O 20
ATOM 23725 N N . SER A 1 78 ? -12.591 1.714 4.075 1.00 0.00 78 SER A N 20
ATOM 23726 C CA . SER A 1 78 ? -13.922 2.308 4.387 1.00 0.00 78 SER A CA 20
ATOM 23727 C C . SER A 1 78 ? -13.810 3.832 4.483 1.00 0.00 78 SER A C 20
ATOM 23728 O O . SER A 1 78 ? -13.350 4.370 5.471 1.00 0.00 78 SER A O 20
ATOM 23736 N N . ARG A 1 79 ? -14.224 4.533 3.462 1.00 0.00 79 ARG A N 20
ATOM 23737 C CA . ARG A 1 79 ? -14.140 6.021 3.497 1.00 0.00 79 ARG A CA 20
ATOM 23738 C C . ARG A 1 79 ? -15.092 6.581 4.556 1.00 0.00 79 ARG A C 20
ATOM 23739 O O . ARG A 1 79 ? -15.012 7.768 4.828 1.00 0.00 79 ARG A O 20
ATOM 23761 N N . ASN A 1 1 ? 15.619 7.785 -10.164 1.00 0.00 1 ASN A N 21
ATOM 23762 C CA . ASN A 1 1 ? 15.238 6.550 -9.420 1.00 0.00 1 ASN A CA 21
ATOM 23763 C C . ASN A 1 1 ? 13.888 6.749 -8.722 1.00 0.00 1 ASN A C 21
ATOM 23764 O O . ASN A 1 1 ? 13.670 7.748 -8.065 1.00 0.00 1 ASN A O 21
ATOM 23777 N N . PRO A 1 2 ? 13.024 5.784 -8.889 1.00 0.00 2 PRO A N 21
ATOM 23778 C CA . PRO A 1 2 ? 11.678 5.850 -8.269 1.00 0.00 2 PRO A CA 21
ATOM 23779 C C . PRO A 1 2 ? 11.775 5.617 -6.758 1.00 0.00 2 PRO A C 21
ATOM 23780 O O . PRO A 1 2 ? 11.766 4.495 -6.293 1.00 0.00 2 PRO A O 21
ATOM 23791 N N . LEU A 1 3 ? 11.870 6.668 -5.991 1.00 0.00 3 LEU A N 21
ATOM 23792 C CA . LEU A 1 3 ? 11.969 6.503 -4.512 1.00 0.00 3 LEU A CA 21
ATOM 23793 C C . LEU A 1 3 ? 10.829 5.621 -3.997 1.00 0.00 3 LEU A C 21
ATOM 23794 O O . LEU A 1 3 ? 9.701 5.726 -4.439 1.00 0.00 3 LEU A O 21
ATOM 23810 N N . ILE A 1 4 ? 11.113 4.750 -3.067 1.00 0.00 4 ILE A N 21
ATOM 23811 C CA . ILE A 1 4 ? 10.046 3.862 -2.525 1.00 0.00 4 ILE A CA 21
ATOM 23812 C C . ILE A 1 4 ? 8.902 4.703 -1.953 1.00 0.00 4 ILE A C 21
ATOM 23813 O O . ILE A 1 4 ? 9.120 5.770 -1.416 1.00 0.00 4 ILE A O 21
ATOM 23829 N N . PRO A 1 5 ? 7.716 4.173 -2.069 1.00 0.00 5 PRO A N 21
ATOM 23830 C CA . PRO A 1 5 ? 6.526 4.865 -1.536 1.00 0.00 5 PRO A CA 21
ATOM 23831 C C . PRO A 1 5 ? 6.473 4.714 -0.016 1.00 0.00 5 PRO A C 21
ATOM 23832 O O . PRO A 1 5 ? 7.145 3.884 0.563 1.00 0.00 5 PRO A O 21
ATOM 23843 N N . ALA A 1 6 ? 5.679 5.512 0.630 1.00 0.00 6 ALA A N 21
ATOM 23844 C CA . ALA A 1 6 ? 5.573 5.428 2.111 1.00 0.00 6 ALA A CA 21
ATOM 23845 C C . ALA A 1 6 ? 4.641 4.283 2.515 1.00 0.00 6 ALA A C 21
ATOM 23846 O O . ALA A 1 6 ? 4.688 3.794 3.626 1.00 0.00 6 ALA A O 21
ATOM 23853 N N . ILE A 1 7 ? 3.789 3.856 1.624 1.00 0.00 7 ILE A N 21
ATOM 23854 C CA . ILE A 1 7 ? 2.850 2.748 1.963 1.00 0.00 7 ILE A CA 21
ATOM 23855 C C . ILE A 1 7 ? 3.613 1.526 2.490 1.00 0.00 7 ILE A C 21
ATOM 23856 O O . ILE A 1 7 ? 3.355 1.048 3.576 1.00 0.00 7 ILE A O 21
ATOM 23872 N N . TYR A 1 8 ? 4.541 1.014 1.734 1.00 0.00 8 TYR A N 21
ATOM 23873 C CA . TYR A 1 8 ? 5.305 -0.177 2.201 1.00 0.00 8 TYR A CA 21
ATOM 23874 C C . TYR A 1 8 ? 5.780 0.037 3.636 1.00 0.00 8 TYR A C 21
ATOM 23875 O O . TYR A 1 8 ? 5.988 -0.902 4.378 1.00 0.00 8 TYR A O 21
ATOM 23893 N N . ILE A 1 9 ? 5.941 1.264 4.039 1.00 0.00 9 ILE A N 21
ATOM 23894 C CA . ILE A 1 9 ? 6.389 1.526 5.434 1.00 0.00 9 ILE A CA 21
ATOM 23895 C C . ILE A 1 9 ? 5.275 1.147 6.408 1.00 0.00 9 ILE A C 21
ATOM 23896 O O . ILE A 1 9 ? 4.153 1.598 6.290 1.00 0.00 9 ILE A O 21
ATOM 23912 N N . GLY A 1 10 ? 5.570 0.308 7.360 1.00 0.00 10 GLY A N 21
ATOM 23913 C CA . GLY A 1 10 ? 4.520 -0.112 8.324 1.00 0.00 10 GLY A CA 21
ATOM 23914 C C . GLY A 1 10 ? 3.400 -0.789 7.541 1.00 0.00 10 GLY A C 21
ATOM 23915 O O . GLY A 1 10 ? 2.242 -0.722 7.901 1.00 0.00 10 GLY A O 21
ATOM 23919 N N . ALA A 1 11 ? 3.741 -1.437 6.459 1.00 0.00 11 ALA A N 21
ATOM 23920 C CA . ALA A 1 11 ? 2.694 -2.113 5.634 1.00 0.00 11 ALA A CA 21
ATOM 23921 C C . ALA A 1 11 ? 2.944 -3.621 5.570 1.00 0.00 11 ALA A C 21
ATOM 23922 O O . ALA A 1 11 ? 3.652 -4.179 6.385 1.00 0.00 11 ALA A O 21
ATOM 23929 N N . THR A 1 12 ? 2.366 -4.286 4.605 1.00 0.00 12 THR A N 21
ATOM 23930 C CA . THR A 1 12 ? 2.570 -5.761 4.493 1.00 0.00 12 THR A CA 21
ATOM 23931 C C . THR A 1 12 ? 2.330 -6.218 3.056 1.00 0.00 12 THR A C 21
ATOM 23932 O O . THR A 1 12 ? 1.208 -6.314 2.615 1.00 0.00 12 THR A O 21
ATOM 23943 N N . VAL A 1 13 ? 3.367 -6.503 2.322 1.00 0.00 13 VAL A N 21
ATOM 23944 C CA . VAL A 1 13 ? 3.173 -6.953 0.914 1.00 0.00 13 VAL A CA 21
ATOM 23945 C C . VAL A 1 13 ? 3.268 -8.479 0.830 1.00 0.00 13 VAL A C 21
ATOM 23946 O O . VAL A 1 13 ? 3.668 -9.139 1.770 1.00 0.00 13 VAL A O 21
ATOM 23959 N N . GLY A 1 14 ? 2.907 -9.046 -0.288 1.00 0.00 14 GLY A N 21
ATOM 23960 C CA . GLY A 1 14 ? 2.981 -10.527 -0.428 1.00 0.00 14 GLY A CA 21
ATOM 23961 C C . GLY A 1 14 ? 4.432 -10.943 -0.670 1.00 0.00 14 GLY A C 21
ATOM 23962 O O . GLY A 1 14 ? 5.345 -10.175 -0.438 1.00 0.00 14 GLY A O 21
ATOM 23966 N N . PRO A 1 15 ? 4.594 -12.151 -1.130 1.00 0.00 15 PRO A N 21
ATOM 23967 C CA . PRO A 1 15 ? 5.950 -12.685 -1.412 1.00 0.00 15 PRO A CA 21
ATOM 23968 C C . PRO A 1 15 ? 6.518 -12.047 -2.683 1.00 0.00 15 PRO A C 21
ATOM 23969 O O . PRO A 1 15 ? 7.657 -11.624 -2.722 1.00 0.00 15 PRO A O 21
ATOM 23980 N N . SER A 1 16 ? 5.733 -11.977 -3.722 1.00 0.00 16 SER A N 21
ATOM 23981 C CA . SER A 1 16 ? 6.226 -11.368 -4.992 1.00 0.00 16 SER A CA 21
ATOM 23982 C C . SER A 1 16 ? 6.521 -9.880 -4.785 1.00 0.00 16 SER A C 21
ATOM 23983 O O . SER A 1 16 ? 7.595 -9.404 -5.094 1.00 0.00 16 SER A O 21
ATOM 23991 N N . VAL A 1 17 ? 5.578 -9.144 -4.266 1.00 0.00 17 VAL A N 21
ATOM 23992 C CA . VAL A 1 17 ? 5.810 -7.688 -4.042 1.00 0.00 17 VAL A CA 21
ATOM 23993 C C . VAL A 1 17 ? 7.027 -7.483 -3.139 1.00 0.00 17 VAL A C 21
ATOM 23994 O O . VAL A 1 17 ? 7.840 -6.612 -3.369 1.00 0.00 17 VAL A O 21
ATOM 24007 N N . TRP A 1 18 ? 7.166 -8.283 -2.118 1.00 0.00 18 TRP A N 21
ATOM 24008 C CA . TRP A 1 18 ? 8.340 -8.130 -1.214 1.00 0.00 18 TRP A CA 21
ATOM 24009 C C . TRP A 1 18 ? 9.629 -8.176 -2.034 1.00 0.00 18 TRP A C 21
ATOM 24010 O O . TRP A 1 18 ? 10.344 -7.199 -2.148 1.00 0.00 18 TRP A O 21
ATOM 24031 N N . ALA A 1 19 ? 9.925 -9.308 -2.606 1.00 0.00 19 ALA A N 21
ATOM 24032 C CA . ALA A 1 19 ? 11.165 -9.433 -3.426 1.00 0.00 19 ALA A CA 21
ATOM 24033 C C . ALA A 1 19 ? 11.323 -8.215 -4.341 1.00 0.00 19 ALA A C 21
ATOM 24034 O O . ALA A 1 19 ? 12.421 -7.773 -4.616 1.00 0.00 19 ALA A O 21
ATOM 24041 N N . TYR A 1 20 ? 10.236 -7.670 -4.813 1.00 0.00 20 TYR A N 21
ATOM 24042 C CA . TYR A 1 20 ? 10.330 -6.481 -5.710 1.00 0.00 20 TYR A CA 21
ATOM 24043 C C . TYR A 1 20 ? 10.910 -5.289 -4.945 1.00 0.00 20 TYR A C 21
ATOM 24044 O O . TYR A 1 20 ? 11.993 -4.820 -5.235 1.00 0.00 20 TYR A O 21
ATOM 24062 N N . LEU A 1 21 ? 10.200 -4.799 -3.967 1.00 0.00 21 LEU A N 21
ATOM 24063 C CA . LEU A 1 21 ? 10.712 -3.643 -3.180 1.00 0.00 21 LEU A CA 21
ATOM 24064 C C . LEU A 1 21 ? 12.186 -3.865 -2.835 1.00 0.00 21 LEU A C 21
ATOM 24065 O O . LEU A 1 21 ? 12.975 -2.942 -2.811 1.00 0.00 21 LEU A O 21
ATOM 24081 N N . VAL A 1 22 ? 12.564 -5.087 -2.577 1.00 0.00 22 VAL A N 21
ATOM 24082 C CA . VAL A 1 22 ? 13.988 -5.372 -2.242 1.00 0.00 22 VAL A CA 21
ATOM 24083 C C . VAL A 1 22 ? 14.887 -4.974 -3.411 1.00 0.00 22 VAL A C 21
ATOM 24084 O O . VAL A 1 22 ? 15.886 -4.301 -3.243 1.00 0.00 22 VAL A O 21
ATOM 24097 N N . ALA A 1 23 ? 14.535 -5.384 -4.596 1.00 0.00 23 ALA A N 21
ATOM 24098 C CA . ALA A 1 23 ? 15.361 -5.032 -5.785 1.00 0.00 23 ALA A CA 21
ATOM 24099 C C . ALA A 1 23 ? 15.530 -3.513 -5.873 1.00 0.00 23 ALA A C 21
ATOM 24100 O O . ALA A 1 23 ? 16.600 -3.012 -6.155 1.00 0.00 23 ALA A O 21
ATOM 24107 N N . LEU A 1 24 ? 14.481 -2.776 -5.631 1.00 0.00 24 LEU A N 21
ATOM 24108 C CA . LEU A 1 24 ? 14.580 -1.291 -5.697 1.00 0.00 24 LEU A CA 21
ATOM 24109 C C . LEU A 1 24 ? 15.600 -0.786 -4.673 1.00 0.00 24 LEU A C 21
ATOM 24110 O O . LEU A 1 24 ? 16.404 0.079 -4.957 1.00 0.00 24 LEU A O 21
ATOM 24126 N N . VAL A 1 25 ? 15.571 -1.325 -3.485 1.00 0.00 25 VAL A N 21
ATOM 24127 C CA . VAL A 1 25 ? 16.539 -0.880 -2.440 1.00 0.00 25 VAL A CA 21
ATOM 24128 C C . VAL A 1 25 ? 17.374 -2.073 -1.949 1.00 0.00 25 VAL A C 21
ATOM 24129 O O . VAL A 1 25 ? 18.435 -2.351 -2.470 1.00 0.00 25 VAL A O 21
ATOM 24142 N N . GLY A 1 26 ? 16.908 -2.779 -0.952 1.00 0.00 26 GLY A N 21
ATOM 24143 C CA . GLY A 1 26 ? 17.681 -3.943 -0.440 1.00 0.00 26 GLY A CA 21
ATOM 24144 C C . GLY A 1 26 ? 16.972 -4.521 0.787 1.00 0.00 26 GLY A C 21
ATOM 24145 O O . GLY A 1 26 ? 16.096 -3.903 1.356 1.00 0.00 26 GLY A O 21
ATOM 24149 N N . ALA A 1 27 ? 17.342 -5.703 1.196 1.00 0.00 27 ALA A N 21
ATOM 24150 C CA . ALA A 1 27 ? 16.685 -6.320 2.381 1.00 0.00 27 ALA A CA 21
ATOM 24151 C C . ALA A 1 27 ? 16.907 -5.457 3.627 1.00 0.00 27 ALA A C 21
ATOM 24152 O O . ALA A 1 27 ? 16.194 -5.570 4.604 1.00 0.00 27 ALA A O 21
ATOM 24159 N N . ALA A 1 28 ? 17.887 -4.596 3.602 1.00 0.00 28 ALA A N 21
ATOM 24160 C CA . ALA A 1 28 ? 18.145 -3.734 4.786 1.00 0.00 28 ALA A CA 21
ATOM 24161 C C . ALA A 1 28 ? 17.056 -2.668 4.900 1.00 0.00 28 ALA A C 21
ATOM 24162 O O . ALA A 1 28 ? 16.305 -2.635 5.854 1.00 0.00 28 ALA A O 21
ATOM 24169 N N . ALA A 1 29 ? 16.957 -1.802 3.931 1.00 0.00 29 ALA A N 21
ATOM 24170 C CA . ALA A 1 29 ? 15.904 -0.751 3.988 1.00 0.00 29 ALA A CA 21
ATOM 24171 C C . ALA A 1 29 ? 14.528 -1.413 3.956 1.00 0.00 29 ALA A C 21
ATOM 24172 O O . ALA A 1 29 ? 13.535 -0.829 4.344 1.00 0.00 29 ALA A O 21
ATOM 24179 N N . VAL A 1 30 ? 14.465 -2.635 3.500 1.00 0.00 30 VAL A N 21
ATOM 24180 C CA . VAL A 1 30 ? 13.158 -3.342 3.446 1.00 0.00 30 VAL A CA 21
ATOM 24181 C C . VAL A 1 30 ? 12.754 -3.796 4.851 1.00 0.00 30 VAL A C 21
ATOM 24182 O O . VAL A 1 30 ? 11.588 -3.853 5.184 1.00 0.00 30 VAL A O 21
ATOM 24195 N N . THR A 1 31 ? 13.713 -4.117 5.680 1.00 0.00 31 THR A N 21
ATOM 24196 C CA . THR A 1 31 ? 13.383 -4.564 7.064 1.00 0.00 31 THR A CA 21
ATOM 24197 C C . THR A 1 31 ? 13.314 -3.358 8.004 1.00 0.00 31 THR A C 21
ATOM 24198 O O . THR A 1 31 ? 12.677 -3.399 9.038 1.00 0.00 31 THR A O 21
ATOM 24209 N N . ALA A 1 32 ? 13.965 -2.283 7.652 1.00 0.00 32 ALA A N 21
ATOM 24210 C CA . ALA A 1 32 ? 13.936 -1.073 8.524 1.00 0.00 32 ALA A CA 21
ATOM 24211 C C . ALA A 1 32 ? 12.671 -0.258 8.248 1.00 0.00 32 ALA A C 21
ATOM 24212 O O . ALA A 1 32 ? 12.200 0.481 9.089 1.00 0.00 32 ALA A O 21
ATOM 24219 N N . ALA A 1 33 ? 12.116 -0.388 7.073 1.00 0.00 33 ALA A N 21
ATOM 24220 C CA . ALA A 1 33 ? 10.882 0.379 6.741 1.00 0.00 33 ALA A CA 21
ATOM 24221 C C . ALA A 1 33 ? 9.649 -0.321 7.319 1.00 0.00 33 ALA A C 21
ATOM 24222 O O . ALA A 1 33 ? 8.529 0.051 7.043 1.00 0.00 33 ALA A O 21
ATOM 24229 N N . ASN A 1 34 ? 9.849 -1.330 8.121 1.00 0.00 34 ASN A N 21
ATOM 24230 C CA . ASN A 1 34 ? 8.688 -2.054 8.720 1.00 0.00 34 ASN A CA 21
ATOM 24231 C C . ASN A 1 34 ? 7.788 -2.635 7.620 1.00 0.00 34 ASN A C 21
ATOM 24232 O O . ASN A 1 34 ? 6.707 -2.139 7.349 1.00 0.00 34 ASN A O 21
ATOM 24243 N N . ILE A 1 35 ? 8.227 -3.694 6.994 1.00 0.00 35 ILE A N 21
ATOM 24244 C CA . ILE A 1 35 ? 7.408 -4.328 5.922 1.00 0.00 35 ILE A CA 21
ATOM 24245 C C . ILE A 1 35 ? 7.201 -5.810 6.248 1.00 0.00 35 ILE A C 21
ATOM 24246 O O . ILE A 1 35 ? 8.140 -6.531 6.521 1.00 0.00 35 ILE A O 21
ATOM 24262 N N . ARG A 1 36 ? 5.981 -6.269 6.231 1.00 0.00 36 ARG A N 21
ATOM 24263 C CA . ARG A 1 36 ? 5.725 -7.701 6.549 1.00 0.00 36 ARG A CA 21
ATOM 24264 C C . ARG A 1 36 ? 5.289 -8.457 5.292 1.00 0.00 36 ARG A C 21
ATOM 24265 O O . ARG A 1 36 ? 4.625 -7.918 4.428 1.00 0.00 36 ARG A O 21
ATOM 24286 N N . ARG A 1 37 ? 5.658 -9.704 5.185 1.00 0.00 37 ARG A N 21
ATOM 24287 C CA . ARG A 1 37 ? 5.265 -10.501 3.990 1.00 0.00 37 ARG A CA 21
ATOM 24288 C C . ARG A 1 37 ? 3.960 -11.249 4.267 1.00 0.00 37 ARG A C 21
ATOM 24289 O O . ARG A 1 37 ? 3.675 -11.625 5.386 1.00 0.00 37 ARG A O 21
ATOM 24310 N N . ALA A 1 38 ? 3.161 -11.467 3.259 1.00 0.00 38 ALA A N 21
ATOM 24311 C CA . ALA A 1 38 ? 1.875 -12.189 3.471 1.00 0.00 38 ALA A CA 21
ATOM 24312 C C . ALA A 1 38 ? 1.797 -13.416 2.558 1.00 0.00 38 ALA A C 21
ATOM 24313 O O . ALA A 1 38 ? 2.649 -13.632 1.719 1.00 0.00 38 ALA A O 21
ATOM 24320 N N . SER A 1 39 ? 0.783 -14.222 2.719 1.00 0.00 39 SER A N 21
ATOM 24321 C CA . SER A 1 39 ? 0.652 -15.435 1.862 1.00 0.00 39 SER A CA 21
ATOM 24322 C C . SER A 1 39 ? 0.776 -15.058 0.385 1.00 0.00 39 SER A C 21
ATOM 24323 O O . SER A 1 39 ? 1.343 -15.785 -0.407 1.00 0.00 39 SER A O 21
ATOM 24331 N N . SER A 1 40 ? 0.250 -13.927 0.009 1.00 0.00 40 SER A N 21
ATOM 24332 C CA . SER A 1 40 ? 0.337 -13.504 -1.418 1.00 0.00 40 SER A CA 21
ATOM 24333 C C . SER A 1 40 ? 0.089 -11.998 -1.543 1.00 0.00 40 SER A C 21
ATOM 24334 O O . SER A 1 40 ? 0.168 -11.264 -0.579 1.00 0.00 40 SER A O 21
ATOM 24342 N N . ASP A 1 41 ? -0.207 -11.536 -2.727 1.00 0.00 41 ASP A N 21
ATOM 24343 C CA . ASP A 1 41 ? -0.460 -10.081 -2.921 1.00 0.00 41 ASP A CA 21
ATOM 24344 C C . ASP A 1 41 ? -1.749 -9.665 -2.207 1.00 0.00 41 ASP A C 21
ATOM 24345 O O . ASP A 1 41 ? -1.979 -8.500 -1.951 1.00 0.00 41 ASP A O 21
ATOM 24354 N N . ASN A 1 42 ? -2.592 -10.608 -1.889 1.00 0.00 42 ASN A N 21
ATOM 24355 C CA . ASN A 1 42 ? -3.867 -10.266 -1.195 1.00 0.00 42 ASN A CA 21
ATOM 24356 C C . ASN A 1 42 ? -3.681 -10.340 0.324 1.00 0.00 42 ASN A C 21
ATOM 24357 O O . ASN A 1 42 ? -3.847 -11.381 0.927 1.00 0.00 42 ASN A O 21
ATOM 24368 N N . HIS A 1 43 ? -3.342 -9.243 0.945 1.00 0.00 43 HIS A N 21
ATOM 24369 C CA . HIS A 1 43 ? -3.149 -9.256 2.426 1.00 0.00 43 HIS A CA 21
ATOM 24370 C C . HIS A 1 43 ? -3.984 -8.152 3.076 1.00 0.00 43 HIS A C 21
ATOM 24371 O O . HIS A 1 43 ? -4.697 -7.426 2.411 1.00 0.00 43 HIS A O 21
ATOM 24385 N N . SER A 1 44 ? -3.899 -8.018 4.370 1.00 0.00 44 SER A N 21
ATOM 24386 C CA . SER A 1 44 ? -4.691 -6.957 5.056 1.00 0.00 44 SER A CA 21
ATOM 24387 C C . SER A 1 44 ? -3.889 -5.657 5.106 1.00 0.00 44 SER A C 21
ATOM 24388 O O . SER A 1 44 ? -2.833 -5.590 5.705 1.00 0.00 44 SER A O 21
ATOM 24396 N N . CYS A 1 45 ? -4.378 -4.621 4.483 1.00 0.00 45 CYS A N 21
ATOM 24397 C CA . CYS A 1 45 ? -3.636 -3.329 4.502 1.00 0.00 45 CYS A CA 21
ATOM 24398 C C . CYS A 1 45 ? -4.299 -2.347 5.467 1.00 0.00 45 CYS A C 21
ATOM 24399 O O . CYS A 1 45 ? -5.243 -2.678 6.164 1.00 0.00 45 CYS A O 21
ATOM 24406 N N . ALA A 1 46 ? -3.806 -1.143 5.515 1.00 0.00 46 ALA A N 21
ATOM 24407 C CA . ALA A 1 46 ? -4.396 -0.137 6.442 1.00 0.00 46 ALA A CA 21
ATOM 24408 C C . ALA A 1 46 ? -4.651 -0.787 7.804 1.00 0.00 46 ALA A C 21
ATOM 24409 O O . ALA A 1 46 ? -5.657 -0.546 8.443 1.00 0.00 46 ALA A O 21
ATOM 24416 N N . GLY A 1 47 ? -3.748 -1.621 8.246 1.00 0.00 47 GLY A N 21
ATOM 24417 C CA . GLY A 1 47 ? -3.936 -2.300 9.559 1.00 0.00 47 GLY A CA 21
ATOM 24418 C C . GLY A 1 47 ? -5.094 -3.291 9.443 1.00 0.00 47 GLY A C 21
ATOM 24419 O O . GLY A 1 47 ? -5.358 -3.828 8.385 1.00 0.00 47 GLY A O 21
ATOM 24423 N N . ASN A 1 48 ? -5.794 -3.534 10.516 1.00 0.00 48 ASN A N 21
ATOM 24424 C CA . ASN A 1 48 ? -6.937 -4.483 10.457 1.00 0.00 48 ASN A CA 21
ATOM 24425 C C . ASN A 1 48 ? -8.205 -3.748 10.008 1.00 0.00 48 ASN A C 21
ATOM 24426 O O . ASN A 1 48 ? -9.296 -4.050 10.450 1.00 0.00 48 ASN A O 21
ATOM 24437 N N . ARG A 1 49 ? -8.067 -2.777 9.145 1.00 0.00 49 ARG A N 21
ATOM 24438 C CA . ARG A 1 49 ? -9.258 -2.016 8.682 1.00 0.00 49 ARG A CA 21
ATOM 24439 C C . ARG A 1 49 ? -9.459 -2.180 7.173 1.00 0.00 49 ARG A C 21
ATOM 24440 O O . ARG A 1 49 ? -10.564 -2.098 6.677 1.00 0.00 49 ARG A O 21
ATOM 24461 N N . GLY A 1 50 ? -8.405 -2.399 6.433 1.00 0.00 50 GLY A N 21
ATOM 24462 C CA . GLY A 1 50 ? -8.561 -2.550 4.958 1.00 0.00 50 GLY A CA 21
ATOM 24463 C C . GLY A 1 50 ? -7.916 -3.858 4.490 1.00 0.00 50 GLY A C 21
ATOM 24464 O O . GLY A 1 50 ? -7.155 -4.479 5.205 1.00 0.00 50 GLY A O 21
ATOM 24468 N N . TRP A 1 51 ? -8.221 -4.279 3.292 1.00 0.00 51 TRP A N 21
ATOM 24469 C CA . TRP A 1 51 ? -7.639 -5.545 2.764 1.00 0.00 51 TRP A CA 21
ATOM 24470 C C . TRP A 1 51 ? -7.241 -5.365 1.295 1.00 0.00 51 TRP A C 21
ATOM 24471 O O . TRP A 1 51 ? -7.479 -4.331 0.705 1.00 0.00 51 TRP A O 21
ATOM 24492 N N . CYS A 1 52 ? -6.641 -6.360 0.695 1.00 0.00 52 CYS A N 21
ATOM 24493 C CA . CYS A 1 52 ? -6.243 -6.230 -0.735 1.00 0.00 52 CYS A CA 21
ATOM 24494 C C . CYS A 1 52 ? -7.184 -7.050 -1.623 1.00 0.00 52 CYS A C 21
ATOM 24495 O O . CYS A 1 52 ? -7.071 -8.256 -1.714 1.00 0.00 52 CYS A O 21
ATOM 24502 N N . ARG A 1 53 ? -8.106 -6.406 -2.281 1.00 0.00 53 ARG A N 21
ATOM 24503 C CA . ARG A 1 53 ? -9.049 -7.147 -3.165 1.00 0.00 53 ARG A CA 21
ATOM 24504 C C . ARG A 1 53 ? -8.963 -6.610 -4.595 1.00 0.00 53 ARG A C 21
ATOM 24505 O O . ARG A 1 53 ? -8.904 -5.417 -4.814 1.00 0.00 53 ARG A O 21
ATOM 24526 N N . SER A 1 54 ? -8.965 -7.475 -5.573 1.00 0.00 54 SER A N 21
ATOM 24527 C CA . SER A 1 54 ? -8.897 -6.990 -6.979 1.00 0.00 54 SER A CA 21
ATOM 24528 C C . SER A 1 54 ? -9.941 -5.893 -7.177 1.00 0.00 54 SER A C 21
ATOM 24529 O O . SER A 1 54 ? -9.693 -4.884 -7.807 1.00 0.00 54 SER A O 21
ATOM 24537 N N . LYS A 1 55 ? -11.104 -6.086 -6.625 1.00 0.00 55 LYS A N 21
ATOM 24538 C CA . LYS A 1 55 ? -12.179 -5.071 -6.747 1.00 0.00 55 LYS A CA 21
ATOM 24539 C C . LYS A 1 55 ? -12.754 -4.788 -5.352 1.00 0.00 55 LYS A C 21
ATOM 24540 O O . LYS A 1 55 ? -12.856 -5.672 -4.526 1.00 0.00 55 LYS A O 21
ATOM 24559 N N . CYS A 1 56 ? -13.124 -3.568 -5.080 1.00 0.00 56 CYS A N 21
ATOM 24560 C CA . CYS A 1 56 ? -13.682 -3.249 -3.733 1.00 0.00 56 CYS A CA 21
ATOM 24561 C C . CYS A 1 56 ? -15.203 -3.100 -3.817 1.00 0.00 56 CYS A C 21
ATOM 24562 O O . CYS A 1 56 ? -15.769 -3.006 -4.889 1.00 0.00 56 CYS A O 21
ATOM 24569 N N . PHE A 1 57 ? -15.871 -3.083 -2.696 1.00 0.00 57 PHE A N 21
ATOM 24570 C CA . PHE A 1 57 ? -17.354 -2.946 -2.713 1.00 0.00 57 PHE A CA 21
ATOM 24571 C C . PHE A 1 57 ? -17.753 -1.481 -2.915 1.00 0.00 57 PHE A C 21
ATOM 24572 O O . PHE A 1 57 ? -16.936 -0.587 -2.820 1.00 0.00 57 PHE A O 21
ATOM 24589 N N . ARG A 1 58 ? -19.003 -1.232 -3.195 1.00 0.00 58 ARG A N 21
ATOM 24590 C CA . ARG A 1 58 ? -19.453 0.172 -3.404 1.00 0.00 58 ARG A CA 21
ATOM 24591 C C . ARG A 1 58 ? -19.343 0.962 -2.103 1.00 0.00 58 ARG A C 21
ATOM 24592 O O . ARG A 1 58 ? -18.929 2.104 -2.091 1.00 0.00 58 ARG A O 21
ATOM 24613 N N . HIS A 1 59 ? -19.705 0.362 -1.004 1.00 0.00 59 HIS A N 21
ATOM 24614 C CA . HIS A 1 59 ? -19.615 1.077 0.296 1.00 0.00 59 HIS A CA 21
ATOM 24615 C C . HIS A 1 59 ? -18.148 1.329 0.654 1.00 0.00 59 HIS A C 21
ATOM 24616 O O . HIS A 1 59 ? -17.841 1.998 1.622 1.00 0.00 59 HIS A O 21
ATOM 24630 N N . GLU A 1 60 ? -17.238 0.799 -0.118 1.00 0.00 60 GLU A N 21
ATOM 24631 C CA . GLU A 1 60 ? -15.794 1.007 0.177 1.00 0.00 60 GLU A CA 21
ATOM 24632 C C . GLU A 1 60 ? -15.086 1.568 -1.058 1.00 0.00 60 GLU A C 21
ATOM 24633 O O . GLU A 1 60 ? -15.684 1.739 -2.101 1.00 0.00 60 GLU A O 21
ATOM 24645 N N . TYR A 1 61 ? -13.815 1.846 -0.956 1.00 0.00 61 TYR A N 21
ATOM 24646 C CA . TYR A 1 61 ? -13.081 2.382 -2.140 1.00 0.00 61 TYR A CA 21
ATOM 24647 C C . TYR A 1 61 ? -11.759 1.645 -2.320 1.00 0.00 61 TYR A C 21
ATOM 24648 O O . TYR A 1 61 ? -11.492 0.648 -1.677 1.00 0.00 61 TYR A O 21
ATOM 24666 N N . VAL A 1 62 ? -10.931 2.137 -3.193 1.00 0.00 62 VAL A N 21
ATOM 24667 C CA . VAL A 1 62 ? -9.616 1.478 -3.429 1.00 0.00 62 VAL A CA 21
ATOM 24668 C C . VAL A 1 62 ? -8.494 2.325 -2.832 1.00 0.00 62 VAL A C 21
ATOM 24669 O O . VAL A 1 62 ? -7.918 3.155 -3.503 1.00 0.00 62 VAL A O 21
ATOM 24682 N N . ASP A 1 63 ? -8.183 2.121 -1.578 1.00 0.00 63 ASP A N 21
ATOM 24683 C CA . ASP A 1 63 ? -7.094 2.917 -0.935 1.00 0.00 63 ASP A CA 21
ATOM 24684 C C . ASP A 1 63 ? -5.923 3.091 -1.904 1.00 0.00 63 ASP A C 21
ATOM 24685 O O . ASP A 1 63 ? -5.031 2.270 -1.972 1.00 0.00 63 ASP A O 21
ATOM 24694 N N . THR A 1 64 ? -5.928 4.153 -2.659 1.00 0.00 64 THR A N 21
ATOM 24695 C CA . THR A 1 64 ? -4.822 4.381 -3.635 1.00 0.00 64 THR A CA 21
ATOM 24696 C C . THR A 1 64 ? -3.467 4.377 -2.923 1.00 0.00 64 THR A C 21
ATOM 24697 O O . THR A 1 64 ? -2.450 4.055 -3.505 1.00 0.00 64 THR A O 21
ATOM 24708 N N . TYR A 1 65 ? -3.445 4.738 -1.672 1.00 0.00 65 TYR A N 21
ATOM 24709 C CA . TYR A 1 65 ? -2.155 4.763 -0.924 1.00 0.00 65 TYR A CA 21
ATOM 24710 C C . TYR A 1 65 ? -1.644 3.343 -0.670 1.00 0.00 65 TYR A C 21
ATOM 24711 O O . TYR A 1 65 ? -0.500 3.029 -0.930 1.00 0.00 65 TYR A O 21
ATOM 24729 N N . TYR A 1 66 ? -2.478 2.486 -0.149 1.00 0.00 66 TYR A N 21
ATOM 24730 C CA . TYR A 1 66 ? -2.030 1.092 0.138 1.00 0.00 66 TYR A CA 21
ATOM 24731 C C . TYR A 1 66 ? -2.103 0.220 -1.120 1.00 0.00 66 TYR A C 21
ATOM 24732 O O . TYR A 1 66 ? -1.634 -0.903 -1.132 1.00 0.00 66 TYR A O 21
ATOM 24750 N N . SER A 1 67 ? -2.671 0.723 -2.182 1.00 0.00 67 SER A N 21
ATOM 24751 C CA . SER A 1 67 ? -2.746 -0.094 -3.427 1.00 0.00 67 SER A CA 21
ATOM 24752 C C . SER A 1 67 ? -1.350 -0.617 -3.774 1.00 0.00 67 SER A C 21
ATOM 24753 O O . SER A 1 67 ? -1.194 -1.589 -4.488 1.00 0.00 67 SER A O 21
ATOM 24761 N N . ALA A 1 68 ? -0.336 0.028 -3.268 1.00 0.00 68 ALA A N 21
ATOM 24762 C CA . ALA A 1 68 ? 1.056 -0.412 -3.556 1.00 0.00 68 ALA A CA 21
ATOM 24763 C C . ALA A 1 68 ? 1.360 -1.741 -2.856 1.00 0.00 68 ALA A C 21
ATOM 24764 O O . ALA A 1 68 ? 1.837 -2.674 -3.469 1.00 0.00 68 ALA A O 21
ATOM 24771 N N . VAL A 1 69 ? 1.104 -1.837 -1.577 1.00 0.00 69 VAL A N 21
ATOM 24772 C CA . VAL A 1 69 ? 1.404 -3.115 -0.869 1.00 0.00 69 VAL A CA 21
ATOM 24773 C C . VAL A 1 69 ? 0.534 -4.248 -1.417 1.00 0.00 69 VAL A C 21
ATOM 24774 O O . VAL A 1 69 ? 0.951 -5.387 -1.455 1.00 0.00 69 VAL A O 21
ATOM 24787 N N . CYS A 1 70 ? -0.659 -3.954 -1.862 1.00 0.00 70 CYS A N 21
ATOM 24788 C CA . CYS A 1 70 ? -1.521 -5.040 -2.416 1.00 0.00 70 CYS A CA 21
ATOM 24789 C C . CYS A 1 70 ? -0.851 -5.642 -3.652 1.00 0.00 70 CYS A C 21
ATOM 24790 O O . CYS A 1 70 ? -0.674 -6.840 -3.754 1.00 0.00 70 CYS A O 21
ATOM 24797 N N . GLY A 1 71 ? -0.474 -4.817 -4.592 1.00 0.00 71 GLY A N 21
ATOM 24798 C CA . GLY A 1 71 ? 0.187 -5.338 -5.820 1.00 0.00 71 GLY A CA 21
ATOM 24799 C C . GLY A 1 71 ? -0.875 -5.760 -6.835 1.00 0.00 71 GLY A C 21
ATOM 24800 O O . GLY A 1 71 ? -1.677 -4.962 -7.277 1.00 0.00 71 GLY A O 21
ATOM 24804 N N . ARG A 1 72 ? -0.888 -7.010 -7.209 1.00 0.00 72 ARG A N 21
ATOM 24805 C CA . ARG A 1 72 ? -1.898 -7.485 -8.197 1.00 0.00 72 ARG A CA 21
ATOM 24806 C C . ARG A 1 72 ? -3.296 -7.020 -7.785 1.00 0.00 72 ARG A C 21
ATOM 24807 O O . ARG A 1 72 ? -4.192 -6.917 -8.600 1.00 0.00 72 ARG A O 21
ATOM 24828 N N . TYR A 1 73 ? -3.490 -6.738 -6.526 1.00 0.00 73 TYR A N 21
ATOM 24829 C CA . TYR A 1 73 ? -4.832 -6.279 -6.064 1.00 0.00 73 TYR A CA 21
ATOM 24830 C C . TYR A 1 73 ? -4.745 -4.854 -5.518 1.00 0.00 73 TYR A C 21
ATOM 24831 O O . TYR A 1 73 ? -3.686 -4.260 -5.465 1.00 0.00 73 TYR A O 21
ATOM 24849 N N . PHE A 1 74 ? -5.852 -4.305 -5.104 1.00 0.00 74 PHE A N 21
ATOM 24850 C CA . PHE A 1 74 ? -5.839 -2.921 -4.552 1.00 0.00 74 PHE A CA 21
ATOM 24851 C C . PHE A 1 74 ? -6.244 -2.958 -3.077 1.00 0.00 74 PHE A C 21
ATOM 24852 O O . PHE A 1 74 ? -7.043 -3.774 -2.670 1.00 0.00 74 PHE A O 21
ATOM 24869 N N . CYS A 1 75 ? -5.711 -2.084 -2.273 1.00 0.00 75 CYS A N 21
ATOM 24870 C CA . CYS A 1 75 ? -6.087 -2.088 -0.831 1.00 0.00 75 CYS A CA 21
ATOM 24871 C C . CYS A 1 75 ? -7.435 -1.395 -0.652 1.00 0.00 75 CYS A C 21
ATOM 24872 O O . CYS A 1 75 ? -7.505 -0.188 -0.549 1.00 0.00 75 CYS A O 21
ATOM 24879 N N . CYS A 1 76 ? -8.508 -2.136 -0.605 1.00 0.00 76 CYS A N 21
ATOM 24880 C CA . CYS A 1 76 ? -9.830 -1.484 -0.423 1.00 0.00 76 CYS A CA 21
ATOM 24881 C C . CYS A 1 76 ? -10.016 -1.120 1.046 1.00 0.00 76 CYS A C 21
ATOM 24882 O O . CYS A 1 76 ? -9.346 -1.641 1.916 1.00 0.00 76 CYS A O 21
ATOM 24889 N N . ARG A 1 77 ? -10.914 -0.226 1.329 1.00 0.00 77 ARG A N 21
ATOM 24890 C CA . ARG A 1 77 ? -11.136 0.181 2.745 1.00 0.00 77 ARG A CA 21
ATOM 24891 C C . ARG A 1 77 ? -12.530 0.783 2.919 1.00 0.00 77 ARG A C 21
ATOM 24892 O O . ARG A 1 77 ? -13.345 0.768 2.017 1.00 0.00 77 ARG A O 21
ATOM 24913 N N . SER A 1 78 ? -12.801 1.318 4.075 1.00 0.00 78 SER A N 21
ATOM 24914 C CA . SER A 1 78 ? -14.137 1.932 4.321 1.00 0.00 78 SER A CA 21
ATOM 24915 C C . SER A 1 78 ? -13.993 3.440 4.545 1.00 0.00 78 SER A C 21
ATOM 24916 O O . SER A 1 78 ? -13.710 3.892 5.636 1.00 0.00 78 SER A O 21
ATOM 24924 N N . ARG A 1 79 ? -14.188 4.222 3.518 1.00 0.00 79 ARG A N 21
ATOM 24925 C CA . ARG A 1 79 ? -14.063 5.700 3.670 1.00 0.00 79 ARG A CA 21
ATOM 24926 C C . ARG A 1 79 ? -15.228 6.247 4.499 1.00 0.00 79 ARG A C 21
ATOM 24927 O O . ARG A 1 79 ? -16.301 6.409 3.941 1.00 0.00 79 ARG A O 21
ATOM 24949 N N . ASN A 1 1 ? 16.246 9.066 -7.805 1.00 0.00 1 ASN A N 22
ATOM 24950 C CA . ASN A 1 1 ? 14.981 9.862 -7.826 1.00 0.00 1 ASN A CA 22
ATOM 24951 C C . ASN A 1 1 ? 13.808 9.005 -7.344 1.00 0.00 1 ASN A C 22
ATOM 24952 O O . ASN A 1 1 ? 13.141 9.347 -6.388 1.00 0.00 1 ASN A O 22
ATOM 24965 N N . PRO A 1 2 ? 13.594 7.915 -8.029 1.00 0.00 2 PRO A N 22
ATOM 24966 C CA . PRO A 1 2 ? 12.488 6.993 -7.672 1.00 0.00 2 PRO A CA 22
ATOM 24967 C C . PRO A 1 2 ? 12.823 6.224 -6.390 1.00 0.00 2 PRO A C 22
ATOM 24968 O O . PRO A 1 2 ? 13.308 5.111 -6.432 1.00 0.00 2 PRO A O 22
ATOM 24979 N N . LEU A 1 3 ? 12.565 6.808 -5.251 1.00 0.00 3 LEU A N 22
ATOM 24980 C CA . LEU A 1 3 ? 12.868 6.110 -3.968 1.00 0.00 3 LEU A CA 22
ATOM 24981 C C . LEU A 1 3 ? 11.608 5.424 -3.432 1.00 0.00 3 LEU A C 22
ATOM 24982 O O . LEU A 1 3 ? 10.501 5.866 -3.672 1.00 0.00 3 LEU A O 22
ATOM 24998 N N . ILE A 1 4 ? 11.768 4.348 -2.707 1.00 0.00 4 ILE A N 22
ATOM 24999 C CA . ILE A 1 4 ? 10.582 3.631 -2.154 1.00 0.00 4 ILE A CA 22
ATOM 25000 C C . ILE A 1 4 ? 9.545 4.634 -1.643 1.00 0.00 4 ILE A C 22
ATOM 25001 O O . ILE A 1 4 ? 9.889 5.675 -1.119 1.00 0.00 4 ILE A O 22
ATOM 25017 N N . PRO A 1 5 ? 8.304 4.270 -1.800 1.00 0.00 5 PRO A N 22
ATOM 25018 C CA . PRO A 1 5 ? 7.195 5.135 -1.335 1.00 0.00 5 PRO A CA 22
ATOM 25019 C C . PRO A 1 5 ? 7.143 5.126 0.196 1.00 0.00 5 PRO A C 22
ATOM 25020 O O . PRO A 1 5 ? 8.111 4.809 0.860 1.00 0.00 5 PRO A O 22
ATOM 25031 N N . ALA A 1 6 ? 6.020 5.464 0.756 1.00 0.00 6 ALA A N 22
ATOM 25032 C CA . ALA A 1 6 ? 5.894 5.469 2.235 1.00 0.00 6 ALA A CA 22
ATOM 25033 C C . ALA A 1 6 ? 4.860 4.429 2.670 1.00 0.00 6 ALA A C 22
ATOM 25034 O O . ALA A 1 6 ? 4.849 3.979 3.798 1.00 0.00 6 ALA A O 22
ATOM 25041 N N . ILE A 1 7 ? 3.987 4.051 1.778 1.00 0.00 7 ILE A N 22
ATOM 25042 C CA . ILE A 1 7 ? 2.943 3.042 2.127 1.00 0.00 7 ILE A CA 22
ATOM 25043 C C . ILE A 1 7 ? 3.586 1.752 2.653 1.00 0.00 7 ILE A C 22
ATOM 25044 O O . ILE A 1 7 ? 3.146 1.187 3.633 1.00 0.00 7 ILE A O 22
ATOM 25060 N N . TYR A 1 8 ? 4.611 1.277 2.006 1.00 0.00 8 TYR A N 22
ATOM 25061 C CA . TYR A 1 8 ? 5.266 0.019 2.467 1.00 0.00 8 TYR A CA 22
ATOM 25062 C C . TYR A 1 8 ? 5.705 0.140 3.927 1.00 0.00 8 TYR A C 22
ATOM 25063 O O . TYR A 1 8 ? 5.846 -0.846 4.624 1.00 0.00 8 TYR A O 22
ATOM 25081 N N . ILE A 1 9 ? 5.919 1.335 4.401 1.00 0.00 9 ILE A N 22
ATOM 25082 C CA . ILE A 1 9 ? 6.342 1.496 5.821 1.00 0.00 9 ILE A CA 22
ATOM 25083 C C . ILE A 1 9 ? 5.264 0.942 6.751 1.00 0.00 9 ILE A C 22
ATOM 25084 O O . ILE A 1 9 ? 4.103 1.286 6.648 1.00 0.00 9 ILE A O 22
ATOM 25100 N N . GLY A 1 10 ? 5.636 0.075 7.651 1.00 0.00 10 GLY A N 22
ATOM 25101 C CA . GLY A 1 10 ? 4.628 -0.513 8.573 1.00 0.00 10 GLY A CA 22
ATOM 25102 C C . GLY A 1 10 ? 3.513 -1.129 7.736 1.00 0.00 10 GLY A C 22
ATOM 25103 O O . GLY A 1 10 ? 2.360 -1.139 8.120 1.00 0.00 10 GLY A O 22
ATOM 25107 N N . ALA A 1 11 ? 3.852 -1.636 6.582 1.00 0.00 11 ALA A N 22
ATOM 25108 C CA . ALA A 1 11 ? 2.808 -2.245 5.702 1.00 0.00 11 ALA A CA 22
ATOM 25109 C C . ALA A 1 11 ? 3.012 -3.757 5.590 1.00 0.00 11 ALA A C 22
ATOM 25110 O O . ALA A 1 11 ? 3.816 -4.338 6.290 1.00 0.00 11 ALA A O 22
ATOM 25117 N N . THR A 1 12 ? 2.289 -4.398 4.710 1.00 0.00 12 THR A N 22
ATOM 25118 C CA . THR A 1 12 ? 2.446 -5.876 4.554 1.00 0.00 12 THR A CA 22
ATOM 25119 C C . THR A 1 12 ? 2.246 -6.277 3.092 1.00 0.00 12 THR A C 22
ATOM 25120 O O . THR A 1 12 ? 1.149 -6.568 2.670 1.00 0.00 12 THR A O 22
ATOM 25131 N N . VAL A 1 13 ? 3.292 -6.300 2.316 1.00 0.00 13 VAL A N 22
ATOM 25132 C CA . VAL A 1 13 ? 3.141 -6.690 0.883 1.00 0.00 13 VAL A CA 22
ATOM 25133 C C . VAL A 1 13 ? 3.144 -8.216 0.757 1.00 0.00 13 VAL A C 22
ATOM 25134 O O . VAL A 1 13 ? 3.334 -8.926 1.723 1.00 0.00 13 VAL A O 22
ATOM 25147 N N . GLY A 1 14 ? 2.939 -8.724 -0.427 1.00 0.00 14 GLY A N 22
ATOM 25148 C CA . GLY A 1 14 ? 2.937 -10.203 -0.610 1.00 0.00 14 GLY A CA 22
ATOM 25149 C C . GLY A 1 14 ? 4.363 -10.676 -0.902 1.00 0.00 14 GLY A C 22
ATOM 25150 O O . GLY A 1 14 ? 5.310 -9.937 -0.721 1.00 0.00 14 GLY A O 22
ATOM 25154 N N . PRO A 1 15 ? 4.466 -11.896 -1.351 1.00 0.00 15 PRO A N 22
ATOM 25155 C CA . PRO A 1 15 ? 5.790 -12.476 -1.678 1.00 0.00 15 PRO A CA 22
ATOM 25156 C C . PRO A 1 15 ? 6.342 -11.844 -2.960 1.00 0.00 15 PRO A C 22
ATOM 25157 O O . PRO A 1 15 ? 7.489 -11.448 -3.026 1.00 0.00 15 PRO A O 22
ATOM 25168 N N . SER A 1 16 ? 5.529 -11.741 -3.977 1.00 0.00 16 SER A N 22
ATOM 25169 C CA . SER A 1 16 ? 6.004 -11.131 -5.252 1.00 0.00 16 SER A CA 22
ATOM 25170 C C . SER A 1 16 ? 6.385 -9.666 -5.024 1.00 0.00 16 SER A C 22
ATOM 25171 O O . SER A 1 16 ? 7.436 -9.216 -5.438 1.00 0.00 16 SER A O 22
ATOM 25179 N N . VAL A 1 17 ? 5.542 -8.917 -4.365 1.00 0.00 17 VAL A N 22
ATOM 25180 C CA . VAL A 1 17 ? 5.864 -7.486 -4.113 1.00 0.00 17 VAL A CA 22
ATOM 25181 C C . VAL A 1 17 ? 7.163 -7.383 -3.316 1.00 0.00 17 VAL A C 22
ATOM 25182 O O . VAL A 1 17 ? 8.077 -6.680 -3.690 1.00 0.00 17 VAL A O 22
ATOM 25195 N N . TRP A 1 18 ? 7.252 -8.086 -2.223 1.00 0.00 18 TRP A N 22
ATOM 25196 C CA . TRP A 1 18 ? 8.498 -8.033 -1.406 1.00 0.00 18 TRP A CA 22
ATOM 25197 C C . TRP A 1 18 ? 9.721 -8.125 -2.319 1.00 0.00 18 TRP A C 22
ATOM 25198 O O . TRP A 1 18 ? 10.486 -7.189 -2.448 1.00 0.00 18 TRP A O 22
ATOM 25219 N N . ALA A 1 19 ? 9.910 -9.247 -2.953 1.00 0.00 19 ALA A N 22
ATOM 25220 C CA . ALA A 1 19 ? 11.084 -9.405 -3.860 1.00 0.00 19 ALA A CA 22
ATOM 25221 C C . ALA A 1 19 ? 11.274 -8.144 -4.706 1.00 0.00 19 ALA A C 22
ATOM 25222 O O . ALA A 1 19 ? 12.383 -7.703 -4.941 1.00 0.00 19 ALA A O 22
ATOM 25229 N N . TYR A 1 20 ? 10.203 -7.560 -5.166 1.00 0.00 20 TYR A N 22
ATOM 25230 C CA . TYR A 1 20 ? 10.323 -6.327 -5.997 1.00 0.00 20 TYR A CA 22
ATOM 25231 C C . TYR A 1 20 ? 10.966 -5.197 -5.185 1.00 0.00 20 TYR A C 22
ATOM 25232 O O . TYR A 1 20 ? 12.048 -4.735 -5.491 1.00 0.00 20 TYR A O 22
ATOM 25250 N N . LEU A 1 21 ? 10.307 -4.750 -4.151 1.00 0.00 21 LEU A N 22
ATOM 25251 C CA . LEU A 1 21 ? 10.875 -3.654 -3.318 1.00 0.00 21 LEU A CA 22
ATOM 25252 C C . LEU A 1 21 ? 12.368 -3.891 -3.080 1.00 0.00 21 LEU A C 22
ATOM 25253 O O . LEU A 1 21 ? 13.188 -3.026 -3.316 1.00 0.00 21 LEU A O 22
ATOM 25269 N N . VAL A 1 22 ? 12.728 -5.056 -2.615 1.00 0.00 22 VAL A N 22
ATOM 25270 C CA . VAL A 1 22 ? 14.169 -5.344 -2.364 1.00 0.00 22 VAL A CA 22
ATOM 25271 C C . VAL A 1 22 ? 15.008 -4.922 -3.570 1.00 0.00 22 VAL A C 22
ATOM 25272 O O . VAL A 1 22 ? 15.987 -4.214 -3.442 1.00 0.00 22 VAL A O 22
ATOM 25285 N N . ALA A 1 23 ? 14.629 -5.351 -4.738 1.00 0.00 23 ALA A N 22
ATOM 25286 C CA . ALA A 1 23 ? 15.398 -4.975 -5.958 1.00 0.00 23 ALA A CA 22
ATOM 25287 C C . ALA A 1 23 ? 15.607 -3.460 -5.999 1.00 0.00 23 ALA A C 22
ATOM 25288 O O . ALA A 1 23 ? 16.695 -2.980 -6.247 1.00 0.00 23 ALA A O 22
ATOM 25295 N N . LEU A 1 24 ? 14.572 -2.705 -5.755 1.00 0.00 24 LEU A N 22
ATOM 25296 C CA . LEU A 1 24 ? 14.707 -1.222 -5.776 1.00 0.00 24 LEU A CA 22
ATOM 25297 C C . LEU A 1 24 ? 15.721 -0.773 -4.722 1.00 0.00 24 LEU A C 22
ATOM 25298 O O . LEU A 1 24 ? 16.502 0.133 -4.941 1.00 0.00 24 LEU A O 22
ATOM 25314 N N . VAL A 1 25 ? 15.715 -1.401 -3.579 1.00 0.00 25 VAL A N 22
ATOM 25315 C CA . VAL A 1 25 ? 16.677 -1.015 -2.506 1.00 0.00 25 VAL A CA 22
ATOM 25316 C C . VAL A 1 25 ? 17.452 -2.251 -2.021 1.00 0.00 25 VAL A C 22
ATOM 25317 O O . VAL A 1 25 ? 18.507 -2.568 -2.533 1.00 0.00 25 VAL A O 22
ATOM 25330 N N . GLY A 1 26 ? 16.945 -2.949 -1.040 1.00 0.00 26 GLY A N 22
ATOM 25331 C CA 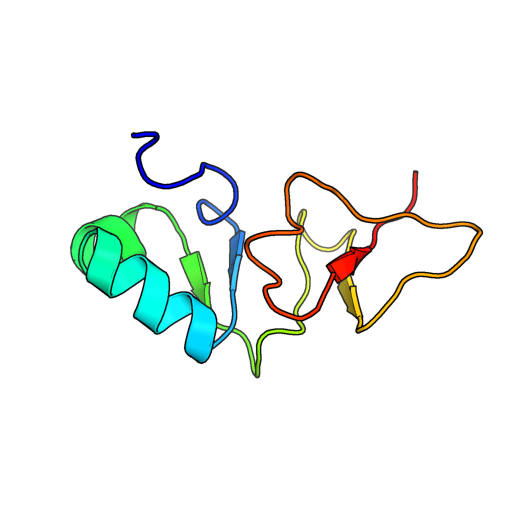. GLY A 1 26 ? 17.662 -4.153 -0.534 1.00 0.00 26 GLY A CA 22
ATOM 25332 C C . GLY A 1 26 ? 16.946 -4.687 0.707 1.00 0.00 26 GLY A C 22
ATOM 25333 O O . GLY A 1 26 ? 16.045 -4.065 1.233 1.00 0.00 26 GLY A O 22
ATOM 25337 N N . ALA A 1 27 ? 17.337 -5.840 1.178 1.00 0.00 27 ALA A N 22
ATOM 25338 C CA . ALA A 1 27 ? 16.677 -6.417 2.380 1.00 0.00 27 ALA A CA 22
ATOM 25339 C C . ALA A 1 27 ? 16.941 -5.546 3.611 1.00 0.00 27 ALA A C 22
ATOM 25340 O O . ALA A 1 27 ? 16.237 -5.625 4.599 1.00 0.00 27 ALA A O 22
ATOM 25347 N N . ALA A 1 28 ? 17.945 -4.716 3.565 1.00 0.00 28 ALA A N 22
ATOM 25348 C CA . ALA A 1 28 ? 18.243 -3.849 4.735 1.00 0.00 28 ALA A CA 22
ATOM 25349 C C . ALA A 1 28 ? 17.182 -2.757 4.858 1.00 0.00 28 ALA A C 22
ATOM 25350 O O . ALA A 1 28 ? 16.448 -2.697 5.823 1.00 0.00 28 ALA A O 22
ATOM 25357 N N . ALA A 1 29 ? 17.087 -1.898 3.882 1.00 0.00 29 ALA A N 22
ATOM 25358 C CA . ALA A 1 29 ? 16.060 -0.821 3.946 1.00 0.00 29 ALA A CA 22
ATOM 25359 C C . ALA A 1 29 ? 14.667 -1.451 3.958 1.00 0.00 29 ALA A C 22
ATOM 25360 O O . ALA A 1 29 ? 13.705 -0.851 4.393 1.00 0.00 29 ALA A O 22
ATOM 25367 N N . VAL A 1 30 ? 14.559 -2.662 3.484 1.00 0.00 30 VAL A N 22
ATOM 25368 C CA . VAL A 1 30 ? 13.234 -3.339 3.467 1.00 0.00 30 VAL A CA 22
ATOM 25369 C C . VAL A 1 30 ? 12.850 -3.771 4.886 1.00 0.00 30 VAL A C 22
ATOM 25370 O O . VAL A 1 30 ? 11.693 -3.771 5.253 1.00 0.00 30 VAL A O 22
ATOM 25383 N N . THR A 1 31 ? 13.816 -4.135 5.688 1.00 0.00 31 THR A N 22
ATOM 25384 C CA . THR A 1 31 ? 13.502 -4.562 7.081 1.00 0.00 31 THR A CA 22
ATOM 25385 C C . THR A 1 31 ? 13.417 -3.339 7.997 1.00 0.00 31 THR A C 22
ATOM 25386 O O . THR A 1 31 ? 12.729 -3.347 8.998 1.00 0.00 31 THR A O 22
ATOM 25397 N N . ALA A 1 32 ? 14.108 -2.285 7.659 1.00 0.00 32 ALA A N 22
ATOM 25398 C CA . ALA A 1 32 ? 14.064 -1.060 8.508 1.00 0.00 32 ALA A CA 22
ATOM 25399 C C . ALA A 1 32 ? 12.767 -0.290 8.247 1.00 0.00 32 ALA A C 22
ATOM 25400 O O . ALA A 1 32 ? 12.282 0.434 9.093 1.00 0.00 32 ALA A O 22
ATOM 25407 N N . ALA A 1 33 ? 12.201 -0.446 7.082 1.00 0.00 33 ALA A N 22
ATOM 25408 C CA . ALA A 1 33 ? 10.933 0.272 6.764 1.00 0.00 33 ALA A CA 22
ATOM 25409 C C . ALA A 1 33 ? 9.740 -0.483 7.357 1.00 0.00 33 ALA A C 22
ATOM 25410 O O . ALA A 1 33 ? 8.601 -0.106 7.172 1.00 0.00 33 ALA A O 22
ATOM 25417 N N . ASN A 1 34 ? 9.993 -1.545 8.071 1.00 0.00 34 ASN A N 22
ATOM 25418 C CA . ASN A 1 34 ? 8.876 -2.324 8.680 1.00 0.00 34 ASN A CA 22
ATOM 25419 C C . ASN A 1 34 ? 7.913 -2.825 7.595 1.00 0.00 34 ASN A C 22
ATOM 25420 O O . ASN A 1 34 ? 6.839 -2.282 7.390 1.00 0.00 34 ASN A O 22
ATOM 25431 N N . ILE A 1 35 ? 8.292 -3.868 6.906 1.00 0.00 35 ILE A N 22
ATOM 25432 C CA . ILE A 1 35 ? 7.413 -4.430 5.841 1.00 0.00 35 ILE A CA 22
ATOM 25433 C C . ILE A 1 35 ? 7.095 -5.893 6.160 1.00 0.00 35 ILE A C 22
ATOM 25434 O O . ILE A 1 35 ? 7.940 -6.631 6.628 1.00 0.00 35 ILE A O 22
ATOM 25450 N N . ARG A 1 36 ? 5.887 -6.321 5.920 1.00 0.00 36 ARG A N 22
ATOM 25451 C CA . ARG A 1 36 ? 5.529 -7.737 6.226 1.00 0.00 36 ARG A CA 22
ATOM 25452 C C . ARG A 1 36 ? 5.139 -8.482 4.946 1.00 0.00 36 ARG A C 22
ATOM 25453 O O . ARG A 1 36 ? 4.686 -7.894 3.984 1.00 0.00 36 ARG A O 22
ATOM 25474 N N . ARG A 1 37 ? 5.308 -9.776 4.934 1.00 0.00 37 ARG A N 22
ATOM 25475 C CA . ARG A 1 37 ? 4.945 -10.569 3.725 1.00 0.00 37 ARG A CA 22
ATOM 25476 C C . ARG A 1 37 ? 3.697 -11.409 4.006 1.00 0.00 37 ARG A C 22
ATOM 25477 O O . ARG A 1 37 ? 3.585 -12.045 5.036 1.00 0.00 37 ARG A O 22
ATOM 25498 N N . ALA A 1 38 ? 2.758 -11.414 3.102 1.00 0.00 38 ALA A N 22
ATOM 25499 C CA . ALA A 1 38 ? 1.517 -12.210 3.324 1.00 0.00 38 ALA A CA 22
ATOM 25500 C C . ALA A 1 38 ? 1.485 -13.419 2.384 1.00 0.00 38 ALA A C 22
ATOM 25501 O O . ALA A 1 38 ? 2.328 -13.569 1.521 1.00 0.00 38 ALA A O 22
ATOM 25508 N N . SER A 1 39 ? 0.519 -14.281 2.545 1.00 0.00 39 SER A N 22
ATOM 25509 C CA . SER A 1 39 ? 0.434 -15.481 1.661 1.00 0.00 39 SER A CA 22
ATOM 25510 C C . SER A 1 39 ? 0.550 -15.069 0.191 1.00 0.00 39 SER A C 22
ATOM 25511 O O . SER A 1 39 ? 0.992 -15.832 -0.644 1.00 0.00 39 SER A O 22
ATOM 25519 N N . SER A 1 40 ? 0.157 -13.868 -0.132 1.00 0.00 40 SER A N 22
ATOM 25520 C CA . SER A 1 40 ? 0.246 -13.412 -1.550 1.00 0.00 40 SER A CA 22
ATOM 25521 C C . SER A 1 40 ? 0.024 -11.901 -1.638 1.00 0.00 40 SER A C 22
ATOM 25522 O O . SER A 1 40 ? 0.057 -11.198 -0.647 1.00 0.00 40 SER A O 22
ATOM 25530 N N . ASP A 1 41 ? -0.205 -11.396 -2.820 1.00 0.00 41 ASP A N 22
ATOM 25531 C CA . ASP A 1 41 ? -0.431 -9.931 -2.976 1.00 0.00 41 ASP A CA 22
ATOM 25532 C C . ASP A 1 41 ? -1.730 -9.521 -2.279 1.00 0.00 41 ASP A C 22
ATOM 25533 O O . ASP A 1 41 ? -2.020 -8.352 -2.125 1.00 0.00 41 ASP A O 22
ATOM 25542 N N . ASN A 1 42 ? -2.516 -10.475 -1.860 1.00 0.00 42 ASN A N 22
ATOM 25543 C CA . ASN A 1 42 ? -3.798 -10.137 -1.176 1.00 0.00 42 ASN A CA 22
ATOM 25544 C C . ASN A 1 42 ? -3.613 -10.171 0.345 1.00 0.00 42 ASN A C 22
ATOM 25545 O O . ASN A 1 42 ? -3.523 -11.225 0.944 1.00 0.00 42 ASN A O 22
ATOM 25556 N N . HIS A 1 43 ? -3.559 -9.029 0.976 1.00 0.00 43 HIS A N 22
ATOM 25557 C CA . HIS A 1 43 ? -3.383 -9.004 2.458 1.00 0.00 43 HIS A CA 22
ATOM 25558 C C . HIS A 1 43 ? -4.143 -7.829 3.071 1.00 0.00 43 HIS A C 22
ATOM 25559 O O . HIS A 1 43 ? -4.781 -7.057 2.380 1.00 0.00 43 HIS A O 22
ATOM 25573 N N . SER A 1 44 ? -4.073 -7.685 4.364 1.00 0.00 44 SER A N 22
ATOM 25574 C CA . SER A 1 44 ? -4.781 -6.558 5.031 1.00 0.00 44 SER A CA 22
ATOM 25575 C C . SER A 1 44 ? -3.841 -5.358 5.141 1.00 0.00 44 SER A C 22
ATOM 25576 O O . SER A 1 44 ? -2.644 -5.509 5.275 1.00 0.00 44 SER A O 22
ATOM 25584 N N . CYS A 1 45 ? -4.366 -4.168 5.087 1.00 0.00 45 CYS A N 22
ATOM 25585 C CA . CYS A 1 45 ? -3.485 -2.974 5.191 1.00 0.00 45 CYS A CA 22
ATOM 25586 C C . CYS A 1 45 ? -4.157 -1.880 6.021 1.00 0.00 45 CYS A C 22
ATOM 25587 O O . CYS A 1 45 ? -5.244 -2.054 6.547 1.00 0.00 45 CYS A O 22
ATOM 25594 N N . ALA A 1 46 ? -3.511 -0.755 6.145 1.00 0.00 46 ALA A N 22
ATOM 25595 C CA . ALA A 1 46 ? -4.098 0.354 6.949 1.00 0.00 46 ALA A CA 22
ATOM 25596 C C . ALA A 1 46 ? -4.640 -0.208 8.264 1.00 0.00 46 ALA A C 22
ATOM 25597 O O . ALA A 1 46 ? -5.724 0.127 8.697 1.00 0.00 46 ALA A O 22
ATOM 25604 N N . GLY A 1 47 ? -3.893 -1.074 8.894 1.00 0.00 47 GLY A N 22
ATOM 25605 C CA . GLY A 1 47 ? -4.365 -1.674 10.173 1.00 0.00 47 GLY A CA 22
ATOM 25606 C C . GLY A 1 47 ? -5.465 -2.688 9.864 1.00 0.00 47 GLY A C 22
ATOM 25607 O O . GLY A 1 47 ? -5.598 -3.150 8.748 1.00 0.00 47 GLY A O 22
ATOM 25611 N N . ASN A 1 48 ? -6.259 -3.040 10.836 1.00 0.00 48 ASN A N 22
ATOM 25612 C CA . ASN A 1 48 ? -7.348 -4.020 10.582 1.00 0.00 48 ASN A CA 22
ATOM 25613 C C . ASN A 1 48 ? -8.576 -3.306 10.008 1.00 0.00 48 ASN A C 22
ATOM 25614 O O . ASN A 1 48 ? -9.698 -3.587 10.381 1.00 0.00 48 ASN A O 22
ATOM 25625 N N . ARG A 1 49 ? -8.374 -2.377 9.112 1.00 0.00 49 ARG A N 22
ATOM 25626 C CA . ARG A 1 49 ? -9.528 -1.642 8.531 1.00 0.00 49 ARG A CA 22
ATOM 25627 C C . ARG A 1 49 ? -9.602 -1.848 7.016 1.00 0.00 49 ARG A C 22
ATOM 25628 O O . ARG A 1 49 ? -10.670 -1.838 6.434 1.00 0.00 49 ARG A O 22
ATOM 25649 N N . GLY A 1 50 ? -8.485 -2.025 6.365 1.00 0.00 50 GLY A N 22
ATOM 25650 C CA . GLY A 1 50 ? -8.523 -2.217 4.888 1.00 0.00 50 GLY A CA 22
ATOM 25651 C C . GLY A 1 50 ? -8.069 -3.632 4.527 1.00 0.00 50 GLY A C 22
ATOM 25652 O O . GLY A 1 50 ? -7.394 -4.296 5.288 1.00 0.00 50 GLY A O 22
ATOM 25656 N N . TRP A 1 51 ? -8.439 -4.095 3.364 1.00 0.00 51 TRP A N 22
ATOM 25657 C CA . TRP A 1 51 ? -8.039 -5.463 2.928 1.00 0.00 51 TRP A CA 22
ATOM 25658 C C . TRP A 1 51 ? -7.675 -5.431 1.441 1.00 0.00 51 TRP A C 22
ATOM 25659 O O . TRP A 1 51 ? -7.918 -4.454 0.764 1.00 0.00 51 TRP A O 22
ATOM 25680 N N . CYS A 1 52 ? -7.093 -6.477 0.920 1.00 0.00 52 CYS A N 22
ATOM 25681 C CA . CYS A 1 52 ? -6.723 -6.466 -0.527 1.00 0.00 52 CYS A CA 22
ATOM 25682 C C . CYS A 1 52 ? -7.567 -7.472 -1.314 1.00 0.00 52 CYS A C 22
ATOM 25683 O O . CYS A 1 52 ? -7.485 -8.667 -1.107 1.00 0.00 52 CYS A O 22
ATOM 25690 N N . ARG A 1 53 ? -8.371 -6.994 -2.225 1.00 0.00 53 ARG A N 22
ATOM 25691 C CA . ARG A 1 53 ? -9.216 -7.911 -3.046 1.00 0.00 53 ARG A CA 22
ATOM 25692 C C . ARG A 1 53 ? -9.094 -7.524 -4.521 1.00 0.00 53 ARG A C 22
ATOM 25693 O O . ARG A 1 53 ? -8.698 -6.423 -4.848 1.00 0.00 53 ARG A O 22
ATOM 25714 N N . SER A 1 54 ? -9.445 -8.405 -5.417 1.00 0.00 54 SER A N 22
ATOM 25715 C CA . SER A 1 54 ? -9.356 -8.051 -6.861 1.00 0.00 54 SER A CA 22
ATOM 25716 C C . SER A 1 54 ? -10.104 -6.737 -7.095 1.00 0.00 54 SER A C 22
ATOM 25717 O O . SER A 1 54 ? -9.619 -5.835 -7.747 1.00 0.00 54 SER A O 22
ATOM 25725 N N . LYS A 1 55 ? -11.280 -6.630 -6.548 1.00 0.00 55 LYS A N 22
ATOM 25726 C CA . LYS A 1 55 ? -12.081 -5.390 -6.701 1.00 0.00 55 LYS A CA 22
ATOM 25727 C C . LYS A 1 55 ? -12.680 -5.014 -5.336 1.00 0.00 55 LYS A C 22
ATOM 25728 O O . LYS A 1 55 ? -12.732 -5.826 -4.433 1.00 0.00 55 LYS A O 22
ATOM 25747 N N . CYS A 1 56 ? -13.132 -3.801 -5.174 1.00 0.00 56 CYS A N 22
ATOM 25748 C CA . CYS A 1 56 ? -13.721 -3.402 -3.860 1.00 0.00 56 CYS A CA 22
ATOM 25749 C C . CYS A 1 56 ? -15.248 -3.358 -3.955 1.00 0.00 56 CYS A C 22
ATOM 25750 O O . CYS A 1 56 ? -15.817 -3.450 -5.025 1.00 0.00 56 CYS A O 22
ATOM 25757 N N . PHE A 1 57 ? -15.917 -3.217 -2.843 1.00 0.00 57 PHE A N 22
ATOM 25758 C CA . PHE A 1 57 ? -17.407 -3.168 -2.868 1.00 0.00 57 PHE A CA 22
ATOM 25759 C C . PHE A 1 57 ? -17.885 -1.731 -3.093 1.00 0.00 57 PHE A C 22
ATOM 25760 O O . PHE A 1 57 ? -17.095 -0.820 -3.242 1.00 0.00 57 PHE A O 22
ATOM 25777 N N . ARG A 1 58 ? -19.173 -1.523 -3.117 1.00 0.00 58 ARG A N 22
ATOM 25778 C CA . ARG A 1 58 ? -19.703 -0.150 -3.329 1.00 0.00 58 ARG A CA 22
ATOM 25779 C C . ARG A 1 58 ? -19.538 0.677 -2.054 1.00 0.00 58 ARG A C 22
ATOM 25780 O O . ARG A 1 58 ? -19.219 1.849 -2.097 1.00 0.00 58 ARG A O 22
ATOM 25801 N N . HIS A 1 59 ? -19.744 0.070 -0.918 1.00 0.00 59 HIS A N 22
ATOM 25802 C CA . HIS A 1 59 ? -19.591 0.816 0.362 1.00 0.00 59 HIS A CA 22
ATOM 25803 C C . HIS A 1 59 ? -18.106 1.033 0.664 1.00 0.00 59 HIS A C 22
ATOM 25804 O O . HIS A 1 59 ? -17.743 1.606 1.672 1.00 0.00 59 HIS A O 22
ATOM 25818 N N . GLU A 1 60 ? -17.241 0.573 -0.202 1.00 0.00 60 GLU A N 22
ATOM 25819 C CA . GLU A 1 60 ? -15.782 0.746 0.033 1.00 0.00 60 GLU A CA 22
ATOM 25820 C C . GLU A 1 60 ? -15.104 1.274 -1.234 1.00 0.00 60 GLU A C 22
ATOM 25821 O O . GLU A 1 60 ? -15.734 1.449 -2.258 1.00 0.00 60 GLU A O 22
ATOM 25833 N N . TYR A 1 61 ? -13.823 1.520 -1.178 1.00 0.00 61 TYR A N 22
ATOM 25834 C CA . TYR A 1 61 ? -13.112 2.025 -2.386 1.00 0.00 61 TYR A CA 22
ATOM 25835 C C . TYR A 1 61 ? -11.752 1.344 -2.525 1.00 0.00 61 TYR A C 22
ATOM 25836 O O . TYR A 1 61 ? -11.452 0.385 -1.843 1.00 0.00 61 TYR A O 22
ATOM 25854 N N . VAL A 1 62 ? -10.929 1.843 -3.401 1.00 0.00 62 VAL A N 22
ATOM 25855 C CA . VAL A 1 62 ? -9.580 1.237 -3.592 1.00 0.00 62 VAL A CA 22
ATOM 25856 C C . VAL A 1 62 ? -8.518 2.116 -2.930 1.00 0.00 62 VAL A C 22
ATOM 25857 O O . VAL A 1 62 ? -7.968 3.004 -3.549 1.00 0.00 62 VAL A O 22
ATOM 25870 N N . ASP A 1 63 ? -8.227 1.879 -1.678 1.00 0.00 63 ASP A N 22
ATOM 25871 C CA . ASP A 1 63 ? -7.199 2.705 -0.982 1.00 0.00 63 ASP A CA 22
ATOM 25872 C C . ASP A 1 63 ? -5.998 2.928 -1.903 1.00 0.00 63 ASP A C 22
ATOM 25873 O O . ASP A 1 63 ? -5.094 2.120 -1.969 1.00 0.00 63 ASP A O 22
ATOM 25882 N N . THR A 1 64 ? -5.993 4.016 -2.624 1.00 0.00 64 THR A N 22
ATOM 25883 C CA . THR A 1 64 ? -4.860 4.292 -3.557 1.00 0.00 64 THR A CA 22
ATOM 25884 C C . THR A 1 64 ? -3.531 4.329 -2.797 1.00 0.00 64 THR A C 22
ATOM 25885 O O . THR A 1 64 ? -2.497 3.964 -3.320 1.00 0.00 64 THR A O 22
ATOM 25896 N N . TYR A 1 65 ? -3.549 4.774 -1.572 1.00 0.00 65 TYR A N 22
ATOM 25897 C CA . TYR A 1 65 ? -2.283 4.840 -0.786 1.00 0.00 65 TYR A CA 22
ATOM 25898 C C . TYR A 1 65 ? -1.746 3.435 -0.503 1.00 0.00 65 TYR A C 22
ATOM 25899 O O . TYR A 1 65 ? -0.567 3.173 -0.635 1.00 0.00 65 TYR A O 22
ATOM 25917 N N . TYR A 1 66 ? -2.598 2.532 -0.102 1.00 0.00 66 TYR A N 22
ATOM 25918 C CA . TYR A 1 66 ? -2.125 1.150 0.202 1.00 0.00 66 TYR A CA 22
ATOM 25919 C C . TYR A 1 66 ? -2.167 0.270 -1.048 1.00 0.00 66 TYR A C 22
ATOM 25920 O O . TYR A 1 66 ? -1.697 -0.854 -1.045 1.00 0.00 66 TYR A O 22
ATOM 25938 N N . SER A 1 67 ? -2.699 0.774 -2.129 1.00 0.00 67 SER A N 22
ATOM 25939 C CA . SER A 1 67 ? -2.733 -0.039 -3.375 1.00 0.00 67 SER A CA 22
ATOM 25940 C C . SER A 1 67 ? -1.329 -0.587 -3.644 1.00 0.00 67 SER A C 22
ATOM 25941 O O . SER A 1 67 ? -1.151 -1.573 -4.330 1.00 0.00 67 SER A O 22
ATOM 25949 N N . ALA A 1 68 ? -0.330 0.058 -3.098 1.00 0.00 68 ALA A N 22
ATOM 25950 C CA . ALA A 1 68 ? 1.070 -0.403 -3.305 1.00 0.00 68 ALA A CA 22
ATOM 25951 C C . ALA A 1 68 ? 1.327 -1.713 -2.551 1.00 0.00 68 ALA A C 22
ATOM 25952 O O . ALA A 1 68 ? 1.532 -2.748 -3.153 1.00 0.00 68 ALA A O 22
ATOM 25959 N N . VAL A 1 69 ? 1.329 -1.682 -1.240 1.00 0.00 69 VAL A N 22
ATOM 25960 C CA . VAL A 1 69 ? 1.589 -2.941 -0.481 1.00 0.00 69 VAL A CA 22
ATOM 25961 C C . VAL A 1 69 ? 0.784 -4.087 -1.094 1.00 0.00 69 VAL A C 22
ATOM 25962 O O . VAL A 1 69 ? 1.176 -5.233 -1.030 1.00 0.00 69 VAL A O 22
ATOM 25975 N N . CYS A 1 70 ? -0.332 -3.781 -1.701 1.00 0.00 70 CYS A N 22
ATOM 25976 C CA . CYS A 1 70 ? -1.156 -4.854 -2.329 1.00 0.00 70 CYS A CA 22
ATOM 25977 C C . CYS A 1 70 ? -0.419 -5.464 -3.524 1.00 0.00 70 CYS A C 22
ATOM 25978 O O . CYS A 1 70 ? -0.093 -6.634 -3.535 1.00 0.00 70 CYS A O 22
ATOM 25985 N N . GLY A 1 71 ? -0.157 -4.679 -4.535 1.00 0.00 71 GLY A N 22
ATOM 25986 C CA . GLY A 1 71 ? 0.554 -5.214 -5.731 1.00 0.00 71 GLY A CA 22
ATOM 25987 C C . GLY A 1 71 ? -0.447 -5.401 -6.873 1.00 0.00 71 GLY A C 22
ATOM 25988 O O . GLY A 1 71 ? -1.012 -4.451 -7.377 1.00 0.00 71 GLY A O 22
ATOM 25992 N N . ARG A 1 72 ? -0.674 -6.619 -7.283 1.00 0.00 72 ARG A N 22
ATOM 25993 C CA . ARG A 1 72 ? -1.642 -6.861 -8.391 1.00 0.00 72 ARG A CA 22
ATOM 25994 C C . ARG A 1 72 ? -3.066 -6.555 -7.916 1.00 0.00 72 ARG A C 22
ATOM 25995 O O . ARG A 1 72 ? -3.895 -6.086 -8.670 1.00 0.00 72 ARG A O 22
ATOM 26016 N N . TYR A 1 73 ? -3.353 -6.814 -6.670 1.00 0.00 73 TYR A N 22
ATOM 26017 C CA . TYR A 1 73 ? -4.719 -6.532 -6.144 1.00 0.00 73 TYR A CA 22
ATOM 26018 C C . TYR A 1 73 ? -4.797 -5.092 -5.639 1.00 0.00 73 TYR A C 22
ATOM 26019 O O . TYR A 1 73 ? -3.832 -4.356 -5.673 1.00 0.00 73 TYR A O 22
ATOM 26037 N N . PHE A 1 74 ? -5.938 -4.692 -5.151 1.00 0.00 74 PHE A N 22
ATOM 26038 C CA . PHE A 1 74 ? -6.075 -3.307 -4.624 1.00 0.00 74 PHE A CA 22
ATOM 26039 C C . PHE A 1 74 ? -6.511 -3.359 -3.163 1.00 0.00 74 PHE A C 22
ATOM 26040 O O . PHE A 1 74 ? -7.468 -4.022 -2.817 1.00 0.00 74 PHE A O 22
ATOM 26057 N N . CYS A 1 75 ? -5.833 -2.661 -2.302 1.00 0.00 75 CYS A N 22
ATOM 26058 C CA . CYS A 1 75 ? -6.240 -2.679 -0.875 1.00 0.00 75 CYS A CA 22
ATOM 26059 C C . CYS A 1 75 ? -7.425 -1.739 -0.690 1.00 0.00 75 CYS A C 22
ATOM 26060 O O . CYS A 1 75 ? -7.273 -0.538 -0.610 1.00 0.00 75 CYS A O 22
ATOM 26067 N N . CYS A 1 76 ? -8.610 -2.279 -0.645 1.00 0.00 76 CYS A N 22
ATOM 26068 C CA . CYS A 1 76 ? -9.806 -1.413 -0.490 1.00 0.00 76 CYS A CA 22
ATOM 26069 C C . CYS A 1 76 ? -9.952 -0.985 0.967 1.00 0.00 76 CYS A C 22
ATOM 26070 O O . CYS A 1 76 ? -9.348 -1.551 1.857 1.00 0.00 76 CYS A O 22
ATOM 26077 N N . ARG A 1 77 ? -10.741 0.018 1.216 1.00 0.00 77 ARG A N 22
ATOM 26078 C CA . ARG A 1 77 ? -10.917 0.494 2.615 1.00 0.00 77 ARG A CA 22
ATOM 26079 C C . ARG A 1 77 ? -12.329 1.042 2.815 1.00 0.00 77 ARG A C 22
ATOM 26080 O O . ARG A 1 77 ? -13.116 1.114 1.892 1.00 0.00 77 ARG A O 22
ATOM 26101 N N . SER A 1 78 ? -12.655 1.434 4.014 1.00 0.00 78 SER A N 22
ATOM 26102 C CA . SER A 1 78 ? -14.017 1.983 4.272 1.00 0.00 78 SER A CA 22
ATOM 26103 C C . SER A 1 78 ? -13.954 3.507 4.402 1.00 0.00 78 SER A C 22
ATOM 26104 O O . SER A 1 78 ? -13.798 4.042 5.483 1.00 0.00 78 SER A O 22
ATOM 26112 N N . ARG A 1 79 ? -14.073 4.208 3.310 1.00 0.00 79 ARG A N 22
ATOM 26113 C CA . ARG A 1 79 ? -14.020 5.698 3.367 1.00 0.00 79 ARG A CA 22
ATOM 26114 C C . ARG A 1 79 ? -15.301 6.250 3.998 1.00 0.00 79 ARG A C 22
ATOM 26115 O O . ARG A 1 79 ? -15.420 6.177 5.210 1.00 0.00 79 ARG A O 22
ATOM 26137 N N . ASN A 1 1 ? 13.507 9.632 -10.810 1.00 0.00 1 ASN A N 23
ATOM 26138 C CA . ASN A 1 1 ? 13.972 9.163 -9.472 1.00 0.00 1 ASN A CA 23
ATOM 26139 C C . ASN A 1 1 ? 12.809 8.539 -8.697 1.00 0.00 1 ASN A C 23
ATOM 26140 O O . ASN A 1 1 ? 12.340 9.095 -7.725 1.00 0.00 1 ASN A O 23
ATOM 26153 N N . PRO A 1 2 ? 12.383 7.396 -9.161 1.00 0.00 2 PRO A N 23
ATOM 26154 C CA . PRO A 1 2 ? 11.260 6.680 -8.508 1.00 0.00 2 PRO A CA 23
ATOM 26155 C C . PRO A 1 2 ? 11.716 6.064 -7.182 1.00 0.00 2 PRO A C 23
ATOM 26156 O O . PRO A 1 2 ? 12.337 5.021 -7.152 1.00 0.00 2 PRO A O 23
ATOM 26167 N N . LEU A 1 3 ? 11.411 6.702 -6.085 1.00 0.00 3 LEU A N 23
ATOM 26168 C CA . LEU A 1 3 ? 11.826 6.154 -4.762 1.00 0.00 3 LEU A CA 23
ATOM 26169 C C . LEU A 1 3 ? 10.705 5.295 -4.170 1.00 0.00 3 LEU A C 23
ATOM 26170 O O . LEU A 1 3 ? 9.544 5.470 -4.483 1.00 0.00 3 LEU A O 23
ATOM 26186 N N . ILE A 1 4 ? 11.045 4.369 -3.316 1.00 0.00 4 ILE A N 23
ATOM 26187 C CA . ILE A 1 4 ? 10.000 3.501 -2.702 1.00 0.00 4 ILE A CA 23
ATOM 26188 C C . ILE A 1 4 ? 8.921 4.357 -2.038 1.00 0.00 4 ILE A C 23
ATOM 26189 O O . ILE A 1 4 ? 9.208 5.394 -1.471 1.00 0.00 4 ILE A O 23
ATOM 26205 N N . PRO A 1 5 ? 7.713 3.875 -2.110 1.00 0.00 5 PRO A N 23
ATOM 26206 C CA . PRO A 1 5 ? 6.580 4.585 -1.485 1.00 0.00 5 PRO A CA 23
ATOM 26207 C C . PRO A 1 5 ? 6.597 4.359 0.028 1.00 0.00 5 PRO A C 23
ATOM 26208 O O . PRO A 1 5 ? 7.251 3.466 0.528 1.00 0.00 5 PRO A O 23
ATOM 26219 N N . ALA A 1 6 ? 5.882 5.162 0.753 1.00 0.00 6 ALA A N 23
ATOM 26220 C CA . ALA A 1 6 ? 5.847 5.009 2.233 1.00 0.00 6 ALA A CA 23
ATOM 26221 C C . ALA A 1 6 ? 4.882 3.886 2.629 1.00 0.00 6 ALA A C 23
ATOM 26222 O O . ALA A 1 6 ? 4.977 3.322 3.700 1.00 0.00 6 ALA A O 23
ATOM 26229 N N . ILE A 1 7 ? 3.950 3.566 1.774 1.00 0.00 7 ILE A N 23
ATOM 26230 C CA . ILE A 1 7 ? 2.973 2.486 2.101 1.00 0.00 7 ILE A CA 23
ATOM 26231 C C . ILE A 1 7 ? 3.696 1.211 2.551 1.00 0.00 7 ILE A C 23
ATOM 26232 O O . ILE A 1 7 ? 3.435 0.685 3.614 1.00 0.00 7 ILE A O 23
ATOM 26248 N N . TYR A 1 8 ? 4.593 0.707 1.755 1.00 0.00 8 TYR A N 23
ATOM 26249 C CA . TYR A 1 8 ? 5.318 -0.535 2.144 1.00 0.00 8 TYR A CA 23
ATOM 26250 C C . TYR A 1 8 ? 5.834 -0.410 3.576 1.00 0.00 8 TYR A C 23
ATOM 26251 O O . TYR A 1 8 ? 5.933 -1.383 4.297 1.00 0.00 8 TYR A O 23
ATOM 26269 N N . ILE A 1 9 ? 6.150 0.780 4.001 1.00 0.00 9 ILE A N 23
ATOM 26270 C CA . ILE A 1 9 ? 6.643 0.957 5.394 1.00 0.00 9 ILE A CA 23
ATOM 26271 C C . ILE A 1 9 ? 5.507 0.669 6.376 1.00 0.00 9 ILE A C 23
ATOM 26272 O O . ILE A 1 9 ? 4.388 1.102 6.186 1.00 0.00 9 ILE A O 23
ATOM 26288 N N . GLY A 1 10 ? 5.779 -0.070 7.414 1.00 0.00 10 GLY A N 23
ATOM 26289 C CA . GLY A 1 10 ? 4.702 -0.393 8.387 1.00 0.00 10 GLY A CA 23
ATOM 26290 C C . GLY A 1 10 ? 3.535 -1.019 7.628 1.00 0.00 10 GLY A C 23
ATOM 26291 O O . GLY A 1 10 ? 2.384 -0.833 7.968 1.00 0.00 10 GLY A O 23
ATOM 26295 N N . ALA A 1 11 ? 3.830 -1.757 6.591 1.00 0.00 11 ALA A N 23
ATOM 26296 C CA . ALA A 1 11 ? 2.738 -2.395 5.792 1.00 0.00 11 ALA A CA 23
ATOM 26297 C C . ALA A 1 11 ? 2.966 -3.903 5.686 1.00 0.00 11 ALA A C 23
ATOM 26298 O O . ALA A 1 11 ? 3.686 -4.486 6.471 1.00 0.00 11 ALA A O 23
ATOM 26305 N N . THR A 1 12 ? 2.355 -4.543 4.725 1.00 0.00 12 THR A N 23
ATOM 26306 C CA . THR A 1 12 ? 2.544 -6.019 4.584 1.00 0.00 12 THR A CA 23
ATOM 26307 C C . THR A 1 12 ? 2.289 -6.455 3.140 1.00 0.00 12 THR A C 23
ATOM 26308 O O . THR A 1 12 ? 1.176 -6.745 2.766 1.00 0.00 12 THR A O 23
ATOM 26319 N N . VAL A 1 13 ? 3.307 -6.513 2.328 1.00 0.00 13 VAL A N 23
ATOM 26320 C CA . VAL A 1 13 ? 3.100 -6.938 0.912 1.00 0.00 13 VAL A CA 23
ATOM 26321 C C . VAL A 1 13 ? 3.107 -8.466 0.810 1.00 0.00 13 VAL A C 23
ATOM 26322 O O . VAL A 1 13 ? 2.690 -9.162 1.715 1.00 0.00 13 VAL A O 23
ATOM 26335 N N . GLY A 1 14 ? 3.578 -8.993 -0.288 1.00 0.00 14 GLY A N 23
ATOM 26336 C CA . GLY A 1 14 ? 3.613 -10.473 -0.451 1.00 0.00 14 GLY A CA 23
ATOM 26337 C C . GLY A 1 14 ? 5.036 -10.915 -0.796 1.00 0.00 14 GLY A C 23
ATOM 26338 O O . GLY A 1 14 ? 5.981 -10.187 -0.575 1.00 0.00 14 GLY A O 23
ATOM 26342 N N . PRO A 1 15 ? 5.138 -12.100 -1.330 1.00 0.00 15 PRO A N 23
ATOM 26343 C CA . PRO A 1 15 ? 6.462 -12.652 -1.712 1.00 0.00 15 PRO A CA 23
ATOM 26344 C C . PRO A 1 15 ? 6.994 -11.953 -2.967 1.00 0.00 15 PRO A C 23
ATOM 26345 O O . PRO A 1 15 ? 8.137 -11.544 -3.022 1.00 0.00 15 PRO A O 23
ATOM 26356 N N . SER A 1 16 ? 6.176 -11.813 -3.974 1.00 0.00 16 SER A N 23
ATOM 26357 C CA . SER A 1 16 ? 6.638 -11.142 -5.223 1.00 0.00 16 SER A CA 23
ATOM 26358 C C . SER A 1 16 ? 6.890 -9.653 -4.965 1.00 0.00 16 SER A C 23
ATOM 26359 O O . SER A 1 16 ? 7.967 -9.145 -5.211 1.00 0.00 16 SER A O 23
ATOM 26367 N N . VAL A 1 17 ? 5.908 -8.951 -4.471 1.00 0.00 17 VAL A N 23
ATOM 26368 C CA . VAL A 1 17 ? 6.097 -7.498 -4.200 1.00 0.00 17 VAL A CA 23
ATOM 26369 C C . VAL A 1 17 ? 7.326 -7.286 -3.316 1.00 0.00 17 VAL A C 23
ATOM 26370 O O . VAL A 1 17 ? 8.089 -6.363 -3.511 1.00 0.00 17 VAL A O 23
ATOM 26383 N N . TRP A 1 18 ? 7.527 -8.138 -2.349 1.00 0.00 18 TRP A N 23
ATOM 26384 C CA . TRP A 1 18 ? 8.716 -7.981 -1.464 1.00 0.00 18 TRP A CA 23
ATOM 26385 C C . TRP A 1 18 ? 9.986 -7.960 -2.311 1.00 0.00 18 TRP A C 23
ATOM 26386 O O . TRP A 1 18 ? 10.716 -6.990 -2.335 1.00 0.00 18 TRP A O 23
ATOM 26407 N N . ALA A 1 19 ? 10.252 -9.028 -3.011 1.00 0.00 19 ALA A N 23
ATOM 26408 C CA . ALA A 1 19 ? 11.473 -9.077 -3.863 1.00 0.00 19 ALA A CA 23
ATOM 26409 C C . ALA A 1 19 ? 11.638 -7.762 -4.629 1.00 0.00 19 ALA A C 23
ATOM 26410 O O . ALA A 1 19 ? 12.734 -7.270 -4.805 1.00 0.00 19 ALA A O 23
ATOM 26417 N N . TYR A 1 20 ? 10.558 -7.191 -5.084 1.00 0.00 20 TYR A N 23
ATOM 26418 C CA . TYR A 1 20 ? 10.659 -5.908 -5.836 1.00 0.00 20 TYR A CA 23
ATOM 26419 C C . TYR A 1 20 ? 11.151 -4.791 -4.914 1.00 0.00 20 TYR A C 23
ATOM 26420 O O . TYR A 1 20 ? 12.004 -4.002 -5.272 1.00 0.00 20 TYR A O 23
ATOM 26438 N N . LEU A 1 21 ? 10.618 -4.718 -3.727 1.00 0.00 21 LEU A N 23
ATOM 26439 C CA . LEU A 1 21 ? 11.048 -3.655 -2.777 1.00 0.00 21 LEU A CA 23
ATOM 26440 C C . LEU A 1 21 ? 12.515 -3.854 -2.387 1.00 0.00 21 LEU A C 23
ATOM 26441 O O . LEU A 1 21 ? 13.213 -2.915 -2.064 1.00 0.00 21 LEU A O 23
ATOM 26457 N N . VAL A 1 22 ? 12.988 -5.069 -2.416 1.00 0.00 22 VAL A N 23
ATOM 26458 C CA . VAL A 1 22 ? 14.410 -5.324 -2.047 1.00 0.00 22 VAL A CA 23
ATOM 26459 C C . VAL A 1 22 ? 15.342 -4.793 -3.135 1.00 0.00 22 VAL A C 23
ATOM 26460 O O . VAL A 1 22 ? 16.363 -4.197 -2.858 1.00 0.00 22 VAL A O 23
ATOM 26473 N N . ALA A 1 23 ? 14.999 -5.007 -4.371 1.00 0.00 23 ALA A N 23
ATOM 26474 C CA . ALA A 1 23 ? 15.863 -4.517 -5.479 1.00 0.00 23 ALA A CA 23
ATOM 26475 C C . ALA A 1 23 ? 15.859 -2.986 -5.518 1.00 0.00 23 ALA A C 23
ATOM 26476 O O . ALA A 1 23 ? 16.832 -2.362 -5.890 1.00 0.00 23 ALA A O 23
ATOM 26483 N N . LEU A 1 24 ? 14.766 -2.378 -5.144 1.00 0.00 24 LEU A N 23
ATOM 26484 C CA . LEU A 1 24 ? 14.694 -0.892 -5.166 1.00 0.00 24 LEU A CA 23
ATOM 26485 C C . LEU A 1 24 ? 15.527 -0.290 -4.029 1.00 0.00 24 LEU A C 23
ATOM 26486 O O . LEU A 1 24 ? 16.548 0.329 -4.257 1.00 0.00 24 LEU A O 23
ATOM 26502 N N . VAL A 1 25 ? 15.097 -0.458 -2.807 1.00 0.00 25 VAL A N 23
ATOM 26503 C CA . VAL A 1 25 ? 15.862 0.115 -1.659 1.00 0.00 25 VAL A CA 23
ATOM 26504 C C . VAL A 1 25 ? 16.923 -0.874 -1.168 1.00 0.00 25 VAL A C 23
ATOM 26505 O O . VAL A 1 25 ? 17.929 -0.488 -0.605 1.00 0.00 25 VAL A O 23
ATOM 26518 N N . GLY A 1 26 ? 16.707 -2.143 -1.369 1.00 0.00 26 GLY A N 23
ATOM 26519 C CA . GLY A 1 26 ? 17.705 -3.150 -0.906 1.00 0.00 26 GLY A CA 23
ATOM 26520 C C . GLY A 1 26 ? 17.047 -4.094 0.100 1.00 0.00 26 GLY A C 23
ATOM 26521 O O . GLY A 1 26 ? 16.018 -3.791 0.670 1.00 0.00 26 GLY A O 23
ATOM 26525 N N . ALA A 1 27 ? 17.635 -5.236 0.325 1.00 0.00 27 ALA A N 23
ATOM 26526 C CA . ALA A 1 27 ? 17.045 -6.201 1.293 1.00 0.00 27 ALA A CA 23
ATOM 26527 C C . ALA A 1 27 ? 17.031 -5.601 2.699 1.00 0.00 27 ALA A C 23
ATOM 26528 O O . ALA A 1 27 ? 15.989 -5.390 3.287 1.00 0.00 27 ALA A O 23
ATOM 26535 N N . ALA A 1 28 ? 18.182 -5.326 3.240 1.00 0.00 28 ALA A N 23
ATOM 26536 C CA . ALA A 1 28 ? 18.242 -4.738 4.608 1.00 0.00 28 ALA A CA 23
ATOM 26537 C C . ALA A 1 28 ? 17.325 -3.517 4.693 1.00 0.00 28 ALA A C 23
ATOM 26538 O O . ALA A 1 28 ? 16.726 -3.246 5.715 1.00 0.00 28 ALA A O 23
ATOM 26545 N N . ALA A 1 29 ? 17.209 -2.779 3.624 1.00 0.00 29 ALA A N 23
ATOM 26546 C CA . ALA A 1 29 ? 16.328 -1.577 3.643 1.00 0.00 29 ALA A CA 23
ATOM 26547 C C . ALA A 1 29 ? 14.875 -1.994 3.868 1.00 0.00 29 ALA A C 23
ATOM 26548 O O . ALA A 1 29 ? 14.153 -1.388 4.635 1.00 0.00 29 ALA A O 23
ATOM 26555 N N . VAL A 1 30 ? 14.442 -3.023 3.199 1.00 0.00 30 VAL A N 23
ATOM 26556 C CA . VAL A 1 30 ? 13.035 -3.482 3.363 1.00 0.00 30 VAL A CA 23
ATOM 26557 C C . VAL A 1 30 ? 12.774 -3.889 4.817 1.00 0.00 30 VAL A C 23
ATOM 26558 O O . VAL A 1 30 ? 11.727 -3.620 5.369 1.00 0.00 30 VAL A O 23
ATOM 26571 N N . THR A 1 31 ? 13.721 -4.538 5.441 1.00 0.00 31 THR A N 23
ATOM 26572 C CA . THR A 1 31 ? 13.523 -4.962 6.858 1.00 0.00 31 THR A CA 23
ATOM 26573 C C . THR A 1 31 ? 13.564 -3.745 7.786 1.00 0.00 31 THR A C 23
ATOM 26574 O O . THR A 1 31 ? 13.029 -3.767 8.878 1.00 0.00 31 THR A O 23
ATOM 26585 N N . ALA A 1 32 ? 14.195 -2.685 7.364 1.00 0.00 32 ALA A N 23
ATOM 26586 C CA . ALA A 1 32 ? 14.273 -1.470 8.226 1.00 0.00 32 ALA A CA 23
ATOM 26587 C C . ALA A 1 32 ? 13.014 -0.614 8.057 1.00 0.00 32 ALA A C 23
ATOM 26588 O O . ALA A 1 32 ? 12.688 0.199 8.900 1.00 0.00 32 ALA A O 23
ATOM 26595 N N . ALA A 1 33 ? 12.306 -0.784 6.974 1.00 0.00 33 ALA A N 23
ATOM 26596 C CA . ALA A 1 33 ? 11.073 0.028 6.756 1.00 0.00 33 ALA A CA 23
ATOM 26597 C C . ALA A 1 33 ? 9.850 -0.685 7.342 1.00 0.00 33 ALA A C 23
ATOM 26598 O O . ALA A 1 33 ? 8.728 -0.277 7.131 1.00 0.00 33 ALA A O 23
ATOM 26605 N N . ASN A 1 34 ? 10.058 -1.743 8.075 1.00 0.00 34 ASN A N 23
ATOM 26606 C CA . ASN A 1 34 ? 8.903 -2.478 8.671 1.00 0.00 34 ASN A CA 23
ATOM 26607 C C . ASN A 1 34 ? 7.957 -2.970 7.569 1.00 0.00 34 ASN A C 23
ATOM 26608 O O . ASN A 1 34 ? 6.838 -2.504 7.429 1.00 0.00 34 ASN A O 23
ATOM 26619 N N . ILE A 1 35 ? 8.400 -3.918 6.789 1.00 0.00 35 ILE A N 23
ATOM 26620 C CA . ILE A 1 35 ? 7.539 -4.456 5.699 1.00 0.00 35 ILE A CA 23
ATOM 26621 C C . ILE A 1 35 ? 7.314 -5.954 5.913 1.00 0.00 35 ILE A C 23
ATOM 26622 O O . ILE A 1 35 ? 8.221 -6.753 5.785 1.00 0.00 35 ILE A O 23
ATOM 26638 N N . ARG A 1 36 ? 6.114 -6.339 6.246 1.00 0.00 36 ARG A N 23
ATOM 26639 C CA . ARG A 1 36 ? 5.833 -7.784 6.479 1.00 0.00 36 ARG A CA 23
ATOM 26640 C C . ARG A 1 36 ? 5.350 -8.452 5.190 1.00 0.00 36 ARG A C 23
ATOM 26641 O O . ARG A 1 36 ? 4.896 -7.799 4.270 1.00 0.00 36 ARG A O 23
ATOM 26662 N N . ARG A 1 37 ? 5.444 -9.752 5.119 1.00 0.00 37 ARG A N 23
ATOM 26663 C CA . ARG A 1 37 ? 4.989 -10.469 3.894 1.00 0.00 37 ARG A CA 23
ATOM 26664 C C . ARG A 1 37 ? 3.727 -11.279 4.200 1.00 0.00 37 ARG A C 23
ATOM 26665 O O . ARG A 1 37 ? 3.511 -11.710 5.316 1.00 0.00 37 ARG A O 23
ATOM 26686 N N . ALA A 1 38 ? 2.894 -11.489 3.221 1.00 0.00 38 ALA A N 23
ATOM 26687 C CA . ALA A 1 38 ? 1.649 -12.272 3.457 1.00 0.00 38 ALA A CA 23
ATOM 26688 C C . ALA A 1 38 ? 1.630 -13.516 2.565 1.00 0.00 38 ALA A C 23
ATOM 26689 O O . ALA A 1 38 ? 2.599 -13.831 1.903 1.00 0.00 38 ALA A O 23
ATOM 26696 N N . SER A 1 39 ? 0.536 -14.227 2.544 1.00 0.00 39 SER A N 23
ATOM 26697 C CA . SER A 1 39 ? 0.458 -15.451 1.697 1.00 0.00 39 SER A CA 23
ATOM 26698 C C . SER A 1 39 ? 0.381 -15.068 0.216 1.00 0.00 39 SER A C 23
ATOM 26699 O O . SER A 1 39 ? 0.359 -15.915 -0.654 1.00 0.00 39 SER A O 23
ATOM 26707 N N . SER A 1 40 ? 0.338 -13.796 -0.076 1.00 0.00 40 SER A N 23
ATOM 26708 C CA . SER A 1 40 ? 0.261 -13.358 -1.500 1.00 0.00 40 SER A CA 23
ATOM 26709 C C . SER A 1 40 ? -0.011 -11.853 -1.573 1.00 0.00 40 SER A C 23
ATOM 26710 O O . SER A 1 40 ? 0.121 -11.141 -0.597 1.00 0.00 40 SER A O 23
ATOM 26718 N N . ASP A 1 41 ? -0.392 -11.363 -2.720 1.00 0.00 41 ASP A N 23
ATOM 26719 C CA . ASP A 1 41 ? -0.674 -9.906 -2.851 1.00 0.00 41 ASP A CA 23
ATOM 26720 C C . ASP A 1 41 ? -1.969 -9.549 -2.114 1.00 0.00 41 ASP A C 23
ATOM 26721 O O . ASP A 1 41 ? -2.298 -8.393 -1.940 1.00 0.00 41 ASP A O 23
ATOM 26730 N N . ASN A 1 42 ? -2.703 -10.536 -1.678 1.00 0.00 42 ASN A N 23
ATOM 26731 C CA . ASN A 1 42 ? -3.976 -10.256 -0.952 1.00 0.00 42 ASN A CA 23
ATOM 26732 C C . ASN A 1 42 ? -3.745 -10.320 0.562 1.00 0.00 42 ASN A C 23
ATOM 26733 O O . ASN A 1 42 ? -3.691 -11.384 1.144 1.00 0.00 42 ASN A O 23
ATOM 26744 N N . HIS A 1 43 ? -3.607 -9.191 1.205 1.00 0.00 43 HIS A N 23
ATOM 26745 C CA . HIS A 1 43 ? -3.382 -9.197 2.679 1.00 0.00 43 HIS A CA 23
ATOM 26746 C C . HIS A 1 43 ? -4.128 -8.038 3.339 1.00 0.00 43 HIS A C 23
ATOM 26747 O O . HIS A 1 43 ? -4.741 -7.223 2.680 1.00 0.00 43 HIS A O 23
ATOM 26761 N N . SER A 1 44 ? -4.073 -7.958 4.639 1.00 0.00 44 SER A N 23
ATOM 26762 C CA . SER A 1 44 ? -4.773 -6.849 5.347 1.00 0.00 44 SER A CA 23
ATOM 26763 C C . SER A 1 44 ? -3.948 -5.566 5.244 1.00 0.00 44 SER A C 23
ATOM 26764 O O . SER A 1 44 ? -2.767 -5.554 5.530 1.00 0.00 44 SER A O 23
ATOM 26772 N N . CYS A 1 45 ? -4.556 -4.485 4.843 1.00 0.00 45 CYS A N 23
ATOM 26773 C CA . CYS A 1 45 ? -3.793 -3.212 4.730 1.00 0.00 45 CYS A CA 23
ATOM 26774 C C . CYS A 1 45 ? -4.442 -2.120 5.582 1.00 0.00 45 CYS A C 23
ATOM 26775 O O . CYS A 1 45 ? -5.487 -2.312 6.183 1.00 0.00 45 CYS A O 23
ATOM 26782 N N . ALA A 1 46 ? -3.823 -0.977 5.642 1.00 0.00 46 ALA A N 23
ATOM 26783 C CA . ALA A 1 46 ? -4.385 0.131 6.463 1.00 0.00 46 ALA A CA 23
ATOM 26784 C C . ALA A 1 46 ? -4.741 -0.398 7.853 1.00 0.00 46 ALA A C 23
ATOM 26785 O O . ALA A 1 46 ? -5.783 -0.094 8.398 1.00 0.00 46 ALA A O 23
ATOM 26792 N N . GLY A 1 47 ? -3.884 -1.202 8.424 1.00 0.00 47 GLY A N 23
ATOM 26793 C CA . GLY A 1 47 ? -4.177 -1.766 9.771 1.00 0.00 47 GLY A CA 23
ATOM 26794 C C . GLY A 1 47 ? -5.416 -2.654 9.675 1.00 0.00 47 GLY A C 23
ATOM 26795 O O . GLY A 1 47 ? -5.696 -3.233 8.644 1.00 0.00 47 GLY A O 23
ATOM 26799 N N . ASN A 1 48 ? -6.167 -2.764 10.734 1.00 0.00 48 ASN A N 23
ATOM 26800 C CA . ASN A 1 48 ? -7.388 -3.609 10.688 1.00 0.00 48 ASN A CA 23
ATOM 26801 C C . ASN A 1 48 ? -8.567 -2.794 10.153 1.00 0.00 48 ASN A C 23
ATOM 26802 O O . ASN A 1 48 ? -9.682 -2.916 10.621 1.00 0.00 48 ASN A O 23
ATOM 26813 N N . ARG A 1 49 ? -8.329 -1.951 9.183 1.00 0.00 49 ARG A N 23
ATOM 26814 C CA . ARG A 1 49 ? -9.433 -1.122 8.630 1.00 0.00 49 ARG A CA 23
ATOM 26815 C C . ARG A 1 49 ? -9.682 -1.452 7.157 1.00 0.00 49 ARG A C 23
ATOM 26816 O O . ARG A 1 49 ? -10.804 -1.427 6.692 1.00 0.00 49 ARG A O 23
ATOM 26837 N N . GLY A 1 50 ? -8.654 -1.756 6.414 1.00 0.00 50 GLY A N 23
ATOM 26838 C CA . GLY A 1 50 ? -8.859 -2.076 4.973 1.00 0.00 50 GLY A CA 23
ATOM 26839 C C . GLY A 1 50 ? -8.249 -3.442 4.650 1.00 0.00 50 GLY A C 23
ATOM 26840 O O . GLY A 1 50 ? -7.483 -3.988 5.418 1.00 0.00 50 GLY A O 23
ATOM 26844 N N . TRP A 1 51 ? -8.590 -3.997 3.519 1.00 0.00 51 TRP A N 23
ATOM 26845 C CA . TRP A 1 51 ? -8.039 -5.328 3.139 1.00 0.00 51 TRP A CA 23
ATOM 26846 C C . TRP A 1 51 ? -7.632 -5.315 1.664 1.00 0.00 51 TRP A C 23
ATOM 26847 O O . TRP A 1 51 ? -7.858 -4.351 0.963 1.00 0.00 51 TRP A O 23
ATOM 26868 N N . CYS A 1 52 ? -7.035 -6.371 1.182 1.00 0.00 52 CYS A N 23
ATOM 26869 C CA . CYS A 1 52 ? -6.629 -6.392 -0.251 1.00 0.00 52 CYS A CA 23
ATOM 26870 C C . CYS A 1 52 ? -7.527 -7.337 -1.051 1.00 0.00 52 CYS A C 23
ATOM 26871 O O . CYS A 1 52 ? -7.598 -8.520 -0.785 1.00 0.00 52 CYS A O 23
ATOM 26878 N N . ARG A 1 53 ? -8.206 -6.818 -2.033 1.00 0.00 53 ARG A N 23
ATOM 26879 C CA . ARG A 1 53 ? -9.100 -7.668 -2.867 1.00 0.00 53 ARG A CA 23
ATOM 26880 C C . ARG A 1 53 ? -8.960 -7.263 -4.335 1.00 0.00 53 ARG A C 23
ATOM 26881 O O . ARG A 1 53 ? -8.787 -6.101 -4.644 1.00 0.00 53 ARG A O 23
ATOM 26902 N N . SER A 1 54 ? -9.044 -8.196 -5.247 1.00 0.00 54 SER A N 23
ATOM 26903 C CA . SER A 1 54 ? -8.928 -7.820 -6.685 1.00 0.00 54 SER A CA 23
ATOM 26904 C C . SER A 1 54 ? -9.800 -6.591 -6.936 1.00 0.00 54 SER A C 23
ATOM 26905 O O . SER A 1 54 ? -9.435 -5.683 -7.657 1.00 0.00 54 SER A O 23
ATOM 26913 N N . LYS A 1 55 ? -10.944 -6.557 -6.314 1.00 0.00 55 LYS A N 23
ATOM 26914 C CA . LYS A 1 55 ? -11.861 -5.400 -6.459 1.00 0.00 55 LYS A CA 23
ATOM 26915 C C . LYS A 1 55 ? -12.341 -4.978 -5.067 1.00 0.00 55 LYS A C 23
ATOM 26916 O O . LYS A 1 55 ? -11.760 -5.351 -4.069 1.00 0.00 55 LYS A O 23
ATOM 26935 N N . CYS A 1 56 ? -13.397 -4.219 -4.983 1.00 0.00 56 CYS A N 23
ATOM 26936 C CA . CYS A 1 56 ? -13.900 -3.798 -3.642 1.00 0.00 56 CYS A CA 23
ATOM 26937 C C . CYS A 1 56 ? -15.430 -3.756 -3.636 1.00 0.00 56 CYS A C 23
ATOM 26938 O O . CYS A 1 56 ? -16.072 -4.019 -4.634 1.00 0.00 56 CYS A O 23
ATOM 26945 N N . PHE A 1 57 ? -16.018 -3.421 -2.520 1.00 0.00 57 PHE A N 23
ATOM 26946 C CA . PHE A 1 57 ? -17.507 -3.356 -2.452 1.00 0.00 57 PHE A CA 23
ATOM 26947 C C . PHE A 1 57 ? -18.002 -2.041 -3.056 1.00 0.00 57 PHE A C 23
ATOM 26948 O O . PHE A 1 57 ? -17.232 -1.254 -3.569 1.00 0.00 57 PHE A O 23
ATOM 26965 N N . ARG A 1 58 ? -19.282 -1.798 -3.001 1.00 0.00 58 ARG A N 23
ATOM 26966 C CA . ARG A 1 58 ? -19.825 -0.539 -3.573 1.00 0.00 58 ARG A CA 23
ATOM 26967 C C . ARG A 1 58 ? -19.711 0.600 -2.560 1.00 0.00 58 ARG A C 23
ATOM 26968 O O . ARG A 1 58 ? -19.418 1.727 -2.907 1.00 0.00 58 ARG A O 23
ATOM 26989 N N . HIS A 1 59 ? -19.939 0.317 -1.308 1.00 0.00 59 HIS A N 23
ATOM 26990 C CA . HIS A 1 59 ? -19.840 1.387 -0.278 1.00 0.00 59 HIS A CA 23
ATOM 26991 C C . HIS A 1 59 ? -18.377 1.602 0.117 1.00 0.00 59 HIS A C 23
ATOM 26992 O O . HIS A 1 59 ? -18.078 2.303 1.063 1.00 0.00 59 HIS A O 23
ATOM 27006 N N . GLU A 1 60 ? -17.462 1.005 -0.598 1.00 0.00 60 GLU A N 23
ATOM 27007 C CA . GLU A 1 60 ? -16.024 1.181 -0.254 1.00 0.00 60 GLU A CA 23
ATOM 27008 C C . GLU A 1 60 ? -15.250 1.712 -1.462 1.00 0.00 60 GLU A C 23
ATOM 27009 O O . GLU A 1 60 ? -15.824 2.127 -2.449 1.00 0.00 60 GLU A O 23
ATOM 27021 N N . TYR A 1 61 ? -13.949 1.694 -1.393 1.00 0.00 61 TYR A N 23
ATOM 27022 C CA . TYR A 1 61 ? -13.132 2.188 -2.536 1.00 0.00 61 TYR A CA 23
ATOM 27023 C C . TYR A 1 61 ? -11.761 1.520 -2.521 1.00 0.00 61 TYR A C 23
ATOM 27024 O O . TYR A 1 61 ? -11.569 0.488 -1.912 1.00 0.00 61 TYR A O 23
ATOM 27042 N N . VAL A 1 62 ? -10.811 2.109 -3.181 1.00 0.00 62 VAL A N 23
ATOM 27043 C CA . VAL A 1 62 ? -9.441 1.523 -3.208 1.00 0.00 62 VAL A CA 23
ATOM 27044 C C . VAL A 1 62 ? -8.441 2.547 -2.673 1.00 0.00 62 VAL A C 23
ATOM 27045 O O . VAL A 1 62 ? -7.987 3.408 -3.396 1.00 0.00 62 VAL A O 23
ATOM 27058 N N . ASP A 1 63 ? -8.101 2.471 -1.412 1.00 0.00 63 ASP A N 23
ATOM 27059 C CA . ASP A 1 63 ? -7.133 3.459 -0.851 1.00 0.00 63 ASP A CA 23
ATOM 27060 C C . ASP A 1 63 ? -5.872 3.493 -1.711 1.00 0.00 63 ASP A C 23
ATOM 27061 O O . ASP A 1 63 ? -4.927 2.766 -1.483 1.00 0.00 63 ASP A O 23
ATOM 27070 N N . THR A 1 64 ? -5.862 4.334 -2.706 1.00 0.00 64 THR A N 23
ATOM 27071 C CA . THR A 1 64 ? -4.673 4.425 -3.602 1.00 0.00 64 THR A CA 23
ATOM 27072 C C . THR A 1 64 ? -3.375 4.398 -2.789 1.00 0.00 64 THR A C 23
ATOM 27073 O O . THR A 1 64 ? -2.331 4.026 -3.284 1.00 0.00 64 THR A O 23
ATOM 27084 N N . TYR A 1 65 ? -3.429 4.798 -1.549 1.00 0.00 65 TYR A N 23
ATOM 27085 C CA . TYR A 1 65 ? -2.193 4.802 -0.715 1.00 0.00 65 TYR A CA 23
ATOM 27086 C C . TYR A 1 65 ? -1.710 3.374 -0.451 1.00 0.00 65 TYR A C 23
ATOM 27087 O O . TYR A 1 65 ? -0.575 3.033 -0.719 1.00 0.00 65 TYR A O 23
ATOM 27105 N N . TYR A 1 66 ? -2.557 2.540 0.087 1.00 0.00 66 TYR A N 23
ATOM 27106 C CA . TYR A 1 66 ? -2.136 1.138 0.382 1.00 0.00 66 TYR A CA 23
ATOM 27107 C C . TYR A 1 66 ? -2.225 0.264 -0.871 1.00 0.00 66 TYR A C 23
ATOM 27108 O O . TYR A 1 66 ? -1.743 -0.853 -0.895 1.00 0.00 66 TYR A O 23
ATOM 27126 N N . SER A 1 67 ? -2.817 0.765 -1.920 1.00 0.00 67 SER A N 23
ATOM 27127 C CA . SER A 1 67 ? -2.909 -0.042 -3.169 1.00 0.00 67 SER A CA 23
ATOM 27128 C C . SER A 1 67 ? -1.532 -0.626 -3.494 1.00 0.00 67 SER A C 23
ATOM 27129 O O . SER A 1 67 ? -1.412 -1.626 -4.175 1.00 0.00 67 SER A O 23
ATOM 27137 N N . ALA A 1 68 ? -0.492 -0.002 -3.006 1.00 0.00 68 ALA A N 23
ATOM 27138 C CA . ALA A 1 68 ? 0.884 -0.504 -3.276 1.00 0.00 68 ALA A CA 23
ATOM 27139 C C . ALA A 1 68 ? 1.114 -1.850 -2.579 1.00 0.00 68 ALA A C 23
ATOM 27140 O O . ALA A 1 68 ? 1.193 -2.879 -3.220 1.00 0.00 68 ALA A O 23
ATOM 27147 N N . VAL A 1 69 ? 1.231 -1.856 -1.273 1.00 0.00 69 VAL A N 23
ATOM 27148 C CA . VAL A 1 69 ? 1.464 -3.148 -0.559 1.00 0.00 69 VAL A CA 23
ATOM 27149 C C . VAL A 1 69 ? 0.555 -4.228 -1.141 1.00 0.00 69 VAL A C 23
ATOM 27150 O O . VAL A 1 69 ? 0.888 -5.395 -1.152 1.00 0.00 69 VAL A O 23
ATOM 27163 N N . CYS A 1 70 ? -0.587 -3.843 -1.641 1.00 0.00 70 CYS A N 23
ATOM 27164 C CA . CYS A 1 70 ? -1.515 -4.844 -2.235 1.00 0.00 70 CYS A CA 23
ATOM 27165 C C . CYS A 1 70 ? -0.860 -5.521 -3.440 1.00 0.00 70 CYS A C 23
ATOM 27166 O O . CYS A 1 70 ? -0.699 -6.725 -3.478 1.00 0.00 70 CYS A O 23
ATOM 27173 N N . GLY A 1 71 ? -0.479 -4.757 -4.428 1.00 0.00 71 GLY A N 23
ATOM 27174 C CA . GLY A 1 71 ? 0.165 -5.356 -5.631 1.00 0.00 71 GLY A CA 23
ATOM 27175 C C . GLY A 1 71 ? -0.879 -5.537 -6.733 1.00 0.00 71 GLY A C 23
ATOM 27176 O O . GLY A 1 71 ? -1.694 -4.669 -6.976 1.00 0.00 71 GLY A O 23
ATOM 27180 N N . ARG A 1 72 ? -0.863 -6.656 -7.403 1.00 0.00 72 ARG A N 23
ATOM 27181 C CA . ARG A 1 72 ? -1.860 -6.887 -8.488 1.00 0.00 72 ARG A CA 23
ATOM 27182 C C . ARG A 1 72 ? -3.267 -6.570 -7.978 1.00 0.00 72 ARG A C 23
ATOM 27183 O O . ARG A 1 72 ? -4.143 -6.199 -8.734 1.00 0.00 72 ARG A O 23
ATOM 27204 N N . TYR A 1 73 ? -3.489 -6.710 -6.700 1.00 0.00 73 TYR A N 23
ATOM 27205 C CA . TYR A 1 73 ? -4.838 -6.413 -6.138 1.00 0.00 73 TYR A CA 23
ATOM 27206 C C . TYR A 1 73 ? -4.894 -4.970 -5.638 1.00 0.00 73 TYR A C 23
ATOM 27207 O O . TYR A 1 73 ? -3.921 -4.243 -5.689 1.00 0.00 73 TYR A O 23
ATOM 27225 N N . PHE A 1 74 ? -6.022 -4.558 -5.132 1.00 0.00 74 PHE A N 23
ATOM 27226 C CA . PHE A 1 74 ? -6.143 -3.171 -4.603 1.00 0.00 74 PHE A CA 23
ATOM 27227 C C . PHE A 1 74 ? -6.576 -3.223 -3.142 1.00 0.00 74 PHE A C 23
ATOM 27228 O O . PHE A 1 74 ? -7.449 -3.982 -2.775 1.00 0.00 74 PHE A O 23
ATOM 27245 N N . CYS A 1 75 ? -5.992 -2.421 -2.304 1.00 0.00 75 CYS A N 23
ATOM 27246 C CA . CYS A 1 75 ? -6.404 -2.440 -0.878 1.00 0.00 75 CYS A CA 23
ATOM 27247 C C . CYS A 1 75 ? -7.705 -1.656 -0.731 1.00 0.00 75 CYS A C 23
ATOM 27248 O O . CYS A 1 75 ? -7.717 -0.441 -0.763 1.00 0.00 75 CYS A O 23
ATOM 27255 N N . CYS A 1 76 ? -8.810 -2.337 -0.593 1.00 0.00 76 CYS A N 23
ATOM 27256 C CA . CYS A 1 76 ? -10.100 -1.612 -0.468 1.00 0.00 76 CYS A CA 23
ATOM 27257 C C . CYS A 1 76 ? -10.277 -1.096 0.958 1.00 0.00 76 CYS A C 23
ATOM 27258 O O . CYS A 1 76 ? -9.608 -1.528 1.875 1.00 0.00 76 CYS A O 23
ATOM 27265 N N . ARG A 1 77 ? -11.169 -0.170 1.145 1.00 0.00 77 ARG A N 23
ATOM 27266 C CA . ARG A 1 77 ? -11.390 0.385 2.509 1.00 0.00 77 ARG A CA 23
ATOM 27267 C C . ARG A 1 77 ? -12.759 1.059 2.591 1.00 0.00 77 ARG A C 23
ATOM 27268 O O . ARG A 1 77 ? -13.572 0.952 1.693 1.00 0.00 77 ARG A O 23
ATOM 27289 N N . SER A 1 78 ? -13.016 1.760 3.659 1.00 0.00 78 SER A N 23
ATOM 27290 C CA . SER A 1 78 ? -14.329 2.449 3.797 1.00 0.00 78 SER A CA 23
ATOM 27291 C C . SER A 1 78 ? -14.120 3.954 3.979 1.00 0.00 78 SER A C 23
ATOM 27292 O O . SER A 1 78 ? -13.563 4.399 4.963 1.00 0.00 78 SER A O 23
ATOM 27300 N N . ARG A 1 79 ? -14.561 4.739 3.036 1.00 0.00 79 ARG A N 23
ATOM 27301 C CA . ARG A 1 79 ? -14.386 6.215 3.152 1.00 0.00 79 ARG A CA 23
ATOM 27302 C C . ARG A 1 79 ? -15.402 6.791 4.142 1.00 0.00 79 ARG A C 23
ATOM 27303 O O . ARG A 1 79 ? -15.200 6.623 5.333 1.00 0.00 79 ARG A O 23
ATOM 27325 N N . ASN A 1 1 ? 10.651 11.213 -8.528 1.00 0.00 1 ASN A N 24
ATOM 27326 C CA . ASN A 1 1 ? 11.314 10.791 -7.260 1.00 0.00 1 ASN A CA 24
ATOM 27327 C C . ASN A 1 1 ? 11.369 9.263 -7.175 1.00 0.00 1 ASN A C 24
ATOM 27328 O O . ASN A 1 1 ? 10.524 8.644 -6.560 1.00 0.00 1 ASN A O 24
ATOM 27341 N N . PRO A 1 2 ? 12.369 8.707 -7.803 1.00 0.00 2 PRO A N 24
ATOM 27342 C CA . PRO A 1 2 ? 12.545 7.234 -7.805 1.00 0.00 2 PRO A CA 24
ATOM 27343 C C . PRO A 1 2 ? 13.034 6.751 -6.437 1.00 0.00 2 PRO A C 24
ATOM 27344 O O . PRO A 1 2 ? 14.218 6.611 -6.202 1.00 0.00 2 PRO A O 24
ATOM 27355 N N . LEU A 1 3 ? 12.130 6.491 -5.531 1.00 0.00 3 LEU A N 24
ATOM 27356 C CA . LEU A 1 3 ? 12.543 6.015 -4.179 1.00 0.00 3 LEU A CA 24
ATOM 27357 C C . LEU A 1 3 ? 11.425 5.179 -3.551 1.00 0.00 3 LEU A C 24
ATOM 27358 O O . LEU A 1 3 ? 10.309 5.158 -4.030 1.00 0.00 3 LEU A O 24
ATOM 27374 N N . ILE A 1 4 ? 11.715 4.491 -2.481 1.00 0.00 4 ILE A N 24
ATOM 27375 C CA . ILE A 1 4 ? 10.667 3.657 -1.826 1.00 0.00 4 ILE A CA 24
ATOM 27376 C C . ILE A 1 4 ? 9.481 4.528 -1.410 1.00 0.00 4 ILE A C 24
ATOM 27377 O O . ILE A 1 4 ? 9.653 5.662 -1.006 1.00 0.00 4 ILE A O 24
ATOM 27393 N N . PRO A 1 5 ? 8.314 3.955 -1.500 1.00 0.00 5 PRO A N 24
ATOM 27394 C CA . PRO A 1 5 ? 7.088 4.673 -1.105 1.00 0.00 5 PRO A CA 24
ATOM 27395 C C . PRO A 1 5 ? 6.961 4.686 0.420 1.00 0.00 5 PRO A C 24
ATOM 27396 O O . PRO A 1 5 ? 7.627 3.947 1.118 1.00 0.00 5 PRO A O 24
ATOM 27407 N N . ALA A 1 6 ? 6.115 5.525 0.937 1.00 0.00 6 ALA A N 24
ATOM 27408 C CA . ALA A 1 6 ? 5.936 5.603 2.413 1.00 0.00 6 ALA A CA 24
ATOM 27409 C C . ALA A 1 6 ? 4.952 4.536 2.893 1.00 0.00 6 ALA A C 24
ATOM 27410 O O . ALA A 1 6 ? 5.023 4.074 4.013 1.00 0.00 6 ALA A O 24
ATOM 27417 N N . ILE A 1 7 ? 4.030 4.142 2.059 1.00 0.00 7 ILE A N 24
ATOM 27418 C CA . ILE A 1 7 ? 3.046 3.104 2.478 1.00 0.00 7 ILE A CA 24
ATOM 27419 C C . ILE A 1 7 ? 3.772 1.852 2.976 1.00 0.00 7 ILE A C 24
ATOM 27420 O O . ILE A 1 7 ? 3.484 1.336 4.037 1.00 0.00 7 ILE A O 24
ATOM 27436 N N . TYR A 1 8 ? 4.700 1.356 2.210 1.00 0.00 8 TYR A N 24
ATOM 27437 C CA . TYR A 1 8 ? 5.441 0.132 2.620 1.00 0.00 8 TYR A CA 24
ATOM 27438 C C . TYR A 1 8 ? 5.898 0.248 4.071 1.00 0.00 8 TYR A C 24
ATOM 27439 O O . TYR A 1 8 ? 6.060 -0.737 4.760 1.00 0.00 8 TYR A O 24
ATOM 27457 N N . ILE A 1 9 ? 6.100 1.443 4.544 1.00 0.00 9 ILE A N 24
ATOM 27458 C CA . ILE A 1 9 ? 6.537 1.603 5.958 1.00 0.00 9 ILE A CA 24
ATOM 27459 C C . ILE A 1 9 ? 5.440 1.096 6.893 1.00 0.00 9 ILE A C 24
ATOM 27460 O O . ILE A 1 9 ? 4.332 1.592 6.895 1.00 0.00 9 ILE A O 24
ATOM 27476 N N . GLY A 1 10 ? 5.739 0.096 7.673 1.00 0.00 10 GLY A N 24
ATOM 27477 C CA . GLY A 1 10 ? 4.710 -0.461 8.590 1.00 0.00 10 GLY A CA 24
ATOM 27478 C C . GLY A 1 10 ? 3.599 -1.072 7.742 1.00 0.00 10 GLY A C 24
ATOM 27479 O O . GLY A 1 10 ? 2.444 -1.088 8.122 1.00 0.00 10 GLY A O 24
ATOM 27483 N N . ALA A 1 11 ? 3.943 -1.566 6.584 1.00 0.00 11 ALA A N 24
ATOM 27484 C CA . ALA A 1 11 ? 2.904 -2.167 5.690 1.00 0.00 11 ALA A CA 24
ATOM 27485 C C . ALA A 1 11 ? 3.019 -3.693 5.672 1.00 0.00 11 ALA A C 24
ATOM 27486 O O . ALA A 1 11 ? 3.618 -4.289 6.544 1.00 0.00 11 ALA A O 24
ATOM 27493 N N . THR A 1 12 ? 2.446 -4.329 4.681 1.00 0.00 12 THR A N 24
ATOM 27494 C CA . THR A 1 12 ? 2.525 -5.820 4.604 1.00 0.00 12 THR A CA 24
ATOM 27495 C C . THR A 1 12 ? 2.333 -6.275 3.159 1.00 0.00 12 THR A C 24
ATOM 27496 O O . THR A 1 12 ? 1.227 -6.485 2.716 1.00 0.00 12 THR A O 24
ATOM 27507 N N . VAL A 1 13 ? 3.393 -6.432 2.421 1.00 0.00 13 VAL A N 24
ATOM 27508 C CA . VAL A 1 13 ? 3.249 -6.871 1.003 1.00 0.00 13 VAL A CA 24
ATOM 27509 C C . VAL A 1 13 ? 3.377 -8.393 0.903 1.00 0.00 13 VAL A C 24
ATOM 27510 O O . VAL A 1 13 ? 3.753 -9.058 1.848 1.00 0.00 13 VAL A O 24
ATOM 27523 N N . GLY A 1 14 ? 3.071 -8.947 -0.238 1.00 0.00 14 GLY A N 24
ATOM 27524 C CA . GLY A 1 14 ? 3.180 -10.424 -0.402 1.00 0.00 14 GLY A CA 24
ATOM 27525 C C . GLY A 1 14 ? 4.604 -10.788 -0.824 1.00 0.00 14 GLY A C 24
ATOM 27526 O O . GLY A 1 14 ? 5.519 -10.004 -0.660 1.00 0.00 14 GLY A O 24
ATOM 27530 N N . PRO A 1 15 ? 4.743 -11.971 -1.355 1.00 0.00 15 PRO A N 24
ATOM 27531 C CA . PRO A 1 15 ? 6.072 -12.450 -1.809 1.00 0.00 15 PRO A CA 24
ATOM 27532 C C . PRO A 1 15 ? 6.477 -11.749 -3.108 1.00 0.00 15 PRO A C 24
ATOM 27533 O O . PRO A 1 15 ? 7.625 -11.404 -3.306 1.00 0.00 15 PRO A O 24
ATOM 27544 N N . SER A 1 16 ? 5.543 -11.533 -3.995 1.00 0.00 16 SER A N 24
ATOM 27545 C CA . SER A 1 16 ? 5.878 -10.853 -5.279 1.00 0.00 16 SER A CA 24
ATOM 27546 C C . SER A 1 16 ? 6.255 -9.391 -5.019 1.00 0.00 16 SER A C 24
ATOM 27547 O O . SER A 1 16 ? 7.308 -8.931 -5.416 1.00 0.00 16 SER A O 24
ATOM 27555 N N . VAL A 1 17 ? 5.405 -8.658 -4.351 1.00 0.00 17 VAL A N 24
ATOM 27556 C CA . VAL A 1 17 ? 5.722 -7.230 -4.066 1.00 0.00 17 VAL A CA 24
ATOM 27557 C C . VAL A 1 17 ? 7.028 -7.132 -3.278 1.00 0.00 17 VAL A C 24
ATOM 27558 O O . VAL A 1 17 ? 7.897 -6.347 -3.595 1.00 0.00 17 VAL A O 24
ATOM 27571 N N . TRP A 1 18 ? 7.176 -7.930 -2.257 1.00 0.00 18 TRP A N 24
ATOM 27572 C CA . TRP A 1 18 ? 8.433 -7.885 -1.457 1.00 0.00 18 TRP A CA 24
ATOM 27573 C C . TRP A 1 18 ? 9.640 -7.939 -2.393 1.00 0.00 18 TRP A C 24
ATOM 27574 O O . TRP A 1 18 ? 10.407 -7.002 -2.494 1.00 0.00 18 TRP A O 24
ATOM 27595 N N . ALA A 1 19 ? 9.810 -9.034 -3.081 1.00 0.00 19 ALA A N 24
ATOM 27596 C CA . ALA A 1 19 ? 10.963 -9.158 -4.017 1.00 0.00 19 ALA A CA 24
ATOM 27597 C C . ALA A 1 19 ? 11.147 -7.860 -4.806 1.00 0.00 19 ALA A C 24
ATOM 27598 O O . ALA A 1 19 ? 12.253 -7.405 -5.022 1.00 0.00 19 ALA A O 24
ATOM 27605 N N . TYR A 1 20 ? 10.072 -7.262 -5.234 1.00 0.00 20 TYR A N 24
ATOM 27606 C CA . TYR A 1 20 ? 10.186 -5.990 -6.006 1.00 0.00 20 TYR A CA 24
ATOM 27607 C C . TYR A 1 20 ? 10.897 -4.928 -5.166 1.00 0.00 20 TYR A C 24
ATOM 27608 O O . TYR A 1 20 ? 11.919 -4.395 -5.552 1.00 0.00 20 TYR A O 24
ATOM 27626 N N . LEU A 1 21 ? 10.362 -4.620 -4.017 1.00 0.00 21 LEU A N 24
ATOM 27627 C CA . LEU A 1 21 ? 10.999 -3.594 -3.144 1.00 0.00 21 LEU A CA 24
ATOM 27628 C C . LEU A 1 21 ? 12.480 -3.921 -2.937 1.00 0.00 21 LEU A C 24
ATOM 27629 O O . LEU A 1 21 ? 13.315 -3.041 -2.867 1.00 0.00 21 LEU A O 24
ATOM 27645 N N . VAL A 1 22 ? 12.814 -5.178 -2.840 1.00 0.00 22 VAL A N 24
ATOM 27646 C CA . VAL A 1 22 ? 14.243 -5.554 -2.639 1.00 0.00 22 VAL A CA 24
ATOM 27647 C C . VAL A 1 22 ? 15.095 -5.011 -3.786 1.00 0.00 22 VAL A C 24
ATOM 27648 O O . VAL A 1 22 ? 16.118 -4.390 -3.576 1.00 0.00 22 VAL A O 24
ATOM 27661 N N . ALA A 1 23 ? 14.678 -5.241 -4.997 1.00 0.00 23 ALA A N 24
ATOM 27662 C CA . ALA A 1 23 ? 15.456 -4.740 -6.164 1.00 0.00 23 ALA A CA 24
ATOM 27663 C C . ALA A 1 23 ? 15.627 -3.222 -6.072 1.00 0.00 23 ALA A C 24
ATOM 27664 O O . ALA A 1 23 ? 16.705 -2.695 -6.268 1.00 0.00 23 ALA A O 24
ATOM 27671 N N . LEU A 1 24 ? 14.571 -2.513 -5.776 1.00 0.00 24 LEU A N 24
ATOM 27672 C CA . LEU A 1 24 ? 14.672 -1.030 -5.673 1.00 0.00 24 LEU A CA 24
ATOM 27673 C C . LEU A 1 24 ? 15.729 -0.639 -4.636 1.00 0.00 24 LEU A C 24
ATOM 27674 O O . LEU A 1 24 ? 16.538 0.238 -4.863 1.00 0.00 24 LEU A O 24
ATOM 27690 N N . VAL A 1 25 ? 15.725 -1.282 -3.502 1.00 0.00 25 VAL A N 24
ATOM 27691 C CA . VAL A 1 25 ? 16.728 -0.945 -2.449 1.00 0.00 25 VAL A CA 24
ATOM 27692 C C . VAL A 1 25 ? 17.497 -2.205 -2.024 1.00 0.00 25 VAL A C 24
ATOM 27693 O O . VAL A 1 25 ? 18.539 -2.515 -2.565 1.00 0.00 25 VAL A O 24
ATOM 27706 N N . GLY A 1 26 ? 16.999 -2.931 -1.057 1.00 0.00 26 GLY A N 24
ATOM 27707 C CA . GLY A 1 26 ? 17.709 -4.159 -0.605 1.00 0.00 26 GLY A CA 24
ATOM 27708 C C . GLY A 1 26 ? 16.971 -4.758 0.592 1.00 0.00 26 GLY A C 24
ATOM 27709 O O . GLY A 1 26 ? 16.111 -4.132 1.180 1.00 0.00 26 GLY A O 24
ATOM 27713 N N . ALA A 1 27 ? 17.293 -5.968 0.956 1.00 0.00 27 ALA A N 24
ATOM 27714 C CA . ALA A 1 27 ? 16.604 -6.607 2.111 1.00 0.00 27 ALA A CA 24
ATOM 27715 C C . ALA A 1 27 ? 16.861 -5.817 3.397 1.00 0.00 27 ALA A C 24
ATOM 27716 O O . ALA A 1 27 ? 16.126 -5.928 4.359 1.00 0.00 27 ALA A O 24
ATOM 27723 N N . ALA A 1 28 ? 17.892 -5.019 3.426 1.00 0.00 28 ALA A N 24
ATOM 27724 C CA . ALA A 1 28 ? 18.181 -4.230 4.653 1.00 0.00 28 ALA A CA 24
ATOM 27725 C C . ALA A 1 28 ? 17.145 -3.122 4.810 1.00 0.00 28 ALA A C 24
ATOM 27726 O O . ALA A 1 28 ? 16.369 -3.113 5.744 1.00 0.00 28 ALA A O 24
ATOM 27733 N N . ALA A 1 29 ? 17.113 -2.195 3.895 1.00 0.00 29 ALA A N 24
ATOM 27734 C CA . ALA A 1 29 ? 16.108 -1.103 3.994 1.00 0.00 29 ALA A CA 24
ATOM 27735 C C . ALA A 1 29 ? 14.708 -1.710 3.953 1.00 0.00 29 ALA A C 24
ATOM 27736 O O . ALA A 1 29 ? 13.752 -1.134 4.433 1.00 0.00 29 ALA A O 24
ATOM 27743 N N . VAL A 1 30 ? 14.585 -2.882 3.390 1.00 0.00 30 VAL A N 24
ATOM 27744 C CA . VAL A 1 30 ? 13.255 -3.540 3.326 1.00 0.00 30 VAL A CA 24
ATOM 27745 C C . VAL A 1 30 ? 12.805 -3.922 4.737 1.00 0.00 30 VAL A C 24
ATOM 27746 O O . VAL A 1 30 ? 11.641 -3.837 5.074 1.00 0.00 30 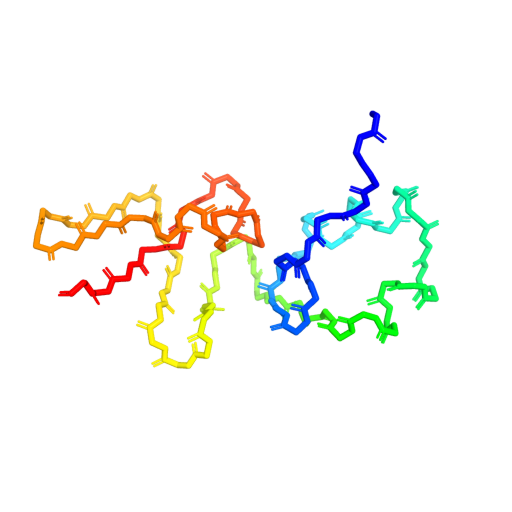VAL A O 24
ATOM 27759 N N . THR A 1 31 ? 13.725 -4.341 5.568 1.00 0.00 31 THR A N 24
ATOM 27760 C CA . THR A 1 31 ? 13.353 -4.725 6.960 1.00 0.00 31 THR A CA 24
ATOM 27761 C C . THR A 1 31 ? 13.333 -3.484 7.857 1.00 0.00 31 THR A C 24
ATOM 27762 O O . THR A 1 31 ? 12.669 -3.453 8.875 1.00 0.00 31 THR A O 24
ATOM 27773 N N . ALA A 1 32 ? 14.052 -2.460 7.488 1.00 0.00 32 ALA A N 24
ATOM 27774 C CA . ALA A 1 32 ? 14.070 -1.222 8.318 1.00 0.00 32 ALA A CA 24
ATOM 27775 C C . ALA A 1 32 ? 12.776 -0.433 8.108 1.00 0.00 32 ALA A C 24
ATOM 27776 O O . ALA A 1 32 ? 12.373 0.352 8.942 1.00 0.00 32 ALA A O 24
ATOM 27783 N N . ALA A 1 33 ? 12.121 -0.640 6.998 1.00 0.00 33 ALA A N 24
ATOM 27784 C CA . ALA A 1 33 ? 10.851 0.093 6.733 1.00 0.00 33 ALA A CA 24
ATOM 27785 C C . ALA A 1 33 ? 9.666 -0.702 7.284 1.00 0.00 33 ALA A C 24
ATOM 27786 O O . ALA A 1 33 ? 8.548 -0.566 6.829 1.00 0.00 33 ALA A O 24
ATOM 27793 N N . ASN A 1 34 ? 9.904 -1.531 8.260 1.00 0.00 34 ASN A N 24
ATOM 27794 C CA . ASN A 1 34 ? 8.798 -2.340 8.849 1.00 0.00 34 ASN A CA 24
ATOM 27795 C C . ASN A 1 34 ? 7.870 -2.868 7.747 1.00 0.00 34 ASN A C 24
ATOM 27796 O O . ASN A 1 34 ? 6.771 -2.377 7.546 1.00 0.00 34 ASN A O 24
ATOM 27807 N N . ILE A 1 35 ? 8.304 -3.873 7.037 1.00 0.00 35 ILE A N 24
ATOM 27808 C CA . ILE A 1 35 ? 7.455 -4.450 5.958 1.00 0.00 35 ILE A CA 24
ATOM 27809 C C . ILE A 1 35 ? 7.121 -5.905 6.294 1.00 0.00 35 ILE A C 24
ATOM 27810 O O . ILE A 1 35 ? 7.994 -6.707 6.560 1.00 0.00 35 ILE A O 24
ATOM 27826 N N . ARG A 1 36 ? 5.864 -6.250 6.296 1.00 0.00 36 ARG A N 24
ATOM 27827 C CA . ARG A 1 36 ? 5.478 -7.650 6.628 1.00 0.00 36 ARG A CA 24
ATOM 27828 C C . ARG A 1 36 ? 5.174 -8.440 5.354 1.00 0.00 36 ARG A C 24
ATOM 27829 O O . ARG A 1 36 ? 4.660 -7.910 4.387 1.00 0.00 36 ARG A O 24
ATOM 27850 N N . ARG A 1 37 ? 5.482 -9.708 5.350 1.00 0.00 37 ARG A N 24
ATOM 27851 C CA . ARG A 1 37 ? 5.205 -10.540 4.146 1.00 0.00 37 ARG A CA 24
ATOM 27852 C C . ARG A 1 37 ? 3.818 -11.177 4.267 1.00 0.00 37 ARG A C 24
ATOM 27853 O O . ARG A 1 37 ? 3.366 -11.496 5.348 1.00 0.00 37 ARG A O 24
ATOM 27874 N N . ALA A 1 38 ? 3.139 -11.358 3.170 1.00 0.00 38 ALA A N 24
ATOM 27875 C CA . ALA A 1 38 ? 1.780 -11.968 3.232 1.00 0.00 38 ALA A CA 24
ATOM 27876 C C . ALA A 1 38 ? 1.711 -13.202 2.328 1.00 0.00 38 ALA A C 24
ATOM 27877 O O . ALA A 1 38 ? 2.429 -13.310 1.354 1.00 0.00 38 ALA A O 24
ATOM 27884 N N . SER A 1 39 ? 0.854 -14.133 2.646 1.00 0.00 39 SER A N 24
ATOM 27885 C CA . SER A 1 39 ? 0.738 -15.361 1.808 1.00 0.00 39 SER A CA 24
ATOM 27886 C C . SER A 1 39 ? 0.784 -14.994 0.323 1.00 0.00 39 SER A C 24
ATOM 27887 O O . SER A 1 39 ? 1.190 -15.781 -0.510 1.00 0.00 39 SER A O 24
ATOM 27895 N N . SER A 1 40 ? 0.373 -13.804 -0.014 1.00 0.00 40 SER A N 24
ATOM 27896 C CA . SER A 1 40 ? 0.393 -13.386 -1.445 1.00 0.00 40 SER A CA 24
ATOM 27897 C C . SER A 1 40 ? 0.065 -11.895 -1.565 1.00 0.00 40 SER A C 24
ATOM 27898 O O . SER A 1 40 ? 0.094 -11.162 -0.596 1.00 0.00 40 SER A O 24
ATOM 27906 N N . ASP A 1 41 ? -0.250 -11.443 -2.746 1.00 0.00 41 ASP A N 24
ATOM 27907 C CA . ASP A 1 41 ? -0.581 -10.002 -2.929 1.00 0.00 41 ASP A CA 24
ATOM 27908 C C . ASP A 1 41 ? -1.865 -9.654 -2.170 1.00 0.00 41 ASP A C 24
ATOM 27909 O O . ASP A 1 41 ? -2.198 -8.500 -1.989 1.00 0.00 41 ASP A O 24
ATOM 27918 N N . ASN A 1 42 ? -2.590 -10.645 -1.728 1.00 0.00 42 ASN A N 24
ATOM 27919 C CA . ASN A 1 42 ? -3.853 -10.370 -0.986 1.00 0.00 42 ASN A CA 24
ATOM 27920 C C . ASN A 1 42 ? -3.606 -10.396 0.525 1.00 0.00 42 ASN A C 24
ATOM 27921 O O . ASN A 1 42 ? -3.481 -11.445 1.125 1.00 0.00 42 ASN A O 24
ATOM 27932 N N . HIS A 1 43 ? -3.538 -9.250 1.146 1.00 0.00 43 HIS A N 24
ATOM 27933 C CA . HIS A 1 43 ? -3.306 -9.209 2.619 1.00 0.00 43 HIS A CA 24
ATOM 27934 C C . HIS A 1 43 ? -4.055 -8.031 3.243 1.00 0.00 43 HIS A C 24
ATOM 27935 O O . HIS A 1 43 ? -4.723 -7.276 2.565 1.00 0.00 43 HIS A O 24
ATOM 27949 N N . SER A 1 44 ? -3.943 -7.867 4.532 1.00 0.00 44 SER A N 24
ATOM 27950 C CA . SER A 1 44 ? -4.639 -6.733 5.201 1.00 0.00 44 SER A CA 24
ATOM 27951 C C . SER A 1 44 ? -3.778 -5.474 5.109 1.00 0.00 44 SER A C 24
ATOM 27952 O O . SER A 1 44 ? -2.591 -5.505 5.367 1.00 0.00 44 SER A O 24
ATOM 27960 N N . CYS A 1 45 ? -4.359 -4.368 4.742 1.00 0.00 45 CYS A N 24
ATOM 27961 C CA . CYS A 1 45 ? -3.559 -3.116 4.638 1.00 0.00 45 CYS A CA 24
ATOM 27962 C C . CYS A 1 45 ? -4.144 -2.036 5.545 1.00 0.00 45 CYS A C 24
ATOM 27963 O O . CYS A 1 45 ? -5.179 -2.212 6.164 1.00 0.00 45 CYS A O 24
ATOM 27970 N N . ALA A 1 46 ? -3.480 -0.920 5.632 1.00 0.00 46 ALA A N 24
ATOM 27971 C CA . ALA A 1 46 ? -3.985 0.173 6.510 1.00 0.00 46 ALA A CA 24
ATOM 27972 C C . ALA A 1 46 ? -4.300 -0.395 7.895 1.00 0.00 46 ALA A C 24
ATOM 27973 O O . ALA A 1 46 ? -5.215 0.038 8.564 1.00 0.00 46 ALA A O 24
ATOM 27980 N N . GLY A 1 47 ? -3.549 -1.376 8.322 1.00 0.00 47 GLY A N 24
ATOM 27981 C CA . GLY A 1 47 ? -3.807 -1.987 9.654 1.00 0.00 47 GLY A CA 24
ATOM 27982 C C . GLY A 1 47 ? -5.134 -2.742 9.598 1.00 0.00 47 GLY A C 24
ATOM 27983 O O . GLY A 1 47 ? -5.489 -3.314 8.586 1.00 0.00 47 GLY A O 24
ATOM 27987 N N . ASN A 1 48 ? -5.878 -2.746 10.668 1.00 0.00 48 ASN A N 24
ATOM 27988 C CA . ASN A 1 48 ? -7.182 -3.459 10.659 1.00 0.00 48 ASN A CA 24
ATOM 27989 C C . ASN A 1 48 ? -8.273 -2.548 10.085 1.00 0.00 48 ASN A C 24
ATOM 27990 O O . ASN A 1 48 ? -9.382 -2.507 10.580 1.00 0.00 48 ASN A O 24
ATOM 28001 N N . ARG A 1 49 ? -7.965 -1.809 9.051 1.00 0.00 49 ARG A N 24
ATOM 28002 C CA . ARG A 1 49 ? -8.980 -0.896 8.460 1.00 0.00 49 ARG A CA 24
ATOM 28003 C C . ARG A 1 49 ? -9.376 -1.353 7.055 1.00 0.00 49 ARG A C 24
ATOM 28004 O O . ARG A 1 49 ? -10.530 -1.293 6.678 1.00 0.00 49 ARG A O 24
ATOM 28025 N N . GLY A 1 50 ? -8.435 -1.794 6.269 1.00 0.00 50 GLY A N 24
ATOM 28026 C CA . GLY A 1 50 ? -8.784 -2.228 4.887 1.00 0.00 50 GLY A CA 24
ATOM 28027 C C . GLY A 1 50 ? -8.168 -3.593 4.581 1.00 0.00 50 GLY A C 24
ATOM 28028 O O . GLY A 1 50 ? -7.382 -4.122 5.341 1.00 0.00 50 GLY A O 24
ATOM 28032 N N . TRP A 1 51 ? -8.523 -4.158 3.460 1.00 0.00 51 TRP A N 24
ATOM 28033 C CA . TRP A 1 51 ? -7.970 -5.485 3.071 1.00 0.00 51 TRP A CA 24
ATOM 28034 C C . TRP A 1 51 ? -7.583 -5.459 1.591 1.00 0.00 51 TRP A C 24
ATOM 28035 O O . TRP A 1 51 ? -7.788 -4.475 0.911 1.00 0.00 51 TRP A O 24
ATOM 28056 N N . CYS A 1 52 ? -7.026 -6.521 1.082 1.00 0.00 52 CYS A N 24
ATOM 28057 C CA . CYS A 1 52 ? -6.634 -6.525 -0.356 1.00 0.00 52 CYS A CA 24
ATOM 28058 C C . CYS A 1 52 ? -7.573 -7.417 -1.175 1.00 0.00 52 CYS A C 24
ATOM 28059 O O . CYS A 1 52 ? -7.616 -8.619 -1.000 1.00 0.00 52 CYS A O 24
ATOM 28066 N N . ARG A 1 53 ? -8.315 -6.833 -2.075 1.00 0.00 53 ARG A N 24
ATOM 28067 C CA . ARG A 1 53 ? -9.247 -7.634 -2.921 1.00 0.00 53 ARG A CA 24
ATOM 28068 C C . ARG A 1 53 ? -9.080 -7.239 -4.390 1.00 0.00 53 ARG A C 24
ATOM 28069 O O . ARG A 1 53 ? -8.880 -6.084 -4.708 1.00 0.00 53 ARG A O 24
ATOM 28090 N N . SER A 1 54 ? -9.171 -8.177 -5.294 1.00 0.00 54 SER A N 24
ATOM 28091 C CA . SER A 1 54 ? -9.028 -7.821 -6.733 1.00 0.00 54 SER A CA 24
ATOM 28092 C C . SER A 1 54 ? -9.912 -6.613 -7.032 1.00 0.00 54 SER A C 24
ATOM 28093 O O . SER A 1 54 ? -9.517 -5.683 -7.707 1.00 0.00 54 SER A O 24
ATOM 28101 N N . LYS A 1 55 ? -11.106 -6.625 -6.516 1.00 0.00 55 LYS A N 24
ATOM 28102 C CA . LYS A 1 55 ? -12.040 -5.492 -6.733 1.00 0.00 55 LYS A CA 24
ATOM 28103 C C . LYS A 1 55 ? -12.700 -5.131 -5.393 1.00 0.00 55 LYS A C 24
ATOM 28104 O O . LYS A 1 55 ? -12.912 -5.982 -4.552 1.00 0.00 55 LYS A O 24
ATOM 28123 N N . CYS A 1 56 ? -13.021 -3.885 -5.182 1.00 0.00 56 CYS A N 24
ATOM 28124 C CA . CYS A 1 56 ? -13.657 -3.495 -3.889 1.00 0.00 56 CYS A CA 24
ATOM 28125 C C . CYS A 1 56 ? -15.166 -3.309 -4.073 1.00 0.00 56 CYS A C 24
ATOM 28126 O O . CYS A 1 56 ? -15.654 -3.161 -5.175 1.00 0.00 56 CYS A O 24
ATOM 28133 N N . PHE A 1 57 ? -15.908 -3.320 -2.999 1.00 0.00 57 PHE A N 24
ATOM 28134 C CA . PHE A 1 57 ? -17.383 -3.148 -3.105 1.00 0.00 57 PHE A CA 24
ATOM 28135 C C . PHE A 1 57 ? -17.739 -1.669 -3.270 1.00 0.00 57 PHE A C 24
ATOM 28136 O O . PHE A 1 57 ? -16.914 -0.797 -3.076 1.00 0.00 57 PHE A O 24
ATOM 28153 N N . ARG A 1 58 ? -18.959 -1.379 -3.627 1.00 0.00 58 ARG A N 24
ATOM 28154 C CA . ARG A 1 58 ? -19.367 0.041 -3.805 1.00 0.00 58 ARG A CA 24
ATOM 28155 C C . ARG A 1 58 ? -19.353 0.766 -2.461 1.00 0.00 58 ARG A C 24
ATOM 28156 O O . ARG A 1 58 ? -18.946 1.907 -2.365 1.00 0.00 58 ARG A O 24
ATOM 28177 N N . HIS A 1 59 ? -19.787 0.113 -1.421 1.00 0.00 59 HIS A N 24
ATOM 28178 C CA . HIS A 1 59 ? -19.788 0.768 -0.082 1.00 0.00 59 HIS A CA 24
ATOM 28179 C C . HIS A 1 59 ? -18.353 1.077 0.348 1.00 0.00 59 HIS A C 24
ATOM 28180 O O . HIS A 1 59 ? -18.120 1.766 1.321 1.00 0.00 59 HIS A O 24
ATOM 28194 N N . GLU A 1 60 ? -17.386 0.570 -0.370 1.00 0.00 60 GLU A N 24
ATOM 28195 C CA . GLU A 1 60 ? -15.969 0.831 -0.006 1.00 0.00 60 GLU A CA 24
ATOM 28196 C C . GLU A 1 60 ? -15.218 1.395 -1.215 1.00 0.00 60 GLU A C 24
ATOM 28197 O O . GLU A 1 60 ? -15.774 1.545 -2.284 1.00 0.00 60 GLU A O 24
ATOM 28209 N N . TYR A 1 61 ? -13.958 1.697 -1.061 1.00 0.00 61 TYR A N 24
ATOM 28210 C CA . TYR A 1 61 ? -13.185 2.237 -2.217 1.00 0.00 61 TYR A CA 24
ATOM 28211 C C . TYR A 1 61 ? -11.875 1.476 -2.380 1.00 0.00 61 TYR A C 24
ATOM 28212 O O . TYR A 1 61 ? -11.651 0.455 -1.760 1.00 0.00 61 TYR A O 24
ATOM 28230 N N . VAL A 1 62 ? -11.008 1.972 -3.210 1.00 0.00 62 VAL A N 24
ATOM 28231 C CA . VAL A 1 62 ? -9.703 1.290 -3.421 1.00 0.00 62 VAL A CA 24
ATOM 28232 C C . VAL A 1 62 ? -8.577 2.143 -2.839 1.00 0.00 62 VAL A C 24
ATOM 28233 O O . VAL A 1 62 ? -7.995 2.958 -3.523 1.00 0.00 62 VAL A O 24
ATOM 28246 N N . ASP A 1 63 ? -8.279 1.965 -1.577 1.00 0.00 63 ASP A N 24
ATOM 28247 C CA . ASP A 1 63 ? -7.195 2.768 -0.934 1.00 0.00 63 ASP A CA 24
ATOM 28248 C C . ASP A 1 63 ? -6.028 2.963 -1.902 1.00 0.00 63 ASP A C 24
ATOM 28249 O O . ASP A 1 63 ? -5.121 2.158 -1.971 1.00 0.00 63 ASP A O 24
ATOM 28258 N N . THR A 1 64 ? -6.049 4.030 -2.650 1.00 0.00 64 THR A N 24
ATOM 28259 C CA . THR A 1 64 ? -4.943 4.281 -3.620 1.00 0.00 64 THR A CA 24
ATOM 28260 C C . THR A 1 64 ? -3.601 4.308 -2.889 1.00 0.00 64 THR A C 24
ATOM 28261 O O . THR A 1 64 ? -2.572 3.973 -3.442 1.00 0.00 64 THR A O 24
ATOM 28272 N N . TYR A 1 65 ? -3.607 4.707 -1.650 1.00 0.00 65 TYR A N 24
ATOM 28273 C CA . TYR A 1 65 ? -2.338 4.764 -0.873 1.00 0.00 65 TYR A CA 24
ATOM 28274 C C . TYR A 1 65 ? -1.809 3.355 -0.610 1.00 0.00 65 TYR A C 24
ATOM 28275 O O . TYR A 1 65 ? -0.670 3.044 -0.892 1.00 0.00 65 TYR A O 24
ATOM 28293 N N . TYR A 1 66 ? -2.626 2.506 -0.052 1.00 0.00 66 TYR A N 24
ATOM 28294 C CA . TYR A 1 66 ? -2.167 1.120 0.252 1.00 0.00 66 TYR A CA 24
ATOM 28295 C C . TYR A 1 66 ? -2.203 0.230 -0.996 1.00 0.00 66 TYR A C 24
ATOM 28296 O O . TYR A 1 66 ? -1.780 -0.911 -0.967 1.00 0.00 66 TYR A O 24
ATOM 28314 N N . SER A 1 67 ? -2.689 0.738 -2.096 1.00 0.00 67 SER A N 24
ATOM 28315 C CA . SER A 1 67 ? -2.727 -0.091 -3.336 1.00 0.00 67 SER A CA 24
ATOM 28316 C C . SER A 1 67 ? -1.311 -0.565 -3.682 1.00 0.00 67 SER A C 24
ATOM 28317 O O . SER A 1 67 ? -1.122 -1.480 -4.463 1.00 0.00 67 SER A O 24
ATOM 28325 N N . ALA A 1 68 ? -0.314 0.057 -3.108 1.00 0.00 68 ALA A N 24
ATOM 28326 C CA . ALA A 1 68 ? 1.094 -0.342 -3.399 1.00 0.00 68 ALA A CA 24
ATOM 28327 C C . ALA A 1 68 ? 1.437 -1.677 -2.727 1.00 0.00 68 ALA A C 24
ATOM 28328 O O . ALA A 1 68 ? 2.013 -2.555 -3.337 1.00 0.00 68 ALA A O 24
ATOM 28335 N N . VAL A 1 69 ? 1.088 -1.844 -1.478 1.00 0.00 69 VAL A N 24
ATOM 28336 C CA . VAL A 1 69 ? 1.402 -3.131 -0.793 1.00 0.00 69 VAL A CA 24
ATOM 28337 C C . VAL A 1 69 ? 0.499 -4.231 -1.345 1.00 0.00 69 VAL A C 24
ATOM 28338 O O . VAL A 1 69 ? 0.845 -5.395 -1.340 1.00 0.00 69 VAL A O 24
ATOM 28351 N N . CYS A 1 70 ? -0.651 -3.865 -1.838 1.00 0.00 70 CYS A N 24
ATOM 28352 C CA . CYS A 1 70 ? -1.574 -4.886 -2.408 1.00 0.00 70 CYS A CA 24
ATOM 28353 C C . CYS A 1 70 ? -0.944 -5.519 -3.652 1.00 0.00 70 CYS A C 24
ATOM 28354 O O . CYS A 1 70 ? -0.867 -6.725 -3.774 1.00 0.00 70 CYS A O 24
ATOM 28361 N N . GLY A 1 71 ? -0.487 -4.713 -4.574 1.00 0.00 71 GLY A N 24
ATOM 28362 C CA . GLY A 1 71 ? 0.142 -5.270 -5.806 1.00 0.00 71 GLY A CA 24
ATOM 28363 C C . GLY A 1 71 ? -0.938 -5.592 -6.841 1.00 0.00 71 GLY A C 24
ATOM 28364 O O . GLY A 1 71 ? -1.796 -4.780 -7.127 1.00 0.00 71 GLY A O 24
ATOM 28368 N N . ARG A 1 72 ? -0.902 -6.768 -7.403 1.00 0.00 72 ARG A N 24
ATOM 28369 C CA . ARG A 1 72 ? -1.929 -7.139 -8.419 1.00 0.00 72 ARG A CA 24
ATOM 28370 C C . ARG A 1 72 ? -3.323 -6.801 -7.893 1.00 0.00 72 ARG A C 24
ATOM 28371 O O . ARG A 1 72 ? -4.208 -6.429 -8.638 1.00 0.00 72 ARG A O 24
ATOM 28392 N N . TYR A 1 73 ? -3.521 -6.924 -6.611 1.00 0.00 73 TYR A N 24
ATOM 28393 C CA . TYR A 1 73 ? -4.855 -6.607 -6.028 1.00 0.00 73 TYR A CA 24
ATOM 28394 C C . TYR A 1 73 ? -4.887 -5.149 -5.566 1.00 0.00 73 TYR A C 24
ATOM 28395 O O . TYR A 1 73 ? -3.933 -4.414 -5.729 1.00 0.00 73 TYR A O 24
ATOM 28413 N N . PHE A 1 74 ? -5.975 -4.724 -4.986 1.00 0.00 74 PHE A N 24
ATOM 28414 C CA . PHE A 1 74 ? -6.062 -3.315 -4.508 1.00 0.00 74 PHE A CA 24
ATOM 28415 C C . PHE A 1 74 ? -6.470 -3.291 -3.036 1.00 0.00 74 PHE A C 24
ATOM 28416 O O . PHE A 1 74 ? -7.297 -4.064 -2.601 1.00 0.00 74 PHE A O 24
ATOM 28433 N N . CYS A 1 75 ? -5.899 -2.412 -2.264 1.00 0.00 75 CYS A N 24
ATOM 28434 C CA . CYS A 1 75 ? -6.266 -2.350 -0.823 1.00 0.00 75 CYS A CA 24
ATOM 28435 C C . CYS A 1 75 ? -7.586 -1.597 -0.663 1.00 0.00 75 CYS A C 24
ATOM 28436 O O . CYS A 1 75 ? -7.618 -0.384 -0.640 1.00 0.00 75 CYS A O 24
ATOM 28443 N N . CYS A 1 76 ? -8.679 -2.303 -0.559 1.00 0.00 76 CYS A N 24
ATOM 28444 C CA . CYS A 1 76 ? -9.991 -1.614 -0.414 1.00 0.00 76 CYS A CA 24
ATOM 28445 C C . CYS A 1 76 ? -10.184 -1.152 1.030 1.00 0.00 76 CYS A C 24
ATOM 28446 O O . CYS A 1 76 ? -9.501 -1.594 1.934 1.00 0.00 76 CYS A O 24
ATOM 28453 N N . ARG A 1 77 ? -11.104 -0.257 1.248 1.00 0.00 77 ARG A N 24
ATOM 28454 C CA . ARG A 1 77 ? -11.339 0.251 2.628 1.00 0.00 77 ARG A CA 24
ATOM 28455 C C . ARG A 1 77 ? -12.782 0.735 2.775 1.00 0.00 77 ARG A C 24
ATOM 28456 O O . ARG A 1 77 ? -13.601 0.562 1.893 1.00 0.00 77 ARG A O 24
ATOM 28477 N N . SER A 1 78 ? -13.099 1.348 3.882 1.00 0.00 78 SER A N 24
ATOM 28478 C CA . SER A 1 78 ? -14.487 1.849 4.087 1.00 0.00 78 SER A CA 24
ATOM 28479 C C . SER A 1 78 ? -14.473 3.365 4.299 1.00 0.00 78 SER A C 24
ATOM 28480 O O . SER A 1 78 ? -14.532 3.847 5.413 1.00 0.00 78 SER A O 24
ATOM 28488 N N . ARG A 1 79 ? -14.397 4.122 3.239 1.00 0.00 79 ARG A N 24
ATOM 28489 C CA . ARG A 1 79 ? -14.378 5.606 3.383 1.00 0.00 79 ARG A CA 24
ATOM 28490 C C . ARG A 1 79 ? -15.633 6.081 4.121 1.00 0.00 79 ARG A C 24
ATOM 28491 O O . ARG A 1 79 ? -15.580 7.145 4.715 1.00 0.00 79 ARG A O 24
ATOM 28513 N N . ASN A 1 1 ? 11.862 4.997 -12.687 1.00 0.00 1 ASN A N 25
ATOM 28514 C CA . ASN A 1 1 ? 12.068 4.254 -11.410 1.00 0.00 1 ASN A CA 25
ATOM 28515 C C . ASN A 1 1 ? 12.063 5.224 -10.226 1.00 0.00 1 ASN A C 25
ATOM 28516 O O . ASN A 1 1 ? 13.094 5.734 -9.836 1.00 0.00 1 ASN A O 25
ATOM 28529 N N . PRO A 1 2 ? 10.892 5.442 -9.692 1.00 0.00 2 PRO A N 25
ATOM 28530 C CA . PRO A 1 2 ? 10.740 6.361 -8.538 1.00 0.00 2 PRO A CA 25
ATOM 28531 C C . PRO A 1 2 ? 11.277 5.709 -7.260 1.00 0.00 2 PRO A C 25
ATOM 28532 O O . PRO A 1 2 ? 11.296 4.501 -7.129 1.00 0.00 2 PRO A O 25
ATOM 28543 N N . LEU A 1 3 ? 11.714 6.500 -6.318 1.00 0.00 3 LEU A N 25
ATOM 28544 C CA . LEU A 1 3 ? 12.248 5.926 -5.050 1.00 0.00 3 LEU A CA 25
ATOM 28545 C C . LEU A 1 3 ? 11.208 5.004 -4.404 1.00 0.00 3 LEU A C 25
ATOM 28546 O O . LEU A 1 3 ? 10.265 4.576 -5.040 1.00 0.00 3 LEU A O 25
ATOM 28562 N N . ILE A 1 4 ? 11.366 4.703 -3.146 1.00 0.00 4 ILE A N 25
ATOM 28563 C CA . ILE A 1 4 ? 10.376 3.817 -2.469 1.00 0.00 4 ILE A CA 25
ATOM 28564 C C . ILE A 1 4 ? 9.223 4.653 -1.910 1.00 0.00 4 ILE A C 25
ATOM 28565 O O . ILE A 1 4 ? 9.425 5.748 -1.423 1.00 0.00 4 ILE A O 25
ATOM 28581 N N . PRO A 1 5 ? 8.050 4.091 -1.985 1.00 0.00 5 PRO A N 25
ATOM 28582 C CA . PRO A 1 5 ? 6.853 4.774 -1.462 1.00 0.00 5 PRO A CA 25
ATOM 28583 C C . PRO A 1 5 ? 6.783 4.625 0.056 1.00 0.00 5 PRO A C 25
ATOM 28584 O O . PRO A 1 5 ? 7.420 3.773 0.641 1.00 0.00 5 PRO A O 25
ATOM 28595 N N . ALA A 1 6 ? 6.009 5.451 0.692 1.00 0.00 6 ALA A N 25
ATOM 28596 C CA . ALA A 1 6 ? 5.881 5.374 2.172 1.00 0.00 6 ALA A CA 25
ATOM 28597 C C . ALA A 1 6 ? 4.869 4.293 2.560 1.00 0.00 6 ALA A C 25
ATOM 28598 O O . ALA A 1 6 ? 4.861 3.808 3.673 1.00 0.00 6 ALA A O 25
ATOM 28605 N N . ILE A 1 7 ? 4.011 3.918 1.651 1.00 0.00 7 ILE A N 25
ATOM 28606 C CA . ILE A 1 7 ? 2.995 2.870 1.970 1.00 0.00 7 ILE A CA 25
ATOM 28607 C C . ILE A 1 7 ? 3.683 1.577 2.423 1.00 0.00 7 ILE A C 25
ATOM 28608 O O . ILE A 1 7 ? 3.225 0.901 3.323 1.00 0.00 7 ILE A O 25
ATOM 28624 N N . TYR A 1 8 ? 4.772 1.226 1.806 1.00 0.00 8 TYR A N 25
ATOM 28625 C CA . TYR A 1 8 ? 5.479 -0.026 2.199 1.00 0.00 8 TYR A CA 25
ATOM 28626 C C . TYR A 1 8 ? 5.977 0.070 3.641 1.00 0.00 8 TYR A C 25
ATOM 28627 O O . TYR A 1 8 ? 6.178 -0.928 4.304 1.00 0.00 8 TYR A O 25
ATOM 28645 N N . ILE A 1 9 ? 6.162 1.259 4.140 1.00 0.00 9 ILE A N 25
ATOM 28646 C CA . ILE A 1 9 ? 6.628 1.401 5.547 1.00 0.00 9 ILE A CA 25
ATOM 28647 C C . ILE A 1 9 ? 5.487 1.039 6.495 1.00 0.00 9 ILE A C 25
ATOM 28648 O O . ILE A 1 9 ? 4.392 1.557 6.391 1.00 0.00 9 ILE A O 25
ATOM 28664 N N . GLY A 1 10 ? 5.723 0.138 7.405 1.00 0.00 10 GLY A N 25
ATOM 28665 C CA . GLY A 1 10 ? 4.640 -0.269 8.337 1.00 0.00 10 GLY A CA 25
ATOM 28666 C C . GLY A 1 10 ? 3.531 -0.922 7.519 1.00 0.00 10 GLY A C 25
ATOM 28667 O O . GLY A 1 10 ? 2.364 -0.840 7.850 1.00 0.00 10 GLY A O 25
ATOM 28671 N N . ALA A 1 11 ? 3.891 -1.563 6.438 1.00 0.00 11 ALA A N 25
ATOM 28672 C CA . ALA A 1 11 ? 2.857 -2.214 5.579 1.00 0.00 11 ALA A CA 25
ATOM 28673 C C . ALA A 1 11 ? 3.086 -3.727 5.508 1.00 0.00 11 ALA A C 25
ATOM 28674 O O . ALA A 1 11 ? 3.792 -4.297 6.315 1.00 0.00 11 ALA A O 25
ATOM 28681 N N . THR A 1 12 ? 2.489 -4.382 4.546 1.00 0.00 12 THR A N 25
ATOM 28682 C CA . THR A 1 12 ? 2.672 -5.860 4.428 1.00 0.00 12 THR A CA 25
ATOM 28683 C C . THR A 1 12 ? 2.444 -6.297 2.981 1.00 0.00 12 THR A C 25
ATOM 28684 O O . THR A 1 12 ? 1.327 -6.447 2.546 1.00 0.00 12 THR A O 25
ATOM 28695 N N . VAL A 1 13 ? 3.489 -6.499 2.230 1.00 0.00 13 VAL A N 25
ATOM 28696 C CA . VAL A 1 13 ? 3.306 -6.921 0.810 1.00 0.00 13 VAL A CA 25
ATOM 28697 C C . VAL A 1 13 ? 3.383 -8.445 0.691 1.00 0.00 13 VAL A C 25
ATOM 28698 O O . VAL A 1 13 ? 3.589 -9.145 1.663 1.00 0.00 13 VAL A O 25
ATOM 28711 N N . GLY A 1 14 ? 3.217 -8.964 -0.494 1.00 0.00 14 GLY A N 25
ATOM 28712 C CA . GLY A 1 14 ? 3.277 -10.443 -0.677 1.00 0.00 14 GLY A CA 25
ATOM 28713 C C . GLY A 1 14 ? 4.720 -10.867 -0.955 1.00 0.00 14 GLY A C 25
ATOM 28714 O O . GLY A 1 14 ? 5.649 -10.133 -0.680 1.00 0.00 14 GLY A O 25
ATOM 28718 N N . PRO A 1 15 ? 4.858 -12.049 -1.493 1.00 0.00 15 PRO A N 25
ATOM 28719 C CA . PRO A 1 15 ? 6.201 -12.590 -1.814 1.00 0.00 15 PRO A CA 25
ATOM 28720 C C . PRO A 1 15 ? 6.787 -11.880 -3.038 1.00 0.00 15 PRO A C 25
ATOM 28721 O O . PRO A 1 15 ? 7.935 -11.476 -3.044 1.00 0.00 15 PRO A O 25
ATOM 28732 N N . SER A 1 16 ? 6.012 -11.726 -4.076 1.00 0.00 16 SER A N 25
ATOM 28733 C CA . SER A 1 16 ? 6.528 -11.044 -5.298 1.00 0.00 16 SER A CA 25
ATOM 28734 C C . SER A 1 16 ? 6.836 -9.576 -4.997 1.00 0.00 16 SER A C 25
ATOM 28735 O O . SER A 1 16 ? 7.885 -9.068 -5.339 1.00 0.00 16 SER A O 25
ATOM 28743 N N . VAL A 1 17 ? 5.927 -8.887 -4.361 1.00 0.00 17 VAL A N 25
ATOM 28744 C CA . VAL A 1 17 ? 6.170 -7.452 -4.040 1.00 0.00 17 VAL A CA 25
ATOM 28745 C C . VAL A 1 17 ? 7.427 -7.308 -3.180 1.00 0.00 17 VAL A C 25
ATOM 28746 O O . VAL A 1 17 ? 8.266 -6.467 -3.428 1.00 0.00 17 VAL A O 25
ATOM 28759 N N . TRP A 1 18 ? 7.563 -8.123 -2.171 1.00 0.00 18 TRP A N 25
ATOM 28760 C CA . TRP A 1 18 ? 8.767 -8.031 -1.295 1.00 0.00 18 TRP A CA 25
ATOM 28761 C C . TRP A 1 18 ? 10.044 -8.081 -2.138 1.00 0.00 18 TRP A C 25
ATOM 28762 O O . TRP A 1 18 ? 10.881 -7.203 -2.067 1.00 0.00 18 TRP A O 25
ATOM 28783 N N . ALA A 1 19 ? 10.201 -9.105 -2.933 1.00 0.00 19 ALA A N 25
ATOM 28784 C CA . ALA A 1 19 ? 11.426 -9.215 -3.778 1.00 0.00 19 ALA A CA 25
ATOM 28785 C C . ALA A 1 19 ? 11.621 -7.946 -4.612 1.00 0.00 19 ALA A C 25
ATOM 28786 O O . ALA A 1 19 ? 12.731 -7.522 -4.864 1.00 0.00 19 ALA A O 25
ATOM 28793 N N . TYR A 1 20 ? 10.552 -7.338 -5.042 1.00 0.00 20 TYR A N 25
ATOM 28794 C CA . TYR A 1 20 ? 10.677 -6.097 -5.861 1.00 0.00 20 TYR A CA 25
ATOM 28795 C C . TYR A 1 20 ? 11.271 -4.964 -5.021 1.00 0.00 20 TYR A C 25
ATOM 28796 O O . TYR A 1 20 ? 12.305 -4.415 -5.343 1.00 0.00 20 TYR A O 25
ATOM 28814 N N . LEU A 1 21 ? 10.621 -4.613 -3.948 1.00 0.00 21 LEU A N 25
ATOM 28815 C CA . LEU A 1 21 ? 11.138 -3.517 -3.082 1.00 0.00 21 LEU A CA 25
ATOM 28816 C C . LEU A 1 21 ? 12.601 -3.776 -2.711 1.00 0.00 21 LEU A C 25
ATOM 28817 O O . LEU A 1 21 ? 13.396 -2.862 -2.615 1.00 0.00 21 LEU A O 25
ATOM 28833 N N . VAL A 1 22 ? 12.963 -5.013 -2.502 1.00 0.00 22 VAL A N 25
ATOM 28834 C CA . VAL A 1 22 ? 14.376 -5.321 -2.139 1.00 0.00 22 VAL A CA 25
ATOM 28835 C C . VAL A 1 22 ? 15.312 -4.913 -3.277 1.00 0.00 22 VAL A C 25
ATOM 28836 O O . VAL A 1 22 ? 16.310 -4.252 -3.070 1.00 0.00 22 VAL A O 25
ATOM 28849 N N . ALA A 1 23 ? 14.994 -5.300 -4.477 1.00 0.00 23 ALA A N 25
ATOM 28850 C CA . ALA A 1 23 ? 15.860 -4.932 -5.633 1.00 0.00 23 ALA A CA 25
ATOM 28851 C C . ALA A 1 23 ? 16.012 -3.411 -5.709 1.00 0.00 23 ALA A C 25
ATOM 28852 O O . ALA A 1 23 ? 17.049 -2.898 -6.082 1.00 0.00 23 ALA A O 25
ATOM 28859 N N . LEU A 1 24 ? 14.984 -2.688 -5.359 1.00 0.00 24 LEU A N 25
ATOM 28860 C CA . LEU A 1 24 ? 15.061 -1.203 -5.411 1.00 0.00 24 LEU A CA 25
ATOM 28861 C C . LEU A 1 24 ? 16.008 -0.680 -4.327 1.00 0.00 24 LEU A C 25
ATOM 28862 O O . LEU A 1 24 ? 16.758 0.252 -4.542 1.00 0.00 24 LEU A O 25
ATOM 28878 N N . VAL A 1 25 ? 15.979 -1.269 -3.163 1.00 0.00 25 VAL A N 25
ATOM 28879 C CA . VAL A 1 25 ? 16.878 -0.802 -2.067 1.00 0.00 25 VAL A CA 25
ATOM 28880 C C . VAL A 1 25 ? 17.656 -1.984 -1.472 1.00 0.00 25 VAL A C 25
ATOM 28881 O O . VAL A 1 25 ? 18.865 -1.947 -1.358 1.00 0.00 25 VAL A O 25
ATOM 28894 N N . GLY A 1 26 ? 16.975 -3.027 -1.086 1.00 0.00 26 GLY A N 25
ATOM 28895 C CA . GLY A 1 26 ? 17.681 -4.198 -0.493 1.00 0.00 26 GLY A CA 25
ATOM 28896 C C . GLY A 1 26 ? 16.931 -4.667 0.756 1.00 0.00 26 GLY A C 25
ATOM 28897 O O . GLY A 1 26 ? 16.098 -3.963 1.293 1.00 0.00 26 GLY A O 25
ATOM 28901 N N . ALA A 1 27 ? 17.216 -5.853 1.217 1.00 0.00 27 ALA A N 25
ATOM 28902 C CA . ALA A 1 27 ? 16.517 -6.373 2.425 1.00 0.00 27 ALA A CA 25
ATOM 28903 C C . ALA A 1 27 ? 16.868 -5.539 3.660 1.00 0.00 27 ALA A C 25
ATOM 28904 O O . ALA A 1 27 ? 16.292 -5.710 4.716 1.00 0.00 27 ALA A O 25
ATOM 28911 N N . ALA A 1 28 ? 17.806 -4.638 3.545 1.00 0.00 28 ALA A N 25
ATOM 28912 C CA . ALA A 1 28 ? 18.177 -3.807 4.719 1.00 0.00 28 ALA A CA 25
ATOM 28913 C C . ALA A 1 28 ? 17.116 -2.735 4.950 1.00 0.00 28 ALA A C 25
ATOM 28914 O O . ALA A 1 28 ? 16.398 -2.763 5.928 1.00 0.00 28 ALA A O 25
ATOM 28921 N N . ALA A 1 29 ? 16.997 -1.800 4.052 1.00 0.00 29 ALA A N 25
ATOM 28922 C CA . ALA A 1 29 ? 15.961 -0.746 4.228 1.00 0.00 29 ALA A CA 25
ATOM 28923 C C . ALA A 1 29 ? 14.581 -1.395 4.163 1.00 0.00 29 ALA A C 25
ATOM 28924 O O . ALA A 1 29 ? 13.598 -0.843 4.618 1.00 0.00 29 ALA A O 25
ATOM 28931 N N . VAL A 1 30 ? 14.506 -2.573 3.605 1.00 0.00 30 VAL A N 25
ATOM 28932 C CA . VAL A 1 30 ? 13.196 -3.271 3.514 1.00 0.00 30 VAL A CA 25
ATOM 28933 C C . VAL A 1 30 ? 12.810 -3.831 4.886 1.00 0.00 30 VAL A C 25
ATOM 28934 O O . VAL A 1 30 ? 11.649 -3.900 5.234 1.00 0.00 30 VAL A O 25
ATOM 28947 N N . THR A 1 31 ? 13.778 -4.232 5.669 1.00 0.00 31 THR A N 25
ATOM 28948 C CA . THR A 1 31 ? 13.460 -4.784 7.017 1.00 0.00 31 THR A CA 25
ATOM 28949 C C . THR A 1 31 ? 13.373 -3.650 8.041 1.00 0.00 31 THR A C 25
ATOM 28950 O O . THR A 1 31 ? 12.684 -3.750 9.037 1.00 0.00 31 THR A O 25
ATOM 28961 N N . ALA A 1 32 ? 14.066 -2.571 7.801 1.00 0.00 32 ALA A N 25
ATOM 28962 C CA . ALA A 1 32 ? 14.022 -1.428 8.755 1.00 0.00 32 ALA A CA 25
ATOM 28963 C C . ALA A 1 32 ? 12.788 -0.565 8.480 1.00 0.00 32 ALA A C 25
ATOM 28964 O O . ALA A 1 32 ? 12.346 0.191 9.322 1.00 0.00 32 ALA A O 25
ATOM 28971 N N . ALA A 1 33 ? 12.230 -0.675 7.306 1.00 0.00 33 ALA A N 25
ATOM 28972 C CA . ALA A 1 33 ? 11.024 0.136 6.975 1.00 0.00 33 ALA A CA 25
ATOM 28973 C C . ALA A 1 33 ? 9.761 -0.567 7.479 1.00 0.00 33 ALA A C 25
ATOM 28974 O O . ALA A 1 33 ? 8.657 -0.167 7.178 1.00 0.00 33 ALA A O 25
ATOM 28981 N N . ASN A 1 34 ? 9.919 -1.610 8.247 1.00 0.00 34 ASN A N 25
ATOM 28982 C CA . ASN A 1 34 ? 8.730 -2.341 8.777 1.00 0.00 34 ASN A CA 25
ATOM 28983 C C . ASN A 1 34 ? 7.859 -2.863 7.626 1.00 0.00 34 ASN A C 25
ATOM 28984 O O . ASN A 1 34 ? 6.780 -2.361 7.365 1.00 0.00 34 ASN A O 25
ATOM 28995 N N . ILE A 1 35 ? 8.321 -3.875 6.942 1.00 0.00 35 ILE A N 25
ATOM 28996 C CA . ILE A 1 35 ? 7.528 -4.445 5.815 1.00 0.00 35 ILE A CA 25
ATOM 28997 C C . ILE A 1 35 ? 7.321 -5.946 6.037 1.00 0.00 35 ILE A C 25
ATOM 28998 O O . ILE A 1 35 ? 8.260 -6.717 6.031 1.00 0.00 35 ILE A O 25
ATOM 29014 N N . ARG A 1 36 ? 6.103 -6.367 6.239 1.00 0.00 36 ARG A N 25
ATOM 29015 C CA . ARG A 1 36 ? 5.849 -7.819 6.468 1.00 0.00 36 ARG A CA 25
ATOM 29016 C C . ARG A 1 36 ? 5.381 -8.494 5.177 1.00 0.00 36 ARG A C 25
ATOM 29017 O O . ARG A 1 36 ? 4.788 -7.872 4.316 1.00 0.00 36 ARG A O 25
ATOM 29038 N N . ARG A 1 37 ? 5.645 -9.765 5.037 1.00 0.00 37 ARG A N 25
ATOM 29039 C CA . ARG A 1 37 ? 5.218 -10.488 3.806 1.00 0.00 37 ARG A CA 25
ATOM 29040 C C . ARG A 1 37 ? 3.855 -11.150 4.030 1.00 0.00 37 ARG A C 25
ATOM 29041 O O . ARG A 1 37 ? 3.441 -11.375 5.149 1.00 0.00 37 ARG A O 25
ATOM 29062 N N . ALA A 1 38 ? 3.158 -11.465 2.973 1.00 0.00 38 ALA A N 25
ATOM 29063 C CA . ALA A 1 38 ? 1.824 -12.114 3.127 1.00 0.00 38 ALA A CA 25
ATOM 29064 C C . ALA A 1 38 ? 1.694 -13.294 2.161 1.00 0.00 38 ALA A C 25
ATOM 29065 O O . ALA A 1 38 ? 2.455 -13.429 1.223 1.00 0.00 38 ALA A O 25
ATOM 29072 N N . SER A 1 39 ? 0.737 -14.152 2.385 1.00 0.00 39 SER A N 25
ATOM 29073 C CA . SER A 1 39 ? 0.558 -15.325 1.481 1.00 0.00 39 SER A CA 25
ATOM 29074 C C . SER A 1 39 ? 0.654 -14.887 0.017 1.00 0.00 39 SER A C 25
ATOM 29075 O O . SER A 1 39 ? 0.987 -15.667 -0.853 1.00 0.00 39 SER A O 25
ATOM 29083 N N . SER A 1 40 ? 0.362 -13.646 -0.262 1.00 0.00 40 SER A N 25
ATOM 29084 C CA . SER A 1 40 ? 0.435 -13.164 -1.671 1.00 0.00 40 SER A CA 25
ATOM 29085 C C . SER A 1 40 ? 0.061 -11.681 -1.745 1.00 0.00 40 SER A C 25
ATOM 29086 O O . SER A 1 40 ? 0.086 -10.973 -0.758 1.00 0.00 40 SER A O 25
ATOM 29094 N N . ASP A 1 41 ? -0.283 -11.208 -2.911 1.00 0.00 41 ASP A N 25
ATOM 29095 C CA . ASP A 1 41 ? -0.657 -9.772 -3.054 1.00 0.00 41 ASP A CA 25
ATOM 29096 C C . ASP A 1 41 ? -1.950 -9.480 -2.286 1.00 0.00 41 ASP A C 25
ATOM 29097 O O . ASP A 1 41 ? -2.335 -8.342 -2.112 1.00 0.00 41 ASP A O 25
ATOM 29106 N N . ASN A 1 42 ? -2.623 -10.500 -1.827 1.00 0.00 42 ASN A N 25
ATOM 29107 C CA . ASN A 1 42 ? -3.891 -10.278 -1.072 1.00 0.00 42 ASN A CA 25
ATOM 29108 C C . ASN A 1 42 ? -3.631 -10.342 0.437 1.00 0.00 42 ASN A C 25
ATOM 29109 O O . ASN A 1 42 ? -3.530 -11.407 1.013 1.00 0.00 42 ASN A O 25
ATOM 29120 N N . HIS A 1 43 ? -3.523 -9.211 1.082 1.00 0.00 43 HIS A N 25
ATOM 29121 C CA . HIS A 1 43 ? -3.272 -9.211 2.553 1.00 0.00 43 HIS A CA 25
ATOM 29122 C C . HIS A 1 43 ? -4.029 -8.065 3.224 1.00 0.00 43 HIS A C 25
ATOM 29123 O O . HIS A 1 43 ? -4.639 -7.241 2.571 1.00 0.00 43 HIS A O 25
ATOM 29137 N N . SER A 1 44 ? -3.982 -8.002 4.527 1.00 0.00 44 SER A N 25
ATOM 29138 C CA . SER A 1 44 ? -4.685 -6.903 5.244 1.00 0.00 44 SER A CA 25
ATOM 29139 C C . SER A 1 44 ? -3.830 -5.638 5.197 1.00 0.00 44 SER A C 25
ATOM 29140 O O . SER A 1 44 ? -2.677 -5.644 5.579 1.00 0.00 44 SER A O 25
ATOM 29148 N N . CYS A 1 45 ? -4.377 -4.553 4.730 1.00 0.00 45 CYS A N 25
ATOM 29149 C CA . CYS A 1 45 ? -3.577 -3.297 4.662 1.00 0.00 45 CYS A CA 25
ATOM 29150 C C . CYS A 1 45 ? -4.213 -2.206 5.522 1.00 0.00 45 CYS A C 25
ATOM 29151 O O . CYS A 1 45 ? -5.257 -2.391 6.124 1.00 0.00 45 CYS A O 25
ATOM 29158 N N . ALA A 1 46 ? -3.581 -1.070 5.590 1.00 0.00 46 ALA A N 25
ATOM 29159 C CA . ALA A 1 46 ? -4.131 0.039 6.419 1.00 0.00 46 ALA A CA 25
ATOM 29160 C C . ALA A 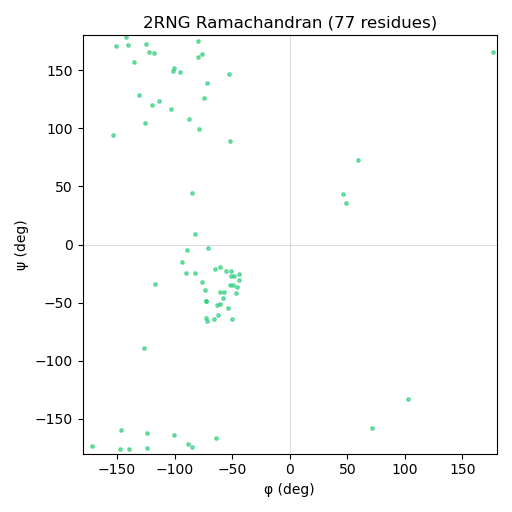1 46 ? -4.511 -0.497 7.800 1.00 0.00 46 ALA A C 25
ATOM 29161 O O . ALA A 1 46 ? -5.564 -0.194 8.327 1.00 0.00 46 ALA A O 25
ATOM 29168 N N . GLY A 1 47 ? -3.666 -1.302 8.385 1.00 0.00 47 GLY A N 25
ATOM 29169 C CA . GLY A 1 47 ? -3.982 -1.870 9.725 1.00 0.00 47 GLY A CA 25
ATOM 29170 C C . GLY A 1 47 ? -5.193 -2.792 9.600 1.00 0.00 47 GLY A C 25
ATOM 29171 O O . GLY A 1 47 ? -5.443 -3.362 8.555 1.00 0.00 47 GLY A O 25
ATOM 29175 N N . ASN A 1 48 ? -5.954 -2.943 10.647 1.00 0.00 48 ASN A N 25
ATOM 29176 C CA . ASN A 1 48 ? -7.150 -3.823 10.572 1.00 0.00 48 ASN A CA 25
ATOM 29177 C C . ASN A 1 48 ? -8.350 -3.031 10.050 1.00 0.00 48 ASN A C 25
ATOM 29178 O O . ASN A 1 48 ? -9.470 -3.231 10.477 1.00 0.00 48 ASN A O 25
ATOM 29189 N N . ARG A 1 49 ? -8.125 -2.123 9.137 1.00 0.00 49 ARG A N 25
ATOM 29190 C CA . ARG A 1 49 ? -9.248 -1.312 8.600 1.00 0.00 49 ARG A CA 25
ATOM 29191 C C . ARG A 1 49 ? -9.421 -1.548 7.096 1.00 0.00 49 ARG A C 25
ATOM 29192 O O . ARG A 1 49 ? -10.514 -1.467 6.572 1.00 0.00 49 ARG A O 25
ATOM 29213 N N . GLY A 1 50 ? -8.356 -1.828 6.395 1.00 0.00 50 GLY A N 25
ATOM 29214 C CA . GLY A 1 50 ? -8.483 -2.052 4.927 1.00 0.00 50 GLY A CA 25
ATOM 29215 C C . GLY A 1 50 ? -8.035 -3.471 4.572 1.00 0.00 50 GLY A C 25
ATOM 29216 O O . GLY A 1 50 ? -7.378 -4.140 5.346 1.00 0.00 50 GLY A O 25
ATOM 29220 N N . TRP A 1 51 ? -8.389 -3.935 3.404 1.00 0.00 51 TRP A N 25
ATOM 29221 C CA . TRP A 1 51 ? -7.990 -5.311 2.989 1.00 0.00 51 TRP A CA 25
ATOM 29222 C C . TRP A 1 51 ? -7.611 -5.317 1.505 1.00 0.00 51 TRP A C 25
ATOM 29223 O O . TRP A 1 51 ? -7.887 -4.380 0.785 1.00 0.00 51 TRP A O 25
ATOM 29244 N N . CYS A 1 52 ? -6.975 -6.358 1.040 1.00 0.00 52 CYS A N 25
ATOM 29245 C CA . CYS A 1 52 ? -6.580 -6.399 -0.398 1.00 0.00 52 CYS A CA 25
ATOM 29246 C C . CYS A 1 52 ? -7.502 -7.334 -1.189 1.00 0.00 52 CYS A C 25
ATOM 29247 O O . CYS A 1 52 ? -7.432 -8.541 -1.067 1.00 0.00 52 CYS A O 25
ATOM 29254 N N . ARG A 1 53 ? -8.358 -6.784 -2.008 1.00 0.00 53 ARG A N 25
ATOM 29255 C CA . ARG A 1 53 ? -9.274 -7.642 -2.818 1.00 0.00 53 ARG A CA 25
ATOM 29256 C C . ARG A 1 53 ? -9.180 -7.245 -4.292 1.00 0.00 53 ARG A C 25
ATOM 29257 O O . ARG A 1 53 ? -8.937 -6.100 -4.618 1.00 0.00 53 ARG A O 25
ATOM 29278 N N . SER A 1 54 ? -9.388 -8.170 -5.189 1.00 0.00 54 SER A N 25
ATOM 29279 C CA . SER A 1 54 ? -9.325 -7.815 -6.634 1.00 0.00 54 SER A CA 25
ATOM 29280 C C . SER A 1 54 ? -10.307 -6.678 -6.911 1.00 0.00 54 SER A C 25
ATOM 29281 O O . SER A 1 54 ? -9.968 -5.671 -7.501 1.00 0.00 54 SER A O 25
ATOM 29289 N N . LYS A 1 55 ? -11.521 -6.834 -6.468 1.00 0.00 55 LYS A N 25
ATOM 29290 C CA . LYS A 1 55 ? -12.546 -5.779 -6.670 1.00 0.00 55 LYS A CA 25
ATOM 29291 C C . LYS A 1 55 ? -13.232 -5.496 -5.323 1.00 0.00 55 LYS A C 25
ATOM 29292 O O . LYS A 1 55 ? -12.989 -6.177 -4.346 1.00 0.00 55 LYS A O 25
ATOM 29311 N N . CYS A 1 56 ? -14.080 -4.507 -5.256 1.00 0.00 56 CYS A N 25
ATOM 29312 C CA . CYS A 1 56 ? -14.757 -4.211 -3.960 1.00 0.00 56 CYS A CA 25
ATOM 29313 C C . CYS A 1 56 ? -16.158 -3.640 -4.199 1.00 0.00 56 CYS A C 25
ATOM 29314 O O . CYS A 1 56 ? -16.541 -3.351 -5.315 1.00 0.00 56 CYS A O 25
ATOM 29321 N N . PHE A 1 57 ? -16.929 -3.483 -3.154 1.00 0.00 57 PHE A N 25
ATOM 29322 C CA . PHE A 1 57 ? -18.309 -2.941 -3.317 1.00 0.00 57 PHE A CA 25
ATOM 29323 C C . PHE A 1 57 ? -18.273 -1.421 -3.464 1.00 0.00 57 PHE A C 25
ATOM 29324 O O . PHE A 1 57 ? -17.224 -0.826 -3.619 1.00 0.00 57 PHE A O 25
ATOM 29341 N N . ARG A 1 58 ? -19.411 -0.788 -3.420 1.00 0.00 58 ARG A N 25
ATOM 29342 C CA . ARG A 1 58 ? -19.450 0.690 -3.559 1.00 0.00 58 ARG A CA 25
ATOM 29343 C C . ARG A 1 58 ? -19.268 1.356 -2.197 1.00 0.00 58 ARG A C 25
ATOM 29344 O O . ARG A 1 58 ? -18.507 2.291 -2.051 1.00 0.00 58 ARG A O 25
ATOM 29365 N N . HIS A 1 59 ? -19.950 0.878 -1.193 1.00 0.00 59 HIS A N 25
ATOM 29366 C CA . HIS A 1 59 ? -19.794 1.485 0.156 1.00 0.00 59 HIS A CA 25
ATOM 29367 C C . HIS A 1 59 ? -18.307 1.578 0.506 1.00 0.00 59 HIS A C 25
ATOM 29368 O O . HIS A 1 59 ? -17.903 2.344 1.359 1.00 0.00 59 HIS A O 25
ATOM 29382 N N . GLU A 1 60 ? -17.490 0.799 -0.151 1.00 0.00 60 GLU A N 25
ATOM 29383 C CA . GLU A 1 60 ? -16.033 0.832 0.129 1.00 0.00 60 GLU A CA 25
ATOM 29384 C C . GLU A 1 60 ? -15.282 1.374 -1.090 1.00 0.00 60 GLU A C 25
ATOM 29385 O O . GLU A 1 60 ? -15.846 1.535 -2.154 1.00 0.00 60 GLU A O 25
ATOM 29397 N N . TYR A 1 61 ? -14.013 1.643 -0.953 1.00 0.00 61 TYR A N 25
ATOM 29398 C CA . TYR A 1 61 ? -13.241 2.156 -2.119 1.00 0.00 61 TYR A CA 25
ATOM 29399 C C . TYR A 1 61 ? -11.918 1.411 -2.241 1.00 0.00 61 TYR A C 25
ATOM 29400 O O . TYR A 1 61 ? -11.696 0.403 -1.601 1.00 0.00 61 TYR A O 25
ATOM 29418 N N . VAL A 1 62 ? -11.039 1.902 -3.063 1.00 0.00 62 VAL A N 25
ATOM 29419 C CA . VAL A 1 62 ? -9.724 1.228 -3.239 1.00 0.00 62 VAL A CA 25
ATOM 29420 C C . VAL A 1 62 ? -8.607 2.099 -2.668 1.00 0.00 62 VAL A C 25
ATOM 29421 O O . VAL A 1 62 ? -8.045 2.922 -3.359 1.00 0.00 62 VAL A O 25
ATOM 29434 N N . ASP A 1 63 ? -8.288 1.927 -1.411 1.00 0.00 63 ASP A N 25
ATOM 29435 C CA . ASP A 1 63 ? -7.206 2.747 -0.788 1.00 0.00 63 ASP A CA 25
ATOM 29436 C C . ASP A 1 63 ? -6.043 2.918 -1.767 1.00 0.00 63 ASP A C 25
ATOM 29437 O O . ASP A 1 63 ? -5.142 2.105 -1.826 1.00 0.00 63 ASP A O 25
ATOM 29446 N N . THR A 1 64 ? -6.063 3.965 -2.543 1.00 0.00 64 THR A N 25
ATOM 29447 C CA . THR A 1 64 ? -4.965 4.187 -3.528 1.00 0.00 64 THR A CA 25
ATOM 29448 C C . THR A 1 64 ? -3.606 4.186 -2.825 1.00 0.00 64 THR A C 25
ATOM 29449 O O . THR A 1 64 ? -2.611 3.755 -3.374 1.00 0.00 64 THR A O 25
ATOM 29460 N N . TYR A 1 65 ? -3.555 4.671 -1.617 1.00 0.00 65 TYR A N 25
ATOM 29461 C CA . TYR A 1 65 ? -2.260 4.706 -0.880 1.00 0.00 65 TYR A CA 25
ATOM 29462 C C . TYR A 1 65 ? -1.741 3.288 -0.626 1.00 0.00 65 TYR A C 25
ATOM 29463 O O . TYR A 1 65 ? -0.581 2.996 -0.836 1.00 0.00 65 TYR A O 25
ATOM 29481 N N . TYR A 1 66 ? -2.585 2.407 -0.162 1.00 0.00 66 TYR A N 25
ATOM 29482 C CA . TYR A 1 66 ? -2.123 1.016 0.118 1.00 0.00 66 TYR A CA 25
ATOM 29483 C C . TYR A 1 66 ? -2.225 0.141 -1.134 1.00 0.00 66 TYR A C 25
ATOM 29484 O O . TYR A 1 66 ? -1.765 -0.985 -1.151 1.00 0.00 66 TYR A O 25
ATOM 29502 N N . SER A 1 67 ? -2.796 0.650 -2.191 1.00 0.00 67 SER A N 25
ATOM 29503 C CA . SER A 1 67 ? -2.889 -0.165 -3.435 1.00 0.00 67 SER A CA 25
ATOM 29504 C C . SER A 1 67 ? -1.501 -0.714 -3.773 1.00 0.00 67 SER A C 25
ATOM 29505 O O . SER A 1 67 ? -1.359 -1.696 -4.474 1.00 0.00 67 SER A O 25
ATOM 29513 N N . ALA A 1 68 ? -0.475 -0.077 -3.269 1.00 0.00 68 ALA A N 25
ATOM 29514 C CA . ALA A 1 68 ? 0.914 -0.542 -3.545 1.00 0.00 68 ALA A CA 25
ATOM 29515 C C . ALA A 1 68 ? 1.188 -1.871 -2.831 1.00 0.00 68 ALA A C 25
ATOM 29516 O O . ALA A 1 68 ? 1.371 -2.892 -3.463 1.00 0.00 68 ALA A O 25
ATOM 29523 N N . VAL A 1 69 ? 1.224 -1.873 -1.524 1.00 0.00 69 VAL A N 25
ATOM 29524 C CA . VAL A 1 69 ? 1.496 -3.149 -0.800 1.00 0.00 69 VAL A CA 25
ATOM 29525 C C . VAL A 1 69 ? 0.600 -4.254 -1.355 1.00 0.00 69 VAL A C 25
ATOM 29526 O O . VAL A 1 69 ? 0.931 -5.419 -1.303 1.00 0.00 69 VAL A O 25
ATOM 29539 N N . CYS A 1 70 ? -0.528 -3.891 -1.899 1.00 0.00 70 CYS A N 25
ATOM 29540 C CA . CYS A 1 70 ? -1.445 -4.916 -2.471 1.00 0.00 70 CYS A CA 25
ATOM 29541 C C . CYS A 1 70 ? -0.791 -5.598 -3.677 1.00 0.00 70 CYS A C 25
ATOM 29542 O O . CYS A 1 70 ? -0.539 -6.786 -3.669 1.00 0.00 70 CYS A O 25
ATOM 29549 N N . GLY A 1 71 ? -0.516 -4.854 -4.714 1.00 0.00 71 GLY A N 25
ATOM 29550 C CA . GLY A 1 71 ? 0.119 -5.461 -5.918 1.00 0.00 71 GLY A CA 25
ATOM 29551 C C . GLY A 1 71 ? -0.952 -5.739 -6.973 1.00 0.00 71 GLY A C 25
ATOM 29552 O O . GLY A 1 71 ? -1.568 -4.834 -7.500 1.00 0.00 71 GLY A O 25
ATOM 29556 N N . ARG A 1 72 ? -1.183 -6.986 -7.285 1.00 0.00 72 ARG A N 25
ATOM 29557 C CA . ARG A 1 72 ? -2.219 -7.318 -8.304 1.00 0.00 72 ARG A CA 25
ATOM 29558 C C . ARG A 1 72 ? -3.590 -6.823 -7.838 1.00 0.00 72 ARG A C 25
ATOM 29559 O O . ARG A 1 72 ? -4.316 -6.187 -8.576 1.00 0.00 72 ARG A O 25
ATOM 29580 N N . TYR A 1 73 ? -3.949 -7.108 -6.616 1.00 0.00 73 TYR A N 25
ATOM 29581 C CA . TYR A 1 73 ? -5.271 -6.652 -6.101 1.00 0.00 73 TYR A CA 25
ATOM 29582 C C . TYR A 1 73 ? -5.178 -5.202 -5.623 1.00 0.00 73 TYR A C 25
ATOM 29583 O O . TYR A 1 73 ? -4.139 -4.577 -5.703 1.00 0.00 73 TYR A O 25
ATOM 29601 N N . PHE A 1 74 ? -6.252 -4.669 -5.114 1.00 0.00 74 PHE A N 25
ATOM 29602 C CA . PHE A 1 74 ? -6.223 -3.266 -4.614 1.00 0.00 74 PHE A CA 25
ATOM 29603 C C . PHE A 1 74 ? -6.604 -3.241 -3.135 1.00 0.00 74 PHE A C 25
ATOM 29604 O O . PHE A 1 74 ? -7.506 -3.933 -2.707 1.00 0.00 74 PHE A O 25
ATOM 29621 N N . CYS A 1 75 ? -5.930 -2.452 -2.351 1.00 0.00 75 CYS A N 25
ATOM 29622 C CA . CYS A 1 75 ? -6.266 -2.391 -0.904 1.00 0.00 75 CYS A CA 25
ATOM 29623 C C . CYS A 1 75 ? -7.490 -1.501 -0.695 1.00 0.00 75 CYS A C 25
ATOM 29624 O O . CYS A 1 75 ? -7.384 -0.293 -0.649 1.00 0.00 75 CYS A O 25
ATOM 29631 N N . CYS A 1 76 ? -8.648 -2.082 -0.564 1.00 0.00 76 CYS A N 25
ATOM 29632 C CA . CYS A 1 76 ? -9.863 -1.250 -0.356 1.00 0.00 76 CYS A CA 25
ATOM 29633 C C . CYS A 1 76 ? -9.944 -0.802 1.099 1.00 0.00 76 CYS A C 25
ATOM 29634 O O . CYS A 1 76 ? -9.164 -1.218 1.935 1.00 0.00 76 CYS A O 25
ATOM 29641 N N . ARG A 1 77 ? -10.879 0.046 1.406 1.00 0.00 77 ARG A N 25
ATOM 29642 C CA . ARG A 1 77 ? -11.008 0.530 2.806 1.00 0.00 77 ARG A CA 25
ATOM 29643 C C . ARG A 1 77 ? -12.405 1.106 3.041 1.00 0.00 77 ARG A C 25
ATOM 29644 O O . ARG A 1 77 ? -13.236 1.131 2.155 1.00 0.00 77 ARG A O 25
ATOM 29665 N N . SER A 1 78 ? -12.669 1.570 4.230 1.00 0.00 78 SER A N 25
ATOM 29666 C CA . SER A 1 78 ? -14.011 2.148 4.520 1.00 0.00 78 SER A CA 25
ATOM 29667 C C . SER A 1 78 ? -13.945 3.677 4.504 1.00 0.00 78 SER A C 25
ATOM 29668 O O . SER A 1 78 ? -13.255 4.287 5.296 1.00 0.00 78 SER A O 25
ATOM 29676 N N . ARG A 1 79 ? -14.659 4.301 3.606 1.00 0.00 79 ARG A N 25
ATOM 29677 C CA . ARG A 1 79 ? -14.637 5.791 3.537 1.00 0.00 79 ARG A CA 25
ATOM 29678 C C . ARG A 1 79 ? -15.709 6.378 4.460 1.00 0.00 79 ARG A C 25
ATOM 29679 O O . ARG A 1 79 ? -15.845 7.591 4.480 1.00 0.00 79 ARG A O 25
#

Foldseek 3Di:
DDADALQQQLWEAADVLLVVNCVRPHVPCSVVSNYHHDPHLWAAGPPVFWTWDQDDDDQKAFPPSNLNSNPNTGTIGGD

Secondary structure (DSSP, 8-state):
---S-STTTTEEE-HHHHHHHHHHS-HHHHHHTTEEE-SSS--EETTTTEEEESS--TT-EE-TTTHHHH-SSEEEE--

Radius of gyration: 12.06 Å; Cα contacts (8 Å, |Δi|>4): 165; chains: 1; bounding box: 38×25×21 Å